Protein AF-0000000078985370 (afdb_homodimer)

Secondary structure (DSSP, 8-state):
-----------------------S-HHHHHHHH-S----S----PPPPHHHHHTTS--TTEEEEEEEEEEEE-GGGT--EEEEEEEEEEEE-S-EEEEEEE-SSPEEEEEEEEEEETTEEEEEPPEEEEETTTTEEEEEEEEEE-TT-EEEEEEEEEEE-BSSSSEEEEEEEEETTTTEEEEEEEEE-TTTTGGGTS-B---TT--BEEEEEEEE-TTSEEEESS-EEEEEE-TTS-EEEEEPPPPSB-GGG--EEEE---EEEETTEEEE--GGGGGG-HHHHHHHHHHHHHHHHHHSS-GGGT-S-EEEEEESS-SSSEE--TTEEEEEGGGT---TTTS-HHHHHHHHHHHHHHHHTTTBTTTBEESSGGGTHHHHHHHHHHHHHHHHHH-GGG-GGGGHIIIIIHHHHHHTTSTT---SS----SSHHHHHTT-STIIIIIHHHHHHHHHHHH-HHHHHHHHHHHHHHTTTSEE-HHHHHHHHHHHHTTTTTSPTT--HHHHHHHHHSSSS-EEEEEEE-SSSEEEEEEEE--SSEEETT------EEE-EEETT----TTS----EEE-SSEEEEE----TTS-EEESGGG-SSSEEEE-HHHHHHHHHHHHHHGGGS-HHHHHHHHHHHHHHHHTTSS-HHHHHHHGGGGGG---HHHHHHHHHHHHHHHHHHTTSTTHHHHHHHHHHHHHHHHHT--SS----TTTS-HHHHHHHHHHHHHHHHTT-HHHHHHHHHHHHHHHTTS-PPPHHHHHHHHHHHHHH-SSSHHHHHHHHHHHH---HHHHHHHHHHHHT---HHHHHHHHHTTT-SSS-----HHHHHHHHHHGGGSHHHHHHHHHHHHHHHHHIIIII-HHHHHHHHHHHHHT--SHHHHHHHHHHHHHHTTTS-HHHHHHHHHHHHHHHHGGGSHHHHHHHHHHHH------/-----------------------S-HHHHHHHH-S----S----PPPPHHHHHTTS--TTEEEEEEEEEEEE-GGGT--EEEEEEEEEEEE-S-EEEEEEE-SSPEEEEEEEEEEETTEEEEEPPEEEEETTTTEEEEEEEEEE-TT-EEEEEEEEEEE-BSSSSEEEEEEEEETTTTEEEEEEEEE-TTTTGGGTS-B---TT--BEEEEEEEE-TTSEEEESS-EEEEEE-TTS-EEEEEPPPPSB-GGG--EEEE---EEEETTEEEE--GGGGGG-HHHHHHHHHHHHHHHHHHS--GGGT-S-EEEEEESS-SSSEE--TTEEEEEGGGT---TTTS-HHHHHHHHHHHHHHHHTTTBTTTBEESSGGGTHHHHHHHHHHHHHHHHHH-GGG-GGGGHIIIIIHHHHHHTTSTT---SS----SSHHHHHTT-STIIIIIHHHHHHHHHHHH-HHHHHHHHHHHHHHTTTSEE-HHHHHHHHHHHHTTTTTSPTT--HHHHHHHHHSSSS-EEEEEEE-SSSEEEEEEEE--SSEEETT------EEE-EEETT----TTS----EEE-SSEEEEE----TTS-EEESGGG-SSSEEEE-HHHHHHHHHHHHHHGGGS-HHHHHHHHHHHHHHHHTTSS-HHHHHHHGGGGGG---HHHHHHHHHHHHHHHHHHTTSTTHHHHHHHHHHHHHHHHHT--SS----TTTS-HHHHHHHHHHHHHHHHTT-HHHHHHHHHHHHHHHTTS-PPPHHHHHHHHHHHHHH-SSSHHHHHHHHHHHH---HHHHHHHHHHHHT---HHHHHHHHHTTT-SSS-----HHHHHHHHHHGGGSHHHHHHHHHHHHHHHHHIIIII-HHHHHHHHHHHHHT--SHHHHHHHHHHHHHHTTTS-HHHHHHHHHHHHHHHHGGGSHHHHHHHHHHHH------

Solvent-accessible surface area (backbone atoms only — not comparable to full-atom values): 97812 Å² total; per-residue (Å²): 134,84,81,82,75,79,78,77,80,78,76,74,77,76,69,81,70,59,66,45,50,76,64,74,60,63,73,75,57,33,68,77,53,63,46,71,75,68,73,72,89,58,65,68,63,77,55,55,70,70,67,31,51,70,48,51,78,68,84,43,61,37,54,55,34,36,42,38,38,42,39,46,47,36,83,76,62,45,42,54,34,38,36,34,38,38,34,33,35,43,34,67,46,75,37,45,64,47,81,32,28,37,41,87,59,45,78,76,44,57,36,34,40,40,45,58,97,89,42,81,46,81,39,73,61,55,70,47,79,37,75,90,62,26,31,35,39,33,42,48,94,55,74,44,52,53,88,36,62,30,36,42,33,38,30,36,37,40,59,44,29,79,77,49,43,13,39,12,53,41,63,50,72,37,78,91,78,68,43,80,43,39,27,34,40,54,39,15,70,80,65,23,38,20,46,62,45,76,34,62,59,41,54,53,50,36,25,24,42,32,46,34,43,36,34,52,68,84,44,44,78,48,42,40,40,63,69,79,47,75,41,78,42,95,86,64,32,28,36,39,35,32,46,66,46,63,56,29,33,49,34,36,59,41,44,34,43,31,70,56,46,70,50,75,61,90,55,33,36,33,33,21,50,73,93,45,49,86,17,33,59,59,44,49,52,47,49,54,44,33,50,51,37,48,24,62,64,52,70,58,52,63,69,80,73,42,86,42,41,32,37,34,39,32,87,67,55,76,78,49,54,43,52,25,57,26,37,25,42,25,20,39,54,45,40,55,43,40,89,84,56,50,27,65,64,45,52,50,46,25,46,28,49,49,22,22,35,56,39,19,52,52,34,47,43,38,27,23,30,44,44,78,33,35,39,26,68,20,41,5,52,16,48,40,28,15,29,51,38,34,19,67,48,38,58,86,51,48,39,55,69,46,44,52,70,69,30,40,54,54,34,54,61,60,32,15,41,93,51,36,57,31,43,56,45,54,60,43,57,47,73,68,35,48,58,65,57,75,41,56,47,22,24,31,44,30,12,34,47,50,48,26,49,31,61,75,70,28,64,68,58,37,42,50,24,52,36,43,38,46,64,75,33,60,59,35,50,37,53,72,66,49,51,44,49,22,45,32,66,68,53,66,68,38,73,86,46,61,90,93,51,52,60,64,59,48,52,42,35,58,35,60,35,56,49,39,42,30,42,37,44,34,70,66,74,74,50,32,32,40,39,31,48,39,65,42,35,57,52,30,45,58,72,76,63,84,67,70,47,66,42,65,38,29,76,45,46,65,90,53,89,79,52,98,80,54,82,69,73,72,43,79,44,75,60,42,21,52,78,42,82,38,88,70,57,79,88,47,32,73,41,67,35,63,55,53,44,44,72,56,42,67,48,61,36,71,68,43,49,49,41,46,40,50,42,35,60,73,47,46,80,82,45,56,63,54,33,50,17,39,53,48,43,32,34,46,53,33,18,71,33,68,75,34,62,55,65,58,32,58,56,48,56,60,34,46,30,75,53,88,56,35,55,37,49,52,34,45,47,56,54,52,41,52,50,50,63,67,32,43,87,45,90,57,33,63,46,48,48,47,49,51,49,36,36,45,32,65,53,48,76,76,51,59,71,76,59,72,73,61,90,87,72,60,47,57,52,52,55,52,33,49,50,52,54,40,46,50,40,40,64,68,58,36,60,70,47,38,50,50,19,26,51,45,45,49,31,33,74,71,68,74,42,77,66,52,36,74,37,32,66,56,24,46,20,45,8,43,51,64,40,77,76,61,60,56,57,52,48,50,51,49,50,39,73,68,48,85,47,60,54,54,34,52,50,39,41,41,22,58,22,42,40,67,48,64,66,60,44,45,51,55,51,54,45,50,73,50,62,94,64,63,58,90,64,51,75,67,50,29,54,45,44,62,54,24,16,60,34,27,53,58,21,40,53,37,48,51,55,46,45,66,76,42,42,67,55,39,34,71,75,68,27,58,69,52,46,52,51,51,52,44,53,49,25,76,70,27,47,42,73,67,50,44,51,54,50,50,52,42,48,65,74,37,50,91,77,46,56,68,68,57,54,50,50,34,51,50,47,27,52,51,43,56,45,36,65,36,25,60,68,32,44,52,51,49,53,49,46,75,65,53,76,71,56,85,120,142,80,87,80,77,78,79,79,78,78,77,73,76,78,68,82,70,60,64,45,53,73,65,74,59,62,73,75,57,33,68,77,53,63,47,70,78,70,73,75,89,58,65,71,63,76,58,55,70,69,66,31,50,70,49,51,80,67,85,42,61,36,53,54,34,35,42,38,37,40,39,46,48,36,83,75,62,44,44,55,33,37,36,35,36,39,35,32,34,44,34,67,45,76,36,47,64,47,79,32,27,35,42,87,58,46,75,76,43,58,36,35,41,40,44,57,97,91,42,79,45,82,40,74,58,55,68,47,79,39,74,89,64,25,31,34,39,34,42,48,93,57,74,44,52,54,89,36,63,31,34,43,34,39,30,37,38,39,62,44,29,77,76,48,44,15,38,12,53,40,62,48,73,38,78,91,77,68,44,79,43,41,25,33,40,53,40,15,71,79,65,24,37,19,45,62,45,76,34,62,58,41,54,52,51,36,25,23,41,32,46,32,43,36,34,53,67,84,44,45,77,49,41,40,40,62,69,80,46,74,42,80,42,94,86,64,31,28,37,40,36,34,44,67,46,62,54,30,33,51,37,36,58,42,44,34,42,31,70,54,47,70,51,75,60,91,54,32,36,35,34,22,49,72,91,45,48,87,18,34,60,59,43,48,53,48,49,54,44,33,50,51,39,48,24,62,62,51,69,57,52,64,69,79,72,41,84,42,42,32,37,34,39,32,87,66,52,76,78,50,55,44,51,25,56,27,37,26,41,24,19,39,54,46,40,54,41,40,90,84,56,52,29,65,64,47,52,50,45,25,45,29,49,49,23,22,36,57,40,19,52,52,34,48,42,38,26,22,27,43,43,76,32,33,40,26,66,21,40,4,53,14,49,38,29,15,29,50,38,34,19,66,50,38,58,85,51,47,40,58,69,45,43,52,72,69,30,41,54,54,33,54,62,59,33,16,41,91,51,39,58,30,41,55,46,53,60,44,56,47,71,68,36,48,56,65,57,74,40,56,48,21,26,32,43,31,12,33,47,51,49,25,49,31,60,73,68,28,64,69,59,36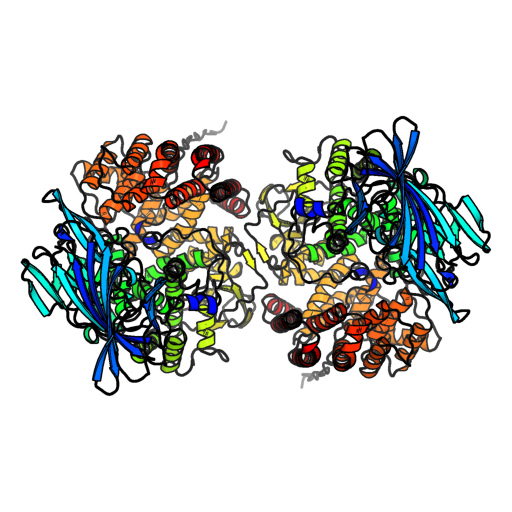,41,50,21,51,37,43,39,45,63,74,32,60,58,35,48,37,52,73,65,49,53,44,50,21,45,32,65,68,53,66,69,39,72,85,45,60,91,94,50,50,59,64,59,49,54,42,36,58,35,62,34,56,47,37,42,30,41,37,44,33,70,67,73,75,51,33,32,41,40,30,49,38,65,43,34,58,52,31,45,59,73,76,64,83,68,70,47,65,42,65,38,29,75,46,48,65,90,53,88,78,54,98,80,53,81,67,72,70,41,79,44,75,60,42,20,50,76,42,82,38,89,70,55,78,89,46,32,71,41,68,35,63,55,52,46,43,73,55,43,66,48,63,36,71,68,44,49,51,42,47,40,50,42,34,61,73,47,45,82,82,45,56,64,53,31,50,18,38,53,48,42,32,35,46,54,34,18,71,33,69,76,34,62,57,63,58,30,56,57,48,55,58,34,47,30,73,54,88,56,36,54,36,49,54,34,46,47,55,54,53,39,52,50,49,63,67,31,42,86,46,92,56,33,64,48,48,49,47,49,51,50,38,36,45,32,64,52,48,76,78,52,59,72,77,59,72,72,61,91,88,71,59,48,57,53,52,53,52,33,50,51,54,54,39,47,50,40,39,64,67,58,35,62,68,48,37,50,50,18,27,50,44,44,48,30,33,74,72,66,74,42,77,67,52,35,74,36,33,65,55,24,46,21,45,9,43,52,62,42,77,76,58,60,57,57,50,49,52,51,49,50,39,73,68,48,86,47,62,51,54,35,54,50,40,43,40,24,59,22,43,40,68,48,64,67,60,46,46,52,56,50,54,43,50,73,52,61,94,65,62,59,92,62,52,75,67,50,28,53,45,46,62,56,26,15,59,35,26,53,59,23,42,53,37,48,50,53,47,44,68,76,42,43,66,56,40,34,72,74,68,27,57,67,52,47,52,51,50,53,43,53,50,25,76,70,26,47,42,72,69,50,44,51,55,49,49,53,42,47,63,73,37,50,90,78,46,56,69,68,58,53,51,50,33,50,52,47,27,52,50,42,56,46,35,65,37,26,60,68,32,44,52,52,49,52,50,46,74,66,54,75,71,59,86,118

Sequence (1874 aa):
MLLAAVLPLLILSLISSSSATPDHHPLRGRWRELRKPSLVDQPAKRVSPPEEQRYRLPTYIVPTHYNLYIESQVHTGNRSFSGQVDINIDIRQPTRTIYVHNRGLTITWNELVKTIDGDSYNETLLYTVDTEREFIIFATRDTLLPGNEHVLRIAFQGELRTDADGFYLSSYLNTTTGTRKYLAATQFQAISARSAFPCFDEPAMKASFSVVIKHHPSYKATSNMPSYVSAGDEDGYVVDYFETTPRMSVYLLAFMVSDFPYIEEGQQRVYARPTSINQTQYALEAGLRILAALDEYTGIPYSDYMPKIDQVALPDFDAGAMENWGLCNYREEYLLYQPGVSTYLTETFITTIIAHEYAHQWFGNVVTNEWWSYLWLNEGFATLYEYMAADLAYPERRYRDLFNVDIVQPVLRSDSSENTRPMTFSRGATFDAIISIFDNVAYSKAGSVLRMFRQVIGIDTWRQIVREHIERSEFGSVNPAALITAMETVTGNASFLPDGIDMEAFVSSWADQAGYPVLEVRRTYAGELILSQDRFYNNKIVNDDTSVWMIPYTLLEQNAPWSVDSLADWQWLTVRAVRIPSAIPDDHWLLANVNQTGYYRVNYDARNWQMLIGALLDDHTTIPMASRSQLVDDAFQLARANRLDMEVALELLSYVRDEREYPPWESVNTALSYLAQRLRGTPDYGLYQLWVDTLIGDVFVGLDVTGVPPSGDASLLDKFLQQLISSWACRMEIESCLADTREALERELTGVEPVHPDVSSVVYCYGLRSAPGSDAFQYLYGKLQASANRAERSLLIDALGCANDPDELDALLLTAIGGELQVNYTPEERYYVLTSVLVSRDGVDALVRFLTDNHPYVETNLGPGILYSLVQSIATRTNTPDEEQMLNELLERLEPALPATVAANVRTTVSRNLAWSSSREGVLVSYFLQRYRPIPVMLLAAVLPLLILSLISSSSATPDHHPLRGRWRELRKPSLVDQPAKRVSPPEEQRYRLPTYIVPTHYNLYIESQVHTGNRSFSGQVDINIDIRQPTRTIYVHNRGLTITWNELVKTIDGDSYNETLLYTVDTEREFIIFATRDTLLPGNEHVLRIAFQGELRTDADGFYLSSYLNTTTGTRKYLAATQFQAISARSAFPCFDEPAMKASFSVVIKHHPSYKATSNMPSYVSAGDEDGYVVDYFETTPRMSVYLLAFMVSDFPYIEEGQQRVYARPTSINQTQYALEAGLRILAALDEYTGIPYSDYMPKIDQVALPDFDAGAMENWGLCNYREEYLLYQPGVSTYLTETFITTIIAHEYAHQWFGNVVTNEWWSYLWLNEGFATLYEYMAADLAYPERRYRDLFNVDIVQPVLRSDSSENTRPMTFSRGATFDAIISIFDNVAYSKAGSVLRMFRQVIGIDTWRQIVREHIERSEFGSVNPAALITAMETVTGNASFLPDGIDMEAFVSSWADQAGYPVLEVRRTYAGELILSQDRFYNNKIVNDDTSVWMIPYTLLEQNAPWSVDSLADWQWLTVRAVRIPSAIPDDHWLLANVNQTGYYRVNYDARNWQMLIGALLDDHTTIPMASRSQLVDDAFQLARANRLDMEVALELLSYVRDEREYPPWESVNTALSYLAQRLRGTPDYGLYQLWVDTLIGDVFVGLDVTGVPPSGDASLLDKFLQQLISSWACRMEIESCLADTREALERELTGVEPVHPDVSSVVYCYGLRSAPGSDAFQYLYGKLQASANRAERSLLIDALGCANDPDELDALLLTAIGGELQVNYTPEERYYVLTSVLVSRDGVDALVRFLTDNHPYVETNLGPGILYSLVQSIATRTNTPDEEQMLNELLERLEPALPATVAANVRTTVSRNLAWSSSREGVLVSYFLQRYRPIPV

Organism: Anopheles darlingi (NCBI:txid43151)

Structure (mmCIF, N/CA/C/O backbone):
data_AF-0000000078985370-model_v1
#
loop_
_entity.id
_entity.type
_entity.pdbx_description
1 polymer Aminopeptidase
#
loop_
_atom_site.group_PDB
_atom_site.id
_atom_site.type_symbol
_atom_site.label_atom_id
_atom_site.label_alt_id
_atom_site.label_comp_id
_atom_site.label_asym_id
_atom_site.label_entity_id
_atom_site.label_seq_id
_atom_site.pdbx_PDB_ins_code
_atom_site.Cartn_x
_atom_site.Cartn_y
_atom_site.Cartn_z
_atom_site.occupancy
_atom_site.B_iso_or_equiv
_atom_site.auth_seq_id
_atom_site.auth_comp_id
_atom_site.auth_asym_id
_atom_site.auth_atom_id
_atom_site.pdbx_PDB_model_num
ATOM 1 N N . MET A 1 1 ? 58.188 9.281 -40.094 1 20.8 1 MET A N 1
ATOM 2 C CA . MET A 1 1 ? 57.875 8.125 -40.938 1 20.8 1 MET A CA 1
ATOM 3 C C . MET A 1 1 ? 56.906 7.176 -40.219 1 20.8 1 MET A C 1
ATOM 5 O O . MET A 1 1 ? 56.5 6.156 -40.781 1 20.8 1 MET A O 1
ATOM 9 N N . LEU A 1 2 ? 57.031 7.031 -38.844 1 21.41 2 LEU A N 1
ATOM 10 C CA . LEU A 1 2 ? 56.469 5.852 -38.188 1 21.41 2 LEU A CA 1
ATOM 11 C C . LEU A 1 2 ? 54.969 5.707 -38.469 1 21.41 2 LEU A C 1
ATOM 13 O O . LEU A 1 2 ? 54.312 6.68 -38.812 1 21.41 2 LEU A O 1
ATOM 17 N N . LEU A 1 3 ? 54.25 4.539 -37.969 1 19.62 3 LEU A N 1
ATOM 18 C CA . LEU A 1 3 ? 53.312 3.475 -38.219 1 19.62 3 LEU A CA 1
ATOM 19 C C . LEU A 1 3 ? 51.906 3.904 -37.844 1 19.62 3 LEU A C 1
ATOM 21 O O . LEU A 1 3 ? 51.375 3.465 -36.812 1 19.62 3 LEU A O 1
ATOM 25 N N . ALA A 1 4 ? 51.5 5.141 -37.688 1 22.16 4 ALA A N 1
ATOM 26 C CA . ALA A 1 4 ? 50.219 5.523 -37.062 1 22.16 4 ALA A CA 1
ATOM 27 C C . ALA A 1 4 ? 49.062 4.996 -37.875 1 22.16 4 ALA A C 1
ATOM 29 O O . ALA A 1 4 ? 48.562 5.664 -38.781 1 22.16 4 ALA A O 1
ATOM 30 N N . ALA A 1 5 ? 49.125 3.594 -38.219 1 23 5 ALA A N 1
ATOM 31 C CA . ALA A 1 5 ? 48.188 2.912 -39.094 1 23 5 ALA A CA 1
ATOM 32 C C . ALA A 1 5 ? 46.75 3.045 -38.562 1 23 5 ALA A C 1
ATOM 34 O O . ALA A 1 5 ? 46.531 2.873 -37.375 1 23 5 ALA A O 1
ATOM 35 N N . VAL A 1 6 ? 45.781 3.674 -39.25 1 22.34 6 VAL A N 1
ATOM 36 C CA . VAL A 1 6 ? 44.406 4.164 -39.281 1 22.34 6 VAL A CA 1
ATOM 37 C C . VAL A 1 6 ? 43.438 2.988 -39.219 1 22.34 6 VAL A C 1
ATOM 39 O O . VAL A 1 6 ? 43.375 2.17 -40.125 1 22.34 6 VAL A O 1
ATOM 42 N N . LEU A 1 7 ? 43.281 2.213 -38.031 1 22.56 7 LEU A N 1
ATOM 43 C CA . LEU A 1 7 ? 42.469 1.02 -37.875 1 22.56 7 LEU A CA 1
ATOM 44 C C . LEU A 1 7 ? 41.031 1.292 -38.312 1 22.56 7 LEU A C 1
ATOM 46 O O . LEU A 1 7 ? 40.406 2.217 -37.812 1 22.56 7 LEU A O 1
ATOM 50 N N . PRO A 1 8 ? 40.594 0.958 -39.562 1 22.59 8 PRO A N 1
ATOM 51 C CA . PRO A 1 8 ? 39.25 1.161 -40.125 1 22.59 8 PRO A CA 1
ATOM 52 C C . PRO A 1 8 ? 38.156 0.593 -39.25 1 22.59 8 PRO A C 1
ATOM 54 O O . PRO A 1 8 ? 38.281 -0.527 -38.75 1 22.59 8 PRO A O 1
ATOM 57 N N . LEU A 1 9 ? 37.344 1.374 -38.531 1 23.59 9 LEU A N 1
ATOM 58 C CA . LEU A 1 9 ? 36.156 1.189 -37.719 1 23.59 9 LEU A CA 1
ATOM 59 C C . LEU A 1 9 ? 35.094 0.414 -38.469 1 23.59 9 LEU A C 1
ATOM 61 O O . LEU A 1 9 ? 34.531 0.912 -39.469 1 23.59 9 LEU A O 1
ATOM 65 N N . LEU A 1 10 ? 35.281 -0.943 -38.812 1 22.97 10 LEU A N 1
ATOM 66 C CA . LEU A 1 10 ? 34.25 -1.781 -39.375 1 22.97 10 LEU A CA 1
ATOM 67 C C . LEU A 1 10 ? 32.906 -1.538 -38.719 1 22.97 10 LEU A C 1
ATOM 69 O O . LEU A 1 10 ? 32.781 -1.705 -37.5 1 22.97 10 LEU A O 1
ATOM 73 N N . ILE A 1 11 ? 32.062 -0.667 -39.219 1 24.14 11 ILE A N 1
ATOM 74 C CA . ILE A 1 11 ? 30.641 -0.388 -38.938 1 24.14 11 ILE A CA 1
ATOM 75 C C . ILE A 1 11 ? 29.844 -1.686 -39 1 24.14 11 ILE A C 1
ATOM 77 O O . ILE A 1 11 ? 29.609 -2.248 -40.062 1 24.14 11 ILE A O 1
ATOM 81 N N . LEU A 1 12 ? 30.062 -2.672 -38.094 1 24.33 12 LEU A N 1
ATOM 82 C CA . LEU A 1 12 ? 29.156 -3.807 -37.969 1 24.33 12 LEU A CA 1
ATOM 83 C C . LEU A 1 12 ? 27.703 -3.346 -38 1 24.33 12 LEU A C 1
ATOM 85 O O . LEU A 1 12 ? 27.312 -2.488 -37.188 1 24.33 12 LEU A O 1
ATOM 89 N N . SER A 1 13 ? 27.094 -3.314 -39.219 1 24.55 13 SER A N 1
ATOM 90 C CA . SER A 1 13 ? 25.656 -3.172 -39.375 1 24.55 13 SER A CA 1
ATOM 91 C C . SER A 1 13 ? 24.891 -3.914 -38.281 1 24.55 13 SER A C 1
ATOM 93 O O . SER A 1 13 ? 25.078 -5.117 -38.094 1 24.55 13 SER A O 1
ATOM 95 N N . LEU A 1 14 ? 24.484 -3.264 -37.281 1 28.14 14 LEU A N 1
ATOM 96 C CA . LEU A 1 14 ? 23.625 -3.621 -36.156 1 28.14 14 LEU A CA 1
ATOM 97 C C . LEU A 1 14 ? 22.328 -4.238 -36.656 1 28.14 14 LEU A C 1
ATOM 99 O O . LEU A 1 14 ? 21.438 -3.529 -37.125 1 28.14 14 LEU A O 1
ATOM 103 N N . ILE A 1 15 ? 22.422 -5.383 -37.438 1 25.39 15 ILE A N 1
ATOM 104 C CA . ILE A 1 15 ? 21.172 -6.117 -37.625 1 25.39 15 ILE A CA 1
ATOM 105 C C . ILE A 1 15 ? 20.438 -6.234 -36.281 1 25.39 15 ILE A C 1
ATOM 107 O O . ILE A 1 15 ? 21.031 -6.578 -35.281 1 25.39 15 ILE A O 1
ATOM 111 N N . SER A 1 16 ? 19.375 -5.547 -36.25 1 28.95 16 SER A N 1
ATOM 112 C CA . SER A 1 16 ? 18.406 -5.578 -35.156 1 28.95 16 SER A CA 1
ATOM 113 C C . SER A 1 16 ? 18.062 -7.012 -34.75 1 28.95 16 SER A C 1
ATOM 115 O O . SER A 1 16 ? 17.422 -7.734 -35.5 1 28.95 16 SER A O 1
ATOM 117 N N . SER A 1 17 ? 19.047 -7.688 -34.25 1 29.17 17 SER A N 1
ATOM 118 C CA . SER A 1 17 ? 18.812 -9.031 -33.719 1 29.17 17 SER A CA 1
ATOM 119 C C . SER A 1 17 ? 17.625 -9.055 -32.781 1 29.17 17 SER A C 1
ATOM 121 O O . SER A 1 17 ? 17.5 -8.203 -31.891 1 29.17 17 SER A O 1
ATOM 123 N N . SER A 1 18 ? 16.578 -9.562 -33.25 1 30.23 18 SER A N 1
ATOM 124 C CA . SER A 1 18 ? 15.328 -9.891 -32.562 1 30.23 18 SER A CA 1
ATOM 125 C C . SER A 1 18 ? 15.57 -10.789 -31.344 1 30.23 18 SER A C 1
ATOM 127 O O . SER A 1 18 ? 16.141 -11.883 -31.484 1 30.23 18 SER A O 1
ATOM 129 N N . SER A 1 19 ? 15.953 -10.297 -30.328 1 30.39 19 SER A N 1
ATOM 130 C CA . SER A 1 19 ? 16.266 -11.055 -29.125 1 30.39 19 SER A CA 1
ATOM 131 C C . SER A 1 19 ? 15.047 -11.805 -28.594 1 30.39 19 SER A C 1
ATOM 133 O O . SER A 1 19 ? 14.008 -11.195 -28.328 1 30.39 19 SER A O 1
ATOM 135 N N . ALA A 1 20 ? 14.906 -13.086 -28.812 1 32.09 20 ALA A N 1
ATOM 136 C CA . ALA A 1 20 ? 13.93 -14.055 -28.328 1 32.09 20 ALA A CA 1
ATOM 137 C C . ALA A 1 20 ? 14.086 -14.289 -26.828 1 32.09 20 ALA A C 1
ATOM 139 O O . ALA A 1 20 ? 15.195 -14.531 -26.344 1 32.09 20 ALA A O 1
ATOM 140 N N . THR A 1 21 ? 13.383 -13.719 -26.109 1 30.66 21 THR A N 1
ATOM 141 C CA . THR A 1 21 ? 13.422 -14.062 -24.688 1 30.66 21 THR A CA 1
ATOM 142 C C . THR A 1 21 ? 13.188 -15.555 -24.484 1 30.66 21 THR A C 1
ATOM 144 O O . THR A 1 21 ? 12.211 -16.109 -24.984 1 30.66 21 THR A O 1
ATOM 147 N N . PRO A 1 22 ? 14.188 -16.281 -24.281 1 29.05 22 PRO A N 1
ATOM 148 C CA . PRO A 1 22 ? 13.898 -17.688 -24.016 1 29.05 22 PRO A CA 1
ATOM 149 C C . PRO A 1 22 ? 12.891 -17.875 -22.875 1 29.05 22 PRO A C 1
ATOM 151 O O . PRO A 1 22 ? 13.164 -17.5 -21.734 1 29.05 22 PRO A O 1
ATOM 154 N N . ASP A 1 23 ? 11.742 -17.688 -23.062 1 31.36 23 ASP A N 1
ATOM 155 C CA . ASP A 1 23 ? 10.844 -18.094 -21.984 1 31.36 23 ASP A CA 1
ATOM 156 C C . ASP A 1 23 ? 11.156 -19.516 -21.516 1 31.36 23 ASP A C 1
ATOM 158 O O . ASP A 1 23 ? 11.766 -20.297 -22.25 1 31.36 23 ASP A O 1
ATOM 162 N N . HIS A 1 24 ? 11.07 -19.859 -20.328 1 33.25 24 HIS A N 1
ATOM 163 C CA . HIS A 1 24 ? 11.227 -21.172 -19.719 1 33.25 24 HIS A CA 1
ATOM 164 C C . HIS A 1 24 ? 10.664 -22.266 -20.625 1 33.25 24 HIS A C 1
ATOM 166 O O . HIS A 1 24 ? 9.781 -22 -21.453 1 33.25 24 HIS A O 1
ATOM 172 N N . HIS A 1 25 ? 11.477 -23.234 -20.906 1 32.16 25 HIS A N 1
ATOM 173 C CA . HIS A 1 25 ? 11.023 -24.422 -21.609 1 32.16 25 HIS A CA 1
ATOM 174 C C . HIS A 1 25 ? 9.531 -24.656 -21.391 1 32.16 25 HIS A C 1
ATOM 176 O O . HIS A 1 25 ? 9.07 -24.734 -20.25 1 32.16 25 HIS A O 1
ATOM 182 N N . PRO A 1 26 ? 8.836 -24.562 -22.391 1 34.09 26 PRO A N 1
ATOM 183 C CA . PRO A 1 26 ? 7.379 -24.688 -22.297 1 34.09 26 PRO A CA 1
ATOM 184 C C . PRO A 1 26 ? 6.938 -25.781 -21.328 1 34.09 26 PRO A C 1
ATOM 186 O O . PRO A 1 26 ? 5.832 -25.719 -20.781 1 34.09 26 PRO A O 1
ATOM 189 N N . LEU A 1 27 ? 7.648 -26.828 -21.344 1 33.44 27 LEU A N 1
ATOM 190 C CA . LEU A 1 27 ? 7.133 -27.953 -20.562 1 33.44 27 LEU A CA 1
ATOM 191 C C . LEU A 1 27 ? 7.301 -27.688 -19.062 1 33.44 27 LEU A C 1
ATOM 193 O O . LEU A 1 27 ? 6.711 -28.391 -18.234 1 33.44 27 LEU A O 1
ATOM 197 N N . ARG A 1 28 ? 8.344 -27.109 -18.75 1 36.41 28 ARG A N 1
ATOM 198 C CA . ARG A 1 28 ? 8.461 -27 -17.297 1 36.41 28 ARG A CA 1
ATOM 199 C C . ARG A 1 28 ? 7.281 -26.234 -16.703 1 36.41 28 ARG A C 1
ATOM 201 O O . ARG A 1 28 ? 6.781 -26.594 -15.633 1 36.41 28 ARG A O 1
ATOM 208 N N . GLY A 1 29 ? 7.074 -24.953 -17.125 1 37.56 29 GLY A N 1
ATOM 209 C CA . GLY A 1 29 ? 6.098 -24.062 -16.516 1 37.56 29 GLY A CA 1
ATOM 210 C C . GLY A 1 29 ? 4.684 -24.297 -17.016 1 37.56 29 GLY A C 1
ATOM 211 O O . GLY A 1 29 ? 3.744 -23.641 -16.578 1 37.56 29 GLY A O 1
ATOM 212 N N . ARG A 1 30 ? 4.523 -25.047 -18.062 1 36.5 30 ARG A N 1
ATOM 213 C CA . ARG A 1 30 ? 3.219 -25.047 -18.719 1 36.5 30 ARG A CA 1
ATOM 214 C C . ARG A 1 30 ? 2.178 -25.766 -17.859 1 36.5 30 ARG A C 1
ATOM 216 O O . ARG A 1 30 ? 1 -25.406 -17.875 1 36.5 30 ARG A O 1
ATOM 223 N N . TRP A 1 31 ? 2.693 -26.906 -17.438 1 37.97 31 TRP A N 1
ATOM 224 C CA . TRP A 1 31 ? 1.595 -27.641 -16.812 1 37.97 31 TRP A CA 1
ATOM 225 C C . TRP A 1 31 ? 1.026 -26.844 -15.633 1 37.97 31 TRP A C 1
ATOM 227 O O . TRP A 1 31 ? -0.163 -26.953 -15.328 1 37.97 31 TRP A O 1
ATOM 237 N N . ARG A 1 32 ? 1.909 -26.172 -14.969 1 39.59 32 ARG A N 1
ATOM 238 C CA . ARG A 1 32 ? 1.385 -25.438 -13.828 1 39.59 32 ARG A CA 1
ATOM 239 C C . ARG A 1 32 ? 0.639 -24.188 -14.273 1 39.59 32 ARG A C 1
ATOM 241 O O . ARG A 1 32 ? -0.188 -23.641 -13.531 1 39.59 32 ARG A O 1
ATOM 248 N N . GLU A 1 33 ? 1.094 -23.672 -15.438 1 37.38 33 GLU A N 1
ATOM 249 C CA . GLU A 1 33 ? 0.525 -22.438 -15.961 1 37.38 33 GLU A CA 1
ATOM 250 C C . GLU A 1 33 ? -0.776 -22.703 -16.719 1 37.38 33 GLU A C 1
ATOM 252 O O . GLU A 1 33 ? -1.485 -21.766 -17.078 1 37.38 33 GLU A O 1
ATOM 257 N N . LEU A 1 34 ? -0.908 -23.859 -17.375 1 36.28 34 LEU A N 1
ATOM 258 C CA . LEU A 1 34 ? -2.078 -24.094 -18.203 1 36.28 34 LEU A CA 1
ATOM 259 C C . LEU A 1 34 ? -3.363 -23.938 -17.406 1 36.28 34 LEU A C 1
ATOM 261 O O . LEU A 1 34 ? -4.453 -24.234 -17.891 1 36.28 34 LEU A O 1
ATOM 265 N N . ARG A 1 35 ? -3.336 -24.016 -16.266 1 36.59 35 ARG A N 1
ATOM 266 C CA . ARG A 1 35 ? -4.656 -23.766 -15.703 1 36.59 35 ARG A CA 1
ATOM 267 C C . ARG A 1 35 ? -5.168 -22.375 -16.109 1 36.59 35 ARG A C 1
ATOM 269 O O . ARG A 1 35 ? -4.383 -21.5 -16.469 1 36.59 35 ARG A O 1
ATOM 276 N N . LYS A 1 36 ? -6.375 -22.359 -16.172 1 42.12 36 LYS A N 1
ATOM 277 C CA . LYS A 1 36 ? -7.113 -21.172 -16.562 1 42.12 36 LYS A CA 1
ATOM 278 C C . LYS A 1 36 ? -6.469 -19.906 -15.992 1 42.12 36 LYS A C 1
ATOM 280 O O . LYS A 1 36 ? -6.25 -19.812 -14.789 1 42.12 36 LYS A O 1
ATOM 285 N N . PRO A 1 37 ? -5.629 -19.203 -17.016 1 35.88 37 PRO A N 1
ATOM 286 C CA . PRO A 1 37 ? -5.23 -17.922 -16.438 1 35.88 37 PRO A CA 1
ATOM 287 C C . PRO A 1 37 ? -6.234 -17.391 -15.414 1 35.88 37 PRO A C 1
ATOM 289 O O . PRO A 1 37 ? -7.422 -17.25 -15.719 1 35.88 37 PRO A O 1
ATOM 292 N N . SER A 1 38 ? -6.055 -17.781 -14.297 1 36.34 38 SER A N 1
ATOM 293 C CA . SER A 1 38 ? -6.941 -17.141 -13.336 1 36.34 38 SER A CA 1
ATOM 294 C C . SER A 1 38 ? -7.172 -15.672 -13.695 1 36.34 38 SER A C 1
ATOM 296 O O . SER A 1 38 ? -6.25 -14.984 -14.141 1 36.34 38 SER A O 1
ATOM 298 N N . LEU A 1 39 ? -8.43 -15.266 -13.859 1 36.31 39 LEU A N 1
ATOM 299 C CA . LEU A 1 39 ? -8.82 -13.859 -13.938 1 36.31 39 LEU A CA 1
ATOM 300 C C . LEU A 1 39 ? -7.832 -12.977 -13.188 1 36.31 39 LEU A C 1
ATOM 302 O O . LEU A 1 39 ? -7.113 -13.453 -12.305 1 36.31 39 LEU A O 1
ATOM 306 N N . VAL A 1 40 ? -7.949 -11.68 -13.359 1 37.28 40 VAL A N 1
ATOM 307 C CA . VAL A 1 40 ? -7.359 -10.492 -12.758 1 37.28 40 VAL A CA 1
ATOM 308 C C . VAL A 1 40 ? -7.105 -10.734 -11.273 1 37.28 40 VAL A C 1
ATOM 310 O O . VAL A 1 40 ? -7.891 -11.414 -10.602 1 37.28 40 VAL A O 1
ATOM 313 N N . ASP A 1 41 ? -5.965 -10.344 -10.797 1 46.91 41 ASP A N 1
ATOM 314 C CA . ASP A 1 41 ? -5.496 -10.211 -9.414 1 46.91 41 ASP A CA 1
ATOM 315 C C . ASP A 1 41 ? -6.652 -9.906 -8.469 1 46.91 41 ASP A C 1
ATOM 317 O O . ASP A 1 41 ? -7.047 -8.75 -8.312 1 46.91 41 ASP A O 1
ATOM 321 N N . GLN A 1 42 ? -7.426 -10.922 -8.336 1 51.97 42 GLN A N 1
ATOM 322 C CA . GLN A 1 42 ? -8.43 -10.641 -7.32 1 51.97 42 GLN A CA 1
ATOM 323 C C . GLN A 1 42 ? -7.797 -10.484 -5.941 1 51.97 42 GLN A C 1
ATOM 325 O O . GLN A 1 42 ? -6.977 -11.305 -5.535 1 51.97 42 GLN A O 1
ATOM 330 N N . PRO A 1 43 ? -7.938 -9.469 -5.277 1 59.06 43 PRO A N 1
ATOM 331 C CA . PRO A 1 43 ? -7.434 -9.312 -3.912 1 59.06 43 PRO A CA 1
ATOM 332 C C . PRO A 1 43 ? -7.82 -10.484 -3.006 1 59.06 43 PRO A C 1
ATOM 334 O O . PRO A 1 43 ? -8.891 -11.07 -3.174 1 59.06 43 PRO A O 1
ATOM 337 N N . ALA A 1 44 ? -6.938 -11 -2.27 1 61.09 44 ALA A N 1
ATOM 338 C CA . ALA A 1 44 ? -7.184 -12.047 -1.282 1 61.09 44 ALA A CA 1
ATOM 339 C C . ALA A 1 44 ? -8.359 -11.688 -0.377 1 61.09 44 ALA A C 1
ATOM 341 O O . ALA A 1 44 ? -8.164 -11.102 0.693 1 61.09 44 ALA A O 1
ATOM 342 N N . LYS A 1 45 ? -9.664 -11.75 -0.752 1 66.56 45 LYS A N 1
ATOM 343 C CA . LYS A 1 45 ? -10.805 -11.523 0.133 1 66.56 45 LYS A CA 1
ATOM 344 C C . LYS A 1 45 ? -11.297 -12.828 0.742 1 66.56 45 LYS A C 1
ATOM 346 O O . LYS A 1 45 ? -11.656 -13.758 0.018 1 66.56 45 LYS A O 1
ATOM 351 N N . ARG A 1 46 ? -11.258 -12.914 2.135 1 68.88 46 ARG A N 1
ATOM 352 C CA . ARG A 1 46 ? -11.789 -14.055 2.881 1 68.88 46 ARG A CA 1
ATOM 353 C C . ARG A 1 46 ? -13.312 -14.016 2.92 1 68.88 46 ARG A C 1
ATOM 355 O O . ARG A 1 46 ? -13.906 -12.953 3.098 1 68.88 46 ARG A O 1
ATOM 362 N N . VAL A 1 47 ? -13.734 -15.258 2.582 1 69.69 47 VAL A N 1
ATOM 363 C CA . VAL A 1 47 ? -15.18 -15.383 2.736 1 69.69 47 VAL A CA 1
ATOM 364 C C . VAL A 1 47 ? -15.516 -15.727 4.188 1 69.69 47 VAL A C 1
ATOM 366 O O . VAL A 1 47 ? -14.766 -16.438 4.855 1 69.69 47 VAL A O 1
ATOM 369 N N . SER A 1 48 ? -16.609 -15.297 4.699 1 73.19 48 SER A N 1
ATOM 370 C CA . SER A 1 48 ? -17.047 -15.602 6.059 1 73.19 48 SER A CA 1
ATOM 371 C C . SER A 1 48 ? -17.5 -17.062 6.18 1 73.19 48 SER A C 1
ATOM 373 O O . SER A 1 48 ? -17.984 -17.641 5.215 1 73.19 48 SER A O 1
ATOM 375 N N . PRO A 1 49 ? -17.219 -17.672 7.246 1 73.25 49 PRO A N 1
ATOM 376 C CA . PRO A 1 49 ? -17.594 -19.078 7.473 1 73.25 49 PRO A CA 1
ATOM 377 C C . PRO A 1 49 ? -19.078 -19.344 7.18 1 73.25 49 PRO A C 1
ATOM 379 O O . PRO A 1 49 ? -19.406 -20.328 6.523 1 73.25 49 PRO A O 1
ATOM 382 N N . PRO A 1 50 ? -19.875 -18.453 7.469 1 69.88 50 PRO A N 1
ATOM 383 C CA . PRO A 1 50 ? -21.281 -18.719 7.168 1 69.88 50 PRO A CA 1
ATOM 384 C C . PRO A 1 50 ? -21.578 -18.734 5.668 1 69.88 50 PRO A C 1
ATOM 386 O O . PRO A 1 50 ? -22.375 -19.547 5.207 1 69.88 50 PRO A O 1
ATOM 389 N N . GLU A 1 51 ? -20.906 -17.953 4.965 1 76.88 51 GLU A N 1
ATOM 390 C CA . GLU A 1 51 ? -21.094 -17.922 3.516 1 76.88 51 GLU A CA 1
ATOM 391 C C . GLU A 1 51 ? -20.594 -19.188 2.859 1 76.88 51 GLU A C 1
ATOM 393 O O . GLU A 1 51 ? -21.203 -19.703 1.915 1 76.88 51 GLU A O 1
ATOM 398 N N . GLU A 1 52 ? -19.562 -19.75 3.326 1 82.94 52 GLU A N 1
ATOM 399 C CA . GLU A 1 52 ? -19.016 -20.984 2.805 1 82.94 52 GLU A CA 1
ATOM 400 C C . GLU A 1 52 ? -19.922 -22.172 3.146 1 82.94 52 GLU A C 1
ATOM 402 O O . GLU A 1 52 ? -20.125 -23.062 2.312 1 82.94 52 GLU A O 1
ATOM 407 N N . GLN A 1 53 ? -20.5 -22.156 4.242 1 83.19 53 GLN A N 1
ATOM 408 C CA . GLN A 1 53 ? -21.312 -23.266 4.734 1 83.19 53 GLN A CA 1
ATOM 409 C C . GLN A 1 53 ? -22.609 -23.391 3.947 1 83.19 53 GLN A C 1
ATOM 411 O O . GLN A 1 53 ? -23.188 -24.484 3.855 1 83.19 53 GLN A O 1
ATOM 416 N N . ARG A 1 54 ? -22.938 -22.359 3.363 1 88.12 54 ARG A N 1
ATOM 417 C CA . ARG A 1 54 ? -24.141 -22.359 2.549 1 88.12 54 ARG A CA 1
ATOM 418 C C . ARG A 1 54 ? -24.031 -23.359 1.4 1 88.12 54 ARG A C 1
ATOM 420 O O . ARG A 1 54 ? -25.031 -23.922 0.951 1 88.12 54 ARG A O 1
ATOM 427 N N . TYR A 1 55 ? -22.844 -23.672 0.916 1 92.94 55 TYR A N 1
ATOM 428 C CA . TYR A 1 55 ? -22.625 -24.516 -0.254 1 92.94 55 TYR A CA 1
ATOM 429 C C . TYR A 1 55 ? -22.109 -25.891 0.152 1 92.94 55 TYR A C 1
ATOM 431 O O . TYR A 1 55 ? -21.719 -26.688 -0.703 1 92.94 55 TYR A O 1
ATOM 439 N N . ARG A 1 56 ? -22.094 -26.203 1.413 1 94.62 56 ARG A N 1
ATOM 440 C CA . ARG A 1 56 ? -21.609 -27.484 1.917 1 94.62 56 ARG A CA 1
ATOM 441 C C . ARG A 1 56 ? -22.75 -28.328 2.457 1 94.62 56 ARG A C 1
ATOM 443 O O . ARG A 1 56 ? -23.781 -27.797 2.875 1 94.62 56 ARG A O 1
ATOM 450 N N . LEU A 1 57 ? -22.547 -29.625 2.408 1 95.62 57 LEU A N 1
ATOM 451 C CA . LEU A 1 57 ? -23.547 -30.547 2.938 1 95.62 57 LEU A CA 1
ATOM 452 C C . LEU A 1 57 ? -23.484 -30.609 4.461 1 95.62 57 LEU A C 1
ATOM 454 O O . LEU A 1 57 ? -22.438 -30.344 5.051 1 95.62 57 LEU A O 1
ATOM 458 N N . PRO A 1 58 ? -24.641 -30.938 5.07 1 93.44 58 PRO A N 1
ATOM 459 C CA . PRO A 1 58 ? -24.594 -31.125 6.523 1 93.44 58 PRO A CA 1
ATOM 460 C C . PRO A 1 58 ? -23.734 -32.312 6.934 1 93.44 58 PRO A C 1
ATOM 462 O O . PRO A 1 58 ? -23.719 -33.344 6.242 1 93.44 58 PRO A O 1
ATOM 465 N N . THR A 1 59 ? -23.141 -32.281 8.094 1 92.12 59 THR A N 1
ATOM 466 C CA . THR A 1 59 ? -22.188 -33.281 8.531 1 92.12 59 THR A CA 1
ATOM 467 C C . THR A 1 59 ? -22.906 -34.438 9.227 1 92.12 59 THR A C 1
ATOM 469 O O . THR A 1 59 ? -22.312 -35.5 9.461 1 92.12 59 THR A O 1
ATOM 472 N N . TYR A 1 60 ? -24.234 -34.281 9.438 1 93.56 60 TYR A N 1
ATOM 473 C CA . TYR A 1 60 ? -24.953 -35.281 10.188 1 93.56 60 TYR A CA 1
ATOM 474 C C . TYR A 1 60 ? -25.516 -36.375 9.266 1 93.56 60 TYR A C 1
ATOM 476 O O . TYR A 1 60 ? -26.141 -37.312 9.719 1 93.56 60 TYR A O 1
ATOM 484 N N . ILE A 1 61 ? -25.422 -36.25 7.992 1 95.12 61 ILE A N 1
ATOM 485 C CA . ILE A 1 61 ? -25.734 -37.281 7.008 1 95.12 61 ILE A CA 1
ATOM 486 C C . ILE A 1 61 ? -24.438 -37.812 6.414 1 95.12 61 ILE A C 1
ATOM 488 O O . ILE A 1 61 ? -23.766 -37.156 5.641 1 95.12 61 ILE A O 1
ATOM 492 N N . VAL A 1 62 ? -24.094 -39.062 6.684 1 95.62 62 VAL A N 1
ATOM 493 C CA . VAL A 1 62 ? -22.781 -39.594 6.34 1 95.62 62 VAL A CA 1
ATOM 494 C C . VAL A 1 62 ? -22.922 -40.781 5.387 1 95.62 62 VAL A C 1
ATOM 496 O O . VAL A 1 62 ? -23.547 -41.781 5.734 1 95.62 62 VAL A O 1
ATOM 499 N N . PRO A 1 63 ? -22.359 -40.688 4.195 1 97.5 63 PRO A N 1
ATOM 500 C CA . PRO A 1 63 ? -22.328 -41.844 3.324 1 97.5 63 PRO A CA 1
ATOM 501 C C . PRO A 1 63 ? -21.344 -42.906 3.803 1 97.5 63 PRO A C 1
ATOM 503 O O . PRO A 1 63 ? -20.25 -42.594 4.273 1 97.5 63 PRO A O 1
ATOM 506 N N . THR A 1 64 ? -21.719 -44.188 3.643 1 97.12 64 THR A N 1
ATOM 507 C CA . THR A 1 64 ? -20.828 -45.25 4.102 1 97.12 64 THR A CA 1
ATOM 508 C C . THR A 1 64 ? -20.438 -46.188 2.943 1 97.12 64 THR A C 1
ATOM 510 O O . THR A 1 64 ? -19.359 -46.781 2.969 1 97.12 64 THR A O 1
ATOM 513 N N . HIS A 1 65 ? -21.312 -46.281 1.993 1 98.06 65 HIS A N 1
ATOM 514 C CA . HIS A 1 65 ? -21.047 -47.156 0.854 1 98.06 65 HIS A CA 1
ATOM 515 C C . HIS A 1 65 ? -21.859 -46.75 -0.362 1 98.06 65 HIS A C 1
ATOM 517 O O . HIS A 1 65 ? -23.016 -46.312 -0.223 1 98.06 65 HIS A O 1
ATOM 523 N N . TYR A 1 66 ? -21.266 -46.875 -1.522 1 98.69 66 TYR A N 1
ATOM 524 C CA . TYR A 1 66 ? -21.938 -46.656 -2.795 1 98.69 66 TYR A CA 1
ATOM 525 C C . TYR A 1 66 ? -21.938 -47.938 -3.637 1 98.69 66 TYR A C 1
ATOM 527 O O . TYR A 1 66 ? -20.891 -48.562 -3.809 1 98.69 66 TYR A O 1
ATOM 535 N N . ASN A 1 67 ? -23.094 -48.312 -4.137 1 98.44 67 ASN A N 1
ATOM 536 C CA . ASN A 1 67 ? -23.188 -49.188 -5.285 1 98.44 67 ASN A CA 1
ATOM 537 C C . ASN A 1 67 ? -23.547 -48.438 -6.559 1 98.44 67 ASN A C 1
ATOM 539 O O . ASN A 1 67 ? -24.672 -47.969 -6.715 1 98.44 67 ASN A O 1
ATOM 543 N N . LEU A 1 68 ? -22.578 -48.375 -7.41 1 98.75 68 LEU A N 1
ATOM 544 C CA . LEU A 1 68 ? -22.75 -47.531 -8.594 1 98.75 68 LEU A CA 1
ATOM 545 C C . LEU A 1 68 ? -22.812 -48.375 -9.859 1 98.75 68 LEU A C 1
ATOM 547 O O . LEU A 1 68 ? -21.891 -49.156 -10.125 1 98.75 68 LEU A O 1
ATOM 551 N N . TYR A 1 69 ? -23.859 -48.25 -10.594 1 98.06 69 TYR A N 1
ATOM 552 C CA . TYR A 1 69 ? -24.047 -48.875 -11.906 1 98.06 69 TYR A CA 1
ATOM 553 C C . TYR A 1 69 ? -24.062 -47.812 -13 1 98.06 69 TYR A C 1
ATOM 555 O O . TYR A 1 69 ? -24.797 -46.812 -12.914 1 98.06 69 TYR A O 1
ATOM 563 N N . ILE A 1 70 ? -23.188 -48 -14.031 1 97.88 70 ILE A N 1
ATOM 564 C CA . ILE A 1 70 ? -23.141 -47.062 -15.148 1 97.88 70 ILE A CA 1
ATOM 565 C C . ILE A 1 70 ? -23.219 -47.812 -16.469 1 97.88 70 ILE A C 1
ATOM 567 O O . ILE A 1 70 ? -22.625 -48.875 -16.625 1 97.88 70 ILE A O 1
ATOM 571 N N . GLU A 1 71 ? -23.953 -47.312 -17.422 1 95.56 71 GLU A N 1
ATOM 572 C CA . GLU A 1 71 ? -24.031 -47.812 -18.781 1 95.56 71 GLU A CA 1
ATOM 573 C C . GLU A 1 71 ? -23.812 -46.719 -19.812 1 95.56 71 GLU A C 1
ATOM 575 O O . GLU A 1 71 ? -24.375 -45.625 -19.672 1 95.56 71 GLU A O 1
ATOM 580 N N . SER A 1 72 ? -22.938 -46.969 -20.719 1 90.88 72 SER A N 1
ATOM 581 C CA . SER A 1 72 ? -22.688 -45.969 -21.766 1 90.88 72 SER A CA 1
ATOM 582 C C . SER A 1 72 ? -22.453 -46.656 -23.109 1 90.88 72 SER A C 1
ATOM 584 O O . SER A 1 72 ? -22.109 -47.844 -23.172 1 90.88 72 SER A O 1
ATOM 586 N N . GLN A 1 73 ? -22.703 -45.906 -24.25 1 92.81 73 GLN A N 1
ATOM 587 C CA . GLN A 1 73 ? -22.438 -46.344 -25.625 1 92.81 73 GLN A CA 1
ATOM 588 C C . GLN A 1 73 ? -21.297 -45.562 -26.234 1 92.81 73 GLN A C 1
ATOM 590 O O . GLN A 1 73 ? -21.406 -45.031 -27.344 1 92.81 73 GLN A O 1
ATOM 595 N N . VAL A 1 74 ? -20.281 -45.469 -25.469 1 94.69 74 VAL A N 1
ATOM 596 C CA . VAL A 1 74 ? -19.172 -44.594 -25.812 1 94.69 74 VAL A CA 1
ATOM 597 C C . VAL A 1 74 ? -18.516 -45.062 -27.109 1 94.69 74 VAL A C 1
ATOM 599 O O . VAL A 1 74 ? -17.969 -44.25 -27.859 1 94.69 74 VAL A O 1
ATOM 602 N N . HIS A 1 75 ? -18.656 -46.375 -27.5 1 92.75 75 HIS A N 1
ATOM 603 C CA . HIS A 1 75 ? -18 -46.938 -28.688 1 92.75 75 HIS A CA 1
ATOM 604 C C . HIS A 1 75 ? -18.531 -46.281 -29.969 1 92.75 75 HIS A C 1
ATOM 606 O O . HIS A 1 75 ? -17.875 -46.312 -31 1 92.75 75 HIS A O 1
ATOM 612 N N . THR A 1 76 ? -19.703 -45.594 -29.859 1 93.81 76 THR A N 1
ATOM 613 C CA . THR A 1 76 ? -20.297 -44.938 -31.031 1 93.81 76 THR A CA 1
ATOM 614 C C . THR A 1 76 ? -20.094 -43.406 -30.969 1 93.81 76 THR A C 1
ATOM 616 O O . THR A 1 76 ? -20.531 -42.688 -31.859 1 93.81 76 THR A O 1
ATOM 619 N N . GLY A 1 77 ? -19.562 -43 -29.984 1 93.06 77 GLY A N 1
ATOM 620 C CA . GLY A 1 77 ? -19.438 -41.562 -29.797 1 93.06 77 GLY A CA 1
ATOM 621 C C . GLY A 1 77 ? -20.672 -40.938 -29.172 1 93.06 77 GLY A C 1
ATOM 622 O O . GLY A 1 77 ? -20.75 -39.719 -28.984 1 93.06 77 GLY A O 1
ATOM 623 N N . ASN A 1 78 ? -21.594 -41.781 -28.797 1 94.44 78 ASN A N 1
ATOM 624 C CA . ASN A 1 78 ? -22.797 -41.312 -28.109 1 94.44 78 ASN A CA 1
ATOM 625 C C . ASN A 1 78 ? -22.469 -40.75 -26.734 1 94.44 78 ASN A C 1
ATOM 627 O O . ASN A 1 78 ? -21.797 -41.406 -25.938 1 94.44 78 ASN A O 1
ATOM 631 N N . ARG A 1 79 ? -22.969 -39.625 -26.438 1 95.44 79 ARG A N 1
ATOM 632 C CA . ARG A 1 79 ? -22.625 -38.938 -25.188 1 95.44 79 ARG A CA 1
ATOM 633 C C . ARG A 1 79 ? -23.594 -39.312 -24.078 1 95.44 79 ARG A C 1
ATOM 635 O O . ARG A 1 79 ? -23.344 -39.031 -22.906 1 95.44 79 ARG A O 1
ATOM 642 N N . SER A 1 80 ? -24.656 -39.875 -24.438 1 95.62 80 SER A N 1
ATOM 643 C CA . SER A 1 80 ? -25.656 -40.219 -23.438 1 95.62 80 SER A CA 1
ATOM 644 C C . SER A 1 80 ? -25.219 -41.375 -22.562 1 95.62 80 SER A C 1
ATOM 646 O O . SER A 1 80 ? -24.609 -42.344 -23.062 1 95.62 80 SER A O 1
ATOM 648 N N . PHE A 1 81 ? -25.453 -41.312 -21.328 1 97.19 81 PHE A N 1
ATOM 649 C CA . PHE A 1 81 ? -25.234 -42.438 -20.422 1 97.19 81 PHE A CA 1
ATOM 650 C C . PHE A 1 81 ? -26.312 -42.469 -19.328 1 97.19 81 PHE A C 1
ATOM 652 O O . PHE A 1 81 ? -27.047 -41.5 -19.156 1 97.19 81 PHE A O 1
ATOM 659 N N . SER A 1 82 ? -26.484 -43.562 -18.719 1 97.19 82 SER A N 1
ATOM 660 C CA . SER A 1 82 ? -27.438 -43.719 -17.609 1 97.19 82 SER A CA 1
ATOM 661 C C . SER A 1 82 ? -26.844 -44.594 -16.516 1 97.19 82 SER A C 1
ATOM 663 O O . SER A 1 82 ? -25.828 -45.25 -16.719 1 97.19 82 SER A O 1
ATOM 665 N N . GLY A 1 83 ? -27.422 -44.531 -15.375 1 98 83 GLY A N 1
ATOM 666 C CA . GLY A 1 83 ? -26.938 -45.344 -14.266 1 98 83 GLY A CA 1
ATOM 667 C C . GLY A 1 83 ? -27.844 -45.312 -13.062 1 98 83 GLY A C 1
ATOM 668 O O . GLY A 1 83 ? -28.938 -44.75 -13.117 1 98 83 GLY A O 1
ATOM 669 N N . GLN A 1 84 ? -27.422 -46 -12.086 1 98.06 84 GLN A N 1
ATOM 670 C CA . GLN A 1 84 ? -28.078 -46.031 -10.781 1 98.06 84 GLN A CA 1
ATOM 671 C C . GLN A 1 84 ? -27.047 -46.094 -9.656 1 98.06 84 GLN A C 1
ATOM 673 O O . GLN A 1 84 ? -26.016 -46.75 -9.766 1 98.06 84 GLN A O 1
ATOM 678 N N . VAL A 1 85 ? -27.375 -45.344 -8.633 1 98.75 85 VAL A N 1
ATOM 679 C CA . VAL A 1 85 ? -26.5 -45.375 -7.465 1 98.75 85 VAL A CA 1
ATOM 680 C C . VAL A 1 85 ? -27.312 -45.656 -6.211 1 98.75 85 VAL A C 1
ATOM 682 O O . VAL A 1 85 ? -28.391 -45.094 -6.012 1 98.75 85 VAL A O 1
ATOM 685 N N . ASP A 1 86 ? -26.922 -46.625 -5.457 1 98.31 86 ASP A N 1
ATOM 686 C CA . ASP A 1 86 ? -27.438 -46.906 -4.121 1 98.31 86 ASP A CA 1
ATOM 687 C C . ASP A 1 86 ? -26.469 -46.438 -3.043 1 98.31 86 ASP A C 1
ATOM 689 O O . ASP A 1 86 ? -25.344 -46.938 -2.939 1 98.31 86 ASP A O 1
ATOM 693 N N . ILE A 1 87 ? -26.922 -45.5 -2.256 1 98.38 87 ILE A N 1
ATOM 694 C CA . ILE A 1 87 ? -26.047 -44.906 -1.243 1 98.38 87 ILE A CA 1
ATOM 695 C C . ILE A 1 87 ? -26.5 -45.344 0.146 1 98.38 87 ILE A C 1
ATOM 697 O O . ILE A 1 87 ? -27.609 -45.031 0.572 1 98.38 87 ILE A O 1
ATOM 701 N N . ASN A 1 88 ? -25.625 -46.094 0.805 1 97.31 88 ASN A N 1
ATOM 702 C CA . ASN A 1 88 ? -25.844 -46.312 2.227 1 97.31 88 ASN A CA 1
ATOM 703 C C . ASN A 1 88 ? -25.547 -45.094 3.057 1 97.31 88 ASN A C 1
ATOM 705 O O . ASN A 1 88 ? -24.469 -44.5 2.953 1 97.31 88 ASN A O 1
ATOM 709 N N . ILE A 1 89 ? -26.547 -44.688 3.891 1 95.81 89 ILE A N 1
ATOM 710 C CA . ILE A 1 89 ? -26.406 -43.438 4.637 1 95.81 89 ILE A CA 1
ATOM 711 C C . ILE A 1 89 ? -26.562 -43.719 6.129 1 95.81 89 ILE A C 1
ATOM 713 O O . ILE A 1 89 ? -27.438 -44.5 6.543 1 95.81 89 ILE A O 1
ATOM 717 N N . ASP A 1 90 ? -25.641 -43.125 6.867 1 94.5 90 ASP A N 1
ATOM 718 C CA . ASP A 1 90 ? -25.703 -43.125 8.328 1 94.5 90 ASP A CA 1
ATOM 719 C C . ASP A 1 90 ? -26.172 -41.75 8.836 1 94.5 90 ASP A C 1
ATOM 721 O O . ASP A 1 90 ? -25.484 -40.75 8.656 1 94.5 90 ASP A O 1
ATOM 725 N N . ILE A 1 91 ? -27.359 -41.719 9.484 1 94.12 91 ILE A N 1
ATOM 726 C CA . ILE A 1 91 ? -27.922 -40.469 10.023 1 94.12 91 ILE A CA 1
ATOM 727 C C . ILE A 1 91 ? -27.469 -40.281 11.461 1 94.12 91 ILE A C 1
ATOM 729 O O . ILE A 1 91 ? -27.688 -41.156 12.312 1 94.12 91 ILE A O 1
ATOM 733 N N . ARG A 1 92 ? -26.922 -39.062 11.727 1 94.69 92 ARG A N 1
ATOM 734 C CA . ARG A 1 92 ? -26.328 -38.844 13.047 1 94.69 92 ARG A CA 1
ATOM 735 C C . ARG A 1 92 ? -27.141 -37.844 13.859 1 94.69 92 ARG A C 1
ATOM 737 O O . ARG A 1 92 ? -26.953 -37.719 15.07 1 94.69 92 ARG A O 1
ATOM 744 N N . GLN A 1 93 ? -28.047 -37.094 13.203 1 94.75 93 GLN A N 1
ATOM 745 C CA . GLN A 1 93 ? -29.047 -36.25 13.82 1 94.75 93 GLN A CA 1
ATOM 746 C C . GLN A 1 93 ? -30.406 -36.406 13.156 1 94.75 93 GLN A C 1
ATOM 748 O O . GLN A 1 93 ? -30.5 -36.688 11.961 1 94.75 93 GLN A O 1
ATOM 753 N N . PRO A 1 94 ? -31.438 -36.219 14.055 1 93.81 94 PRO A N 1
ATOM 754 C CA . PRO A 1 94 ? -32.75 -36.312 13.438 1 93.81 94 PRO A CA 1
ATOM 755 C C . PRO A 1 94 ? -32.938 -35.344 12.281 1 93.81 94 PRO A C 1
ATOM 757 O O . PRO A 1 94 ? -32.562 -34.156 12.391 1 93.81 94 PRO A O 1
ATOM 760 N N . THR A 1 95 ? -33.469 -35.906 11.234 1 94.5 95 THR A N 1
ATOM 761 C CA . THR A 1 95 ? -33.688 -35.031 10.078 1 94.5 95 THR A CA 1
ATOM 762 C C . THR A 1 95 ? -34.844 -35.531 9.234 1 94.5 95 THR A C 1
ATOM 764 O O . THR A 1 95 ? -35.188 -36.719 9.305 1 94.5 95 THR A O 1
ATOM 767 N N . ARG A 1 96 ? -35.438 -34.594 8.469 1 93.94 96 ARG A N 1
ATOM 768 C CA . ARG A 1 96 ? -36.5 -34.906 7.523 1 93.94 96 ARG A CA 1
ATOM 769 C C . ARG A 1 96 ? -36.062 -34.656 6.09 1 93.94 96 ARG A C 1
ATOM 771 O O . ARG A 1 96 ? -36.875 -34.75 5.16 1 93.94 96 ARG A O 1
ATOM 778 N N . THR A 1 97 ? -34.812 -34.312 5.965 1 95.56 97 THR A N 1
ATOM 779 C CA . THR A 1 97 ? -34.281 -34 4.645 1 95.56 97 THR A CA 1
ATOM 780 C C . THR A 1 97 ? -32.938 -34.688 4.398 1 95.56 97 THR A C 1
ATOM 782 O O . THR A 1 97 ? -32.156 -34.875 5.328 1 95.56 97 THR A O 1
ATOM 785 N N . ILE A 1 98 ? -32.75 -35.094 3.145 1 95.94 98 ILE A N 1
ATOM 786 C CA . ILE A 1 98 ? -31.453 -35.656 2.713 1 95.94 98 ILE A CA 1
ATOM 787 C C . ILE A 1 98 ? -30.906 -34.812 1.565 1 95.94 98 ILE A C 1
ATOM 789 O O . ILE A 1 98 ? -31.578 -34.625 0.552 1 95.94 98 ILE A O 1
ATOM 793 N N . TYR A 1 99 ? -29.672 -34.375 1.765 1 96.31 99 TYR A N 1
ATOM 794 C CA . TYR A 1 99 ? -28.984 -33.562 0.752 1 96.31 99 TYR A CA 1
ATOM 795 C C . TYR A 1 99 ? -27.984 -34.406 -0.017 1 96.31 99 TYR A C 1
ATOM 797 O O . TYR A 1 99 ? -27.25 -35.219 0.573 1 96.31 99 TYR A O 1
ATOM 805 N N . VAL A 1 100 ? -27.984 -34.281 -1.338 1 97.19 100 VAL A N 1
ATOM 806 C CA . VAL A 1 100 ? -26.984 -34.906 -2.188 1 97.19 100 VAL A CA 1
ATOM 807 C C . VAL A 1 100 ? -26.531 -33.938 -3.273 1 97.19 100 VAL A C 1
ATOM 809 O O . VAL A 1 100 ? -27.328 -33.094 -3.736 1 97.19 100 VAL A O 1
ATOM 812 N N . HIS A 1 101 ? -25.266 -34 -3.627 1 98.06 101 HIS A N 1
ATOM 813 C CA . HIS A 1 101 ? -24.781 -33.156 -4.715 1 98.06 101 HIS A CA 1
ATOM 814 C C . HIS A 1 101 ? -25.203 -33.688 -6.07 1 98.06 101 HIS A C 1
ATOM 816 O O . HIS A 1 101 ? -25.25 -34.906 -6.273 1 98.06 101 HIS A O 1
ATOM 822 N N . ASN A 1 102 ? -25.547 -32.812 -6.941 1 97.12 102 ASN A N 1
ATOM 823 C CA . ASN A 1 102 ? -25.938 -33.125 -8.305 1 97.12 102 ASN A CA 1
ATOM 824 C C . ASN A 1 102 ? -25.688 -31.969 -9.258 1 97.12 102 ASN A C 1
ATOM 826 O O . ASN A 1 102 ? -26.094 -30.844 -8.984 1 97.12 102 ASN A O 1
ATOM 830 N N . ARG A 1 103 ? -24.953 -32.281 -10.289 1 96.56 103 ARG A N 1
ATOM 831 C CA . ARG A 1 103 ? -24.688 -31.234 -11.289 1 96.56 103 ARG A CA 1
ATOM 832 C C . ARG A 1 103 ? -25.031 -31.734 -12.695 1 96.56 103 ARG A C 1
ATOM 834 O O . ARG A 1 103 ? -24.266 -32.5 -13.289 1 96.56 103 ARG A O 1
ATOM 841 N N . GLY A 1 104 ? -26.141 -31.328 -13.203 1 94.12 104 GLY A N 1
ATOM 842 C CA . GLY A 1 104 ? -26.484 -31.531 -14.602 1 94.12 104 GLY A CA 1
ATOM 843 C C . GLY A 1 104 ? -27.094 -32.875 -14.883 1 94.12 104 GLY A C 1
ATOM 844 O O . GLY A 1 104 ? -27.266 -33.281 -16.047 1 94.12 104 GLY A O 1
ATOM 845 N N . LEU A 1 105 ? -27.438 -33.75 -13.922 1 97.19 105 LEU A N 1
ATOM 846 C CA . LEU A 1 105 ? -28.047 -35.062 -14.109 1 97.19 105 LEU A CA 1
ATOM 847 C C . LEU A 1 105 ? -29.547 -35 -13.922 1 97.19 105 LEU A C 1
ATOM 849 O O . LEU A 1 105 ? -30.047 -34.25 -13.078 1 97.19 105 LEU A O 1
ATOM 853 N N . THR A 1 106 ? -30.203 -35.75 -14.727 1 96.88 106 THR A N 1
ATOM 854 C CA . THR A 1 106 ? -31.641 -35.906 -14.586 1 96.88 106 THR A CA 1
ATOM 855 C C . THR A 1 106 ? -32 -37.125 -13.766 1 96.88 106 THR A C 1
ATOM 857 O O . THR A 1 106 ? -31.594 -38.25 -14.117 1 96.88 106 THR A O 1
ATOM 860 N N . ILE A 1 107 ? -32.75 -36.969 -12.727 1 97.44 107 ILE A N 1
ATOM 861 C CA . ILE A 1 107 ? -33.188 -38.094 -11.898 1 97.44 107 ILE A CA 1
ATOM 862 C C . ILE A 1 107 ? -34.438 -38.75 -12.523 1 97.44 107 ILE A C 1
ATOM 864 O O . ILE A 1 107 ? -35.469 -38.094 -12.711 1 97.44 107 ILE A O 1
ATOM 868 N N . THR A 1 108 ? -34.344 -40.031 -12.789 1 97.12 108 THR A N 1
ATOM 869 C CA . THR A 1 108 ? -35.438 -40.719 -13.461 1 97.12 108 THR A CA 1
ATOM 870 C C . THR A 1 108 ? -36.25 -41.531 -12.461 1 97.12 108 THR A C 1
ATOM 872 O O . THR A 1 108 ? -37.406 -41.844 -12.719 1 97.12 108 THR A O 1
ATOM 875 N N . TRP A 1 109 ? -35.625 -41.844 -11.398 1 96.38 109 TRP A N 1
ATOM 876 C CA . TRP A 1 109 ? -36.281 -42.656 -10.352 1 96.38 109 TRP A CA 1
ATOM 877 C C . TRP A 1 109 ? -35.531 -42.531 -9.039 1 96.38 109 TRP A C 1
ATOM 879 O O . TRP A 1 109 ? -34.312 -42.344 -9.039 1 96.38 109 TRP A O 1
ATOM 889 N N . ASN A 1 110 ? -36.281 -42.594 -7.914 1 97.44 110 ASN A N 1
ATOM 890 C CA . ASN A 1 110 ? -35.625 -42.656 -6.609 1 97.44 110 ASN A CA 1
ATOM 891 C C . ASN A 1 110 ? -36.438 -43.438 -5.602 1 97.44 110 ASN A C 1
ATOM 893 O O . ASN A 1 110 ? -37.656 -43.594 -5.758 1 97.44 110 ASN A O 1
ATOM 897 N N . GLU A 1 111 ? -35.719 -43.969 -4.586 1 95.94 111 GLU A N 1
ATOM 898 C CA . GLU A 1 111 ? -36.344 -44.719 -3.498 1 95.94 111 GLU A CA 1
ATOM 899 C C . GLU A 1 111 ? -35.469 -44.688 -2.25 1 95.94 111 GLU A C 1
ATOM 901 O O . GLU A 1 111 ? -34.219 -44.812 -2.342 1 95.94 111 GLU A O 1
ATOM 906 N N . LEU A 1 112 ? -36.125 -44.5 -1.14 1 95.94 112 LEU A N 1
ATOM 907 C CA . LEU A 1 112 ? -35.438 -44.656 0.142 1 95.94 112 LEU A CA 1
ATOM 908 C C . LEU A 1 112 ? -35.875 -45.938 0.848 1 95.94 112 LEU A C 1
ATOM 910 O O . LEU A 1 112 ? -37.062 -46.156 1.081 1 95.94 112 LEU A O 1
ATOM 914 N N . VAL A 1 113 ? -34.906 -46.719 1.02 1 94.12 113 VAL A N 1
ATOM 915 C CA . VAL A 1 113 ? -35.156 -47.906 1.839 1 94.12 113 VAL A CA 1
ATOM 916 C C . VAL A 1 113 ? -34.844 -47.594 3.303 1 94.12 113 VAL A C 1
ATOM 918 O O . VAL A 1 113 ? -33.688 -47.5 3.697 1 94.12 113 VAL A O 1
ATOM 921 N N . LYS A 1 114 ? -35.875 -47.469 4.133 1 86.44 114 LYS A N 1
ATOM 922 C CA . LYS A 1 114 ? -35.781 -47.125 5.551 1 86.44 114 LYS A CA 1
ATOM 923 C C . LYS A 1 114 ? -35.781 -48.375 6.418 1 86.44 114 LYS A C 1
ATOM 925 O O . LYS A 1 114 ? -36.469 -49.344 6.133 1 86.44 114 LYS A O 1
ATOM 930 N N . THR A 1 115 ? -34.938 -48.469 7.172 1 77.12 115 THR A N 1
ATOM 931 C CA . THR A 1 115 ? -35 -49.531 8.18 1 77.12 115 THR A CA 1
ATOM 932 C C . THR A 1 115 ? -35.531 -49 9.5 1 77.12 115 THR A C 1
ATOM 934 O O . THR A 1 115 ? -34.906 -48.094 10.094 1 77.12 115 THR A O 1
ATOM 937 N N . ILE A 1 116 ? -36.75 -49.312 9.891 1 70.94 116 ILE A N 1
ATOM 938 C CA . ILE A 1 116 ? -37.375 -48.906 11.156 1 70.94 116 ILE A CA 1
ATOM 939 C C . ILE A 1 116 ? -37.656 -50.156 11.984 1 70.94 116 ILE A C 1
ATOM 941 O O . ILE A 1 116 ? -38.438 -51.031 11.555 1 70.94 116 ILE A O 1
ATOM 945 N N . ASP A 1 117 ? -37.094 -50.312 13.18 1 66.5 117 ASP A N 1
ATOM 946 C CA . ASP A 1 117 ? -37.281 -51.438 14.125 1 66.5 117 ASP A CA 1
ATOM 947 C C . ASP A 1 117 ? -37.094 -52.781 13.438 1 66.5 117 ASP A C 1
ATOM 949 O O . ASP A 1 117 ? -37.906 -53.688 13.617 1 66.5 117 ASP A O 1
ATOM 953 N N . GLY A 1 118 ? -36.062 -52.938 12.477 1 66.69 118 GLY A N 1
ATOM 954 C CA . GLY A 1 118 ? -35.719 -54.219 11.844 1 66.69 118 GLY A CA 1
ATOM 955 C C . GLY A 1 118 ? -36.5 -54.469 10.562 1 66.69 118 GLY A C 1
ATOM 956 O O . GLY A 1 118 ? -36.125 -55.344 9.773 1 66.69 118 GLY A O 1
ATOM 957 N N . ASP A 1 119 ? -37.594 -53.688 10.375 1 76.81 119 ASP A N 1
ATOM 958 C CA . ASP A 1 119 ? -38.406 -53.844 9.164 1 76.81 119 ASP A CA 1
ATOM 959 C C . ASP A 1 119 ? -38 -52.812 8.102 1 76.81 119 ASP A C 1
ATOM 961 O O . ASP A 1 119 ? -37.688 -51.688 8.43 1 76.81 119 ASP A O 1
ATOM 965 N N . SER A 1 120 ? -37.938 -53.312 6.82 1 81.38 120 SER A N 1
ATOM 966 C CA . SER A 1 120 ? -37.562 -52.438 5.715 1 81.38 120 SER A CA 1
ATOM 967 C C . SER A 1 120 ? -38.781 -51.938 4.977 1 81.38 120 SER A C 1
ATOM 969 O O . SER A 1 120 ? -39.688 -52.688 4.672 1 81.38 120 SER A O 1
ATOM 971 N N . TYR A 1 121 ? -38.906 -50.531 4.914 1 86.31 121 TYR A N 1
ATOM 972 C CA . TYR A 1 121 ? -39.969 -49.844 4.168 1 86.31 121 TYR A CA 1
ATOM 973 C C . TYR A 1 121 ? -39.406 -49.062 3.004 1 86.31 121 TYR A C 1
ATOM 975 O O . TYR A 1 121 ? -38.344 -48.438 3.135 1 86.31 121 TYR A O 1
ATOM 983 N N . ASN A 1 122 ? -40.125 -49.156 1.909 1 91.5 122 ASN A N 1
ATOM 984 C CA . ASN A 1 122 ? -39.719 -48.375 0.744 1 91.5 122 ASN A CA 1
ATOM 985 C C . ASN A 1 122 ? -40.562 -47.094 0.6 1 91.5 122 ASN A C 1
ATOM 987 O O . ASN A 1 122 ? -41.781 -47.125 0.848 1 91.5 122 ASN A O 1
ATOM 991 N N . GLU A 1 123 ? -39.844 -46 0.299 1 92.81 123 GLU A N 1
ATOM 992 C CA . GLU A 1 123 ? -40.5 -44.719 0.103 1 92.81 123 GLU A CA 1
ATOM 993 C C . GLU A 1 123 ? -39.969 -43.969 -1.109 1 92.81 123 GLU A C 1
ATOM 995 O O . GLU A 1 123 ? -38.75 -43.812 -1.233 1 92.81 123 GLU A O 1
ATOM 1000 N N . THR A 1 124 ? -40.875 -43.656 -2.023 1 95.19 124 THR A N 1
ATOM 1001 C CA . THR A 1 124 ? -40.469 -42.719 -3.064 1 95.19 124 THR A CA 1
ATOM 1002 C C . THR A 1 124 ? -40.469 -41.281 -2.52 1 95.19 124 THR A C 1
ATOM 1004 O O . THR A 1 124 ? -41.438 -40.812 -1.957 1 95.19 124 THR A O 1
ATOM 1007 N N . LEU A 1 125 ? -39.406 -40.562 -2.773 1 96.12 125 LEU A N 1
ATOM 1008 C CA . LEU A 1 125 ? -39.25 -39.281 -2.123 1 96.12 125 LEU A CA 1
ATOM 1009 C C . LEU A 1 125 ? -39.562 -38.125 -3.086 1 96.12 125 LEU A C 1
ATOM 1011 O O . LEU A 1 125 ? -39.25 -38.219 -4.277 1 96.12 125 LEU A O 1
ATOM 1015 N N . LEU A 1 126 ? -40.188 -37.031 -2.457 1 95.69 126 LEU A N 1
ATOM 1016 C CA . LEU A 1 126 ? -40.188 -35.75 -3.148 1 95.69 126 LEU A CA 1
ATOM 1017 C C . LEU A 1 126 ? -38.844 -35.062 -3.045 1 95.69 126 LEU A C 1
ATOM 1019 O O . LEU A 1 126 ? -38.125 -35.219 -2.047 1 95.69 126 LEU A O 1
ATOM 1023 N N . TYR A 1 127 ? -38.469 -34.406 -4.18 1 96.5 127 TYR A N 1
ATOM 1024 C CA . TYR A 1 127 ? -37.156 -33.75 -4.117 1 96.5 127 TYR A CA 1
ATOM 1025 C C . TYR A 1 127 ? -37.219 -32.406 -4.832 1 96.5 127 TYR A C 1
ATOM 1027 O O . TYR A 1 127 ? -38.094 -32.156 -5.656 1 96.5 127 TYR A O 1
ATOM 1035 N N . THR A 1 128 ? -36.375 -31.484 -4.41 1 95.69 128 THR A N 1
ATOM 1036 C CA . THR A 1 128 ? -36.125 -30.203 -5.051 1 95.69 128 THR A CA 1
ATOM 1037 C C . THR A 1 128 ? -34.688 -30.141 -5.57 1 95.69 128 THR A C 1
ATOM 1039 O O . THR A 1 128 ? -33.75 -30.594 -4.902 1 95.69 128 THR A O 1
ATOM 1042 N N . VAL A 1 129 ? -34.594 -29.562 -6.809 1 94.44 129 VAL A N 1
ATOM 1043 C CA . VAL A 1 129 ? -33.25 -29.391 -7.402 1 94.44 129 VAL A CA 1
ATOM 1044 C C . VAL A 1 129 ? -32.781 -27.953 -7.176 1 94.44 129 VAL A C 1
ATOM 1046 O O . VAL A 1 129 ? -33.438 -27 -7.602 1 94.44 129 VAL A O 1
ATOM 1049 N N . ASP A 1 130 ? -31.766 -27.812 -6.426 1 94.81 130 ASP A N 1
ATOM 1050 C CA . ASP A 1 130 ? -31.125 -26.516 -6.223 1 94.81 130 ASP A CA 1
ATOM 1051 C C . ASP A 1 130 ? -29.922 -26.359 -7.164 1 94.81 130 ASP A C 1
ATOM 1053 O O . ASP A 1 130 ? -28.797 -26.719 -6.82 1 94.81 130 ASP A O 1
ATOM 1057 N N . THR A 1 131 ? -30.062 -25.703 -8.211 1 93.75 131 THR A N 1
ATOM 1058 C CA . THR A 1 131 ? -29.062 -25.609 -9.266 1 93.75 131 THR A CA 1
ATOM 1059 C C . THR A 1 131 ? -27.891 -24.719 -8.828 1 93.75 131 THR A C 1
ATOM 1061 O O . THR A 1 131 ? -26.75 -24.969 -9.195 1 93.75 131 THR A O 1
ATOM 1064 N N . GLU A 1 132 ? -28.203 -23.672 -8.078 1 90.56 132 GLU A N 1
ATOM 1065 C CA . GLU A 1 132 ? -27.156 -22.75 -7.625 1 90.56 132 GLU A CA 1
ATOM 1066 C C . GLU A 1 132 ? -26.156 -23.469 -6.711 1 90.56 132 GLU A C 1
ATOM 1068 O O . GLU A 1 132 ? -24.953 -23.328 -6.895 1 90.56 132 GLU A O 1
ATOM 1073 N N . ARG A 1 133 ? -26.734 -24.172 -5.77 1 93 133 ARG A N 1
ATOM 1074 C CA . ARG A 1 133 ? -25.891 -24.828 -4.781 1 93 133 ARG A CA 1
ATOM 1075 C C . ARG A 1 133 ? -25.516 -26.234 -5.238 1 93 133 ARG A C 1
ATOM 1077 O O . ARG A 1 133 ? -24.703 -26.906 -4.594 1 93 133 ARG A O 1
ATOM 1084 N N . GLU A 1 134 ? -26.016 -26.781 -6.371 1 96.88 134 GLU A N 1
ATOM 1085 C CA . GLU A 1 134 ? -25.797 -28.094 -6.957 1 96.88 134 GLU A CA 1
ATOM 1086 C C . GLU A 1 134 ? -26.203 -29.219 -5.992 1 96.88 134 GLU A C 1
ATOM 1088 O O . GLU A 1 134 ? -25.469 -30.172 -5.789 1 96.88 134 GLU A O 1
ATOM 1093 N N . PHE A 1 135 ? -27.438 -29.062 -5.402 1 96.31 135 PHE A N 1
ATOM 1094 C CA . PHE A 1 135 ? -28.016 -30.031 -4.477 1 96.31 135 PHE A CA 1
ATOM 1095 C C . PHE A 1 135 ? -29.297 -30.625 -5.047 1 96.31 135 PHE A C 1
ATOM 1097 O O . PHE A 1 135 ? -30 -29.984 -5.832 1 96.31 135 PHE A O 1
ATOM 1104 N N . ILE A 1 136 ? -29.469 -31.828 -4.707 1 97.31 136 ILE A N 1
ATOM 1105 C CA . ILE A 1 136 ? -30.812 -32.406 -4.664 1 97.31 136 ILE A CA 1
ATOM 1106 C C . ILE A 1 136 ? -31.25 -32.594 -3.213 1 97.31 136 ILE A C 1
ATOM 1108 O O . ILE A 1 136 ? -30.516 -33.156 -2.406 1 97.31 136 ILE A O 1
ATOM 1112 N N . ILE A 1 137 ? -32.375 -32.062 -2.951 1 96.56 137 ILE A N 1
ATOM 1113 C CA . ILE A 1 137 ? -32.875 -32.125 -1.586 1 96.56 137 ILE A CA 1
ATOM 1114 C C . ILE A 1 137 ? -34.094 -33.031 -1.533 1 96.56 137 ILE A C 1
ATOM 1116 O O . ILE A 1 137 ? -35.156 -32.688 -2.07 1 96.56 137 ILE A O 1
ATOM 1120 N N . PHE A 1 138 ? -33.938 -34.156 -0.87 1 96.94 138 PHE A N 1
ATOM 1121 C CA . PHE A 1 138 ? -35.031 -35.125 -0.727 1 96.94 138 PHE A CA 1
ATOM 1122 C C . PHE A 1 138 ? -35.781 -34.906 0.589 1 96.94 138 PHE A C 1
ATOM 1124 O O . PHE A 1 138 ? -35.156 -34.656 1.625 1 96.94 138 PHE A O 1
ATOM 1131 N N . ALA A 1 139 ? -37.062 -34.938 0.515 1 95.69 139 ALA A N 1
ATOM 1132 C CA . ALA A 1 139 ? -37.906 -34.844 1.715 1 95.69 139 ALA A CA 1
ATOM 1133 C C . ALA A 1 139 ? -38.469 -36.188 2.111 1 95.69 139 ALA A C 1
ATOM 1135 O O . ALA A 1 139 ? -38.938 -36.938 1.262 1 95.69 139 ALA A O 1
ATOM 1136 N N . THR A 1 140 ? -38.219 -36.469 3.357 1 92.88 140 THR A N 1
ATOM 1137 C CA . THR A 1 140 ? -38.781 -37.719 3.848 1 92.88 140 THR A CA 1
ATOM 1138 C C . THR A 1 140 ? -40.094 -37.5 4.582 1 92.88 140 THR A C 1
ATOM 1140 O O . THR A 1 140 ? -40.312 -36.438 5.16 1 92.88 140 THR A O 1
ATOM 1143 N N . ARG A 1 141 ? -40.938 -38.438 4.629 1 87.38 141 ARG A N 1
ATOM 1144 C CA . ARG A 1 141 ? -42.219 -38.312 5.293 1 87.38 141 ARG A CA 1
ATOM 1145 C C . ARG A 1 141 ? -42.062 -38.375 6.809 1 87.38 141 ARG A C 1
ATOM 1147 O O . ARG A 1 141 ? -42.719 -37.594 7.523 1 87.38 141 ARG A O 1
ATOM 1154 N N . ASP A 1 142 ? -41.25 -39.25 7.176 1 87.06 142 ASP A N 1
ATOM 1155 C CA . ASP A 1 142 ? -40.969 -39.406 8.602 1 87.06 142 ASP A CA 1
ATOM 1156 C C . ASP A 1 142 ? -39.562 -38.906 8.938 1 87.06 142 ASP A C 1
ATOM 1158 O O . ASP A 1 142 ? -38.688 -38.844 8.07 1 87.06 142 ASP A O 1
ATOM 1162 N N . THR A 1 143 ? -39.469 -38.594 10.203 1 90.38 143 THR A N 1
ATOM 1163 C CA . THR A 1 143 ? -38.156 -38.188 10.688 1 90.38 143 THR A CA 1
ATOM 1164 C C . THR A 1 143 ? -37.219 -39.375 10.742 1 90.38 143 THR A C 1
ATOM 1166 O O . THR A 1 143 ? -37.531 -40.406 11.32 1 90.38 143 THR A O 1
ATOM 1169 N N . LEU A 1 144 ? -36.125 -39.188 10.039 1 91.81 144 LEU A N 1
ATOM 1170 C CA . LEU A 1 144 ? -35.062 -40.219 10.141 1 91.81 144 LEU A CA 1
ATOM 1171 C C . LEU A 1 144 ? -34.281 -40.031 11.43 1 91.81 144 LEU A C 1
ATOM 1173 O O . LEU A 1 144 ? -33.844 -38.938 11.75 1 91.81 144 LEU A O 1
ATOM 1177 N N . LEU A 1 145 ? -34.125 -41.094 12.18 1 89.38 145 LEU A N 1
ATOM 1178 C CA . LEU A 1 145 ? -33.469 -41.031 13.477 1 89.38 145 LEU A CA 1
ATOM 1179 C C . LEU A 1 145 ? -32.062 -41.688 13.406 1 89.38 145 LEU A C 1
ATOM 1181 O O . LEU A 1 145 ? -31.844 -42.562 12.578 1 89.38 145 LEU A O 1
ATOM 1185 N N . PRO A 1 146 ? -31.156 -41.219 14.281 1 91.06 146 PRO A N 1
ATOM 1186 C CA . PRO A 1 146 ? -29.844 -41.844 14.359 1 91.06 146 PRO A CA 1
ATOM 1187 C C . PRO A 1 146 ? -29.938 -43.344 14.734 1 91.06 146 PRO A C 1
ATOM 1189 O O . PRO A 1 146 ? -30.828 -43.719 15.492 1 91.06 146 PRO A O 1
ATOM 1192 N N . GLY A 1 147 ? -28.922 -44.156 14.266 1 82.38 147 GLY A N 1
ATOM 1193 C CA . GLY A 1 147 ? -28.812 -45.531 14.672 1 82.38 147 GLY A CA 1
ATOM 1194 C C . GLY A 1 147 ? -29.312 -46.5 13.625 1 82.38 147 GLY A C 1
ATOM 1195 O O . GLY A 1 147 ? -29.094 -47.719 13.727 1 82.38 147 GLY A O 1
ATOM 1196 N N . ASN A 1 148 ? -30.031 -46.031 12.703 1 79.19 148 ASN A N 1
ATOM 1197 C CA . ASN A 1 148 ? -30.5 -46.906 11.625 1 79.19 148 ASN A CA 1
ATOM 1198 C C . ASN A 1 148 ? -29.781 -46.594 10.312 1 79.19 148 ASN A C 1
ATOM 1200 O O . ASN A 1 148 ? -29.422 -45.469 10.031 1 79.19 148 ASN A O 1
ATOM 1204 N N . GLU A 1 149 ? -29.484 -47.688 9.641 1 82.81 149 GLU A N 1
ATOM 1205 C CA . GLU A 1 149 ? -28.922 -47.5 8.312 1 82.81 149 GLU A CA 1
ATOM 1206 C C . GLU A 1 149 ? -30.016 -47.469 7.25 1 82.81 149 GLU A C 1
ATOM 1208 O O . GLU A 1 149 ? -31 -48.219 7.32 1 82.81 149 GLU A O 1
ATOM 1213 N N . HIS A 1 150 ? -29.875 -46.469 6.395 1 92.31 150 HIS A N 1
ATOM 1214 C CA . HIS A 1 150 ? -30.797 -46.281 5.285 1 92.31 150 HIS A CA 1
ATOM 1215 C C . HIS A 1 150 ? -30.078 -46.375 3.943 1 92.31 150 HIS A C 1
ATOM 1217 O O . HIS A 1 150 ? -28.859 -46.219 3.875 1 92.31 150 HIS A O 1
ATOM 1223 N N . VAL A 1 151 ? -30.859 -46.75 2.928 1 96.44 151 VAL A N 1
ATOM 1224 C CA . VAL A 1 151 ? -30.297 -46.781 1.581 1 96.44 151 VAL A CA 1
ATOM 1225 C C . VAL A 1 151 ? -31.109 -45.875 0.655 1 96.44 151 VAL A C 1
ATOM 1227 O O . VAL A 1 151 ? -32.312 -46.062 0.494 1 96.44 151 VAL A O 1
ATOM 1230 N N . LEU A 1 152 ? -30.453 -44.906 0.139 1 97.5 152 LEU A N 1
ATOM 1231 C CA . LEU A 1 152 ? -31.047 -44.031 -0.877 1 97.5 152 LEU A CA 1
ATOM 1232 C C . LEU A 1 152 ? -30.688 -44.531 -2.279 1 97.5 152 LEU A C 1
ATOM 1234 O O . LEU A 1 152 ? -29.516 -44.531 -2.648 1 97.5 152 LEU A O 1
ATOM 1238 N N . ARG A 1 153 ? -31.672 -44.906 -3.08 1 97.88 153 ARG A N 1
ATOM 1239 C CA . ARG A 1 153 ? -31.469 -45.375 -4.453 1 97.88 153 ARG A CA 1
ATOM 1240 C C . ARG A 1 153 ? -31.891 -44.312 -5.449 1 97.88 153 ARG A C 1
ATOM 1242 O O . ARG A 1 153 ? -33 -43.75 -5.344 1 97.88 153 ARG A O 1
ATOM 1249 N N . ILE A 1 154 ? -31.031 -44 -6.359 1 98.44 154 ILE A N 1
ATOM 1250 C CA . ILE A 1 154 ? -31.312 -42.969 -7.348 1 98.44 154 ILE A CA 1
ATOM 1251 C C . ILE A 1 154 ? -30.953 -43.469 -8.742 1 98.44 154 ILE A C 1
ATOM 1253 O O . ILE A 1 154 ? -29.812 -43.875 -8.984 1 98.44 154 ILE A O 1
ATOM 1257 N N . ALA A 1 155 ? -31.859 -43.469 -9.672 1 98.19 155 ALA A N 1
ATOM 1258 C CA . ALA A 1 155 ? -31.562 -43.688 -11.086 1 98.19 155 ALA A CA 1
ATOM 1259 C C . ALA A 1 155 ? -31.438 -42.344 -11.82 1 98.19 155 ALA A C 1
ATOM 1261 O O . ALA A 1 155 ? -32.188 -41.406 -11.531 1 98.19 155 ALA A O 1
ATOM 1262 N N . PHE A 1 156 ? -30.5 -42.25 -12.688 1 98.25 156 PHE A N 1
ATOM 1263 C CA . PHE A 1 156 ? -30.219 -40.969 -13.305 1 98.25 156 PHE A CA 1
ATOM 1264 C C . PHE A 1 156 ? -29.797 -41.156 -14.758 1 98.25 156 PHE A C 1
ATOM 1266 O O . PHE A 1 156 ? -29.5 -42.25 -15.195 1 98.25 156 PHE A O 1
ATOM 1273 N N . GLN A 1 157 ? -29.844 -40.094 -15.555 1 97.56 157 GLN A N 1
ATOM 1274 C CA . GLN A 1 157 ? -29.344 -39.938 -16.922 1 97.56 157 GLN A CA 1
ATOM 1275 C C . GLN A 1 157 ? -28.516 -38.688 -17.078 1 97.56 157 GLN A C 1
ATOM 1277 O O . GLN A 1 157 ? -28.828 -37.656 -16.469 1 97.56 157 GLN A O 1
ATOM 1282 N N . GLY A 1 158 ? -27.438 -38.875 -17.797 1 96.31 158 GLY A N 1
ATOM 1283 C CA . GLY A 1 158 ? -26.594 -37.719 -18.047 1 96.31 158 GLY A CA 1
ATOM 1284 C C . GLY A 1 158 ? -25.953 -37.719 -19.438 1 96.31 158 GLY A C 1
ATOM 1285 O O . GLY A 1 158 ? -26.266 -38.594 -20.25 1 96.31 158 GLY A O 1
ATOM 1286 N N . GLU A 1 159 ? -25.203 -36.719 -19.734 1 96.31 159 GLU A N 1
ATOM 1287 C CA . GLU A 1 159 ? -24.422 -36.594 -20.953 1 96.31 159 GLU A CA 1
ATOM 1288 C C . GLU A 1 159 ? -22.922 -36.469 -20.656 1 96.31 159 GLU A C 1
ATOM 1290 O O . GLU A 1 159 ? -22.531 -35.688 -19.766 1 96.31 159 GLU A O 1
ATOM 1295 N N . LEU A 1 160 ? -22.172 -37.281 -21.359 1 96.19 160 LEU A N 1
ATOM 1296 C CA . LEU A 1 160 ? -20.719 -37.156 -21.234 1 96.19 160 LEU A CA 1
ATOM 1297 C C . LEU A 1 160 ? -20.281 -35.719 -21.609 1 96.19 160 LEU A C 1
ATOM 1299 O O . LEU A 1 160 ? -20.719 -35.188 -22.609 1 96.19 160 LEU A O 1
ATOM 1303 N N . ARG A 1 161 ? -19.422 -35.25 -20.75 1 91.56 161 ARG A N 1
ATOM 1304 C CA . ARG A 1 161 ? -18.922 -33.875 -20.984 1 91.56 161 ARG A CA 1
ATOM 1305 C C . ARG A 1 161 ? -17.859 -33.875 -22.078 1 91.56 161 ARG A C 1
ATOM 1307 O O . ARG A 1 161 ? -17.359 -34.938 -22.469 1 91.56 161 ARG A O 1
ATOM 1314 N N . THR A 1 162 ? -17.531 -32.688 -22.531 1 86.81 162 THR A N 1
ATOM 1315 C CA . THR A 1 162 ? -16.547 -32.594 -23.609 1 86.81 162 THR A CA 1
ATOM 1316 C C . THR A 1 162 ? -15.344 -31.766 -23.172 1 86.81 162 THR A C 1
ATOM 1318 O O . THR A 1 162 ? -14.414 -31.562 -23.953 1 86.81 162 THR A O 1
ATOM 1321 N N . ASP A 1 163 ? -15.273 -31.281 -21.922 1 80.56 163 ASP A N 1
ATOM 1322 C CA . ASP A 1 163 ? -14.203 -30.406 -21.453 1 80.56 163 ASP A CA 1
ATOM 1323 C C . ASP A 1 163 ? -13.32 -31.125 -20.422 1 80.56 163 ASP A C 1
ATOM 1325 O O . ASP A 1 163 ? -12.734 -30.484 -19.547 1 80.56 163 ASP A O 1
ATOM 1329 N N . ALA A 1 164 ? -13.234 -32.438 -20.453 1 86.62 164 ALA A N 1
ATOM 1330 C CA . ALA A 1 164 ? -12.406 -33.281 -19.609 1 86.62 164 ALA A CA 1
ATOM 1331 C C . ALA A 1 164 ? -12.711 -33.031 -18.125 1 86.62 164 ALA A C 1
ATOM 1333 O O . ALA A 1 164 ? -11.797 -32.875 -17.312 1 86.62 164 ALA A O 1
ATOM 1334 N N . ASP A 1 165 ? -13.898 -32.812 -17.797 1 90.62 165 ASP A N 1
ATOM 1335 C CA . ASP A 1 165 ? -14.422 -32.656 -16.453 1 90.62 165 ASP A CA 1
ATOM 1336 C C . ASP A 1 165 ? -15.516 -33.656 -16.156 1 90.62 165 ASP A C 1
ATOM 1338 O O . ASP A 1 165 ? -16.328 -34 -17.016 1 90.62 165 ASP A O 1
ATOM 1342 N N . GLY A 1 166 ? -15.445 -34.219 -14.938 1 95.88 166 GLY A N 1
ATOM 1343 C CA . GLY A 1 166 ? -16.438 -35.25 -14.609 1 95.88 166 GLY A CA 1
ATOM 1344 C C . GLY A 1 166 ? -16.266 -36.5 -15.414 1 95.88 166 GLY A C 1
ATOM 1345 O O . GLY A 1 166 ? -15.172 -37.062 -15.492 1 95.88 166 GLY A O 1
ATOM 1346 N N . PHE A 1 167 ? -17.375 -37.031 -15.859 1 97.19 167 PHE A N 1
ATOM 1347 C CA . PHE A 1 167 ? -17.391 -38.125 -16.812 1 97.19 167 PHE A CA 1
ATOM 1348 C C . PHE A 1 167 ? -17.469 -37.594 -18.25 1 97.19 167 PHE A C 1
ATOM 1350 O O . PHE A 1 167 ? -18.484 -37.031 -18.641 1 97.19 167 PHE A O 1
ATOM 1357 N N . TYR A 1 168 ? -16.375 -37.812 -19.047 1 95.81 168 TYR A N 1
ATOM 1358 C CA . TYR A 1 168 ? -16.297 -37.062 -20.297 1 95.81 168 TYR A CA 1
ATOM 1359 C C . TYR A 1 168 ? -15.906 -37.969 -21.453 1 95.81 168 TYR A C 1
ATOM 1361 O O . TYR A 1 168 ? -15.375 -39.062 -21.25 1 95.81 168 TYR A O 1
ATOM 1369 N N . LEU A 1 169 ? -16.203 -37.469 -22.641 1 95.62 169 LEU A N 1
ATOM 1370 C CA . LEU A 1 169 ? -15.891 -38.156 -23.891 1 95.62 169 LEU A CA 1
ATOM 1371 C C . LEU A 1 169 ? -14.562 -37.656 -24.453 1 95.62 169 LEU A C 1
ATOM 1373 O O . LEU A 1 169 ? -14.305 -36.438 -24.484 1 95.62 169 LEU A O 1
ATOM 1377 N N . SER A 1 170 ? -13.711 -38.594 -24.734 1 93.25 170 SER A N 1
ATOM 1378 C CA . SER A 1 170 ? -12.469 -38.344 -25.453 1 93.25 170 SER A CA 1
ATOM 1379 C C . SER A 1 170 ? -12.375 -39.156 -26.734 1 93.25 170 SER A C 1
ATOM 1381 O O . SER A 1 170 ? -13.203 -40.062 -26.969 1 93.25 170 SER A O 1
ATOM 1383 N N . SER A 1 171 ? -11.477 -38.781 -27.594 1 90.88 171 SER A N 1
ATOM 1384 C CA . SER A 1 171 ? -11.297 -39.5 -28.844 1 90.88 171 SER A CA 1
ATOM 1385 C C . SER A 1 171 ? -9.859 -39.438 -29.344 1 90.88 171 SER A C 1
ATOM 1387 O O . SER A 1 171 ? -9.086 -38.594 -28.875 1 90.88 171 SER A O 1
ATOM 1389 N N . TYR A 1 172 ? -9.477 -40.375 -30.156 1 88.12 172 TYR A N 1
ATOM 1390 C CA . TYR A 1 172 ? -8.188 -40.344 -30.844 1 88.12 172 TYR A CA 1
ATOM 1391 C C . TYR A 1 172 ? -8.312 -40.938 -32.25 1 88.12 172 TYR A C 1
ATOM 1393 O O . TYR A 1 172 ? -9.258 -41.656 -32.562 1 88.12 172 TYR A O 1
ATOM 1401 N N . LEU A 1 173 ? -7.445 -40.469 -33.125 1 83.88 173 LEU A N 1
ATOM 1402 C CA . LEU A 1 173 ? -7.406 -41 -34.469 1 83.88 173 LEU A CA 1
ATOM 1403 C C . LEU A 1 173 ? -6.508 -42.25 -34.531 1 83.88 173 LEU A C 1
ATOM 1405 O O . LEU A 1 173 ? -5.324 -42.188 -34.188 1 83.88 173 LEU A O 1
ATOM 1409 N N . ASN A 1 174 ? -7.121 -43.312 -34.875 1 84.12 174 ASN A N 1
ATOM 1410 C CA . ASN A 1 174 ? -6.309 -44.5 -35.156 1 84.12 174 ASN A CA 1
ATOM 1411 C C . ASN A 1 174 ? -5.57 -44.375 -36.469 1 84.12 174 ASN A C 1
ATOM 1413 O O . ASN A 1 174 ? -6.172 -44.469 -37.562 1 84.12 174 ASN A O 1
ATOM 1417 N N . THR A 1 175 ? -4.324 -44.188 -36.438 1 75.75 175 THR A N 1
ATOM 1418 C CA . THR A 1 175 ? -3.547 -43.844 -37.625 1 75.75 175 THR A CA 1
ATOM 1419 C C . THR A 1 175 ? -3.412 -45.031 -38.531 1 75.75 175 THR A C 1
ATOM 1421 O O . THR A 1 175 ? -3.141 -44.875 -39.719 1 75.75 175 THR A O 1
ATOM 1424 N N . THR A 1 176 ? -3.545 -46.219 -38.031 1 78 176 THR A N 1
ATOM 1425 C CA . THR A 1 176 ? -3.453 -47.406 -38.844 1 78 176 THR A CA 1
ATOM 1426 C C . THR A 1 176 ? -4.703 -47.594 -39.719 1 78 176 THR A C 1
ATOM 1428 O O . THR A 1 176 ? -4.605 -47.906 -40.906 1 78 176 THR A O 1
ATOM 1431 N N . THR A 1 177 ? -5.883 -47.281 -39.125 1 81.06 177 THR A N 1
ATOM 1432 C CA . THR A 1 177 ? -7.141 -47.531 -39.844 1 81.06 177 THR A CA 1
ATOM 1433 C C . THR A 1 177 ? -7.73 -46.219 -40.344 1 81.06 177 THR A C 1
ATOM 1435 O O . THR A 1 177 ? -8.617 -46.219 -41.188 1 81.06 177 THR A O 1
ATOM 1438 N N . GLY A 1 178 ? -7.246 -45.125 -39.812 1 79.38 178 GLY A N 1
ATOM 1439 C CA . GLY A 1 178 ? -7.777 -43.812 -40.188 1 79.38 178 GLY A CA 1
ATOM 1440 C C . GLY A 1 178 ? -9.125 -43.5 -39.562 1 79.38 178 GLY A C 1
ATOM 1441 O O . GLY A 1 178 ? -9.797 -42.562 -39.938 1 79.38 178 GLY A O 1
ATOM 1442 N N . THR A 1 179 ? -9.523 -44.312 -38.656 1 86.44 179 THR A N 1
ATOM 1443 C CA . THR A 1 179 ? -10.828 -44.188 -38.031 1 86.44 179 THR A CA 1
ATOM 1444 C C . THR A 1 179 ? -10.711 -43.5 -36.688 1 86.44 179 THR A C 1
ATOM 1446 O O . THR A 1 179 ? -9.734 -43.719 -35.938 1 86.44 179 THR A O 1
ATOM 1449 N N . ARG A 1 180 ? -11.703 -42.688 -36.406 1 89.56 180 ARG A N 1
ATOM 1450 C CA . ARG A 1 180 ? -11.773 -42.062 -35.094 1 89.56 180 ARG A CA 1
ATOM 1451 C C . ARG A 1 180 ? -12.344 -43.031 -34.062 1 89.56 180 ARG A C 1
ATOM 1453 O O . ARG A 1 180 ? -13.383 -43.656 -34.281 1 89.56 180 ARG A O 1
ATOM 1460 N N . LYS A 1 181 ? -11.656 -43.188 -33 1 93.19 181 LYS A N 1
ATOM 1461 C CA . LYS A 1 181 ? -12.094 -44.031 -31.891 1 93.19 181 LYS A CA 1
ATOM 1462 C C . LYS A 1 181 ? -12.422 -43.156 -30.672 1 93.19 181 LYS A C 1
ATOM 1464 O O . LYS A 1 181 ? -11.789 -42.125 -30.453 1 93.19 181 LYS A O 1
ATOM 1469 N N . TYR A 1 182 ? -13.461 -43.594 -29.953 1 95.12 182 TYR A N 1
ATOM 1470 C CA . TYR A 1 182 ? -13.898 -42.844 -28.781 1 95.12 182 TYR A CA 1
ATOM 1471 C C . TYR A 1 182 ? -13.57 -43.562 -27.5 1 95.12 182 TYR A C 1
ATOM 1473 O O . TYR A 1 182 ? -13.352 -44.781 -27.5 1 95.12 182 TYR A O 1
ATOM 1481 N N . LEU A 1 183 ? -13.422 -42.875 -26.469 1 96.5 183 LEU A N 1
ATOM 1482 C CA . LEU A 1 183 ? -13.305 -43.406 -25.109 1 96.5 183 LEU A CA 1
ATOM 1483 C C . LEU A 1 183 ? -13.969 -42.469 -24.094 1 96.5 183 LEU A C 1
ATOM 1485 O O . LEU A 1 183 ? -14.203 -41.312 -24.391 1 96.5 183 LEU A O 1
ATOM 1489 N N . ALA A 1 184 ? -14.312 -42.969 -22.969 1 97.31 184 ALA A N 1
ATOM 1490 C CA . ALA A 1 184 ? -14.836 -42.188 -21.859 1 97.31 184 ALA A CA 1
ATOM 1491 C C . ALA A 1 184 ? -13.961 -42.344 -20.609 1 97.31 184 ALA A C 1
ATOM 1493 O O . ALA A 1 184 ? -13.508 -43.469 -20.312 1 97.31 184 ALA A O 1
ATOM 1494 N N . ALA A 1 185 ? -13.609 -41.281 -19.984 1 97.12 185 ALA A N 1
ATOM 1495 C CA . ALA A 1 185 ? -12.805 -41.281 -18.766 1 97.12 185 ALA A CA 1
ATOM 1496 C C . ALA A 1 185 ? -13.352 -40.281 -17.75 1 97.12 185 ALA A C 1
ATOM 1498 O O . ALA A 1 185 ? -14.25 -39.5 -18.062 1 97.12 185 ALA A O 1
ATOM 1499 N N . THR A 1 186 ? -12.797 -40.344 -16.531 1 97.5 186 THR A N 1
ATOM 1500 C CA . THR A 1 186 ? -13.305 -39.469 -15.484 1 97.5 186 THR A CA 1
ATOM 1501 C C . THR A 1 186 ? -12.211 -38.531 -14.977 1 97.5 186 THR A C 1
ATOM 1503 O O . THR A 1 186 ? -11.031 -38.875 -15 1 97.5 186 THR A O 1
ATOM 1506 N N . GLN A 1 187 ? -12.5 -37.344 -14.656 1 97.06 187 GLN A N 1
ATOM 1507 C CA . GLN A 1 187 ? -11.75 -36.406 -13.844 1 97.06 187 GLN A CA 1
ATOM 1508 C C . GLN A 1 187 ? -12.656 -35.75 -12.805 1 97.06 187 GLN A C 1
ATOM 1510 O O . GLN A 1 187 ? -13.375 -34.781 -13.109 1 97.06 187 GLN A O 1
ATOM 1515 N N . PHE A 1 188 ? -12.484 -36.156 -11.5 1 97.62 188 PHE A N 1
ATOM 1516 C CA . PHE A 1 188 ? -13.484 -35.781 -10.508 1 97.62 188 PHE A CA 1
ATOM 1517 C C . PHE A 1 188 ? -12.945 -34.688 -9.57 1 97.62 188 PHE A C 1
ATOM 1519 O O . PHE A 1 188 ? -13.711 -33.875 -9.055 1 97.62 188 PHE A O 1
ATOM 1526 N N . GLN A 1 189 ? -11.695 -34.719 -9.266 1 95.31 189 GLN A N 1
ATOM 1527 C CA . GLN A 1 189 ? -11.156 -33.688 -8.367 1 95.31 189 GLN A CA 1
ATOM 1528 C C . GLN A 1 189 ? -11.25 -32.312 -9 1 95.31 189 GLN A C 1
ATOM 1530 O O . GLN A 1 189 ? -10.82 -32.094 -10.133 1 95.31 189 GLN A O 1
ATOM 1535 N N . ALA A 1 190 ? -11.859 -31.328 -8.367 1 94.31 190 ALA A N 1
ATOM 1536 C CA . ALA A 1 190 ? -12.094 -31.312 -6.926 1 94.31 190 ALA A CA 1
ATOM 1537 C C . ALA A 1 190 ? -13.523 -31.766 -6.602 1 94.31 190 ALA A C 1
ATOM 1539 O O . ALA A 1 190 ? -13.758 -32.438 -5.598 1 94.31 190 ALA A O 1
ATOM 1540 N N . ILE A 1 191 ? -14.5 -31.297 -7.406 1 96.75 191 ILE A N 1
ATOM 1541 C CA . ILE A 1 191 ? -15.891 -31.562 -7.047 1 96.75 191 ILE A CA 1
ATOM 1542 C C . ILE A 1 191 ? -16.703 -31.859 -8.305 1 96.75 191 ILE A C 1
ATOM 1544 O O . ILE A 1 191 ? -17.797 -31.328 -8.484 1 96.75 191 ILE A O 1
ATOM 1548 N N . SER A 1 192 ? -16.203 -32.75 -9.094 1 97.19 192 SER A N 1
ATOM 1549 C CA . SER A 1 192 ? -16.891 -33 -10.352 1 97.19 192 SER A CA 1
ATOM 1550 C C . SER A 1 192 ? -17.484 -34.406 -10.406 1 97.19 192 SER A C 1
ATOM 1552 O O . SER A 1 192 ? -18.078 -34.781 -11.414 1 97.19 192 SER A O 1
ATOM 1554 N N . ALA A 1 193 ? -17.344 -35.125 -9.375 1 98.25 193 ALA A N 1
ATOM 1555 C CA . ALA A 1 193 ? -18.016 -36.406 -9.328 1 98.25 193 ALA A CA 1
ATOM 1556 C C . ALA A 1 193 ? -19.531 -36.219 -9.43 1 98.25 193 ALA A C 1
ATOM 1558 O O . ALA A 1 193 ? -20.234 -37.062 -10.016 1 98.25 193 ALA A O 1
ATOM 1559 N N . ARG A 1 194 ? -20 -35.156 -8.914 1 98.06 194 ARG A N 1
ATOM 1560 C CA . ARG A 1 194 ? -21.406 -34.812 -8.875 1 98.06 194 ARG A CA 1
ATOM 1561 C C . ARG A 1 194 ? -21.984 -34.625 -10.281 1 98.06 194 ARG A C 1
ATOM 1563 O O . ARG A 1 194 ? -23.203 -34.594 -10.461 1 98.06 194 ARG A O 1
ATOM 1570 N N . SER A 1 195 ? -21.156 -34.562 -11.25 1 97.12 195 SER A N 1
ATOM 1571 C CA . SER A 1 195 ? -21.625 -34.469 -12.625 1 97.12 195 SER A CA 1
ATOM 1572 C C . SER A 1 195 ? -21.719 -35.844 -13.273 1 97.12 195 SER A C 1
ATOM 1574 O O . SER A 1 195 ? -22.266 -36 -14.367 1 97.12 195 SER A O 1
ATOM 1576 N N . ALA A 1 196 ? -21.156 -36.812 -12.648 1 97.94 196 ALA A N 1
ATOM 1577 C CA . ALA A 1 196 ? -21.188 -38.188 -13.172 1 97.94 196 ALA A CA 1
ATOM 1578 C C . ALA A 1 196 ? -22.297 -39 -12.516 1 97.94 196 ALA A C 1
ATOM 1580 O O . ALA A 1 196 ? -22.938 -39.844 -13.164 1 97.94 196 ALA A O 1
ATOM 1581 N N . PHE A 1 197 ? -22.547 -38.844 -11.234 1 98.19 197 PHE A N 1
ATOM 1582 C CA . PHE A 1 197 ? -23.625 -39.438 -10.469 1 98.19 197 PHE A CA 1
ATOM 1583 C C . PHE A 1 197 ? -23.922 -38.625 -9.211 1 98.19 197 PHE A C 1
ATOM 1585 O O . PHE A 1 197 ? -23.047 -37.938 -8.695 1 98.19 197 PHE A O 1
ATOM 1592 N N . PRO A 1 198 ? -25.234 -38.656 -8.695 1 98.12 198 PRO A N 1
ATOM 1593 C CA . PRO A 1 198 ? -25.5 -38 -7.422 1 98.12 198 PRO A CA 1
ATOM 1594 C C . PRO A 1 198 ? -24.703 -38.562 -6.266 1 98.12 198 PRO A C 1
ATOM 1596 O O . PRO A 1 198 ? -24.656 -39.812 -6.102 1 98.12 198 PRO A O 1
ATOM 1599 N N . CYS A 1 199 ? -24.078 -37.75 -5.508 1 98.38 199 CYS A N 1
ATOM 1600 C CA . CYS A 1 199 ? -23.203 -38.25 -4.457 1 98.38 199 CYS A CA 1
ATOM 1601 C C . CYS A 1 199 ? -22.859 -37.156 -3.455 1 98.38 199 CYS A C 1
ATOM 1603 O O . CYS A 1 199 ? -23.25 -36 -3.629 1 98.38 199 CYS A O 1
ATOM 1605 N N . PHE A 1 200 ? -22.172 -37.531 -2.369 1 98.19 200 PHE A N 1
ATOM 1606 C CA . PHE A 1 200 ? -21.625 -36.594 -1.388 1 98.19 200 PHE A CA 1
ATOM 1607 C C . PHE A 1 200 ? -20.203 -36.188 -1.767 1 98.19 200 PHE A C 1
ATOM 1609 O O . PHE A 1 200 ? -19.234 -36.75 -1.255 1 98.19 200 PHE A O 1
ATOM 1616 N N . ASP A 1 201 ? -20.125 -35.156 -2.566 1 97.69 201 ASP A N 1
ATOM 1617 C CA . ASP A 1 201 ? -18.891 -34.812 -3.26 1 97.69 201 ASP A CA 1
ATOM 1618 C C . ASP A 1 201 ? -18.062 -33.812 -2.428 1 97.69 201 ASP A C 1
ATOM 1620 O O . ASP A 1 201 ? -17.75 -32.719 -2.881 1 97.69 201 ASP A O 1
ATOM 1624 N N . GLU A 1 202 ? -17.656 -34.219 -1.251 1 96.25 202 GLU A N 1
ATOM 1625 C CA . GLU A 1 202 ? -16.766 -33.469 -0.348 1 96.25 202 GLU A CA 1
ATOM 1626 C C . GLU A 1 202 ? -15.617 -34.375 0.137 1 96.25 202 GLU A C 1
ATOM 1628 O O . GLU A 1 202 ? -15.805 -35.562 0.356 1 96.25 202 GLU A O 1
ATOM 1633 N N . PRO A 1 203 ? -14.461 -33.812 0.322 1 96.25 203 PRO A N 1
ATOM 1634 C CA . PRO A 1 203 ? -13.273 -34.625 0.575 1 96.25 203 PRO A CA 1
ATOM 1635 C C . PRO A 1 203 ? -13.352 -35.375 1.906 1 96.25 203 PRO A C 1
ATOM 1637 O O . PRO A 1 203 ? -12.758 -36.469 2.051 1 96.25 203 PRO A O 1
ATOM 1640 N N . ALA A 1 204 ? -14.07 -34.844 2.854 1 95.94 204 ALA A N 1
ATOM 1641 C CA . ALA A 1 204 ? -14.125 -35.469 4.176 1 95.94 204 ALA A CA 1
ATOM 1642 C C . ALA A 1 204 ? -15.211 -36.531 4.238 1 95.94 204 ALA A C 1
ATOM 1644 O O . ALA A 1 204 ? -15.242 -37.344 5.172 1 95.94 204 ALA A O 1
ATOM 1645 N N . MET A 1 205 ? -16.109 -36.562 3.314 1 96.75 205 MET A N 1
ATOM 1646 C CA . MET A 1 205 ? -17.203 -37.531 3.305 1 96.75 205 MET A CA 1
ATOM 1647 C C . MET A 1 205 ? -16.797 -38.812 2.553 1 96.75 205 MET A C 1
ATOM 1649 O O . MET A 1 205 ? -17.328 -39.094 1.482 1 96.75 205 MET A O 1
ATOM 1653 N N . LYS A 1 206 ? -15.969 -39.531 3.182 1 97.5 206 LYS A N 1
ATOM 1654 C CA . LYS A 1 206 ? -15.375 -40.75 2.578 1 97.5 206 LYS A CA 1
ATOM 1655 C C . LYS A 1 206 ? -16.312 -41.938 2.686 1 97.5 206 LYS A C 1
ATOM 1657 O O . LYS A 1 206 ? -17.109 -42.031 3.623 1 97.5 206 LYS A O 1
ATOM 1662 N N . ALA A 1 207 ? -16.234 -42.844 1.712 1 98.12 207 ALA A N 1
ATOM 1663 C CA . ALA A 1 207 ? -17.031 -44.062 1.646 1 98.12 207 ALA A CA 1
ATOM 1664 C C . ALA A 1 207 ? -16.344 -45.125 0.813 1 98.12 207 ALA A C 1
ATOM 1666 O O . ALA A 1 207 ? -15.297 -44.875 0.21 1 98.12 207 ALA A O 1
ATOM 1667 N N . SER A 1 208 ? -16.891 -46.312 0.876 1 98.38 208 SER A N 1
ATOM 1668 C CA . SER A 1 208 ? -16.438 -47.375 -0.038 1 98.38 208 SER A CA 1
ATOM 1669 C C . SER A 1 208 ? -17.297 -47.406 -1.296 1 98.38 208 SER A C 1
ATOM 1671 O O . SER A 1 208 ? -18.406 -46.875 -1.309 1 98.38 208 SER A O 1
ATOM 1673 N N . PHE A 1 209 ? -16.781 -48 -2.357 1 98.62 209 PHE A N 1
ATOM 1674 C CA . PHE A 1 209 ? -17.469 -48 -3.639 1 98.62 209 PHE A CA 1
ATOM 1675 C C . PHE A 1 209 ? -17.422 -49.375 -4.281 1 98.62 209 PHE A C 1
ATOM 1677 O O . PHE A 1 209 ? -16.359 -49.969 -4.402 1 98.62 209 PHE A O 1
ATOM 1684 N N . SER A 1 210 ? -18.547 -49.875 -4.664 1 98.38 210 SER A N 1
ATOM 1685 C CA . SER A 1 210 ? -18.688 -50.969 -5.613 1 98.38 210 SER A CA 1
ATOM 1686 C C . SER A 1 210 ? -19.188 -50.469 -6.969 1 98.38 210 SER A C 1
ATOM 1688 O O . SER A 1 210 ? -20.25 -49.875 -7.059 1 98.38 210 SER A O 1
ATOM 1690 N N . VAL A 1 211 ? -18.422 -50.812 -7.996 1 98.5 211 VAL A N 1
ATOM 1691 C CA . VAL A 1 211 ? -18.719 -50.219 -9.305 1 98.5 211 VAL A CA 1
ATOM 1692 C C . VAL A 1 211 ? -19.047 -51.344 -10.297 1 98.5 211 VAL A C 1
ATOM 1694 O O . VAL A 1 211 ? -18.406 -52.375 -10.312 1 98.5 211 VAL A O 1
ATOM 1697 N N . VAL A 1 212 ? -20.109 -51.125 -11.07 1 97.88 212 VAL A N 1
ATOM 1698 C CA . VAL A 1 212 ? -20.531 -52 -12.164 1 97.88 212 VAL A CA 1
ATOM 1699 C C . VAL A 1 212 ? -20.672 -51.188 -13.445 1 97.88 212 VAL A C 1
ATOM 1701 O O . VAL A 1 212 ? -21.391 -50.156 -13.461 1 97.88 212 VAL A O 1
ATOM 1704 N N . ILE A 1 213 ? -20.031 -51.625 -14.508 1 98.06 213 ILE A N 1
ATOM 1705 C CA . ILE A 1 213 ? -20.078 -50.844 -15.742 1 98.06 213 ILE A CA 1
ATOM 1706 C C . ILE A 1 213 ? -20.469 -51.75 -16.906 1 98.06 213 ILE A C 1
ATOM 1708 O O . ILE A 1 213 ? -19.828 -52.781 -17.141 1 98.06 213 ILE A O 1
ATOM 1712 N N . LYS A 1 214 ? -21.5 -51.375 -17.625 1 97.19 214 LYS A N 1
ATOM 1713 C CA . LYS A 1 214 ? -21.922 -52.031 -18.859 1 97.19 214 LYS A CA 1
ATOM 1714 C C . LYS A 1 214 ? -21.375 -51.312 -20.094 1 97.19 214 LYS A C 1
ATOM 1716 O O . LYS A 1 214 ? -21.5 -50.094 -20.203 1 97.19 214 LYS A O 1
ATOM 1721 N N . HIS A 1 215 ? -20.797 -52.062 -20.953 1 95.75 215 HIS A N 1
ATOM 1722 C CA . HIS A 1 215 ? -20.188 -51.5 -22.141 1 95.75 215 HIS A CA 1
ATOM 1723 C C . HIS A 1 215 ? -20.25 -52.438 -23.312 1 95.75 215 HIS A C 1
ATOM 1725 O O . HIS A 1 215 ? -20.594 -53.625 -23.156 1 95.75 215 HIS A O 1
ATOM 1731 N N . HIS A 1 216 ? -19.922 -51.969 -24.5 1 95.75 216 HIS A N 1
ATOM 1732 C CA . HIS A 1 216 ? -19.875 -52.781 -25.688 1 95.75 216 HIS A CA 1
ATOM 1733 C C . HIS A 1 216 ? -18.719 -53.812 -25.609 1 95.75 216 HIS A C 1
ATOM 1735 O O . HIS A 1 216 ? -17.656 -53.5 -25.094 1 95.75 216 HIS A O 1
ATOM 1741 N N . PRO A 1 217 ? -18.828 -54.969 -26.172 1 94 217 PRO A N 1
ATOM 1742 C CA . PRO A 1 217 ? -17.828 -56.031 -26.016 1 94 217 PRO A CA 1
ATOM 1743 C C . PRO A 1 217 ? -16.484 -55.688 -26.656 1 94 217 PRO A C 1
ATOM 1745 O O . PRO A 1 217 ? -15.453 -56.25 -26.281 1 94 217 PRO A O 1
ATOM 1748 N N . SER A 1 218 ? -16.5 -54.812 -27.547 1 93.62 218 SER A N 1
ATOM 1749 C CA . SER A 1 218 ? -15.242 -54.406 -28.172 1 93.62 218 SER A CA 1
ATOM 1750 C C . SER A 1 218 ? -14.43 -53.5 -27.25 1 93.62 218 SER A C 1
ATOM 1752 O O . SER A 1 218 ? -13.273 -53.188 -27.547 1 93.62 218 SER A O 1
ATOM 1754 N N . TYR A 1 219 ? -15 -53.062 -26.219 1 96 219 TYR A N 1
ATOM 1755 C CA . TYR A 1 219 ? -14.352 -52.188 -25.25 1 96 219 TYR A CA 1
ATOM 1756 C C . TYR A 1 219 ? -14.156 -52.906 -23.906 1 96 219 TYR A C 1
ATOM 1758 O O . TYR A 1 219 ? -14.648 -54.031 -23.719 1 96 219 TYR A O 1
ATOM 1766 N N . LYS A 1 220 ? -13.383 -52.25 -23.078 1 95.69 220 LYS A N 1
ATOM 1767 C CA . LYS A 1 220 ? -13.18 -52.719 -21.719 1 95.69 220 LYS A CA 1
ATOM 1768 C C . LYS A 1 220 ? -13.344 -51.562 -20.719 1 95.69 220 LYS A C 1
ATOM 1770 O O . LYS A 1 220 ? -13.094 -50.406 -21.062 1 95.69 220 LYS A O 1
ATOM 1775 N N . ALA A 1 221 ? -13.828 -51.969 -19.578 1 97.19 221 ALA A N 1
ATOM 1776 C CA . ALA A 1 221 ? -13.906 -51 -18.484 1 97.19 221 ALA A CA 1
ATOM 1777 C C . ALA A 1 221 ? -12.781 -51.219 -17.484 1 97.19 221 ALA A C 1
ATOM 1779 O O . ALA A 1 221 ? -12.406 -52.375 -17.203 1 97.19 221 ALA A O 1
ATOM 1780 N N . THR A 1 222 ? -12.18 -50.156 -17.016 1 97.38 222 THR A N 1
ATOM 1781 C CA . THR A 1 222 ? -11.203 -50.156 -15.938 1 97.38 222 THR A CA 1
ATOM 1782 C C . THR A 1 222 ? -11.602 -49.188 -14.836 1 97.38 222 THR A C 1
ATOM 1784 O O . THR A 1 222 ? -12.18 -48.125 -15.117 1 97.38 222 THR A O 1
ATOM 1787 N N . SER A 1 223 ? -11.352 -49.562 -13.586 1 98.19 223 SER A N 1
ATOM 1788 C CA . SER A 1 223 ? -11.688 -48.719 -12.438 1 98.19 223 SER A CA 1
ATOM 1789 C C . SER A 1 223 ? -10.633 -48.844 -11.344 1 98.19 223 SER A C 1
ATOM 1791 O O . SER A 1 223 ? -9.523 -49.312 -11.594 1 98.19 223 SER A O 1
ATOM 1793 N N . ASN A 1 224 ? -10.961 -48.344 -10.164 1 98.5 224 ASN A N 1
ATOM 1794 C CA . ASN A 1 224 ? -10.039 -48.312 -9.031 1 98.5 224 ASN A CA 1
ATOM 1795 C C . ASN A 1 224 ? -9.578 -49.719 -8.641 1 98.5 224 ASN A C 1
ATOM 1797 O O . ASN A 1 224 ? -8.406 -49.906 -8.32 1 98.5 224 ASN A O 1
ATOM 1801 N N . MET A 1 225 ? -10.469 -50.656 -8.688 1 98.44 225 MET A N 1
ATOM 1802 C CA . MET A 1 225 ? -10.211 -52 -8.188 1 98.44 225 MET A CA 1
ATOM 1803 C C . MET A 1 225 ? -10.227 -53 -9.328 1 98.44 225 MET A C 1
ATOM 1805 O O . MET A 1 225 ? -10.742 -52.719 -10.414 1 98.44 225 MET A O 1
ATOM 1809 N N . PRO A 1 226 ? -9.625 -54.188 -9.117 1 96.94 226 PRO A N 1
ATOM 1810 C CA . PRO A 1 226 ? -9.68 -55.219 -10.156 1 96.94 226 PRO A CA 1
ATOM 1811 C C . PRO A 1 226 ? -11.109 -55.688 -10.438 1 96.94 226 PRO A C 1
ATOM 1813 O O . PRO A 1 226 ? -11.93 -55.781 -9.523 1 96.94 226 PRO A O 1
ATOM 1816 N N . SER A 1 227 ? -11.312 -55.938 -11.711 1 95.38 227 SER A N 1
ATOM 1817 C CA . SER A 1 227 ? -12.555 -56.594 -12.078 1 95.38 227 SER A CA 1
ATOM 1818 C C . SER A 1 227 ? -12.555 -58.062 -11.641 1 95.38 227 SER A C 1
ATOM 1820 O O . SER A 1 227 ? -11.578 -58.781 -11.875 1 95.38 227 SER A O 1
ATOM 1822 N N . TYR A 1 228 ? -13.625 -58.562 -11 1 92.56 228 TYR A N 1
ATOM 1823 C CA . TYR A 1 228 ? -13.648 -59.969 -10.57 1 92.56 228 TYR A CA 1
ATOM 1824 C C . TYR A 1 228 ? -14.586 -60.781 -11.438 1 92.56 228 TYR A C 1
ATOM 1826 O O . TYR A 1 228 ? -14.508 -62.031 -11.453 1 92.56 228 TYR A O 1
ATOM 1834 N N . VAL A 1 229 ? -15.477 -60.094 -12.18 1 91.62 229 VAL A N 1
ATOM 1835 C CA . VAL A 1 229 ? -16.375 -60.812 -13.078 1 91.62 229 VAL A CA 1
ATOM 1836 C C . VAL A 1 229 ? -16.688 -59.938 -14.289 1 91.62 229 VAL A C 1
ATOM 1838 O O . VAL A 1 229 ? -16.859 -58.75 -14.164 1 91.62 229 VAL A O 1
ATOM 1841 N N . SER A 1 230 ? -16.625 -60.531 -15.375 1 90.38 230 SER A N 1
ATOM 1842 C CA . SER A 1 230 ? -17.172 -59.969 -16.609 1 90.38 230 SER A CA 1
ATOM 1843 C C . SER A 1 230 ? -18.234 -60.906 -17.219 1 90.38 230 SER A C 1
ATOM 1845 O O . SER A 1 230 ? -17.953 -62.062 -17.547 1 90.38 230 SER A O 1
ATOM 1847 N N . ALA A 1 231 ? -19.438 -60.344 -17.359 1 89.94 231 ALA A N 1
ATOM 1848 C CA . ALA A 1 231 ? -20.547 -61.219 -17.812 1 89.94 231 ALA A CA 1
ATOM 1849 C C . ALA A 1 231 ? -21.25 -60.594 -19.016 1 89.94 231 ALA A C 1
ATOM 1851 O O . ALA A 1 231 ? -21.438 -59.375 -19.078 1 89.94 231 ALA A O 1
ATOM 1852 N N . GLY A 1 232 ? -21.578 -61.5 -19.844 1 87.06 232 GLY A N 1
ATOM 1853 C CA . GLY A 1 232 ? -22.406 -61.062 -20.953 1 87.06 232 GLY A CA 1
ATOM 1854 C C . GLY A 1 232 ? -23.828 -60.75 -20.547 1 87.06 232 GLY A C 1
ATOM 1855 O O . GLY A 1 232 ? -24.375 -61.375 -19.641 1 87.06 232 GLY A O 1
ATOM 1856 N N . ASP A 1 233 ? -24.359 -59.75 -21.203 1 82.31 233 ASP A N 1
ATOM 1857 C CA . ASP A 1 233 ? -25.75 -59.375 -20.953 1 82.31 233 ASP A CA 1
ATOM 1858 C C . ASP A 1 233 ? -26.641 -59.812 -22.109 1 82.31 233 ASP A C 1
ATOM 1860 O O . ASP A 1 233 ? -26.141 -60.219 -23.156 1 82.31 233 ASP A O 1
ATOM 1864 N N . GLU A 1 234 ? -27.875 -59.781 -21.938 1 77.38 234 GLU A N 1
ATOM 1865 C CA . GLU A 1 234 ? -28.859 -60.281 -22.891 1 77.38 234 GLU A CA 1
ATOM 1866 C C . GLU A 1 234 ? -28.797 -59.5 -24.203 1 77.38 234 GLU A C 1
ATOM 1868 O O . GLU A 1 234 ? -29.062 -60.062 -25.281 1 77.38 234 GLU A O 1
ATOM 1873 N N . ASP A 1 235 ? -28.453 -58.344 -24.078 1 86.81 235 ASP A N 1
ATOM 1874 C CA . ASP A 1 235 ? -28.453 -57.5 -25.266 1 86.81 235 ASP A CA 1
ATOM 1875 C C . ASP A 1 235 ? -27.125 -57.562 -25.984 1 86.81 235 ASP A C 1
ATOM 1877 O O . ASP A 1 235 ? -26.891 -56.812 -26.938 1 86.81 235 ASP A O 1
ATOM 1881 N N . GLY A 1 236 ? -26.234 -58.406 -25.531 1 89.56 236 GLY A N 1
ATOM 1882 C CA . GLY A 1 236 ? -24.969 -58.562 -26.203 1 89.56 236 GLY A CA 1
ATOM 1883 C C . GLY A 1 236 ? -23.859 -57.719 -25.609 1 89.56 236 GLY A C 1
ATOM 1884 O O . GLY A 1 236 ? -22.688 -57.875 -25.984 1 89.56 236 GLY A O 1
ATOM 1885 N N . TYR A 1 237 ? -24.219 -56.906 -24.703 1 93.5 237 TYR A N 1
ATOM 1886 C CA . TYR A 1 237 ? -23.234 -56.062 -24.016 1 93.5 237 TYR A CA 1
ATOM 1887 C C . TYR A 1 237 ? -22.578 -56.844 -22.875 1 93.5 237 TYR A C 1
ATOM 1889 O O . TYR A 1 237 ? -23 -57.938 -22.547 1 93.5 237 TYR A O 1
ATOM 1897 N N . VAL A 1 238 ? -21.5 -56.25 -22.422 1 95.19 238 VAL A N 1
ATOM 1898 C CA . VAL A 1 238 ? -20.75 -56.844 -21.344 1 95.19 238 VAL A CA 1
ATOM 1899 C C . VAL A 1 238 ? -20.859 -56 -20.078 1 95.19 238 VAL A C 1
ATOM 1901 O O . VAL A 1 238 ? -20.844 -54.75 -20.156 1 95.19 238 VAL A O 1
ATOM 1904 N N . VAL A 1 239 ? -21.016 -56.656 -18.953 1 96.31 239 VAL A N 1
ATOM 1905 C CA . VAL A 1 239 ? -21.062 -55.969 -17.672 1 96.31 239 VAL A CA 1
ATOM 1906 C C . VAL A 1 239 ? -19.859 -56.344 -16.828 1 96.31 239 VAL A C 1
ATOM 1908 O O . VAL A 1 239 ? -19.656 -57.531 -16.516 1 96.31 239 VAL A O 1
ATOM 1911 N N . ASP A 1 240 ? -19.016 -55.406 -16.5 1 96.88 240 ASP A N 1
ATOM 1912 C CA . ASP A 1 240 ? -17.875 -55.625 -15.625 1 96.88 240 ASP A CA 1
ATOM 1913 C C . ASP A 1 240 ? -18.203 -55.25 -14.18 1 96.88 240 ASP A C 1
ATOM 1915 O O . ASP A 1 240 ? -18.766 -54.188 -13.906 1 96.88 240 ASP A O 1
ATOM 1919 N N . TYR A 1 241 ? -17.906 -56.188 -13.242 1 97.06 241 TYR A N 1
ATOM 1920 C CA . TYR A 1 241 ? -18.062 -55.969 -11.805 1 97.06 241 TYR A CA 1
ATOM 1921 C C . TYR A 1 241 ? -16.719 -55.812 -11.117 1 97.06 241 TYR A C 1
ATOM 1923 O O . TYR A 1 241 ? -15.82 -56.656 -11.258 1 97.06 241 TYR A O 1
ATOM 1931 N N . PHE A 1 242 ? -16.531 -54.75 -10.391 1 98.38 242 PHE A N 1
ATOM 1932 C CA . PHE A 1 242 ? -15.266 -54.469 -9.75 1 98.38 242 PHE A CA 1
ATOM 1933 C C . PHE A 1 242 ? -15.352 -54.719 -8.242 1 98.38 242 PHE A C 1
ATOM 1935 O O . PHE A 1 242 ? -16.422 -54.594 -7.648 1 98.38 242 PHE A O 1
ATOM 1942 N N . GLU A 1 243 ? -14.219 -55.062 -7.629 1 98.12 243 GLU A N 1
ATOM 1943 C CA . GLU A 1 243 ? -14.148 -55.219 -6.18 1 98.12 243 GLU A CA 1
ATOM 1944 C C . GLU A 1 243 ? -14.438 -53.906 -5.469 1 98.12 243 GLU A C 1
ATOM 1946 O O . GLU A 1 243 ? -14.352 -52.812 -6.07 1 98.12 243 GLU A O 1
ATOM 1951 N N . THR A 1 244 ? -14.859 -54 -4.23 1 98.25 244 THR A N 1
ATOM 1952 C CA . THR A 1 244 ? -15.18 -52.812 -3.436 1 98.25 244 THR A CA 1
ATOM 1953 C C . THR A 1 244 ? -13.914 -52.094 -3.016 1 98.25 244 THR A C 1
ATOM 1955 O O . THR A 1 244 ? -12.93 -52.719 -2.613 1 98.25 244 THR A O 1
ATOM 1958 N N . THR A 1 245 ? -13.867 -50.844 -3.176 1 98.19 245 THR A N 1
ATOM 1959 C CA . THR A 1 245 ? -12.719 -50.031 -2.777 1 98.19 245 THR A CA 1
ATOM 1960 C C . THR A 1 245 ? -12.625 -49.938 -1.257 1 98.19 245 THR A C 1
ATOM 1962 O O . THR A 1 245 ? -13.602 -50.188 -0.553 1 98.19 245 THR A O 1
ATOM 1965 N N . PRO A 1 246 ? -11.398 -49.562 -0.704 1 97.25 246 PRO A N 1
ATOM 1966 C CA . PRO A 1 246 ? -11.398 -49.062 0.671 1 97.25 246 PRO A CA 1
ATOM 1967 C C . PRO A 1 246 ? -12.156 -47.75 0.82 1 97.25 246 PRO A C 1
ATOM 1969 O O . PRO A 1 246 ? -12.609 -47.156 -0.175 1 97.25 246 PRO A O 1
ATOM 1972 N N . ARG A 1 247 ? -12.297 -47.344 2.098 1 97.38 247 ARG A N 1
ATOM 1973 C CA . ARG A 1 247 ? -12.914 -46.062 2.348 1 97.38 247 ARG A CA 1
ATOM 1974 C C . ARG A 1 247 ? -12.094 -44.938 1.73 1 97.38 247 ARG A C 1
ATOM 1976 O O . ARG A 1 247 ? -10.898 -44.812 2.014 1 97.38 247 ARG A O 1
ATOM 1983 N N . MET A 1 248 ? -12.664 -44.156 0.85 1 97.62 248 MET A N 1
ATOM 1984 C CA . MET A 1 248 ? -11.953 -43.062 0.173 1 97.62 248 MET A CA 1
ATOM 1985 C C . MET A 1 248 ? -12.906 -41.938 -0.205 1 97.62 248 MET A C 1
ATOM 1987 O O . MET A 1 248 ? -14.125 -42.094 -0.101 1 97.62 248 MET A O 1
ATOM 1991 N N . SER A 1 249 ? -12.359 -40.781 -0.519 1 97.69 249 SER A N 1
ATOM 1992 C CA . SER A 1 249 ? -13.164 -39.656 -0.986 1 97.69 249 SER A CA 1
ATOM 1993 C C . SER A 1 249 ? -13.766 -39.938 -2.359 1 97.69 249 SER A C 1
ATOM 1995 O O . SER A 1 249 ? -13.133 -40.594 -3.195 1 97.69 249 SER A O 1
ATOM 1997 N N . VAL A 1 250 ? -14.914 -39.406 -2.625 1 97.75 250 VAL A N 1
ATOM 1998 C CA . VAL A 1 250 ? -15.641 -39.688 -3.852 1 97.75 250 VAL A CA 1
ATOM 1999 C C . VAL A 1 250 ? -14.867 -39.156 -5.059 1 97.75 250 VAL A C 1
ATOM 2001 O O . VAL A 1 250 ? -14.914 -39.75 -6.141 1 97.75 250 VAL A O 1
ATOM 2004 N N . TYR A 1 251 ? -14.102 -38.094 -4.859 1 97.5 251 TYR A N 1
ATOM 2005 C CA . TYR A 1 251 ? -13.398 -37.5 -6 1 97.5 251 TYR A CA 1
ATOM 2006 C C . TYR A 1 251 ? -12.266 -38.406 -6.465 1 97.5 251 TYR A C 1
ATOM 2008 O O . TYR A 1 251 ? -11.727 -38.219 -7.559 1 97.5 251 TYR A O 1
ATOM 2016 N N . LEU A 1 252 ? -11.883 -39.406 -5.738 1 98.25 252 LEU A N 1
ATOM 2017 C CA . LEU A 1 252 ? -10.82 -40.312 -6.082 1 98.25 252 LEU A CA 1
ATOM 2018 C C . LEU A 1 252 ? -11.359 -41.5 -6.906 1 98.25 252 LEU A C 1
ATOM 2020 O O . LEU A 1 252 ? -10.594 -42.281 -7.457 1 98.25 252 LEU A O 1
ATOM 2024 N N . LEU A 1 253 ? -12.641 -41.594 -6.961 1 98.38 253 LEU A N 1
ATOM 2025 C CA . LEU A 1 253 ? -13.227 -42.625 -7.84 1 98.38 253 LEU A CA 1
ATOM 2026 C C . LEU A 1 253 ? -12.867 -42.344 -9.297 1 98.38 253 LEU A C 1
ATOM 2028 O O . LEU A 1 253 ? -12.875 -41.188 -9.734 1 98.38 253 LEU A O 1
ATOM 2032 N N . ALA A 1 254 ? -12.531 -43.469 -10.008 1 98.12 254 ALA A N 1
ATOM 2033 C CA . ALA A 1 254 ? -12.164 -43.312 -11.414 1 98.12 254 ALA A CA 1
ATOM 2034 C C . ALA A 1 254 ? -12.57 -44.531 -12.227 1 98.12 254 ALA A C 1
ATOM 2036 O O . ALA A 1 254 ? -12.539 -45.656 -11.711 1 98.12 254 ALA A O 1
ATOM 2037 N N . PHE A 1 255 ? -12.961 -44.344 -13.422 1 97.75 255 PHE A N 1
ATOM 2038 C CA . PHE A 1 255 ? -13.188 -45.406 -14.367 1 97.75 255 PHE A CA 1
ATOM 2039 C C . PHE A 1 255 ? -13.039 -44.938 -15.797 1 97.75 255 PHE A C 1
ATOM 2041 O O . PHE A 1 255 ? -13.141 -43.719 -16.062 1 97.75 255 PHE A O 1
ATOM 2048 N N . MET A 1 256 ? -12.719 -45.812 -16.625 1 97.69 256 MET A N 1
ATOM 2049 C CA . MET A 1 256 ? -12.5 -45.594 -18.047 1 97.69 256 MET A CA 1
ATOM 2050 C C . MET A 1 256 ? -13.078 -46.719 -18.891 1 97.69 256 MET A C 1
ATOM 2052 O O . MET A 1 256 ? -13.008 -47.875 -18.5 1 97.69 256 MET A O 1
ATOM 2056 N N . VAL A 1 257 ? -13.789 -46.406 -19.922 1 97.88 257 VAL A N 1
ATOM 2057 C CA . VAL A 1 257 ? -14.234 -47.344 -20.938 1 97.88 257 VAL A CA 1
ATOM 2058 C C . VAL A 1 257 ? -13.508 -47.062 -22.25 1 97.88 257 VAL A C 1
ATOM 2060 O O . VAL A 1 257 ? -13.703 -46 -22.875 1 97.88 257 VAL A O 1
ATOM 2063 N N . SER A 1 258 ? -12.68 -48 -22.609 1 97.44 258 SER A N 1
ATOM 2064 C CA . SER A 1 258 ? -11.828 -47.75 -23.781 1 97.44 258 SER A CA 1
ATOM 2065 C C . SER A 1 258 ? -11.406 -49.062 -24.422 1 97.44 258 SER A C 1
ATOM 2067 O O . SER A 1 258 ? -11.703 -50.156 -23.906 1 97.44 258 SER A O 1
ATOM 2069 N N . ASP A 1 259 ? -10.719 -48.938 -25.578 1 95.88 259 ASP A N 1
ATOM 2070 C CA . ASP A 1 259 ? -10.109 -50.094 -26.234 1 95.88 259 ASP A CA 1
ATOM 2071 C C . ASP A 1 259 ? -8.594 -50.094 -26 1 95.88 259 ASP A C 1
ATOM 2073 O O . ASP A 1 259 ? -7.859 -50.719 -26.781 1 95.88 259 ASP A O 1
ATOM 2077 N N . PHE A 1 260 ? -8.117 -49.438 -24.969 1 97.62 260 PHE A N 1
ATOM 2078 C CA . PHE A 1 260 ? -6.691 -49.312 -24.719 1 97.62 260 PHE A CA 1
ATOM 2079 C C . PHE A 1 260 ? -6.09 -50.656 -24.312 1 97.62 260 PHE A C 1
ATOM 2081 O O . PHE A 1 260 ? -6.621 -51.344 -23.438 1 97.62 260 PHE A O 1
ATOM 2088 N N . PRO A 1 261 ? -4.996 -51.031 -24.938 1 97.31 261 PRO A N 1
ATOM 2089 C CA . PRO A 1 261 ? -4.195 -52.125 -24.359 1 97.31 261 PRO A CA 1
ATOM 2090 C C . PRO A 1 261 ? -3.322 -51.656 -23.203 1 97.31 261 PRO A C 1
ATOM 2092 O O . PRO A 1 261 ? -3.283 -50.469 -22.891 1 97.31 261 PRO A O 1
ATOM 2095 N N . TYR A 1 262 ? -2.717 -52.625 -22.5 1 97.94 262 TYR A N 1
ATOM 2096 C CA . TYR A 1 262 ? -1.829 -52.281 -21.391 1 97.94 262 TYR A CA 1
ATOM 2097 C C . TYR A 1 262 ? -0.641 -53.219 -21.328 1 97.94 262 TYR A C 1
ATOM 2099 O O . TYR A 1 262 ? -0.672 -54.312 -21.922 1 97.94 262 TYR A O 1
ATOM 2107 N N . ILE A 1 263 ? 0.451 -52.75 -20.719 1 98.19 263 ILE A N 1
ATOM 2108 C CA . ILE A 1 263 ? 1.533 -53.594 -20.266 1 98.19 263 ILE A CA 1
ATOM 2109 C C . ILE A 1 263 ? 1.489 -53.719 -18.75 1 98.19 263 ILE A C 1
ATOM 2111 O O . ILE A 1 263 ? 0.895 -52.875 -18.062 1 98.19 263 ILE A O 1
ATOM 2115 N N . GLU A 1 264 ? 2.057 -54.844 -18.281 1 97.38 264 GLU A N 1
ATOM 2116 C CA . GLU A 1 264 ? 1.897 -55.094 -16.844 1 97.38 264 GLU A CA 1
ATOM 2117 C C . GLU A 1 264 ? 3.162 -55.719 -16.25 1 97.38 264 GLU A C 1
ATOM 2119 O O . GLU A 1 264 ? 3.875 -56.469 -16.938 1 97.38 264 GLU A O 1
ATOM 2124 N N . GLU A 1 265 ? 3.518 -55.312 -15.156 1 97.06 265 GLU A N 1
ATOM 2125 C CA . GLU A 1 265 ? 4.52 -55.938 -14.297 1 97.06 265 GLU A CA 1
ATOM 2126 C C . GLU A 1 265 ? 4.125 -55.812 -12.828 1 97.06 265 GLU A C 1
ATOM 2128 O O . GLU A 1 265 ? 3.938 -54.719 -12.305 1 97.06 265 GLU A O 1
ATOM 2133 N N . GLY A 1 266 ? 3.984 -56.969 -12.18 1 92.69 266 GLY A N 1
ATOM 2134 C CA . GLY A 1 266 ? 3.504 -56.969 -10.812 1 92.69 266 GLY A CA 1
ATOM 2135 C C . GLY A 1 266 ? 2.088 -56.438 -10.672 1 92.69 266 GLY A C 1
ATOM 2136 O O . GLY A 1 266 ? 1.178 -56.906 -11.359 1 92.69 266 GLY A O 1
ATOM 2137 N N . GLN A 1 267 ? 1.949 -55.531 -9.789 1 94.12 267 GLN A N 1
ATOM 2138 C CA . GLN A 1 267 ? 0.632 -54.969 -9.508 1 94.12 267 GLN A CA 1
ATOM 2139 C C . GLN A 1 267 ? 0.398 -53.688 -10.289 1 94.12 267 GLN A C 1
ATOM 2141 O O . GLN A 1 267 ? -0.553 -52.938 -10.016 1 94.12 267 GLN A O 1
ATOM 2146 N N . GLN A 1 268 ? 1.256 -53.406 -11.242 1 97.62 268 GLN A N 1
ATOM 2147 C CA . GLN A 1 268 ? 1.142 -52.125 -11.961 1 97.62 268 GLN A CA 1
ATOM 2148 C C . GLN A 1 268 ? 0.898 -52.375 -13.453 1 97.62 268 GLN A C 1
ATOM 2150 O O . GLN A 1 268 ? 1.47 -53.281 -14.039 1 97.62 268 GLN A O 1
ATOM 2155 N N . ARG A 1 269 ? 0.077 -51.594 -14.039 1 98.38 269 ARG A N 1
ATOM 2156 C CA . ARG A 1 269 ? -0.202 -51.562 -15.469 1 98.38 269 ARG A CA 1
ATOM 2157 C C . ARG A 1 269 ? -0.111 -50.156 -16.031 1 98.38 269 ARG A C 1
ATOM 2159 O O . ARG A 1 269 ? -0.303 -49.188 -15.297 1 98.38 269 ARG A O 1
ATOM 2166 N N . VAL A 1 270 ? 0.279 -50.062 -17.25 1 98.75 270 VAL A N 1
ATOM 2167 C CA . VAL A 1 270 ? 0.229 -48.781 -17.969 1 98.75 270 VAL A CA 1
ATOM 2168 C C . VAL A 1 270 ? -0.612 -48.938 -19.234 1 98.75 270 VAL A C 1
ATOM 2170 O O . VAL A 1 270 ? -0.311 -49.781 -20.094 1 98.75 270 VAL A O 1
ATOM 2173 N N . TYR A 1 271 ? -1.695 -48.156 -19.328 1 98.44 271 TYR A N 1
ATOM 2174 C CA . TYR A 1 271 ? -2.619 -48.156 -20.469 1 98.44 271 TYR A CA 1
ATOM 2175 C C . TYR A 1 271 ? -2.301 -47 -21.438 1 98.44 271 TYR A C 1
ATOM 2177 O O . TYR A 1 271 ? -1.946 -45.906 -21.016 1 98.44 271 TYR A O 1
ATOM 2185 N N . ALA A 1 272 ? -2.4 -47.281 -22.703 1 97.12 272 ALA A N 1
ATOM 2186 C CA . ALA A 1 272 ? -2.262 -46.25 -23.734 1 97.12 272 ALA A CA 1
ATOM 2187 C C . ALA A 1 272 ? -3.027 -46.656 -25 1 97.12 272 ALA A C 1
ATOM 2189 O O . ALA A 1 272 ? -3.541 -47.75 -25.094 1 97.12 272 ALA A O 1
ATOM 2190 N N . ARG A 1 273 ? -3.16 -45.719 -25.906 1 94.5 273 ARG A N 1
ATOM 2191 C CA . ARG A 1 273 ? -3.717 -46.062 -27.203 1 94.5 273 ARG A CA 1
ATOM 2192 C C . ARG A 1 273 ? -2.941 -47.188 -27.859 1 94.5 273 ARG A C 1
ATOM 2194 O O . ARG A 1 273 ? -1.736 -47.312 -27.656 1 94.5 273 ARG A O 1
ATOM 2201 N N . PRO A 1 274 ? -3.645 -47.906 -28.703 1 92.81 274 PRO A N 1
ATOM 2202 C CA . PRO A 1 274 ? -2.975 -49.031 -29.344 1 92.81 274 PRO A CA 1
ATOM 2203 C C . PRO A 1 274 ? -1.707 -48.625 -30.094 1 92.81 274 PRO A C 1
ATOM 2205 O O . PRO A 1 274 ? -0.704 -49.344 -30.047 1 92.81 274 PRO A O 1
ATOM 2208 N N . THR A 1 275 ? -1.671 -47.469 -30.625 1 88.56 275 THR A N 1
ATOM 2209 C CA . THR A 1 275 ? -0.542 -47.031 -31.438 1 88.56 275 THR A CA 1
ATOM 2210 C C . THR A 1 275 ? 0.583 -46.5 -30.547 1 88.56 275 THR A C 1
ATOM 2212 O O . THR A 1 275 ? 1.693 -46.25 -31.031 1 88.56 275 THR A O 1
ATOM 2215 N N . SER A 1 276 ? 0.352 -46.375 -29.25 1 92.94 276 SER A N 1
ATOM 2216 C CA . SER A 1 276 ? 1.341 -45.781 -28.375 1 92.94 276 SER A CA 1
ATOM 2217 C C . SER A 1 276 ? 1.777 -46.719 -27.266 1 92.94 276 SER A C 1
ATOM 2219 O O . SER A 1 276 ? 2.512 -46.344 -26.359 1 92.94 276 SER A O 1
ATOM 2221 N N . ILE A 1 277 ? 1.372 -47.969 -27.312 1 94.38 277 ILE A N 1
ATOM 2222 C CA . ILE A 1 277 ? 1.612 -48.906 -26.234 1 94.38 277 ILE A CA 1
ATOM 2223 C C . ILE A 1 277 ? 3.113 -49.156 -26.078 1 94.38 277 ILE A C 1
ATOM 2225 O O . ILE A 1 277 ? 3.594 -49.406 -24.969 1 94.38 277 ILE A O 1
ATOM 2229 N N . ASN A 1 278 ? 3.857 -49.062 -27.141 1 94.06 278 ASN A N 1
ATOM 2230 C CA . ASN A 1 278 ? 5.297 -49.281 -27.109 1 94.06 278 ASN A CA 1
ATOM 2231 C C . ASN A 1 278 ? 6.031 -48.125 -26.422 1 94.06 278 ASN A C 1
ATOM 2233 O O . ASN A 1 278 ? 7.234 -48.219 -26.172 1 94.06 278 ASN A O 1
ATOM 2237 N N . GLN A 1 279 ? 5.344 -47.094 -26.078 1 96.5 279 GLN A N 1
ATOM 2238 C CA . GLN A 1 279 ? 5.941 -45.938 -25.438 1 96.5 279 GLN A CA 1
ATOM 2239 C C . GLN A 1 279 ? 5.688 -45.969 -23.922 1 96.5 279 GLN A C 1
ATOM 2241 O O . GLN A 1 279 ? 5.961 -45 -23.234 1 96.5 279 GLN A O 1
ATOM 2246 N N . THR A 1 280 ? 5.203 -47.094 -23.375 1 97.75 280 THR A N 1
ATOM 2247 C CA . THR A 1 280 ? 4.719 -47.125 -22 1 97.75 280 THR A CA 1
ATOM 2248 C C . THR A 1 280 ? 5.738 -47.812 -21.094 1 97.75 280 THR A C 1
ATOM 2250 O O . THR A 1 280 ? 5.602 -47.781 -19.859 1 97.75 280 THR A O 1
ATOM 2253 N N . GLN A 1 281 ? 6.793 -48.344 -21.578 1 97.44 281 GLN A N 1
ATOM 2254 C CA . GLN A 1 281 ? 7.727 -49.156 -20.812 1 97.44 281 GLN A CA 1
ATOM 2255 C C . GLN A 1 281 ? 8.414 -48.344 -19.734 1 97.44 281 GLN A C 1
ATOM 2257 O O . GLN A 1 281 ? 8.539 -48.781 -18.594 1 97.44 281 GLN A O 1
ATOM 2262 N N . TYR A 1 282 ? 8.93 -47.188 -20.062 1 97.31 282 TYR A N 1
ATOM 2263 C CA . TYR A 1 282 ? 9.633 -46.375 -19.078 1 97.31 282 TYR A CA 1
ATOM 2264 C C . TYR A 1 282 ? 8.719 -46 -17.906 1 97.31 282 TYR A C 1
ATOM 2266 O O . TYR A 1 282 ? 9.148 -46 -16.75 1 97.31 282 TYR A O 1
ATOM 2274 N N . ALA A 1 283 ? 7.504 -45.594 -18.234 1 98.25 283 ALA A N 1
ATOM 2275 C CA . ALA A 1 283 ? 6.547 -45.25 -17.188 1 98.25 283 ALA A CA 1
ATOM 2276 C C . ALA A 1 283 ? 6.359 -46.406 -16.203 1 98.25 283 ALA A C 1
ATOM 2278 O O . ALA A 1 283 ? 6.281 -46.188 -14.992 1 98.25 283 ALA A O 1
ATOM 2279 N N . LEU A 1 284 ? 6.211 -47.625 -16.734 1 98.56 284 LEU A N 1
ATOM 2280 C CA . LEU A 1 284 ? 6.043 -48.812 -15.891 1 98.56 284 LEU A CA 1
ATOM 2281 C C . LEU A 1 284 ? 7.266 -49 -15 1 98.56 284 LEU A C 1
ATOM 2283 O O . LEU A 1 284 ? 7.125 -49.219 -13.789 1 98.56 284 LEU A O 1
ATOM 2287 N N . GLU A 1 285 ? 8.414 -48.906 -15.562 1 98.06 285 GLU A N 1
ATOM 2288 C CA . GLU A 1 285 ? 9.656 -49.094 -14.812 1 98.06 285 GLU A CA 1
ATOM 2289 C C . GLU A 1 285 ? 9.812 -48.031 -13.742 1 98.06 285 GLU A C 1
ATOM 2291 O O . GLU A 1 285 ? 10.18 -48.312 -12.602 1 98.06 285 GLU A O 1
ATOM 2296 N N . ALA A 1 286 ? 9.633 -46.812 -14.148 1 98.12 286 ALA A N 1
ATOM 2297 C CA . ALA A 1 286 ? 9.719 -45.688 -13.195 1 98.12 286 ALA A CA 1
ATOM 2298 C C . ALA A 1 286 ? 8.719 -45.875 -12.055 1 98.12 286 ALA A C 1
ATOM 2300 O O . ALA A 1 286 ? 9.047 -45.625 -10.891 1 98.12 286 ALA A O 1
ATOM 2301 N N . GLY A 1 287 ? 7.492 -46.281 -12.398 1 98.5 287 GLY A N 1
ATOM 2302 C CA . GLY A 1 287 ? 6.484 -46.5 -11.375 1 98.5 287 GLY A CA 1
ATOM 2303 C C . GLY A 1 287 ? 6.906 -47.562 -10.352 1 98.5 287 GLY A C 1
ATOM 2304 O O . GLY A 1 287 ? 6.699 -47.375 -9.156 1 98.5 287 GLY A O 1
ATOM 2305 N N . LEU A 1 288 ? 7.461 -48.625 -10.836 1 98.31 288 LEU A N 1
ATOM 2306 C CA . LEU A 1 288 ? 7.906 -49.688 -9.953 1 98.31 288 LEU A CA 1
ATOM 2307 C C . LEU A 1 288 ? 9 -49.219 -9.008 1 98.31 288 LEU A C 1
ATOM 2309 O O . LEU A 1 288 ? 8.953 -49.469 -7.805 1 98.31 288 LEU A O 1
ATOM 2313 N N . ARG A 1 289 ? 9.945 -48.5 -9.523 1 98.06 289 ARG A N 1
ATOM 2314 C CA . ARG A 1 289 ? 11.078 -48 -8.742 1 98.06 289 ARG A CA 1
ATOM 2315 C C . ARG A 1 289 ? 10.633 -46.969 -7.715 1 98.06 289 ARG A C 1
ATOM 2317 O O . ARG A 1 289 ? 11.078 -47 -6.566 1 98.06 289 ARG A O 1
ATOM 2324 N N . ILE A 1 290 ? 9.836 -46.094 -8.109 1 98.5 290 ILE A N 1
ATOM 2325 C CA . ILE A 1 290 ? 9.391 -45 -7.254 1 98.5 290 ILE A CA 1
ATOM 2326 C C . ILE A 1 290 ? 8.5 -45.562 -6.137 1 98.5 290 ILE A C 1
ATOM 2328 O O . ILE A 1 290 ? 8.617 -45.156 -4.98 1 98.5 290 ILE A O 1
ATOM 2332 N N . LEU A 1 291 ? 7.578 -46.469 -6.48 1 98.38 291 LEU A N 1
ATOM 2333 C CA . LEU A 1 291 ? 6.723 -47.062 -5.457 1 98.38 291 LEU A CA 1
ATOM 2334 C C . LEU A 1 291 ? 7.555 -47.781 -4.414 1 98.38 291 LEU A C 1
ATOM 2336 O O . LEU A 1 291 ? 7.266 -47.719 -3.219 1 98.38 291 LEU A O 1
ATOM 2340 N N . ALA A 1 292 ? 8.547 -48.469 -4.863 1 98.06 292 ALA A N 1
ATOM 2341 C CA . ALA A 1 292 ? 9.43 -49.188 -3.939 1 98.06 292 ALA A CA 1
ATOM 2342 C C . ALA A 1 292 ? 10.133 -48.219 -2.998 1 98.06 292 ALA A C 1
ATOM 2344 O O . ALA A 1 292 ? 10.258 -48.469 -1.801 1 98.06 292 ALA A O 1
ATOM 2345 N N . ALA A 1 293 ? 10.617 -47.156 -3.553 1 97.81 293 ALA A N 1
ATOM 2346 C CA . ALA A 1 293 ? 11.289 -46.125 -2.75 1 97.81 293 ALA A CA 1
ATOM 2347 C C . ALA A 1 293 ? 10.344 -45.531 -1.711 1 97.81 293 ALA A C 1
ATOM 2349 O O . ALA A 1 293 ? 10.734 -45.312 -0.562 1 97.81 293 ALA A O 1
ATOM 2350 N N . LEU A 1 294 ? 9.133 -45.25 -2.076 1 97.69 294 LEU A N 1
ATOM 2351 C CA . LEU A 1 294 ? 8.148 -44.656 -1.177 1 97.69 294 LEU A CA 1
ATOM 2352 C C . LEU A 1 294 ? 7.719 -45.656 -0.105 1 97.69 294 LEU A C 1
ATOM 2354 O O . LEU A 1 294 ? 7.527 -45.281 1.055 1 97.69 294 LEU A O 1
ATOM 2358 N N . ASP A 1 295 ? 7.566 -46.906 -0.492 1 97.12 295 ASP A N 1
ATOM 2359 C CA . ASP A 1 295 ? 7.258 -47.969 0.469 1 97.12 295 ASP A CA 1
ATOM 2360 C C . ASP A 1 295 ? 8.32 -48.031 1.567 1 97.12 295 ASP A C 1
ATOM 2362 O O . ASP A 1 295 ? 7.984 -48.094 2.754 1 97.12 295 ASP A O 1
ATOM 2366 N N . GLU A 1 296 ? 9.453 -48.031 1.099 1 96.31 296 GLU A N 1
ATOM 2367 C CA . GLU A 1 296 ? 10.57 -48.094 2.043 1 96.31 296 GLU A CA 1
ATOM 2368 C C . GLU A 1 296 ? 10.633 -46.844 2.912 1 96.31 296 GLU A C 1
ATOM 2370 O O . GLU A 1 296 ? 10.82 -46.938 4.129 1 96.31 296 GLU A O 1
ATOM 2375 N N . TYR A 1 297 ? 10.508 -45.75 2.322 1 95.31 297 TYR A N 1
ATOM 2376 C CA . TYR A 1 297 ? 10.625 -44.469 3.021 1 95.31 297 TYR A CA 1
ATOM 2377 C C . TYR A 1 297 ? 9.539 -44.344 4.09 1 95.31 297 TYR A C 1
ATOM 2379 O O . TYR A 1 297 ? 9.828 -43.969 5.227 1 95.31 297 TYR A O 1
ATOM 2387 N N . THR A 1 298 ? 8.289 -44.625 3.764 1 94.44 298 THR A N 1
ATOM 2388 C CA . THR A 1 298 ? 7.168 -44.406 4.68 1 94.44 298 THR A CA 1
ATOM 2389 C C . THR A 1 298 ? 7.105 -45.531 5.711 1 94.44 298 THR A C 1
ATOM 2391 O O . THR A 1 298 ? 6.586 -45.344 6.812 1 94.44 298 THR A O 1
ATOM 2394 N N . GLY A 1 299 ? 7.512 -46.688 5.293 1 94.88 299 GLY A N 1
ATOM 2395 C CA . GLY A 1 299 ? 7.336 -47.875 6.121 1 94.88 299 GLY A CA 1
ATOM 2396 C C . GLY A 1 299 ? 5.914 -48.406 6.109 1 94.88 299 GLY A C 1
ATOM 2397 O O . GLY A 1 299 ? 5.547 -49.219 6.949 1 94.88 299 GLY A O 1
ATOM 2398 N N . ILE A 1 300 ? 5.137 -47.844 5.254 1 96.88 300 ILE A N 1
ATOM 2399 C CA . ILE A 1 300 ? 3.748 -48.25 5.059 1 96.88 300 ILE A CA 1
ATOM 2400 C C . ILE A 1 300 ? 3.533 -48.688 3.607 1 96.88 300 ILE A C 1
ATOM 2402 O O . ILE A 1 300 ? 3.203 -47.844 2.752 1 96.88 300 ILE A O 1
ATOM 2406 N N . PRO A 1 301 ? 3.605 -49.906 3.359 1 96.31 301 PRO A N 1
ATOM 2407 C CA . PRO A 1 301 ? 3.531 -50.344 1.965 1 96.31 301 PRO A CA 1
ATOM 2408 C C . PRO A 1 301 ? 2.188 -50.031 1.315 1 96.31 301 PRO A C 1
ATOM 2410 O O . PRO A 1 301 ? 1.141 -50.188 1.954 1 96.31 301 PRO A O 1
ATOM 2413 N N . TYR A 1 302 ? 2.227 -49.625 0.102 1 97.31 302 TYR A N 1
ATOM 2414 C CA . TYR A 1 302 ? 1.033 -49.344 -0.688 1 97.31 302 TYR A CA 1
ATOM 2415 C C . TYR A 1 302 ? 0.102 -50.531 -0.715 1 97.31 302 TYR A C 1
ATOM 2417 O O . TYR A 1 302 ? -1.12 -50.406 -0.648 1 97.31 302 TYR A O 1
ATOM 2425 N N . SER A 1 303 ? 0.58 -51.75 -0.727 1 96.25 303 SER A N 1
ATOM 2426 C CA . SER A 1 303 ? -0.155 -53 -0.882 1 96.25 303 SER A CA 1
ATOM 2427 C C . SER A 1 303 ? -1.031 -53.281 0.334 1 96.25 303 SER A C 1
ATOM 2429 O O . SER A 1 303 ? -1.93 -54.125 0.277 1 96.25 303 SER A O 1
ATOM 2431 N N . ASP A 1 304 ? -0.754 -52.594 1.378 1 95.69 304 ASP A N 1
ATOM 2432 C CA . ASP A 1 304 ? -1.606 -52.719 2.555 1 95.69 304 ASP A CA 1
ATOM 2433 C C . ASP A 1 304 ? -2.992 -52.125 2.303 1 95.69 304 ASP A C 1
ATOM 2435 O O . ASP A 1 304 ? -3.951 -52.469 3.002 1 95.69 304 ASP A O 1
ATOM 2439 N N . TYR A 1 305 ? -3.072 -51.312 1.347 1 96.5 305 TYR A N 1
ATOM 2440 C CA . TYR A 1 305 ? -4.316 -50.562 1.138 1 96.5 305 TYR A CA 1
ATOM 2441 C C . TYR A 1 305 ? -4.969 -50.969 -0.181 1 96.5 305 TYR A C 1
ATOM 2443 O O . TYR A 1 305 ? -6.195 -51.094 -0.262 1 96.5 305 TYR A O 1
ATOM 2451 N N . MET A 1 306 ? -4.211 -51.125 -1.226 1 97.56 306 MET A N 1
ATOM 2452 C CA . MET A 1 306 ? -4.734 -51.344 -2.57 1 97.56 306 MET A CA 1
ATOM 2453 C C . MET A 1 306 ? -4.031 -52.531 -3.248 1 97.56 306 MET A C 1
ATOM 2455 O O . MET A 1 306 ? -2.816 -52.688 -3.102 1 97.56 306 MET A O 1
ATOM 2459 N N . PRO A 1 307 ? -4.754 -53.25 -4.09 1 97.19 307 PRO A N 1
ATOM 2460 C CA . PRO A 1 307 ? -4.172 -54.406 -4.746 1 97.19 307 PRO A CA 1
ATOM 2461 C C . PRO A 1 307 ? -3.471 -54.062 -6.059 1 97.19 307 PRO A C 1
ATOM 2463 O O . PRO A 1 307 ? -2.732 -54.906 -6.602 1 97.19 307 PRO A O 1
ATOM 2466 N N . LYS A 1 308 ? -3.666 -52.875 -6.562 1 97.5 308 LYS A N 1
ATOM 2467 C CA . LYS A 1 308 ? -3.092 -52.5 -7.848 1 97.5 308 LYS A CA 1
ATOM 2468 C C . LYS A 1 308 ? -2.912 -51 -7.949 1 97.5 308 LYS A C 1
ATOM 2470 O O . LYS A 1 308 ? -3.49 -50.25 -7.16 1 97.5 308 LYS A O 1
ATOM 2475 N N . ILE A 1 309 ? -2.123 -50.656 -8.891 1 97.81 309 ILE A N 1
ATOM 2476 C CA . ILE A 1 309 ? -2.025 -49.25 -9.305 1 97.81 309 ILE A CA 1
ATOM 2477 C C . ILE A 1 309 ? -1.819 -49.188 -10.82 1 97.81 309 ILE A C 1
ATOM 2479 O O . ILE A 1 309 ? -0.778 -49.594 -11.328 1 97.81 309 ILE A O 1
ATOM 2483 N N . ASP A 1 310 ? -2.758 -48.688 -11.531 1 98.25 310 ASP A N 1
ATOM 2484 C CA . ASP A 1 310 ? -2.736 -48.531 -12.977 1 98.25 310 ASP A CA 1
ATOM 2485 C C . ASP A 1 310 ? -2.428 -47.094 -13.367 1 98.25 310 ASP A C 1
ATOM 2487 O O . ASP A 1 310 ? -2.803 -46.156 -12.656 1 98.25 310 ASP A O 1
ATOM 2491 N N . GLN A 1 311 ? -1.682 -46.906 -14.438 1 98.56 311 GLN A N 1
ATOM 2492 C CA . GLN A 1 311 ? -1.409 -45.625 -15.047 1 98.56 311 GLN A CA 1
ATOM 2493 C C . GLN A 1 311 ? -1.994 -45.562 -16.453 1 98.56 311 GLN A C 1
ATOM 2495 O O . GLN A 1 311 ? -1.854 -46.5 -17.25 1 98.56 311 GLN A O 1
ATOM 2500 N N . VAL A 1 312 ? -2.672 -44.438 -16.75 1 98.44 312 VAL A N 1
ATOM 2501 C CA . VAL A 1 312 ? -3.334 -44.344 -18.047 1 98.44 312 VAL A CA 1
ATOM 2502 C C . VAL A 1 312 ? -2.873 -43.062 -18.75 1 98.44 312 VAL A C 1
ATOM 2504 O O . VAL A 1 312 ? -2.939 -41.969 -18.188 1 98.44 312 VAL A O 1
ATOM 2507 N N . ALA A 1 313 ? -2.395 -43.188 -19.969 1 97.44 313 ALA A N 1
ATOM 2508 C CA . ALA A 1 313 ? -2.104 -42.062 -20.828 1 97.44 313 ALA A CA 1
ATOM 2509 C C . ALA A 1 313 ? -3.344 -41.625 -21.609 1 97.44 313 ALA A C 1
ATOM 2511 O O . ALA A 1 313 ? -3.762 -42.281 -22.547 1 97.44 313 ALA A O 1
ATOM 2512 N N . LEU A 1 314 ? -3.893 -40.5 -21.281 1 95.62 314 LEU A N 1
ATOM 2513 C CA . LEU A 1 314 ? -5.129 -40.031 -21.906 1 95.62 314 LEU A CA 1
ATOM 2514 C C . LEU A 1 314 ? -4.84 -38.969 -22.953 1 95.62 314 LEU A C 1
ATOM 2516 O O . LEU A 1 314 ? -4.062 -38.062 -22.719 1 95.62 314 LEU A O 1
ATOM 2520 N N . PRO A 1 315 ? -5.484 -39.031 -24.078 1 89.69 315 PRO A N 1
ATOM 2521 C CA . PRO A 1 315 ? -5.289 -38.031 -25.125 1 89.69 315 PRO A CA 1
ATOM 2522 C C . PRO A 1 315 ? -5.773 -36.656 -24.703 1 89.69 315 PRO A C 1
ATOM 2524 O O . PRO A 1 315 ? -5.148 -35.625 -25.062 1 89.69 315 PRO A O 1
ATOM 2527 N N . ASP A 1 316 ? -6.938 -36.656 -24.078 1 87.56 316 ASP A N 1
ATOM 2528 C CA . ASP A 1 316 ? -7.496 -35.406 -23.562 1 87.56 316 ASP A CA 1
ATOM 2529 C C . ASP A 1 316 ? -7.617 -35.438 -22.047 1 87.56 316 ASP A C 1
ATOM 2531 O O . ASP A 1 316 ? -8.438 -36.188 -21.5 1 87.56 316 ASP A O 1
ATOM 2535 N N . PHE A 1 317 ? -6.793 -34.625 -21.438 1 88 317 PHE A N 1
ATOM 2536 C CA . PHE A 1 317 ? -6.832 -34.531 -19.984 1 88 317 PHE A CA 1
ATOM 2537 C C . PHE A 1 317 ? -6.387 -33.156 -19.516 1 88 317 PHE A C 1
ATOM 2539 O O . PHE A 1 317 ? -5.312 -32.688 -19.906 1 88 317 PHE A O 1
ATOM 2546 N N . ASP A 1 318 ? -7.148 -32.469 -18.734 1 79.44 318 ASP A N 1
ATOM 2547 C CA . ASP A 1 318 ? -6.945 -31.047 -18.422 1 79.44 318 ASP A CA 1
ATOM 2548 C C . ASP A 1 318 ? -5.973 -30.859 -17.266 1 79.44 318 ASP A C 1
ATOM 2550 O O . ASP A 1 318 ? -5.219 -29.891 -17.219 1 79.44 318 ASP A O 1
ATOM 2554 N N . ALA A 1 319 ? -5.859 -31.609 -16.078 1 80.12 319 ALA A N 1
ATOM 2555 C CA . ALA A 1 319 ? -5.117 -31.406 -14.828 1 80.12 319 ALA A CA 1
ATOM 2556 C C . ALA A 1 319 ? -3.652 -31.812 -14.992 1 80.12 319 ALA A C 1
ATOM 2558 O O . ALA A 1 319 ? -2.844 -31.625 -14.086 1 80.12 319 ALA A O 1
ATOM 2559 N N . GLY A 1 320 ? -3.08 -32.312 -15.945 1 86.88 320 GLY A N 1
ATOM 2560 C CA . GLY A 1 320 ? -1.768 -32.906 -16.109 1 86.88 320 GLY A CA 1
ATOM 2561 C C . GLY A 1 320 ? -1.725 -34.375 -15.719 1 86.88 320 GLY A C 1
ATOM 2562 O O . GLY A 1 320 ? -1.353 -35.219 -16.531 1 86.88 320 GLY A O 1
ATOM 2563 N N . ALA A 1 321 ? -2.039 -34.562 -14.453 1 95.94 321 ALA A N 1
ATOM 2564 C CA . ALA A 1 321 ? -2.219 -35.938 -13.938 1 95.94 321 ALA A C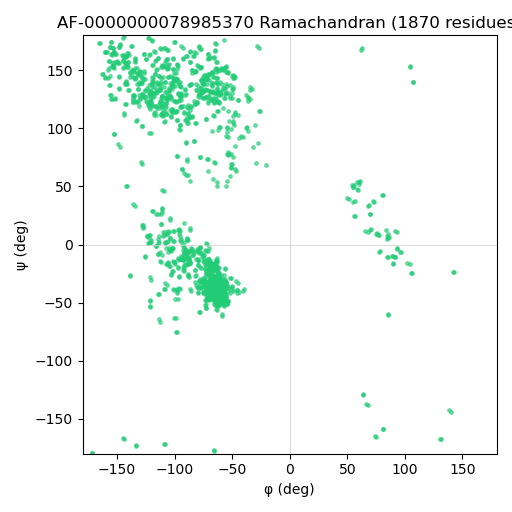A 1
ATOM 2565 C C . ALA A 1 321 ? -3.17 -35.938 -12.742 1 95.94 321 ALA A C 1
ATOM 2567 O O . ALA A 1 321 ? -3.564 -34.875 -12.242 1 95.94 321 ALA A O 1
ATOM 2568 N N . MET A 1 322 ? -3.615 -37.094 -12.438 1 96.88 322 MET A N 1
ATOM 2569 C CA . MET A 1 322 ? -4.52 -37.281 -11.305 1 96.88 322 MET A CA 1
ATOM 2570 C C . MET A 1 322 ? -4.211 -38.562 -10.555 1 96.88 322 MET A C 1
ATOM 2572 O O . MET A 1 322 ? -4.016 -39.625 -11.172 1 96.88 322 MET A O 1
ATOM 2576 N N . GLU A 1 323 ? -4.223 -38.562 -9.25 1 97.19 323 GLU A N 1
ATOM 2577 C CA . GLU A 1 323 ? -3.75 -39.625 -8.352 1 97.19 323 GLU A CA 1
ATOM 2578 C C . GLU A 1 323 ? -4.844 -40.656 -8.086 1 97.19 323 GLU A C 1
ATOM 2580 O O . GLU A 1 323 ? -4.727 -41.438 -7.16 1 97.19 323 GLU A O 1
ATOM 2585 N N . ASN A 1 324 ? -5.891 -40.656 -8.797 1 97.94 324 ASN A N 1
ATOM 2586 C CA . ASN A 1 324 ? -6.992 -41.562 -8.484 1 97.94 324 ASN A CA 1
ATOM 2587 C C . ASN A 1 324 ? -6.488 -42.875 -7.906 1 97.94 324 ASN A C 1
ATOM 2589 O O . ASN A 1 324 ? -5.562 -43.5 -8.453 1 97.94 324 ASN A O 1
ATOM 2593 N N . TRP A 1 325 ? -7.164 -43.281 -6.805 1 97.81 325 TRP A N 1
ATOM 2594 C CA . TRP A 1 325 ? -6.664 -44.406 -6.059 1 97.81 325 TRP A CA 1
ATOM 2595 C C . TRP A 1 325 ? -6.773 -45.688 -6.883 1 97.81 325 TRP A C 1
ATOM 2597 O O . TRP A 1 325 ? -7.875 -46.156 -7.211 1 97.81 325 TRP A O 1
ATOM 2607 N N . GLY A 1 326 ? -5.707 -46.25 -7.297 1 98.19 326 GLY A N 1
ATOM 2608 C CA . GLY A 1 326 ? -5.664 -47.5 -8.055 1 98.19 326 GLY A CA 1
ATOM 2609 C C . GLY A 1 326 ? -5.699 -47.281 -9.562 1 98.19 326 GLY A C 1
ATOM 2610 O O . GLY A 1 326 ? -5.496 -48.219 -10.336 1 98.19 326 GLY A O 1
ATOM 2611 N N . LEU A 1 327 ? -5.965 -46.125 -10.047 1 98.44 327 LEU A N 1
ATOM 2612 C CA . LEU A 1 327 ? -6.035 -45.812 -11.461 1 98.44 327 LEU A CA 1
ATOM 2613 C C . LEU A 1 327 ? -5.605 -44.344 -11.695 1 98.44 327 LEU A C 1
ATOM 2615 O O . LEU A 1 327 ? -6.445 -43.469 -11.867 1 98.44 327 LEU A O 1
ATOM 2619 N N . CYS A 1 328 ? -4.324 -44.125 -11.836 1 98.38 328 CYS A N 1
ATOM 2620 C CA . CYS A 1 328 ? -3.795 -42.781 -12.031 1 98.38 328 CYS A CA 1
ATOM 2621 C C . CYS A 1 328 ? -3.928 -42.344 -13.484 1 98.38 328 CYS A C 1
ATOM 2623 O O . CYS A 1 328 ? -3.598 -43.125 -14.398 1 98.38 328 CYS A O 1
ATOM 2625 N N . ASN A 1 329 ? -4.414 -41.156 -13.742 1 97.69 329 ASN A N 1
ATOM 2626 C CA . ASN A 1 329 ? -4.543 -40.594 -15.078 1 97.69 329 ASN A CA 1
ATOM 2627 C C . ASN A 1 329 ? -3.422 -39.594 -15.375 1 97.69 329 ASN A C 1
ATOM 2629 O O . ASN A 1 329 ? -2.99 -38.875 -14.484 1 97.69 329 ASN A O 1
ATOM 2633 N N . TYR A 1 330 ? -2.922 -39.625 -16.609 1 96.94 330 TYR A N 1
ATOM 2634 C CA . TYR A 1 330 ? -1.889 -38.688 -17.062 1 96.94 330 TYR A CA 1
ATOM 2635 C C . TYR A 1 330 ? -2.223 -38.156 -18.453 1 96.94 330 TYR A C 1
ATOM 2637 O O . TYR A 1 330 ? -2.811 -38.875 -19.281 1 96.94 330 TYR A O 1
ATOM 2645 N N . ARG A 1 331 ? -1.771 -36.938 -18.703 1 93.44 331 ARG A N 1
ATOM 2646 C CA . ARG A 1 331 ? -1.624 -36.562 -20.109 1 93.44 331 ARG A CA 1
ATOM 2647 C C . ARG A 1 331 ? -0.594 -37.438 -20.812 1 93.44 331 ARG A C 1
ATOM 2649 O O . ARG A 1 331 ? 0.375 -37.875 -20.188 1 93.44 331 ARG A O 1
ATOM 2656 N N . GLU A 1 332 ? -0.783 -37.594 -22.031 1 92.69 332 GLU A N 1
ATOM 2657 C CA . GLU A 1 332 ? 0.127 -38.438 -22.781 1 92.69 332 GLU A CA 1
ATOM 2658 C C . GLU A 1 332 ? 1.563 -37.938 -22.703 1 92.69 332 GLU A C 1
ATOM 2660 O O . GLU A 1 332 ? 2.498 -38.719 -22.547 1 92.69 332 GLU A O 1
ATOM 2665 N N . GLU A 1 333 ? 1.755 -36.656 -22.719 1 89.5 333 GLU A N 1
ATOM 2666 C CA . GLU A 1 333 ? 3.094 -36.094 -22.719 1 89.5 333 GLU A CA 1
ATOM 2667 C C . GLU A 1 333 ? 3.799 -36.312 -21.391 1 89.5 333 GLU A C 1
ATOM 2669 O O . GLU A 1 333 ? 5.023 -36.188 -21.297 1 89.5 333 GLU A O 1
ATOM 2674 N N . TYR A 1 334 ? 3.061 -36.688 -20.359 1 94.06 334 TYR A N 1
ATOM 2675 C CA . TYR A 1 334 ? 3.639 -36.875 -19.031 1 94.06 334 TYR A CA 1
ATOM 2676 C C . TYR A 1 334 ? 3.725 -38.344 -18.641 1 94.06 334 TYR A C 1
ATOM 2678 O O . TYR A 1 334 ? 4.004 -38.656 -17.5 1 94.06 334 TYR A O 1
ATOM 2686 N N . LEU A 1 335 ? 3.5 -39.188 -19.594 1 97 335 LEU A N 1
ATOM 2687 C CA . LEU A 1 335 ? 3.57 -40.625 -19.25 1 97 335 LEU A CA 1
ATOM 2688 C C . LEU A 1 335 ? 4.262 -41.406 -20.344 1 97 335 LEU A C 1
ATOM 2690 O O . LEU A 1 335 ? 4.867 -42.438 -20.094 1 97 335 LEU A O 1
ATOM 2694 N N . LEU A 1 336 ? 4.219 -40.938 -21.594 1 96.69 336 LEU A N 1
ATOM 2695 C CA . LEU A 1 336 ? 4.73 -41.688 -22.734 1 96.69 336 LEU A CA 1
ATOM 2696 C C . LEU A 1 336 ? 6.168 -41.281 -23.047 1 96.69 336 LEU A C 1
ATOM 2698 O O . LEU A 1 336 ? 6.48 -40.094 -23.125 1 96.69 336 LEU A O 1
ATOM 2702 N N . TYR A 1 337 ? 7.016 -42.312 -23.141 1 95.88 337 TYR A N 1
ATOM 2703 C CA . TYR A 1 337 ? 8.422 -42.125 -23.469 1 95.88 337 TYR A CA 1
ATOM 2704 C C . TYR A 1 337 ? 8.805 -42.969 -24.688 1 95.88 337 TYR A C 1
ATOM 2706 O O . TYR A 1 337 ? 8.633 -44.188 -24.688 1 95.88 337 TYR A O 1
ATOM 2714 N N . GLN A 1 338 ? 9.312 -42.375 -25.688 1 94 338 GLN A N 1
ATOM 2715 C CA . GLN A 1 338 ? 9.75 -43.062 -26.891 1 94 338 GLN A CA 1
ATOM 2716 C C . GLN A 1 338 ? 11.25 -42.875 -27.109 1 94 338 GLN A C 1
ATOM 2718 O O . GLN A 1 338 ? 11.727 -41.781 -27.406 1 94 338 GLN A O 1
ATOM 2723 N N . PRO A 1 339 ? 11.953 -44 -26.984 1 90.31 339 PRO A N 1
ATOM 2724 C CA . PRO A 1 339 ? 13.398 -43.906 -27.219 1 90.31 339 PRO A CA 1
ATOM 2725 C C . PRO A 1 339 ? 13.727 -43.312 -28.578 1 90.31 339 PRO A C 1
ATOM 2727 O O . PRO A 1 339 ? 13.078 -43.656 -29.578 1 90.31 339 PRO A O 1
ATOM 2730 N N . GLY A 1 340 ? 14.703 -42.438 -28.641 1 88.69 340 GLY A N 1
ATOM 2731 C CA . GLY A 1 340 ? 15.117 -41.781 -29.875 1 88.69 340 GLY A CA 1
ATOM 2732 C C . GLY A 1 340 ? 14.305 -40.562 -30.203 1 88.69 340 GLY A C 1
ATOM 2733 O O . GLY A 1 340 ? 14.68 -39.781 -31.078 1 88.69 340 GLY A O 1
ATOM 2734 N N . VAL A 1 341 ? 13.234 -40.406 -29.469 1 91.06 341 VAL A N 1
ATOM 2735 C CA . VAL A 1 341 ? 12.352 -39.281 -29.734 1 91.06 341 VAL A CA 1
ATOM 2736 C C . VAL A 1 341 ? 12.234 -38.406 -28.469 1 91.06 341 VAL A C 1
ATOM 2738 O O . VAL A 1 341 ? 12.359 -37.188 -28.547 1 91.06 341 VAL A O 1
ATOM 2741 N N . SER A 1 342 ? 11.992 -39.062 -27.328 1 92.62 342 SER A N 1
ATOM 2742 C CA . SER A 1 342 ? 11.805 -38.344 -26.062 1 92.62 342 SER A CA 1
ATOM 2743 C C . SER A 1 342 ? 13.125 -37.781 -25.547 1 92.62 342 SER A C 1
ATOM 2745 O O . SER A 1 342 ? 14.18 -38.406 -25.719 1 92.62 342 SER A O 1
ATOM 2747 N N . THR A 1 343 ? 13.078 -36.594 -24.969 1 92.44 343 THR A N 1
ATOM 2748 C CA . THR A 1 343 ? 14.258 -35.875 -24.469 1 92.44 343 THR A CA 1
ATOM 2749 C C . THR A 1 343 ? 14.477 -36.188 -22.984 1 92.44 343 THR A C 1
ATOM 2751 O O . THR A 1 343 ? 13.648 -36.844 -22.344 1 92.44 343 THR A O 1
ATOM 2754 N N . TYR A 1 344 ? 15.688 -35.75 -22.484 1 91.5 344 TYR A N 1
ATOM 2755 C CA . TYR A 1 344 ? 15.953 -35.844 -21.047 1 91.5 344 TYR A CA 1
ATOM 2756 C C . TYR A 1 344 ? 14.93 -35.062 -20.234 1 91.5 344 TYR A C 1
ATOM 2758 O O . TYR A 1 344 ? 14.602 -35.438 -19.109 1 91.5 344 TYR A O 1
ATOM 2766 N N . LEU A 1 345 ? 14.422 -34.031 -20.828 1 92.38 345 LEU A N 1
ATOM 2767 C CA . LEU A 1 345 ? 13.398 -33.25 -20.156 1 92.38 345 LEU A CA 1
ATOM 2768 C C . LEU A 1 345 ? 12.102 -34.031 -20.016 1 92.38 345 LEU A C 1
ATOM 2770 O O . LEU A 1 345 ? 11.469 -34 -18.953 1 92.38 345 LEU A O 1
ATOM 2774 N N . THR A 1 346 ? 11.727 -34.656 -21.062 1 92.69 346 THR A N 1
ATOM 2775 C CA . THR A 1 346 ? 10.539 -35.5 -21.031 1 92.69 346 THR A CA 1
ATOM 2776 C C . THR A 1 346 ? 10.688 -36.594 -19.969 1 92.69 346 THR A C 1
ATOM 2778 O O . THR A 1 346 ? 9.758 -36.844 -19.203 1 92.69 346 THR A O 1
ATOM 2781 N N . GLU A 1 347 ? 11.836 -37.188 -20.016 1 94.31 347 GLU A N 1
ATOM 2782 C CA . GLU A 1 347 ? 12.109 -38.219 -19.031 1 94.31 347 GLU A CA 1
ATOM 2783 C C . GLU A 1 347 ? 11.992 -37.688 -17.609 1 94.31 347 GLU A C 1
ATOM 2785 O O . GLU A 1 347 ? 11.43 -38.344 -16.734 1 94.31 347 GLU A O 1
ATOM 2790 N N . THR A 1 348 ? 12.555 -36.562 -17.391 1 95 348 THR A N 1
ATOM 2791 C CA . THR A 1 348 ? 12.508 -35.906 -16.078 1 95 348 THR A CA 1
ATOM 2792 C C . THR A 1 348 ? 11.062 -35.656 -15.664 1 95 348 THR A C 1
ATOM 2794 O O . THR A 1 348 ? 10.672 -35.906 -14.523 1 95 348 THR A O 1
ATOM 2797 N N . PHE A 1 349 ? 10.219 -35.188 -16.562 1 94.56 349 PHE A N 1
ATOM 2798 C CA . PHE A 1 349 ? 8.828 -34.875 -16.266 1 94.56 349 PHE A CA 1
ATOM 2799 C C . PHE A 1 349 ? 8.047 -36.156 -15.945 1 94.56 349 PHE A C 1
ATOM 2801 O O . PHE A 1 349 ? 7.277 -36.188 -14.977 1 94.56 349 PHE A O 1
ATOM 2808 N N . ILE A 1 350 ? 8.266 -37.094 -16.734 1 96.5 350 ILE A N 1
ATOM 2809 C CA . ILE A 1 350 ? 7.57 -38.344 -16.5 1 96.5 350 ILE A CA 1
ATOM 2810 C C . ILE A 1 350 ? 7.922 -38.875 -15.109 1 96.5 350 ILE A C 1
ATOM 2812 O O . ILE A 1 350 ? 7.035 -39.219 -14.328 1 96.5 350 ILE A O 1
ATOM 2816 N N . THR A 1 351 ? 9.203 -38.844 -14.773 1 97.88 351 THR A N 1
ATOM 2817 C CA . THR A 1 351 ? 9.672 -39.375 -13.5 1 97.88 351 THR A CA 1
ATOM 2818 C C . THR A 1 351 ? 9.102 -38.594 -12.328 1 97.88 351 THR A C 1
ATOM 2820 O O . THR A 1 351 ? 8.562 -39.156 -11.383 1 97.88 351 THR A O 1
ATOM 2823 N N . THR A 1 352 ? 9.211 -37.281 -12.375 1 97.81 352 THR A N 1
ATOM 2824 C CA . THR A 1 352 ? 8.812 -36.469 -11.242 1 97.81 352 THR A CA 1
ATOM 2825 C C . THR A 1 352 ? 7.289 -36.438 -11.109 1 97.81 352 THR A C 1
ATOM 2827 O O . THR A 1 352 ? 6.762 -36.375 -10 1 97.81 352 THR A O 1
ATOM 2830 N N . ILE A 1 353 ? 6.543 -36.5 -12.219 1 97.75 353 ILE A N 1
ATOM 2831 C CA . ILE A 1 353 ? 5.086 -36.469 -12.148 1 97.75 353 ILE A CA 1
ATOM 2832 C C . ILE A 1 353 ? 4.574 -37.812 -11.594 1 97.75 353 ILE A C 1
ATOM 2834 O O . ILE A 1 353 ? 3.635 -37.812 -10.797 1 97.75 353 ILE A O 1
ATOM 2838 N N . ILE A 1 354 ? 5.207 -38.875 -12.016 1 98.44 354 ILE A N 1
ATOM 2839 C CA . ILE A 1 354 ? 4.832 -40.156 -11.43 1 98.44 354 ILE A CA 1
ATOM 2840 C C . ILE A 1 354 ? 5.113 -40.156 -9.922 1 98.44 354 ILE A C 1
ATOM 2842 O O . ILE A 1 354 ? 4.285 -40.594 -9.125 1 98.44 354 ILE A O 1
ATOM 2846 N N . ALA A 1 355 ? 6.266 -39.625 -9.539 1 98.62 355 ALA A N 1
ATOM 2847 C CA . ALA A 1 355 ? 6.59 -39.5 -8.117 1 98.62 355 ALA A CA 1
ATOM 2848 C C . ALA A 1 355 ? 5.539 -38.688 -7.375 1 98.62 355 ALA A C 1
ATOM 2850 O O . ALA A 1 355 ? 5.133 -39.031 -6.266 1 98.62 355 ALA A O 1
ATOM 2851 N N . HIS A 1 356 ? 5.102 -37.562 -7.965 1 98.19 356 HIS A N 1
ATOM 2852 C CA . HIS A 1 356 ? 4.07 -36.688 -7.402 1 98.19 356 HIS A CA 1
ATOM 2853 C C . HIS A 1 356 ? 2.775 -37.469 -7.164 1 98.19 356 HIS A C 1
ATOM 2855 O O . HIS A 1 356 ? 2.238 -37.469 -6.051 1 98.19 356 HIS A O 1
ATOM 2861 N N . GLU A 1 357 ? 2.324 -38.156 -8.203 1 98.12 357 GLU A N 1
ATOM 2862 C CA . GLU A 1 357 ? 1.062 -38.875 -8.117 1 98.12 357 GLU A CA 1
ATOM 2863 C C . GLU A 1 357 ?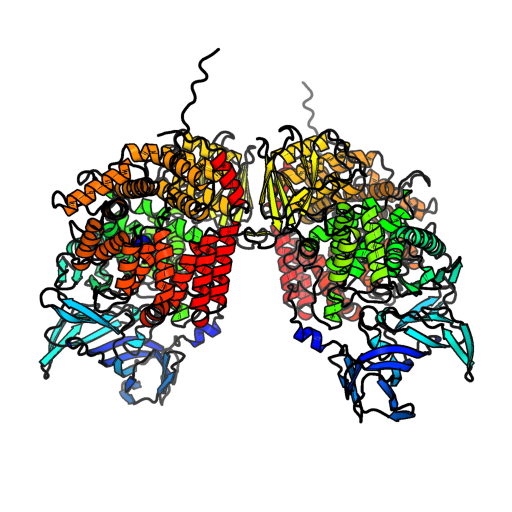 1.161 -40.031 -7.129 1 98.12 357 GLU A C 1
ATOM 2865 O O . GLU A 1 357 ? 0.194 -40.344 -6.426 1 98.12 357 GLU A O 1
ATOM 2870 N N . TYR A 1 358 ? 2.301 -40.688 -7.141 1 98.5 358 TYR A N 1
ATOM 2871 C CA . TYR A 1 358 ? 2.461 -41.812 -6.227 1 98.5 358 TYR A CA 1
ATOM 2872 C C . TYR A 1 358 ? 2.562 -41.312 -4.785 1 98.5 358 TYR A C 1
ATOM 2874 O O . TYR A 1 358 ? 2.137 -42.031 -3.861 1 98.5 358 TYR A O 1
ATOM 2882 N N . ALA A 1 359 ? 3.139 -40.188 -4.531 1 98.25 359 ALA A N 1
ATOM 2883 C CA . ALA A 1 359 ? 3.152 -39.625 -3.182 1 98.25 359 ALA A CA 1
ATOM 2884 C C . ALA A 1 359 ? 1.732 -39.406 -2.66 1 98.25 359 ALA A C 1
ATOM 2886 O O . ALA A 1 359 ? 1.463 -39.625 -1.477 1 98.25 359 ALA A O 1
ATOM 2887 N N . HIS A 1 360 ? 0.837 -39.031 -3.527 1 98.06 360 HIS A N 1
ATOM 2888 C CA . HIS A 1 360 ? -0.557 -38.781 -3.166 1 98.06 360 HIS A CA 1
ATOM 2889 C C . HIS A 1 360 ? -1.188 -40.062 -2.578 1 98.06 360 HIS A C 1
ATOM 2891 O O . HIS A 1 360 ? -2.18 -39.969 -1.85 1 98.06 360 HIS A O 1
ATOM 2897 N N . GLN A 1 361 ? -0.696 -41.219 -2.926 1 97.88 361 GLN A N 1
ATOM 2898 C CA . GLN A 1 361 ? -1.307 -42.438 -2.438 1 97.88 361 GLN A CA 1
ATOM 2899 C C . GLN A 1 361 ? -1.386 -42.438 -0.914 1 97.88 361 GLN A C 1
ATOM 2901 O O . GLN A 1 361 ? -2.314 -43.031 -0.338 1 97.88 361 GLN A O 1
ATOM 2906 N N . TRP A 1 362 ? -0.475 -41.844 -0.254 1 97.38 362 TRP A N 1
ATOM 2907 C CA . TRP A 1 362 ? -0.513 -41.688 1.196 1 97.38 362 TRP A CA 1
ATOM 2908 C C . TRP A 1 362 ? -1.071 -40.312 1.582 1 97.38 362 TRP A C 1
ATOM 2910 O O . TRP A 1 362 ? -1.917 -40.219 2.475 1 97.38 362 TRP A O 1
ATOM 2920 N N . PHE A 1 363 ? -0.526 -39.281 0.892 1 95.25 363 PHE A N 1
ATOM 2921 C CA . PHE A 1 363 ? -0.896 -37.906 1.181 1 95.25 363 PHE A CA 1
ATOM 2922 C C . PHE A 1 363 ? -1.961 -37.406 0.206 1 95.25 363 PHE A C 1
ATOM 2924 O O . PHE A 1 363 ? -1.688 -36.562 -0.642 1 95.25 363 PHE A O 1
ATOM 2931 N N . GLY A 1 364 ? -3.154 -37.75 0.321 1 95 364 GLY A N 1
ATOM 2932 C CA . GLY A 1 364 ? -4.227 -37.406 -0.598 1 95 364 GLY A CA 1
ATOM 2933 C C . GLY A 1 364 ? -5.219 -38.531 -0.817 1 95 364 GLY A C 1
ATOM 2934 O O . GLY A 1 364 ? -6.348 -38.281 -1.256 1 95 364 GLY A O 1
ATOM 2935 N N . ASN A 1 365 ? -4.703 -39.781 -0.563 1 97.62 365 ASN A N 1
ATOM 2936 C CA . ASN A 1 365 ? -5.605 -40.906 -0.733 1 97.62 365 ASN A CA 1
ATOM 2937 C C . ASN A 1 365 ? -5.898 -41.594 0.598 1 97.62 365 ASN A C 1
ATOM 2939 O O . ASN A 1 365 ? -7.008 -41.5 1.121 1 97.62 365 ASN A O 1
ATOM 2943 N N . VAL A 1 366 ? -4.84 -42.188 1.24 1 97.31 366 VAL A N 1
ATOM 2944 C CA . VAL A 1 366 ? -5.047 -42.781 2.562 1 97.31 366 VAL A CA 1
ATOM 2945 C C . VAL A 1 366 ? -5.59 -41.719 3.516 1 97.31 366 VAL A C 1
ATOM 2947 O O . VAL A 1 366 ? -6.57 -41.969 4.227 1 97.31 366 VAL A O 1
ATOM 2950 N N . VAL A 1 367 ? -4.871 -40.625 3.5 1 96.06 367 VAL A N 1
ATOM 2951 C CA . VAL A 1 367 ? -5.332 -39.469 4.234 1 96.06 367 VAL A CA 1
ATOM 2952 C C . VAL A 1 367 ? -5.633 -38.344 3.26 1 96.06 367 VAL A C 1
ATOM 2954 O O . VAL A 1 367 ? -4.832 -38.031 2.367 1 96.06 367 VAL A O 1
ATOM 2957 N N . THR A 1 368 ? -6.785 -37.688 3.346 1 96.19 368 THR A N 1
ATOM 2958 C CA . THR A 1 368 ? -7.137 -36.562 2.504 1 96.19 368 THR A CA 1
ATOM 2959 C C . THR A 1 368 ? -7.34 -35.312 3.348 1 96.19 368 THR A C 1
ATOM 2961 O O . THR A 1 368 ? -7.379 -35.375 4.578 1 96.19 368 THR A O 1
ATOM 2964 N N . ASN A 1 369 ? -7.391 -34.125 2.682 1 96.88 369 ASN A N 1
ATOM 2965 C CA . ASN A 1 369 ? -7.695 -32.906 3.408 1 96.88 369 ASN A CA 1
ATOM 2966 C C . ASN A 1 369 ? -9.164 -32.875 3.836 1 96.88 369 ASN A C 1
ATOM 2968 O O . ASN A 1 369 ? -10.039 -33.312 3.1 1 96.88 369 ASN A O 1
ATOM 2972 N N . GLU A 1 370 ? -9.414 -32.281 4.949 1 96.38 370 GLU A N 1
ATOM 2973 C CA . GLU A 1 370 ? -10.758 -32.188 5.496 1 96.38 370 GLU A CA 1
ATOM 2974 C C . GLU A 1 370 ? -11.641 -31.281 4.633 1 96.38 370 GLU A C 1
ATOM 2976 O O . GLU A 1 370 ? -12.836 -31.547 4.469 1 96.38 370 GLU A O 1
ATOM 2981 N N . TRP A 1 371 ? -11.062 -30.281 4.176 1 95.5 371 TRP A N 1
ATOM 2982 C CA . TRP A 1 371 ? -11.672 -29.359 3.229 1 95.5 371 TRP A CA 1
ATOM 2983 C C . TRP A 1 371 ? -10.625 -28.781 2.281 1 95.5 371 TRP A C 1
ATOM 2985 O O . TRP A 1 371 ? -9.43 -29.016 2.461 1 95.5 371 TRP A O 1
ATOM 2995 N N . TRP A 1 372 ? -11.062 -28.094 1.309 1 96.06 372 TRP A N 1
ATOM 2996 C CA . TRP A 1 372 ? -10.148 -27.625 0.273 1 96.06 372 TRP A CA 1
ATOM 2997 C C . TRP A 1 372 ? -9.297 -26.469 0.786 1 96.06 372 TRP A C 1
ATOM 2999 O O . TRP A 1 372 ? -8.258 -26.141 0.203 1 96.06 372 TRP A O 1
ATOM 3009 N N . SER A 1 373 ? -9.68 -25.812 1.957 1 95.25 373 SER A N 1
ATOM 3010 C CA . SER A 1 373 ? -8.867 -24.781 2.582 1 95.25 373 SER A CA 1
ATOM 3011 C C . SER A 1 373 ? -7.531 -25.344 3.062 1 95.25 373 SER A C 1
ATOM 3013 O O . SER A 1 373 ? -6.59 -24.594 3.324 1 95.25 373 SER A O 1
ATOM 3015 N N . TYR A 1 374 ? -7.461 -26.688 3.191 1 97.44 374 TYR A N 1
ATOM 3016 C CA . TYR A 1 374 ? -6.27 -27.344 3.701 1 97.44 374 TYR A CA 1
ATOM 3017 C C . TYR A 1 374 ? -5.578 -28.141 2.6 1 97.44 374 TYR A C 1
ATOM 3019 O O . TYR A 1 374 ? -4.91 -29.141 2.875 1 97.44 374 TYR A O 1
ATOM 3027 N N . LEU A 1 375 ? -5.688 -27.672 1.363 1 97.38 375 LEU A N 1
ATOM 3028 C CA . LEU A 1 375 ? -5.195 -28.375 0.184 1 97.38 375 LEU A CA 1
ATOM 3029 C C . LEU A 1 375 ? -3.688 -28.578 0.264 1 97.38 375 LEU A C 1
ATOM 3031 O O . LEU A 1 375 ? -3.164 -29.562 -0.278 1 97.38 375 LEU A O 1
ATOM 3035 N N . TRP A 1 376 ? -2.994 -27.719 1.021 1 97.5 376 TRP A N 1
ATOM 3036 C CA . TRP A 1 376 ? -1.538 -27.781 1.104 1 97.5 376 TRP A CA 1
ATOM 3037 C C . TRP A 1 376 ? -1.096 -29.062 1.82 1 97.5 376 TRP A C 1
ATOM 3039 O O . TRP A 1 376 ? 0.046 -29.5 1.666 1 97.5 376 TRP A O 1
ATOM 3049 N N . LEU A 1 377 ? -1.925 -29.75 2.562 1 98 377 LEU A N 1
ATOM 3050 C CA . LEU A 1 377 ? -1.617 -31 3.236 1 98 377 LEU A CA 1
ATOM 3051 C C . LEU A 1 377 ? -1.68 -32.188 2.258 1 98 377 LEU A C 1
ATOM 3053 O O . LEU A 1 377 ? -1.254 -33.281 2.584 1 98 377 LEU A O 1
ATOM 3057 N N . ASN A 1 378 ? -2.244 -31.906 1.114 1 97.31 378 ASN A N 1
ATOM 3058 C CA . ASN A 1 378 ? -2.299 -32.812 -0.027 1 97.31 378 ASN A CA 1
ATOM 3059 C C . ASN A 1 378 ? -1.242 -32.469 -1.072 1 97.31 378 ASN A C 1
ATOM 3061 O O . ASN A 1 378 ? -0.184 -33.094 -1.126 1 97.31 378 ASN A O 1
ATOM 3065 N N . GLU A 1 379 ? -1.338 -31.344 -1.629 1 97.56 379 GLU A N 1
ATOM 3066 C CA . GLU A 1 379 ? -0.517 -30.922 -2.758 1 97.56 379 GLU A CA 1
ATOM 3067 C C . GLU A 1 379 ? 0.884 -30.516 -2.303 1 97.56 379 GLU A C 1
ATOM 3069 O O . GLU A 1 379 ? 1.856 -30.688 -3.039 1 97.56 379 GLU A O 1
ATOM 3074 N N . GLY A 1 380 ? 0.993 -30.031 -1.094 1 97.94 380 GLY A N 1
ATOM 3075 C CA . GLY A 1 380 ? 2.301 -29.672 -0.568 1 97.94 380 GLY A CA 1
ATOM 3076 C C . GLY A 1 380 ? 3.215 -30.875 -0.379 1 97.94 380 GLY A C 1
ATOM 3077 O O . GLY A 1 380 ? 4.375 -30.844 -0.789 1 97.94 380 GLY A O 1
ATOM 3078 N N . PHE A 1 381 ? 2.711 -31.906 0.226 1 98.19 381 PHE A N 1
ATOM 3079 C CA . PHE A 1 381 ? 3.48 -33.125 0.414 1 98.19 381 PHE A CA 1
ATOM 3080 C C . PHE A 1 381 ? 3.842 -33.75 -0.929 1 98.19 381 PHE A C 1
ATOM 3082 O O . PHE A 1 381 ? 4.973 -34.188 -1.129 1 98.19 381 PHE A O 1
ATOM 3089 N N . ALA A 1 382 ? 2.852 -33.781 -1.803 1 97.94 382 ALA A N 1
ATOM 3090 C CA . ALA A 1 382 ? 3.111 -34.344 -3.121 1 97.94 382 ALA A CA 1
ATOM 3091 C C . ALA A 1 382 ? 4.203 -33.562 -3.852 1 97.94 382 ALA A C 1
ATOM 3093 O O . ALA A 1 382 ? 5.055 -34.156 -4.52 1 97.94 382 ALA A O 1
ATOM 3094 N N . THR A 1 383 ? 4.18 -32.25 -3.732 1 98 383 THR A N 1
ATOM 3095 C CA . THR A 1 383 ? 5.18 -31.406 -4.383 1 98 383 THR A CA 1
ATOM 3096 C C . THR A 1 383 ? 6.562 -31.656 -3.787 1 98 383 THR A C 1
ATOM 3098 O O . THR A 1 383 ? 7.551 -31.734 -4.516 1 98 383 THR A O 1
ATOM 3101 N N . LEU A 1 384 ? 6.641 -31.781 -2.508 1 98.06 384 LEU A N 1
ATOM 3102 C CA . LEU A 1 384 ? 7.906 -32.094 -1.85 1 98.06 384 LEU A CA 1
ATOM 3103 C C . LEU A 1 384 ? 8.461 -33.406 -2.346 1 98.06 384 LEU A C 1
ATOM 3105 O O . LEU A 1 384 ? 9.625 -33.5 -2.756 1 98.06 384 LEU A O 1
ATOM 3109 N N . TYR A 1 385 ? 7.688 -34.438 -2.447 1 98 385 TYR A N 1
ATOM 3110 C CA . TYR A 1 385 ? 8.172 -35.781 -2.73 1 98 385 TYR A CA 1
ATOM 3111 C C . TYR A 1 385 ? 8.25 -36.031 -4.234 1 98 385 TYR A C 1
ATOM 3113 O O . TYR A 1 385 ? 8.836 -37.031 -4.676 1 98 385 TYR A O 1
ATOM 3121 N N . GLU A 1 386 ? 7.672 -35.125 -4.949 1 97.31 386 GLU A N 1
ATOM 3122 C CA . GLU A 1 386 ? 7.93 -35.094 -6.387 1 97.31 386 GLU A CA 1
ATOM 3123 C C . GLU A 1 386 ? 9.422 -35.156 -6.68 1 97.31 386 GLU A C 1
ATOM 3125 O O . GLU A 1 386 ? 9.859 -35.906 -7.555 1 97.31 386 GLU A O 1
ATOM 3130 N N . TYR A 1 387 ? 10.156 -34.469 -5.895 1 97.62 387 TYR A N 1
ATOM 3131 C CA . TYR A 1 387 ? 11.602 -34.406 -6.098 1 97.62 387 TYR A CA 1
ATOM 3132 C C . TYR A 1 387 ? 12.32 -35.344 -5.129 1 97.62 387 TYR A C 1
ATOM 3134 O O . TYR A 1 387 ? 13.273 -36.031 -5.508 1 97.62 387 TYR A O 1
ATOM 3142 N N . MET A 1 388 ? 11.875 -35.438 -3.896 1 97.25 388 MET A N 1
ATOM 3143 C CA . MET A 1 388 ? 12.578 -36.25 -2.9 1 97.25 388 MET A CA 1
ATOM 3144 C C . MET A 1 388 ? 12.422 -37.75 -3.195 1 97.25 388 MET A C 1
ATOM 3146 O O . MET A 1 388 ? 13.383 -38.5 -3.074 1 97.25 388 MET A O 1
ATOM 3150 N N . ALA A 1 389 ? 11.211 -38.156 -3.6 1 97.94 389 ALA A N 1
ATOM 3151 C CA . ALA A 1 389 ? 11 -39.562 -3.926 1 97.94 389 ALA A CA 1
ATOM 3152 C C . ALA A 1 389 ? 11.719 -39.938 -5.219 1 97.94 389 ALA A C 1
ATOM 3154 O O . ALA A 1 389 ? 12.258 -41.062 -5.336 1 97.94 389 ALA A O 1
ATOM 3155 N N . ALA A 1 390 ? 11.648 -39.031 -6.164 1 98.19 390 ALA A N 1
ATOM 3156 C CA . ALA A 1 390 ? 12.406 -39.281 -7.395 1 98.19 390 ALA A CA 1
ATOM 3157 C C . ALA A 1 390 ? 13.898 -39.438 -7.102 1 98.19 390 ALA A C 1
ATOM 3159 O O . ALA A 1 390 ? 14.562 -40.281 -7.691 1 98.19 390 ALA A O 1
ATOM 3160 N N . ASP A 1 391 ? 14.414 -38.625 -6.195 1 97.31 391 ASP A N 1
ATOM 3161 C CA . ASP A 1 391 ? 15.828 -38.656 -5.832 1 97.31 391 ASP A CA 1
ATOM 3162 C C . ASP A 1 391 ? 16.172 -39.969 -5.098 1 97.31 391 ASP A C 1
ATOM 3164 O O . ASP A 1 391 ? 17.266 -40.5 -5.27 1 97.31 391 ASP A O 1
ATOM 3168 N N . LEU A 1 392 ? 15.289 -40.406 -4.293 1 97.12 392 LEU A N 1
ATOM 3169 C CA . LEU A 1 392 ? 15.484 -41.688 -3.605 1 97.12 392 LEU A CA 1
ATOM 3170 C C . LEU A 1 392 ? 15.516 -42.844 -4.598 1 97.12 392 LEU A C 1
ATOM 3172 O O . LEU A 1 392 ? 16.297 -43.781 -4.445 1 97.12 392 LEU A O 1
ATOM 3176 N N . ALA A 1 393 ? 14.672 -42.719 -5.621 1 98.25 393 ALA A N 1
ATOM 3177 C CA . ALA A 1 393 ? 14.547 -43.781 -6.613 1 98.25 393 ALA A CA 1
ATOM 3178 C C . ALA A 1 393 ? 15.711 -43.75 -7.602 1 98.25 393 ALA A C 1
ATOM 3180 O O . ALA A 1 393 ? 16.141 -44.812 -8.102 1 98.25 393 ALA A O 1
ATOM 3181 N N . TYR A 1 394 ? 16.125 -42.562 -7.934 1 96.81 394 TYR A N 1
ATOM 3182 C CA . TYR A 1 394 ? 17.203 -42.375 -8.891 1 96.81 394 TYR A CA 1
ATOM 3183 C C . TYR A 1 394 ? 18.266 -41.438 -8.328 1 96.81 394 TYR A C 1
ATOM 3185 O O . TYR A 1 394 ? 18.469 -40.344 -8.852 1 96.81 394 TYR A O 1
ATOM 3193 N N . PRO A 1 395 ? 18.984 -41.906 -7.375 1 94.88 395 PRO A N 1
ATOM 3194 C CA . PRO A 1 395 ? 19.938 -41 -6.691 1 94.88 395 PRO A CA 1
ATOM 3195 C C . PRO A 1 395 ? 21 -40.438 -7.625 1 94.88 395 PRO A C 1
ATOM 3197 O O . PRO A 1 395 ? 21.5 -39.344 -7.41 1 94.88 395 PRO A O 1
ATOM 3200 N N . GLU A 1 396 ? 21.344 -41.188 -8.695 1 93.56 396 GLU A N 1
ATOM 3201 C CA . GLU A 1 396 ? 22.391 -40.75 -9.625 1 93.56 396 GLU A CA 1
ATOM 3202 C C . GLU A 1 396 ? 21.938 -39.531 -10.438 1 93.56 396 GLU A C 1
ATOM 3204 O O . GLU A 1 396 ? 22.781 -38.844 -11.023 1 93.56 396 GLU A O 1
ATOM 3209 N N . ARG A 1 397 ? 20.656 -39.281 -10.445 1 95.56 397 ARG A N 1
ATOM 3210 C CA . ARG A 1 397 ? 20.125 -38.188 -11.273 1 95.56 397 ARG A CA 1
ATOM 3211 C C . ARG A 1 397 ? 20 -36.906 -10.477 1 95.56 397 ARG A C 1
ATOM 3213 O O . ARG A 1 397 ? 19.781 -35.812 -11.039 1 95.56 397 ARG A O 1
ATOM 3220 N N . ARG A 1 398 ? 20.141 -36.844 -9.203 1 95.88 398 ARG A N 1
ATOM 3221 C CA . ARG A 1 398 ? 20.203 -35.688 -8.305 1 95.88 398 ARG A CA 1
ATOM 3222 C C . ARG A 1 398 ? 18.984 -34.781 -8.484 1 95.88 398 ARG A C 1
ATOM 3224 O O . ARG A 1 398 ? 19.141 -33.562 -8.664 1 95.88 398 ARG A O 1
ATOM 3231 N N . TYR A 1 399 ? 17.781 -35.375 -8.43 1 96.38 399 TYR A N 1
ATOM 3232 C CA . TYR A 1 399 ? 16.562 -34.594 -8.578 1 96.38 399 TYR A CA 1
ATOM 3233 C C . TYR A 1 399 ? 16.422 -33.562 -7.445 1 96.38 399 TYR A C 1
ATOM 3235 O O . TYR A 1 399 ? 15.836 -32.5 -7.633 1 96.38 399 TYR A O 1
ATOM 3243 N N . ARG A 1 400 ? 17 -33.812 -6.305 1 95.06 400 ARG A N 1
ATOM 3244 C CA . ARG A 1 400 ? 16.938 -32.938 -5.148 1 95.06 400 ARG A CA 1
ATOM 3245 C C . ARG A 1 400 ? 17.562 -31.578 -5.457 1 95.06 400 ARG A C 1
ATOM 3247 O O . ARG A 1 400 ? 17.125 -30.547 -4.938 1 95.06 400 ARG A O 1
ATOM 3254 N N . ASP A 1 401 ? 18.578 -31.547 -6.301 1 96.12 401 ASP A N 1
ATOM 3255 C CA . ASP A 1 401 ? 19.328 -30.328 -6.605 1 96.12 401 ASP A CA 1
ATOM 3256 C C . ASP A 1 401 ? 18.531 -29.406 -7.527 1 96.12 401 ASP A C 1
ATOM 3258 O O . ASP A 1 401 ? 18.875 -28.234 -7.699 1 96.12 401 ASP A O 1
ATOM 3262 N N . LEU A 1 402 ? 17.391 -29.906 -8.062 1 97.25 402 LEU A N 1
ATOM 3263 C CA . LEU A 1 402 ? 16.547 -29.109 -8.945 1 97.25 402 LEU A CA 1
ATOM 3264 C C . LEU A 1 402 ? 15.438 -28.406 -8.156 1 97.25 402 LEU A C 1
ATOM 3266 O O . LEU A 1 402 ? 14.789 -27.5 -8.664 1 97.25 402 LEU A O 1
ATOM 3270 N N . PHE A 1 403 ? 15.219 -28.797 -6.883 1 97.56 403 PHE A N 1
ATOM 3271 C CA . PHE A 1 403 ? 14.062 -28.359 -6.113 1 97.56 403 PHE A CA 1
ATOM 3272 C C . PHE A 1 403 ? 14.047 -26.844 -5.949 1 97.56 403 PHE A C 1
ATOM 3274 O O . PHE A 1 403 ? 13.008 -26.219 -6.121 1 97.56 403 PHE A O 1
ATOM 3281 N N . ASN A 1 404 ? 15.219 -26.266 -5.621 1 98 404 ASN A N 1
ATOM 3282 C CA . ASN A 1 404 ? 15.266 -24.828 -5.355 1 98 404 ASN A CA 1
ATOM 3283 C C . ASN A 1 404 ? 14.938 -24.016 -6.605 1 98 404 ASN A C 1
ATOM 3285 O O . ASN A 1 404 ? 14.117 -23.094 -6.555 1 98 404 ASN A O 1
ATOM 3289 N N . VAL A 1 405 ? 15.469 -24.359 -7.75 1 97.69 405 VAL A N 1
ATOM 3290 C CA . VAL A 1 405 ? 15.336 -23.547 -8.953 1 97.69 405 VAL A CA 1
ATOM 3291 C C . VAL A 1 405 ? 13.992 -23.828 -9.617 1 97.69 405 VAL A C 1
ATOM 3293 O O . VAL A 1 405 ? 13.461 -22.984 -10.344 1 97.69 405 VAL A O 1
ATOM 3296 N N . ASP A 1 406 ? 13.414 -25.016 -9.312 1 96.88 406 ASP A N 1
ATOM 3297 C CA . ASP A 1 406 ? 12.164 -25.391 -9.969 1 96.88 406 ASP A CA 1
ATOM 3298 C C . ASP A 1 406 ? 10.961 -25.047 -9.094 1 96.88 406 ASP A C 1
ATOM 3300 O O . ASP A 1 406 ? 9.859 -24.828 -9.602 1 96.88 406 ASP A O 1
ATOM 3304 N N . ILE A 1 407 ? 11.164 -25.031 -7.809 1 97.62 407 ILE A N 1
ATOM 3305 C CA . ILE A 1 407 ? 10.016 -24.922 -6.91 1 97.62 407 ILE A CA 1
ATOM 3306 C C . ILE A 1 407 ? 10.164 -23.688 -6.027 1 97.62 407 ILE A C 1
ATOM 3308 O O . ILE A 1 407 ? 9.359 -22.75 -6.125 1 97.62 407 ILE A O 1
ATOM 3312 N N . VAL A 1 408 ? 11.273 -23.516 -5.34 1 98.44 408 VAL A N 1
ATOM 3313 C CA . VAL A 1 408 ? 11.414 -22.5 -4.297 1 98.44 408 VAL A CA 1
ATOM 3314 C C . VAL A 1 408 ? 11.508 -21.125 -4.93 1 98.44 408 VAL A C 1
ATOM 3316 O O . VAL A 1 408 ? 10.727 -20.219 -4.602 1 98.44 408 VAL A O 1
ATOM 3319 N N . GLN A 1 409 ? 12.438 -20.922 -5.836 1 98.44 409 GLN A N 1
ATOM 3320 C CA . GLN A 1 409 ? 12.727 -19.594 -6.367 1 98.44 409 GLN A CA 1
ATOM 3321 C C . GLN A 1 409 ? 11.555 -19.062 -7.18 1 98.44 409 GLN A C 1
ATOM 3323 O O . GLN A 1 409 ? 11.164 -17.906 -7.027 1 98.44 409 GLN A O 1
ATOM 3328 N N . PRO A 1 410 ? 10.898 -19.906 -7.98 1 97.38 410 PRO A N 1
ATOM 3329 C CA . PRO A 1 410 ? 9.742 -19.391 -8.711 1 97.38 410 PRO A CA 1
ATOM 3330 C C . PRO A 1 410 ? 8.609 -18.953 -7.781 1 97.38 410 PRO A C 1
ATOM 3332 O O . PRO A 1 410 ? 7.992 -17.906 -7.996 1 97.38 410 PRO A O 1
ATOM 3335 N N . VAL A 1 411 ? 8.352 -19.719 -6.793 1 97.56 411 VAL A N 1
ATOM 3336 C CA . VAL A 1 411 ? 7.223 -19.375 -5.938 1 97.56 411 VAL A CA 1
ATOM 3337 C C . VAL A 1 411 ? 7.598 -18.188 -5.043 1 97.56 411 VAL A C 1
ATOM 3339 O O . VAL A 1 411 ? 6.738 -17.391 -4.68 1 97.56 411 VAL A O 1
ATOM 3342 N N . LEU A 1 412 ? 8.867 -18.031 -4.672 1 98.38 412 LEU A N 1
ATOM 3343 C CA . LEU A 1 412 ? 9.289 -16.828 -3.963 1 98.38 412 LEU A CA 1
ATOM 3344 C C . LEU A 1 412 ? 8.953 -15.57 -4.77 1 98.38 412 LEU A C 1
ATOM 3346 O O . LEU A 1 412 ? 8.57 -14.547 -4.203 1 98.38 412 LEU A O 1
ATOM 3350 N N . ARG A 1 413 ? 9.086 -15.656 -6.047 1 97.25 413 ARG A N 1
ATOM 3351 C CA . ARG A 1 413 ? 8.781 -14.516 -6.902 1 97.25 413 ARG A CA 1
ATOM 3352 C C . ARG A 1 413 ? 7.281 -14.234 -6.93 1 97.25 413 ARG A C 1
ATOM 3354 O O . ARG A 1 413 ? 6.855 -13.094 -6.734 1 97.25 413 ARG A O 1
ATOM 3361 N N . SER A 1 414 ? 6.457 -15.242 -7.086 1 95.5 414 SER A N 1
ATOM 3362 C CA . SER A 1 414 ? 5.02 -15.016 -7.191 1 95.5 414 SER A CA 1
ATOM 3363 C C . SER A 1 414 ? 4.41 -14.703 -5.828 1 95.5 414 SER A C 1
ATOM 3365 O O . SER A 1 414 ? 3.467 -13.914 -5.73 1 95.5 414 SER A O 1
ATOM 3367 N N . ASP A 1 415 ? 4.969 -15.273 -4.766 1 97.38 415 ASP A N 1
ATOM 3368 C CA . ASP A 1 415 ? 4.441 -15.117 -3.414 1 97.38 415 ASP A CA 1
ATOM 3369 C C . ASP A 1 415 ? 4.836 -13.766 -2.826 1 97.38 415 ASP A C 1
ATOM 3371 O O . ASP A 1 415 ? 4.438 -13.422 -1.71 1 97.38 415 ASP A O 1
ATOM 3375 N N . SER A 1 416 ? 5.617 -12.992 -3.535 1 97.62 416 SER A N 1
ATOM 3376 C CA . SER A 1 416 ? 6.008 -11.656 -3.098 1 97.62 416 SER A CA 1
ATOM 3377 C C . SER A 1 416 ? 4.965 -10.617 -3.49 1 97.62 416 SER A C 1
ATOM 3379 O O . SER A 1 416 ? 5.066 -9.453 -3.102 1 97.62 416 SER A O 1
ATOM 3381 N N . SER A 1 417 ? 3.957 -11.062 -4.188 1 94.62 417 SER A N 1
ATOM 3382 C CA . SER A 1 417 ? 2.883 -10.164 -4.594 1 94.62 417 SER A CA 1
ATOM 3383 C C . SER A 1 417 ? 2.041 -9.734 -3.398 1 94.62 417 SER A C 1
ATOM 3385 O O . SER A 1 417 ? 1.819 -10.516 -2.473 1 94.62 417 SER A O 1
ATOM 3387 N N . GLU A 1 418 ? 1.559 -8.539 -3.434 1 90.88 418 GLU A N 1
ATOM 3388 C CA . GLU A 1 418 ? 0.695 -8.039 -2.367 1 90.88 418 GLU A CA 1
ATOM 3389 C C . GLU A 1 418 ? -0.654 -8.75 -2.369 1 90.88 418 GLU A C 1
ATOM 3391 O O . GLU A 1 418 ? -1.352 -8.781 -1.354 1 90.88 418 GLU A O 1
ATOM 3396 N N . ASN A 1 419 ? -1.01 -9.414 -3.453 1 90.06 419 ASN A N 1
ATOM 3397 C CA . ASN A 1 419 ? -2.316 -10.047 -3.604 1 90.06 419 ASN A CA 1
ATOM 3398 C C . ASN A 1 419 ? -2.244 -11.547 -3.359 1 90.06 419 ASN A C 1
ATOM 3400 O O . ASN A 1 419 ? -3.211 -12.273 -3.615 1 90.06 419 ASN A O 1
ATOM 3404 N N . THR A 1 420 ? -1.08 -12.047 -2.99 1 95.38 420 THR A N 1
ATOM 3405 C CA . THR A 1 420 ? -0.961 -13.477 -2.699 1 95.38 420 THR A CA 1
ATOM 3406 C C . THR A 1 420 ? -1.789 -13.844 -1.473 1 95.38 420 THR A C 1
ATOM 3408 O O . THR A 1 420 ? -2.518 -13.016 -0.933 1 95.38 420 THR A O 1
ATOM 3411 N N . ARG A 1 421 ? -1.761 -15.133 -1.032 1 94.88 421 ARG A N 1
ATOM 3412 C CA . ARG A 1 421 ? -2.617 -15.633 0.039 1 94.88 421 ARG A CA 1
ATOM 3413 C C . ARG A 1 421 ? -1.858 -16.594 0.942 1 94.88 421 ARG A C 1
ATOM 3415 O O . ARG A 1 421 ? -0.787 -17.094 0.577 1 94.88 421 ARG A O 1
ATOM 3422 N N . PRO A 1 422 ? -2.391 -16.922 2.164 1 96.94 422 PRO A N 1
ATOM 3423 C CA . PRO A 1 422 ? -1.811 -17.969 3.021 1 96.94 422 PRO A CA 1
ATOM 3424 C C . PRO A 1 422 ? -2.023 -19.375 2.473 1 96.94 422 PRO A C 1
ATOM 3426 O O . PRO A 1 422 ? -2.797 -19.562 1.529 1 96.94 422 PRO A O 1
ATOM 3429 N N . MET A 1 423 ? -1.292 -20.281 2.971 1 97.88 423 MET A N 1
ATOM 3430 C CA . MET A 1 423 ? -1.5 -21.672 2.594 1 97.88 423 MET A CA 1
ATOM 3431 C C . MET A 1 423 ? -2.869 -22.172 3.053 1 97.88 423 MET A C 1
ATOM 3433 O O . MET A 1 423 ? -3.602 -22.797 2.281 1 97.88 423 MET A O 1
ATOM 3437 N N . THR A 1 424 ? -3.227 -21.891 4.363 1 97.19 424 THR A N 1
ATOM 3438 C CA . THR A 1 424 ? -4.57 -22.156 4.871 1 97.19 424 THR A CA 1
ATOM 3439 C C . THR A 1 424 ? -5.516 -21.016 4.5 1 97.19 424 THR A C 1
ATOM 3441 O O . THR A 1 424 ? -5.445 -19.938 5.086 1 97.19 424 THR A O 1
ATOM 3444 N N . PHE A 1 425 ? -6.328 -21.297 3.541 1 93.38 425 PHE A N 1
ATOM 3445 C CA . PHE A 1 425 ? -7.113 -20.203 2.986 1 93.38 425 PHE A CA 1
ATOM 3446 C C . PHE A 1 425 ? -8.328 -20.734 2.234 1 93.38 425 PHE A C 1
ATOM 3448 O O . PHE A 1 425 ? -8.273 -21.812 1.637 1 93.38 425 PHE A O 1
ATOM 3455 N N . SER A 1 426 ? -9.461 -20.047 2.299 1 92.12 426 SER A N 1
ATOM 3456 C CA . SER A 1 426 ? -10.656 -20.375 1.542 1 92.12 426 SER A CA 1
ATOM 3457 C C . SER A 1 426 ? -11.188 -19.172 0.777 1 92.12 426 SER A C 1
ATOM 3459 O O . SER A 1 426 ? -11.18 -18.047 1.29 1 92.12 426 SER A O 1
ATOM 3461 N N . ARG A 1 427 ? -11.602 -19.438 -0.421 1 88.75 427 ARG A N 1
ATOM 3462 C CA . ARG A 1 427 ? -12.289 -18.406 -1.205 1 88.75 427 ARG A CA 1
ATOM 3463 C C . ARG A 1 427 ? -13.773 -18.719 -1.33 1 88.75 427 ARG A C 1
ATOM 3465 O O . ARG A 1 427 ? -14.508 -18.016 -2.027 1 88.75 427 ARG A O 1
ATOM 3472 N N . GLY A 1 428 ? -14.188 -19.828 -0.707 1 89.25 428 GLY A N 1
ATOM 3473 C CA . GLY A 1 428 ? -15.57 -20.266 -0.796 1 89.25 428 GLY A CA 1
ATOM 3474 C C . GLY A 1 428 ? -15.711 -21.734 -1.142 1 89.25 428 GLY A C 1
ATOM 3475 O O . GLY A 1 428 ? -14.734 -22.484 -1.072 1 89.25 428 GLY A O 1
ATOM 3476 N N . ALA A 1 429 ? -16.953 -22.125 -1.502 1 90.94 429 ALA A N 1
ATOM 3477 C CA . ALA A 1 429 ? -17.219 -23.547 -1.709 1 90.94 429 ALA A CA 1
ATOM 3478 C C . ALA A 1 429 ? -17.859 -23.797 -3.072 1 90.94 429 ALA A C 1
ATOM 3480 O O . ALA A 1 429 ? -18.422 -24.859 -3.309 1 90.94 429 ALA A O 1
ATOM 3481 N N . THR A 1 430 ? -17.812 -22.812 -3.939 1 91.44 430 THR A N 1
ATOM 3482 C CA . THR A 1 430 ? -18.219 -23.016 -5.32 1 91.44 430 THR A CA 1
ATOM 3483 C C . THR A 1 430 ? -17.094 -23.609 -6.148 1 91.44 430 THR A C 1
ATOM 3485 O O . THR A 1 430 ? -15.938 -23.609 -5.719 1 91.44 430 THR A O 1
ATOM 3488 N N . PHE A 1 431 ? -17.469 -24.188 -7.32 1 90.69 431 PHE A N 1
ATOM 3489 C CA . PHE A 1 431 ? -16.484 -24.828 -8.172 1 90.69 431 PHE A CA 1
ATOM 3490 C C . PHE A 1 431 ? -15.336 -23.891 -8.492 1 90.69 431 PHE A C 1
ATOM 3492 O O . PHE A 1 431 ? -14.172 -24.203 -8.258 1 90.69 431 PHE A O 1
ATOM 3499 N N . ASP A 1 432 ? -15.68 -22.703 -8.898 1 88.5 432 ASP A N 1
ATOM 3500 C CA . ASP A 1 432 ? -14.664 -21.734 -9.305 1 88.5 432 ASP A CA 1
ATOM 3501 C C . ASP A 1 432 ? -13.805 -21.312 -8.117 1 88.5 432 ASP A C 1
ATOM 3503 O O . ASP A 1 432 ? -12.594 -21.141 -8.25 1 88.5 432 ASP A O 1
ATOM 3507 N N . ALA A 1 433 ? -14.438 -21.109 -6.977 1 90.5 433 ALA A N 1
ATOM 3508 C CA . ALA A 1 433 ? -13.719 -20.703 -5.77 1 90.5 433 ALA A CA 1
ATOM 3509 C C . ALA A 1 433 ? -12.734 -21.781 -5.336 1 90.5 433 ALA A C 1
ATOM 3511 O O . ALA A 1 433 ? -11.586 -21.484 -4.988 1 90.5 433 ALA A O 1
ATOM 3512 N N . ILE A 1 434 ? -13.148 -23 -5.445 1 93.31 434 ILE A N 1
ATOM 3513 C CA . ILE A 1 434 ? -12.32 -24.125 -5.012 1 93.31 434 ILE A CA 1
ATOM 3514 C C . ILE A 1 434 ? -11.148 -24.297 -5.98 1 93.31 434 ILE A C 1
ATOM 3516 O O . ILE A 1 434 ? -10 -24.438 -5.562 1 93.31 434 ILE A O 1
ATOM 3520 N N . ILE A 1 435 ? -11.398 -24.266 -7.227 1 91.94 435 ILE A N 1
ATOM 3521 C CA . ILE A 1 435 ? -10.375 -24.5 -8.227 1 91.94 435 ILE A CA 1
ATOM 3522 C C . ILE A 1 435 ? -9.344 -23.375 -8.188 1 91.94 435 ILE A C 1
ATOM 3524 O O . ILE A 1 435 ? -8.156 -23.594 -8.445 1 91.94 435 ILE A O 1
ATOM 3528 N N . SER A 1 436 ? -9.766 -22.188 -7.754 1 89.25 436 SER A N 1
ATOM 3529 C CA . SER A 1 436 ? -8.875 -21.031 -7.715 1 89.25 436 SER A CA 1
ATOM 3530 C C . SER A 1 436 ? -7.777 -21.219 -6.668 1 89.25 436 SER A C 1
ATOM 3532 O O . SER A 1 436 ? -6.75 -20.531 -6.711 1 89.25 436 SER A O 1
ATOM 3534 N N . ILE A 1 437 ? -7.918 -22.141 -5.746 1 92.38 437 ILE A N 1
ATOM 3535 C CA . ILE A 1 437 ? -6.93 -22.312 -4.688 1 92.38 437 ILE A CA 1
ATOM 3536 C C . ILE A 1 437 ? -5.883 -23.344 -5.121 1 92.38 437 ILE A C 1
ATOM 3538 O O . ILE A 1 437 ? -4.863 -23.516 -4.453 1 92.38 437 ILE A O 1
ATOM 3542 N N . PHE A 1 438 ? -6.121 -24.016 -6.258 1 93.5 438 PHE A N 1
ATOM 3543 C CA . PHE A 1 438 ? -5.121 -24.891 -6.855 1 93.5 438 PHE A CA 1
ATOM 3544 C C . PHE A 1 438 ? -4.059 -24.094 -7.59 1 93.5 438 PHE A C 1
ATOM 3546 O O . PHE A 1 438 ? -4.055 -24.031 -8.82 1 93.5 438 PHE A O 1
ATOM 3553 N N . ASP A 1 439 ? -3.162 -23.469 -6.77 1 92.81 439 ASP A N 1
ATOM 3554 C CA . ASP A 1 439 ? -2.193 -22.516 -7.301 1 92.81 439 ASP A CA 1
ATOM 3555 C C . ASP A 1 439 ? -0.795 -22.797 -6.75 1 92.81 439 ASP A C 1
ATOM 3557 O O . ASP A 1 439 ? -0.553 -23.844 -6.145 1 92.81 439 ASP A O 1
ATOM 3561 N N . ASN A 1 440 ? 0.103 -22 -6.988 1 94.88 440 ASN A N 1
ATOM 3562 C CA . ASN A 1 440 ? 1.495 -22.172 -6.594 1 94.88 440 ASN A CA 1
ATOM 3563 C C . ASN A 1 440 ? 1.651 -22.188 -5.074 1 94.88 440 ASN A C 1
ATOM 3565 O O . ASN A 1 440 ? 2.574 -22.797 -4.543 1 94.88 440 ASN A O 1
ATOM 3569 N N . VAL A 1 441 ? 0.783 -21.516 -4.391 1 96.06 441 VAL A N 1
ATOM 3570 C CA . VAL A 1 441 ? 0.872 -21.469 -2.934 1 96.06 441 VAL A CA 1
ATOM 3571 C C . VAL A 1 441 ? 0.544 -22.844 -2.361 1 96.06 441 VAL A C 1
ATOM 3573 O O . VAL A 1 441 ? 1.268 -23.359 -1.503 1 96.06 441 VAL A O 1
ATOM 3576 N N . ALA A 1 442 ? -0.518 -23.469 -2.898 1 96.38 442 ALA A N 1
ATOM 3577 C CA . ALA A 1 442 ? -0.916 -24.781 -2.408 1 96.38 442 ALA A CA 1
ATOM 3578 C C . ALA A 1 442 ? 0.119 -25.844 -2.779 1 96.38 442 ALA A C 1
ATOM 3580 O O . ALA A 1 442 ? 0.283 -26.828 -2.066 1 96.38 442 ALA A O 1
ATOM 3581 N N . TYR A 1 443 ? 0.799 -25.594 -3.887 1 97.12 443 TYR A N 1
ATOM 3582 C CA . TYR A 1 443 ? 1.773 -26.562 -4.383 1 97.12 443 TYR A CA 1
ATOM 3583 C C . TYR A 1 443 ? 3.186 -26.172 -3.955 1 97.12 443 TYR A C 1
ATOM 3585 O O . TYR A 1 443 ? 3.693 -26.672 -2.949 1 97.12 443 TYR A O 1
ATOM 3593 N N . SER A 1 444 ? 3.734 -25.172 -4.598 1 98 444 SER A N 1
ATOM 3594 C CA . SER A 1 444 ? 5.156 -24.859 -4.5 1 98 444 SER A CA 1
ATOM 3595 C C . SER A 1 444 ? 5.496 -24.25 -3.146 1 98 444 SER A C 1
ATOM 3597 O O . SER A 1 444 ? 6.496 -24.609 -2.523 1 98 444 SER A O 1
ATOM 3599 N N . LYS A 1 445 ? 4.734 -23.266 -2.701 1 98.38 445 LYS A N 1
ATOM 3600 C CA . LYS A 1 445 ? 5.008 -22.703 -1.381 1 98.38 445 LYS A CA 1
ATOM 3601 C C . LYS A 1 445 ? 4.898 -23.781 -0.298 1 98.38 445 LYS A C 1
ATOM 3603 O O . LYS A 1 445 ? 5.77 -23.891 0.568 1 98.38 445 LYS A O 1
ATOM 3608 N N . ALA A 1 446 ? 3.793 -24.516 -0.355 1 98.5 446 ALA A N 1
ATOM 3609 C CA . ALA A 1 446 ? 3.574 -25.562 0.637 1 98.5 446 ALA A CA 1
ATOM 3610 C C . ALA A 1 446 ? 4.711 -26.578 0.615 1 98.5 446 ALA A C 1
ATOM 3612 O O . ALA A 1 446 ? 5.227 -26.969 1.667 1 98.5 446 ALA A O 1
ATOM 3613 N N . GLY A 1 447 ? 5.059 -27.062 -0.607 1 98.5 447 GLY A N 1
ATOM 3614 C CA . GLY A 1 447 ? 6.18 -27.969 -0.718 1 98.5 447 GLY A CA 1
ATOM 3615 C C . GLY A 1 447 ? 7.469 -27.406 -0.146 1 98.5 447 GLY A C 1
ATOM 3616 O O . GLY A 1 447 ? 8.234 -28.125 0.502 1 98.5 447 GLY A O 1
ATOM 3617 N N . SER A 1 448 ? 7.719 -26.141 -0.33 1 98.62 448 SER A N 1
ATOM 3618 C CA . SER A 1 448 ? 8.93 -25.469 0.141 1 98.62 448 SER A CA 1
ATOM 3619 C C . SER A 1 448 ? 8.938 -25.344 1.661 1 98.62 448 SER A C 1
ATOM 3621 O O . SER A 1 448 ? 9.969 -25.562 2.301 1 98.62 448 SER A O 1
ATOM 3623 N N . VAL A 1 449 ? 7.824 -24.984 2.217 1 98.62 449 VAL A N 1
ATOM 3624 C CA . VAL A 1 449 ? 7.703 -24.844 3.662 1 98.62 449 VAL A CA 1
ATOM 3625 C C . VAL A 1 449 ? 7.852 -26.203 4.34 1 98.62 449 VAL A C 1
ATOM 3627 O O . VAL A 1 449 ? 8.531 -26.328 5.359 1 98.62 449 VAL A O 1
ATOM 3630 N N . LEU A 1 450 ? 7.246 -27.234 3.779 1 98.38 450 LEU A N 1
ATOM 3631 C CA . LEU A 1 450 ? 7.367 -28.594 4.324 1 98.38 450 LEU A CA 1
ATOM 3632 C C . LEU A 1 450 ? 8.805 -29.078 4.25 1 98.38 450 LEU A C 1
ATOM 3634 O O . LEU A 1 450 ? 9.273 -29.781 5.145 1 98.38 450 LEU A O 1
ATOM 3638 N N . ARG A 1 451 ? 9.469 -28.75 3.166 1 97.81 451 ARG A N 1
ATOM 3639 C CA . ARG A 1 451 ? 10.883 -29.094 3.078 1 97.81 451 ARG A CA 1
ATOM 3640 C C . ARG A 1 451 ? 11.68 -28.422 4.195 1 97.81 451 ARG A C 1
ATOM 3642 O O . ARG A 1 451 ? 12.57 -29.031 4.785 1 97.81 451 ARG A O 1
ATOM 3649 N N . MET A 1 452 ? 11.398 -27.109 4.438 1 96.81 452 MET A N 1
ATOM 3650 C CA . MET A 1 452 ? 12.055 -26.391 5.535 1 96.81 452 MET A CA 1
ATOM 3651 C C . MET A 1 452 ? 11.781 -27.094 6.867 1 96.81 452 MET A C 1
ATOM 3653 O O . MET A 1 452 ? 12.703 -27.328 7.648 1 96.81 452 MET A O 1
ATOM 3657 N N . PHE A 1 453 ? 10.531 -27.516 7.117 1 96.44 453 PHE A N 1
ATOM 3658 C CA . PHE A 1 453 ? 10.195 -28.234 8.336 1 96.44 453 PHE A CA 1
ATOM 3659 C C . PHE A 1 453 ? 11.016 -29.516 8.438 1 96.44 453 PHE A C 1
ATOM 3661 O O . PHE A 1 453 ? 11.602 -29.812 9.484 1 96.44 453 PHE A O 1
ATOM 3668 N N . ARG A 1 454 ? 11.055 -30.234 7.359 1 95.38 454 ARG A N 1
ATOM 3669 C CA . ARG A 1 454 ? 11.773 -31.5 7.277 1 95.38 454 ARG A CA 1
ATOM 3670 C C . ARG A 1 454 ? 13.242 -31.328 7.648 1 95.38 454 ARG A C 1
ATOM 3672 O O . ARG A 1 454 ? 13.805 -32.125 8.391 1 95.38 454 ARG A O 1
ATOM 3679 N N . GLN A 1 455 ? 13.797 -30.281 7.152 1 93.56 455 GLN A N 1
ATOM 3680 C CA . GLN A 1 455 ? 15.219 -30.047 7.391 1 93.56 455 GLN A CA 1
ATOM 3681 C C . GLN A 1 455 ? 15.461 -29.562 8.82 1 93.56 455 GLN A C 1
ATOM 3683 O O . GLN A 1 455 ? 16.422 -30 9.469 1 93.56 455 GLN A O 1
ATOM 3688 N N . VAL A 1 456 ? 14.648 -28.719 9.312 1 92.81 456 VAL A N 1
ATOM 3689 C CA . VAL A 1 456 ? 14.797 -28.141 10.648 1 92.81 456 VAL A CA 1
ATOM 3690 C C . VAL A 1 456 ? 14.617 -29.234 11.703 1 92.81 456 VAL A C 1
ATOM 3692 O O . VAL A 1 456 ? 15.352 -29.281 12.695 1 92.81 456 VAL A O 1
ATOM 3695 N N . ILE A 1 457 ? 13.68 -30.094 11.492 1 92.62 457 ILE A N 1
ATOM 3696 C CA . ILE A 1 457 ? 13.359 -31.156 12.445 1 92.62 457 ILE A CA 1
ATOM 3697 C C . ILE A 1 457 ? 14.375 -32.281 12.328 1 92.62 457 ILE A C 1
ATOM 3699 O O . ILE A 1 457 ? 14.703 -32.938 13.32 1 92.62 457 ILE A O 1
ATOM 3703 N N . GLY A 1 458 ? 14.883 -32.469 11.156 1 91.06 458 GLY A N 1
ATOM 3704 C CA . GLY A 1 458 ? 15.75 -33.625 10.844 1 91.06 458 GLY A CA 1
ATOM 3705 C C . GLY A 1 458 ? 15.07 -34.656 9.992 1 91.06 458 GLY A C 1
ATOM 3706 O O . GLY A 1 458 ? 13.906 -35 10.227 1 91.06 458 GLY A O 1
ATOM 3707 N N . ILE A 1 459 ? 15.688 -35.219 9.086 1 90.94 459 ILE A N 1
ATOM 3708 C CA . ILE A 1 459 ? 15.141 -36.094 8.047 1 90.94 459 ILE A CA 1
ATOM 3709 C C . ILE A 1 459 ? 14.578 -37.375 8.672 1 90.94 459 ILE A C 1
ATOM 3711 O O . ILE A 1 459 ? 13.492 -37.812 8.312 1 90.94 459 ILE A O 1
ATOM 3715 N N . ASP A 1 460 ? 15.25 -37.938 9.594 1 91.88 460 ASP A N 1
ATOM 3716 C CA . ASP A 1 460 ? 14.812 -39.188 10.195 1 91.88 460 ASP A CA 1
ATOM 3717 C C . ASP A 1 460 ? 13.578 -38.969 11.078 1 91.88 460 ASP A C 1
ATOM 3719 O O . ASP A 1 460 ? 12.633 -39.781 11.047 1 91.88 460 ASP A O 1
ATOM 3723 N N . THR A 1 461 ? 13.68 -37.938 11.898 1 93.81 461 THR A N 1
ATOM 3724 C CA . THR A 1 461 ? 12.531 -37.625 12.734 1 93.81 461 THR A CA 1
ATOM 3725 C C . THR A 1 461 ? 11.32 -37.25 11.875 1 93.81 461 THR A C 1
ATOM 3727 O O . THR A 1 461 ? 10.188 -37.625 12.203 1 93.81 461 THR A O 1
ATOM 3730 N N . TRP A 1 462 ? 11.555 -36.562 10.812 1 95 462 TRP A N 1
ATOM 3731 C CA . TRP A 1 462 ? 10.484 -36.219 9.898 1 95 462 TRP A CA 1
ATOM 3732 C C . TRP A 1 462 ? 9.828 -37.469 9.312 1 95 462 TRP A C 1
ATOM 3734 O O . TRP A 1 462 ? 8.609 -37.5 9.164 1 95 462 TRP A O 1
ATOM 3744 N N . ARG A 1 463 ? 10.641 -38.406 8.969 1 95.44 463 ARG A N 1
ATOM 3745 C CA . ARG A 1 463 ? 10.109 -39.656 8.453 1 95.44 463 ARG A CA 1
ATOM 3746 C C . ARG A 1 463 ? 9.156 -40.312 9.453 1 95.44 463 ARG A C 1
ATOM 3748 O O . ARG A 1 463 ? 8.109 -40.812 9.07 1 95.44 463 ARG A O 1
ATOM 3755 N N . GLN A 1 464 ? 9.461 -40.25 10.711 1 96.44 464 GLN A N 1
ATOM 3756 C CA . GLN A 1 464 ? 8.594 -40.75 11.758 1 96.44 464 GLN A CA 1
ATOM 3757 C C . GLN A 1 464 ? 7.309 -39.938 11.859 1 96.44 464 GLN A C 1
ATOM 3759 O O . GLN A 1 464 ? 6.23 -40.5 12.109 1 96.44 464 GLN A O 1
ATOM 3764 N N . ILE A 1 465 ? 7.445 -38.656 11.727 1 96.38 465 ILE A N 1
ATOM 3765 C CA . ILE A 1 465 ? 6.285 -37.781 11.773 1 96.38 465 ILE A CA 1
ATOM 3766 C C . ILE A 1 465 ? 5.324 -38.125 10.641 1 96.38 465 ILE A C 1
ATOM 3768 O O . ILE A 1 465 ? 4.109 -38.188 10.844 1 96.38 465 ILE A O 1
ATOM 3772 N N . VAL A 1 466 ? 5.898 -38.375 9.477 1 96.06 466 VAL A N 1
ATOM 3773 C CA . VAL A 1 466 ? 5.102 -38.75 8.312 1 96.06 466 VAL A CA 1
ATOM 3774 C C . VAL A 1 466 ? 4.344 -40.062 8.609 1 96.06 466 VAL A C 1
ATOM 3776 O O . VAL A 1 466 ? 3.143 -40.156 8.352 1 96.06 466 VAL A O 1
ATOM 3779 N N . ARG A 1 467 ? 5.004 -40.969 9.117 1 96.06 467 ARG A N 1
ATOM 3780 C CA . ARG A 1 467 ? 4.383 -42.25 9.469 1 96.06 467 ARG A CA 1
ATOM 3781 C C . ARG A 1 467 ? 3.271 -42.062 10.492 1 96.06 467 ARG A C 1
ATOM 3783 O O . ARG A 1 467 ? 2.174 -42.594 10.336 1 96.06 467 ARG A O 1
ATOM 3790 N N . GLU A 1 468 ? 3.568 -41.281 11.516 1 96.69 468 GLU A N 1
ATOM 3791 C CA . GLU A 1 468 ? 2.592 -41 12.562 1 96.69 468 GLU A CA 1
ATOM 3792 C C . GLU A 1 468 ? 1.371 -40.281 11.992 1 96.69 468 GLU A C 1
ATOM 3794 O O . GLU A 1 468 ? 0.235 -40.594 12.359 1 96.69 468 GLU A O 1
ATOM 3799 N N . HIS A 1 469 ? 1.639 -39.344 11.18 1 96.75 469 HIS A N 1
ATOM 3800 C CA . HIS A 1 469 ? 0.583 -38.562 10.555 1 96.75 469 HIS A CA 1
ATOM 3801 C C . HIS A 1 469 ? -0.367 -39.438 9.758 1 96.75 469 HIS A C 1
ATOM 3803 O O . HIS A 1 469 ? -1.588 -39.281 9.844 1 96.75 469 HIS A O 1
ATOM 3809 N N . ILE A 1 470 ? 0.173 -40.406 8.992 1 96.88 470 ILE A N 1
ATOM 3810 C CA . ILE A 1 470 ? -0.612 -41.312 8.148 1 96.88 470 ILE A CA 1
ATOM 3811 C C . ILE A 1 470 ? -1.356 -42.312 9.023 1 96.88 470 ILE A C 1
ATOM 3813 O O . ILE A 1 470 ? -2.568 -42.5 8.883 1 96.88 470 ILE A O 1
ATOM 3817 N N . GLU A 1 471 ? -0.735 -42.906 9.961 1 96.62 471 GLU A N 1
ATOM 3818 C CA . GLU A 1 471 ? -1.314 -43.969 10.773 1 96.62 471 GLU A CA 1
ATOM 3819 C C . GLU A 1 471 ? -2.406 -43.438 11.695 1 96.62 471 GLU A C 1
ATOM 3821 O O . GLU A 1 471 ? -3.449 -44.062 11.867 1 96.62 471 GLU A O 1
ATOM 3826 N N . ARG A 1 472 ? -2.211 -42.312 12.188 1 96 472 ARG A N 1
ATOM 3827 C CA . ARG A 1 472 ? -3.162 -41.719 13.125 1 96 472 ARG A CA 1
ATOM 3828 C C . ARG A 1 472 ? -4.469 -41.375 12.422 1 96 472 ARG A C 1
ATOM 3830 O O . ARG A 1 472 ? -5.539 -41.406 13.031 1 96 472 ARG A O 1
ATOM 3837 N N . SER A 1 473 ? -4.375 -41.062 11.211 1 96.19 473 SER A N 1
ATOM 3838 C CA . SER A 1 473 ? -5.551 -40.562 10.492 1 96.19 473 SER A CA 1
ATOM 3839 C C . SER A 1 473 ? -5.906 -41.5 9.328 1 96.19 473 SER A C 1
ATOM 3841 O O . SER A 1 473 ? -6.438 -41.062 8.312 1 96.19 473 SER A O 1
ATOM 3843 N N . GLU A 1 474 ? -5.594 -42.719 9.461 1 96.06 474 GLU A N 1
ATOM 3844 C CA . GLU A 1 474 ? -5.777 -43.719 8.391 1 96.06 474 GLU A CA 1
ATOM 3845 C C . GLU A 1 474 ? -7.234 -43.75 7.934 1 96.06 474 GLU A C 1
ATOM 3847 O O . GLU A 1 474 ? -8.148 -43.875 8.758 1 96.06 474 GLU A O 1
ATOM 3852 N N . PHE A 1 475 ? -7.488 -43.594 6.605 1 96.56 475 PHE A N 1
ATOM 3853 C CA . PHE A 1 475 ? -8.781 -43.594 5.922 1 96.56 475 PHE A CA 1
ATOM 3854 C C . PHE A 1 475 ? -9.617 -42.406 6.352 1 96.56 475 PHE A C 1
ATOM 3856 O O . PHE A 1 475 ? -10.812 -42.312 6.051 1 96.56 475 PHE A O 1
ATOM 3863 N N . GLY A 1 476 ? -8.984 -41.469 7.051 1 96.44 476 GLY A N 1
ATOM 3864 C CA . GLY A 1 476 ? -9.672 -40.25 7.484 1 96.44 476 GLY A CA 1
ATOM 3865 C C . GLY A 1 476 ? -9.227 -39 6.73 1 96.44 476 GLY A C 1
ATOM 3866 O O . GLY A 1 476 ? -8.656 -39.125 5.641 1 96.44 476 GLY A O 1
ATOM 3867 N N . SER A 1 477 ? -9.688 -37.875 7.211 1 96.56 477 SER A N 1
ATOM 3868 C CA . SER A 1 477 ? -9.297 -36.562 6.672 1 96.56 477 SER A CA 1
ATOM 3869 C C . SER A 1 477 ? -8.547 -35.75 7.707 1 96.56 477 SER A C 1
ATOM 3871 O O . SER A 1 477 ? -8.656 -35.969 8.914 1 96.56 477 SER A O 1
ATOM 3873 N N . VAL A 1 478 ? -7.754 -34.75 7.219 1 97.06 478 VAL A N 1
ATOM 3874 C CA . VAL A 1 478 ? -6.859 -34.062 8.141 1 97.06 478 VAL A CA 1
ATOM 3875 C C . VAL A 1 478 ? -6.949 -32.562 7.906 1 97.06 478 VAL A C 1
ATOM 3877 O O . VAL A 1 478 ? -7.359 -32.125 6.836 1 97.06 478 VAL A O 1
ATOM 3880 N N . ASN A 1 479 ? -6.707 -31.797 8.93 1 96.69 479 ASN A N 1
ATOM 3881 C CA . ASN A 1 479 ? -6.441 -30.359 8.945 1 96.69 479 ASN A CA 1
ATOM 3882 C C . ASN A 1 479 ? -5.098 -30.047 9.594 1 96.69 479 ASN A C 1
ATOM 3884 O O . ASN A 1 479 ? -4.367 -30.953 9.992 1 96.69 479 ASN A O 1
ATOM 3888 N N . PRO A 1 480 ? -4.648 -28.812 9.672 1 97.12 480 PRO A N 1
ATOM 3889 C CA . PRO A 1 480 ? -3.322 -28.484 10.203 1 97.12 480 PRO A CA 1
ATOM 3890 C C . PRO A 1 480 ? -3.109 -29.031 11.617 1 97.12 480 PRO A C 1
ATOM 3892 O O . PRO A 1 480 ? -1.992 -29.406 11.969 1 97.12 480 PRO A O 1
ATOM 3895 N N . ALA A 1 481 ? -4.102 -29.109 12.414 1 97.06 481 ALA A N 1
ATOM 3896 C CA . ALA A 1 481 ? -3.996 -29.625 13.773 1 97.06 481 ALA A CA 1
ATOM 3897 C C . ALA A 1 481 ? -3.506 -31.062 13.789 1 97.06 481 ALA A C 1
ATOM 3899 O O . ALA A 1 481 ? -2.781 -31.469 14.703 1 97.06 481 ALA A O 1
ATOM 3900 N N . ALA A 1 482 ? -3.906 -31.859 12.812 1 97.19 482 ALA A N 1
ATOM 3901 C CA . ALA A 1 482 ? -3.482 -33.25 12.719 1 97.19 482 ALA A CA 1
ATOM 3902 C C . ALA A 1 482 ? -1.974 -33.344 12.516 1 97.19 482 ALA A C 1
ATOM 3904 O O . ALA A 1 482 ? -1.31 -34.188 13.148 1 97.19 482 ALA A O 1
ATOM 3905 N N . LEU A 1 483 ? -1.468 -32.562 11.625 1 97.38 483 LEU A N 1
ATOM 3906 C CA . LEU A 1 483 ? -0.027 -32.562 11.398 1 97.38 483 LEU A CA 1
ATOM 3907 C C . LEU A 1 483 ? 0.72 -32.094 12.641 1 97.38 483 LEU A C 1
ATOM 3909 O O . LEU A 1 483 ? 1.743 -32.656 13.016 1 97.38 483 LEU A O 1
ATOM 3913 N N . ILE A 1 484 ? 0.208 -31 13.281 1 96.69 484 ILE A N 1
ATOM 3914 C CA . ILE A 1 484 ? 0.813 -30.438 14.477 1 96.69 484 ILE A CA 1
ATOM 3915 C C . ILE A 1 484 ? 0.875 -31.5 15.57 1 96.69 484 ILE A C 1
ATOM 3917 O O . ILE A 1 484 ? 1.905 -31.672 16.234 1 96.69 484 ILE A O 1
ATOM 3921 N N . THR A 1 485 ? -0.177 -32.25 15.727 1 96.31 485 THR A N 1
ATOM 3922 C CA . THR A 1 485 ? -0.23 -33.312 16.734 1 96.31 485 THR A CA 1
ATOM 3923 C C . THR A 1 485 ? 0.801 -34.406 16.438 1 96.31 485 THR A C 1
ATOM 3925 O O . THR A 1 485 ? 1.478 -34.906 17.344 1 96.31 485 THR A O 1
ATOM 3928 N N . ALA A 1 486 ? 0.903 -34.812 15.18 1 96.75 486 ALA A N 1
ATOM 3929 C CA . ALA A 1 486 ? 1.906 -35.812 14.797 1 96.75 486 ALA A CA 1
ATOM 3930 C C . ALA A 1 486 ? 3.314 -35.312 15.109 1 96.75 486 ALA A C 1
ATOM 3932 O O . ALA A 1 486 ? 4.148 -36.062 15.617 1 96.75 486 ALA A O 1
ATOM 3933 N N . MET A 1 487 ? 3.574 -34.031 14.789 1 96.31 487 MET A N 1
ATOM 3934 C CA . MET A 1 487 ? 4.875 -33.438 15.055 1 96.31 487 MET A CA 1
ATOM 3935 C C . MET A 1 487 ? 5.164 -33.406 16.547 1 96.31 487 MET A C 1
ATOM 3937 O O . MET A 1 487 ? 6.27 -33.719 16.984 1 96.31 487 MET A O 1
ATOM 3941 N N . GLU A 1 488 ? 4.164 -33.031 17.312 1 95 488 GLU A N 1
ATOM 3942 C CA . GLU A 1 488 ? 4.32 -32.969 18.766 1 95 488 GLU A CA 1
ATOM 3943 C C . GLU A 1 488 ? 4.562 -34.375 19.344 1 95 488 GLU A C 1
ATOM 3945 O O . GLU A 1 488 ? 5.422 -34.531 20.219 1 95 488 GLU A O 1
ATOM 3950 N N . THR A 1 489 ? 3.824 -35.312 18.875 1 94.75 489 THR A N 1
ATOM 3951 C CA . THR A 1 489 ? 3.91 -36.656 19.375 1 94.75 489 THR A CA 1
ATOM 3952 C C . THR A 1 489 ? 5.309 -37.25 19.156 1 94.75 489 THR A C 1
ATOM 3954 O O . THR A 1 489 ? 5.887 -37.844 20.062 1 94.75 489 THR A O 1
ATOM 3957 N N . VAL A 1 490 ? 5.848 -37 18 1 95.69 490 VAL A N 1
ATOM 3958 C CA . VAL A 1 490 ? 7.113 -37.625 17.625 1 95.69 490 VAL A CA 1
ATOM 3959 C C . VAL A 1 490 ? 8.273 -36.875 18.266 1 95.69 490 VAL A C 1
ATOM 3961 O O . VAL A 1 490 ? 9.266 -37.469 18.688 1 95.69 490 VAL A O 1
ATOM 3964 N N . THR A 1 491 ? 8.211 -35.562 18.375 1 92.81 491 THR A N 1
ATOM 3965 C CA . THR A 1 491 ? 9.336 -34.781 18.828 1 92.81 491 THR A CA 1
ATOM 3966 C C . THR A 1 491 ? 9.258 -34.531 20.344 1 92.81 491 THR A C 1
ATOM 3968 O O . THR A 1 491 ? 10.203 -34.031 20.953 1 92.81 491 THR A O 1
ATOM 3971 N N . GLY A 1 492 ? 8.422 -35 21.078 1 81.75 492 GLY A N 1
ATOM 3972 C CA . GLY A 1 492 ? 8.273 -34.781 22.516 1 81.75 492 GLY A CA 1
ATOM 3973 C C . GLY A 1 492 ? 8.047 -33.312 22.875 1 81.75 492 GLY A C 1
ATOM 3974 O O . GLY A 1 492 ? 8.727 -32.781 23.75 1 81.75 492 GLY A O 1
ATOM 3975 N N . ASN A 1 493 ? 7.148 -32.625 22.375 1 66.56 493 ASN A N 1
ATOM 3976 C CA . ASN A 1 493 ? 6.629 -31.281 22.625 1 66.56 493 ASN A CA 1
ATOM 3977 C C . ASN A 1 493 ? 7.59 -30.203 22.125 1 66.56 493 ASN A C 1
ATOM 3979 O O . ASN A 1 493 ? 7.828 -29.203 22.812 1 66.56 493 ASN A O 1
ATOM 3983 N N . ALA A 1 494 ? 8.25 -30.359 21.078 1 64.19 494 ALA A N 1
ATOM 3984 C CA . ALA A 1 494 ? 8.883 -29.281 20.328 1 64.19 494 ALA A CA 1
ATOM 3985 C C . ALA A 1 494 ? 10.211 -28.875 20.953 1 64.19 494 ALA A C 1
ATOM 3987 O O . ALA A 1 494 ? 10.508 -27.688 21.109 1 64.19 494 ALA A O 1
ATOM 3988 N N . SER A 1 495 ? 11.008 -29.891 21.375 1 72.56 495 SER A N 1
ATOM 3989 C CA . SER A 1 495 ? 12.25 -29.609 22.094 1 72.56 495 SER A CA 1
ATOM 3990 C C . SER A 1 495 ? 13.234 -28.844 21.219 1 72.56 495 SER A C 1
ATOM 3992 O O . SER A 1 495 ? 14.141 -28.188 21.734 1 72.56 495 SER A O 1
ATOM 3994 N N . PHE A 1 496 ? 12.984 -28.797 19.906 1 81.94 496 PHE A N 1
ATOM 3995 C CA . PHE A 1 496 ? 13.898 -28.109 19 1 81.94 496 PHE A CA 1
ATOM 3996 C C . PHE A 1 496 ? 13.516 -26.641 18.859 1 81.94 496 PHE A C 1
ATOM 3998 O O . PHE A 1 496 ? 14.305 -25.844 18.359 1 81.94 496 PHE A O 1
ATOM 4005 N N . LEU A 1 497 ? 12.367 -26.328 19.328 1 89.62 497 LEU A N 1
ATOM 4006 C CA . LEU A 1 497 ? 11.875 -24.953 19.188 1 89.62 497 LEU A CA 1
ATOM 4007 C C . LEU A 1 497 ? 12.406 -24.078 20.328 1 89.62 497 LEU A C 1
ATOM 4009 O O . LEU A 1 497 ? 12.734 -24.578 21.391 1 89.62 497 LEU A O 1
ATOM 4013 N N . PRO A 1 498 ? 12.586 -22.781 20.047 1 88.94 498 PRO A N 1
ATOM 4014 C CA . PRO A 1 498 ? 13.023 -21.891 21.125 1 88.94 498 PRO A CA 1
ATOM 4015 C C . PRO A 1 498 ? 11.984 -21.766 22.25 1 88.94 498 PRO A C 1
ATOM 4017 O O . PRO A 1 498 ? 10.82 -22.125 22.062 1 88.94 498 PRO A O 1
ATOM 4020 N N . ASP A 1 499 ? 12.445 -21.203 23.391 1 84.19 499 ASP A N 1
ATOM 4021 C CA . ASP A 1 499 ? 11.594 -21.062 24.562 1 84.19 499 ASP A CA 1
ATOM 4022 C C . ASP A 1 499 ? 10.398 -20.156 24.25 1 84.19 499 ASP A C 1
ATOM 4024 O O . ASP A 1 499 ? 10.539 -19.125 23.594 1 84.19 499 ASP A O 1
ATOM 4028 N N . GLY A 1 500 ? 9.281 -20.688 24.625 1 84.56 500 GLY A N 1
ATOM 4029 C CA . GLY A 1 500 ? 8.078 -19.875 24.531 1 84.56 500 GLY A CA 1
ATOM 4030 C C . GLY A 1 500 ? 7.328 -20.062 23.219 1 84.56 500 GLY A C 1
ATOM 4031 O O . GLY A 1 500 ? 6.23 -19.531 23.047 1 84.56 500 GLY A O 1
ATOM 4032 N N . ILE A 1 501 ? 7.887 -20.828 22.359 1 89.88 501 ILE A N 1
ATOM 4033 C CA . ILE A 1 501 ? 7.219 -21.078 21.078 1 89.88 501 ILE A CA 1
ATOM 4034 C C . ILE A 1 501 ? 6.754 -22.531 21.016 1 89.88 501 ILE A C 1
ATOM 4036 O O . ILE A 1 501 ? 7.551 -23.453 21.203 1 89.88 501 ILE A O 1
ATOM 4040 N N . ASP A 1 502 ? 5.504 -22.703 20.781 1 92.94 502 ASP A N 1
ATOM 4041 C CA . ASP A 1 502 ? 4.992 -24.062 20.641 1 92.94 502 ASP A CA 1
ATOM 4042 C C . ASP A 1 502 ? 4.816 -24.438 19.172 1 92.94 502 ASP A C 1
ATOM 4044 O O . ASP A 1 502 ? 5.09 -23.625 18.281 1 92.94 502 ASP A O 1
ATOM 4048 N N . MET A 1 503 ? 4.461 -25.703 18.938 1 94.81 503 MET A N 1
ATOM 4049 C CA . MET A 1 503 ? 4.391 -26.234 17.578 1 94.81 503 MET A CA 1
ATOM 4050 C C . MET A 1 503 ? 3.299 -25.531 16.766 1 94.81 503 MET A C 1
ATOM 4052 O O . MET A 1 503 ? 3.457 -25.312 15.57 1 94.81 503 MET A O 1
ATOM 4056 N N . GLU A 1 504 ? 2.219 -25.234 17.391 1 95.19 504 GLU A N 1
ATOM 4057 C CA . GLU A 1 504 ? 1.112 -24.547 16.719 1 95.19 504 GLU A CA 1
ATOM 4058 C C . GLU A 1 504 ? 1.53 -23.172 16.219 1 95.19 504 GLU A C 1
ATOM 4060 O O . GLU A 1 504 ? 1.213 -22.781 15.102 1 95.19 504 GLU A O 1
ATOM 4065 N N . ALA A 1 505 ? 2.238 -22.453 17.125 1 94.31 505 ALA A N 1
ATOM 4066 C CA . ALA A 1 505 ? 2.709 -21.125 16.75 1 94.31 505 ALA A CA 1
ATOM 4067 C C . ALA A 1 505 ? 3.699 -21.188 15.586 1 94.31 505 ALA A C 1
ATOM 4069 O O . ALA A 1 505 ? 3.672 -20.359 14.688 1 94.31 505 ALA A O 1
ATOM 4070 N N . PHE A 1 506 ? 4.535 -22.172 15.664 1 95.19 506 PHE A N 1
ATOM 4071 C CA . PHE A 1 506 ? 5.539 -22.344 14.625 1 95.19 506 PHE A CA 1
ATOM 4072 C C . PHE A 1 506 ? 4.879 -22.641 13.281 1 95.19 506 PHE A C 1
ATOM 4074 O O . PHE A 1 506 ? 5.109 -21.938 12.297 1 95.19 506 PHE A O 1
ATOM 4081 N N . VAL A 1 507 ? 3.996 -23.625 13.195 1 97.12 507 VAL A N 1
ATOM 4082 C CA . VAL A 1 507 ? 3.355 -24.031 11.945 1 97.12 507 VAL A CA 1
ATOM 4083 C C . VAL A 1 507 ? 2.449 -22.922 11.438 1 97.12 507 VAL A C 1
ATOM 4085 O O . VAL A 1 507 ? 2.447 -22.609 10.25 1 97.12 507 VAL A O 1
ATOM 4088 N N . SER A 1 508 ? 1.746 -22.281 12.328 1 96.94 508 SER A N 1
ATOM 4089 C CA . SER A 1 508 ? 0.793 -21.234 11.961 1 96.94 508 SER A CA 1
ATOM 4090 C C . SER A 1 508 ? 1.505 -20.016 11.406 1 96.94 508 SER A C 1
ATOM 4092 O O . SER A 1 508 ? 0.968 -19.312 10.547 1 96.94 508 SER A O 1
ATOM 4094 N N . SER A 1 509 ? 2.736 -19.719 11.883 1 97.12 509 SER A N 1
ATOM 4095 C CA . SER A 1 509 ? 3.496 -18.562 11.391 1 97.12 509 SER A CA 1
ATOM 4096 C C . SER A 1 509 ? 3.807 -18.703 9.906 1 97.12 509 SER A C 1
ATOM 4098 O O . SER A 1 509 ? 4.023 -17.703 9.219 1 97.12 509 SER A O 1
ATOM 4100 N N . TRP A 1 510 ? 3.752 -19.875 9.375 1 98.19 510 TRP A N 1
ATOM 4101 C CA . TRP A 1 510 ? 4.074 -20.125 7.973 1 98.19 510 TRP A CA 1
ATOM 4102 C C . TRP A 1 510 ? 2.814 -20.453 7.176 1 98.19 510 TRP A C 1
ATOM 4104 O O . TRP A 1 510 ? 2.664 -20.016 6.035 1 98.19 510 TRP A O 1
ATOM 4114 N N . ALA A 1 511 ? 1.906 -21.188 7.746 1 98.06 511 ALA A N 1
ATOM 4115 C CA . ALA A 1 511 ? 0.742 -21.703 7.023 1 98.06 511 ALA A CA 1
ATOM 4116 C C . ALA A 1 511 ? -0.35 -20.641 6.93 1 98.06 511 ALA A C 1
ATOM 4118 O O . ALA A 1 511 ? -1.135 -20.625 5.98 1 98.06 511 ALA A O 1
ATOM 4119 N N . ASP A 1 512 ? -0.371 -19.719 7.891 1 97.25 512 ASP A N 1
ATOM 4120 C CA . ASP A 1 512 ? -1.529 -18.828 8.016 1 97.25 512 ASP A CA 1
ATOM 4121 C C . ASP A 1 512 ? -1.183 -17.406 7.602 1 97.25 512 ASP A C 1
ATOM 4123 O O . ASP A 1 512 ? -1.985 -16.484 7.789 1 97.25 512 ASP A O 1
ATOM 4127 N N . GLN A 1 513 ? 0.011 -17.219 7.051 1 96.12 513 GLN A N 1
ATOM 4128 C CA . GLN A 1 513 ? 0.399 -15.875 6.613 1 96.12 513 GLN A CA 1
ATOM 4129 C C . GLN A 1 513 ? 0.677 -15.852 5.109 1 96.12 513 GLN A C 1
ATOM 4131 O O . GLN A 1 513 ? 1.261 -16.781 4.566 1 96.12 513 GLN A O 1
ATOM 4136 N N . ALA A 1 514 ? 0.202 -14.742 4.438 1 96.44 514 ALA A N 1
ATOM 4137 C CA . ALA A 1 514 ? 0.532 -14.516 3.031 1 96.44 514 ALA A CA 1
ATOM 4138 C C . ALA A 1 514 ? 1.971 -14.031 2.879 1 96.44 514 ALA A C 1
ATOM 4140 O O . ALA A 1 514 ? 2.477 -13.289 3.723 1 96.44 514 ALA A O 1
ATOM 4141 N N . GLY A 1 515 ? 2.592 -14.461 1.834 1 97.56 515 GLY A N 1
ATOM 4142 C CA . GLY A 1 515 ? 3.943 -14 1.556 1 97.56 515 GLY A CA 1
ATOM 4143 C C . GLY A 1 515 ? 5 -14.734 2.357 1 97.56 515 GLY A C 1
ATOM 4144 O O . GLY A 1 515 ? 4.809 -15.891 2.738 1 97.56 515 GLY A O 1
ATOM 4145 N N . TYR A 1 516 ? 6.156 -14.117 2.494 1 98.44 516 TYR A N 1
ATOM 4146 C CA . TYR A 1 516 ? 7.312 -14.656 3.199 1 98.44 516 TYR A CA 1
ATOM 4147 C C . TYR A 1 516 ? 8.242 -13.531 3.662 1 98.44 516 TYR A C 1
ATOM 4149 O O . TYR A 1 516 ? 8.133 -12.398 3.189 1 98.44 516 TYR A O 1
ATOM 4157 N N . PRO A 1 517 ? 9.078 -13.781 4.668 1 98.19 517 PRO A N 1
ATOM 4158 C CA . PRO A 1 517 ? 9.938 -12.727 5.215 1 98.19 517 PRO A CA 1
ATOM 4159 C C . PRO A 1 517 ? 11.258 -12.586 4.453 1 98.19 517 PRO A C 1
ATOM 4161 O O . PRO A 1 517 ? 11.641 -13.484 3.701 1 98.19 517 PRO A O 1
ATOM 4164 N N . VAL A 1 518 ? 11.859 -11.469 4.527 1 98.12 518 VAL A N 1
ATOM 4165 C CA . VAL A 1 518 ? 13.281 -11.266 4.27 1 98.12 518 VAL A CA 1
ATOM 4166 C C . VAL A 1 518 ? 14.039 -11.195 5.594 1 98.12 518 VAL A C 1
ATOM 4168 O O . VAL A 1 518 ? 13.617 -10.5 6.52 1 98.12 518 VAL A O 1
ATOM 4171 N N . LEU A 1 519 ? 14.984 -12.008 5.777 1 98.38 519 LEU A N 1
ATOM 4172 C CA . LEU A 1 519 ? 15.906 -11.961 6.906 1 98.38 519 LEU A CA 1
ATOM 4173 C C . LEU A 1 519 ? 17.062 -11 6.629 1 98.38 519 LEU A C 1
ATOM 4175 O O . LEU A 1 519 ? 17.906 -11.273 5.781 1 98.38 519 LEU A O 1
ATOM 4179 N N . GLU A 1 520 ? 17.094 -9.891 7.32 1 97.56 520 GLU A N 1
ATOM 4180 C CA . GLU A 1 520 ? 18.188 -8.93 7.219 1 97.56 520 GLU A CA 1
ATOM 4181 C C . GLU A 1 520 ? 19.297 -9.258 8.211 1 97.56 520 GLU A C 1
ATOM 4183 O O . GLU A 1 520 ? 19.078 -9.273 9.422 1 97.56 520 GLU A O 1
ATOM 4188 N N . VAL A 1 521 ? 20.422 -9.531 7.68 1 98 521 VAL A N 1
ATOM 4189 C CA . VAL A 1 521 ? 21.594 -9.828 8.492 1 98 521 VAL A CA 1
ATOM 4190 C C . VAL A 1 521 ? 22.594 -8.672 8.398 1 98 521 VAL A C 1
ATOM 4192 O O . VAL A 1 521 ? 23.328 -8.555 7.414 1 98 521 VAL A O 1
ATOM 4195 N N . ARG A 1 522 ? 22.688 -7.922 9.383 1 96.38 522 ARG A N 1
ATOM 4196 C CA . ARG A 1 522 ? 23.625 -6.797 9.438 1 96.38 522 ARG A CA 1
ATOM 4197 C C . ARG A 1 522 ? 24.734 -7.051 10.461 1 96.38 522 ARG A C 1
ATOM 4199 O O . ARG A 1 522 ? 24.453 -7.273 11.641 1 96.38 522 ARG A O 1
ATOM 4206 N N . ARG A 1 523 ? 25.891 -7.051 10.008 1 96.44 523 ARG A N 1
ATOM 4207 C CA . ARG A 1 523 ? 27.047 -7.156 10.898 1 96.44 523 ARG A CA 1
ATOM 4208 C C . ARG A 1 523 ? 27.453 -5.785 11.422 1 96.44 523 ARG A C 1
ATOM 4210 O O . ARG A 1 523 ? 27.453 -4.805 10.68 1 96.44 523 ARG A O 1
ATOM 4217 N N . THR A 1 524 ? 27.781 -5.707 12.711 1 93.44 524 THR A N 1
ATOM 4218 C CA . THR A 1 524 ? 28.266 -4.457 13.289 1 93.44 524 THR A CA 1
ATOM 4219 C C . THR A 1 524 ? 29.766 -4.324 13.117 1 93.44 524 THR A C 1
ATOM 4221 O O . THR A 1 524 ? 30.328 -3.24 13.312 1 93.44 524 THR A O 1
ATOM 4224 N N . TYR A 1 525 ? 30.406 -5.457 12.805 1 94.06 525 TYR A N 1
ATOM 4225 C CA . TYR A 1 525 ? 31.859 -5.57 12.727 1 94.06 525 TYR A CA 1
ATOM 4226 C C . TYR A 1 525 ? 32.5 -5.133 14.031 1 94.06 525 TYR A C 1
ATOM 4228 O O . TYR A 1 525 ? 33.562 -4.508 14.031 1 94.06 525 TYR A O 1
ATOM 4236 N N . ALA A 1 526 ? 31.75 -5.23 15.07 1 91.5 526 ALA A N 1
ATOM 4237 C CA . ALA A 1 526 ? 32.156 -5.004 16.453 1 91.5 526 ALA A CA 1
ATOM 4238 C C . ALA A 1 526 ? 31.625 -6.102 17.375 1 91.5 526 ALA A C 1
ATOM 4240 O O . ALA A 1 526 ? 31.141 -5.82 18.469 1 91.5 526 ALA A O 1
ATOM 4241 N N . GLY A 1 527 ? 31.547 -7.27 16.797 1 93.31 527 GLY A N 1
ATOM 4242 C CA . GLY A 1 527 ? 31.297 -8.453 17.609 1 93.31 527 GLY A CA 1
ATOM 4243 C C . GLY A 1 527 ? 29.828 -8.805 17.719 1 93.31 527 GLY A C 1
ATOM 4244 O O . GLY A 1 527 ? 29.453 -9.648 18.531 1 93.31 527 GLY A O 1
ATOM 4245 N N . GLU A 1 528 ? 28.984 -8.164 16.906 1 94.88 528 GLU A N 1
ATOM 4246 C CA . GLU A 1 528 ? 27.562 -8.477 17 1 94.88 528 GLU A CA 1
ATOM 4247 C C . GLU A 1 528 ? 26.906 -8.531 15.625 1 94.88 528 GLU A C 1
ATOM 4249 O O . GLU A 1 528 ? 27.453 -8.016 14.648 1 94.88 528 GLU A O 1
ATOM 4254 N N . LEU A 1 529 ? 25.75 -9.266 15.539 1 96.69 529 LEU A N 1
ATOM 4255 C CA . LEU A 1 529 ? 24.828 -9.25 14.406 1 96.69 529 LEU A CA 1
ATOM 4256 C C . LEU A 1 529 ? 23.5 -8.617 14.797 1 96.69 529 LEU A C 1
ATOM 4258 O O . LEU A 1 529 ? 23.016 -8.828 15.906 1 96.69 529 LEU A O 1
ATOM 4262 N N . ILE A 1 530 ? 23.047 -7.828 14.023 1 96.31 530 ILE A N 1
ATOM 4263 C CA . ILE A 1 530 ? 21.672 -7.355 14.133 1 96.31 530 ILE A CA 1
ATOM 4264 C C . ILE A 1 530 ? 20.797 -8.078 13.102 1 96.31 530 ILE A C 1
ATOM 4266 O O . ILE A 1 530 ? 21 -7.93 11.891 1 96.31 530 ILE A O 1
ATOM 4270 N N . LEU A 1 531 ? 19.859 -8.883 13.547 1 97.88 531 LEU A N 1
ATOM 4271 C CA . LEU A 1 531 ? 18.922 -9.617 12.695 1 97.88 531 LEU A CA 1
ATOM 4272 C C . LEU A 1 531 ? 17.547 -8.977 12.734 1 97.88 531 LEU A C 1
ATOM 4274 O O . LEU A 1 531 ? 17.078 -8.547 13.789 1 97.88 531 LEU A O 1
ATOM 4278 N N . SER A 1 532 ? 16.969 -8.789 11.664 1 96.56 532 SER A N 1
ATOM 4279 C CA . SER A 1 532 ? 15.602 -8.297 11.602 1 96.56 532 SER A CA 1
ATOM 4280 C C . SER A 1 532 ? 14.828 -8.961 10.469 1 96.56 532 SER A C 1
ATOM 4282 O O . SER A 1 532 ? 15.414 -9.602 9.594 1 96.56 532 SER A O 1
ATOM 4284 N N . GLN A 1 533 ? 13.469 -8.898 10.508 1 96.81 533 GLN A N 1
ATOM 4285 C CA . GLN A 1 533 ? 12.609 -9.477 9.477 1 96.81 533 GLN A CA 1
ATOM 4286 C C . GLN A 1 533 ? 11.445 -8.555 9.156 1 96.81 533 GLN A C 1
ATOM 4288 O O . GLN A 1 533 ? 11.008 -7.77 10.008 1 96.81 533 GLN A O 1
ATOM 4293 N N . ASP A 1 534 ? 11.008 -8.547 8.031 1 95.19 534 ASP A N 1
ATOM 4294 C CA . ASP A 1 534 ? 9.727 -8.008 7.59 1 95.19 534 ASP A CA 1
ATOM 4295 C C . ASP A 1 534 ? 9.227 -8.734 6.344 1 95.19 534 ASP A C 1
ATOM 4297 O O . ASP A 1 534 ? 9.961 -9.516 5.738 1 95.19 534 ASP A O 1
ATOM 4301 N N . ARG A 1 535 ? 8.008 -8.594 5.961 1 96.94 535 ARG A N 1
ATOM 4302 C CA . ARG A 1 535 ? 7.461 -9.258 4.777 1 96.94 535 ARG A CA 1
ATOM 4303 C C . ARG A 1 535 ? 8.109 -8.719 3.506 1 96.94 535 ARG A C 1
ATOM 4305 O O . ARG A 1 535 ? 8.273 -7.512 3.346 1 96.94 535 ARG A O 1
ATOM 4312 N N . PHE A 1 536 ? 8.562 -9.555 2.641 1 97.69 536 PHE A N 1
ATOM 4313 C CA . PHE A 1 536 ? 9.117 -9.18 1.344 1 97.69 536 PHE A CA 1
ATOM 4314 C C . PHE A 1 536 ? 8 -8.938 0.332 1 97.69 536 PHE A C 1
ATOM 4316 O O . PHE A 1 536 ? 7.164 -9.812 0.102 1 97.69 536 PHE A O 1
ATOM 4323 N N . TYR A 1 537 ? 7.984 -7.793 -0.217 1 96.12 537 TYR A N 1
ATOM 4324 C CA . TYR A 1 537 ? 7.148 -7.438 -1.358 1 96.12 537 TYR A CA 1
ATOM 4325 C C . TYR A 1 537 ? 8 -7.156 -2.592 1 96.12 537 TYR A C 1
ATOM 4327 O O . TYR A 1 537 ? 9.102 -6.609 -2.482 1 96.12 537 TYR A O 1
ATOM 4335 N N . ASN A 1 538 ? 7.5 -7.504 -3.721 1 95.25 538 ASN A N 1
ATOM 4336 C CA . ASN A 1 538 ? 8.258 -7.254 -4.941 1 95.25 538 ASN A CA 1
ATOM 4337 C C . ASN A 1 538 ? 8.188 -5.789 -5.363 1 95.25 538 ASN A C 1
ATOM 4339 O O . ASN A 1 538 ? 9.047 -5.305 -6.094 1 95.25 538 ASN A O 1
ATOM 4343 N N . ASN A 1 539 ? 7.184 -5.039 -4.879 1 92.69 539 ASN A N 1
ATOM 4344 C CA . ASN A 1 539 ? 6.973 -3.707 -5.438 1 92.69 539 ASN A CA 1
ATOM 4345 C C . ASN A 1 539 ? 7.039 -2.631 -4.359 1 92.69 539 ASN A C 1
ATOM 4347 O O . ASN A 1 539 ? 6.844 -1.447 -4.645 1 92.69 539 ASN A O 1
ATOM 4351 N N . LYS A 1 540 ? 7.301 -3.039 -3.105 1 94.31 540 LYS A N 1
ATOM 4352 C CA . LYS A 1 540 ? 7.332 -2.053 -2.029 1 94.31 540 LYS A CA 1
ATOM 4353 C C . LYS A 1 540 ? 8.086 -2.586 -0.815 1 94.31 540 LYS A C 1
ATOM 4355 O O . LYS A 1 540 ? 8.414 -3.773 -0.754 1 94.31 540 LYS A O 1
ATOM 4360 N N . ILE A 1 541 ? 8.43 -1.751 0.091 1 94.38 541 ILE A N 1
ATOM 4361 C CA . ILE A 1 541 ? 8.938 -2.047 1.427 1 94.38 541 ILE A CA 1
ATOM 4362 C C . ILE A 1 541 ? 8.023 -1.423 2.475 1 94.38 541 ILE A C 1
ATOM 4364 O O . ILE A 1 541 ? 7.758 -0.218 2.443 1 94.38 541 ILE A O 1
ATOM 4368 N N . VAL A 1 542 ? 7.484 -2.219 3.396 1 92.94 542 VAL A N 1
ATOM 4369 C CA . VAL A 1 542 ? 6.559 -1.73 4.414 1 92.94 542 VAL A CA 1
ATOM 4370 C C . VAL A 1 542 ? 7.227 -1.779 5.785 1 92.94 542 VAL A C 1
ATOM 4372 O O . VAL A 1 542 ? 7.691 -2.836 6.219 1 92.94 542 VAL A O 1
ATOM 4375 N N . ASN A 1 543 ? 7.207 -0.696 6.469 1 86.81 543 ASN A N 1
ATOM 4376 C CA . ASN A 1 543 ? 7.914 -0.572 7.738 1 86.81 543 ASN A CA 1
ATOM 4377 C C . ASN A 1 543 ? 7.055 -1.036 8.906 1 86.81 543 ASN A C 1
ATOM 4379 O O . ASN A 1 543 ? 7.578 -1.451 9.945 1 86.81 543 ASN A O 1
ATOM 4383 N N . ASP A 1 544 ? 5.746 -0.968 8.844 1 80.56 544 ASP A N 1
ATOM 4384 C CA . ASP A 1 544 ? 4.875 -1.266 9.977 1 80.56 544 ASP A CA 1
ATOM 4385 C C . ASP A 1 544 ? 4.023 -2.504 9.703 1 80.56 544 ASP A C 1
ATOM 4387 O O . ASP A 1 544 ? 2.904 -2.619 10.203 1 80.56 544 ASP A O 1
ATOM 4391 N N . ASP A 1 545 ? 4.594 -3.33 8.844 1 83.94 545 ASP A N 1
ATOM 4392 C CA . ASP A 1 545 ? 3.889 -4.59 8.625 1 83.94 545 ASP A CA 1
ATOM 4393 C C . ASP A 1 545 ? 3.82 -5.414 9.906 1 83.94 545 ASP A C 1
ATOM 4395 O O . ASP A 1 545 ? 4.809 -5.516 10.641 1 83.94 545 ASP A O 1
ATOM 4399 N N . THR A 1 546 ? 2.715 -5.961 10.266 1 83.25 546 THR A N 1
ATOM 4400 C CA . THR A 1 546 ? 2.5 -6.648 11.531 1 83.25 546 THR A CA 1
ATOM 4401 C C . THR A 1 546 ? 2.912 -8.117 11.43 1 83.25 546 THR A C 1
ATOM 4403 O O . THR A 1 546 ? 2.977 -8.82 12.445 1 83.25 546 THR A O 1
ATOM 4406 N N . SER A 1 547 ? 3.266 -8.578 10.266 1 91.31 547 SER A N 1
ATOM 4407 C CA . SER A 1 547 ? 3.617 -9.977 10.07 1 91.31 547 SER A CA 1
ATOM 4408 C C . SER A 1 547 ? 4.941 -10.32 10.75 1 91.31 547 SER A C 1
ATOM 4410 O O . SER A 1 547 ? 5.914 -9.578 10.625 1 91.31 547 SER A O 1
ATOM 4412 N N . VAL A 1 548 ? 4.973 -11.391 11.484 1 94.44 548 VAL A N 1
ATOM 4413 C CA . VAL A 1 548 ? 6.176 -11.938 12.109 1 94.44 548 VAL A CA 1
ATOM 4414 C C . VAL A 1 548 ? 6.215 -13.453 11.922 1 94.44 548 VAL A C 1
ATOM 4416 O O . VAL A 1 548 ? 5.234 -14.141 12.211 1 94.44 548 VAL A O 1
ATOM 4419 N N . TRP A 1 549 ? 7.262 -13.945 11.375 1 97.5 549 TRP A N 1
ATOM 4420 C CA . TRP A 1 549 ? 7.469 -15.383 11.203 1 97.5 549 TRP A CA 1
ATOM 4421 C C . TRP A 1 549 ? 8.422 -15.922 12.258 1 97.5 549 TRP A C 1
ATOM 4423 O O . TRP A 1 549 ? 9.25 -15.188 12.797 1 97.5 549 TRP A O 1
ATOM 4433 N N . MET A 1 550 ? 8.258 -17.234 12.625 1 97.38 550 MET A N 1
ATOM 4434 C CA . MET A 1 550 ? 9.281 -17.969 13.367 1 97.38 550 MET A CA 1
ATOM 4435 C C . MET A 1 550 ? 10.352 -18.516 12.43 1 97.38 550 MET A C 1
ATOM 4437 O O . MET A 1 550 ? 10.281 -19.672 12.008 1 97.38 550 MET A O 1
ATOM 4441 N N . ILE A 1 551 ? 11.383 -17.734 12.164 1 97.94 551 ILE A N 1
ATOM 4442 C CA . ILE A 1 551 ? 12.352 -18.047 11.117 1 97.94 551 ILE A CA 1
ATOM 4443 C C . ILE A 1 551 ? 13.469 -18.906 11.68 1 97.94 551 ILE A C 1
ATOM 4445 O O . ILE A 1 551 ? 14.258 -18.453 12.516 1 97.94 551 ILE A O 1
ATOM 4449 N N . PRO A 1 552 ? 13.586 -20.156 11.266 1 96.94 552 PRO A N 1
ATOM 4450 C CA . PRO A 1 552 ? 14.836 -20.891 11.5 1 96.94 552 PRO A CA 1
ATOM 4451 C C . PRO A 1 552 ? 15.945 -20.484 10.531 1 96.94 552 PRO A C 1
ATOM 4453 O O . PRO A 1 552 ? 15.703 -20.328 9.328 1 96.94 552 PRO A O 1
ATOM 4456 N N . TYR A 1 553 ? 17.141 -20.219 11.039 1 96.19 553 TYR A N 1
ATOM 4457 C CA . TYR A 1 553 ? 18.203 -19.844 10.109 1 96.19 553 TYR A CA 1
ATOM 4458 C C . TYR A 1 553 ? 19.516 -20.547 10.477 1 96.19 553 TYR A C 1
ATOM 4460 O O . TYR A 1 553 ? 19.703 -20.953 11.617 1 96.19 553 TYR A O 1
ATOM 4468 N N . THR A 1 554 ? 20.328 -20.828 9.508 1 94.69 554 THR A N 1
ATOM 4469 C CA . THR A 1 554 ? 21.688 -21.344 9.633 1 94.69 554 THR A CA 1
ATOM 4470 C C . THR A 1 554 ? 22.703 -20.297 9.203 1 94.69 554 THR A C 1
ATOM 4472 O O . THR A 1 554 ? 22.391 -19.406 8.422 1 94.69 554 THR A O 1
ATOM 4475 N N . LEU A 1 555 ? 23.875 -20.391 9.719 1 94.56 555 LEU A N 1
ATOM 4476 C CA . LEU A 1 555 ? 24.984 -19.516 9.375 1 94.56 555 LEU A CA 1
ATOM 4477 C C . LEU A 1 555 ? 26.203 -20.312 8.945 1 94.56 555 LEU A C 1
ATOM 4479 O O . LEU A 1 555 ? 26.5 -21.359 9.531 1 94.56 555 LEU A O 1
ATOM 4483 N N . LEU A 1 556 ? 26.797 -19.938 7.883 1 94.69 556 LEU A N 1
ATOM 4484 C CA . LEU A 1 556 ? 28.062 -20.469 7.41 1 94.69 556 LEU A CA 1
ATOM 4485 C C . LEU A 1 556 ? 29.094 -19.344 7.281 1 94.69 556 LEU A C 1
ATOM 4487 O O . LEU A 1 556 ? 28.859 -18.344 6.605 1 94.69 556 LEU A O 1
ATOM 4491 N N . GLU A 1 557 ? 30.188 -19.5 7.957 1 93.44 557 GLU A N 1
ATOM 4492 C CA . GLU A 1 557 ? 31.266 -18.516 7.887 1 93.44 557 GLU A CA 1
ATOM 4493 C C . GLU A 1 557 ? 32.375 -18.984 6.969 1 93.44 557 GLU A C 1
ATOM 4495 O O . GLU A 1 557 ? 32.531 -20.188 6.711 1 93.44 557 GLU A O 1
ATOM 4500 N N . GLN A 1 558 ? 33.125 -18.062 6.551 1 93.38 558 GLN A N 1
ATOM 4501 C CA . GLN A 1 558 ? 34.25 -18.359 5.699 1 93.38 558 GLN A CA 1
ATOM 4502 C C . GLN A 1 558 ? 35.188 -19.406 6.352 1 93.38 558 GLN A C 1
ATOM 4504 O O . GLN A 1 558 ? 35.469 -19.312 7.547 1 93.38 558 GLN A O 1
ATOM 4509 N N . ASN A 1 559 ? 35.531 -20.438 5.598 1 86.75 559 ASN A N 1
ATOM 4510 C CA . ASN A 1 559 ? 36.469 -21.469 5.965 1 86.75 559 ASN A CA 1
ATOM 4511 C C . ASN A 1 559 ? 35.844 -22.484 6.926 1 86.75 559 ASN A C 1
ATOM 4513 O O . ASN A 1 559 ? 36.5 -23.453 7.336 1 86.75 559 ASN A O 1
ATOM 4517 N N . ALA A 1 560 ? 34.656 -22.203 7.355 1 86.31 560 ALA A N 1
ATOM 4518 C CA . ALA A 1 560 ? 33.969 -23.234 8.148 1 86.31 560 ALA A CA 1
ATOM 4519 C C . ALA A 1 560 ? 33.625 -24.438 7.293 1 86.31 560 ALA A C 1
ATOM 4521 O O . ALA A 1 560 ? 33.281 -24.312 6.117 1 86.31 560 ALA A O 1
ATOM 4522 N N . PRO A 1 561 ? 33.844 -25.562 7.953 1 78.75 561 PRO A N 1
ATOM 4523 C CA . PRO A 1 561 ? 33.469 -26.75 7.18 1 78.75 561 PRO A CA 1
ATOM 4524 C C . PRO A 1 561 ? 31.969 -26.844 6.957 1 78.75 561 PRO A C 1
ATOM 4526 O O . PRO A 1 561 ? 31.188 -26.422 7.809 1 78.75 561 PRO A O 1
ATOM 4529 N N . TRP A 1 562 ? 31.578 -27.172 5.754 1 69.94 562 TRP A N 1
ATOM 4530 C CA . TRP A 1 562 ? 30.156 -27.422 5.484 1 69.94 562 TRP A CA 1
ATOM 4531 C C . TRP A 1 562 ? 29.969 -28.734 4.734 1 69.94 562 TRP A C 1
ATOM 4533 O O . TRP A 1 562 ? 30.875 -29.188 4.02 1 69.94 562 TRP A O 1
ATOM 4543 N N . SER A 1 563 ? 29.25 -29.609 5.359 1 60.06 563 SER A N 1
ATOM 4544 C CA . SER A 1 563 ? 28.828 -30.797 4.625 1 60.06 563 SER A CA 1
ATOM 4545 C C . SER A 1 563 ? 27.344 -30.719 4.25 1 60.06 563 SER A C 1
ATOM 4547 O O . SER A 1 563 ? 26.562 -30.094 4.949 1 60.06 563 SER A O 1
ATOM 4549 N N . VAL A 1 564 ? 27.047 -31.062 3.014 1 52.19 564 VAL A N 1
ATOM 4550 C CA . VAL A 1 564 ? 25.672 -31.078 2.539 1 52.19 564 VAL A CA 1
ATOM 4551 C C . VAL A 1 564 ? 24.781 -31.797 3.557 1 52.19 564 VAL A C 1
ATOM 4553 O O . VAL A 1 564 ? 23.625 -31.406 3.758 1 52.19 564 VAL A O 1
ATOM 4556 N N . ASP A 1 565 ? 25.406 -32.781 4.242 1 51.56 565 ASP A N 1
ATOM 4557 C CA . ASP A 1 565 ? 24.594 -33.656 5.082 1 51.56 565 ASP A CA 1
ATOM 4558 C C . ASP A 1 565 ? 24.625 -33.188 6.539 1 51.56 565 ASP A C 1
ATOM 4560 O O . ASP A 1 565 ? 23.922 -33.75 7.383 1 51.56 565 ASP A O 1
ATOM 4564 N N . SER A 1 566 ? 25.562 -32.281 6.871 1 53.94 566 SER A N 1
ATOM 4565 C CA . SER A 1 566 ? 25.703 -31.984 8.297 1 53.94 566 SER A CA 1
ATOM 4566 C C . SER A 1 566 ? 24.547 -31.125 8.805 1 53.94 566 SER A C 1
ATOM 4568 O O . SER A 1 566 ? 24.078 -30.25 8.094 1 53.94 566 SER A O 1
ATOM 4570 N N . LEU A 1 567 ? 24.016 -31.812 9.906 1 55.03 567 LEU A N 1
ATOM 4571 C CA . LEU A 1 567 ? 22.922 -31.156 10.609 1 55.03 567 LEU A CA 1
ATOM 4572 C C . LEU A 1 567 ? 23.266 -29.688 10.898 1 55.03 567 LEU A C 1
ATOM 4574 O O . LEU A 1 567 ? 24.312 -29.406 11.484 1 55.03 567 LEU A O 1
ATOM 4578 N N . ALA A 1 568 ? 22.578 -28.828 10.273 1 63.31 568 ALA A N 1
ATOM 4579 C CA . ALA A 1 568 ? 22.719 -27.391 10.398 1 63.31 568 ALA A CA 1
ATOM 4580 C C . ALA A 1 568 ? 22.406 -26.922 11.828 1 63.31 568 ALA A C 1
ATOM 4582 O O . ALA A 1 568 ? 21.562 -27.516 12.5 1 63.31 568 ALA A O 1
ATOM 4583 N N . ASP A 1 569 ? 23.375 -26.375 12.578 1 83.25 569 ASP A N 1
ATOM 4584 C CA . ASP A 1 569 ? 23.047 -25.656 13.812 1 83.25 569 ASP A CA 1
ATOM 4585 C C . ASP A 1 569 ? 22.047 -24.547 13.555 1 83.25 569 ASP A C 1
ATOM 4587 O O . ASP A 1 569 ? 22.406 -23.453 13.094 1 83.25 569 ASP A O 1
ATOM 4591 N N . TRP A 1 570 ? 20.703 -25 13.766 1 90.88 570 TRP A N 1
ATOM 4592 C CA . TRP A 1 570 ? 19.609 -24.062 13.477 1 90.88 570 TRP A CA 1
ATOM 4593 C C . TRP A 1 570 ? 19.453 -23.047 14.609 1 90.88 570 TRP A C 1
ATOM 4595 O O . TRP A 1 570 ? 19.516 -23.406 15.789 1 90.88 570 TRP A O 1
ATOM 4605 N N . GLN A 1 571 ? 19.422 -21.828 14.25 1 93.88 571 GLN A N 1
ATOM 4606 C CA . GLN A 1 571 ? 19.078 -20.719 15.141 1 93.88 571 GLN A CA 1
ATOM 4607 C C . GLN A 1 571 ? 17.703 -20.141 14.797 1 93.88 571 GLN A C 1
ATOM 4609 O O . GLN A 1 571 ? 17.078 -20.547 13.805 1 93.88 571 GLN A O 1
ATOM 4614 N N . TRP A 1 572 ? 17.188 -19.25 15.727 1 95.81 572 TRP A N 1
ATOM 4615 C CA . TRP A 1 572 ? 15.805 -18.812 15.547 1 95.81 572 TRP A CA 1
ATOM 4616 C C . TRP A 1 572 ? 15.688 -17.312 15.672 1 95.81 572 TRP A C 1
ATOM 4618 O O . TRP A 1 572 ? 16.328 -16.703 16.531 1 95.81 572 TRP A O 1
ATOM 4628 N N . LEU A 1 573 ? 15 -16.641 14.797 1 96.5 573 LEU A N 1
ATOM 4629 C CA . LEU A 1 573 ? 14.484 -15.273 14.953 1 96.5 573 LEU A CA 1
ATOM 4630 C C . LEU A 1 573 ? 12.969 -15.281 15.086 1 96.5 573 LEU A C 1
ATOM 4632 O O . LEU A 1 573 ? 12.258 -15.555 14.117 1 96.5 573 LEU A O 1
ATOM 4636 N N . THR A 1 574 ? 12.438 -14.953 16.266 1 94.44 574 THR A N 1
ATOM 4637 C CA . THR A 1 574 ? 11.008 -15.07 16.516 1 94.44 574 THR A CA 1
ATOM 4638 C C . THR A 1 574 ? 10.391 -13.695 16.781 1 94.44 574 THR A C 1
ATOM 4640 O O . THR A 1 574 ? 9.211 -13.594 17.094 1 94.44 574 THR A O 1
ATOM 4643 N N . VAL A 1 575 ? 11.281 -12.625 16.766 1 92.5 575 VAL A N 1
ATOM 4644 C CA . VAL A 1 575 ? 10.852 -11.242 16.938 1 92.5 575 VAL A CA 1
ATOM 4645 C C . VAL A 1 575 ? 11.219 -10.43 15.695 1 92.5 575 VAL A C 1
ATOM 4647 O O . VAL A 1 575 ? 11.797 -10.961 14.742 1 92.5 575 VAL A O 1
ATOM 4650 N N . ARG A 1 576 ? 10.828 -9.195 15.672 1 94.25 576 ARG A N 1
ATOM 4651 C CA . ARG A 1 576 ? 11.078 -8.375 14.492 1 94.25 576 ARG A CA 1
ATOM 4652 C C . ARG A 1 576 ? 12.57 -8.109 14.305 1 94.25 576 ARG A C 1
ATOM 4654 O O . ARG A 1 576 ? 13.055 -8.008 13.18 1 94.25 576 ARG A O 1
ATOM 4661 N N . ALA A 1 577 ? 13.195 -7.859 15.359 1 95.56 577 ALA A N 1
ATOM 4662 C CA . ALA A 1 577 ? 14.641 -7.625 15.289 1 95.56 577 ALA A CA 1
ATOM 4663 C C . ALA A 1 577 ? 15.32 -7.988 16.609 1 95.56 577 ALA A C 1
ATOM 4665 O O . ALA A 1 577 ? 14.688 -7.953 17.672 1 95.56 577 ALA A O 1
ATOM 4666 N N . VAL A 1 578 ? 16.609 -8.375 16.547 1 95.56 578 VAL A N 1
ATOM 4667 C CA . VAL A 1 578 ? 17.375 -8.734 17.734 1 95.56 578 VAL A CA 1
ATOM 4668 C C . VAL A 1 578 ? 18.859 -8.5 17.484 1 95.56 578 VAL A C 1
ATOM 4670 O O . VAL A 1 578 ? 19.297 -8.492 16.328 1 95.56 578 VAL A O 1
ATOM 4673 N N . ARG A 1 579 ? 19.641 -8.25 18.5 1 94.44 579 ARG A N 1
ATOM 4674 C CA . ARG A 1 579 ? 21.094 -8.227 18.469 1 94.44 579 ARG A CA 1
ATOM 4675 C C . ARG A 1 579 ? 21.672 -9.484 19.109 1 94.44 579 ARG A C 1
ATOM 4677 O O . ARG A 1 579 ? 21.266 -9.867 20.219 1 94.44 579 ARG A O 1
ATOM 4684 N N . ILE A 1 580 ? 22.531 -10.141 18.359 1 95.19 580 ILE A N 1
ATOM 4685 C CA . ILE A 1 580 ? 23.141 -11.344 18.922 1 95.19 580 ILE A CA 1
ATOM 4686 C C . ILE A 1 580 ? 24.672 -11.242 18.812 1 95.19 580 ILE A C 1
ATOM 4688 O O . ILE A 1 580 ? 25.188 -10.633 17.875 1 95.19 580 ILE A O 1
ATOM 4692 N N . PRO A 1 581 ? 25.391 -11.844 19.75 1 94.88 581 PRO A N 1
ATOM 4693 C CA . PRO A 1 581 ? 26.859 -11.859 19.641 1 94.88 581 PRO A CA 1
ATOM 4694 C C . PRO A 1 581 ? 27.344 -12.688 18.469 1 94.88 581 PRO A C 1
ATOM 4696 O O . PRO A 1 581 ? 26.688 -13.648 18.062 1 94.88 581 PRO A O 1
ATOM 4699 N N . SER A 1 582 ? 28.406 -12.219 17.875 1 94.12 582 SER A N 1
ATOM 4700 C CA . SER A 1 582 ? 29.016 -12.938 16.766 1 94.12 582 SER A CA 1
ATOM 4701 C C . SER A 1 582 ? 30.531 -12.992 16.906 1 94.12 582 SER A C 1
ATOM 4703 O O . SER A 1 582 ? 31.172 -11.969 17.141 1 94.12 582 SER A O 1
ATOM 4705 N N . ALA A 1 583 ? 31.078 -14.188 16.812 1 91.81 583 ALA A N 1
ATOM 4706 C CA . ALA A 1 583 ? 32.531 -14.367 16.906 1 91.81 583 ALA A CA 1
ATOM 4707 C C . ALA A 1 583 ? 33.156 -14.406 15.523 1 91.81 583 ALA A C 1
ATOM 4709 O O . ALA A 1 583 ? 34.375 -14.633 15.398 1 91.81 583 ALA A O 1
ATOM 4710 N N . ILE A 1 584 ? 32.438 -14.148 14.492 1 93.38 584 ILE A N 1
ATOM 4711 C CA . ILE A 1 584 ? 32.938 -14.195 13.125 1 93.38 584 ILE A CA 1
ATOM 4712 C C . ILE A 1 584 ? 33.906 -13.039 12.883 1 93.38 584 ILE A C 1
ATOM 4714 O O . ILE A 1 584 ? 33.562 -11.875 13.109 1 93.38 584 ILE A O 1
ATOM 4718 N N . PRO A 1 585 ? 35.062 -13.312 12.406 1 95.5 585 PRO A N 1
ATOM 4719 C CA . PRO A 1 585 ? 36 -12.234 12.133 1 95.5 585 PRO A CA 1
ATOM 4720 C C . PRO A 1 585 ? 35.469 -11.211 11.141 1 95.5 585 PRO A C 1
ATOM 4722 O O . PRO A 1 585 ? 34.75 -11.57 10.203 1 95.5 585 PRO A O 1
ATOM 4725 N N . ASP A 1 586 ? 35.938 -9.977 11.273 1 94.94 586 ASP A N 1
ATOM 4726 C CA . ASP A 1 586 ? 35.406 -8.859 10.492 1 94.94 586 ASP A CA 1
ATOM 4727 C C . ASP A 1 586 ? 35.781 -8.992 9.016 1 94.94 586 ASP A C 1
ATOM 4729 O O . ASP A 1 586 ? 35.125 -8.422 8.148 1 94.94 586 ASP A O 1
ATOM 4733 N N . ASP A 1 587 ? 36.75 -9.758 8.719 1 95.56 587 ASP A N 1
ATOM 4734 C CA . ASP A 1 587 ? 37.219 -9.875 7.344 1 95.56 587 ASP A CA 1
ATOM 4735 C C . ASP A 1 587 ? 36.75 -11.188 6.711 1 95.56 587 ASP A C 1
ATOM 4737 O O . ASP A 1 587 ? 37.188 -11.539 5.609 1 95.56 587 ASP A O 1
ATOM 4741 N N . HIS A 1 588 ? 35.938 -11.914 7.414 1 96.5 588 HIS A N 1
ATOM 4742 C CA . HIS A 1 588 ? 35.344 -13.133 6.883 1 96.5 588 HIS A CA 1
ATOM 4743 C C . HIS A 1 588 ? 33.906 -12.875 6.414 1 96.5 588 HIS A C 1
ATOM 4745 O O . HIS A 1 588 ? 33.188 -12.086 7.027 1 96.5 588 HIS A O 1
ATOM 4751 N N . TRP A 1 589 ? 33.562 -13.523 5.285 1 97.44 589 TRP A N 1
ATOM 4752 C CA . TRP A 1 589 ? 32.188 -13.414 4.852 1 97.44 589 TRP A CA 1
ATOM 4753 C C . TRP A 1 589 ? 31.281 -14.328 5.684 1 97.44 589 TRP A C 1
ATOM 4755 O O . TRP A 1 589 ? 31.75 -15.289 6.297 1 97.44 589 TRP A O 1
ATOM 4765 N N . LEU A 1 590 ? 30.016 -13.977 5.812 1 97 590 LEU A N 1
ATOM 4766 C CA . LEU A 1 590 ? 28.953 -14.719 6.484 1 97 590 LEU A CA 1
ATOM 4767 C C . LEU A 1 590 ? 27.812 -15.023 5.523 1 97 590 LEU A C 1
ATOM 4769 O O . LEU A 1 590 ? 27.406 -14.156 4.75 1 97 590 LEU A O 1
ATOM 4773 N N . LEU A 1 591 ? 27.391 -16.344 5.48 1 97.25 591 LEU A N 1
ATOM 4774 C CA . LEU A 1 591 ? 26.25 -16.766 4.66 1 97.25 591 LEU A CA 1
ATOM 4775 C C . LEU A 1 591 ? 25.141 -17.344 5.527 1 97.25 591 LEU A C 1
ATOM 4777 O O . LEU A 1 591 ? 25.391 -18.172 6.406 1 97.25 591 LEU A O 1
ATOM 4781 N N . ALA A 1 592 ? 23.906 -16.797 5.34 1 97.06 592 ALA A N 1
ATOM 4782 C CA . ALA A 1 592 ? 22.75 -17.297 6.074 1 97.06 592 ALA A CA 1
ATOM 4783 C C . ALA A 1 592 ? 21.844 -18.109 5.16 1 97.06 592 ALA A C 1
ATOM 4785 O O . ALA A 1 592 ? 21.875 -17.969 3.938 1 97.06 592 ALA A O 1
ATOM 4786 N N . ASN A 1 593 ? 20.984 -18.984 5.781 1 96.81 593 ASN A N 1
ATOM 4787 C CA . ASN A 1 593 ? 20.062 -19.859 5.066 1 96.81 593 ASN A CA 1
ATOM 4788 C C . ASN A 1 593 ? 20.828 -20.812 4.129 1 96.81 593 ASN A C 1
ATOM 4790 O O . ASN A 1 593 ? 20.531 -20.875 2.934 1 96.81 593 ASN A O 1
ATOM 4794 N N . VAL A 1 594 ? 21.781 -21.484 4.688 1 95.75 594 VAL A N 1
ATOM 4795 C CA . VAL A 1 594 ? 22.688 -22.359 3.949 1 95.75 594 VAL A CA 1
ATOM 4796 C C . VAL A 1 594 ? 21.891 -23.344 3.092 1 95.75 594 VAL A C 1
ATOM 4798 O O . VAL A 1 594 ? 20.938 -23.953 3.57 1 95.75 594 VAL A O 1
ATOM 4801 N N . ASN A 1 595 ? 22.219 -23.375 1.759 1 94.94 595 ASN A N 1
ATOM 4802 C CA . ASN A 1 595 ? 21.625 -24.234 0.751 1 94.94 595 ASN A CA 1
ATOM 4803 C C . ASN A 1 595 ? 20.188 -23.828 0.446 1 94.94 595 ASN A C 1
ATOM 4805 O O . ASN A 1 595 ? 19.406 -24.609 -0.098 1 94.94 595 ASN A O 1
ATOM 4809 N N . GLN A 1 596 ? 19.75 -22.641 0.878 1 96.56 596 GLN A N 1
ATOM 4810 C CA . GLN A 1 596 ? 18.391 -22.125 0.686 1 96.56 596 GLN A CA 1
ATOM 4811 C C . GLN A 1 596 ? 17.344 -23.094 1.213 1 96.56 596 GLN A C 1
ATOM 4813 O O . GLN A 1 596 ? 16.406 -23.438 0.503 1 96.56 596 GLN A O 1
ATOM 4818 N N . THR A 1 597 ? 17.609 -23.5 2.408 1 94.75 597 THR A N 1
ATOM 4819 C CA . THR A 1 597 ? 16.719 -24.469 3.033 1 94.75 597 THR A CA 1
ATOM 4820 C C . THR A 1 597 ? 15.461 -23.797 3.562 1 94.75 597 THR A C 1
ATOM 4822 O O . THR A 1 597 ? 14.391 -24.406 3.576 1 94.75 597 THR A O 1
ATOM 4825 N N . GLY A 1 598 ? 15.617 -22.609 4.043 1 97.19 598 GLY A N 1
ATOM 4826 C CA . GLY A 1 598 ? 14.461 -21.859 4.516 1 97.19 598 GLY A CA 1
ATOM 4827 C C . GLY A 1 598 ? 13.68 -21.203 3.395 1 97.19 598 GLY A C 1
ATOM 4828 O O . GLY A 1 598 ? 14.234 -20.922 2.324 1 97.19 598 GLY A O 1
ATOM 4829 N N . TYR A 1 599 ? 12.367 -20.938 3.57 1 98.44 599 TYR A N 1
ATOM 4830 C CA . TYR A 1 599 ? 11.492 -20.281 2.607 1 98.44 599 TYR A CA 1
ATOM 4831 C C . TYR A 1 599 ? 11.43 -18.781 2.859 1 98.44 599 TYR A C 1
ATOM 4833 O O . TYR A 1 599 ? 10.391 -18.25 3.256 1 98.44 599 TYR A O 1
ATOM 4841 N N . TYR A 1 600 ? 12.508 -18.141 2.682 1 98.69 600 TYR A N 1
ATOM 4842 C CA . TYR A 1 600 ? 12.648 -16.688 2.838 1 98.69 600 TYR A CA 1
ATOM 4843 C C . TYR A 1 600 ? 13.875 -16.172 2.086 1 98.69 600 TYR A C 1
ATOM 4845 O O . TYR A 1 600 ? 14.672 -16.969 1.583 1 98.69 600 TYR A O 1
ATOM 4853 N N . ARG A 1 601 ? 14.031 -14.914 1.856 1 98.56 601 ARG A N 1
ATOM 4854 C CA . ARG A 1 601 ? 15.203 -14.289 1.253 1 98.56 601 ARG A CA 1
ATOM 4855 C C . ARG A 1 601 ? 16.125 -13.719 2.322 1 98.56 601 ARG A C 1
ATOM 4857 O O . ARG A 1 601 ? 15.688 -13.43 3.439 1 98.56 601 ARG A O 1
ATOM 4864 N N . VAL A 1 602 ? 17.375 -13.586 2.027 1 98.69 602 VAL A N 1
ATOM 4865 C CA . VAL A 1 602 ? 18.359 -13.047 2.965 1 98.69 602 VAL A CA 1
ATOM 4866 C C . VAL A 1 602 ? 19.047 -11.828 2.354 1 98.69 602 VAL A C 1
ATOM 4868 O O . VAL A 1 602 ? 19.422 -11.844 1.179 1 98.69 602 VAL A O 1
ATOM 4871 N N . ASN A 1 603 ? 19.094 -10.805 3.045 1 98.44 603 ASN A N 1
ATOM 4872 C CA . ASN A 1 603 ? 19.891 -9.633 2.699 1 98.44 603 ASN A CA 1
ATOM 4873 C C . ASN A 1 603 ? 21 -9.391 3.711 1 98.44 603 ASN A C 1
ATOM 4875 O O . ASN A 1 603 ? 20.938 -9.875 4.84 1 98.44 603 ASN A O 1
ATOM 4879 N N . TYR A 1 604 ? 22.125 -8.789 3.309 1 98.31 604 TYR A N 1
ATOM 4880 C CA . TYR A 1 604 ? 23.297 -8.508 4.141 1 98.31 604 TYR A CA 1
ATOM 4881 C C . TYR A 1 604 ? 23.672 -7.035 4.047 1 98.31 604 TYR A C 1
ATOM 4883 O O . TYR A 1 604 ? 23.156 -6.305 3.201 1 98.31 604 TYR A O 1
ATOM 4891 N N . ASP A 1 605 ? 24.484 -6.602 4.988 1 95.69 605 ASP A N 1
ATOM 4892 C CA . ASP A 1 605 ? 25.094 -5.285 4.84 1 95.69 605 ASP A CA 1
ATOM 4893 C C . ASP A 1 605 ? 26.062 -5.254 3.66 1 95.69 605 ASP A C 1
ATOM 4895 O O . ASP A 1 605 ? 26.516 -6.301 3.201 1 95.69 605 ASP A O 1
ATOM 4899 N N . ALA A 1 606 ? 26.391 -4.062 3.156 1 94.06 606 ALA A N 1
ATOM 4900 C CA . ALA A 1 606 ? 27.156 -3.861 1.924 1 94.06 606 ALA A CA 1
ATOM 4901 C C . ALA A 1 606 ? 28.516 -4.547 1.999 1 94.06 606 ALA A C 1
ATOM 4903 O O . ALA A 1 606 ? 28.969 -5.145 1.021 1 94.06 606 ALA A O 1
ATOM 4904 N N . ARG A 1 607 ? 29.172 -4.441 3.127 1 95.62 607 ARG A N 1
ATOM 4905 C CA . ARG A 1 607 ? 30.516 -5.008 3.273 1 95.62 607 ARG A CA 1
ATOM 4906 C C . ARG A 1 607 ? 30.469 -6.527 3.17 1 95.62 607 ARG A C 1
ATOM 4908 O O . ARG A 1 607 ? 31.344 -7.129 2.523 1 95.62 607 ARG A O 1
ATOM 4915 N N . ASN A 1 608 ? 29.484 -7.129 3.812 1 98.12 608 ASN A N 1
ATOM 4916 C CA . ASN A 1 608 ? 29.359 -8.578 3.721 1 98.12 608 ASN A CA 1
ATOM 4917 C C . ASN A 1 608 ? 29.031 -9.031 2.299 1 98.12 608 ASN A C 1
ATOM 4919 O O . ASN A 1 608 ? 29.547 -10.047 1.833 1 98.12 608 ASN A O 1
ATOM 4923 N N . TRP A 1 609 ? 28.156 -8.336 1.562 1 98.31 609 TRP A N 1
ATOM 4924 C CA . TRP A 1 609 ? 27.906 -8.633 0.16 1 98.31 609 TRP A CA 1
ATOM 4925 C C . TRP A 1 609 ? 29.188 -8.609 -0.653 1 98.31 609 TRP A C 1
ATOM 4927 O O . TRP A 1 609 ? 29.438 -9.5 -1.467 1 98.31 609 TRP A O 1
ATOM 4937 N N . GLN A 1 610 ? 30.016 -7.605 -0.407 1 97.56 610 GLN A N 1
ATOM 4938 C CA . GLN A 1 610 ? 31.266 -7.477 -1.149 1 97.56 610 GLN A CA 1
ATOM 4939 C C . GLN A 1 610 ? 32.188 -8.641 -0.856 1 97.56 610 GLN A C 1
ATOM 4941 O O . GLN A 1 610 ? 32.875 -9.141 -1.756 1 97.56 610 GLN A O 1
ATOM 4946 N N . MET A 1 611 ? 32.25 -9.031 0.394 1 98.19 611 MET A N 1
ATOM 4947 C CA . MET A 1 611 ? 33.094 -10.164 0.751 1 98.19 611 MET A CA 1
ATOM 4948 C C . MET A 1 611 ? 32.594 -11.445 0.102 1 98.19 611 MET A C 1
ATOM 4950 O O . MET A 1 611 ? 33.375 -12.266 -0.359 1 98.19 611 MET A O 1
ATOM 4954 N N . LEU A 1 612 ? 31.266 -11.617 0.078 1 98.5 612 LEU A N 1
ATOM 4955 C CA . LEU A 1 612 ? 30.703 -12.789 -0.582 1 98.5 612 LEU A CA 1
ATOM 4956 C C . LEU A 1 612 ? 31 -12.766 -2.076 1 98.5 612 LEU A C 1
ATOM 4958 O O . LEU A 1 612 ? 31.359 -13.797 -2.652 1 98.5 612 LEU A O 1
ATOM 4962 N N . ILE A 1 613 ? 30.891 -11.633 -2.732 1 98.12 613 ILE A N 1
ATOM 4963 C CA . ILE A 1 613 ? 31.203 -11.492 -4.148 1 98.12 613 ILE A CA 1
ATOM 4964 C C . ILE A 1 613 ? 32.688 -11.797 -4.387 1 98.12 613 ILE A C 1
ATOM 4966 O O . ILE A 1 613 ? 33.031 -12.508 -5.332 1 98.12 613 ILE A O 1
ATOM 4970 N N . GLY A 1 614 ? 33.5 -11.258 -3.504 1 97.88 614 GLY A N 1
ATOM 4971 C CA . GLY A 1 614 ? 34.906 -11.562 -3.596 1 97.88 614 GLY A CA 1
ATOM 4972 C C . GLY A 1 614 ? 35.219 -13.047 -3.533 1 97.88 614 GLY A C 1
ATOM 4973 O O . GLY A 1 614 ? 36.031 -13.555 -4.305 1 97.88 614 GLY A O 1
ATOM 4974 N N . ALA A 1 615 ? 34.531 -13.727 -2.637 1 97.81 615 ALA A N 1
ATOM 4975 C CA . ALA A 1 615 ? 34.688 -15.172 -2.49 1 97.81 615 ALA A CA 1
ATOM 4976 C C . ALA A 1 615 ? 34.281 -15.906 -3.754 1 97.81 615 ALA A C 1
ATOM 4978 O O . ALA A 1 615 ? 34.938 -16.859 -4.176 1 97.81 615 ALA A O 1
ATOM 4979 N N . LEU A 1 616 ? 33.188 -15.523 -4.363 1 98.25 616 LEU A N 1
ATOM 4980 C CA . LEU A 1 616 ? 32.688 -16.125 -5.586 1 98.25 616 LEU A CA 1
ATOM 4981 C C . LEU A 1 616 ? 33.656 -15.914 -6.75 1 98.25 616 LEU A C 1
ATOM 4983 O O . LEU A 1 616 ? 33.844 -16.812 -7.559 1 98.25 616 LEU A O 1
ATOM 4987 N N . LEU A 1 617 ? 34.25 -14.758 -6.852 1 96.81 617 LEU A N 1
ATOM 4988 C CA . LEU A 1 617 ? 35.156 -14.422 -7.938 1 96.81 617 LEU A CA 1
ATOM 4989 C C . LEU A 1 617 ? 36.469 -15.141 -7.773 1 96.81 617 LEU A C 1
ATOM 4991 O O . LEU A 1 617 ? 37.094 -15.555 -8.758 1 96.81 617 LEU A O 1
ATOM 4995 N N . ASP A 1 618 ? 36.875 -15.336 -6.539 1 96.56 618 ASP A N 1
ATOM 4996 C CA . ASP A 1 618 ? 38.156 -15.992 -6.266 1 96.56 618 ASP A CA 1
ATOM 4997 C C . ASP A 1 618 ? 38.031 -17.5 -6.449 1 96.56 618 ASP A C 1
ATOM 4999 O O . ASP A 1 618 ? 38.812 -18.094 -7.199 1 96.56 618 ASP A O 1
ATOM 5003 N N . ASP A 1 619 ? 37.125 -18.109 -5.711 1 96.88 619 ASP A N 1
ATOM 5004 C CA . ASP A 1 619 ? 36.812 -19.531 -5.797 1 96.88 619 ASP A CA 1
ATOM 5005 C C . ASP A 1 619 ? 35.375 -19.812 -5.367 1 96.88 619 ASP A C 1
ATOM 5007 O O . ASP A 1 619 ? 35.125 -20.078 -4.191 1 96.88 619 ASP A O 1
ATOM 5011 N N . HIS A 1 620 ? 34.531 -19.859 -6.371 1 97 620 HIS A N 1
ATOM 5012 C CA . HIS A 1 620 ? 33.094 -19.969 -6.07 1 97 620 HIS A CA 1
ATOM 5013 C C . HIS A 1 620 ? 32.781 -21.281 -5.367 1 97 620 HIS A C 1
ATOM 5015 O O . HIS A 1 620 ? 31.734 -21.391 -4.711 1 97 620 HIS A O 1
ATOM 5021 N N . THR A 1 621 ? 33.594 -22.266 -5.406 1 95.12 621 THR A N 1
ATOM 5022 C CA . THR A 1 621 ? 33.312 -23.578 -4.852 1 95.12 621 THR A CA 1
ATOM 5023 C C . THR A 1 621 ? 33.469 -23.578 -3.334 1 95.12 621 THR A C 1
ATOM 5025 O O . THR A 1 621 ? 33.062 -24.531 -2.66 1 95.12 621 THR A O 1
ATOM 5028 N N . THR A 1 622 ? 34 -22.406 -2.771 1 94.88 622 THR A N 1
ATOM 5029 C CA . THR A 1 622 ? 34.062 -22.266 -1.322 1 94.88 622 THR A CA 1
ATOM 5030 C C . THR A 1 622 ? 32.656 -22.062 -0.742 1 94.88 622 THR A C 1
ATOM 5032 O O . THR A 1 622 ? 32.438 -22.219 0.464 1 94.88 622 THR A O 1
ATOM 5035 N N . ILE A 1 623 ? 31.703 -21.703 -1.553 1 96.31 623 ILE A N 1
ATOM 5036 C CA . ILE A 1 623 ? 30.297 -21.562 -1.188 1 96.31 623 ILE A CA 1
ATOM 5037 C C . ILE A 1 623 ? 29.484 -22.703 -1.8 1 96.31 623 ILE A C 1
ATOM 5039 O O . ILE A 1 623 ? 29.625 -23 -2.988 1 96.31 623 ILE A O 1
ATOM 5043 N N . PRO A 1 624 ? 28.641 -23.359 -0.998 1 95.06 624 PRO A N 1
ATOM 5044 C CA . PRO A 1 624 ? 27.875 -24.5 -1.527 1 95.06 624 PRO A CA 1
ATOM 5045 C C . PRO A 1 624 ? 27.062 -24.125 -2.768 1 95.06 624 PRO A C 1
ATOM 5047 O O . PRO A 1 624 ? 26.594 -23 -2.895 1 95.06 624 PRO A O 1
ATOM 5050 N N . MET A 1 625 ? 26.875 -25.078 -3.674 1 95.94 625 MET A N 1
ATOM 5051 C CA . MET A 1 625 ? 26.234 -24.875 -4.973 1 95.94 625 MET A CA 1
ATOM 5052 C C . MET A 1 625 ? 24.859 -24.25 -4.809 1 95.94 625 MET A C 1
ATOM 5054 O O . MET A 1 625 ? 24.547 -23.25 -5.465 1 95.94 625 MET A O 1
ATOM 5058 N N . ALA A 1 626 ? 23.984 -24.844 -3.916 1 96.31 626 ALA A N 1
ATOM 5059 C CA . ALA A 1 626 ? 22.625 -24.328 -3.727 1 96.31 626 ALA A CA 1
ATOM 5060 C C . ALA A 1 626 ? 22.641 -22.906 -3.178 1 96.31 626 ALA A C 1
ATOM 5062 O O . ALA A 1 626 ? 21.781 -22.094 -3.51 1 96.31 626 ALA A O 1
ATOM 5063 N N . SER A 1 627 ? 23.656 -22.609 -2.367 1 97.44 627 SER A N 1
ATOM 5064 C CA . SER A 1 627 ? 23.812 -21.266 -1.796 1 97.44 627 SER A CA 1
ATOM 5065 C C . SER A 1 627 ? 24.25 -20.266 -2.854 1 97.44 627 SER A C 1
ATOM 5067 O O . SER A 1 627 ? 23.859 -19.094 -2.801 1 97.44 627 SER A O 1
ATOM 5069 N N . ARG A 1 628 ? 25.141 -20.703 -3.793 1 98.44 628 ARG A N 1
ATOM 5070 C CA . ARG A 1 628 ? 25.5 -19.828 -4.902 1 98.44 628 ARG A CA 1
ATOM 5071 C C . ARG A 1 628 ? 24.266 -19.438 -5.719 1 98.44 628 ARG A C 1
ATOM 5073 O O . ARG A 1 628 ? 24.094 -18.281 -6.086 1 98.44 628 ARG A O 1
ATOM 5080 N N . SER A 1 629 ? 23.359 -20.438 -5.973 1 98.5 629 SER A N 1
ATOM 5081 C CA . SER A 1 629 ? 22.094 -20.203 -6.648 1 98.5 629 SER A CA 1
ATOM 5082 C C . SER A 1 629 ? 21.219 -19.234 -5.852 1 98.5 629 SER A C 1
ATOM 5084 O O . SER A 1 629 ? 20.594 -18.344 -6.422 1 98.5 629 SER A O 1
ATOM 5086 N N . GLN A 1 630 ? 21.219 -19.406 -4.566 1 98.31 630 GLN A N 1
ATOM 5087 C CA . GLN A 1 630 ? 20.469 -18.531 -3.67 1 98.31 630 GLN A CA 1
ATOM 5088 C C . GLN A 1 630 ? 20.969 -17.094 -3.75 1 98.31 630 GLN A C 1
ATOM 5090 O O . GLN A 1 630 ? 20.172 -16.156 -3.836 1 98.31 630 GLN A O 1
ATOM 5095 N N . LEU A 1 631 ? 22.281 -16.922 -3.664 1 98.75 631 LEU A N 1
ATOM 5096 C CA . LEU A 1 631 ? 22.875 -15.586 -3.678 1 98.75 631 LEU A CA 1
ATOM 5097 C C . LEU A 1 631 ? 22.484 -14.828 -4.945 1 98.75 631 LEU A C 1
ATOM 5099 O O . LEU A 1 631 ? 22.172 -13.641 -4.895 1 98.75 631 LEU A O 1
ATOM 5103 N N . VAL A 1 632 ? 22.453 -15.547 -6.07 1 98.62 632 VAL A N 1
ATOM 5104 C CA . VAL A 1 632 ? 22.094 -14.938 -7.344 1 98.62 632 VAL A CA 1
ATOM 5105 C C . VAL A 1 632 ? 20.641 -14.5 -7.312 1 98.62 632 VAL A C 1
ATOM 5107 O O . VAL A 1 632 ? 20.312 -13.352 -7.621 1 98.62 632 VAL A O 1
ATOM 5110 N N . ASP A 1 633 ? 19.75 -15.414 -6.926 1 98.62 633 ASP A N 1
ATOM 5111 C CA . ASP A 1 633 ? 18.312 -15.164 -6.922 1 98.62 633 ASP A CA 1
ATOM 5112 C C . ASP A 1 633 ? 17.953 -14.055 -5.93 1 98.62 633 ASP A C 1
ATOM 5114 O O . ASP A 1 633 ? 17.203 -13.141 -6.262 1 98.62 633 ASP A O 1
ATOM 5118 N N . ASP A 1 634 ? 18.531 -14.141 -4.711 1 98.69 634 ASP A N 1
ATOM 5119 C CA . ASP A 1 634 ? 18.266 -13.148 -3.676 1 98.69 634 ASP A CA 1
ATOM 5120 C C . ASP A 1 634 ? 18.75 -11.766 -4.102 1 98.69 634 ASP A C 1
ATOM 5122 O O . ASP A 1 634 ? 18.016 -10.781 -4.008 1 98.69 634 ASP A O 1
ATOM 5126 N N . ALA A 1 635 ? 20 -11.719 -4.559 1 98.62 635 ALA A N 1
ATOM 5127 C CA . ALA A 1 635 ? 20.594 -10.422 -4.902 1 98.62 635 ALA A CA 1
ATOM 5128 C C . ALA A 1 635 ? 19.75 -9.711 -5.961 1 98.62 635 ALA A C 1
ATOM 5130 O O . ALA A 1 635 ? 19.469 -8.516 -5.832 1 98.62 635 ALA A O 1
ATOM 5131 N N . PHE A 1 636 ? 19.406 -10.391 -7.008 1 98.06 636 PHE A N 1
ATOM 5132 C CA . PHE A 1 636 ? 18.688 -9.766 -8.117 1 98.06 636 PHE A CA 1
ATOM 5133 C C . PHE A 1 636 ? 17.297 -9.32 -7.684 1 98.06 636 PHE A C 1
ATOM 5135 O O . PHE A 1 636 ? 16.859 -8.211 -8.008 1 98.06 636 PHE A O 1
ATOM 5142 N N . GLN A 1 637 ? 16.562 -10.211 -6.926 1 98.19 637 GLN A N 1
ATOM 5143 C CA . GLN A 1 637 ? 15.203 -9.867 -6.508 1 98.19 637 GLN A CA 1
ATOM 5144 C C . GLN A 1 637 ? 15.219 -8.758 -5.465 1 98.19 637 GLN A C 1
ATOM 5146 O O . GLN A 1 637 ? 14.328 -7.902 -5.449 1 98.19 637 GLN A O 1
ATOM 5151 N N . LEU A 1 638 ? 16.203 -8.773 -4.535 1 98.12 638 LEU A N 1
ATOM 5152 C CA . LEU A 1 638 ? 16.375 -7.695 -3.562 1 98.12 638 LEU A CA 1
ATOM 5153 C C . LEU A 1 638 ? 16.641 -6.371 -4.262 1 98.12 638 LEU A C 1
ATOM 5155 O O . LEU A 1 638 ? 16.109 -5.332 -3.865 1 98.12 638 LEU A O 1
ATOM 5159 N N . ALA A 1 639 ? 17.484 -6.414 -5.266 1 97.19 639 ALA A N 1
ATOM 5160 C CA . ALA A 1 639 ? 17.828 -5.203 -6.012 1 97.19 639 ALA A CA 1
ATOM 5161 C C . ALA A 1 639 ? 16.594 -4.641 -6.719 1 97.19 639 ALA A C 1
ATOM 5163 O O . ALA A 1 639 ? 16.359 -3.428 -6.703 1 97.19 639 ALA A O 1
ATOM 5164 N N . ARG A 1 640 ? 15.812 -5.508 -7.348 1 95 640 ARG A N 1
ATOM 5165 C CA . ARG A 1 640 ? 14.609 -5.07 -8.047 1 95 640 ARG A CA 1
ATOM 5166 C C . ARG A 1 640 ? 13.602 -4.465 -7.078 1 95 640 ARG A C 1
ATOM 5168 O O . ARG A 1 640 ? 12.836 -3.574 -7.449 1 95 640 ARG A O 1
ATOM 5175 N N . ALA A 1 641 ? 13.656 -4.953 -5.812 1 94.69 641 ALA A N 1
ATOM 5176 C CA . ALA A 1 641 ? 12.742 -4.457 -4.789 1 94.69 641 ALA A CA 1
ATOM 5177 C C . ALA A 1 641 ? 13.32 -3.244 -4.074 1 94.69 641 ALA A C 1
ATOM 5179 O O . ALA A 1 641 ? 12.75 -2.76 -3.092 1 94.69 641 ALA A O 1
ATOM 5180 N N . ASN A 1 642 ? 14.469 -2.777 -4.492 1 92.06 642 ASN A N 1
ATOM 5181 C CA . ASN A 1 642 ? 15.148 -1.6 -3.965 1 92.06 642 ASN A CA 1
ATOM 5182 C C . ASN A 1 642 ? 15.672 -1.839 -2.551 1 92.06 642 ASN A C 1
ATOM 5184 O O . ASN A 1 642 ? 15.766 -0.904 -1.754 1 92.06 642 ASN A O 1
ATOM 5188 N N . ARG A 1 643 ? 15.969 -3.068 -2.158 1 94.5 643 ARG A N 1
ATOM 5189 C CA . ARG A 1 643 ? 16.531 -3.432 -0.862 1 94.5 643 ARG A CA 1
ATOM 5190 C C . ARG A 1 643 ? 18.047 -3.588 -0.948 1 94.5 643 ARG A C 1
ATOM 5192 O O . ARG A 1 643 ? 18.734 -3.588 0.074 1 94.5 643 ARG A O 1
ATOM 5199 N N . LEU A 1 644 ? 18.453 -3.773 -2.156 1 95.62 644 LEU A N 1
ATOM 5200 C CA . LEU A 1 644 ? 19.875 -3.93 -2.467 1 95.62 644 LEU A CA 1
ATOM 5201 C C . LEU A 1 644 ? 20.266 -3.086 -3.678 1 95.62 644 LEU A C 1
ATOM 5203 O O . LEU A 1 644 ? 19.453 -2.904 -4.598 1 95.62 644 LEU A O 1
ATOM 5207 N N . ASP A 1 645 ? 21.469 -2.523 -3.605 1 93.81 645 ASP A N 1
ATOM 5208 C CA . ASP A 1 645 ? 21.953 -1.76 -4.75 1 93.81 645 ASP A CA 1
ATOM 5209 C C . ASP A 1 645 ? 22.031 -2.631 -6 1 93.81 645 ASP A C 1
ATOM 5211 O O . ASP A 1 645 ? 22.578 -3.734 -5.965 1 93.81 645 ASP A O 1
ATOM 5215 N N . MET A 1 646 ? 21.453 -2.158 -7.113 1 94.81 646 MET A N 1
ATOM 5216 C CA . MET A 1 646 ? 21.422 -2.895 -8.375 1 94.81 646 MET A CA 1
ATOM 5217 C C . MET A 1 646 ? 22.844 -3.238 -8.836 1 94.81 646 MET A C 1
ATOM 5219 O O . MET A 1 646 ? 23.078 -4.305 -9.406 1 94.81 646 MET A O 1
ATOM 5223 N N . GLU A 1 647 ? 23.797 -2.398 -8.578 1 93.31 647 GLU A N 1
ATOM 5224 C CA . GLU A 1 647 ? 25.172 -2.645 -8.992 1 93.31 647 GLU A CA 1
ATOM 5225 C C . GLU A 1 647 ? 25.75 -3.867 -8.289 1 93.31 647 GLU A C 1
ATOM 5227 O O . GLU A 1 647 ? 26.531 -4.621 -8.875 1 93.31 647 GLU A O 1
ATOM 5232 N N . VAL A 1 648 ? 25.375 -4.027 -7.004 1 96 648 VAL A N 1
ATOM 5233 C CA . VAL A 1 648 ? 25.844 -5.176 -6.238 1 96 648 VAL A CA 1
ATOM 5234 C C . VAL A 1 648 ? 25.328 -6.465 -6.879 1 96 648 VAL A C 1
ATOM 5236 O O . VAL A 1 648 ? 26.078 -7.426 -7.047 1 96 648 VAL A O 1
ATOM 5239 N N . ALA A 1 649 ? 24.047 -6.512 -7.266 1 97.5 649 ALA A N 1
ATOM 5240 C CA . ALA A 1 649 ? 23.438 -7.691 -7.883 1 97.5 649 ALA A CA 1
ATOM 5241 C C . ALA A 1 649 ? 24.094 -8.008 -9.227 1 97.5 649 ALA A C 1
ATOM 5243 O O . ALA A 1 649 ? 24.391 -9.164 -9.523 1 97.5 649 ALA A O 1
ATOM 5244 N N . LEU A 1 650 ? 24.375 -6.953 -10.031 1 96.94 650 LEU A N 1
ATOM 5245 C CA . LEU A 1 650 ? 24.953 -7.156 -11.359 1 96.94 650 LEU A CA 1
ATOM 5246 C C . LEU A 1 650 ? 26.422 -7.578 -11.25 1 96.94 650 LEU A C 1
ATOM 5248 O O . LEU A 1 650 ? 26.891 -8.414 -12.031 1 96.94 650 LEU A O 1
ATOM 5252 N N . GLU A 1 651 ? 27.141 -7.02 -10.273 1 95.69 651 GLU A N 1
ATOM 5253 C CA . GLU A 1 651 ? 28.531 -7.418 -10.031 1 95.69 651 GLU A CA 1
ATOM 5254 C C . GLU A 1 651 ? 28.609 -8.883 -9.617 1 95.69 651 GLU A C 1
ATOM 5256 O O . GLU A 1 651 ? 29.531 -9.594 -10.023 1 95.69 651 GLU A O 1
ATOM 5261 N N . LEU A 1 652 ? 27.672 -9.273 -8.805 1 97.75 652 LEU A N 1
ATOM 5262 C CA . LEU A 1 652 ? 27.641 -10.648 -8.336 1 97.75 652 LEU A CA 1
ATOM 5263 C C . LEU A 1 652 ? 27.531 -11.625 -9.508 1 97.75 652 LEU A C 1
ATOM 5265 O O . LEU A 1 652 ? 28.125 -12.703 -9.477 1 97.75 652 LEU A O 1
ATOM 5269 N N . LEU A 1 653 ? 26.859 -11.281 -10.602 1 97.12 653 LEU A N 1
ATOM 5270 C CA . LEU A 1 653 ? 26.625 -12.172 -11.734 1 97.12 653 LEU A CA 1
ATOM 5271 C C . LEU A 1 653 ? 27.938 -12.422 -12.492 1 97.12 653 LEU A C 1
ATOM 5273 O O . LEU A 1 653 ? 28.047 -13.391 -13.242 1 97.12 653 LEU A O 1
ATOM 5277 N N . SER A 1 654 ? 28.953 -11.641 -12.258 1 93.69 654 SER A N 1
ATOM 5278 C CA . SER A 1 654 ? 30.203 -11.742 -13.008 1 93.69 654 SER A CA 1
ATOM 5279 C C . SER A 1 654 ? 30.938 -13.039 -12.688 1 93.69 654 SER A C 1
ATOM 5281 O O . SER A 1 654 ? 31.688 -13.547 -13.508 1 93.69 654 SER A O 1
ATOM 5283 N N . TYR A 1 655 ? 30.625 -13.609 -11.555 1 96.94 655 TYR A N 1
ATOM 5284 C CA . TYR A 1 655 ? 31.391 -14.781 -11.133 1 96.94 655 TYR A CA 1
ATOM 5285 C C . TYR A 1 655 ? 31.031 -16 -11.977 1 96.94 655 TYR A C 1
ATOM 5287 O O . TYR A 1 655 ? 31.781 -16.969 -12.031 1 96.94 655 TYR A O 1
ATOM 5295 N N . VAL A 1 656 ? 29.875 -15.977 -12.688 1 96.81 656 VAL A N 1
ATOM 5296 C CA . VAL A 1 656 ? 29.328 -17.203 -13.273 1 96.81 656 VAL A CA 1
ATOM 5297 C C . VAL A 1 656 ? 30.172 -17.625 -14.469 1 96.81 656 VAL A C 1
ATOM 5299 O O . VAL A 1 656 ? 30.062 -18.766 -14.938 1 96.81 656 VAL A O 1
ATOM 5302 N N . ARG A 1 657 ? 30.969 -16.734 -14.898 1 93.5 657 ARG A N 1
ATOM 5303 C CA . ARG A 1 657 ? 31.891 -17.109 -15.969 1 93.5 657 ARG A CA 1
ATOM 5304 C C . ARG A 1 657 ? 32.656 -18.375 -15.609 1 93.5 657 ARG A C 1
ATOM 5306 O O . ARG A 1 657 ? 32.969 -19.188 -16.484 1 93.5 657 ARG A O 1
ATOM 5313 N N . ASP A 1 658 ? 32.844 -18.562 -14.297 1 94.69 658 ASP A N 1
ATOM 5314 C CA . ASP A 1 658 ? 33.594 -19.703 -13.82 1 94.69 658 ASP A CA 1
ATOM 5315 C C . ASP A 1 658 ? 32.688 -20.797 -13.305 1 94.69 658 ASP A C 1
ATOM 5317 O O . ASP A 1 658 ? 33.156 -21.891 -12.945 1 94.69 658 ASP A O 1
ATOM 5321 N N . GLU A 1 659 ? 31.375 -20.594 -13.281 1 97.31 659 GLU A N 1
ATOM 5322 C CA . GLU A 1 659 ? 30.406 -21.547 -12.734 1 97.31 659 GLU A CA 1
ATOM 5323 C C . GLU A 1 659 ? 30.172 -22.703 -13.703 1 97.31 659 GLU A C 1
ATOM 5325 O O . GLU A 1 659 ? 30.016 -22.5 -14.906 1 97.31 659 GLU A O 1
ATOM 5330 N N . ARG A 1 660 ? 30.172 -23.984 -13.164 1 95.75 660 ARG A N 1
ATOM 5331 C CA . ARG A 1 660 ? 30.016 -25.156 -14.016 1 95.75 660 ARG A CA 1
ATOM 5332 C C . ARG A 1 660 ? 28.828 -26.016 -13.57 1 95.75 660 ARG A C 1
ATOM 5334 O O . ARG A 1 660 ? 28.625 -27.125 -14.078 1 95.75 660 ARG A O 1
ATOM 5341 N N . GLU A 1 661 ? 28.047 -25.5 -12.602 1 96.75 661 GLU A N 1
ATOM 5342 C CA . GLU A 1 661 ? 26.859 -26.203 -12.117 1 96.75 661 GLU A CA 1
ATOM 5343 C C . GLU A 1 661 ? 25.578 -25.562 -12.633 1 96.75 661 GLU A C 1
ATOM 5345 O O . GLU A 1 661 ? 25.5 -24.328 -12.758 1 96.75 661 GLU A O 1
ATOM 5350 N N . TYR A 1 662 ? 24.578 -26.328 -12.922 1 96.5 662 TYR A N 1
ATOM 5351 C CA . TYR A 1 662 ? 23.344 -25.891 -13.586 1 96.5 662 TYR A CA 1
ATOM 5352 C C . TYR A 1 662 ? 22.531 -24.984 -12.688 1 96.5 662 TYR A C 1
ATOM 5354 O O . TYR A 1 662 ? 22.078 -23.922 -13.109 1 96.5 662 TYR A O 1
ATOM 5362 N N . PRO A 1 663 ? 22.312 -25.344 -11.336 1 98 663 PRO A N 1
ATOM 5363 C CA . PRO A 1 663 ? 21.344 -24.578 -10.547 1 98 663 PRO A CA 1
ATOM 5364 C C . PRO A 1 663 ? 21.703 -23.109 -10.438 1 98 663 PRO A C 1
ATOM 5366 O O . PRO A 1 663 ? 20.844 -22.234 -10.641 1 98 663 PRO A O 1
ATOM 5369 N N . PRO A 1 664 ? 23 -22.734 -10.195 1 98.44 664 PRO A N 1
ATOM 5370 C CA . PRO A 1 664 ? 23.312 -21.297 -10.195 1 98.44 664 PRO A CA 1
ATOM 5371 C C . PRO A 1 664 ? 23.031 -20.625 -11.547 1 98.44 664 PRO A C 1
ATOM 5373 O O . PRO A 1 664 ? 22.547 -19.5 -11.586 1 98.44 664 PRO A O 1
ATOM 5376 N N . TRP A 1 665 ? 23.344 -21.359 -12.602 1 98.12 665 TRP A N 1
ATOM 5377 C CA . TRP A 1 665 ? 23.109 -20.812 -13.938 1 98.12 665 TRP A CA 1
ATOM 5378 C C . TRP A 1 665 ? 21.625 -20.594 -14.195 1 98.12 665 TRP A C 1
ATOM 5380 O O . TRP A 1 665 ? 21.234 -19.656 -14.891 1 98.12 665 TRP A O 1
ATOM 5390 N N . GLU A 1 666 ? 20.797 -21.5 -13.703 1 98 666 GLU A N 1
ATOM 5391 C CA . GLU A 1 666 ? 19.359 -21.312 -13.875 1 98 666 GLU A CA 1
ATOM 5392 C C . GLU A 1 666 ? 18.859 -20.062 -13.172 1 98 666 GLU A C 1
ATOM 5394 O O . GLU A 1 666 ? 17.969 -19.359 -13.672 1 98 666 GLU A O 1
ATOM 5399 N N . SER A 1 667 ? 19.391 -19.781 -11.969 1 98.31 667 SER A N 1
ATOM 5400 C CA . SER A 1 667 ? 19.078 -18.531 -11.289 1 98.31 667 SER A CA 1
ATOM 5401 C C . SER A 1 667 ? 19.516 -17.312 -12.102 1 98.31 667 SER A C 1
ATOM 5403 O O . SER A 1 667 ? 18.812 -16.312 -12.172 1 98.31 667 SER A O 1
ATOM 5405 N N . VAL A 1 668 ? 20.688 -17.391 -12.711 1 98.31 668 VAL A N 1
ATOM 5406 C CA . VAL A 1 668 ? 21.219 -16.328 -13.555 1 98.31 668 VAL A CA 1
ATOM 5407 C C . VAL A 1 668 ? 20.328 -16.156 -14.789 1 98.31 668 VAL A C 1
ATOM 5409 O O . VAL A 1 668 ? 20.078 -15.031 -15.234 1 98.31 668 VAL A O 1
ATOM 5412 N N . ASN A 1 669 ? 19.875 -17.312 -15.336 1 97.62 669 ASN A N 1
ATOM 5413 C CA . ASN A 1 669 ? 19 -17.297 -16.5 1 97.62 669 ASN A CA 1
ATOM 5414 C C . ASN A 1 669 ? 17.766 -16.422 -16.266 1 97.62 669 ASN A C 1
ATOM 5416 O O . ASN A 1 669 ? 17.344 -15.688 -17.156 1 97.62 669 ASN A O 1
ATOM 5420 N N . THR A 1 670 ? 17.203 -16.484 -15.078 1 96.31 670 THR A N 1
ATOM 5421 C CA . THR A 1 670 ? 16.031 -15.688 -14.727 1 96.31 670 THR A CA 1
ATOM 5422 C C . THR A 1 670 ? 16.359 -14.195 -14.773 1 96.31 670 THR A C 1
ATOM 5424 O O . THR A 1 670 ? 15.586 -13.406 -15.328 1 96.31 670 THR A O 1
ATOM 5427 N N . ALA A 1 671 ? 17.484 -13.836 -14.227 1 97.19 671 ALA A N 1
ATOM 5428 C CA . ALA A 1 671 ? 17.906 -12.438 -14.211 1 97.19 671 ALA A CA 1
ATOM 5429 C C . ALA A 1 671 ? 18.203 -11.938 -15.617 1 97.19 671 ALA A C 1
ATOM 5431 O O . ALA A 1 671 ? 17.75 -10.867 -16.016 1 97.19 671 ALA A O 1
ATOM 5432 N N . LEU A 1 672 ? 18.953 -12.742 -16.406 1 97.44 672 LEU A N 1
ATOM 5433 C CA . LEU A 1 672 ? 19.344 -12.352 -17.75 1 97.44 672 LEU A CA 1
ATOM 5434 C C . LEU A 1 672 ? 18.125 -12.234 -18.656 1 97.44 672 LEU A C 1
ATOM 5436 O O . LEU A 1 672 ? 18.062 -11.328 -19.5 1 97.44 672 LEU A O 1
ATOM 5440 N N . SER A 1 673 ? 17.203 -13.133 -18.484 1 94.94 673 SER A N 1
ATOM 5441 C CA . SER A 1 673 ? 15.992 -13.109 -19.312 1 94.94 673 SER A CA 1
ATOM 5442 C C . SER A 1 673 ? 15.148 -11.875 -19.016 1 94.94 673 SER A C 1
ATOM 5444 O O . SER A 1 673 ? 14.594 -11.266 -19.938 1 94.94 673 SER A O 1
ATOM 5446 N N . TYR A 1 674 ? 15.07 -11.477 -17.812 1 94.75 674 TYR A N 1
ATOM 5447 C CA . TYR A 1 674 ? 14.352 -10.266 -17.438 1 94.75 674 TYR A CA 1
ATOM 5448 C C . TYR A 1 674 ? 14.977 -9.039 -18.078 1 94.75 674 TYR A C 1
ATOM 5450 O O . TYR A 1 674 ? 14.273 -8.211 -18.672 1 94.75 674 TYR A O 1
ATOM 5458 N N . LEU A 1 675 ? 16.266 -8.93 -17.938 1 96.62 675 LEU A N 1
ATOM 5459 C CA . LEU A 1 675 ? 16.984 -7.773 -18.469 1 96.62 675 LEU A CA 1
ATOM 5460 C C . LEU A 1 675 ? 16.891 -7.73 -19.984 1 96.62 675 LEU A C 1
ATOM 5462 O O . LEU A 1 675 ? 16.812 -6.648 -20.578 1 96.62 675 LEU A O 1
ATOM 5466 N N . ALA A 1 676 ? 16.922 -8.93 -20.609 1 94.81 676 ALA A N 1
ATOM 5467 C CA . ALA A 1 676 ? 16.797 -9 -22.062 1 94.81 676 ALA A CA 1
ATOM 5468 C C . ALA A 1 676 ? 15.484 -8.359 -22.531 1 94.81 676 ALA A C 1
ATOM 5470 O O . ALA A 1 676 ? 15.469 -7.562 -23.469 1 94.81 676 ALA A O 1
ATOM 5471 N N . GLN A 1 677 ? 14.484 -8.695 -21.828 1 91.69 677 GLN A N 1
ATOM 5472 C CA . GLN A 1 677 ? 13.164 -8.188 -22.188 1 91.69 677 GLN A CA 1
ATOM 5473 C C . GLN A 1 677 ? 13.078 -6.68 -21.969 1 91.69 677 GLN A C 1
ATOM 5475 O O . GLN A 1 677 ? 12.516 -5.961 -22.797 1 91.69 677 GLN A O 1
ATOM 5480 N N . ARG A 1 678 ? 13.68 -6.184 -20.938 1 93.69 678 ARG A N 1
ATOM 5481 C CA . ARG A 1 678 ? 13.594 -4.766 -20.609 1 93.69 678 ARG A CA 1
ATOM 5482 C C . ARG A 1 678 ? 14.469 -3.93 -21.547 1 93.69 678 ARG A C 1
ATOM 5484 O O . ARG A 1 678 ? 14.109 -2.807 -21.906 1 93.69 678 ARG A O 1
ATOM 5491 N N . LEU A 1 679 ? 15.578 -4.477 -21.906 1 95.19 679 LEU A N 1
ATOM 5492 C CA . LEU A 1 679 ? 16.594 -3.703 -22.625 1 95.19 679 LEU A CA 1
ATOM 5493 C C . LEU A 1 679 ? 16.344 -3.77 -24.125 1 95.19 679 LEU A C 1
ATOM 5495 O O . LEU A 1 679 ? 16.922 -2.984 -24.891 1 95.19 679 LEU A O 1
ATOM 5499 N N . ARG A 1 680 ? 15.562 -4.691 -24.578 1 92.69 680 ARG A N 1
ATOM 5500 C CA . ARG A 1 680 ? 15.32 -4.805 -26.016 1 92.69 680 ARG A CA 1
ATOM 5501 C C . ARG A 1 680 ? 14.789 -3.498 -26.594 1 92.69 680 ARG A C 1
ATOM 5503 O O . ARG A 1 680 ? 13.836 -2.922 -26.062 1 92.69 680 ARG A O 1
ATOM 5510 N N . GLY A 1 681 ? 15.414 -3.062 -27.656 1 88.38 681 GLY A N 1
ATOM 5511 C CA . GLY A 1 681 ? 14.992 -1.829 -28.312 1 88.38 681 GLY A CA 1
ATOM 5512 C C . GLY A 1 681 ? 15.688 -0.6 -27.75 1 88.38 681 GLY A C 1
ATOM 5513 O O . GLY A 1 681 ? 15.516 0.505 -28.266 1 88.38 681 GLY A O 1
ATOM 5514 N N . THR A 1 682 ? 16.406 -0.72 -26.656 1 90.56 682 THR A N 1
ATOM 5515 C CA . THR A 1 682 ? 17.156 0.405 -26.094 1 90.56 682 THR A CA 1
ATOM 5516 C C . THR A 1 682 ? 18.562 0.47 -26.672 1 90.56 682 THR A C 1
ATOM 5518 O O . THR A 1 682 ? 19.062 -0.519 -27.203 1 90.56 682 THR A O 1
ATOM 5521 N N . PRO A 1 683 ? 19.203 1.597 -26.531 1 88.75 683 PRO A N 1
ATOM 5522 C CA . PRO A 1 683 ? 20.547 1.74 -27.078 1 88.75 683 PRO A CA 1
ATOM 5523 C C . PRO A 1 683 ? 21.578 0.859 -26.359 1 88.75 683 PRO A C 1
ATOM 5525 O O . PRO A 1 683 ? 22.609 0.531 -26.922 1 88.75 683 PRO A O 1
ATOM 5528 N N . ASP A 1 684 ? 21.234 0.343 -25.156 1 93.25 684 ASP A N 1
ATOM 5529 C CA . ASP A 1 684 ? 22.188 -0.412 -24.344 1 93.25 684 ASP A CA 1
ATOM 5530 C C . ASP A 1 684 ? 22.031 -1.913 -24.578 1 93.25 684 ASP A C 1
ATOM 5532 O O . ASP A 1 684 ? 22.75 -2.715 -23.984 1 93.25 684 ASP A O 1
ATOM 5536 N N . TYR A 1 685 ? 21.172 -2.307 -25.469 1 93.81 685 TYR A N 1
ATOM 5537 C CA . TYR A 1 685 ? 20.953 -3.727 -25.719 1 93.81 685 TYR A CA 1
ATOM 5538 C C . TYR A 1 685 ? 22.219 -4.395 -26.25 1 93.81 685 TYR A C 1
ATOM 5540 O O . TYR A 1 685 ? 22.516 -5.539 -25.891 1 93.81 685 TYR A O 1
ATOM 5548 N N . GLY A 1 686 ? 22.938 -3.707 -27.109 1 93.12 686 GLY A N 1
ATOM 5549 C CA . GLY A 1 686 ? 24.203 -4.242 -27.609 1 93.12 686 GLY A CA 1
ATOM 5550 C C . GLY A 1 686 ? 25.219 -4.488 -26.5 1 93.12 686 GLY A C 1
ATOM 5551 O O . GLY A 1 686 ? 25.922 -5.496 -26.516 1 93.12 686 GLY A O 1
ATOM 5552 N N . LEU A 1 687 ? 25.297 -3.527 -25.578 1 94.56 687 LEU A N 1
ATOM 5553 C CA . LEU A 1 687 ? 26.188 -3.689 -24.422 1 94.56 687 LEU A CA 1
ATOM 5554 C C . LEU A 1 687 ? 25.766 -4.879 -23.578 1 94.56 687 LEU A C 1
ATOM 5556 O O . LEU A 1 687 ? 26.609 -5.609 -23.062 1 94.56 687 LEU A O 1
ATOM 5560 N N . TYR A 1 688 ? 24.516 -5.086 -23.484 1 95.56 688 TYR A N 1
ATOM 5561 C CA . TYR A 1 688 ? 23.953 -6.223 -22.766 1 95.56 688 TYR A CA 1
ATOM 5562 C C . TYR A 1 688 ? 24.359 -7.539 -23.406 1 95.56 688 TYR A C 1
ATOM 5564 O O . TYR A 1 688 ? 24.75 -8.477 -22.719 1 95.56 688 TYR A O 1
ATOM 5572 N N . GLN A 1 689 ? 24.25 -7.613 -24.719 1 93.81 689 GLN A N 1
ATOM 5573 C CA . GLN A 1 689 ? 24.641 -8.82 -25.438 1 93.81 689 GLN A CA 1
ATOM 5574 C C . GLN A 1 689 ? 26.109 -9.148 -25.219 1 93.81 689 GLN A C 1
ATOM 5576 O O . GLN A 1 689 ? 26.469 -10.305 -25.016 1 93.81 689 GLN A O 1
ATOM 5581 N N . LEU A 1 690 ? 26.938 -8.133 -25.25 1 93 690 LEU A N 1
ATOM 5582 C CA . LEU A 1 690 ? 28.359 -8.328 -25.031 1 93 690 LEU A CA 1
ATOM 5583 C C . LEU A 1 690 ? 28.625 -8.812 -23.609 1 93 690 LEU A C 1
ATOM 5585 O O . LEU A 1 690 ? 29.516 -9.633 -23.375 1 93 690 LEU A O 1
ATOM 5589 N N . TRP A 1 691 ? 27.875 -8.25 -22.672 1 95.06 691 TRP A N 1
ATOM 5590 C CA . TRP A 1 691 ? 27.984 -8.656 -21.281 1 95.06 691 TRP A CA 1
ATOM 5591 C C . TRP A 1 691 ? 27.625 -10.125 -21.109 1 95.06 691 TRP A C 1
ATOM 5593 O O . TRP A 1 691 ? 28.359 -10.891 -20.469 1 95.06 691 TRP A O 1
ATOM 5603 N N . VAL A 1 692 ? 26.547 -10.609 -21.734 1 95.88 692 VAL A N 1
ATOM 5604 C CA . VAL A 1 692 ? 26.094 -12 -21.641 1 95.88 692 VAL A CA 1
ATOM 5605 C C . VAL A 1 692 ? 27.109 -12.914 -22.312 1 95.88 692 VAL A C 1
ATOM 5607 O O . VAL A 1 692 ? 27.422 -13.992 -21.797 1 95.88 692 VAL A O 1
ATOM 5610 N N . ASP A 1 693 ? 27.672 -12.469 -23.453 1 93.69 693 ASP A N 1
ATOM 5611 C CA . ASP A 1 693 ? 28.703 -13.219 -24.156 1 93.69 693 ASP A CA 1
ATOM 5612 C C . ASP A 1 693 ? 29.906 -13.477 -23.25 1 93.69 693 ASP A C 1
ATOM 5614 O O . ASP A 1 693 ? 30.469 -14.57 -23.25 1 93.69 693 ASP A O 1
ATOM 5618 N N . THR A 1 694 ? 30.188 -12.461 -22.531 1 93.75 694 THR A N 1
ATOM 5619 C CA . THR A 1 694 ? 31.312 -12.578 -21.609 1 93.75 694 THR A CA 1
ATOM 5620 C C . THR A 1 694 ? 31.016 -13.578 -20.5 1 93.75 694 THR A C 1
ATOM 5622 O O . THR A 1 694 ? 31.875 -14.375 -20.125 1 93.75 694 THR A O 1
ATOM 5625 N N . LEU A 1 695 ? 29.781 -13.57 -19.953 1 95.75 695 LEU A N 1
ATOM 5626 C CA . LEU A 1 695 ? 29.406 -14.43 -18.844 1 95.75 695 LEU A CA 1
ATOM 5627 C C . LEU A 1 695 ? 29.391 -15.898 -19.266 1 95.75 695 LEU A C 1
ATOM 5629 O O . LEU A 1 695 ? 29.812 -16.766 -18.5 1 95.75 695 LEU A O 1
ATOM 5633 N N . ILE A 1 696 ? 28.984 -16.234 -20.531 1 95.25 696 ILE A N 1
ATOM 5634 C CA . ILE A 1 696 ? 28.781 -17.625 -20.922 1 95.25 696 ILE A CA 1
ATOM 5635 C C . ILE A 1 696 ? 30.047 -18.141 -21.609 1 95.25 696 ILE A C 1
ATOM 5637 O O . ILE A 1 696 ? 30.188 -19.359 -21.812 1 95.25 696 ILE A O 1
ATOM 5641 N N . GLY A 1 697 ? 30.969 -17.281 -21.969 1 91.69 697 GLY A N 1
ATOM 5642 C CA . GLY A 1 697 ? 32.062 -17.578 -22.875 1 91.69 697 GLY A CA 1
ATOM 5643 C C . GLY A 1 697 ? 32.875 -18.781 -22.453 1 91.69 697 GLY A C 1
ATOM 5644 O O . GLY A 1 697 ? 33.094 -19.703 -23.234 1 91.69 697 GLY A O 1
ATOM 5645 N N . ASP A 1 698 ? 33.281 -18.828 -21.172 1 91.38 698 ASP A N 1
ATOM 5646 C CA . ASP A 1 698 ? 34.188 -19.875 -20.703 1 91.38 698 ASP A CA 1
ATOM 56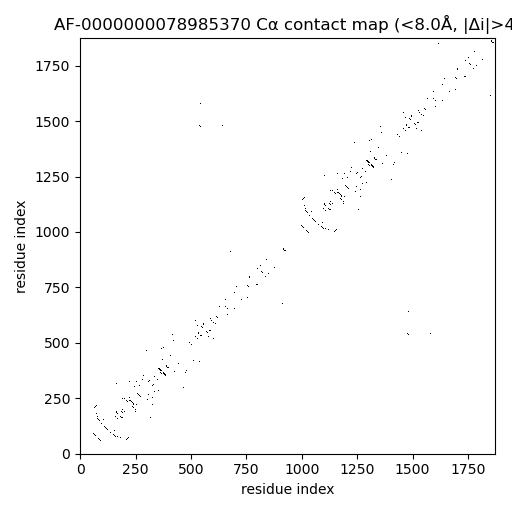47 C C . ASP A 1 698 ? 33.469 -21.234 -20.641 1 91.38 698 ASP A C 1
ATOM 5649 O O . ASP A 1 698 ? 34.062 -22.281 -20.859 1 91.38 698 ASP A O 1
ATOM 5653 N N . VAL A 1 699 ? 32.219 -21.219 -20.328 1 93.12 699 VAL A N 1
ATOM 5654 C CA . VAL A 1 699 ? 31.438 -22.469 -20.297 1 93.12 699 VAL A CA 1
ATOM 5655 C C . VAL A 1 699 ? 31.156 -22.938 -21.719 1 93.12 699 VAL A C 1
ATOM 5657 O O . VAL A 1 699 ? 31.219 -24.141 -22 1 93.12 699 VAL A O 1
ATOM 5660 N N . PHE A 1 700 ? 30.922 -22.062 -22.641 1 92.56 700 PHE A N 1
ATOM 5661 C CA . PHE A 1 700 ? 30.516 -22.359 -24 1 92.56 700 PHE A CA 1
ATOM 5662 C C . PHE A 1 700 ? 31.672 -22.969 -24.797 1 92.56 700 PHE A C 1
ATOM 5664 O O . PHE A 1 700 ? 31.469 -23.875 -25.594 1 92.56 700 PHE A O 1
ATOM 5671 N N . VAL A 1 701 ? 32.875 -22.531 -24.625 1 88.44 701 VAL A N 1
ATOM 5672 C CA . VAL A 1 701 ? 34.031 -22.969 -25.391 1 88.44 701 VAL A CA 1
ATOM 5673 C C . VAL A 1 701 ? 34.25 -24.469 -25.188 1 88.44 701 VAL A C 1
ATOM 5675 O O . VAL A 1 701 ? 34.625 -25.188 -26.109 1 88.44 701 VAL A O 1
ATOM 5678 N N . GLY A 1 702 ? 33.844 -25 -24.047 1 80.31 702 GLY A N 1
ATOM 5679 C CA . GLY A 1 702 ? 34 -26.422 -23.797 1 80.31 702 GLY A CA 1
ATOM 5680 C C . GLY A 1 702 ? 32.75 -27.234 -24.109 1 80.31 702 GLY A C 1
ATOM 5681 O O . GLY A 1 702 ? 32.75 -28.453 -23.938 1 80.31 702 GLY A O 1
ATOM 5682 N N . LEU A 1 703 ? 31.781 -26.641 -24.781 1 87.56 703 LEU A N 1
ATOM 5683 C CA . LEU A 1 703 ? 30.484 -27.312 -24.922 1 87.56 703 LEU A CA 1
ATOM 5684 C C . LEU A 1 703 ? 30.234 -27.703 -26.359 1 87.56 703 LEU A C 1
ATOM 5686 O O . LEU A 1 703 ? 30.531 -26.922 -27.281 1 87.56 703 LEU A O 1
ATOM 5690 N N . ASP A 1 704 ? 29.828 -28.859 -26.578 1 88.69 704 ASP A N 1
ATOM 5691 C CA . ASP A 1 704 ? 29.297 -29.281 -27.875 1 88.69 704 ASP A CA 1
ATOM 5692 C C . ASP A 1 704 ? 27.797 -29.031 -27.953 1 88.69 704 ASP A C 1
ATOM 5694 O O . ASP A 1 704 ? 27 -29.766 -27.391 1 88.69 704 ASP A O 1
ATOM 5698 N N . VAL A 1 705 ? 27.438 -28.078 -28.75 1 90.62 705 VAL A N 1
ATOM 5699 C CA . VAL A 1 705 ? 26.062 -27.578 -28.828 1 90.62 705 VAL A CA 1
ATOM 5700 C C . VAL A 1 705 ? 25.156 -28.656 -29.438 1 90.62 705 VAL A C 1
ATOM 5702 O O . VAL A 1 705 ? 23.969 -28.719 -29.125 1 90.62 705 VAL A O 1
ATOM 5705 N N . THR A 1 706 ? 25.672 -29.484 -30.281 1 90.75 706 THR A N 1
ATOM 5706 C CA . THR A 1 706 ? 24.859 -30.406 -31.047 1 90.75 706 THR A CA 1
ATOM 5707 C C . THR A 1 706 ? 25.156 -31.844 -30.641 1 90.75 706 THR A C 1
ATOM 5709 O O . THR A 1 706 ? 24.5 -32.781 -31.125 1 90.75 706 THR A O 1
ATOM 5712 N N . GLY A 1 707 ? 26.172 -31.969 -29.828 1 86.94 707 GLY A N 1
ATOM 5713 C CA . GLY A 1 707 ? 26.562 -33.312 -29.438 1 86.94 707 GLY A CA 1
ATOM 5714 C C . GLY A 1 707 ? 26.062 -33.688 -28.062 1 86.94 707 GLY A C 1
ATOM 5715 O O . GLY A 1 707 ? 25.766 -32.812 -27.234 1 86.94 707 GLY A O 1
ATOM 5716 N N . VAL A 1 708 ? 25.766 -35 -27.906 1 80.38 708 VAL A N 1
ATOM 5717 C CA . VAL A 1 708 ? 25.422 -35.562 -26.594 1 80.38 708 VAL A CA 1
ATOM 5718 C C . VAL A 1 708 ? 26.547 -36.5 -26.141 1 80.38 708 VAL A C 1
ATOM 5720 O O . VAL A 1 708 ? 27.031 -37.344 -26.906 1 80.38 708 VAL A O 1
ATOM 5723 N N . PRO A 1 709 ? 27.094 -36.062 -25 1 68.44 709 PRO A N 1
ATOM 5724 C CA . PRO A 1 709 ? 28.125 -37 -24.547 1 68.44 709 PRO A CA 1
ATOM 5725 C C . PRO A 1 709 ? 27.641 -38.438 -24.531 1 68.44 709 PRO A C 1
ATOM 5727 O O . PRO A 1 709 ? 26.438 -38.688 -24.391 1 68.44 709 PRO A O 1
ATOM 5730 N N . PRO A 1 710 ? 28.547 -39.312 -24.875 1 59.09 710 PRO A N 1
ATOM 5731 C CA . PRO A 1 710 ? 28.156 -40.719 -24.859 1 59.09 710 PRO A CA 1
ATOM 5732 C C . PRO A 1 710 ? 27.422 -41.125 -23.578 1 59.09 710 PRO A C 1
ATOM 5734 O O . PRO A 1 710 ? 27.641 -40.5 -22.531 1 59.09 710 PRO A O 1
ATOM 5737 N N . SER A 1 711 ? 26.422 -42.031 -23.734 1 54.53 711 SER A N 1
ATOM 5738 C CA . SER A 1 711 ? 25.516 -42.562 -22.703 1 54.53 711 SER A CA 1
ATOM 5739 C C . SER A 1 711 ? 26.266 -42.938 -21.438 1 54.53 711 SER A C 1
ATOM 5741 O O . SER A 1 711 ? 27.312 -43.562 -21.484 1 54.53 711 SER A O 1
ATOM 5743 N N . GLY A 1 712 ? 25.953 -42.438 -20.203 1 53.69 712 GLY A N 1
ATOM 5744 C CA . GLY A 1 712 ? 26.562 -42.781 -18.922 1 53.69 712 GLY A CA 1
ATOM 5745 C C . GLY A 1 712 ? 27.469 -41.688 -18.406 1 53.69 712 GLY A C 1
ATOM 5746 O O . GLY A 1 712 ? 27.734 -41.594 -17.203 1 53.69 712 GLY A O 1
ATOM 5747 N N . ASP A 1 713 ? 27.969 -40.875 -19.328 1 55.12 713 ASP A N 1
ATOM 5748 C CA . ASP A 1 713 ? 29.016 -39.969 -18.891 1 55.12 713 ASP A CA 1
ATOM 5749 C C . ASP A 1 713 ? 28.438 -38.625 -18.453 1 55.12 713 ASP A C 1
ATOM 5751 O O . ASP A 1 713 ? 29 -37.938 -17.609 1 55.12 713 ASP A O 1
ATOM 5755 N N . ALA A 1 714 ? 27.172 -38.312 -18.969 1 69.69 714 ALA A N 1
ATOM 5756 C CA . ALA A 1 714 ? 26.703 -36.969 -18.578 1 69.69 714 ALA A CA 1
ATOM 5757 C C . ALA A 1 714 ? 25.578 -37.094 -17.547 1 69.69 714 ALA A C 1
ATOM 5759 O O . ALA A 1 714 ? 24.625 -37.844 -17.75 1 69.69 714 ALA A O 1
ATOM 5760 N N . SER A 1 715 ? 25.906 -36.469 -16.469 1 87.69 715 SER A N 1
ATOM 5761 C CA . SER A 1 715 ? 24.875 -36.375 -15.438 1 87.69 715 SER A CA 1
ATOM 5762 C C . SER A 1 715 ? 23.672 -35.562 -15.922 1 87.69 715 SER A C 1
ATOM 5764 O O . SER A 1 715 ? 23.766 -34.844 -16.938 1 87.69 715 SER A O 1
ATOM 5766 N N . LEU A 1 716 ? 22.5 -35.844 -15.484 1 93.12 716 LEU A N 1
ATOM 5767 C CA . LEU A 1 716 ? 21.281 -35.094 -15.82 1 93.12 716 LEU A CA 1
ATOM 5768 C C . LEU A 1 716 ? 21.516 -33.594 -15.742 1 93.12 716 LEU A C 1
ATOM 5770 O O . LEU A 1 716 ? 21.109 -32.875 -16.656 1 93.12 716 LEU A O 1
ATOM 5774 N N . LEU A 1 717 ? 22.234 -33.094 -14.758 1 94.19 717 LEU A N 1
ATOM 5775 C CA . LEU A 1 717 ? 22.453 -31.672 -14.555 1 94.19 717 LEU A CA 1
ATOM 5776 C C . LEU A 1 717 ? 23.375 -31.109 -15.625 1 94.19 717 LEU A C 1
ATOM 5778 O O . LEU A 1 717 ? 23.25 -29.953 -16.031 1 94.19 717 LEU A O 1
ATOM 5782 N N . ASP A 1 718 ? 24.297 -31.922 -16.094 1 93 718 ASP A N 1
ATOM 5783 C CA . ASP A 1 718 ? 25.156 -31.516 -17.203 1 93 718 ASP A CA 1
ATOM 5784 C C . ASP A 1 718 ? 24.344 -31.266 -18.469 1 93 718 ASP A C 1
ATOM 5786 O O . ASP A 1 718 ? 24.625 -30.344 -19.234 1 93 718 ASP A O 1
ATOM 5790 N N . LYS A 1 719 ? 23.375 -32.156 -18.734 1 92.69 719 LYS A N 1
ATOM 5791 C CA . LYS A 1 719 ? 22.5 -31.984 -19.891 1 92.69 719 LYS A CA 1
ATOM 5792 C C . LYS A 1 719 ? 21.719 -30.672 -19.781 1 92.69 719 LYS A C 1
ATOM 5794 O O . LYS A 1 719 ? 21.594 -29.953 -20.766 1 92.69 719 LYS A O 1
ATOM 5799 N N . PHE A 1 720 ? 21.219 -30.406 -18.562 1 94.31 720 PHE A N 1
ATOM 5800 C CA . PHE A 1 720 ? 20.5 -29.156 -18.344 1 94.31 720 PHE A CA 1
ATOM 5801 C C . PHE A 1 720 ? 21.406 -27.953 -18.609 1 94.31 720 PHE A C 1
ATOM 5803 O O . PHE A 1 720 ? 20.984 -26.984 -19.266 1 94.31 720 PHE A O 1
ATOM 5810 N N . LEU A 1 721 ? 22.609 -27.969 -18.078 1 94.5 721 LEU A N 1
ATOM 5811 C CA . LEU A 1 721 ? 23.547 -26.859 -18.25 1 94.5 721 LEU A CA 1
ATOM 5812 C C . LEU A 1 721 ? 23.891 -26.656 -19.719 1 94.5 721 LEU A C 1
ATOM 5814 O O . LEU A 1 721 ? 23.938 -25.516 -20.203 1 94.5 721 LEU A O 1
ATOM 5818 N N . GLN A 1 722 ? 24.156 -27.75 -20.438 1 93.62 722 GLN A N 1
ATOM 5819 C CA . GLN A 1 722 ? 24.484 -27.688 -21.844 1 93.62 722 GLN A CA 1
ATOM 5820 C C . GLN A 1 722 ? 23.375 -27 -22.641 1 93.62 722 GLN A C 1
ATOM 5822 O O . GLN A 1 722 ? 23.641 -26.125 -23.469 1 93.62 722 GLN A O 1
ATOM 5827 N N . GLN A 1 723 ? 22.188 -27.422 -22.422 1 92.81 723 GLN A N 1
ATOM 5828 C CA . GLN A 1 723 ? 21.062 -26.844 -23.156 1 92.81 723 GLN A CA 1
ATOM 5829 C C . GLN A 1 723 ? 20.906 -25.359 -22.844 1 92.81 723 GLN A C 1
ATOM 5831 O O . GLN A 1 723 ? 20.625 -24.547 -23.734 1 92.81 723 GLN A O 1
ATOM 5836 N N . LEU A 1 724 ? 21.047 -25.016 -21.547 1 94.88 724 LEU A N 1
ATOM 5837 C CA . LEU A 1 724 ? 20.875 -23.641 -21.109 1 94.88 724 LEU A CA 1
ATOM 5838 C C . LEU A 1 724 ? 21.922 -22.734 -21.766 1 94.88 724 LEU A C 1
ATOM 5840 O O . LEU A 1 724 ? 21.578 -21.703 -22.344 1 94.88 724 LEU A O 1
ATOM 5844 N N . ILE A 1 725 ? 23.188 -23.078 -21.672 1 96 725 ILE A N 1
ATOM 5845 C CA . ILE A 1 725 ? 24.281 -22.281 -22.203 1 96 725 ILE A CA 1
ATOM 5846 C C . ILE A 1 725 ? 24.203 -22.219 -23.719 1 96 725 ILE A C 1
ATOM 5848 O O . ILE A 1 725 ? 24.438 -21.172 -24.328 1 96 725 ILE A O 1
ATOM 5852 N N . SER A 1 726 ? 23.891 -23.375 -24.375 1 95.06 726 SER A N 1
ATOM 5853 C CA . SER A 1 726 ? 23.734 -23.406 -25.828 1 95.06 726 SER A CA 1
ATOM 5854 C C . SER A 1 726 ? 22.625 -22.469 -26.297 1 95.06 726 SER A C 1
ATOM 5856 O O . SER A 1 726 ? 22.766 -21.766 -27.297 1 95.06 726 SER A O 1
ATOM 5858 N N . SER A 1 727 ? 21.531 -22.516 -25.562 1 93.94 727 SER A N 1
ATOM 5859 C CA . SER A 1 727 ? 20.422 -21.641 -25.906 1 93.94 727 SER A CA 1
ATOM 5860 C C . SER A 1 727 ? 20.844 -20.172 -25.844 1 93.94 727 SER A C 1
ATOM 5862 O O . SER A 1 727 ? 20.469 -19.375 -26.703 1 93.94 727 SER A O 1
ATOM 5864 N N . TRP A 1 728 ? 21.609 -19.766 -24.828 1 95.12 728 TRP A N 1
ATOM 5865 C CA . TRP A 1 728 ? 22.078 -18.391 -24.703 1 95.12 728 TRP A CA 1
ATOM 5866 C C . TRP A 1 728 ? 23.078 -18.047 -25.797 1 95.12 728 TRP A C 1
ATOM 5868 O O . TRP A 1 728 ? 23.016 -16.953 -26.375 1 95.12 728 TRP A O 1
ATOM 5878 N N . ALA A 1 729 ? 23.938 -18.953 -26.094 1 94.94 729 ALA A N 1
ATOM 5879 C CA . ALA A 1 729 ? 24.938 -18.719 -27.125 1 94.94 729 ALA A CA 1
ATOM 5880 C C . ALA A 1 729 ? 24.281 -18.453 -28.469 1 94.94 729 ALA A C 1
ATOM 5882 O O . ALA A 1 729 ? 24.672 -17.516 -29.188 1 94.94 729 ALA A O 1
ATOM 5883 N N . CYS A 1 730 ? 23.328 -19.281 -28.812 1 94.19 730 CYS A N 1
ATOM 5884 C CA . CYS A 1 730 ? 22.641 -19.125 -30.094 1 94.19 730 CYS A CA 1
ATOM 5885 C C . CYS A 1 730 ? 21.781 -17.875 -30.094 1 94.19 730 CYS A C 1
ATOM 5887 O O . CYS A 1 730 ? 21.703 -17.172 -31.094 1 94.19 730 CYS A O 1
ATOM 5889 N N . ARG A 1 731 ? 21.219 -17.594 -28.984 1 91.31 731 ARG A N 1
ATOM 5890 C CA . ARG A 1 731 ? 20.391 -16.406 -28.844 1 91.31 731 ARG A CA 1
ATOM 5891 C C . ARG A 1 731 ? 21.219 -15.141 -29.031 1 91.31 731 ARG A C 1
ATOM 5893 O O . ARG A 1 731 ? 20.75 -14.148 -29.594 1 91.31 731 ARG A O 1
ATOM 5900 N N . MET A 1 732 ? 22.422 -15.18 -28.516 1 91.56 732 MET A N 1
ATOM 5901 C CA . MET A 1 732 ? 23.328 -14.047 -28.656 1 91.56 732 MET A CA 1
ATOM 5902 C C . MET A 1 732 ? 23.953 -14.016 -30.047 1 91.56 732 MET A C 1
ATOM 5904 O O . MET A 1 732 ? 24.812 -13.18 -30.328 1 91.56 732 MET A O 1
ATOM 5908 N N . GLU A 1 733 ? 23.625 -15.031 -30.875 1 89.69 733 GLU A N 1
ATOM 5909 C CA . GLU A 1 733 ? 24.031 -15.117 -32.281 1 89.69 733 GLU A CA 1
ATOM 5910 C C . GLU A 1 733 ? 25.531 -15.336 -32.406 1 89.69 733 GLU A C 1
ATOM 5912 O O . GLU A 1 733 ? 26.188 -14.758 -33.281 1 89.69 733 GLU A O 1
ATOM 5917 N N . ILE A 1 734 ? 25.953 -16 -31.484 1 91.56 734 ILE A N 1
ATOM 5918 C CA . ILE A 1 734 ? 27.344 -16.438 -31.625 1 91.56 734 ILE A CA 1
ATOM 5919 C C . ILE A 1 734 ? 27.484 -17.297 -32.875 1 91.56 734 ILE A C 1
ATOM 5921 O O . ILE A 1 734 ? 26.797 -18.312 -33 1 91.56 734 ILE A O 1
ATOM 5925 N N . GLU A 1 735 ? 28.375 -17.031 -33.719 1 92 735 GLU A N 1
ATOM 5926 C CA . GLU A 1 735 ? 28.469 -17.609 -35.031 1 92 735 GLU A CA 1
ATOM 5927 C C . GLU A 1 735 ? 28.672 -19.125 -34.969 1 92 735 GLU A C 1
ATOM 5929 O O . GLU A 1 735 ? 28.094 -19.859 -35.781 1 92 735 GLU A O 1
ATOM 5934 N N . SER A 1 736 ? 29.516 -19.547 -34.094 1 93.25 736 SER A N 1
ATOM 5935 C CA . SER A 1 736 ? 29.797 -20.984 -34.031 1 93.25 736 SER A CA 1
ATOM 5936 C C . SER A 1 736 ? 28.547 -21.766 -33.656 1 93.25 736 SER A C 1
ATOM 5938 O O . SER A 1 736 ? 28.312 -22.859 -34.156 1 93.25 736 SER A O 1
ATOM 5940 N N . CYS A 1 737 ? 27.734 -21.234 -32.75 1 94.38 737 CYS A N 1
ATOM 5941 C CA . CYS A 1 737 ? 26.5 -21.891 -32.344 1 94.38 737 CYS A CA 1
ATOM 5942 C C . CYS A 1 737 ? 25.531 -21.953 -33.531 1 94.38 737 CYS A C 1
ATOM 5944 O O . CYS A 1 737 ? 24.922 -23 -33.781 1 94.38 737 CYS A O 1
ATOM 5946 N N . LEU A 1 738 ? 25.422 -20.875 -34.25 1 94.56 738 LEU A N 1
ATOM 5947 C CA . LEU A 1 738 ? 24.5 -20.812 -35.375 1 94.56 738 LEU A CA 1
ATOM 5948 C C . LEU A 1 738 ? 24.953 -21.75 -36.5 1 94.56 738 LEU A C 1
ATOM 5950 O O . LEU A 1 738 ? 24.125 -22.438 -37.125 1 94.56 738 LEU A O 1
ATOM 5954 N N . ALA A 1 739 ? 26.234 -21.781 -36.688 1 94.75 739 ALA A N 1
ATOM 5955 C CA . ALA A 1 739 ? 26.766 -22.656 -37.719 1 94.75 739 ALA A CA 1
ATOM 5956 C C . ALA A 1 739 ? 26.547 -24.125 -37.375 1 94.75 739 ALA A C 1
ATOM 5958 O O . ALA A 1 739 ? 26.125 -24.922 -38.188 1 94.75 739 ALA A O 1
ATOM 5959 N N . ASP A 1 740 ? 26.844 -24.438 -36.156 1 95.69 740 ASP A N 1
ATOM 5960 C CA . ASP A 1 740 ? 26.719 -25.828 -35.688 1 95.69 740 ASP A CA 1
ATOM 5961 C C . ASP A 1 740 ? 25.266 -26.297 -35.75 1 95.69 740 ASP A C 1
ATOM 5963 O O . ASP A 1 740 ? 25 -27.422 -36.188 1 95.69 740 ASP A O 1
ATOM 5967 N N . THR A 1 741 ? 24.344 -25.484 -35.344 1 96.81 741 THR A N 1
ATOM 5968 C CA . THR A 1 741 ? 22.938 -25.875 -35.344 1 96.81 741 THR A CA 1
ATOM 5969 C C . THR A 1 741 ? 22.406 -25.984 -36.781 1 96.81 741 THR A C 1
ATOM 5971 O O . THR A 1 741 ? 21.641 -26.891 -37.094 1 96.81 741 THR A O 1
ATOM 5974 N N . ARG A 1 742 ? 22.844 -25.109 -37.625 1 95.75 742 ARG A N 1
ATOM 5975 C CA . ARG A 1 742 ? 22.453 -25.172 -39.031 1 95.75 742 ARG A CA 1
ATOM 5976 C C . ARG A 1 742 ? 22.953 -26.453 -39.688 1 95.75 742 ARG A C 1
ATOM 5978 O O . ARG A 1 742 ? 22.219 -27.125 -40.406 1 95.75 742 ARG A O 1
ATOM 5985 N N . GLU A 1 743 ? 24.188 -26.734 -39.406 1 96.06 743 GLU A N 1
ATOM 5986 C CA . GLU A 1 743 ? 24.797 -27.922 -40 1 96.06 743 GLU A CA 1
ATOM 5987 C C . GLU A 1 743 ? 24.125 -29.188 -39.5 1 96.06 743 GLU A C 1
ATOM 5989 O O . GLU A 1 743 ? 23.891 -30.125 -40.281 1 96.06 743 GLU A O 1
ATOM 5994 N N . ALA A 1 744 ? 23.906 -29.203 -38.25 1 96.81 744 ALA A N 1
ATOM 5995 C CA . ALA A 1 744 ? 23.25 -30.375 -37.688 1 96.81 744 ALA A CA 1
ATOM 5996 C C . ALA A 1 744 ? 21.859 -30.578 -38.281 1 96.81 744 ALA A C 1
ATOM 5998 O O . ALA A 1 744 ? 21.469 -31.719 -38.594 1 96.81 744 ALA A O 1
ATOM 5999 N N . LEU A 1 745 ? 21.062 -29.547 -38.438 1 97.06 745 LEU A N 1
ATOM 6000 C CA . LEU A 1 745 ? 19.75 -29.656 -39.031 1 97.06 745 LEU A CA 1
ATOM 6001 C C . LEU A 1 745 ? 19.844 -30.078 -40.5 1 97.06 745 LEU A C 1
ATOM 6003 O O . LEU A 1 745 ? 19.047 -30.875 -40.969 1 97.06 745 LEU A O 1
ATOM 6007 N N . GLU A 1 746 ? 20.828 -29.562 -41.156 1 96 746 GLU A N 1
ATOM 6008 C CA . GLU A 1 746 ? 21.047 -29.922 -42.562 1 96 746 GLU A CA 1
ATOM 6009 C C . GLU A 1 746 ? 21.375 -31.406 -42.688 1 96 746 GLU A C 1
ATOM 6011 O O . GLU A 1 746 ? 20.953 -32.062 -43.656 1 96 746 GLU A O 1
ATOM 6016 N N . ARG A 1 747 ? 22.188 -31.875 -41.781 1 96.31 747 ARG A N 1
ATOM 6017 C CA . ARG A 1 747 ? 22.516 -33.312 -41.812 1 96.31 747 ARG A CA 1
ATOM 6018 C C . ARG A 1 747 ? 21.281 -34.156 -41.625 1 96.31 747 ARG A C 1
ATOM 6020 O O . ARG A 1 747 ? 21.141 -35.219 -42.25 1 96.31 747 ARG A O 1
ATOM 6027 N N . GLU A 1 748 ? 20.438 -33.719 -40.781 1 96 748 GLU A N 1
ATOM 6028 C CA . GLU A 1 748 ? 19.203 -34.469 -40.594 1 96 748 GLU A CA 1
ATOM 6029 C C . GLU A 1 748 ? 18.312 -34.375 -41.844 1 96 748 GLU A C 1
ATOM 6031 O O . GLU A 1 748 ? 17.734 -35.375 -42.281 1 96 748 GLU A O 1
ATOM 6036 N N . LEU A 1 749 ? 18.219 -33.25 -42.375 1 95.06 749 LEU A N 1
ATOM 6037 C CA . LEU A 1 749 ? 17.391 -32.969 -43.562 1 95.06 749 LEU A CA 1
ATOM 6038 C C . LEU A 1 749 ? 17.828 -33.812 -44.75 1 95.06 749 LEU A C 1
ATOM 6040 O O . LEU A 1 749 ? 16.984 -34.25 -45.531 1 95.06 749 LEU A O 1
ATOM 6044 N N . THR A 1 750 ? 19.109 -34 -44.812 1 94.38 750 THR A N 1
ATOM 6045 C CA . THR A 1 750 ? 19.656 -34.75 -45.969 1 94.38 750 THR A CA 1
ATOM 6046 C C . THR A 1 750 ? 19.766 -36.219 -45.656 1 94.38 750 THR A C 1
ATOM 6048 O O . THR A 1 750 ? 20.25 -37 -46.5 1 94.38 750 THR A O 1
ATOM 6051 N N . GLY A 1 751 ? 19.406 -36.625 -44.469 1 93.25 751 GLY A N 1
ATOM 6052 C CA . GLY A 1 751 ? 19.375 -38.031 -44.094 1 93.25 751 GLY A CA 1
ATOM 6053 C C . GLY A 1 751 ? 20.719 -38.562 -43.656 1 93.25 751 GLY A C 1
ATOM 6054 O O . GLY A 1 751 ? 20.922 -39.781 -43.562 1 93.25 751 GLY A O 1
ATOM 6055 N N . VAL A 1 752 ? 21.625 -37.719 -43.438 1 94.12 752 VAL A N 1
ATOM 6056 C CA . VAL A 1 752 ? 22.969 -38.125 -43.031 1 94.12 752 VAL A CA 1
ATOM 6057 C C . VAL A 1 752 ? 22.969 -38.594 -41.594 1 94.12 752 VAL A C 1
ATOM 6059 O O . VAL A 1 752 ? 23.547 -39.625 -41.25 1 94.12 752 VAL A O 1
ATOM 6062 N N . GLU A 1 753 ? 22.422 -37.781 -40.688 1 93.75 753 GLU A N 1
ATOM 6063 C CA . GLU A 1 753 ? 22.422 -38.094 -39.281 1 93.75 753 GLU A CA 1
ATOM 6064 C C . GLU A 1 753 ? 21.266 -37.375 -38.562 1 93.75 753 GLU A C 1
ATOM 6066 O O . GLU A 1 753 ? 21.094 -36.156 -38.688 1 93.75 753 GLU A O 1
ATOM 6071 N N . PRO A 1 754 ? 20.5 -38.125 -37.812 1 93.94 754 PRO A N 1
ATOM 6072 C CA . PRO A 1 754 ? 19.422 -37.469 -37.062 1 93.94 754 PRO A CA 1
ATOM 6073 C C . PRO A 1 754 ? 19.938 -36.656 -35.875 1 93.94 754 PRO A C 1
ATOM 6075 O O . PRO A 1 754 ? 20.938 -37 -35.281 1 93.94 754 PRO A O 1
ATOM 6078 N N . VAL A 1 755 ? 19.281 -35.531 -35.594 1 95.12 755 VAL A N 1
ATOM 6079 C CA . VAL A 1 755 ? 19.562 -34.75 -34.406 1 95.12 755 VAL A CA 1
ATOM 6080 C C . VAL A 1 755 ? 19.156 -35.531 -33.156 1 95.12 755 VAL A C 1
ATOM 6082 O O . VAL A 1 755 ? 18.031 -36.031 -33.094 1 95.12 755 VAL A O 1
ATOM 6085 N N . HIS A 1 756 ? 20.094 -35.688 -32.219 1 93.31 756 HIS A N 1
ATOM 6086 C CA . HIS A 1 756 ? 19.734 -36.344 -30.984 1 93.31 756 HIS A CA 1
ATOM 6087 C C . HIS A 1 756 ? 18.641 -35.594 -30.25 1 93.31 756 HIS A C 1
ATOM 6089 O O . HIS A 1 756 ? 18.688 -34.344 -30.172 1 93.31 756 HIS A O 1
ATOM 6095 N N . PRO A 1 757 ? 17.656 -36.25 -29.641 1 92.56 757 PRO A N 1
ATOM 6096 C CA . PRO A 1 757 ? 16.516 -35.594 -29 1 92.56 757 PRO A CA 1
ATOM 6097 C C . PRO A 1 757 ? 16.938 -34.594 -27.906 1 92.56 757 PRO A C 1
ATOM 6099 O O . PRO A 1 757 ? 16.312 -33.562 -27.734 1 92.56 757 PRO A O 1
ATOM 6102 N N . ASP A 1 758 ? 18.016 -34.844 -27.234 1 91.25 758 ASP A N 1
ATOM 6103 C CA . ASP A 1 758 ? 18.422 -34.031 -26.078 1 91.25 758 ASP A CA 1
ATOM 6104 C C . ASP A 1 758 ? 18.859 -32.625 -26.516 1 91.25 758 ASP A C 1
ATOM 6106 O O . ASP A 1 758 ? 18.938 -31.719 -25.688 1 91.25 758 ASP A O 1
ATOM 6110 N N . VAL A 1 759 ? 19.172 -32.438 -27.766 1 94.31 759 VAL A N 1
ATOM 6111 C CA . VAL A 1 759 ? 19.641 -31.125 -28.234 1 94.31 759 VAL A CA 1
ATOM 6112 C C . VAL A 1 759 ? 18.688 -30.609 -29.328 1 94.31 759 VAL A C 1
ATOM 6114 O O . VAL A 1 759 ? 18.953 -29.562 -29.922 1 94.31 759 VAL A O 1
ATOM 6117 N N . SER A 1 760 ? 17.641 -31.344 -29.578 1 94.75 760 SER A N 1
ATOM 6118 C CA . SER A 1 760 ? 16.781 -31.062 -30.703 1 94.75 760 SER A CA 1
ATOM 6119 C C . SER A 1 760 ? 16.125 -29.688 -30.578 1 94.75 760 SER A C 1
ATOM 6121 O O . SER A 1 760 ? 15.961 -28.969 -31.578 1 94.75 760 SER A O 1
ATOM 6123 N N . SER A 1 761 ? 15.734 -29.312 -29.375 1 93.5 761 SER A N 1
ATOM 6124 C CA . SER A 1 761 ? 15.062 -28.031 -29.188 1 93.5 761 SER A CA 1
ATOM 6125 C C . SER A 1 761 ? 15.93 -26.875 -29.688 1 93.5 761 SER A C 1
ATOM 6127 O O . SER A 1 761 ? 15.445 -26 -30.422 1 93.5 761 SER A O 1
ATOM 6129 N N . VAL A 1 762 ? 17.219 -26.844 -29.344 1 94.5 762 VAL A N 1
ATOM 6130 C CA . VAL A 1 762 ? 18.141 -25.766 -29.719 1 94.5 762 VAL A CA 1
ATOM 6131 C C . VAL A 1 762 ? 18.453 -25.875 -31.203 1 94.5 762 VAL A C 1
ATOM 6133 O O . VAL A 1 762 ? 18.453 -24.875 -31.922 1 94.5 762 VAL A O 1
ATOM 6136 N N . VAL A 1 763 ? 18.703 -27.094 -31.656 1 96.5 763 VAL A N 1
ATOM 6137 C CA . VAL A 1 763 ? 19.109 -27.312 -33.062 1 96.5 763 VAL A CA 1
ATOM 6138 C C . VAL A 1 763 ? 17.953 -26.922 -33.969 1 96.5 763 VAL A C 1
ATOM 6140 O O . VAL A 1 763 ? 18.172 -26.234 -34.969 1 96.5 763 VAL A O 1
ATOM 6143 N N . TYR A 1 764 ? 16.766 -27.406 -33.688 1 96.69 764 TYR A N 1
ATOM 6144 C CA . TYR A 1 764 ? 15.633 -27.125 -34.562 1 96.69 764 TYR A CA 1
ATOM 6145 C C . TYR A 1 764 ? 15.297 -25.641 -34.562 1 96.69 764 TYR A C 1
ATOM 6147 O O . TYR A 1 764 ? 14.984 -25.078 -35.625 1 96.69 764 TYR A O 1
ATOM 6155 N N . CYS A 1 765 ? 15.289 -25 -33.438 1 95.44 765 CYS A N 1
ATOM 6156 C CA . CYS A 1 765 ? 14.961 -23.578 -33.344 1 95.44 765 CYS A CA 1
ATOM 6157 C C . CYS A 1 765 ? 15.984 -22.734 -34.094 1 95.44 765 CYS A C 1
ATOM 6159 O O . CYS A 1 765 ? 15.656 -22.047 -35.062 1 95.44 765 CYS A O 1
ATOM 6161 N N . TYR A 1 766 ? 17.281 -22.844 -33.781 1 95.06 766 TYR A N 1
ATOM 6162 C CA . TYR A 1 766 ? 18.281 -21.922 -34.281 1 95.06 766 TYR A CA 1
ATOM 6163 C C . TYR A 1 766 ? 18.828 -22.406 -35.625 1 95.06 766 TYR A C 1
ATOM 6165 O O . TYR A 1 766 ? 19.297 -21.609 -36.438 1 95.06 766 TYR A O 1
ATOM 6173 N N . GLY A 1 767 ? 18.766 -23.703 -35.812 1 95.75 767 GLY A N 1
ATOM 6174 C CA . GLY A 1 767 ? 19.031 -24.188 -37.156 1 95.75 767 GLY A CA 1
ATOM 6175 C C . GLY A 1 767 ? 18.062 -23.672 -38.188 1 95.75 767 GLY A C 1
ATOM 6176 O O . GLY A 1 767 ? 18.453 -23.312 -39.312 1 95.75 767 GLY A O 1
ATOM 6177 N N . LEU A 1 768 ? 16.797 -23.734 -37.781 1 95.88 768 LEU A N 1
ATOM 6178 C CA . LEU A 1 768 ? 15.766 -23.203 -38.656 1 95.88 768 LEU A CA 1
ATOM 6179 C C . LEU A 1 768 ? 15.984 -21.719 -38.938 1 95.88 768 LEU A C 1
ATOM 6181 O O . LEU A 1 768 ? 15.891 -21.297 -40.094 1 95.88 768 LEU A O 1
ATOM 6185 N N . ARG A 1 769 ? 16.312 -20.922 -37.969 1 92.5 769 ARG A N 1
ATOM 6186 C CA . ARG A 1 769 ? 16.5 -19.484 -38.094 1 92.5 769 ARG A CA 1
ATOM 6187 C C . ARG A 1 769 ? 17.641 -19.156 -39.062 1 92.5 769 ARG A C 1
ATOM 6189 O O . ARG A 1 769 ? 17.625 -18.109 -39.719 1 92.5 769 ARG A O 1
ATOM 6196 N N . SER A 1 770 ? 18.578 -20.016 -39.094 1 91.06 770 SER A N 1
ATOM 6197 C CA . SER A 1 770 ? 19.781 -19.719 -39.844 1 91.06 770 SER A CA 1
ATOM 6198 C C . SER A 1 770 ? 19.797 -20.453 -41.188 1 91.06 770 SER A C 1
ATOM 6200 O O . SER A 1 770 ? 20.719 -20.312 -41.969 1 91.06 770 SER A O 1
ATOM 6202 N N . ALA A 1 771 ? 18.781 -21.25 -41.375 1 91.25 771 ALA A N 1
ATOM 6203 C CA . ALA A 1 771 ? 18.719 -22.047 -42.594 1 91.25 771 ALA A CA 1
ATOM 6204 C C . ALA A 1 771 ? 18.328 -21.172 -43.781 1 91.25 771 ALA A C 1
ATOM 6206 O O . ALA A 1 771 ? 17.469 -20.281 -43.656 1 91.25 771 ALA A O 1
ATOM 6207 N N . PRO A 1 772 ? 19.016 -21.406 -44.938 1 87.88 772 PRO A N 1
ATOM 6208 C CA . PRO A 1 772 ? 18.594 -20.688 -46.156 1 87.88 772 PRO A CA 1
ATOM 6209 C C . PRO A 1 772 ? 17.312 -21.281 -46.75 1 87.88 772 PRO A C 1
ATOM 6211 O O . PRO A 1 772 ? 17.125 -22.5 -46.75 1 87.88 772 PRO A O 1
ATOM 6214 N N . GLY A 1 773 ? 16.453 -20.562 -47.188 1 84.62 773 GLY A N 1
ATOM 6215 C CA . GLY A 1 773 ? 15.25 -21 -47.875 1 84.62 773 GLY A CA 1
ATOM 6216 C C . GLY A 1 773 ? 14.211 -21.609 -46.969 1 84.62 773 GLY A C 1
ATOM 6217 O O . GLY A 1 773 ? 14.305 -21.469 -45.75 1 84.62 773 GLY A O 1
ATOM 6218 N N . SER A 1 774 ? 13.227 -22.297 -47.469 1 92.44 774 SER A N 1
ATOM 6219 C CA . SER A 1 774 ? 12.078 -22.781 -46.719 1 92.44 774 SER A CA 1
ATOM 6220 C C . SER A 1 774 ? 12.156 -24.281 -46.469 1 92.44 774 SER A C 1
ATOM 6222 O O . SER A 1 774 ? 11.281 -24.844 -45.812 1 92.44 774 SER A O 1
ATOM 6224 N N . ASP A 1 775 ? 13.297 -24.938 -46.906 1 94.31 775 ASP A N 1
ATOM 6225 C CA . ASP A 1 775 ? 13.391 -26.391 -46.844 1 94.31 775 ASP A CA 1
ATOM 6226 C C . ASP A 1 775 ? 13.375 -26.875 -45.375 1 94.31 775 ASP A C 1
ATOM 6228 O O . ASP A 1 775 ? 12.711 -27.859 -45.062 1 94.31 775 ASP A O 1
ATOM 6232 N N . ALA A 1 776 ? 14.141 -26.188 -44.625 1 95.88 776 ALA A N 1
ATOM 6233 C CA . ALA A 1 776 ? 14.195 -26.578 -43.219 1 95.88 776 ALA A CA 1
ATOM 6234 C C . ALA A 1 776 ? 12.828 -26.453 -42.562 1 95.88 776 ALA A C 1
ATOM 6236 O O . ALA A 1 776 ? 12.414 -27.328 -41.781 1 95.88 776 ALA A O 1
ATOM 6237 N N . PHE A 1 777 ? 12.094 -25.359 -42.844 1 96.31 777 PHE A N 1
ATOM 6238 C CA . PHE A 1 777 ? 10.766 -25.125 -42.312 1 96.31 777 PHE A CA 1
ATOM 6239 C C . PHE A 1 777 ? 9.797 -26.219 -42.75 1 96.31 777 PHE A C 1
ATOM 6241 O O . PHE A 1 777 ? 9.062 -26.766 -41.938 1 96.31 777 PHE A O 1
ATOM 6248 N N . GLN A 1 778 ? 9.852 -26.547 -44 1 95.06 778 GLN A N 1
ATOM 6249 C CA . GLN A 1 778 ? 8.977 -27.578 -44.562 1 95.06 778 GLN A CA 1
ATOM 6250 C C . GLN A 1 778 ? 9.281 -28.953 -43.969 1 95.06 778 GLN A C 1
ATOM 6252 O O . GLN A 1 778 ? 8.375 -29.734 -43.688 1 95.06 778 GLN A O 1
ATOM 6257 N N . TYR A 1 779 ? 10.516 -29.188 -43.812 1 96.12 779 TYR A N 1
ATOM 6258 C CA . TYR A 1 779 ? 10.93 -30.469 -43.219 1 96.12 779 TYR A CA 1
ATOM 6259 C C . TYR A 1 779 ? 10.391 -30.609 -41.812 1 96.12 779 TYR A C 1
ATOM 6261 O O . TYR A 1 779 ? 9.797 -31.641 -41.469 1 96.12 779 TYR A O 1
ATOM 6269 N N . LEU A 1 780 ? 10.625 -29.609 -40.938 1 96.44 780 LEU A N 1
ATOM 6270 C CA . LEU A 1 780 ? 10.164 -29.656 -39.562 1 96.44 780 LEU A CA 1
ATOM 6271 C C . LEU A 1 780 ? 8.641 -29.719 -39.5 1 96.44 780 LEU A C 1
ATOM 6273 O O . LEU A 1 780 ? 8.078 -30.375 -38.625 1 96.44 780 LEU A O 1
ATOM 6277 N N . TYR A 1 781 ? 7.992 -28.969 -40.406 1 94.5 781 TYR A N 1
ATOM 6278 C CA . TYR A 1 781 ? 6.539 -29.016 -40.469 1 94.5 781 TYR A CA 1
ATOM 6279 C C . TYR A 1 781 ? 6.066 -30.422 -40.875 1 94.5 781 TYR A C 1
ATOM 6281 O O . TYR A 1 781 ? 5.078 -30.922 -40.344 1 94.5 781 TYR A O 1
ATOM 6289 N N . GLY A 1 782 ? 6.711 -31.047 -41.781 1 93.06 782 GLY A N 1
ATOM 6290 C CA . GLY A 1 782 ? 6.418 -32.406 -42.156 1 93.06 782 GLY A CA 1
ATOM 6291 C C . GLY A 1 782 ? 6.613 -33.406 -41 1 93.06 782 GLY A C 1
ATOM 6292 O O . GLY A 1 782 ? 5.816 -34.312 -40.812 1 93.06 782 GLY A O 1
ATOM 6293 N N . LYS A 1 783 ? 7.695 -33.219 -40.312 1 93.44 783 LYS A N 1
ATOM 6294 C CA . LYS A 1 783 ? 7.949 -34.031 -39.125 1 93.44 783 LYS A CA 1
ATOM 6295 C C . LYS A 1 783 ? 6.824 -33.875 -38.094 1 93.44 783 LYS A C 1
ATOM 6297 O O . LYS A 1 783 ? 6.422 -34.875 -37.469 1 93.44 783 LYS A O 1
ATOM 6302 N N . LEU A 1 784 ? 6.312 -32.625 -37.938 1 93.44 784 LEU A N 1
ATOM 6303 C CA . LEU A 1 784 ? 5.199 -32.375 -37.031 1 93.44 784 LEU A CA 1
ATOM 6304 C C . LEU A 1 784 ? 3.949 -33.125 -37.469 1 93.44 784 LEU A C 1
ATOM 6306 O O . LEU A 1 784 ? 3.281 -33.75 -36.656 1 93.44 784 LEU A O 1
ATOM 6310 N N . GLN A 1 785 ? 3.678 -33.094 -38.719 1 88.44 785 GLN A N 1
ATOM 6311 C CA . GLN A 1 785 ? 2.492 -33.75 -39.281 1 88.44 785 GLN A CA 1
ATOM 6312 C C . GLN A 1 785 ? 2.586 -35.281 -39.125 1 88.44 785 GLN A C 1
ATOM 6314 O O . GLN A 1 785 ? 1.574 -35.938 -38.875 1 88.44 785 GLN A O 1
ATOM 6319 N N . ALA A 1 786 ? 3.789 -35.75 -39.094 1 86.81 786 ALA A N 1
ATOM 6320 C CA . ALA A 1 786 ? 4.004 -37.188 -39.094 1 86.81 786 ALA A CA 1
ATOM 6321 C C . ALA A 1 786 ? 4.086 -37.719 -37.656 1 86.81 786 ALA A C 1
ATOM 6323 O O . ALA A 1 786 ? 3.947 -38.906 -37.406 1 86.81 786 ALA A O 1
ATOM 6324 N N . SER A 1 787 ? 4.305 -36.844 -36.781 1 87.62 787 SER A N 1
ATOM 6325 C CA . SER A 1 787 ? 4.562 -37.312 -35.406 1 87.62 787 SER A CA 1
ATOM 6326 C C . SER A 1 787 ? 3.262 -37.625 -34.688 1 87.62 787 SER A C 1
ATOM 6328 O O . SER A 1 787 ? 2.299 -36.844 -34.75 1 87.62 787 SER A O 1
ATOM 6330 N N . ALA A 1 788 ? 3.262 -38.75 -33.938 1 81.62 788 ALA A N 1
ATOM 6331 C CA . ALA A 1 788 ? 2.135 -39.125 -33.062 1 81.62 788 ALA A CA 1
ATOM 6332 C C . ALA A 1 788 ? 2.467 -38.906 -31.594 1 81.62 788 ALA A C 1
ATOM 6334 O O . ALA A 1 788 ? 1.622 -39.156 -30.734 1 81.62 788 ALA A O 1
ATOM 6335 N N . ASN A 1 789 ? 3.66 -38.562 -31.328 1 86.5 789 ASN A N 1
ATOM 6336 C CA . ASN A 1 789 ? 4.109 -38.281 -29.969 1 86.5 789 ASN A CA 1
ATOM 6337 C C . ASN A 1 789 ? 3.84 -36.844 -29.562 1 86.5 789 ASN A C 1
ATOM 6339 O O . ASN A 1 789 ? 4.402 -35.906 -30.156 1 86.5 789 ASN A O 1
ATOM 6343 N N . ARG A 1 790 ? 3.037 -36.688 -28.516 1 85.88 790 ARG A N 1
ATOM 6344 C CA . ARG A 1 790 ? 2.57 -35.375 -28.125 1 85.88 790 ARG A CA 1
ATOM 6345 C C . ARG A 1 790 ? 3.732 -34.5 -27.672 1 85.88 790 ARG A C 1
ATOM 6347 O O . ARG A 1 790 ? 3.725 -33.281 -27.891 1 85.88 790 ARG A O 1
ATOM 6354 N N . ALA A 1 791 ? 4.703 -35.062 -26.969 1 87.25 791 ALA A N 1
ATOM 6355 C CA . ALA A 1 791 ? 5.863 -34.281 -26.531 1 87.25 791 ALA A CA 1
ATOM 6356 C C . ALA A 1 791 ? 6.68 -33.781 -27.734 1 87.25 791 ALA A C 1
ATOM 6358 O O . ALA A 1 791 ? 7.164 -32.656 -27.734 1 87.25 791 ALA A O 1
ATOM 6359 N N . GLU A 1 792 ? 6.867 -34.656 -28.656 1 90.62 792 GLU A N 1
ATOM 6360 C CA . GLU A 1 792 ? 7.59 -34.281 -29.875 1 90.62 792 GLU A CA 1
ATOM 6361 C C . GLU A 1 792 ? 6.844 -33.188 -30.641 1 90.62 792 GLU A C 1
ATOM 6363 O O . GLU A 1 792 ? 7.457 -32.25 -31.156 1 90.62 792 GLU A O 1
ATOM 6368 N N . ARG A 1 793 ? 5.547 -33.375 -30.734 1 90.81 793 ARG A N 1
ATOM 6369 C CA . ARG A 1 793 ? 4.73 -32.375 -31.422 1 90.81 793 ARG A CA 1
ATOM 6370 C C . ARG A 1 793 ? 4.883 -31 -30.797 1 90.81 793 ARG A C 1
ATOM 6372 O O . ARG A 1 793 ? 5.043 -30 -31.484 1 90.81 793 ARG A O 1
ATOM 6379 N N . SER A 1 794 ? 4.805 -30.969 -29.516 1 91.25 794 SER A N 1
ATOM 6380 C CA . SER A 1 794 ? 4.973 -29.703 -28.812 1 91.25 794 SER A CA 1
ATOM 6381 C C . SER A 1 794 ? 6.336 -29.078 -29.109 1 91.25 794 SER A C 1
ATOM 6383 O O . SER A 1 794 ? 6.441 -27.859 -29.297 1 91.25 794 SER A O 1
ATOM 6385 N N . LEU A 1 795 ? 7.375 -29.859 -29.031 1 93.56 795 LEU A N 1
ATOM 6386 C CA . LEU A 1 795 ? 8.734 -29.406 -29.312 1 93.56 795 LEU A CA 1
ATOM 6387 C C . LEU A 1 795 ? 8.82 -28.844 -30.734 1 93.56 795 LEU A C 1
ATOM 6389 O O . LEU A 1 795 ? 9.43 -27.797 -30.953 1 93.56 795 LEU A O 1
ATOM 6393 N N . LEU A 1 796 ? 8.219 -29.516 -31.688 1 95.19 796 LEU A N 1
ATOM 6394 C CA . LEU A 1 796 ? 8.266 -29.109 -33.094 1 95.19 796 LEU A CA 1
ATOM 6395 C C . LEU A 1 796 ? 7.465 -27.844 -33.312 1 95.19 796 LEU A C 1
ATOM 6397 O O . LEU A 1 796 ? 7.859 -26.984 -34.125 1 95.19 796 LEU A O 1
ATOM 6401 N N . ILE A 1 797 ? 6.32 -27.703 -32.625 1 94.94 797 ILE A N 1
ATOM 6402 C CA . ILE A 1 797 ? 5.543 -26.469 -32.688 1 94.94 797 ILE A CA 1
ATOM 6403 C C . ILE A 1 797 ? 6.391 -25.297 -32.219 1 94.94 797 ILE A C 1
ATOM 6405 O O . ILE A 1 797 ? 6.445 -24.25 -32.875 1 94.94 797 ILE A O 1
ATOM 6409 N N . ASP A 1 798 ? 7.047 -25.469 -31.172 1 94.38 798 ASP A N 1
ATOM 6410 C CA . ASP A 1 798 ? 7.922 -24.438 -30.641 1 94.38 798 ASP A CA 1
ATOM 6411 C C . ASP A 1 798 ? 9.039 -24.094 -31.625 1 94.38 798 ASP A C 1
ATOM 6413 O O . ASP A 1 798 ? 9.383 -22.922 -31.797 1 94.38 798 ASP A O 1
ATOM 6417 N N . ALA A 1 799 ? 9.609 -25.141 -32.156 1 95.75 799 ALA A N 1
ATOM 6418 C CA . ALA A 1 799 ? 10.703 -24.953 -33.125 1 95.75 799 ALA A CA 1
ATOM 6419 C C . ALA A 1 799 ? 10.227 -24.156 -34.344 1 95.75 799 ALA A C 1
ATOM 6421 O O . ALA A 1 799 ? 10.938 -23.266 -34.812 1 95.75 799 ALA A O 1
ATOM 6422 N N . LEU A 1 800 ? 9.078 -24.484 -34.812 1 96.06 800 LEU A N 1
ATOM 6423 C CA . LEU A 1 800 ? 8.531 -23.797 -35.969 1 96.06 800 LEU A CA 1
ATOM 6424 C C . LEU A 1 800 ? 8.258 -22.328 -35.656 1 96.06 800 LEU A C 1
ATOM 6426 O O . LEU A 1 800 ? 8.445 -21.453 -36.531 1 96.06 800 LEU A O 1
ATOM 6430 N N . GLY A 1 801 ? 7.801 -22.078 -34.469 1 95.69 801 GLY A N 1
ATOM 6431 C CA . GLY A 1 801 ? 7.566 -20.703 -34.031 1 95.69 801 GLY A CA 1
ATOM 6432 C C . GLY A 1 801 ? 8.836 -19.875 -33.969 1 95.69 801 GLY A C 1
ATOM 6433 O O . GLY A 1 801 ? 8.781 -18.641 -33.938 1 95.69 801 GLY A O 1
ATOM 6434 N N . CYS A 1 802 ? 9.945 -20.5 -34 1 94.31 802 CYS A N 1
ATOM 6435 C CA . CYS A 1 802 ? 11.242 -19.844 -33.906 1 94.31 802 CYS A CA 1
ATOM 6436 C C . CYS A 1 802 ? 11.656 -19.25 -35.25 1 94.31 802 CYS A C 1
ATOM 6438 O O . CYS A 1 802 ? 12.648 -18.531 -35.344 1 94.31 802 CYS A O 1
ATOM 6440 N N . ALA A 1 803 ? 10.969 -19.438 -36.281 1 94.38 803 ALA A N 1
ATOM 6441 C CA . ALA A 1 803 ? 11.297 -18.938 -37.625 1 94.38 803 ALA A CA 1
ATOM 6442 C C . ALA A 1 803 ? 11.43 -17.422 -37.594 1 94.38 803 ALA A C 1
ATOM 6444 O O . ALA A 1 803 ? 10.836 -16.734 -36.75 1 94.38 803 ALA A O 1
ATOM 6445 N N . ASN A 1 804 ? 12.25 -16.812 -38.5 1 89.62 804 ASN A N 1
ATOM 6446 C CA . ASN A 1 804 ? 12.398 -15.375 -38.625 1 89.62 804 ASN A CA 1
ATOM 6447 C C . ASN A 1 804 ? 11.805 -14.836 -39.906 1 89.62 804 ASN A C 1
ATOM 6449 O O . ASN A 1 804 ? 11.688 -13.625 -40.094 1 89.62 804 ASN A O 1
ATOM 6453 N N . ASP A 1 805 ? 11.438 -15.742 -40.75 1 92.69 805 ASP A N 1
ATOM 6454 C CA . ASP A 1 805 ? 10.82 -15.336 -42 1 92.69 805 ASP A CA 1
ATOM 6455 C C . ASP A 1 805 ? 9.344 -15 -41.812 1 92.69 805 ASP A C 1
ATOM 6457 O O . ASP A 1 805 ? 8.562 -15.844 -41.375 1 92.69 805 ASP A O 1
ATOM 6461 N N . PRO A 1 806 ? 8.984 -13.812 -42.156 1 93.19 806 PRO A N 1
ATOM 6462 C CA . PRO A 1 806 ? 7.602 -13.383 -41.938 1 93.19 806 PRO A CA 1
ATOM 6463 C C . PRO A 1 806 ? 6.582 -14.266 -42.656 1 93.19 806 PRO A C 1
ATOM 6465 O O . PRO A 1 806 ? 5.5 -14.531 -42.125 1 93.19 806 PRO A O 1
ATOM 6468 N N . ASP A 1 807 ? 6.957 -14.734 -43.812 1 93.75 807 ASP A N 1
ATOM 6469 C CA . ASP A 1 807 ? 6.02 -15.562 -44.562 1 93.75 807 ASP A CA 1
ATOM 6470 C C . ASP A 1 807 ? 5.809 -16.922 -43.875 1 93.75 807 ASP A C 1
ATOM 6472 O O . ASP A 1 807 ? 4.691 -17.438 -43.844 1 93.75 807 ASP A O 1
ATOM 6476 N N . GLU A 1 808 ? 6.918 -17.469 -43.438 1 94.88 808 GLU A N 1
ATOM 6477 C CA . GLU A 1 808 ? 6.828 -18.734 -42.688 1 94.88 808 GLU A CA 1
ATOM 6478 C C . GLU A 1 808 ? 6 -18.578 -41.438 1 94.88 808 GLU A C 1
ATOM 6480 O O . GLU A 1 808 ? 5.18 -19.438 -41.094 1 94.88 808 GLU A O 1
ATOM 6485 N N . LEU A 1 809 ? 6.207 -17.469 -40.75 1 96.25 809 LEU A N 1
ATOM 6486 C CA . LEU A 1 809 ? 5.48 -17.219 -39.5 1 96.25 809 LEU A CA 1
ATOM 6487 C C . LEU A 1 809 ? 3.994 -17.016 -39.781 1 96.25 809 LEU A C 1
ATOM 6489 O O . LEU A 1 809 ? 3.148 -17.547 -39.062 1 96.25 809 LEU A O 1
ATOM 6493 N N . ASP A 1 810 ? 3.68 -16.25 -40.844 1 94.5 810 ASP A N 1
ATOM 6494 C CA . ASP A 1 810 ? 2.283 -16.031 -41.188 1 94.5 810 ASP A CA 1
ATOM 6495 C C . ASP A 1 810 ? 1.605 -17.344 -41.562 1 94.5 810 ASP A C 1
ATOM 6497 O O . ASP A 1 810 ? 0.463 -17.594 -41.188 1 94.5 810 ASP A O 1
ATOM 6501 N N . ALA A 1 811 ? 2.371 -18.141 -42.312 1 92.06 811 ALA A N 1
ATOM 6502 C CA . ALA A 1 811 ? 1.843 -19.453 -42.719 1 92.06 811 ALA A CA 1
ATOM 6503 C C . ALA A 1 811 ? 1.577 -20.344 -41.5 1 92.06 811 ALA A C 1
ATOM 6505 O O . ALA A 1 811 ? 0.547 -21.016 -41.438 1 92.06 811 ALA A O 1
ATOM 6506 N N . LEU A 1 812 ? 2.541 -20.375 -40.594 1 94.25 812 LEU A N 1
ATOM 6507 C CA . LEU A 1 812 ? 2.387 -21.188 -39.406 1 94.25 812 LEU A CA 1
ATOM 6508 C C . LEU A 1 812 ? 1.145 -20.781 -38.625 1 94.25 812 LEU A C 1
ATOM 6510 O O . LEU A 1 812 ? 0.358 -21.625 -38.219 1 94.25 812 LEU A O 1
ATOM 6514 N N . LEU A 1 813 ? 0.92 -19.469 -38.438 1 94.94 813 LEU A N 1
ATOM 6515 C CA . LEU A 1 813 ? -0.197 -18.953 -37.656 1 94.94 813 LEU A CA 1
ATOM 6516 C C . LEU A 1 813 ? -1.528 -19.281 -38.344 1 94.94 813 LEU A C 1
ATOM 6518 O O . LEU A 1 813 ? -2.516 -19.562 -37.656 1 94.94 813 LEU A O 1
ATOM 6522 N N . LEU A 1 814 ? -1.539 -19.266 -39.594 1 91.75 814 LEU A N 1
ATOM 6523 C CA . LEU A 1 814 ? -2.768 -19.562 -40.312 1 91.75 814 LEU A CA 1
ATOM 6524 C C . LEU A 1 814 ? -3.158 -21.031 -40.125 1 91.75 814 LEU A C 1
ATOM 6526 O O . LEU A 1 814 ? -4.344 -21.375 -40.219 1 91.75 814 LEU A O 1
ATOM 6530 N N . THR A 1 815 ? -2.174 -21.906 -39.844 1 91 815 THR A N 1
ATOM 6531 C CA . THR A 1 815 ? -2.488 -23.328 -39.656 1 91 815 THR A CA 1
ATOM 6532 C C . THR A 1 815 ? -3.311 -23.516 -38.375 1 91 815 THR A C 1
ATOM 6534 O O . THR A 1 815 ? -3.971 -24.547 -38.219 1 91 815 THR A O 1
ATOM 6537 N N . ALA A 1 816 ? -3.246 -22.625 -37.469 1 88.62 816 ALA A N 1
ATOM 6538 C CA . ALA A 1 816 ? -3.982 -22.719 -36.219 1 88.62 816 ALA A CA 1
ATOM 6539 C C . ALA A 1 816 ? -5.488 -22.656 -36.469 1 88.62 816 ALA A C 1
ATOM 6541 O O . ALA A 1 816 ? -6.27 -23.172 -35.656 1 88.62 816 ALA A O 1
ATOM 6542 N N . ILE A 1 817 ? -6.055 -21.891 -37.438 1 85 817 ILE A N 1
ATOM 6543 C CA . ILE A 1 817 ? -7.473 -21.703 -37.719 1 85 817 ILE A CA 1
ATOM 6544 C C . ILE A 1 817 ? -8.055 -22.984 -38.312 1 85 817 ILE A C 1
ATOM 6546 O O . ILE A 1 817 ? -9.25 -23.266 -38.156 1 85 817 ILE A O 1
ATOM 6550 N N . GLY A 1 818 ? -7.48 -23.766 -38.531 1 69.44 818 GLY A N 1
ATOM 6551 C CA . GLY A 1 818 ? -8.047 -24.938 -39.156 1 69.44 818 GLY A CA 1
ATOM 6552 C C . GLY A 1 818 ? -8.617 -24.656 -40.531 1 69.44 818 GLY A C 1
ATOM 6553 O O . GLY A 1 818 ? -8.492 -23.531 -41.062 1 69.44 818 GLY A O 1
ATOM 6554 N N . GLY A 1 819 ? -9.047 -25.578 -41.5 1 56.34 819 GLY A N 1
ATOM 6555 C CA . GLY A 1 819 ? -9.641 -25.516 -42.844 1 56.34 819 GLY A CA 1
ATOM 6556 C C . GLY A 1 819 ? -9.062 -26.531 -43.812 1 56.34 819 GLY A C 1
ATOM 6557 O O . GLY A 1 819 ? -8.742 -27.656 -43.406 1 56.34 819 GLY A O 1
ATOM 6558 N N . GLU A 1 820 ? -8.969 -26 -44.969 1 49.72 820 GLU A N 1
ATOM 6559 C CA . GLU A 1 820 ? -8.484 -26.906 -46.031 1 49.72 820 GLU A CA 1
ATOM 6560 C C . GLU A 1 820 ? -7.07 -27.375 -45.719 1 49.72 820 GLU A C 1
ATOM 6562 O O . GLU A 1 820 ? -6.629 -28.406 -46.25 1 49.72 820 GLU A O 1
ATOM 6567 N N . LEU A 1 821 ? -6.281 -26.594 -44.969 1 50.12 821 LEU A N 1
ATOM 6568 C CA . LEU A 1 821 ? -4.914 -26.969 -44.656 1 50.12 821 LEU A CA 1
ATOM 6569 C C . LEU A 1 821 ? -4.875 -27.828 -43.375 1 50.12 821 LEU A C 1
ATOM 6571 O O . LEU A 1 821 ? -4.93 -27.297 -42.25 1 50.12 821 LEU A O 1
ATOM 6575 N N . GLN A 1 822 ? -5.473 -28.906 -43.281 1 54.59 822 GLN A N 1
ATOM 6576 C CA . GLN A 1 822 ? -5.992 -29.656 -42.156 1 54.59 822 GLN A CA 1
ATOM 6577 C C . GLN A 1 822 ? -4.863 -30.172 -41.25 1 54.59 822 GLN A C 1
ATOM 6579 O O . GLN A 1 822 ? -4.223 -31.172 -41.562 1 54.59 822 GLN A O 1
ATOM 6584 N N . VAL A 1 823 ? -3.951 -29.344 -40.688 1 60.47 823 VAL A N 1
ATOM 6585 C CA . VAL A 1 823 ? -3.217 -29.969 -39.562 1 60.47 823 VAL A CA 1
ATOM 6586 C C . VAL A 1 823 ? -4.176 -30.312 -38.438 1 60.47 823 VAL A C 1
ATOM 6588 O O . VAL A 1 823 ? -5.039 -29.5 -38.094 1 60.47 823 VAL A O 1
ATOM 6591 N N . ASN A 1 824 ? -4.16 -31.516 -38.125 1 73.31 824 ASN A N 1
ATOM 6592 C CA . ASN A 1 824 ? -5.004 -32 -37.031 1 73.31 824 ASN A CA 1
ATOM 6593 C C . ASN A 1 824 ? -4.492 -31.547 -35.656 1 73.31 824 ASN A C 1
ATOM 6595 O O . ASN A 1 824 ? -3.863 -32.312 -34.938 1 73.31 824 ASN A O 1
ATOM 6599 N N . TYR A 1 825 ? -4.707 -30.172 -35.375 1 84.88 825 TYR A N 1
ATOM 6600 C CA . TYR A 1 825 ? -4.332 -29.656 -34.062 1 84.88 825 TYR A CA 1
ATOM 6601 C C . TYR A 1 825 ? -5.473 -29.828 -33.094 1 84.88 825 TYR A C 1
ATOM 6603 O O . TYR A 1 825 ? -6.641 -29.641 -33.438 1 84.88 825 TYR A O 1
ATOM 6611 N N . THR A 1 826 ? -5.074 -30.266 -31.891 1 78.31 826 THR A N 1
ATOM 6612 C CA . THR A 1 826 ? -6.004 -30.109 -30.781 1 78.31 826 THR A CA 1
ATOM 6613 C C . THR A 1 826 ? -6.176 -28.641 -30.406 1 78.31 826 THR A C 1
ATOM 6615 O O . THR A 1 826 ? -5.379 -27.797 -30.812 1 78.31 826 THR A O 1
ATOM 6618 N N . PRO A 1 827 ? -7.199 -28.266 -29.734 1 76.5 827 PRO A N 1
ATOM 6619 C CA . PRO A 1 827 ? -7.344 -26.875 -29.281 1 76.5 827 PRO A CA 1
ATOM 6620 C C . PRO A 1 827 ? -6.121 -26.375 -28.516 1 76.5 827 PRO A C 1
ATOM 6622 O O . PRO A 1 827 ? -5.727 -25.219 -28.672 1 76.5 827 PRO A O 1
ATOM 6625 N N . GLU A 1 828 ? -5.504 -27.219 -27.719 1 81.12 828 GLU A N 1
ATOM 6626 C CA . GLU A 1 828 ? -4.305 -26.859 -26.969 1 81.12 828 GLU A CA 1
ATOM 6627 C C . GLU A 1 828 ? -3.139 -26.562 -27.922 1 81.12 828 GLU A C 1
ATOM 6629 O O . GLU A 1 828 ? -2.381 -25.609 -27.703 1 81.12 828 GLU A O 1
ATOM 6634 N N . GLU A 1 829 ? -3.021 -27.391 -28.844 1 87.94 829 GLU A N 1
ATOM 6635 C CA . GLU A 1 829 ? -1.95 -27.203 -29.812 1 87.94 829 GLU A CA 1
ATOM 6636 C C . GLU A 1 829 ? -2.141 -25.906 -30.594 1 87.94 829 GLU A C 1
ATOM 6638 O O . GLU A 1 829 ? -1.165 -25.25 -30.969 1 87.94 829 GLU A O 1
ATOM 6643 N N . ARG A 1 830 ? -3.438 -25.562 -30.891 1 90.12 830 ARG A N 1
ATOM 6644 C CA . ARG A 1 830 ? -3.701 -24.312 -31.578 1 90.12 830 ARG A CA 1
ATOM 6645 C C . ARG A 1 830 ? -3.207 -23.125 -30.75 1 90.12 830 ARG A C 1
ATOM 6647 O O . ARG A 1 830 ? -2.619 -22.188 -31.297 1 90.12 830 ARG A O 1
ATOM 6654 N N . TYR A 1 831 ? -3.5 -23.141 -29.531 1 89.69 831 TYR A N 1
ATOM 6655 C CA . TYR A 1 831 ? -3.012 -22.094 -28.641 1 89.69 831 TYR A CA 1
ATOM 6656 C C . TYR A 1 831 ? -1.487 -22.078 -28.609 1 89.69 831 TYR A C 1
ATOM 6658 O O . TYR A 1 831 ? -0.878 -21 -28.625 1 89.69 831 TYR A O 1
ATOM 6666 N N . TYR A 1 832 ? -0.828 -23.281 -28.609 1 91.25 832 TYR A N 1
ATOM 6667 C CA . TYR A 1 832 ? 0.628 -23.359 -28.609 1 91.25 832 TYR A CA 1
ATOM 6668 C C . TYR A 1 832 ? 1.22 -22.734 -29.859 1 91.25 832 TYR A C 1
ATOM 6670 O O . TYR A 1 832 ? 2.258 -22.078 -29.812 1 91.25 832 TYR A O 1
ATOM 6678 N N . VAL A 1 833 ? 0.566 -22.969 -30.922 1 93.94 833 VAL A N 1
ATOM 6679 C CA . VAL A 1 833 ? 1.031 -22.406 -32.188 1 93.94 833 VAL A CA 1
ATOM 6680 C C . VAL A 1 833 ? 1.03 -20.875 -32.094 1 93.94 833 VAL A C 1
ATOM 6682 O O . VAL A 1 833 ? 2.012 -20.234 -32.469 1 93.94 833 VAL A O 1
ATOM 6685 N N . LEU A 1 834 ? -0.046 -20.344 -31.562 1 95.12 834 LEU A N 1
ATOM 6686 C CA . LEU A 1 834 ? -0.191 -18.891 -31.484 1 95.12 834 LEU A CA 1
ATOM 6687 C C . LEU A 1 834 ? 0.84 -18.297 -30.531 1 95.12 834 LEU A C 1
ATOM 6689 O O . LEU A 1 834 ? 1.296 -17.172 -30.734 1 95.12 834 LEU A O 1
ATOM 6693 N N . THR A 1 835 ? 1.224 -19 -29.516 1 95.56 835 THR A N 1
ATOM 6694 C CA . THR A 1 835 ? 2.146 -18.453 -28.531 1 95.56 835 THR A CA 1
ATOM 6695 C C . THR A 1 835 ? 3.59 -18.797 -28.891 1 95.56 835 THR A C 1
ATOM 6697 O O . THR A 1 835 ? 4.523 -18.156 -28.406 1 95.56 835 THR A O 1
ATOM 6700 N N . SER A 1 836 ? 3.793 -19.812 -29.734 1 95.31 836 SER A N 1
ATOM 6701 C CA . SER A 1 836 ? 5.133 -20.266 -30.078 1 95.31 836 SER A CA 1
ATOM 6702 C C . SER A 1 836 ? 5.918 -19.172 -30.797 1 95.31 836 SER A C 1
ATOM 6704 O O . SER A 1 836 ? 7.148 -19.125 -30.734 1 95.31 836 SER A O 1
ATOM 6706 N N . VAL A 1 837 ? 5.227 -18.25 -31.422 1 96.06 837 VAL A N 1
ATOM 6707 C CA . VAL A 1 837 ? 5.887 -17.25 -32.25 1 96.06 837 VAL A CA 1
ATOM 6708 C C . VAL A 1 837 ? 6.375 -16.094 -31.359 1 96.06 837 VAL A C 1
ATOM 6710 O O . VAL A 1 837 ? 7.129 -15.227 -31.828 1 96.06 837 VAL A O 1
ATOM 6713 N N . LEU A 1 838 ? 5.996 -16.047 -30.078 1 94.44 838 LEU A N 1
ATOM 6714 C CA . LEU A 1 838 ? 6.25 -14.922 -29.188 1 94.44 838 LEU A CA 1
ATOM 6715 C C . LEU A 1 838 ? 7.723 -14.859 -28.797 1 94.44 838 LEU A C 1
ATOM 6717 O O . LEU A 1 838 ? 8.156 -13.914 -28.141 1 94.44 838 LEU A O 1
ATOM 6721 N N . VAL A 1 839 ? 8.547 -15.758 -29.297 1 90.31 839 VAL A N 1
ATOM 6722 C CA . VAL A 1 839 ? 9.938 -15.867 -28.891 1 90.31 839 VAL A CA 1
ATOM 6723 C C . VAL A 1 839 ? 10.781 -14.812 -29.594 1 90.31 839 VAL A C 1
ATOM 6725 O O . VAL A 1 839 ? 11.875 -14.477 -29.141 1 90.31 839 VAL A O 1
ATOM 6728 N N . SER A 1 840 ? 10.258 -14.227 -30.688 1 90.88 840 SER A N 1
ATOM 6729 C CA . SER A 1 840 ? 10.984 -13.211 -31.438 1 90.88 840 SER A CA 1
ATOM 6730 C C . SER A 1 840 ? 10.094 -12.023 -31.766 1 90.88 840 SER A C 1
ATOM 6732 O O . SER A 1 840 ? 8.867 -12.133 -31.75 1 90.88 840 SER A O 1
ATOM 6734 N N . ARG A 1 841 ? 10.742 -10.891 -32 1 92.25 841 ARG A N 1
ATOM 6735 C CA . ARG A 1 841 ? 9.969 -9.711 -32.344 1 92.25 841 ARG A CA 1
ATOM 6736 C C . ARG A 1 841 ? 9.211 -9.93 -33.656 1 92.25 841 ARG A C 1
ATOM 6738 O O . ARG A 1 841 ? 8.055 -9.523 -33.781 1 92.25 841 ARG A O 1
ATOM 6745 N N . ASP A 1 842 ? 9.875 -10.617 -34.625 1 93.81 842 ASP A N 1
ATOM 6746 C CA . ASP A 1 842 ? 9.203 -10.938 -35.875 1 93.81 842 ASP A CA 1
ATOM 6747 C C . ASP A 1 842 ? 7.953 -11.773 -35.656 1 93.81 842 ASP A C 1
ATOM 6749 O O . ASP A 1 842 ? 6.938 -11.586 -36.312 1 93.81 842 ASP A O 1
ATOM 6753 N N . GLY A 1 843 ? 8.141 -12.695 -34.75 1 96 843 GLY A N 1
ATOM 6754 C CA . GLY A 1 843 ? 6.996 -13.508 -34.406 1 96 843 GLY A CA 1
ATOM 6755 C C . GLY A 1 843 ? 5.875 -12.719 -33.75 1 96 843 GLY A C 1
ATOM 6756 O O . GLY A 1 843 ? 4.699 -12.953 -34.031 1 96 843 GLY A O 1
ATOM 6757 N N . VAL A 1 844 ? 6.191 -11.734 -32.906 1 96.31 844 VAL A N 1
ATOM 6758 C CA . VAL A 1 844 ? 5.195 -10.891 -32.25 1 96.31 844 VAL A CA 1
ATOM 6759 C C . VAL A 1 844 ? 4.461 -10.062 -33.312 1 96.31 844 VAL A C 1
ATOM 6761 O O . VAL A 1 844 ? 3.232 -9.945 -33.281 1 96.31 844 VAL A O 1
ATOM 6764 N N . ASP A 1 845 ? 5.219 -9.5 -34.25 1 96.44 845 ASP A N 1
ATOM 6765 C CA . ASP A 1 845 ? 4.609 -8.719 -35.312 1 96.44 845 ASP A CA 1
ATOM 6766 C C . ASP A 1 845 ? 3.674 -9.586 -36.156 1 96.44 845 ASP A C 1
ATOM 6768 O O . ASP A 1 845 ? 2.605 -9.133 -36.594 1 96.44 845 ASP A O 1
ATOM 6772 N N . ALA A 1 846 ? 4.145 -10.828 -36.375 1 97.06 846 ALA A N 1
ATOM 6773 C CA . ALA A 1 846 ? 3.303 -11.758 -37.125 1 97.06 846 ALA A CA 1
ATOM 6774 C C . ALA A 1 846 ? 1.997 -12.031 -36.406 1 97.06 846 ALA A C 1
ATOM 6776 O O . ALA A 1 846 ? 0.934 -12.133 -37 1 97.06 846 ALA A O 1
ATOM 6777 N N . LEU A 1 847 ? 2.107 -12.234 -35.094 1 97.5 847 LEU A N 1
ATOM 6778 C CA . LEU A 1 847 ? 0.915 -12.484 -34.281 1 97.5 847 LEU A CA 1
ATOM 6779 C C . LEU A 1 847 ? -0.027 -11.281 -34.344 1 97.5 847 LEU A C 1
ATOM 6781 O O . LEU A 1 847 ? -1.249 -11.445 -34.344 1 97.5 847 LEU A O 1
ATOM 6785 N N . VAL A 1 848 ? 0.559 -10.016 -34.312 1 97.19 848 VAL A N 1
ATOM 6786 C CA . VAL A 1 848 ? -0.244 -8.797 -34.406 1 97.19 848 VAL A CA 1
ATOM 6787 C C . VAL A 1 848 ? -1.014 -8.797 -35.719 1 97.19 848 VAL A C 1
ATOM 6789 O O . VAL A 1 848 ? -2.219 -8.539 -35.75 1 97.19 848 VAL A O 1
ATOM 6792 N N . ARG A 1 849 ? -0.376 -9.094 -36.844 1 96.12 849 ARG A N 1
ATOM 6793 C CA . ARG A 1 849 ? -1.024 -9.156 -38.156 1 96.12 849 ARG A CA 1
ATOM 6794 C C . ARG A 1 849 ? -2.098 -10.242 -38.188 1 96.12 849 ARG A C 1
ATOM 6796 O O . ARG A 1 849 ? -3.201 -10.016 -38.656 1 96.12 849 ARG A O 1
ATOM 6803 N N . PHE A 1 850 ? -1.736 -11.383 -37.625 1 96.62 850 PHE A N 1
ATOM 6804 C CA . PHE A 1 850 ? -2.674 -12.492 -37.594 1 96.62 850 PHE A CA 1
ATOM 6805 C C . PHE A 1 850 ? -3.951 -12.109 -36.875 1 96.62 850 PHE A C 1
ATOM 6807 O O . PHE A 1 850 ? -5.055 -12.359 -37.344 1 96.62 850 PHE A O 1
ATOM 6814 N N . LEU A 1 851 ? -3.818 -11.516 -35.656 1 96.31 851 LEU A N 1
ATOM 6815 C CA . LEU A 1 851 ? -4.977 -11.156 -34.812 1 96.31 851 LEU A CA 1
ATOM 6816 C C . LEU A 1 851 ? -5.785 -10.047 -35.5 1 96.31 851 LEU A C 1
ATOM 6818 O O . LEU A 1 851 ? -7.004 -9.977 -35.312 1 96.31 851 LEU A O 1
ATOM 6822 N N . THR A 1 852 ? -5.074 -9.117 -36.188 1 95 852 THR A N 1
ATOM 6823 C CA . THR A 1 852 ? -5.77 -8.047 -36.875 1 95 852 THR A CA 1
ATOM 6824 C C . THR A 1 852 ? -6.789 -8.625 -37.875 1 95 852 THR A C 1
ATOM 6826 O O . THR A 1 852 ? -7.906 -8.109 -37.969 1 95 852 THR A O 1
ATOM 6829 N N . ASP A 1 853 ? -6.438 -9.766 -38.438 1 92.56 853 ASP A N 1
ATOM 6830 C CA . ASP A 1 853 ? -7.273 -10.312 -39.5 1 92.56 853 ASP A CA 1
ATOM 6831 C C . ASP A 1 853 ? -8.133 -11.461 -38.969 1 92.56 853 ASP A C 1
ATOM 6833 O O . ASP A 1 853 ? -9.211 -11.727 -39.531 1 92.56 853 ASP A O 1
ATOM 6837 N N . ASN A 1 854 ? -7.707 -12.156 -37.906 1 93.5 854 ASN A N 1
ATOM 6838 C CA . ASN A 1 854 ? -8.32 -13.438 -37.594 1 93.5 854 ASN A CA 1
ATOM 6839 C C . ASN A 1 854 ? -8.789 -13.492 -36.125 1 93.5 854 ASN A C 1
ATOM 6841 O O . ASN A 1 854 ? -9.055 -14.57 -35.594 1 93.5 854 ASN A O 1
ATOM 6845 N N . HIS A 1 855 ? -8.945 -12.359 -35.375 1 94.31 855 HIS A N 1
ATOM 6846 C CA . HIS A 1 855 ? -9.32 -12.367 -33.969 1 94.31 855 HIS A CA 1
ATOM 6847 C C . HIS A 1 855 ? -10.703 -12.984 -33.781 1 94.31 855 HIS A C 1
ATOM 6849 O O . HIS A 1 855 ? -10.969 -13.602 -32.75 1 94.31 855 HIS A O 1
ATOM 6855 N N . PRO A 1 856 ? -11.641 -12.938 -34.688 1 90.88 856 PRO A N 1
ATOM 6856 C CA . PRO A 1 856 ? -12.922 -13.602 -34.469 1 90.88 856 PRO A CA 1
ATOM 6857 C C . PRO A 1 856 ? -12.797 -15.109 -34.344 1 90.88 856 PRO A C 1
ATOM 6859 O O . PRO A 1 856 ? -13.523 -15.734 -33.562 1 90.88 856 PRO A O 1
ATOM 6862 N N . TYR A 1 857 ? -11.914 -15.664 -35.125 1 88.5 857 TYR A N 1
ATOM 6863 C CA . TYR A 1 857 ? -11.641 -17.094 -34.969 1 88.5 857 TYR A CA 1
ATOM 6864 C C . TYR A 1 857 ? -11.172 -17.422 -33.562 1 88.5 857 TYR A C 1
ATOM 6866 O O . TYR A 1 857 ? -11.633 -18.391 -32.969 1 88.5 857 TYR A O 1
ATOM 6874 N N . VAL A 1 858 ? -10.203 -16.672 -33.062 1 91.88 858 VAL A N 1
ATOM 6875 C CA . VAL A 1 858 ? -9.641 -16.922 -31.734 1 91.88 858 VAL A CA 1
ATOM 6876 C C . VAL A 1 858 ? -10.734 -16.797 -30.688 1 91.88 858 VAL A C 1
ATOM 6878 O O . VAL A 1 858 ? -10.852 -17.656 -29.797 1 91.88 858 VAL A O 1
ATOM 6881 N N . GLU A 1 859 ? -11.516 -15.836 -30.812 1 89.81 859 GLU A N 1
ATOM 6882 C CA . GLU A 1 859 ? -12.586 -15.594 -29.844 1 89.81 859 GLU A CA 1
ATOM 6883 C C . GLU A 1 859 ? -13.617 -16.719 -29.875 1 89.81 859 GLU A C 1
ATOM 6885 O O . GLU A 1 859 ? -14.047 -17.203 -28.828 1 89.81 859 GLU A O 1
ATOM 6890 N N . THR A 1 860 ? -13.953 -17.172 -31 1 86.44 860 THR A N 1
ATOM 6891 C CA . THR A 1 860 ? -15.031 -18.141 -31.172 1 86.44 860 THR A CA 1
ATOM 6892 C C . THR A 1 860 ? -14.547 -19.547 -30.844 1 86.44 860 THR A C 1
ATOM 6894 O O . THR A 1 860 ? -15.242 -20.312 -30.172 1 86.44 860 THR A O 1
ATOM 6897 N N . ASN A 1 861 ? -13.352 -19.844 -31.281 1 82.38 861 ASN A N 1
ATOM 6898 C CA . ASN A 1 861 ? -12.891 -21.234 -31.203 1 82.38 861 ASN A CA 1
ATOM 6899 C C . ASN A 1 861 ? -12.062 -21.469 -29.953 1 82.38 861 ASN A C 1
ATOM 6901 O O . ASN A 1 861 ? -12.047 -22.578 -29.422 1 82.38 861 ASN A O 1
ATOM 6905 N N . LEU A 1 862 ? -11.273 -20.484 -29.594 1 87.31 862 LEU A N 1
ATOM 6906 C CA . LEU A 1 862 ? -10.391 -20.688 -28.453 1 87.31 862 LEU A CA 1
ATOM 6907 C C . LEU A 1 862 ? -10.906 -19.938 -27.219 1 87.31 862 LEU A C 1
ATOM 6909 O O . LEU A 1 862 ? -10.492 -20.219 -26.094 1 87.31 862 LEU A O 1
ATOM 6913 N N . GLY A 1 863 ? -11.805 -18.938 -27.453 1 86.38 863 GLY A N 1
ATOM 6914 C CA . GLY A 1 863 ? -12.422 -18.234 -26.344 1 86.38 863 GLY A CA 1
ATOM 6915 C C . GLY A 1 863 ? -11.859 -16.844 -26.125 1 86.38 863 GLY A C 1
ATOM 6916 O O . GLY A 1 863 ? -10.703 -16.578 -26.469 1 86.38 863 GLY A O 1
ATOM 6917 N N . PRO A 1 864 ? -12.664 -15.961 -25.562 1 88.81 864 PRO A N 1
ATOM 6918 C CA . PRO A 1 864 ? -12.234 -14.578 -25.328 1 88.81 864 PRO A CA 1
ATOM 6919 C C . PRO A 1 864 ? -11.047 -14.484 -24.375 1 88.81 864 PRO A C 1
ATOM 6921 O O . PRO A 1 864 ? -10.203 -13.602 -24.531 1 88.81 864 PRO A O 1
ATOM 6924 N N . GLY A 1 865 ? -11.016 -15.336 -23.375 1 86.88 865 GLY A N 1
ATOM 6925 C CA . GLY A 1 865 ? -9.906 -15.328 -22.438 1 86.88 865 GLY A CA 1
ATOM 6926 C C . GLY A 1 865 ? -8.555 -15.5 -23.109 1 86.88 865 GLY A C 1
ATOM 6927 O O . GLY A 1 865 ? -7.574 -14.859 -22.719 1 86.88 865 GLY A O 1
ATOM 6928 N N . ILE A 1 866 ? -8.508 -16.406 -24.047 1 89.75 866 ILE A N 1
ATOM 6929 C CA . ILE A 1 866 ? -7.273 -16.656 -24.781 1 89.75 866 ILE A CA 1
ATOM 6930 C C . ILE A 1 866 ? -6.898 -15.43 -25.594 1 89.75 866 ILE A C 1
ATOM 6932 O O . ILE A 1 866 ? -5.723 -15.062 -25.672 1 89.75 866 ILE A O 1
ATOM 6936 N N . LEU A 1 867 ? -7.914 -14.805 -26.203 1 92.94 867 LEU A N 1
ATOM 6937 C CA . LEU A 1 867 ? -7.648 -13.578 -26.953 1 92.94 867 LEU A CA 1
ATOM 6938 C C . LEU A 1 867 ? -7.02 -12.516 -26.062 1 92.94 867 LEU A C 1
ATOM 6940 O O . LEU A 1 867 ? -6.031 -11.891 -26.438 1 92.94 867 LEU A O 1
ATOM 6944 N N . TYR A 1 868 ? -7.613 -12.352 -24.859 1 92.25 868 TYR A N 1
ATOM 6945 C CA . TYR A 1 868 ? -7.09 -11.383 -23.906 1 92.25 868 TYR A CA 1
ATOM 6946 C C . TYR A 1 868 ? -5.641 -11.695 -23.547 1 92.25 868 TYR A C 1
ATOM 6948 O O . TYR A 1 868 ? -4.797 -10.797 -23.5 1 92.25 868 TYR A O 1
ATOM 6956 N N . SER A 1 869 ? -5.379 -12.961 -23.344 1 92.75 869 SER A N 1
ATOM 6957 C CA . SER A 1 869 ? -4.043 -13.414 -22.969 1 92.75 869 SER A CA 1
ATOM 6958 C C . SER A 1 869 ? -3.031 -13.133 -24.078 1 92.75 869 SER A C 1
ATOM 6960 O O . SER A 1 869 ? -1.898 -12.734 -23.797 1 92.75 869 SER A O 1
ATOM 6962 N N . LEU A 1 870 ? -3.457 -13.336 -25.266 1 94.94 870 LEU A N 1
ATOM 6963 C CA . LEU A 1 870 ? -2.572 -13.109 -26.406 1 94.94 870 LEU A CA 1
ATOM 6964 C C . LEU A 1 870 ? -2.24 -11.625 -26.531 1 94.94 870 LEU A C 1
ATOM 6966 O O . LEU A 1 870 ? -1.083 -11.258 -26.766 1 94.94 870 LEU A O 1
ATOM 6970 N N . VAL A 1 871 ? -3.244 -10.797 -26.391 1 96.06 871 VAL A N 1
ATOM 6971 C CA . VAL A 1 871 ? -3.029 -9.359 -26.5 1 96.06 871 VAL A CA 1
ATOM 6972 C C . VAL A 1 871 ? -2.107 -8.883 -25.391 1 96.06 871 VAL A C 1
ATOM 6974 O O . VAL A 1 871 ? -1.216 -8.062 -25.609 1 96.06 871 VAL A O 1
ATOM 6977 N N . GLN A 1 872 ? -2.314 -9.391 -24.203 1 94.19 872 GLN A N 1
ATOM 6978 C CA . GLN A 1 872 ? -1.446 -9.055 -23.078 1 94.19 872 GLN A CA 1
ATOM 6979 C C . GLN A 1 872 ? -0.015 -9.516 -23.328 1 94.19 872 GLN A C 1
ATOM 6981 O O . GLN A 1 872 ? 0.94 -8.852 -22.922 1 94.19 872 GLN A O 1
ATOM 6986 N N . SER A 1 873 ? 0.119 -10.656 -23.922 1 94.94 873 SER A N 1
ATOM 6987 C CA . SER A 1 873 ? 1.442 -11.18 -24.266 1 94.94 873 SER A CA 1
ATOM 6988 C C . SER A 1 873 ? 2.158 -10.266 -25.25 1 94.94 873 SER A C 1
ATOM 6990 O O . SER A 1 873 ? 3.369 -10.062 -25.156 1 94.94 873 SER A O 1
ATOM 6992 N N . ILE A 1 874 ? 1.421 -9.734 -26.156 1 96.62 874 ILE A N 1
ATOM 6993 C CA . ILE A 1 874 ? 1.973 -8.773 -27.094 1 96.62 874 ILE A CA 1
ATOM 6994 C C . ILE A 1 874 ? 2.414 -7.508 -26.359 1 96.62 874 ILE A C 1
ATOM 6996 O O . ILE A 1 874 ? 3.502 -6.984 -26.609 1 96.62 874 ILE A O 1
ATOM 7000 N N . ALA A 1 875 ? 1.529 -7.051 -25.453 1 96.38 875 ALA A N 1
ATOM 7001 C CA . ALA A 1 875 ? 1.826 -5.848 -24.672 1 96.38 875 ALA A CA 1
ATOM 7002 C C . ALA A 1 875 ? 3.125 -6.008 -23.891 1 96.38 875 ALA A C 1
ATOM 7004 O O . ALA A 1 875 ? 3.951 -5.098 -23.844 1 96.38 875 ALA A O 1
ATOM 7005 N N . THR A 1 876 ? 3.363 -7.172 -23.281 1 94.06 876 THR A N 1
ATOM 7006 C CA . THR A 1 876 ? 4.535 -7.453 -22.453 1 94.06 876 THR A CA 1
ATOM 7007 C C . THR A 1 876 ? 5.809 -7.398 -23.297 1 94.06 876 THR A C 1
ATOM 7009 O O . THR A 1 876 ? 6.895 -7.156 -22.766 1 94.06 876 THR A O 1
ATOM 7012 N N . ARG A 1 877 ? 5.633 -7.531 -24.578 1 95.56 877 ARG A N 1
ATOM 7013 C CA . ARG A 1 877 ? 6.777 -7.582 -25.484 1 95.56 877 ARG A CA 1
ATOM 7014 C C . ARG A 1 877 ? 6.836 -6.34 -26.359 1 95.56 877 ARG A C 1
ATOM 7016 O O . ARG A 1 877 ? 7.43 -6.363 -27.453 1 95.56 877 ARG A O 1
ATOM 7023 N N . THR A 1 878 ? 6.152 -5.254 -26.016 1 96.38 878 THR A N 1
ATOM 7024 C CA . THR A 1 878 ? 6.18 -3.963 -26.688 1 96.38 878 THR A CA 1
ATOM 7025 C C . THR A 1 878 ? 7.094 -2.984 -25.953 1 96.38 878 THR A C 1
ATOM 7027 O O . THR A 1 878 ? 6.762 -2.523 -24.859 1 96.38 878 THR A O 1
ATOM 7030 N N . ASN A 1 879 ? 8.211 -2.586 -26.594 1 94.62 879 ASN A N 1
ATOM 7031 C CA . ASN A 1 879 ? 9.242 -1.849 -25.875 1 94.62 879 ASN A CA 1
ATOM 7032 C C . ASN A 1 879 ? 9.586 -0.536 -26.578 1 94.62 879 ASN A C 1
ATOM 7034 O O . ASN A 1 879 ? 10.336 0.282 -26.031 1 94.62 879 ASN A O 1
ATOM 7038 N N . THR A 1 880 ? 9.094 -0.311 -27.828 1 94.88 880 THR A N 1
ATOM 7039 C CA . THR A 1 880 ? 9.438 0.892 -28.578 1 94.88 880 THR A CA 1
ATOM 7040 C C . THR A 1 880 ? 8.18 1.632 -29.016 1 94.88 880 THR A C 1
ATOM 7042 O O . THR A 1 880 ? 7.098 1.04 -29.094 1 94.88 880 THR A O 1
ATOM 7045 N N . PRO A 1 881 ? 8.32 2.924 -29.328 1 94.62 881 PRO A N 1
ATOM 7046 C CA . PRO A 1 881 ? 7.164 3.693 -29.797 1 94.62 881 PRO A CA 1
ATOM 7047 C C . PRO A 1 881 ? 6.547 3.129 -31.062 1 94.62 881 PRO A C 1
ATOM 7049 O O . PRO A 1 881 ? 5.324 3.141 -31.219 1 94.62 881 PRO A O 1
ATOM 7052 N N . ASP A 1 882 ? 7.383 2.611 -31.938 1 95.62 882 ASP A N 1
ATOM 7053 C CA . ASP A 1 882 ? 6.871 2.018 -33.156 1 95.62 882 ASP A CA 1
ATOM 7054 C C . ASP A 1 882 ? 6.031 0.778 -32.875 1 95.62 882 ASP A C 1
ATOM 7056 O O . ASP A 1 882 ? 4.973 0.583 -33.469 1 95.62 882 ASP A O 1
ATOM 7060 N N . GLU A 1 883 ? 6.527 -0.058 -32 1 96.25 883 GLU A N 1
ATOM 7061 C CA . GLU A 1 883 ? 5.789 -1.247 -31.594 1 96.25 883 GLU A CA 1
ATOM 7062 C C . GLU A 1 883 ? 4.48 -0.873 -30.906 1 96.25 883 GLU A C 1
ATOM 7064 O O . GLU A 1 883 ? 3.465 -1.549 -31.094 1 96.25 883 GLU A O 1
ATOM 7069 N N . GLU A 1 884 ? 4.551 0.158 -30.062 1 96.62 884 GLU A N 1
ATOM 7070 C CA . GLU A 1 884 ? 3.348 0.648 -29.406 1 96.62 884 GLU A CA 1
ATOM 7071 C C . GLU A 1 884 ? 2.297 1.087 -30.422 1 96.62 884 GLU A C 1
ATOM 7073 O O . GLU A 1 884 ? 1.104 0.834 -30.234 1 96.62 884 GLU A O 1
ATOM 7078 N N . GLN A 1 885 ? 2.758 1.796 -31.453 1 96.38 885 GLN A N 1
ATOM 7079 C CA . GLN A 1 885 ? 1.837 2.244 -32.5 1 96.38 885 GLN A CA 1
ATOM 7080 C C . GLN A 1 885 ? 1.14 1.062 -33.156 1 96.38 885 GLN A C 1
ATOM 7082 O O . GLN A 1 885 ? -0.071 1.095 -33.375 1 96.38 885 GLN A O 1
ATOM 7087 N N . MET A 1 886 ? 1.906 0.014 -33.469 1 95.88 886 MET A N 1
ATOM 7088 C CA . MET A 1 886 ? 1.338 -1.194 -34.062 1 95.88 886 MET A CA 1
ATOM 7089 C C . MET A 1 886 ? 0.294 -1.813 -33.156 1 95.88 886 MET A C 1
ATOM 7091 O O . MET A 1 886 ? -0.772 -2.232 -33.594 1 95.88 886 MET A O 1
ATOM 7095 N N . LEU A 1 887 ? 0.634 -1.941 -31.875 1 96.75 887 LEU A N 1
ATOM 7096 C CA . LEU A 1 887 ? -0.29 -2.498 -30.906 1 96.75 887 LEU A CA 1
ATOM 7097 C C . LEU A 1 887 ? -1.543 -1.637 -30.781 1 96.75 887 LEU A C 1
ATOM 7099 O O . LEU A 1 887 ? -2.65 -2.16 -30.641 1 96.75 887 LEU A O 1
ATOM 7103 N N . ASN A 1 888 ? -1.356 -0.284 -30.812 1 95.81 888 ASN A N 1
ATOM 7104 C CA . ASN A 1 888 ? -2.5 0.617 -30.734 1 95.81 888 ASN A CA 1
ATOM 7105 C C . ASN A 1 888 ? -3.457 0.417 -31.906 1 95.81 888 ASN A C 1
ATOM 7107 O O . ASN A 1 888 ? -4.676 0.483 -31.734 1 95.81 888 ASN A O 1
ATOM 7111 N N . GLU A 1 889 ? -2.92 0.17 -33.062 1 95.88 889 GLU A N 1
ATOM 7112 C CA . GLU A 1 889 ? -3.746 -0.123 -34.219 1 95.88 889 GLU A CA 1
ATOM 7113 C C . GLU A 1 889 ? -4.523 -1.424 -34.031 1 95.88 889 GLU A C 1
ATOM 7115 O O . GLU A 1 889 ? -5.695 -1.511 -34.406 1 95.88 889 GLU A O 1
ATOM 7120 N N . LEU A 1 890 ? -3.842 -2.422 -33.5 1 96.69 890 LEU A N 1
ATOM 7121 C CA . LEU A 1 890 ? -4.52 -3.676 -33.188 1 96.69 890 LEU A CA 1
ATOM 7122 C C . LEU A 1 890 ? -5.652 -3.453 -32.188 1 96.69 890 LEU A C 1
ATOM 7124 O O . LEU A 1 890 ? -6.742 -4.008 -32.344 1 96.69 890 LEU A O 1
ATOM 7128 N N . LEU A 1 891 ? -5.367 -2.678 -31.141 1 96.06 891 LEU A N 1
ATOM 7129 C CA . LEU A 1 891 ? -6.367 -2.412 -30.109 1 96.06 891 LEU A CA 1
ATOM 7130 C C . LEU A 1 891 ? -7.582 -1.711 -30.703 1 96.06 891 LEU A C 1
ATOM 7132 O O . LEU A 1 891 ? -8.719 -1.972 -30.297 1 96.06 891 LEU A O 1
ATOM 7136 N N . GLU A 1 892 ? -7.34 -0.781 -31.625 1 94.12 892 GLU A N 1
ATOM 7137 C CA . GLU A 1 892 ? -8.445 -0.103 -32.281 1 94.12 892 GLU A CA 1
ATOM 7138 C C . GLU A 1 892 ? -9.32 -1.094 -33.062 1 94.12 892 GLU A C 1
ATOM 7140 O O . GLU A 1 892 ? -10.547 -0.985 -33.031 1 94.12 892 GLU A O 1
ATOM 7145 N N . ARG A 1 893 ? -8.688 -2.076 -33.656 1 92.94 893 ARG A N 1
ATOM 7146 C CA . ARG A 1 893 ? -9.406 -3.102 -34.406 1 92.94 893 ARG A CA 1
ATOM 7147 C C . ARG A 1 893 ? -10.18 -4.02 -33.469 1 92.94 893 ARG A C 1
ATOM 7149 O O . ARG A 1 893 ? -11.195 -4.602 -33.844 1 92.94 893 ARG A O 1
ATOM 7156 N N . LEU A 1 894 ? -9.664 -4.246 -32.25 1 94.31 894 LEU A N 1
ATOM 7157 C CA . LEU A 1 894 ? -10.227 -5.191 -31.312 1 94.31 894 LEU A CA 1
ATOM 7158 C C . LEU A 1 894 ? -11.219 -4.504 -30.375 1 94.31 894 LEU A C 1
ATOM 7160 O O . LEU A 1 894 ? -11.805 -5.145 -29.5 1 94.31 894 LEU A O 1
ATOM 7164 N N . GLU A 1 895 ? -11.398 -3.158 -30.422 1 87.69 895 GLU A N 1
ATOM 7165 C CA . GLU A 1 895 ? -12.188 -2.344 -29.5 1 87.69 895 GLU A CA 1
ATOM 7166 C C . GLU A 1 895 ? -13.547 -2.973 -29.234 1 87.69 895 GLU A C 1
ATOM 7168 O O . GLU A 1 895 ? -14 -3.014 -28.094 1 87.69 895 GLU A O 1
ATOM 7173 N N . PRO A 1 896 ? -14.227 -3.578 -30.25 1 84.62 896 PRO A N 1
ATOM 7174 C CA . PRO A 1 896 ? -15.523 -4.191 -29.969 1 84.62 896 PRO A CA 1
ATOM 7175 C C . PRO A 1 896 ? -15.406 -5.488 -29.172 1 84.62 896 PRO A C 1
ATOM 7177 O O . PRO A 1 896 ? -16.344 -5.871 -28.469 1 84.62 896 PRO A O 1
ATOM 7180 N N . ALA A 1 897 ? -14.32 -6.117 -29.266 1 87.56 897 ALA A N 1
ATOM 7181 C CA . ALA A 1 897 ? -14.164 -7.461 -28.703 1 87.56 897 ALA A CA 1
ATOM 7182 C C . ALA A 1 897 ? -13.422 -7.418 -27.375 1 87.56 897 ALA A C 1
ATOM 7184 O O . ALA A 1 897 ? -13.508 -8.359 -26.578 1 87.56 897 ALA A O 1
ATOM 7185 N N . LEU A 1 898 ? -12.789 -6.391 -27 1 90.75 898 LEU A N 1
ATOM 7186 C CA . LEU A 1 898 ? -11.953 -6.309 -25.812 1 90.75 898 LEU A CA 1
ATOM 7187 C C . LEU A 1 898 ? -12.586 -5.41 -24.75 1 90.75 898 LEU A C 1
ATOM 7189 O O . LEU A 1 898 ? -12.883 -4.246 -25.031 1 90.75 898 LEU A O 1
ATOM 7193 N N . PRO A 1 899 ? -12.812 -5.949 -23.625 1 90.19 899 PRO A N 1
ATOM 7194 C CA . PRO A 1 899 ? -13.281 -5.078 -22.531 1 90.19 899 PRO A CA 1
ATOM 7195 C C . PRO A 1 899 ? -12.367 -3.883 -22.297 1 90.19 899 PRO A C 1
ATOM 7197 O O . PRO A 1 899 ? -11.141 -4.004 -22.422 1 90.19 899 PRO A O 1
ATOM 7200 N N . ALA A 1 900 ? -12.945 -2.816 -21.891 1 88.5 900 ALA A N 1
ATOM 7201 C CA . ALA A 1 900 ? -12.219 -1.569 -21.672 1 88.5 900 ALA A CA 1
ATOM 7202 C C . ALA A 1 900 ? -11.133 -1.746 -20.609 1 88.5 900 ALA A C 1
ATOM 7204 O O . ALA A 1 900 ? -10.055 -1.151 -20.719 1 88.5 900 ALA A O 1
ATOM 7205 N N . THR A 1 901 ? -11.359 -2.545 -19.641 1 88.62 901 THR A N 1
ATOM 7206 C CA . THR A 1 901 ? -10.406 -2.785 -18.578 1 88.62 901 THR A CA 1
ATOM 7207 C C . THR A 1 901 ? -9.156 -3.488 -19.109 1 88.62 901 THR A C 1
ATOM 7209 O O . THR A 1 901 ? -8.039 -3.191 -18.672 1 88.62 901 THR A O 1
ATOM 7212 N N . VAL A 1 902 ? -9.422 -4.445 -20.047 1 89 902 VAL A N 1
ATOM 7213 C CA . VAL A 1 902 ? -8.305 -5.176 -20.641 1 89 902 VAL A CA 1
ATOM 7214 C C . VAL A 1 902 ? -7.453 -4.223 -21.484 1 89 902 VAL A C 1
ATOM 7216 O O . VAL A 1 902 ? -6.223 -4.238 -21.391 1 89 902 VAL A O 1
ATOM 7219 N N . ALA A 1 903 ? -8.078 -3.379 -22.234 1 92.31 903 ALA A N 1
ATOM 7220 C CA . ALA A 1 903 ? -7.371 -2.406 -23.062 1 92.31 903 ALA A CA 1
ATOM 7221 C C . ALA A 1 903 ? -6.555 -1.446 -22.203 1 92.31 903 ALA A C 1
ATOM 7223 O O . ALA A 1 903 ? -5.418 -1.112 -22.531 1 92.31 903 ALA A O 1
ATOM 7224 N N . ALA A 1 904 ? -7.156 -1.05 -21.125 1 90.38 904 ALA A N 1
ATOM 7225 C CA . ALA A 1 904 ? -6.461 -0.146 -20.203 1 90.38 904 ALA A CA 1
ATOM 7226 C C . ALA A 1 904 ? -5.227 -0.814 -19.609 1 90.38 904 ALA A C 1
ATOM 7228 O O . ALA A 1 904 ? -4.172 -0.185 -19.484 1 90.38 904 ALA A O 1
ATOM 7229 N N . ASN A 1 905 ? -5.32 -2.012 -19.234 1 89.81 905 ASN A N 1
ATOM 7230 C CA . ASN A 1 905 ? -4.199 -2.766 -18.688 1 89.81 905 ASN A CA 1
ATOM 7231 C C . ASN A 1 905 ? -3.076 -2.93 -19.703 1 89.81 905 ASN A C 1
ATOM 7233 O O . ASN A 1 905 ? -1.898 -2.848 -19.344 1 89.81 905 ASN A O 1
ATOM 7237 N N . VAL A 1 906 ? -3.504 -3.221 -20.891 1 93.94 906 VAL A N 1
ATOM 7238 C CA . VAL A 1 906 ? -2.559 -3.369 -21.984 1 93.94 906 VAL A CA 1
ATOM 7239 C C . VAL A 1 906 ? -1.776 -2.07 -22.172 1 93.94 906 VAL A C 1
ATOM 7241 O O . VAL A 1 906 ? -0.547 -2.088 -22.281 1 93.94 906 VAL A O 1
ATOM 7244 N N . ARG A 1 907 ? -2.414 -1.002 -22.172 1 93.31 907 ARG A N 1
ATOM 7245 C CA . ARG A 1 907 ? -1.766 0.293 -22.359 1 93.31 907 ARG A CA 1
ATOM 7246 C C . ARG A 1 907 ? -0.857 0.618 -21.172 1 93.31 907 ARG A C 1
ATOM 7248 O O . ARG A 1 907 ? 0.221 1.188 -21.359 1 93.31 907 ARG A O 1
ATOM 7255 N N . THR A 1 908 ? -1.295 0.267 -20 1 89.5 908 THR A N 1
ATOM 7256 C CA . THR A 1 908 ? -0.491 0.479 -18.812 1 89.5 908 THR A CA 1
ATOM 7257 C C . THR A 1 908 ? 0.801 -0.331 -18.875 1 89.5 908 THR A C 1
ATOM 7259 O O . THR A 1 908 ? 1.873 0.171 -18.531 1 89.5 908 THR A O 1
ATOM 7262 N N . THR A 1 909 ? 0.68 -1.546 -19.312 1 91.38 909 THR A N 1
ATOM 7263 C CA . THR A 1 909 ? 1.845 -2.412 -19.453 1 91.38 909 THR A CA 1
ATOM 7264 C C . THR A 1 909 ? 2.85 -1.806 -20.438 1 91.38 909 THR A C 1
ATOM 7266 O O . THR A 1 909 ? 4.047 -1.756 -20.141 1 91.38 909 THR A O 1
ATOM 7269 N N . VAL A 1 910 ? 2.396 -1.285 -21.5 1 94.94 910 VAL A N 1
ATOM 7270 C CA . VAL A 1 910 ? 3.262 -0.715 -22.531 1 94.94 910 VAL A CA 1
ATOM 7271 C C . VAL A 1 910 ? 3.914 0.563 -22.016 1 94.94 910 VAL A C 1
ATOM 7273 O O . VAL A 1 910 ? 5.105 0.789 -22.219 1 94.94 910 VAL A O 1
ATOM 7276 N N . SER A 1 911 ? 3.107 1.355 -21.359 1 90.62 911 SER A N 1
ATOM 7277 C CA . SER A 1 911 ? 3.631 2.596 -20.797 1 90.62 911 SER A CA 1
ATOM 7278 C C . SER A 1 911 ? 4.77 2.32 -19.812 1 90.62 911 SER A C 1
ATOM 7280 O O . SER A 1 911 ? 5.777 3.027 -19.812 1 90.62 911 SER A O 1
ATOM 7282 N N . ARG A 1 912 ? 4.656 1.337 -19.047 1 87.69 912 ARG A N 1
ATOM 7283 C CA . ARG A 1 912 ? 5.695 0.947 -18.109 1 87.69 912 ARG A CA 1
ATOM 7284 C C . ARG A 1 912 ? 6.949 0.47 -18.828 1 87.69 912 ARG A C 1
ATOM 7286 O O . ARG A 1 912 ? 8.07 0.787 -18.422 1 87.69 912 ARG A O 1
ATOM 7293 N N . ASN A 1 913 ? 6.711 -0.289 -19.844 1 92.62 913 ASN A N 1
ATOM 7294 C CA . ASN A 1 913 ? 7.844 -0.781 -20.625 1 92.62 913 ASN A CA 1
ATOM 7295 C C . ASN A 1 913 ? 8.633 0.365 -21.25 1 92.62 913 ASN A C 1
ATOM 7297 O O . ASN A 1 913 ? 9.867 0.383 -21.172 1 92.62 913 ASN A O 1
ATOM 7301 N N . LEU A 1 914 ? 7.926 1.268 -21.828 1 92.12 914 LEU A N 1
ATOM 7302 C CA . LEU A 1 914 ? 8.57 2.369 -22.547 1 92.12 914 LEU A CA 1
ATOM 7303 C C . LEU A 1 914 ? 9.258 3.318 -21.562 1 92.12 914 LEU A C 1
ATOM 7305 O O . LEU A 1 914 ? 10.258 3.945 -21.906 1 92.12 914 LEU A O 1
ATOM 7309 N N . ALA A 1 915 ? 8.789 3.375 -20.328 1 89.19 915 ALA A N 1
ATOM 7310 C CA . ALA A 1 915 ? 9.328 4.293 -19.328 1 89.19 915 ALA A CA 1
ATOM 7311 C C . ALA A 1 915 ? 10.469 3.648 -18.562 1 89.19 915 ALA A C 1
ATOM 7313 O O . ALA A 1 915 ? 11.148 4.316 -17.766 1 89.19 915 ALA A O 1
ATOM 7314 N N . TRP A 1 916 ? 10.734 2.379 -18.734 1 91.44 916 TRP A N 1
ATOM 7315 C CA . TRP A 1 916 ? 11.656 1.617 -17.906 1 91.44 916 TRP A CA 1
ATOM 7316 C C . TRP A 1 916 ? 13.055 2.225 -17.938 1 91.44 916 TRP A C 1
ATOM 7318 O O . TRP A 1 916 ? 13.734 2.305 -16.922 1 91.44 916 TRP A O 1
ATOM 7328 N N . SER A 1 917 ? 13.539 2.717 -19.078 1 92.12 917 SER A N 1
ATOM 7329 C CA . SER A 1 917 ? 14.898 3.242 -19.234 1 92.12 917 SER A CA 1
ATOM 7330 C C . SER A 1 917 ? 15.094 4.504 -18.391 1 92.12 917 SER A C 1
ATOM 7332 O O . SER A 1 917 ? 16.219 4.855 -18.047 1 92.12 917 SER A O 1
ATOM 7334 N N . SER A 1 918 ? 13.992 5.137 -18.047 1 90.88 918 SER A N 1
ATOM 7335 C CA . SER A 1 918 ? 14.047 6.359 -17.25 1 90.88 918 SER A CA 1
ATOM 7336 C C . SER A 1 918 ? 13.641 6.102 -15.805 1 90.88 918 SER A C 1
ATOM 7338 O O . SER A 1 918 ? 13.328 7.039 -15.062 1 90.88 918 SER A O 1
ATOM 7340 N N . SER A 1 919 ? 13.531 4.879 -15.484 1 91.62 919 SER A N 1
ATOM 7341 C CA . SER A 1 919 ? 13.344 4.5 -14.086 1 91.62 919 SER A CA 1
ATOM 7342 C C . SER A 1 919 ? 14.672 4.352 -13.367 1 91.62 919 SER A C 1
ATOM 7344 O O . SER A 1 919 ? 15.734 4.348 -14 1 91.62 919 SER A O 1
ATOM 7346 N N . ARG A 1 920 ? 14.648 4.297 -12.094 1 91.69 920 ARG A N 1
ATOM 7347 C CA . ARG A 1 920 ? 15.852 4.086 -11.305 1 91.69 920 ARG A CA 1
ATOM 7348 C C . ARG A 1 920 ? 16.562 2.795 -11.711 1 91.69 920 ARG A C 1
ATOM 7350 O O . ARG A 1 920 ? 17.781 2.779 -11.906 1 91.69 920 ARG A O 1
ATOM 7357 N N . GLU A 1 921 ? 15.812 1.695 -11.891 1 93.12 921 GLU A N 1
ATOM 7358 C CA . GLU A 1 921 ? 16.359 0.412 -12.312 1 93.12 921 GLU A CA 1
ATOM 7359 C C . GLU A 1 921 ? 17.047 0.521 -13.68 1 93.12 921 GLU A C 1
ATOM 7361 O O . GLU A 1 921 ? 18.172 0.081 -13.852 1 93.12 921 GLU A O 1
ATOM 7366 N N . GLY A 1 922 ? 16.312 1.149 -14.609 1 94.12 922 GLY A N 1
ATOM 7367 C CA . GLY A 1 922 ? 16.844 1.279 -15.953 1 94.12 922 GLY A CA 1
ATOM 7368 C C . GLY A 1 922 ? 18.125 2.084 -16.016 1 94.12 922 GLY A C 1
ATOM 7369 O O . GLY A 1 922 ? 19.078 1.687 -16.688 1 94.12 922 GLY A O 1
ATOM 7370 N N . VAL A 1 923 ? 18.188 3.141 -15.289 1 94.12 923 VAL A N 1
ATOM 7371 C CA . VAL A 1 923 ? 19.344 4.035 -15.305 1 94.12 923 VAL A CA 1
ATOM 7372 C C . VAL A 1 923 ? 20.531 3.346 -14.656 1 94.12 923 VAL A C 1
ATOM 7374 O O . VAL A 1 923 ? 21.672 3.479 -15.125 1 94.12 923 VAL A O 1
ATOM 7377 N N . LEU A 1 924 ? 20.297 2.6 -13.602 1 94.19 924 LEU A N 1
ATOM 7378 C CA . LEU A 1 924 ? 21.375 1.91 -12.906 1 94.19 924 LEU A CA 1
ATOM 7379 C C . LEU A 1 924 ? 21.938 0.769 -13.75 1 94.19 924 LEU A C 1
ATOM 7381 O O . LEU A 1 924 ? 23.141 0.536 -13.773 1 94.19 924 LEU A O 1
ATOM 7385 N N . VAL A 1 925 ? 21.031 0.05 -14.445 1 95.94 925 VAL A N 1
ATOM 7386 C CA . VAL A 1 925 ? 21.469 -1.024 -15.328 1 95.94 925 VAL A CA 1
ATOM 7387 C C . VAL A 1 925 ? 22.281 -0.446 -16.484 1 95.94 925 VAL A C 1
ATOM 7389 O O . VAL A 1 925 ? 23.344 -0.974 -16.828 1 95.94 925 VAL A O 1
ATOM 7392 N N . SER A 1 926 ? 21.797 0.657 -17.062 1 94.62 926 SER A N 1
ATOM 7393 C CA . SER A 1 926 ? 22.516 1.338 -18.141 1 94.62 926 SER A CA 1
ATOM 7394 C C . SER A 1 926 ? 23.891 1.805 -17.656 1 94.62 926 SER A C 1
ATOM 7396 O O . SER A 1 926 ? 24.891 1.632 -18.359 1 94.62 926 SER A O 1
ATOM 7398 N N . TYR A 1 927 ? 23.969 2.318 -16.5 1 94.19 927 TYR A N 1
ATOM 7399 C CA . TYR A 1 927 ? 25.219 2.777 -15.914 1 94.19 927 TYR A CA 1
ATOM 7400 C C . TYR A 1 927 ? 26.219 1.632 -15.789 1 94.19 927 TYR A C 1
ATOM 7402 O O . TYR A 1 927 ? 27.391 1.779 -16.141 1 94.19 927 TYR A O 1
ATOM 7410 N N . PHE A 1 928 ? 25.781 0.496 -15.289 1 94.94 928 PHE A N 1
ATOM 7411 C CA . PHE A 1 928 ? 26.641 -0.679 -15.117 1 94.94 928 PHE A CA 1
ATOM 7412 C C . PHE A 1 928 ? 27.156 -1.168 -16.469 1 94.94 928 PHE A C 1
ATOM 7414 O O . PHE A 1 928 ? 28.344 -1.407 -16.625 1 94.94 928 PHE A O 1
ATOM 7421 N N . LEU A 1 929 ? 26.25 -1.311 -17.453 1 95.12 929 LEU A N 1
ATOM 7422 C CA . LEU A 1 929 ? 26.609 -1.869 -18.766 1 95.12 929 LEU A CA 1
ATOM 7423 C C . LEU A 1 929 ? 27.594 -0.974 -19.484 1 95.12 929 LEU A C 1
ATOM 7425 O O . LEU A 1 929 ? 28.5 -1.468 -20.156 1 95.12 929 LEU A O 1
ATOM 7429 N N . GLN A 1 930 ? 27.5 0.296 -19.344 1 92.62 930 GLN A N 1
ATOM 7430 C CA . GLN A 1 930 ? 28.375 1.239 -20.016 1 92.62 930 GLN A CA 1
ATOM 7431 C C . GLN A 1 930 ? 29.766 1.244 -19.391 1 92.62 930 GLN A C 1
ATOM 7433 O O . GLN A 1 930 ? 30.75 1.573 -20.062 1 92.62 930 GLN A O 1
ATOM 7438 N N . ARG A 1 931 ? 29.812 0.792 -18.188 1 90.38 931 ARG A N 1
ATOM 7439 C CA . ARG A 1 931 ? 31.094 0.788 -17.484 1 90.38 931 ARG A CA 1
ATOM 7440 C C . ARG A 1 931 ? 31.734 -0.6 -17.516 1 90.38 931 ARG A C 1
ATOM 7442 O O . ARG A 1 931 ? 32.906 -0.753 -17.219 1 90.38 931 ARG A O 1
ATOM 7449 N N . TYR A 1 932 ? 30.875 -1.536 -17.844 1 88.44 932 TYR A N 1
ATOM 7450 C CA . TYR A 1 932 ? 31.391 -2.904 -17.859 1 88.44 932 TYR A CA 1
ATOM 7451 C C . TYR A 1 932 ? 32.375 -3.098 -19 1 88.44 932 TYR A C 1
ATOM 7453 O O . TYR A 1 932 ? 32.156 -2.639 -20.125 1 88.44 932 TYR A O 1
ATOM 7461 N N . ARG A 1 933 ? 33.562 -3.551 -18.703 1 79.44 933 ARG A N 1
ATOM 7462 C CA . ARG A 1 933 ? 34.562 -3.854 -19.688 1 79.44 933 ARG A CA 1
ATOM 7463 C C . ARG A 1 933 ? 34.562 -5.332 -20.062 1 79.44 933 ARG A C 1
ATOM 7465 O O . ARG A 1 933 ? 34.969 -6.184 -19.281 1 79.44 933 ARG A O 1
ATOM 7472 N N . PRO A 1 934 ? 33.969 -5.566 -21.266 1 73.38 934 PRO A N 1
ATOM 7473 C CA . PRO A 1 934 ? 33.875 -6.965 -21.672 1 73.38 934 PRO A CA 1
ATOM 7474 C C . PRO A 1 934 ? 35.219 -7.625 -21.859 1 73.38 934 PRO A C 1
ATOM 7476 O O . PRO A 1 934 ? 36.188 -6.973 -22.281 1 73.38 934 PRO A O 1
ATOM 7479 N N . ILE A 1 935 ? 35.438 -8.758 -21.312 1 67.38 935 ILE A N 1
ATOM 7480 C CA . ILE A 1 935 ? 36.625 -9.562 -21.562 1 67.38 935 ILE A CA 1
ATOM 7481 C C . ILE A 1 935 ? 36.375 -10.492 -22.75 1 67.38 935 ILE A C 1
ATOM 7483 O O . ILE A 1 935 ? 35.5 -11.344 -22.703 1 67.38 935 ILE A O 1
ATOM 7487 N N . PRO A 1 936 ? 37.031 -10.047 -23.891 1 59.28 936 PRO A N 1
ATOM 7488 C CA . PRO A 1 936 ? 36.812 -10.891 -25.062 1 59.28 936 PRO A CA 1
ATOM 7489 C C . PRO A 1 936 ? 37.062 -12.367 -24.781 1 59.28 936 PRO A C 1
ATOM 7491 O O . PRO A 1 936 ? 37.969 -12.703 -23.984 1 59.28 936 PRO A O 1
ATOM 7494 N N . VAL A 1 937 ? 36.156 -13.234 -25.219 1 55.28 937 VAL A N 1
ATOM 7495 C CA . VAL A 1 937 ? 36.375 -14.68 -25.203 1 55.28 937 VAL A CA 1
ATOM 7496 C C . VAL A 1 937 ? 37.25 -15.086 -26.375 1 55.28 937 VAL A C 1
ATOM 7498 O O . VAL A 1 937 ? 37.219 -14.461 -27.438 1 55.28 937 VAL A O 1
ATOM 7501 N N . MET B 1 1 ? 51.781 -6.793 46.031 1 23.23 1 MET B N 1
ATOM 7502 C CA . MET B 1 1 ? 51 -6.387 47.219 1 23.23 1 MET B CA 1
ATOM 7503 C C . MET B 1 1 ? 50.281 -5.062 46.969 1 23.23 1 MET B C 1
ATOM 7505 O O . MET B 1 1 ? 49.938 -4.363 47.906 1 23.23 1 MET B O 1
ATOM 7509 N N . LEU B 1 2 ? 50.344 -4.52 45.719 1 24.39 2 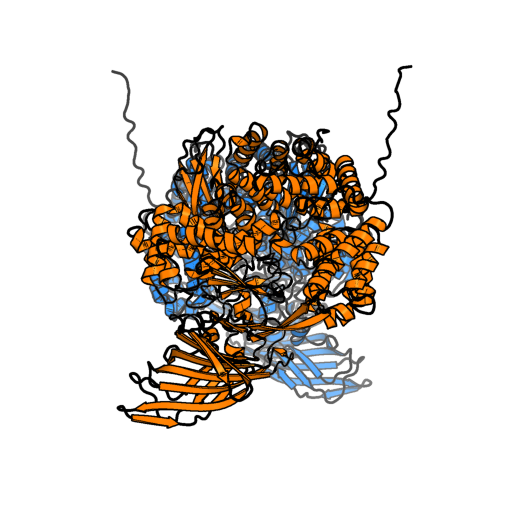LEU B N 1
ATOM 7510 C CA . LEU B 1 2 ? 50.031 -3.371 44.875 1 24.39 2 LEU B CA 1
ATOM 7511 C C . LEU B 1 2 ? 48.562 -2.961 45.031 1 24.39 2 LEU B C 1
ATOM 7513 O O . LEU B 1 2 ? 47.688 -3.818 45.125 1 24.39 2 LEU B O 1
ATOM 7517 N N . LEU B 1 3 ? 48.25 -1.627 45.375 1 21.22 3 LEU B N 1
ATOM 7518 C CA . LEU B 1 3 ? 47.281 -0.664 45.906 1 21.22 3 LEU B CA 1
ATOM 7519 C C . LEU B 1 3 ? 46.062 -0.574 45.031 1 21.22 3 LEU B C 1
ATOM 7521 O O . LEU B 1 3 ? 46.094 0.074 43.969 1 21.22 3 LEU B O 1
ATOM 7525 N N . ALA B 1 4 ? 45.344 -1.745 44.688 1 23.78 4 ALA B N 1
ATOM 7526 C CA . ALA B 1 4 ? 44.094 -1.982 43.938 1 23.78 4 ALA B CA 1
ATOM 7527 C C . ALA B 1 4 ? 42.938 -1.201 44.531 1 23.78 4 ALA B C 1
ATOM 7529 O O . ALA B 1 4 ? 42.25 -1.678 45.438 1 23.78 4 ALA B O 1
ATOM 7530 N N . ALA B 1 5 ? 43.188 0.202 44.75 1 23.33 5 ALA B N 1
ATOM 7531 C CA . ALA B 1 5 ? 42.219 1.099 45.406 1 23.33 5 ALA B CA 1
ATOM 7532 C C . ALA B 1 5 ? 40.844 1.029 44.719 1 23.33 5 ALA B C 1
ATOM 7534 O O . ALA B 1 5 ? 40.781 1.092 43.5 1 23.33 5 ALA B O 1
ATOM 7535 N N . VAL B 1 6 ? 39.75 0.546 45.375 1 21.89 6 VAL B N 1
ATOM 7536 C CA . VAL B 1 6 ? 38.344 0.124 45.281 1 21.89 6 VAL B CA 1
ATOM 7537 C C . VAL B 1 6 ? 37.469 1.327 44.938 1 21.89 6 VAL B C 1
ATOM 7539 O O . VAL B 1 6 ? 37.344 2.254 45.75 1 21.89 6 VAL B O 1
ATOM 7542 N N . LEU B 1 7 ? 37.5 1.924 43.656 1 22.75 7 LEU B N 1
ATOM 7543 C CA . LEU B 1 7 ? 36.688 3.098 43.281 1 22.75 7 LEU B CA 1
ATOM 7544 C C . LEU B 1 7 ? 35.219 2.891 43.625 1 22.75 7 LEU B C 1
ATOM 7546 O O . LEU B 1 7 ? 34.625 1.896 43.219 1 22.75 7 LEU B O 1
ATOM 7550 N N . PRO B 1 8 ? 34.656 3.443 44.781 1 22.94 8 PRO B N 1
ATOM 7551 C CA . PRO B 1 8 ? 33.281 3.312 45.281 1 22.94 8 PRO B CA 1
ATOM 7552 C C . PRO B 1 8 ? 32.25 3.605 44.188 1 22.94 8 PRO B C 1
ATOM 7554 O O . PRO B 1 8 ? 32.406 4.562 43.438 1 22.94 8 PRO B O 1
ATOM 7557 N N . LEU B 1 9 ? 31.5 2.639 43.688 1 24.14 9 LEU B N 1
ATOM 7558 C CA . LEU B 1 9 ? 30.344 2.561 42.812 1 24.14 9 LEU B CA 1
ATOM 7559 C C . LEU B 1 9 ? 29.234 3.486 43.281 1 24.14 9 LEU B C 1
ATOM 7561 O O . LEU B 1 9 ? 28.641 3.262 44.344 1 24.14 9 LEU B O 1
ATOM 7565 N N . LEU B 1 10 ? 29.375 4.887 43.188 1 23.61 10 LEU B N 1
ATOM 7566 C CA . LEU B 1 10 ? 28.25 5.793 43.469 1 23.61 10 LEU B CA 1
ATOM 7567 C C . LEU B 1 10 ? 26.969 5.258 42.844 1 23.61 10 LEU B C 1
ATOM 7569 O O . LEU B 1 10 ? 26.891 5.031 41.625 1 23.61 10 LEU B O 1
ATOM 7573 N N . ILE B 1 11 ? 26.156 4.496 43.594 1 24.27 11 ILE B N 1
ATOM 7574 C CA . ILE B 1 11 ? 24.797 4.043 43.344 1 24.27 11 ILE B CA 1
ATOM 7575 C C . ILE B 1 11 ? 23.922 5.23 42.938 1 24.27 11 ILE B C 1
ATOM 7577 O O . ILE B 1 11 ? 23.609 6.09 43.781 1 24.27 11 ILE B O 1
ATOM 7581 N N . LEU B 1 12 ? 24.094 5.836 41.781 1 24.36 12 LEU B N 1
ATOM 7582 C CA . LEU B 1 12 ? 23.125 6.781 41.25 1 24.36 12 LEU B CA 1
ATOM 7583 C C . LEU B 1 12 ? 21.703 6.23 41.344 1 24.36 12 LEU B C 1
ATOM 7585 O O . LEU B 1 12 ? 21.406 5.164 40.781 1 24.36 12 LEU B O 1
ATOM 7589 N N . SER B 1 13 ? 21.062 6.422 42.562 1 24.28 13 SER B N 1
ATOM 7590 C CA . SER B 1 13 ? 19.641 6.191 42.688 1 24.28 13 SER B CA 1
ATOM 7591 C C . SER B 1 13 ? 18.875 6.625 41.438 1 24.28 13 SER B C 1
ATOM 7593 O O . SER B 1 13 ? 19 7.773 41 1 24.28 13 SER B O 1
ATOM 7595 N N . LEU B 1 14 ? 18.516 5.746 40.625 1 28.09 14 LEU B N 1
ATOM 7596 C CA . LEU B 1 14 ? 17.672 5.797 39.438 1 28.09 14 LEU B CA 1
ATOM 7597 C C . LEU B 1 14 ? 16.312 6.414 39.781 1 28.09 14 LEU B C 1
ATOM 7599 O O . LEU B 1 14 ? 15.438 5.738 40.312 1 28.09 14 LEU B O 1
ATOM 7603 N N . ILE B 1 15 ? 16.312 7.633 40.375 1 24.88 15 ILE B N 1
ATOM 7604 C CA . ILE B 1 15 ? 15 8.273 40.375 1 24.88 15 ILE B CA 1
ATOM 7605 C C . ILE B 1 15 ? 14.398 8.219 38.969 1 24.88 15 ILE B C 1
ATOM 7607 O O . ILE B 1 15 ? 15.062 8.578 38 1 24.88 15 ILE B O 1
ATOM 7611 N N . SER B 1 16 ? 13.453 7.379 38.844 1 28.38 16 SER B N 1
ATOM 7612 C CA . SER B 1 16 ? 12.609 7.266 37.656 1 28.38 16 SER B CA 1
ATOM 7613 C C . SER B 1 16 ? 12.133 8.633 37.188 1 28.38 16 SER B C 1
ATOM 7615 O O . SER B 1 16 ? 11.312 9.266 37.844 1 28.38 16 SER B O 1
ATOM 7617 N N . SER B 1 17 ? 13.062 9.445 36.812 1 28.91 17 SER B N 1
ATOM 7618 C CA . SER B 1 17 ? 12.703 10.734 36.219 1 28.91 17 SER B CA 1
ATOM 7619 C C . SER B 1 17 ? 11.641 10.578 35.125 1 28.91 17 SER B C 1
ATOM 7621 O O . SER B 1 17 ? 11.766 9.727 34.25 1 28.91 17 SER B O 1
ATOM 7623 N N . SER B 1 18 ? 10.484 10.898 35.469 1 29.84 18 SER B N 1
ATOM 7624 C CA . SER B 1 18 ? 9.297 11.039 34.625 1 29.84 18 SER B CA 1
ATOM 7625 C C . SER B 1 18 ? 9.562 11.977 33.438 1 29.84 18 SER B C 1
ATOM 7627 O O . SER B 1 18 ? 9.906 13.148 33.656 1 29.84 18 SER B O 1
ATOM 7629 N N . SER B 1 19 ? 10.18 11.547 32.5 1 30.36 19 SER B N 1
ATOM 7630 C CA . SER B 1 19 ? 10.555 12.367 31.344 1 30.36 19 SER B CA 1
ATOM 7631 C C . SER B 1 19 ? 9.32 12.922 30.641 1 30.36 19 SER B C 1
ATOM 7633 O O . SER B 1 19 ? 8.422 12.164 30.266 1 30.36 19 SER B O 1
ATOM 7635 N N . ALA B 1 20 ? 8.969 14.148 30.859 1 30.61 20 ALA B N 1
ATOM 7636 C CA . ALA B 1 20 ? 7.961 14.984 30.203 1 30.61 20 ALA B CA 1
ATOM 7637 C C . ALA B 1 20 ? 8.289 15.203 28.734 1 30.61 20 ALA B C 1
ATOM 7639 O O . ALA B 1 20 ? 9.422 15.547 28.391 1 30.61 20 ALA B O 1
ATOM 7640 N N . THR B 1 21 ? 7.762 14.539 27.906 1 30.73 21 THR B N 1
ATOM 7641 C CA . THR B 1 21 ? 7.941 14.867 26.5 1 30.73 21 THR B CA 1
ATOM 7642 C C . THR B 1 21 ? 7.547 16.312 26.234 1 30.73 21 THR B C 1
ATOM 7644 O O . THR B 1 21 ? 6.449 16.75 26.578 1 30.73 21 THR B O 1
ATOM 7647 N N . PRO B 1 22 ? 8.477 17.172 26.125 1 29.02 22 PRO B N 1
ATOM 7648 C CA . PRO B 1 22 ? 8.055 18.531 25.781 1 29.02 22 PRO B CA 1
ATOM 7649 C C . PRO B 1 22 ? 7.203 18.578 24.516 1 29.02 22 PRO B C 1
ATOM 7651 O O . PRO B 1 22 ? 7.668 18.219 23.438 1 29.02 22 PRO B O 1
ATOM 7654 N N . ASP B 1 23 ? 6.082 18.266 24.547 1 31.25 23 ASP B N 1
ATOM 7655 C CA . ASP B 1 23 ? 5.301 18.562 23.344 1 31.25 23 ASP B CA 1
ATOM 7656 C C . ASP B 1 23 ? 5.492 20 22.891 1 31.25 23 ASP B C 1
ATOM 7658 O O . ASP B 1 23 ? 5.906 20.859 23.672 1 31.25 23 ASP B O 1
ATOM 7662 N N . HIS B 1 24 ? 5.496 20.328 21.688 1 33.31 24 HIS B N 1
ATOM 7663 C CA . HIS B 1 24 ? 5.555 21.641 21.078 1 33.31 24 HIS B CA 1
ATOM 7664 C C . HIS B 1 24 ? 4.766 22.672 21.891 1 33.31 24 HIS B C 1
ATOM 7666 O O . HIS B 1 24 ? 3.84 22.297 22.625 1 33.31 24 HIS B O 1
ATOM 7672 N N . HIS B 1 25 ? 5.402 23.734 22.219 1 31.84 25 HIS B N 1
ATOM 7673 C CA . HIS B 1 25 ? 4.73 24.859 22.859 1 31.84 25 HIS B CA 1
ATOM 7674 C C . HIS B 1 25 ? 3.254 24.906 22.484 1 31.84 25 HIS B C 1
ATOM 7676 O O . HIS B 1 25 ? 2.91 24.938 21.297 1 31.84 25 HIS B O 1
ATOM 7682 N N . PRO B 1 26 ? 2.479 24.719 23.406 1 33.62 26 PRO B N 1
ATOM 7683 C CA . PRO B 1 26 ? 1.034 24.656 23.156 1 33.62 26 PRO B CA 1
ATOM 7684 C C . PRO B 1 26 ? 0.565 25.688 22.141 1 33.62 26 PRO B C 1
ATOM 7686 O O . PRO B 1 26 ? -0.46 25.484 21.484 1 33.62 26 PRO B O 1
ATOM 7689 N N . LEU B 1 27 ? 1.111 26.812 22.25 1 33.06 27 LEU B N 1
ATOM 7690 C CA . LEU B 1 27 ? 0.527 27.875 21.422 1 33.06 27 LEU B CA 1
ATOM 7691 C C . LEU B 1 27 ? 0.887 27.688 19.953 1 33.06 27 LEU B C 1
ATOM 7693 O O . LEU B 1 27 ? 0.302 28.328 19.078 1 33.06 27 LEU B O 1
ATOM 7697 N N . ARG B 1 28 ? 2.023 27.266 19.75 1 36.09 28 ARG B N 1
ATOM 7698 C CA . ARG B 1 28 ? 2.32 27.203 18.312 1 36.09 28 ARG B CA 1
ATOM 7699 C C . ARG B 1 28 ? 1.33 26.312 17.594 1 36.09 28 ARG B C 1
ATOM 7701 O O . ARG B 1 28 ? 0.909 26.625 16.469 1 36.09 28 ARG B O 1
ATOM 7708 N N . GLY B 1 29 ? 1.275 25.016 17.953 1 37.19 29 GLY B N 1
ATOM 7709 C CA . GLY B 1 29 ? 0.515 24 17.25 1 37.19 29 GLY B CA 1
ATOM 7710 C C . GLY B 1 29 ? -0.965 24.016 17.578 1 37.19 29 GLY B C 1
ATOM 7711 O O . GLY B 1 29 ? -1.739 23.219 17.047 1 37.19 29 GLY B O 1
ATOM 7712 N N . ARG B 1 30 ? -1.362 24.734 18.594 1 36.25 30 ARG B N 1
ATOM 7713 C CA . ARG B 1 30 ? -2.723 24.531 19.078 1 36.25 30 ARG B CA 1
ATOM 7714 C C . ARG B 1 30 ? -3.746 25.094 18.094 1 36.25 30 ARG B C 1
ATOM 7716 O O . ARG B 1 30 ? -4.855 24.562 17.984 1 36.25 30 ARG B O 1
ATOM 7723 N N . TRP B 1 31 ? -3.35 26.297 17.719 1 37.34 31 TRP B N 1
ATOM 7724 C CA . TRP B 1 31 ? -4.449 26.859 16.938 1 37.34 31 TRP B CA 1
ATOM 7725 C C . TRP B 1 31 ? -4.742 25.984 15.711 1 37.34 31 TRP B C 1
ATOM 7727 O O . TRP B 1 31 ? -5.887 25.922 15.258 1 37.34 31 TRP B O 1
ATOM 7737 N N . ARG B 1 32 ? -3.672 25.484 15.156 1 38.75 32 ARG B N 1
ATOM 7738 C CA . ARG B 1 32 ? -3.93 24.672 13.969 1 38.75 32 ARG B CA 1
ATOM 7739 C C . ARG B 1 32 ? -4.52 23.328 14.344 1 38.75 32 ARG B C 1
ATOM 7741 O O . ARG B 1 32 ? -5.133 22.656 13.508 1 38.75 32 ARG B O 1
ATOM 7748 N N . GLU B 1 33 ? -4.16 22.906 15.562 1 36.97 33 GLU B N 1
ATOM 7749 C CA . GLU B 1 33 ? -4.586 21.594 16.047 1 36.97 33 GLU B CA 1
ATOM 7750 C C . GLU B 1 33 ? -6.004 21.641 16.594 1 36.97 33 GLU B C 1
ATOM 7752 O O . GLU B 1 33 ? -6.605 20.609 16.875 1 36.97 33 GLU B O 1
ATOM 7757 N N . LEU B 1 34 ? -6.348 22.766 17.203 1 34.94 34 LEU B N 1
ATOM 7758 C CA . LEU B 1 34 ? -7.656 22.797 17.844 1 34.94 34 LEU B CA 1
ATOM 7759 C C . LEU B 1 34 ? -8.766 22.469 16.844 1 34.94 34 LEU B C 1
ATOM 7761 O O . LEU B 1 34 ? -9.945 22.625 17.156 1 34.94 34 LEU B O 1
ATOM 7765 N N . ARG B 1 35 ? -8.477 22.625 15.695 1 37.16 35 ARG B N 1
ATOM 7766 C CA . ARG B 1 35 ? -9.625 22.188 14.914 1 37.16 35 ARG B CA 1
ATOM 7767 C C . ARG B 1 35 ? -10.062 20.781 15.32 1 37.16 35 ARG B C 1
ATOM 7769 O O . ARG B 1 35 ? -9.266 20 15.836 1 37.16 35 ARG B O 1
ATOM 7776 N N . LYS B 1 36 ? -11.258 20.625 15.414 1 39.88 36 LYS B N 1
ATOM 7777 C CA . LYS B 1 36 ? -11.922 19.359 15.734 1 39.88 36 LYS B CA 1
ATOM 7778 C C . LYS B 1 36 ? -11.102 18.172 15.234 1 39.88 36 LYS B C 1
ATOM 7780 O O . LYS B 1 36 ? -10.734 18.109 14.062 1 39.88 36 LYS B O 1
ATOM 7785 N N . PRO B 1 37 ? -10.398 17.5 16.203 1 36.5 37 PRO B N 1
ATOM 7786 C CA . PRO B 1 37 ? -9.758 16.266 15.742 1 36.5 37 PRO B CA 1
ATOM 7787 C C . PRO B 1 37 ? -10.539 15.57 14.633 1 36.5 37 PRO B C 1
ATOM 7789 O O . PRO B 1 37 ? -11.727 15.273 14.797 1 36.5 37 PRO B O 1
ATOM 7792 N N . SER B 1 38 ? -10.336 15.984 13.508 1 36.09 38 SER B N 1
ATOM 7793 C CA . SER B 1 38 ? -10.969 15.219 12.445 1 36.09 38 SER B CA 1
ATOM 7794 C C . SER B 1 38 ? -11.016 13.734 12.789 1 36.09 38 SER B C 1
ATOM 7796 O O . SER B 1 38 ? -10.055 13.188 13.344 1 36.09 38 SER B O 1
ATOM 7798 N N . LEU B 1 39 ? -12.219 13.141 12.758 1 36.44 39 LEU B N 1
ATOM 7799 C CA . LEU B 1 39 ? -12.414 11.695 12.758 1 36.44 39 LEU B CA 1
ATOM 7800 C C . LEU B 1 39 ? -11.227 10.977 12.125 1 36.44 39 LEU B C 1
ATOM 7802 O O . LEU B 1 39 ? -10.492 11.57 11.336 1 36.44 39 LEU B O 1
ATOM 7806 N N . VAL B 1 40 ? -11.234 9.602 12.25 1 36.5 40 VAL B N 1
ATOM 7807 C CA . VAL B 1 40 ? -10.414 8.5 11.75 1 36.5 40 VAL B CA 1
ATOM 7808 C C . VAL B 1 40 ? -9.992 8.789 10.312 1 36.5 40 VAL B C 1
ATOM 7810 O O . VAL B 1 40 ? -10.758 9.367 9.539 1 36.5 40 VAL B O 1
ATOM 7813 N N . ASP B 1 41 ? -8.75 8.695 10.062 1 46.25 41 ASP B N 1
ATOM 7814 C CA . ASP B 1 41 ? -8.07 8.625 8.773 1 46.25 41 ASP B CA 1
ATOM 7815 C C . ASP B 1 41 ? -9.023 8.18 7.668 1 46.25 41 ASP B C 1
ATOM 7817 O O . ASP B 1 41 ? -9.242 6.98 7.48 1 46.25 41 ASP B O 1
ATOM 7821 N N . GLN B 1 42 ? -9.914 9.062 7.422 1 51.38 42 GLN B N 1
ATOM 7822 C CA . GLN B 1 42 ? -10.719 8.656 6.273 1 51.38 42 GLN B CA 1
ATOM 7823 C C . GLN B 1 42 ? -9.875 8.625 5 1 51.38 42 GLN B C 1
ATOM 7825 O O . GLN B 1 42 ? -9.125 9.562 4.719 1 51.38 42 GLN B O 1
ATOM 7830 N N . PRO B 1 43 ? -9.781 7.594 4.359 1 58.72 43 PRO B N 1
ATOM 7831 C CA . PRO B 1 43 ? -9.062 7.543 3.084 1 58.72 43 PRO B CA 1
ATOM 7832 C C . PRO B 1 43 ? -9.484 8.648 2.123 1 58.72 43 PRO B C 1
ATOM 7834 O O . PRO B 1 43 ? -10.648 9.07 2.135 1 58.72 43 PRO B O 1
ATOM 7837 N N . ALA B 1 44 ? -8.609 9.266 1.517 1 62.75 44 ALA B N 1
ATOM 7838 C CA . ALA B 1 44 ? -8.867 10.289 0.507 1 62.75 44 ALA B CA 1
ATOM 7839 C C . ALA B 1 44 ? -9.844 9.789 -0.549 1 62.75 44 ALA B C 1
ATOM 7841 O O . ALA B 1 44 ? -9.438 9.234 -1.571 1 62.75 44 ALA B O 1
ATOM 7842 N N . LYS B 1 45 ? -11.172 9.727 -0.311 1 65.56 45 LYS B N 1
ATOM 7843 C CA . LYS B 1 45 ? -12.141 9.375 -1.344 1 65.56 45 LYS B CA 1
ATOM 7844 C C . LYS B 1 45 ? -12.711 10.617 -2.014 1 65.56 45 LYS B C 1
ATOM 7846 O O . LYS B 1 45 ? -13.266 11.492 -1.344 1 65.56 45 LYS B O 1
ATOM 7851 N N . ARG B 1 46 ? -12.469 10.719 -3.461 1 69.12 46 ARG B N 1
ATOM 7852 C CA . ARG B 1 46 ? -13.039 11.789 -4.27 1 69.12 46 ARG B CA 1
ATOM 7853 C C . ARG B 1 46 ? -14.523 11.547 -4.527 1 69.12 46 ARG B C 1
ATOM 7855 O O . ARG B 1 46 ? -14.938 10.414 -4.781 1 69.12 46 ARG B O 1
ATOM 7862 N N . VAL B 1 47 ? -15.188 12.672 -4.25 1 69.94 47 VAL B N 1
ATOM 7863 C CA . VAL B 1 47 ? -16.609 12.602 -4.605 1 69.94 47 VAL B CA 1
ATOM 7864 C C . VAL B 1 47 ? -16.781 12.898 -6.09 1 69.94 47 VAL B C 1
ATOM 7866 O O . VAL B 1 47 ? -16.047 13.711 -6.656 1 69.94 47 VAL B O 1
ATOM 7869 N N . SER B 1 48 ? -17.719 12.352 -6.746 1 72.81 48 SER B N 1
ATOM 7870 C CA . SER B 1 48 ? -18 12.617 -8.156 1 72.81 48 SER B CA 1
ATOM 7871 C C . SER B 1 48 ? -18.609 13.992 -8.352 1 72.81 48 SER B C 1
ATOM 7873 O O . SER B 1 48 ? -19.312 14.5 -7.461 1 72.81 48 SER B O 1
ATOM 7875 N N . PRO B 1 49 ? -18.281 14.648 -9.367 1 73.12 49 PRO B N 1
ATOM 7876 C CA . PRO B 1 49 ? -18.812 15.984 -9.656 1 73.12 49 PRO B CA 1
ATOM 7877 C C . PRO B 1 49 ? -20.344 16.047 -9.57 1 73.12 49 PRO B C 1
ATOM 7879 O O . PRO B 1 49 ? -20.891 16.969 -8.977 1 73.12 49 PRO B O 1
ATOM 7882 N N . PRO B 1 50 ? -20.969 15.062 -9.961 1 69.5 50 PRO B N 1
ATOM 7883 C CA . PRO B 1 50 ? -22.438 15.133 -9.859 1 69.5 50 PRO B CA 1
ATOM 7884 C C . PRO B 1 50 ? -22.922 15.109 -8.414 1 69.5 50 PRO B C 1
ATOM 7886 O O . PRO B 1 50 ? -23.891 15.797 -8.07 1 69.5 50 PRO B O 1
ATOM 7889 N N . GLU B 1 51 ? -22.266 14.414 -7.609 1 76.25 51 GLU B N 1
ATOM 7890 C CA . GLU B 1 51 ? -22.641 14.336 -6.203 1 76.25 51 GLU B CA 1
ATOM 7891 C C . GLU B 1 51 ? -22.406 15.672 -5.492 1 76.25 51 GLU B C 1
ATOM 7893 O O . GLU B 1 51 ? -23.203 16.078 -4.645 1 76.25 51 GLU B O 1
ATOM 7898 N N . GLU B 1 52 ? -21.422 16.359 -5.82 1 82.88 52 GLU B N 1
ATOM 7899 C CA . GLU B 1 52 ? -21.125 17.672 -5.238 1 82.88 52 GLU B CA 1
ATOM 7900 C C . GLU B 1 52 ? -22.109 18.719 -5.707 1 82.88 52 GLU B C 1
ATOM 7902 O O . GLU B 1 52 ? -22.547 19.562 -4.922 1 82.88 52 GLU B O 1
ATOM 7907 N N . GLN B 1 53 ? -22.531 18.625 -6.879 1 83 53 GLN B N 1
ATOM 7908 C CA . GLN B 1 53 ? -23.406 19.609 -7.492 1 83 53 GLN B CA 1
ATOM 7909 C C . GLN B 1 53 ? -24.797 19.562 -6.883 1 83 53 GLN B C 1
ATOM 7911 O O . GLN B 1 53 ? -25.516 20.562 -6.879 1 83 53 GLN B O 1
ATOM 7916 N N . ARG B 1 54 ? -25.062 18.484 -6.328 1 88.19 54 ARG B N 1
ATOM 7917 C CA . ARG B 1 54 ? -26.359 18.312 -5.684 1 88.19 54 ARG B CA 1
ATOM 7918 C C . ARG B 1 54 ? -26.531 19.312 -4.539 1 88.19 54 ARG B C 1
ATOM 7920 O O . ARG B 1 54 ? -27.656 19.719 -4.23 1 88.19 54 ARG B O 1
ATOM 7927 N N . TYR B 1 55 ? -25.484 19.781 -3.896 1 93 55 TYR B N 1
ATOM 7928 C CA . TYR B 1 55 ? -25.547 20.641 -2.717 1 93 55 TYR B CA 1
ATOM 7929 C C . TYR B 1 55 ? -25.156 22.078 -3.061 1 93 55 TYR B C 1
ATOM 7931 O O . TYR B 1 55 ? -25.016 22.906 -2.172 1 93 55 TYR B O 1
ATOM 7939 N N . ARG B 1 56 ? -25.016 22.375 -4.32 1 94.56 56 ARG B N 1
ATOM 7940 C CA . ARG B 1 56 ? -24.641 23.719 -4.766 1 94.56 56 ARG B CA 1
ATOM 7941 C C . ARG B 1 56 ? -25.812 24.406 -5.461 1 94.56 56 ARG B C 1
ATOM 7943 O O . ARG B 1 56 ? -26.703 23.75 -6.004 1 94.56 56 ARG B O 1
ATOM 7950 N N . LEU B 1 57 ? -25.797 25.734 -5.41 1 95.56 57 LEU B N 1
ATOM 7951 C CA . LEU B 1 57 ? -26.828 26.516 -6.074 1 95.56 57 LEU B CA 1
ATOM 7952 C C . LEU B 1 57 ? -26.562 26.594 -7.574 1 95.56 57 LEU B C 1
ATOM 7954 O O . LEU B 1 57 ? -25.422 26.484 -8.016 1 95.56 57 LEU B O 1
ATOM 7958 N N . PRO B 1 58 ? -27.656 26.75 -8.344 1 93.38 58 PRO B N 1
ATOM 7959 C CA . PRO B 1 58 ? -27.438 26.953 -9.773 1 93.38 58 PRO B CA 1
ATOM 7960 C C . PRO B 1 58 ? -26.703 28.25 -10.078 1 93.38 58 PRO B C 1
ATOM 7962 O O . PRO B 1 58 ? -26.922 29.266 -9.398 1 93.38 58 PRO B O 1
ATOM 7965 N N . THR B 1 59 ? -25.969 28.297 -11.156 1 92 59 THR B N 1
ATOM 7966 C CA . THR B 1 59 ? -25.109 29.438 -11.469 1 92 59 THR B CA 1
ATOM 7967 C C . THR B 1 59 ? -25.875 30.5 -12.258 1 92 59 THR B C 1
ATOM 7969 O O . THR B 1 59 ? -25.406 31.625 -12.414 1 92 59 THR B O 1
ATOM 7972 N N . TYR B 1 60 ? -27.109 30.156 -12.641 1 93.5 60 TYR B N 1
ATOM 7973 C CA . TYR B 1 60 ? -27.844 31.078 -13.492 1 93.5 60 TYR B CA 1
ATOM 7974 C C . TYR B 1 60 ? -28.688 32.062 -12.664 1 93.5 60 TYR B C 1
ATOM 7976 O O . TYR B 1 60 ? -29.359 32.938 -13.211 1 93.5 60 TYR B O 1
ATOM 7984 N N . ILE B 1 61 ? -28.734 31.953 -11.398 1 95.12 61 ILE B N 1
ATOM 7985 C CA . ILE B 1 61 ? -29.312 32.938 -10.477 1 95.12 61 ILE B CA 1
ATOM 7986 C C . ILE B 1 61 ? -28.203 33.656 -9.719 1 95.12 61 ILE B C 1
ATOM 7988 O O . ILE B 1 61 ? -27.562 33.062 -8.852 1 95.12 61 ILE B O 1
ATOM 7992 N N . VAL B 1 62 ? -28 34.938 -9.953 1 95.62 62 VAL B N 1
ATOM 7993 C CA . VAL B 1 62 ? -26.828 35.625 -9.438 1 95.62 62 VAL B CA 1
ATOM 7994 C C . VAL B 1 62 ? -27.266 36.75 -8.523 1 95.62 62 VAL B C 1
ATOM 7996 O O . VAL B 1 62 ? -27.969 37.688 -8.953 1 95.62 62 VAL B O 1
ATOM 7999 N N . PRO B 1 63 ? -26.859 36.719 -7.27 1 97.5 63 PRO B N 1
ATOM 8000 C CA . PRO B 1 63 ? -27.109 37.906 -6.414 1 97.5 63 PRO B CA 1
ATOM 8001 C C . PRO B 1 63 ? -26.219 39.094 -6.766 1 97.5 63 PRO B C 1
ATOM 8003 O O . PRO B 1 63 ? -25.047 38.906 -7.09 1 97.5 63 PRO B O 1
ATOM 8006 N N . THR B 1 64 ? -26.797 40.312 -6.66 1 97.12 64 THR B N 1
ATOM 8007 C CA . THR B 1 64 ? -26 41.469 -7.004 1 97.12 64 THR B CA 1
ATOM 8008 C C . THR B 1 64 ? -25.891 42.406 -5.809 1 97.12 64 THR B C 1
ATOM 8010 O O . THR B 1 64 ? -24.906 43.156 -5.695 1 97.12 64 THR B O 1
ATOM 8013 N N . HIS B 1 65 ? -26.891 42.406 -5 1 98.06 65 HIS B N 1
ATOM 8014 C CA . HIS B 1 65 ? -26.891 43.281 -3.844 1 98.06 65 HIS B CA 1
ATOM 8015 C C . HIS B 1 65 ? -27.812 42.75 -2.746 1 98.06 65 HIS B C 1
ATOM 8017 O O . HIS B 1 65 ? -28.859 42.188 -3.033 1 98.06 65 HIS B O 1
ATOM 8023 N N . TYR B 1 66 ? -27.391 42.969 -1.515 1 98.62 66 TYR B N 1
ATOM 8024 C CA . TYR B 1 66 ? -28.203 42.656 -0.344 1 98.62 66 TYR B CA 1
ATOM 8025 C C . TYR B 1 66 ? -28.484 43.906 0.481 1 98.62 66 TYR B C 1
ATOM 8027 O O . TYR B 1 66 ? -27.562 44.656 0.782 1 98.62 66 TYR B O 1
ATOM 8035 N N . ASN B 1 67 ? -29.734 44.125 0.815 1 98.44 67 ASN B N 1
ATOM 8036 C CA . ASN B 1 67 ? -30.109 44.969 1.931 1 98.44 67 ASN B CA 1
ATOM 8037 C C . ASN B 1 67 ? -30.531 44.156 3.152 1 98.44 67 ASN B C 1
ATOM 8039 O O . ASN B 1 67 ? -31.594 43.531 3.156 1 98.44 67 ASN B O 1
ATOM 8043 N N . LEU B 1 68 ? -29.688 44.219 4.133 1 98.75 68 LEU B N 1
ATOM 8044 C CA . LEU B 1 68 ? -29.891 43.344 5.289 1 98.75 68 LEU B CA 1
ATOM 8045 C C . LEU B 1 68 ? -30.234 44.156 6.527 1 98.75 68 LEU B C 1
ATOM 8047 O O . LEU B 1 68 ? -29.484 45.062 6.898 1 98.75 68 LEU B O 1
ATOM 8051 N N . TYR B 1 69 ? -31.359 43.906 7.113 1 98.06 69 TYR B N 1
ATOM 8052 C CA . TYR B 1 69 ? -31.781 44.469 8.383 1 98.06 69 TYR B CA 1
ATOM 8053 C C . TYR B 1 69 ? -31.812 43.406 9.477 1 98.06 69 TYR B C 1
ATOM 8055 O O . TYR B 1 69 ? -32.375 42.344 9.297 1 98.06 69 TYR B O 1
ATOM 8063 N N . ILE B 1 70 ? -31.125 43.719 10.625 1 97.94 70 ILE B N 1
ATOM 8064 C CA . ILE B 1 70 ? -31.094 42.781 11.742 1 97.94 70 ILE B CA 1
ATOM 8065 C C . ILE B 1 70 ? -31.453 43.531 13.031 1 97.94 70 ILE B C 1
ATOM 8067 O O . ILE B 1 70 ? -31.031 44.656 13.25 1 97.94 70 ILE B O 1
ATOM 8071 N N . GLU B 1 71 ? -32.219 42.906 13.883 1 95.56 71 GLU B N 1
ATOM 8072 C CA . GLU B 1 71 ? -32.562 43.406 15.227 1 95.56 71 GLU B CA 1
ATOM 8073 C C . GLU B 1 71 ? -32.344 42.312 16.281 1 95.56 71 GLU B C 1
ATOM 8075 O O . GLU B 1 71 ? -32.688 41.156 16.062 1 95.56 71 GLU B O 1
ATOM 8080 N N . SER B 1 72 ? -31.625 42.688 17.297 1 91.06 72 SER B N 1
ATOM 8081 C CA . SER B 1 72 ? -31.375 41.719 18.359 1 91.06 72 SER B CA 1
ATOM 8082 C C . SER B 1 72 ? -31.422 42.406 19.734 1 91.06 72 SER B C 1
ATOM 8084 O O . SER B 1 72 ? -31.266 43.625 19.828 1 91.06 72 SER B O 1
ATOM 8086 N N . GLN B 1 73 ? -31.734 41.656 20.828 1 92.88 73 GLN B N 1
ATOM 8087 C CA . GLN B 1 73 ? -31.734 42.094 22.219 1 92.88 73 GLN B CA 1
ATOM 8088 C C . GLN B 1 73 ? -30.578 41.469 23 1 92.88 73 GLN B C 1
ATOM 8090 O O . GLN B 1 73 ? -30.781 40.938 24.094 1 92.88 73 GLN B O 1
ATOM 8095 N N . VAL B 1 74 ? -29.469 41.531 22.359 1 94.75 74 VAL B N 1
ATOM 8096 C CA . VAL B 1 74 ? -28.312 40.781 22.859 1 94.75 74 VAL B CA 1
ATOM 8097 C C . VAL B 1 74 ? -27.906 41.344 24.234 1 94.75 74 VAL B C 1
ATOM 8099 O O . VAL B 1 74 ? -27.359 40.594 25.062 1 94.75 74 VAL B O 1
ATOM 8102 N N . HIS B 1 75 ? -28.266 42.594 24.594 1 92.81 75 HIS B N 1
ATOM 8103 C CA . HIS B 1 75 ? -27.875 43.25 25.844 1 92.81 75 HIS B CA 1
ATOM 8104 C C . HIS B 1 75 ? -28.469 42.531 27.047 1 92.81 75 HIS B C 1
ATOM 8106 O O . HIS B 1 75 ? -27.969 42.656 28.172 1 92.81 75 HIS B O 1
ATOM 8112 N N . THR B 1 76 ? -29.5 41.688 26.797 1 93.75 76 THR B N 1
ATOM 8113 C CA . THR B 1 76 ? -30.156 40.938 27.875 1 93.75 76 THR B CA 1
ATOM 8114 C C . THR B 1 76 ? -29.734 39.469 27.875 1 93.75 76 THR B C 1
ATOM 8116 O O . THR B 1 76 ? -30.203 38.688 28.703 1 93.75 76 THR B O 1
ATOM 8119 N N . GLY B 1 77 ? -29.016 39.125 26.969 1 93.12 77 GLY B N 1
ATOM 8120 C CA . GLY B 1 77 ? -28.688 37.719 26.812 1 93.12 77 GLY B CA 1
ATOM 8121 C C . GLY B 1 77 ? -29.734 36.938 26.031 1 93.12 77 GLY B C 1
ATOM 8122 O O . GLY B 1 77 ? -29.609 35.75 25.844 1 93.12 77 GLY B O 1
ATOM 8123 N N . ASN B 1 78 ? -30.703 37.656 25.547 1 94.5 78 ASN B N 1
ATOM 8124 C CA . ASN B 1 78 ? -31.734 37.062 24.719 1 94.5 78 ASN B CA 1
ATOM 8125 C C . ASN B 1 78 ? -31.156 36.531 23.391 1 94.5 78 ASN B C 1
ATOM 8127 O O . ASN B 1 78 ? -30.453 37.281 22.703 1 94.5 78 ASN B O 1
ATOM 8131 N N . ARG B 1 79 ? -31.438 35.344 23.031 1 95.44 79 ARG B N 1
ATOM 8132 C CA . ARG B 1 79 ? -30.844 34.75 21.859 1 95.44 79 ARG B CA 1
ATOM 8133 C C . ARG B 1 79 ? -31.703 34.969 20.625 1 95.44 79 ARG B C 1
ATOM 8135 O O . ARG B 1 79 ? -31.25 34.75 19.5 1 95.44 79 ARG B O 1
ATOM 8142 N N . SER B 1 80 ? -32.875 35.406 20.844 1 95.62 80 SER B N 1
ATOM 8143 C CA . SER B 1 80 ? -33.75 35.594 19.703 1 95.62 80 SER B CA 1
ATOM 8144 C C . SER B 1 80 ? -33.375 36.812 18.891 1 95.62 80 SER B C 1
ATOM 8146 O O . SER B 1 80 ? -32.969 37.844 19.453 1 95.62 80 SER B O 1
ATOM 8148 N N . PHE B 1 81 ? -33.438 36.719 17.625 1 97.19 81 PHE B N 1
ATOM 8149 C CA . PHE B 1 81 ? -33.25 37.875 16.75 1 97.19 81 PHE B CA 1
ATOM 8150 C C . PHE B 1 81 ? -34.156 37.781 15.523 1 97.19 81 PHE B C 1
ATOM 8152 O O . PHE B 1 81 ? -34.719 36.719 15.258 1 97.19 81 PHE B O 1
ATOM 8159 N N . SER B 1 82 ? -34.375 38.812 14.867 1 97.19 82 SER B N 1
ATOM 8160 C CA . SER B 1 82 ? -35.188 38.875 13.648 1 97.19 82 SER B CA 1
ATOM 8161 C C . SER B 1 82 ? -34.594 39.844 12.633 1 97.19 82 SER B C 1
ATOM 8163 O O . SER B 1 82 ? -33.719 40.625 12.977 1 97.19 82 SER B O 1
ATOM 8165 N N . GLY B 1 83 ? -35 39.719 11.43 1 98 83 GLY B N 1
ATOM 8166 C CA . GLY B 1 83 ? -34.469 40.594 10.391 1 98 83 GLY B CA 1
ATOM 8167 C C . GLY B 1 83 ? -35.219 40.438 9.07 1 98 83 GLY B C 1
ATOM 8168 O O . GLY B 1 83 ? -36.188 39.719 8.984 1 98 83 GLY B O 1
ATOM 8169 N N . GLN B 1 84 ? -34.75 41.188 8.148 1 98.06 84 GLN B N 1
ATOM 8170 C CA . GLN B 1 84 ? -35.219 41.125 6.77 1 98.06 84 GLN B CA 1
ATOM 8171 C C . GLN B 1 84 ? -34.062 41.312 5.785 1 98.06 84 GLN B C 1
ATOM 8173 O O . GLN B 1 84 ? -33.156 42.125 6.027 1 98.06 84 GLN B O 1
ATOM 8178 N N . VAL B 1 85 ? -34.156 40.531 4.734 1 98.75 85 VAL B N 1
ATOM 8179 C CA . VAL B 1 85 ? -33.125 40.719 3.695 1 98.75 85 VAL B CA 1
ATOM 8180 C C . VAL B 1 85 ? -33.812 40.906 2.34 1 98.75 85 VAL B C 1
ATOM 8182 O O . VAL B 1 85 ? -34.75 40.188 2.01 1 98.75 85 VAL B O 1
ATOM 8185 N N . ASP B 1 86 ? -33.438 41.938 1.636 1 98.31 86 ASP B N 1
ATOM 8186 C CA . ASP B 1 86 ? -33.812 42.156 0.241 1 98.31 86 ASP B CA 1
ATOM 8187 C C . ASP B 1 86 ? -32.656 41.812 -0.691 1 98.31 86 ASP B C 1
ATOM 8189 O O . ASP B 1 86 ? -31.594 42.469 -0.636 1 98.31 86 ASP B O 1
ATOM 8193 N N . ILE B 1 87 ? -32.844 40.812 -1.529 1 98.44 87 ILE B N 1
ATOM 8194 C CA . ILE B 1 87 ? -31.781 40.344 -2.41 1 98.44 87 ILE B CA 1
ATOM 8195 C C . ILE B 1 87 ? -32.094 40.75 -3.852 1 98.44 87 ILE B C 1
ATOM 8197 O O . ILE B 1 87 ? -33.094 40.312 -4.418 1 98.44 87 ILE B O 1
ATOM 8201 N N . ASN B 1 88 ? -31.25 41.625 -4.398 1 97.38 88 ASN B N 1
ATOM 8202 C CA . ASN B 1 88 ? -31.312 41.844 -5.84 1 97.38 88 ASN B CA 1
ATOM 8203 C C . ASN B 1 88 ? -30.75 40.656 -6.613 1 97.38 88 ASN B C 1
ATOM 8205 O O . ASN B 1 88 ? -29.625 40.219 -6.352 1 97.38 88 ASN B O 1
ATOM 8209 N N . ILE B 1 89 ? -31.562 40.125 -7.566 1 95.81 89 ILE B N 1
ATOM 8210 C CA . ILE B 1 89 ? -31.156 38.906 -8.273 1 95.81 89 ILE B CA 1
ATOM 8211 C C . ILE B 1 89 ? -31.141 39.188 -9.781 1 95.81 89 ILE B C 1
ATOM 8213 O O . ILE B 1 89 ? -32.062 39.812 -10.312 1 95.81 89 ILE B O 1
ATOM 8217 N N . ASP B 1 90 ? -30.047 38.75 -10.383 1 94.56 90 ASP B N 1
ATOM 8218 C CA . ASP B 1 90 ? -29.906 38.719 -11.836 1 94.56 90 ASP B CA 1
ATOM 8219 C C . ASP B 1 90 ? -30.109 37.312 -12.391 1 94.56 90 ASP B C 1
ATOM 8221 O O . ASP B 1 90 ? -29.328 36.406 -12.117 1 94.56 90 ASP B O 1
ATOM 8225 N N . ILE B 1 91 ? -31.203 37.125 -13.188 1 94.19 91 ILE B N 1
ATOM 8226 C CA . ILE B 1 91 ? -31.516 35.812 -13.781 1 94.19 91 ILE B CA 1
ATOM 8227 C C . ILE B 1 91 ? -30.828 35.719 -15.148 1 94.19 91 ILE B C 1
ATOM 8229 O O . ILE B 1 91 ? -31.047 36.562 -16.031 1 94.19 91 ILE B O 1
ATOM 8233 N N . ARG B 1 92 ? -30.094 34.562 -15.328 1 94.75 92 ARG B N 1
ATOM 8234 C CA . ARG B 1 92 ? -29.312 34.438 -16.547 1 94.75 92 ARG B CA 1
ATOM 8235 C C . ARG B 1 92 ? -29.859 33.344 -17.453 1 94.75 92 ARG B C 1
ATOM 8237 O O . ARG B 1 92 ? -29.5 33.25 -18.625 1 94.75 92 ARG B O 1
ATOM 8244 N N . GLN B 1 93 ? -30.734 32.5 -16.922 1 94.75 93 GLN B N 1
ATOM 8245 C CA . GLN B 1 93 ? -31.516 31.516 -17.656 1 94.75 93 GLN B CA 1
ATOM 8246 C C . GLN B 1 93 ? -32.969 31.484 -17.188 1 94.75 93 GLN B C 1
ATOM 8248 O O . GLN B 1 93 ? -33.25 31.719 -16.016 1 94.75 93 GLN B O 1
ATOM 8253 N N . PRO B 1 94 ? -33.812 31.141 -18.219 1 93.88 94 PRO B N 1
ATOM 8254 C CA . PRO B 1 94 ? -35.219 31.062 -17.781 1 93.88 94 PRO B CA 1
ATOM 8255 C C . PRO B 1 94 ? -35.438 30.047 -16.656 1 93.88 94 PRO B C 1
ATOM 8257 O O . PRO B 1 94 ? -34.875 28.953 -16.703 1 93.88 94 PRO B O 1
ATOM 8260 N N . THR B 1 95 ? -36.156 30.547 -15.695 1 94.56 95 THR B N 1
ATOM 8261 C CA . THR B 1 95 ? -36.406 29.641 -14.578 1 94.56 95 THR B CA 1
ATOM 8262 C C . THR B 1 95 ? -37.719 29.969 -13.898 1 94.56 95 THR B C 1
ATOM 8264 O O . THR B 1 95 ? -38.219 31.094 -14.016 1 94.56 95 THR B O 1
ATOM 8267 N N . ARG B 1 96 ? -38.312 28.953 -13.211 1 93.88 96 ARG B N 1
ATOM 8268 C CA . ARG B 1 96 ? -39.5 29.109 -12.414 1 93.88 96 ARG B CA 1
ATOM 8269 C C . ARG B 1 96 ? -39.25 28.891 -10.93 1 93.88 96 ARG B C 1
ATOM 8271 O O . ARG B 1 96 ? -40.156 28.875 -10.117 1 93.88 96 ARG B O 1
ATOM 8278 N N . THR B 1 97 ? -37.969 28.75 -10.625 1 95.62 97 THR B N 1
ATOM 8279 C CA . THR B 1 97 ? -37.594 28.469 -9.242 1 95.62 97 THR B CA 1
ATOM 8280 C C . THR B 1 97 ? -36.406 29.344 -8.828 1 95.62 97 THR B C 1
ATOM 8282 O O . THR B 1 97 ? -35.531 29.641 -9.641 1 95.62 97 THR B O 1
ATOM 8285 N N . ILE B 1 98 ? -36.438 29.781 -7.562 1 95.94 98 ILE B N 1
ATOM 8286 C CA . ILE B 1 98 ? -35.312 30.5 -6.969 1 95.94 98 ILE B CA 1
ATOM 8287 C C . ILE B 1 98 ? -34.812 29.734 -5.75 1 95.94 98 ILE B C 1
ATOM 8289 O O . ILE B 1 98 ? -35.562 29.422 -4.836 1 95.94 98 ILE B O 1
ATOM 8293 N N . TYR B 1 99 ? -33.5 29.453 -5.77 1 96.31 99 TYR B N 1
ATOM 8294 C CA . TYR B 1 99 ? -32.875 28.75 -4.668 1 96.31 99 TYR B CA 1
ATOM 8295 C C . TYR B 1 99 ? -32.094 29.703 -3.779 1 96.31 99 TYR B C 1
ATOM 8297 O O . TYR B 1 99 ? -31.422 30.609 -4.273 1 96.31 99 TYR B O 1
ATOM 8305 N N . VAL B 1 100 ? -32.25 29.547 -2.477 1 97.19 100 VAL B N 1
ATOM 8306 C CA . VAL B 1 100 ? -31.484 30.312 -1.506 1 97.19 100 VAL B CA 1
ATOM 8307 C C . VAL B 1 100 ? -31.047 29.391 -0.359 1 97.19 100 VAL B C 1
ATOM 8309 O O . VAL B 1 100 ? -31.781 28.469 0.005 1 97.19 100 VAL B O 1
ATOM 8312 N N . HIS B 1 101 ? -29.859 29.641 0.162 1 98.06 101 HIS B N 1
ATOM 8313 C CA . HIS B 1 101 ? -29.406 28.859 1.313 1 98.06 101 HIS B CA 1
ATOM 8314 C C . HIS B 1 101 ? -30.094 29.328 2.594 1 98.06 101 HIS B C 1
ATOM 8316 O O . HIS B 1 101 ? -30.328 30.531 2.775 1 98.06 101 HIS B O 1
ATOM 8322 N N . ASN B 1 102 ? -30.406 28.391 3.43 1 97.12 102 ASN B N 1
ATOM 8323 C CA . ASN B 1 102 ? -31.031 28.656 4.727 1 97.12 102 ASN B CA 1
ATOM 8324 C C . ASN B 1 102 ? -30.75 27.531 5.715 1 97.12 102 ASN B C 1
ATOM 8326 O O . ASN B 1 102 ? -30.953 26.359 5.395 1 97.12 102 ASN B O 1
ATOM 8330 N N . ARG B 1 103 ? -30.219 27.922 6.836 1 96.56 103 ARG B N 1
ATOM 8331 C CA . ARG B 1 103 ? -29.953 26.922 7.871 1 96.56 103 ARG B CA 1
ATOM 8332 C C . ARG B 1 103 ? -30.547 27.359 9.211 1 96.56 103 ARG B C 1
ATOM 8334 O O . ARG B 1 103 ? -30 28.234 9.891 1 96.56 103 ARG B O 1
ATOM 8341 N N . GLY B 1 104 ? -31.656 26.812 9.57 1 94.12 104 GLY B N 1
ATOM 8342 C CA . GLY B 1 104 ? -32.188 26.953 10.914 1 94.12 104 GLY B CA 1
ATOM 8343 C C . GLY B 1 104 ? -33.031 28.219 11.102 1 94.12 104 GLY B C 1
ATOM 8344 O O . GLY B 1 104 ? -33.406 28.562 12.219 1 94.12 104 GLY B O 1
ATOM 8345 N N . LEU B 1 105 ? -33.344 29.016 10.086 1 97.19 105 LEU B N 1
ATOM 8346 C CA . LEU B 1 105 ? -34.125 30.234 10.18 1 97.19 105 LEU B CA 1
ATOM 8347 C C . LEU B 1 105 ? -35.594 29.969 9.797 1 97.19 105 LEU B C 1
ATOM 8349 O O . LEU B 1 105 ? -35.875 29.172 8.891 1 97.19 105 LEU B O 1
ATOM 8353 N N . THR B 1 106 ? -36.438 30.625 10.5 1 96.88 106 THR B N 1
ATOM 8354 C CA . THR B 1 106 ? -37.875 30.562 10.164 1 96.88 106 THR B CA 1
ATOM 8355 C C . THR B 1 106 ? -38.281 31.75 9.289 1 96.88 106 THR B C 1
ATOM 8357 O O . THR B 1 106 ? -38.062 32.906 9.68 1 96.88 106 THR B O 1
ATOM 8360 N N . ILE B 1 107 ? -38.844 31.5 8.156 1 97.38 107 ILE B N 1
ATOM 8361 C CA . ILE B 1 107 ? -39.312 32.531 7.258 1 97.38 107 ILE B CA 1
ATOM 8362 C C . ILE B 1 107 ? -40.719 33.031 7.703 1 97.38 107 ILE B C 1
ATOM 8364 O O . ILE B 1 107 ? -41.656 32.219 7.758 1 97.38 107 ILE B O 1
ATOM 8368 N N . THR B 1 108 ? -40.812 34.281 7.977 1 97.12 108 THR B N 1
ATOM 8369 C CA . THR B 1 108 ? -42.062 34.812 8.484 1 97.12 108 THR B CA 1
ATOM 8370 C C . THR B 1 108 ? -42.844 35.531 7.375 1 97.12 108 THR B C 1
ATOM 8372 O O . THR B 1 108 ? -44.062 35.688 7.473 1 97.12 108 THR B O 1
ATOM 8375 N N . TRP B 1 109 ? -42.156 35.938 6.398 1 96.38 109 TRP B N 1
ATOM 8376 C CA . TRP B 1 109 ? -42.75 36.656 5.27 1 96.38 109 TRP B CA 1
ATOM 8377 C C . TRP B 1 109 ? -41.812 36.656 4.074 1 96.38 109 TRP B C 1
ATOM 8379 O O . TRP B 1 109 ? -40.594 36.625 4.238 1 96.38 109 TRP B O 1
ATOM 8389 N N . ASN B 1 110 ? -42.406 36.625 2.846 1 97.38 110 ASN B N 1
ATOM 8390 C CA . ASN B 1 110 ? -41.594 36.781 1.643 1 97.38 110 ASN B CA 1
ATOM 8391 C C . ASN B 1 110 ? -42.375 37.469 0.525 1 97.38 110 ASN B C 1
ATOM 8393 O O . ASN B 1 110 ? -43.594 37.469 0.513 1 97.38 110 ASN B O 1
ATOM 8397 N N . GLU B 1 111 ? -41.594 38.094 -0.384 1 95.88 111 GLU B N 1
ATOM 8398 C CA . GLU B 1 111 ? -42.156 38.75 -1.552 1 95.88 111 GLU B CA 1
ATOM 8399 C C . GLU B 1 111 ? -41.125 38.875 -2.67 1 95.88 111 GLU B C 1
ATOM 8401 O O . GLU B 1 111 ? -39.969 39.156 -2.414 1 95.88 111 GLU B O 1
ATOM 8406 N N . LEU B 1 112 ? -41.625 38.594 -3.873 1 95.94 112 LEU B N 1
ATOM 8407 C CA . LEU B 1 112 ? -40.781 38.844 -5.051 1 95.94 112 LEU B CA 1
ATOM 8408 C C . LEU B 1 112 ? -41.312 40.062 -5.824 1 95.94 112 LEU B C 1
ATOM 8410 O O . LEU B 1 112 ? -42.469 40.125 -6.211 1 95.94 112 LEU B O 1
ATOM 8414 N N . VAL B 1 113 ? -40.438 40.969 -5.875 1 94.19 113 VAL B N 1
ATOM 8415 C CA . VAL B 1 113 ? -40.719 42.125 -6.73 1 94.19 113 VAL B CA 1
ATOM 8416 C C . VAL B 1 113 ? -40.188 41.875 -8.141 1 94.19 113 VAL B C 1
ATOM 8418 O O . VAL B 1 113 ? -38.969 41.906 -8.367 1 94.19 113 VAL B O 1
ATOM 8421 N N . LYS B 1 114 ? -41.062 41.625 -9.094 1 86.81 114 LYS B N 1
ATOM 8422 C CA . LYS B 1 114 ? -40.719 41.312 -10.477 1 86.81 114 LYS B CA 1
ATOM 8423 C C . LYS B 1 114 ? -40.75 42.562 -11.352 1 86.81 114 LYS B C 1
ATOM 8425 O O . LYS B 1 114 ? -41.625 43.406 -11.172 1 86.81 114 LYS B O 1
ATOM 8430 N N . THR B 1 115 ? -39.844 42.781 -11.977 1 77.25 115 THR B N 1
ATOM 8431 C CA . THR B 1 115 ? -39.906 43.812 -12.992 1 77.25 115 THR B CA 1
ATOM 8432 C C . THR B 1 115 ? -40.156 43.219 -14.375 1 77.25 115 THR B C 1
ATOM 8434 O O . THR B 1 115 ? -39.344 42.438 -14.867 1 77.25 115 THR B O 1
ATOM 8437 N N . ILE B 1 116 ? -41.344 43.375 -14.938 1 71.12 116 ILE B N 1
ATOM 8438 C CA . ILE B 1 116 ? -41.719 42.906 -16.266 1 71.12 116 ILE B CA 1
ATOM 8439 C C . ILE B 1 116 ? -42.062 44.094 -17.141 1 71.12 116 ILE B C 1
ATOM 8441 O O . ILE B 1 116 ? -43 44.875 -16.828 1 71.12 116 ILE B O 1
ATOM 8445 N N . ASP B 1 117 ? -41.375 44.344 -18.25 1 66.25 117 ASP B N 1
ATOM 8446 C CA . ASP B 1 117 ? -41.594 45.406 -19.219 1 66.25 117 ASP B CA 1
ATOM 8447 C C . ASP B 1 117 ? -41.688 46.781 -18.531 1 66.25 117 ASP B C 1
ATOM 8449 O O . ASP B 1 117 ? -42.562 47.562 -18.844 1 66.25 117 ASP B O 1
ATOM 8453 N N . GLY B 1 118 ? -40.812 47.062 -17.438 1 66.94 118 GLY B N 1
ATOM 8454 C CA . GLY B 1 118 ? -40.719 48.375 -16.781 1 66.94 118 GLY B CA 1
ATOM 8455 C C . GLY B 1 118 ? -41.688 48.5 -15.625 1 66.94 118 GLY B C 1
ATOM 8456 O O . GLY B 1 118 ? -41.562 49.406 -14.797 1 66.94 118 GLY B O 1
ATOM 8457 N N . ASP B 1 119 ? -42.688 47.594 -15.594 1 76.88 119 ASP B N 1
ATOM 8458 C CA . ASP B 1 119 ? -43.688 47.625 -14.508 1 76.88 119 ASP B CA 1
ATOM 8459 C C . ASP B 1 119 ? -43.312 46.656 -13.391 1 76.88 119 ASP B C 1
ATOM 8461 O O . ASP B 1 119 ? -42.781 45.594 -13.656 1 76.88 119 ASP B O 1
ATOM 8465 N N . SER B 1 120 ? -43.469 47.156 -12.125 1 81.38 120 SER B N 1
ATOM 8466 C CA . SER B 1 120 ? -43.156 46.312 -10.969 1 81.38 120 SER B CA 1
ATOM 8467 C C . SER B 1 120 ? -44.375 45.656 -10.398 1 81.38 120 SER B C 1
ATOM 8469 O O . SER B 1 120 ? -45.438 46.281 -10.242 1 81.38 120 SER B O 1
ATOM 8471 N N . TYR B 1 121 ? -44.312 44.25 -10.32 1 86.31 121 TYR B N 1
ATOM 8472 C CA . TYR B 1 121 ? -45.375 43.438 -9.719 1 86.31 121 TYR B CA 1
ATOM 8473 C C . TYR B 1 121 ? -44.875 42.719 -8.477 1 86.31 121 TYR B C 1
ATOM 8475 O O . TYR B 1 121 ? -43.719 42.219 -8.461 1 86.31 121 TYR B O 1
ATOM 8483 N N . ASN B 1 122 ? -45.75 42.688 -7.492 1 91.56 122 ASN B N 1
ATOM 8484 C CA . ASN B 1 122 ? -45.406 41.969 -6.277 1 91.56 122 ASN B CA 1
ATOM 8485 C C . ASN B 1 122 ? -46.094 40.594 -6.234 1 91.56 122 ASN B C 1
ATOM 8487 O O . ASN B 1 122 ? -47.25 40.469 -6.656 1 91.56 122 ASN B O 1
ATOM 8491 N N . GLU B 1 123 ? -45.281 39.594 -5.824 1 92.94 123 GLU B N 1
ATOM 8492 C CA . GLU B 1 123 ? -45.781 38.25 -5.707 1 92.94 123 GLU B CA 1
ATOM 8493 C C . GLU B 1 123 ? -45.312 37.562 -4.422 1 92.94 123 GLU B C 1
ATOM 8495 O O . GLU B 1 123 ? -44.125 37.562 -4.129 1 92.94 123 GLU B O 1
ATOM 8500 N N . THR B 1 124 ? -46.281 37.125 -3.635 1 95.31 124 THR B N 1
ATOM 8501 C CA . THR B 1 124 ? -45.906 36.219 -2.541 1 95.31 124 THR B CA 1
ATOM 8502 C C . THR B 1 124 ? -45.625 34.812 -3.064 1 95.31 124 THR B C 1
ATOM 8504 O O . THR B 1 124 ? -46.469 34.219 -3.754 1 95.31 124 THR B O 1
ATOM 8507 N N . LEU B 1 125 ? -44.531 34.25 -2.668 1 96.19 125 LEU B N 1
ATOM 8508 C CA . LEU B 1 125 ? -44.094 33 -3.277 1 96.19 125 LEU B CA 1
ATOM 8509 C C . LEU B 1 125 ? -44.406 31.812 -2.355 1 96.19 125 LEU B C 1
ATOM 8511 O O . LEU B 1 125 ? -44.281 31.922 -1.134 1 96.19 125 LEU B O 1
ATOM 8515 N N . LEU B 1 126 ? -44.781 30.656 -3.041 1 95.69 126 LEU B N 1
ATOM 8516 C CA . LEU B 1 126 ? -44.719 29.375 -2.348 1 95.69 126 LEU B CA 1
ATOM 8517 C C . LEU B 1 126 ? -43.25 28.875 -2.262 1 95.69 126 LEU B C 1
ATOM 8519 O O . LEU B 1 126 ? -42.469 29.141 -3.16 1 95.69 126 LEU B O 1
ATOM 8523 N N . TYR B 1 127 ? -42.969 28.266 -1.079 1 96.5 127 TYR B N 1
ATOM 8524 C CA . TYR B 1 127 ? -41.594 27.797 -0.96 1 96.5 127 TYR B CA 1
ATOM 8525 C C . TYR B 1 127 ? -41.562 26.453 -0.236 1 96.5 127 TYR B C 1
ATOM 8527 O O . TYR B 1 127 ? -42.5 26.078 0.459 1 96.5 127 TYR B O 1
ATOM 8535 N N . THR B 1 128 ? -40.531 25.641 -0.523 1 95.75 128 THR B N 1
ATOM 8536 C CA . THR B 1 128 ? -40.188 24.406 0.165 1 95.75 128 THR B CA 1
ATOM 8537 C C . THR B 1 128 ? -38.844 24.531 0.871 1 95.75 128 THR B C 1
ATOM 8539 O O . THR B 1 128 ? -37.906 25.125 0.33 1 95.75 128 THR B O 1
ATOM 8542 N N . VAL B 1 129 ? -38.844 23.969 2.121 1 94.44 129 VAL B N 1
ATOM 8543 C CA . VAL B 1 129 ? -37.594 23.969 2.887 1 94.44 129 VAL B CA 1
ATOM 8544 C C . VAL B 1 129 ? -36.906 22.625 2.746 1 94.44 129 VAL B C 1
ATOM 8546 O O . VAL B 1 129 ? -37.469 21.578 3.096 1 94.44 129 VAL B O 1
ATOM 8549 N N . ASP B 1 130 ? -35.781 22.609 2.137 1 94.88 130 ASP B N 1
ATOM 8550 C CA . ASP B 1 130 ? -34.938 21.422 2.041 1 94.88 130 ASP B CA 1
ATOM 8551 C C . ASP B 1 130 ? -33.875 21.406 3.137 1 94.88 130 ASP B C 1
ATOM 8553 O O . ASP B 1 130 ? -32.781 21.953 2.951 1 94.88 130 ASP B O 1
ATOM 8557 N N . THR B 1 131 ? -34.062 20.734 4.164 1 93.81 131 THR B N 1
ATOM 8558 C CA . THR B 1 131 ? -33.219 20.766 5.348 1 93.81 131 THR B CA 1
ATOM 8559 C C . THR B 1 131 ? -31.891 20.047 5.078 1 93.81 131 THR B C 1
ATOM 8561 O O . THR B 1 131 ? -30.844 20.453 5.598 1 93.81 131 THR B O 1
ATOM 8564 N N . GLU B 1 132 ? -31.938 18.984 4.297 1 90.56 132 GLU B N 1
ATOM 8565 C CA . GLU B 1 132 ? -30.719 18.234 3.994 1 90.56 132 GLU B CA 1
ATOM 8566 C C . GLU B 1 132 ? -29.719 19.078 3.217 1 90.56 132 GLU B C 1
ATOM 8568 O O . GLU B 1 132 ? -28.531 19.109 3.561 1 90.56 132 GLU B O 1
ATOM 8573 N N . ARG B 1 133 ? -30.25 19.703 2.211 1 93.44 133 ARG B N 1
ATOM 8574 C CA . ARG B 1 133 ? -29.391 20.484 1.333 1 93.44 133 ARG B CA 1
ATOM 8575 C C . ARG B 1 133 ? -29.266 21.922 1.824 1 93.44 133 ARG B C 1
ATOM 8577 O O . ARG B 1 133 ? -28.469 22.703 1.291 1 93.44 133 ARG B O 1
ATOM 8584 N N . GLU B 1 134 ? -30 22.375 2.877 1 96.88 134 GLU B N 1
ATOM 8585 C CA . GLU B 1 134 ? -30.031 23.703 3.471 1 96.88 134 GLU B CA 1
ATOM 8586 C C . GLU B 1 134 ? -30.453 24.766 2.447 1 96.88 134 GLU B C 1
ATOM 8588 O O . GLU B 1 134 ? -29.828 25.812 2.332 1 96.88 134 GLU B O 1
ATOM 8593 N N . PHE B 1 135 ? -31.562 24.438 1.695 1 96.25 135 PHE B N 1
ATOM 8594 C CA . PHE B 1 135 ? -32.125 25.328 0.688 1 96.25 135 PHE B CA 1
ATOM 8595 C C . PHE B 1 135 ? -33.562 25.75 1.071 1 96.25 135 PHE B C 1
ATOM 8597 O O . PHE B 1 135 ? -34.25 25.016 1.76 1 96.25 135 PHE B O 1
ATOM 8604 N N . ILE B 1 136 ? -33.844 26.922 0.705 1 97.31 136 ILE B N 1
ATOM 8605 C CA . ILE B 1 136 ? -35.219 27.312 0.475 1 97.31 136 ILE B CA 1
ATOM 8606 C C . ILE B 1 136 ? -35.5 27.453 -1.024 1 97.31 136 ILE B C 1
ATOM 8608 O O . ILE B 1 136 ? -34.75 28.125 -1.732 1 97.31 136 ILE B O 1
ATOM 8612 N N . ILE B 1 137 ? -36.5 26.781 -1.441 1 96.56 137 ILE B N 1
ATOM 8613 C CA . ILE B 1 137 ? -36.812 26.766 -2.863 1 96.56 137 ILE B CA 1
ATOM 8614 C C . ILE B 1 137 ? -38.125 27.5 -3.094 1 96.56 137 ILE B C 1
ATOM 8616 O O . ILE B 1 137 ? -39.188 27.016 -2.697 1 96.56 137 ILE B O 1
ATOM 8620 N N . PHE B 1 138 ? -38.031 28.641 -3.734 1 96.94 138 PHE B N 1
ATOM 8621 C CA . PHE B 1 138 ? -39.219 29.438 -4.031 1 96.94 138 PHE B CA 1
ATOM 8622 C C . PHE B 1 138 ? -39.719 29.141 -5.434 1 96.94 138 PHE B C 1
ATOM 8624 O O . PHE B 1 138 ? -38.938 28.984 -6.371 1 96.94 138 PHE B O 1
ATOM 8631 N N . ALA B 1 139 ? -41 29 -5.539 1 95.75 139 ALA B N 1
ATOM 8632 C CA . ALA B 1 139 ? -41.656 28.797 -6.84 1 95.75 139 ALA B CA 1
ATOM 8633 C C . ALA B 1 139 ? -42.344 30.078 -7.316 1 95.75 139 ALA B C 1
ATOM 8635 O O . ALA B 1 139 ? -43 30.75 -6.547 1 95.75 139 ALA B O 1
ATOM 8636 N N . THR B 1 140 ? -41.969 30.391 -8.531 1 93.12 140 THR B N 1
ATOM 8637 C CA . THR B 1 140 ? -42.625 31.578 -9.102 1 93.12 140 THR B CA 1
ATOM 8638 C C . THR B 1 140 ? -43.781 31.188 -10.008 1 93.12 140 THR B C 1
ATOM 8640 O O . THR B 1 140 ? -43.75 30.109 -10.609 1 93.12 140 THR B O 1
ATOM 8643 N N . ARG B 1 141 ? -44.719 31.969 -10.125 1 89.69 141 ARG B N 1
ATOM 8644 C CA . ARG B 1 141 ? -45.875 31.688 -10.969 1 89.69 141 ARG B CA 1
ATOM 8645 C C . ARG B 1 141 ? -45.531 31.781 -12.445 1 89.69 141 ARG B C 1
ATOM 8647 O O . ARG B 1 141 ? -45.938 30.938 -13.25 1 89.69 141 ARG B O 1
ATOM 8654 N N . ASP B 1 142 ? -44.781 32.812 -12.734 1 86.5 142 ASP B N 1
ATOM 8655 C CA . ASP B 1 142 ? -44.344 33 -14.109 1 86.5 142 ASP B CA 1
ATOM 8656 C C . ASP B 1 142 ? -42.844 32.688 -14.25 1 86.5 142 ASP B C 1
ATOM 8658 O O . ASP B 1 142 ? -42.094 32.75 -13.273 1 86.5 142 ASP B O 1
ATOM 8662 N N . THR B 1 143 ? -42.531 32.406 -15.5 1 90.38 143 THR B N 1
ATOM 8663 C CA . THR B 1 143 ? -41.125 32.188 -15.797 1 90.38 143 THR B CA 1
ATOM 8664 C C . THR B 1 143 ? -40.344 33.469 -15.734 1 90.38 143 THR B C 1
ATOM 8666 O O . THR B 1 143 ? -40.75 34.469 -16.359 1 90.38 143 THR B O 1
ATOM 8669 N N . LEU B 1 144 ? -39.375 33.469 -14.891 1 91.81 144 LEU B N 1
ATOM 8670 C CA . LEU B 1 144 ? -38.469 34.594 -14.859 1 91.81 144 LEU B CA 1
ATOM 8671 C C . LEU B 1 144 ? -37.469 34.562 -16.031 1 91.81 144 LEU B C 1
ATOM 8673 O O . LEU B 1 144 ? -36.875 33.5 -16.281 1 91.81 144 LEU B O 1
ATOM 8677 N N . LEU B 1 145 ? -37.375 35.594 -16.766 1 89.31 145 LEU B N 1
ATOM 8678 C CA . LEU B 1 145 ? -36.531 35.656 -17.953 1 89.31 145 LEU B CA 1
ATOM 8679 C C . LEU B 1 145 ? -35.281 36.5 -17.703 1 89.31 145 LEU B C 1
ATOM 8681 O O . LEU B 1 145 ? -35.281 37.406 -16.859 1 89.31 145 LEU B O 1
ATOM 8685 N N . PRO B 1 146 ? -34.219 36.156 -18.453 1 91 146 PRO B N 1
ATOM 8686 C CA . PRO B 1 146 ? -33 36.969 -18.359 1 91 146 PRO B CA 1
ATOM 8687 C C . PRO B 1 146 ? -33.219 38.406 -18.766 1 91 146 PRO B C 1
ATOM 8689 O O . PRO B 1 146 ? -34.062 38.688 -19.625 1 91 146 PRO B O 1
ATOM 8692 N N . GLY B 1 147 ? -32.406 39.375 -18.156 1 82.31 147 GLY B N 1
ATOM 8693 C CA . GLY B 1 147 ? -32.438 40.75 -18.578 1 82.31 147 GLY B CA 1
ATOM 8694 C C . GLY B 1 147 ? -33.188 41.656 -17.609 1 82.31 147 GLY B C 1
ATOM 8695 O O . GLY B 1 147 ? -33.125 42.875 -17.703 1 82.31 147 GLY B O 1
ATOM 8696 N N . ASN B 1 148 ? -33.938 41.094 -16.781 1 79.19 148 ASN B N 1
ATOM 8697 C CA . ASN B 1 148 ? -34.688 41.875 -15.781 1 79.19 148 ASN B CA 1
ATOM 8698 C C . ASN B 1 148 ? -34.094 41.656 -14.375 1 79.19 148 ASN B C 1
ATOM 8700 O O . ASN B 1 148 ? -33.656 40.562 -14.047 1 79.19 148 ASN B O 1
ATOM 8704 N N . GLU B 1 149 ? -34.062 42.781 -13.688 1 82.62 149 GLU B N 1
ATOM 8705 C CA . GLU B 1 149 ? -33.656 42.656 -12.289 1 82.62 149 GLU B CA 1
ATOM 8706 C C . GLU B 1 149 ? -34.875 42.438 -11.391 1 82.62 149 GLU B C 1
ATOM 8708 O O . GLU B 1 149 ? -35.906 43.062 -11.594 1 82.62 149 GLU B O 1
ATOM 8713 N N . HIS B 1 150 ? -34.719 41.469 -10.516 1 92.31 150 HIS B N 1
ATOM 8714 C CA . HIS B 1 150 ? -35.75 41.156 -9.539 1 92.31 150 HIS B CA 1
ATOM 8715 C C . HIS B 1 150 ? -35.25 41.312 -8.117 1 92.31 150 HIS B C 1
ATOM 8717 O O . HIS B 1 150 ? -34.031 41.344 -7.883 1 92.31 150 HIS B O 1
ATOM 8723 N N . VAL B 1 151 ? -36.188 41.562 -7.219 1 96.38 151 VAL B N 1
ATOM 8724 C CA . VAL B 1 151 ? -35.844 41.688 -5.809 1 96.38 151 VAL B CA 1
ATOM 8725 C C . VAL B 1 151 ? -36.625 40.656 -4.988 1 96.38 151 VAL B C 1
ATOM 8727 O O . VAL B 1 151 ? -37.875 40.688 -5.008 1 96.38 151 VAL B O 1
ATOM 8730 N N . LEU B 1 152 ? -35.906 39.781 -4.379 1 97.5 152 LEU B N 1
ATOM 8731 C CA . LEU B 1 152 ? -36.531 38.844 -3.445 1 97.5 152 LEU B CA 1
ATOM 8732 C C . LEU B 1 152 ? -36.438 39.344 -2.014 1 97.5 152 LEU B C 1
ATOM 8734 O O . LEU B 1 152 ? -35.344 39.531 -1.493 1 97.5 152 LEU B O 1
ATOM 8738 N N . ARG B 1 153 ? -37.562 39.594 -1.359 1 97.88 153 ARG B N 1
ATOM 8739 C CA . ARG B 1 153 ? -37.594 40.062 0.022 1 97.88 153 ARG B CA 1
ATOM 8740 C C . ARG B 1 153 ? -38 38.938 0.965 1 97.88 153 ARG B C 1
ATOM 8742 O O . ARG B 1 153 ? -39 38.219 0.711 1 97.88 153 ARG B O 1
ATOM 8749 N N . ILE B 1 154 ? -37.25 38.75 2 1 98.44 154 ILE B N 1
ATOM 8750 C CA . ILE B 1 154 ? -37.5 37.656 2.953 1 98.44 154 ILE B CA 1
ATOM 8751 C C . ILE B 1 154 ? -37.406 38.219 4.379 1 98.44 154 ILE B C 1
ATOM 8753 O O . ILE B 1 154 ? -36.406 38.781 4.766 1 98.44 154 ILE B O 1
ATOM 8757 N N . ALA B 1 155 ? -38.438 38.094 5.176 1 98.19 155 ALA B N 1
ATOM 8758 C CA . ALA B 1 155 ? -38.375 38.312 6.617 1 98.19 155 ALA B CA 1
ATOM 8759 C C . ALA B 1 155 ? -38.156 37 7.371 1 98.19 155 ALA B C 1
ATOM 8761 O O . ALA B 1 155 ? -38.719 35.969 7 1 98.19 155 ALA B O 1
ATOM 8762 N N . PHE B 1 156 ? -37.344 37.031 8.367 1 98.25 156 PHE B N 1
ATOM 8763 C CA . PHE B 1 156 ? -36.969 35.781 9.031 1 98.25 156 PHE B CA 1
ATOM 8764 C C . PHE B 1 156 ? -36.781 36.031 10.523 1 98.25 156 PHE B C 1
ATOM 8766 O O . PHE B 1 156 ? -36.719 37.156 10.984 1 98.25 156 PHE B O 1
ATOM 8773 N N . GLN B 1 157 ? -36.781 34.938 11.312 1 97.56 157 GLN B N 1
ATOM 8774 C CA . GLN B 1 157 ? -36.469 34.875 12.734 1 97.56 157 GLN B CA 1
ATOM 8775 C C . GLN B 1 157 ? -35.5 33.719 13.023 1 97.56 157 GLN B C 1
ATOM 8777 O O . GLN B 1 157 ? -35.594 32.656 12.391 1 97.56 157 GLN B O 1
ATOM 8782 N N . GLY B 1 158 ? -34.562 34.062 13.883 1 96.38 158 GLY B N 1
ATOM 8783 C CA . GLY B 1 158 ? -33.594 33.031 14.258 1 96.38 158 GLY B CA 1
ATOM 8784 C C . GLY B 1 158 ? -33.156 33.125 15.711 1 96.38 158 GLY B C 1
ATOM 8785 O O . GLY B 1 158 ? -33.688 33.938 16.469 1 96.38 158 GLY B O 1
ATOM 8786 N N . GLU B 1 159 ? -32.344 32.219 16.125 1 96.31 159 GLU B N 1
ATOM 8787 C CA . GLU B 1 159 ? -31.719 32.188 17.438 1 96.31 159 GLU B CA 1
ATOM 8788 C C . GLU B 1 159 ? -30.188 32.281 17.344 1 96.31 159 GLU B C 1
ATOM 8790 O O . GLU B 1 159 ? -29.578 31.562 16.531 1 96.31 159 GLU B O 1
ATOM 8795 N N . LEU B 1 160 ? -29.656 33.188 18.141 1 96.12 160 LEU B N 1
ATOM 8796 C CA . LEU B 1 160 ? -28.188 33.25 18.219 1 96.12 160 LEU B CA 1
ATOM 8797 C C . LEU B 1 160 ? -27.625 31.891 18.656 1 96.12 160 LEU B C 1
ATOM 8799 O O . LEU B 1 160 ? -28.109 31.281 19.594 1 96.12 160 LEU B O 1
ATOM 8803 N N . ARG B 1 161 ? -26.609 31.516 17.938 1 91.5 161 ARG B N 1
ATOM 8804 C CA . ARG B 1 161 ? -25.953 30.25 18.25 1 91.5 161 ARG B CA 1
ATOM 8805 C C . ARG B 1 161 ? -25.062 30.391 19.469 1 91.5 161 ARG B C 1
ATOM 8807 O O . ARG B 1 161 ? -24.766 31.5 19.922 1 91.5 161 ARG B O 1
ATOM 8814 N N . THR B 1 162 ? -24.625 29.234 19.969 1 86.62 162 THR B N 1
ATOM 8815 C CA . THR B 1 162 ? -23.797 29.266 21.172 1 86.62 162 THR B CA 1
ATOM 8816 C C . THR B 1 162 ? -22.453 28.609 20.906 1 86.62 162 THR B C 1
ATOM 8818 O O . THR B 1 162 ? -21.609 28.531 21.812 1 86.62 162 THR B O 1
ATOM 8821 N N . ASP B 1 163 ? -22.156 28.141 19.688 1 80.62 163 ASP B N 1
ATOM 8822 C CA . ASP B 1 163 ? -20.922 27.422 19.359 1 80.62 163 ASP B CA 1
ATOM 8823 C C . ASP B 1 163 ? -20.031 28.266 18.453 1 80.62 163 ASP B C 1
ATOM 8825 O O . ASP B 1 163 ? -19.25 27.734 17.656 1 80.62 163 ASP B O 1
ATOM 8829 N N . ALA B 1 164 ? -20.094 29.578 18.5 1 86.44 164 ALA B N 1
ATOM 8830 C CA . ALA B 1 164 ? -19.281 30.547 17.75 1 86.44 164 ALA B CA 1
ATOM 8831 C C . ALA B 1 164 ? -19.359 30.281 16.25 1 86.44 164 ALA B C 1
ATOM 8833 O O . ALA B 1 164 ? -18.328 30.25 15.578 1 86.44 164 ALA B O 1
ATOM 8834 N N . ASP B 1 165 ? -20.453 29.891 15.766 1 90.62 165 ASP B N 1
ATOM 8835 C CA . ASP B 1 165 ? -20.766 29.672 14.359 1 90.62 165 ASP B CA 1
ATOM 8836 C C . ASP B 1 165 ? -21.922 30.547 13.898 1 90.62 165 ASP B C 1
ATOM 8838 O O . ASP B 1 165 ? -22.891 30.734 14.641 1 90.62 165 ASP B O 1
ATOM 8842 N N . GLY B 1 166 ? -21.766 31.109 12.695 1 95.88 166 GLY B N 1
ATOM 8843 C CA . GLY B 1 166 ? -22.812 31.984 12.227 1 95.88 166 GLY B CA 1
ATOM 8844 C C . GLY B 1 166 ? -22.938 33.25 13.039 1 95.88 166 GLY B C 1
ATOM 8845 O O . GLY B 1 166 ? -21.953 33.969 13.258 1 95.88 166 GLY B O 1
ATOM 8846 N N . PHE B 1 167 ? -24.172 33.625 13.328 1 97.12 167 PHE B N 1
ATOM 8847 C CA . PHE B 1 167 ? -24.469 34.688 14.266 1 97.12 167 PHE B CA 1
ATOM 8848 C C . PHE B 1 167 ? -24.672 34.125 15.68 1 97.12 167 PHE B C 1
ATOM 8850 O O . PHE B 1 167 ? -25.625 33.406 15.938 1 97.12 167 PHE B O 1
ATOM 8857 N N . TYR B 1 168 ? -23.734 34.5 16.609 1 95.81 168 TYR B N 1
ATOM 8858 C CA . TYR B 1 168 ? -23.719 33.75 17.875 1 95.81 168 TYR B CA 1
ATOM 8859 C C . TYR B 1 168 ? -23.609 34.688 19.062 1 95.81 168 TYR B C 1
ATOM 8861 O O . TYR B 1 168 ? -23.219 35.844 18.906 1 95.81 168 TYR B O 1
ATOM 8869 N N . LEU B 1 169 ? -24 34.156 20.203 1 95.62 169 LEU B N 1
ATOM 8870 C CA . LEU B 1 169 ? -23.953 34.875 21.484 1 95.62 169 LEU B CA 1
ATOM 8871 C C . LEU B 1 169 ? -22.656 34.562 22.234 1 95.62 169 LEU B C 1
ATOM 8873 O O . LEU B 1 169 ? -22.234 33.406 22.281 1 95.62 169 LEU B O 1
ATOM 8877 N N . SER B 1 170 ? -21.984 35.594 22.609 1 93.25 170 SER B N 1
ATOM 8878 C CA . SER B 1 170 ? -20.828 35.5 23.484 1 93.25 170 SER B CA 1
ATOM 8879 C C . SER B 1 170 ? -21.016 36.344 24.75 1 93.25 170 SER B C 1
ATOM 8881 O O . SER B 1 170 ? -21.984 37.094 24.859 1 93.25 170 SER B O 1
ATOM 8883 N N . SER B 1 171 ? -20.203 36.062 25.734 1 90.94 171 SER B N 1
ATOM 8884 C CA . SER B 1 171 ? -20.297 36.812 26.984 1 90.94 171 SER B CA 1
ATOM 8885 C C . SER B 1 171 ? -18.938 36.906 27.688 1 90.94 171 SER B C 1
ATOM 8887 O O . SER B 1 171 ? -18 36.188 27.328 1 90.94 171 SER B O 1
ATOM 8889 N N . TYR B 1 172 ? -18.797 37.875 28.531 1 88.12 172 TYR B N 1
ATOM 8890 C CA . TYR B 1 172 ? -17.625 38.031 29.375 1 88.12 172 TYR B CA 1
ATOM 8891 C C . TYR B 1 172 ? -18.016 38.594 30.75 1 88.12 172 TYR B C 1
ATOM 8893 O O . TYR B 1 172 ? -19.078 39.156 30.906 1 88.12 172 TYR B O 1
ATOM 8901 N N . LEU B 1 173 ? -17.219 38.25 31.719 1 83.81 173 LEU B N 1
ATOM 8902 C CA . LEU B 1 173 ? -17.422 38.781 33.062 1 83.81 173 LEU B CA 1
ATOM 8903 C C . LEU B 1 173 ? -16.719 40.125 33.25 1 83.81 173 LEU B C 1
ATOM 8905 O O . LEU B 1 173 ? -15.508 40.219 33.062 1 83.81 173 LEU B O 1
ATOM 8909 N N . ASN B 1 174 ? -17.531 41.094 33.469 1 84.06 174 ASN B N 1
ATOM 8910 C CA . ASN B 1 174 ? -16.922 42.375 33.844 1 84.06 174 ASN B CA 1
ATOM 8911 C C . ASN B 1 174 ? -16.375 42.344 35.281 1 84.06 174 ASN B C 1
ATOM 8913 O O . ASN B 1 174 ? -17.125 42.344 36.25 1 84.06 174 ASN B O 1
ATOM 8917 N N . THR B 1 175 ? -15.125 42.312 35.406 1 75.56 175 THR B N 1
ATOM 8918 C CA . THR B 1 175 ? -14.477 42.094 36.688 1 75.56 175 THR B CA 1
ATOM 8919 C C . THR B 1 175 ? -14.633 43.281 37.594 1 75.56 175 THR B C 1
ATOM 8921 O O . THR B 1 175 ? -14.508 43.188 38.812 1 75.56 175 THR B O 1
ATOM 8924 N N . THR B 1 176 ? -14.828 44.438 37.062 1 77.75 176 THR B N 1
ATOM 8925 C CA . THR B 1 176 ? -15.016 45.625 37.875 1 77.75 176 THR B CA 1
ATOM 8926 C C . THR B 1 176 ? -16.375 45.625 38.531 1 77.75 176 THR B C 1
ATOM 8928 O O . THR B 1 176 ? -16.484 45.969 39.719 1 77.75 176 THR B O 1
ATOM 8931 N N . THR B 1 177 ? -17.422 45.156 37.812 1 80.88 177 THR B N 1
ATOM 8932 C CA . THR B 1 177 ? -18.781 45.219 38.344 1 80.88 177 THR B CA 1
ATOM 8933 C C . THR B 1 177 ? -19.25 43.844 38.781 1 80.88 177 THR B C 1
ATOM 8935 O O . THR B 1 177 ? -20.234 43.719 39.5 1 80.88 177 THR B O 1
ATOM 8938 N N . GLY B 1 178 ? -18.547 42.844 38.344 1 79.25 178 GLY B N 1
ATOM 8939 C CA . GLY B 1 178 ? -18.953 41.469 38.656 1 79.25 178 GLY B CA 1
ATOM 8940 C C . GLY B 1 178 ? -20.141 41 37.844 1 79.25 178 GLY B C 1
ATOM 8941 O O . GLY B 1 178 ? -20.719 39.938 38.156 1 79.25 178 GLY B O 1
ATOM 8942 N N . THR B 1 179 ? -20.516 41.75 36.906 1 86.44 179 THR B N 1
ATOM 8943 C CA . THR B 1 179 ? -21.703 41.406 36.094 1 86.44 179 THR B CA 1
ATOM 8944 C C . THR B 1 179 ? -21.312 40.781 34.781 1 86.44 179 THR B C 1
ATOM 8946 O O . THR B 1 179 ? -20.281 41.125 34.188 1 86.44 179 THR B O 1
ATOM 8949 N N . ARG B 1 180 ? -22.141 39.812 34.375 1 89.56 180 ARG B N 1
ATOM 8950 C CA . ARG B 1 180 ? -21.953 39.219 33.094 1 89.56 180 ARG B CA 1
ATOM 8951 C C . ARG B 1 180 ? -22.5 40.094 31.969 1 89.56 180 ARG B C 1
ATOM 8953 O O . ARG B 1 180 ? -23.641 40.562 32.062 1 89.56 180 ARG B O 1
ATOM 8960 N N . LYS B 1 181 ? -21.719 40.375 31.031 1 93.25 181 LYS B N 1
ATOM 8961 C CA . LYS B 1 181 ? -22.094 41.156 29.859 1 93.25 181 LYS B CA 1
ATOM 8962 C C . LYS B 1 181 ? -22.141 40.25 28.609 1 93.25 181 LYS B C 1
ATOM 8964 O O . LYS B 1 181 ? -21.344 39.312 28.484 1 93.25 181 LYS B O 1
ATOM 8969 N N . TYR B 1 182 ? -23.109 40.562 27.75 1 95.19 182 TYR B N 1
ATOM 8970 C CA . TYR B 1 182 ? -23.281 39.75 26.547 1 95.19 182 TYR B CA 1
ATOM 8971 C C . TYR B 1 182 ? -22.891 40.531 25.297 1 95.19 182 TYR B C 1
ATOM 8973 O O . TYR B 1 182 ? -22.828 41.75 25.328 1 95.19 182 TYR B O 1
ATOM 8981 N N . LEU B 1 183 ? -22.516 39.875 24.312 1 96.5 183 LEU B N 1
ATOM 8982 C CA . LEU B 1 183 ? -22.281 40.438 22.984 1 96.5 183 LEU B CA 1
ATOM 8983 C C . LEU B 1 183 ? -22.672 39.438 21.891 1 96.5 183 LEU B C 1
ATOM 8985 O O . LEU B 1 183 ? -22.781 38.219 22.172 1 96.5 183 LEU B O 1
ATOM 8989 N N . ALA B 1 184 ? -22.938 39.875 20.734 1 97.38 184 ALA B N 1
ATOM 8990 C CA . ALA B 1 184 ? -23.188 39.031 19.562 1 97.38 184 ALA B CA 1
ATOM 8991 C C . ALA B 1 184 ? -22.188 39.312 18.453 1 97.38 184 ALA B C 1
ATOM 8993 O O . ALA B 1 184 ? -21.859 40.469 18.188 1 97.38 184 ALA B O 1
ATOM 8994 N N . ALA B 1 185 ? -21.609 38.312 17.891 1 97.12 185 ALA B N 1
ATOM 8995 C CA . ALA B 1 185 ? -20.656 38.438 16.797 1 97.12 185 ALA B CA 1
ATOM 8996 C C . ALA B 1 185 ? -20.906 37.375 15.719 1 97.12 185 ALA B C 1
ATOM 8998 O O . ALA B 1 185 ? -21.719 36.469 15.922 1 97.12 185 ALA B O 1
ATOM 8999 N N . THR B 1 186 ? -20.219 37.5 14.586 1 97.56 186 THR B N 1
ATOM 9000 C CA . THR B 1 186 ? -20.453 36.562 13.484 1 97.56 186 THR B CA 1
ATOM 9001 C C . THR B 1 186 ? -19.188 35.812 13.141 1 97.56 186 THR B C 1
ATOM 9003 O O . THR B 1 186 ? -18.078 36.344 13.312 1 97.56 186 THR B O 1
ATOM 9006 N N . GLN B 1 187 ? -19.266 34.625 12.789 1 97.12 187 GLN B N 1
ATOM 9007 C CA . GLN B 1 187 ? -18.297 33.781 12.102 1 97.12 187 GLN B CA 1
ATOM 9008 C C . GLN B 1 187 ? -18.953 33 10.953 1 97.12 187 GLN B C 1
ATOM 9010 O O . GLN B 1 187 ? -19.578 31.969 11.164 1 97.12 187 GLN B O 1
ATOM 9015 N N . PHE B 1 188 ? -18.656 33.438 9.68 1 97.62 188 PHE B N 1
ATOM 9016 C CA . PHE B 1 188 ? -19.469 32.938 8.57 1 97.62 188 PHE B CA 1
ATOM 9017 C C . PHE B 1 188 ? -18.656 31.953 7.723 1 97.62 188 PHE B C 1
ATOM 9019 O O . PHE B 1 188 ? -19.234 31.047 7.109 1 97.62 188 PHE B O 1
ATOM 9026 N N . GLN B 1 189 ? -17.406 32.125 7.586 1 95.38 189 GLN B N 1
ATOM 9027 C CA . GLN B 1 189 ? -16.625 31.219 6.777 1 95.38 189 GLN B CA 1
ATOM 9028 C C . GLN B 1 189 ? -16.609 29.812 7.398 1 95.38 189 GLN B C 1
ATOM 9030 O O . GLN B 1 189 ? -16.312 29.656 8.586 1 95.38 189 GLN B O 1
ATOM 9035 N N . ALA B 1 190 ? -16.969 28.781 6.699 1 94.31 190 ALA B N 1
ATOM 9036 C CA . ALA B 1 190 ? -17.016 28.75 5.238 1 94.31 190 ALA B CA 1
ATOM 9037 C C . ALA B 1 190 ? -18.422 28.984 4.719 1 94.31 190 ALA B C 1
ATOM 9039 O O . ALA B 1 190 ? -18.609 29.625 3.684 1 94.31 190 ALA B O 1
ATOM 9040 N N . ILE B 1 191 ? -19.438 28.391 5.391 1 96.75 191 ILE B N 1
ATOM 9041 C CA . ILE B 1 191 ? -20.781 28.469 4.844 1 96.75 191 ILE B CA 1
ATOM 9042 C C . ILE B 1 191 ? -21.797 28.641 5.98 1 96.75 191 ILE B C 1
ATOM 9044 O O . ILE B 1 191 ? -22.828 27.969 6.012 1 96.75 191 ILE B O 1
ATOM 9048 N N . SER B 1 192 ? -21.531 29.594 6.824 1 97.25 192 SER B N 1
ATOM 9049 C CA . SER B 1 192 ? -22.422 29.719 7.973 1 97.25 192 SER B CA 1
ATOM 9050 C C . SER B 1 192 ? -23.203 31.031 7.938 1 97.25 192 SER B C 1
ATOM 9052 O O . SER B 1 192 ? -23.969 31.328 8.852 1 97.25 192 SER B O 1
ATOM 9054 N N . ALA B 1 193 ? -23 31.797 6.926 1 98.25 193 ALA B N 1
ATOM 9055 C CA . ALA B 1 193 ? -23.844 32.969 6.773 1 98.25 193 ALA B CA 1
ATOM 9056 C C . ALA B 1 193 ? -25.312 32.594 6.672 1 98.25 193 ALA B C 1
ATOM 9058 O O . ALA B 1 193 ? -26.188 33.312 7.148 1 98.25 193 ALA B O 1
ATOM 9059 N N . ARG B 1 194 ? -25.562 31.469 6.109 1 98.06 194 ARG B N 1
ATOM 9060 C CA . ARG B 1 194 ? -26.891 30.938 5.879 1 98.06 194 ARG B CA 1
ATOM 9061 C C . ARG B 1 194 ? -27.609 30.672 7.199 1 98.06 194 ARG B C 1
ATOM 9063 O O . ARG B 1 194 ? -28.828 30.484 7.219 1 98.06 194 ARG B O 1
ATOM 9070 N N . SER B 1 195 ? -26.938 30.688 8.266 1 97.12 195 SER B N 1
ATOM 9071 C CA . SER B 1 195 ? -27.578 30.531 9.57 1 97.12 195 SER B CA 1
ATOM 9072 C C . SER B 1 195 ? -27.938 31.875 10.188 1 97.12 195 SER B C 1
ATOM 9074 O O . SER B 1 195 ? -28.641 31.938 11.195 1 97.12 195 SER B O 1
ATOM 9076 N N . ALA B 1 196 ? -27.438 32.938 9.641 1 97.94 196 ALA B N 1
ATOM 9077 C CA . ALA B 1 196 ? -27.719 34.281 10.141 1 97.94 196 ALA B CA 1
ATOM 9078 C C . ALA B 1 196 ? -28.828 34.938 9.328 1 97.94 196 ALA B C 1
ATOM 9080 O O . ALA B 1 196 ? -29.641 35.688 9.875 1 97.94 196 ALA B O 1
ATOM 9081 N N . PHE B 1 197 ? -28.875 34.75 8.031 1 98.19 197 PHE B N 1
ATOM 9082 C CA . PHE B 1 197 ? -29.906 35.219 7.117 1 98.19 197 PHE B CA 1
ATOM 9083 C C . PHE B 1 197 ? -29.906 34.375 5.84 1 98.19 197 PHE B C 1
ATOM 9085 O O . PHE B 1 197 ? -28.891 33.812 5.457 1 98.19 197 PHE B O 1
ATOM 9092 N N . PRO B 1 198 ? -31.125 34.219 5.16 1 98.12 198 PRO B N 1
ATOM 9093 C CA . PRO B 1 198 ? -31.141 33.531 3.867 1 98.12 198 PRO B CA 1
ATOM 9094 C C . PRO B 1 198 ? -30.266 34.25 2.826 1 98.12 198 PRO B C 1
ATOM 9096 O O . PRO B 1 198 ? -30.359 35.469 2.66 1 98.12 198 PRO B O 1
ATOM 9099 N N . CYS B 1 199 ? -29.438 33.5 2.16 1 98.38 199 CYS B N 1
ATOM 9100 C CA . CYS B 1 199 ? -28.516 34.125 1.227 1 98.38 199 CYS B CA 1
ATOM 9101 C C . CYS B 1 199 ? -27.891 33.094 0.294 1 98.38 199 CYS B C 1
ATOM 9103 O O . CYS B 1 199 ? -28.156 31.906 0.424 1 98.38 199 CYS B O 1
ATOM 9105 N N . PHE B 1 200 ? -27.125 33.562 -0.697 1 98.19 200 PHE B N 1
ATOM 9106 C CA . PHE B 1 200 ? -26.328 32.719 -1.587 1 98.19 200 PHE B CA 1
ATOM 9107 C C . PHE B 1 200 ? -24.938 32.5 -1.017 1 98.19 200 PHE B C 1
ATOM 9109 O O . PHE B 1 200 ? -23.984 33.188 -1.393 1 98.19 200 PHE B O 1
ATOM 9116 N N . ASP B 1 201 ? -24.812 31.5 -0.194 1 97.62 201 ASP B N 1
ATOM 9117 C CA . ASP B 1 201 ? -23.656 31.297 0.662 1 97.62 201 ASP B CA 1
ATOM 9118 C C . ASP B 1 201 ? -22.594 30.453 -0.039 1 97.62 201 ASP B C 1
ATOM 9120 O O . ASP B 1 201 ? -22.203 29.406 0.465 1 97.62 201 ASP B O 1
ATOM 9124 N N . GLU B 1 202 ? -22.094 30.906 -1.159 1 96.25 202 GLU B N 1
ATOM 9125 C CA . GLU B 1 202 ? -21 30.312 -1.925 1 96.25 202 GLU B CA 1
ATOM 9126 C C . GLU B 1 202 ? -19.938 31.344 -2.26 1 96.25 202 GLU B C 1
ATOM 9128 O O . GLU B 1 202 ? -20.25 32.5 -2.508 1 96.25 202 GLU B O 1
ATOM 9133 N N . PRO B 1 203 ? -18.688 30.953 -2.285 1 96.25 203 PRO B N 1
ATOM 9134 C CA . PRO B 1 203 ? -17.609 31.922 -2.387 1 96.25 203 PRO B CA 1
ATOM 9135 C C . PRO B 1 203 ? -17.609 32.656 -3.721 1 96.25 203 PRO B C 1
ATOM 9137 O O . PRO B 1 203 ? -17.156 33.812 -3.797 1 96.25 203 PRO B O 1
ATOM 9140 N N . ALA B 1 204 ? -18.125 32.031 -4.754 1 95.94 204 ALA B N 1
ATOM 9141 C CA . ALA B 1 204 ? -18.078 32.656 -6.074 1 95.94 204 ALA B CA 1
ATOM 9142 C C . ALA B 1 204 ? -19.281 33.562 -6.293 1 95.94 204 ALA B C 1
ATOM 9144 O O . ALA B 1 204 ? -19.297 34.375 -7.234 1 95.94 204 ALA B O 1
ATOM 9145 N N . MET B 1 205 ? -20.297 33.469 -5.492 1 96.75 205 MET B N 1
ATOM 9146 C CA . MET B 1 205 ? -21.5 34.312 -5.637 1 96.75 205 MET B CA 1
ATOM 9147 C C . MET B 1 205 ? -21.359 35.594 -4.852 1 96.75 205 MET B C 1
ATOM 9149 O O . MET B 1 205 ? -22.078 35.812 -3.861 1 96.75 205 MET B O 1
ATOM 9153 N N . LYS B 1 206 ? -20.562 36.438 -5.379 1 97.56 206 LYS B N 1
ATOM 9154 C CA . LYS B 1 206 ? -20.234 37.719 -4.715 1 97.56 206 LYS B CA 1
ATOM 9155 C C . LYS B 1 206 ? -21.297 38.781 -4.957 1 97.56 206 LYS B C 1
ATOM 9157 O O . LYS B 1 206 ? -21.969 38.75 -5.996 1 97.56 206 LYS B O 1
ATOM 9162 N N . ALA B 1 207 ? -21.469 39.688 -3.994 1 98.12 207 ALA B N 1
ATOM 9163 C CA . ALA B 1 207 ? -22.438 40.781 -4.051 1 98.12 207 ALA B CA 1
ATOM 9164 C C . ALA B 1 207 ? -22.016 41.938 -3.141 1 98.12 207 ALA B C 1
ATOM 9166 O O . ALA B 1 207 ? -21.031 41.812 -2.396 1 98.12 207 ALA B O 1
ATOM 9167 N N . SER B 1 208 ? -22.703 43.031 -3.289 1 98.38 208 SER B N 1
ATOM 9168 C CA . SER B 1 208 ? -22.516 44.125 -2.334 1 98.38 208 SER B CA 1
ATOM 9169 C C . SER B 1 208 ? -23.531 44.031 -1.202 1 98.38 208 SER B C 1
ATOM 9171 O O . SER B 1 208 ? -24.562 43.375 -1.335 1 98.38 208 SER B O 1
ATOM 9173 N N . PHE B 1 209 ? -23.25 44.688 -0.088 1 98.62 209 PHE B N 1
ATOM 9174 C CA . PHE B 1 209 ? -24.109 44.562 1.088 1 98.62 209 PHE B CA 1
ATOM 9175 C C . PHE B 1 209 ? -24.344 45.938 1.717 1 98.62 209 PHE B C 1
ATOM 9177 O O . PHE B 1 209 ? -23.391 46.688 1.962 1 98.62 209 PHE B O 1
ATOM 9184 N N . SER B 1 210 ? -25.562 46.281 1.941 1 98.38 210 SER B N 1
ATOM 9185 C CA . SER B 1 210 ? -25.969 47.344 2.852 1 98.38 210 SER B CA 1
ATOM 9186 C C . SER B 1 210 ? -26.578 46.781 4.129 1 98.38 210 SER B C 1
ATOM 9188 O O . SER B 1 210 ? -27.547 46.031 4.082 1 98.38 210 SER B O 1
ATOM 9190 N N . VAL B 1 211 ? -26 47.188 5.25 1 98.5 211 VAL B N 1
ATOM 9191 C CA . VAL B 1 211 ? -26.391 46.562 6.512 1 98.5 211 VAL B CA 1
ATOM 9192 C C . VAL B 1 211 ? -27 47.625 7.438 1 98.5 211 VAL B C 1
ATOM 9194 O O . VAL B 1 211 ? -26.516 48.75 7.523 1 98.5 211 VAL B O 1
ATOM 9197 N N . VAL B 1 212 ? -28.109 47.25 8.055 1 97.88 212 VAL B N 1
ATOM 9198 C CA . VAL B 1 212 ? -28.797 48.062 9.078 1 97.88 212 VAL B CA 1
ATOM 9199 C C . VAL B 1 212 ? -29 47.219 10.336 1 97.88 212 VAL B C 1
ATOM 9201 O O . VAL B 1 212 ? -29.547 46.094 10.266 1 97.88 212 VAL B O 1
ATOM 9204 N N . ILE B 1 213 ? -28.578 47.75 11.469 1 98.12 213 ILE B N 1
ATOM 9205 C CA . ILE B 1 213 ? -28.672 46.938 12.703 1 98.12 213 ILE B CA 1
ATOM 9206 C C . ILE B 1 213 ? -29.344 47.781 13.789 1 98.12 213 ILE B C 1
ATOM 9208 O O . ILE B 1 213 ? -28.906 48.906 14.094 1 98.12 213 ILE B O 1
ATOM 9212 N N . LYS B 1 214 ? -30.406 47.25 14.375 1 97.19 214 LYS B N 1
ATOM 9213 C CA . LYS B 1 214 ? -31.078 47.844 15.523 1 97.19 214 LYS B CA 1
ATOM 9214 C C . LYS B 1 214 ? -30.609 47.219 16.828 1 97.19 214 LYS B C 1
ATOM 9216 O O . LYS B 1 214 ? -30.578 46 16.938 1 97.19 214 LYS B O 1
ATOM 9221 N N . HIS B 1 215 ? -30.25 48 17.75 1 95.81 215 HIS B N 1
ATOM 9222 C CA . HIS B 1 215 ? -29.734 47.5 19.016 1 95.81 215 HIS B CA 1
ATOM 9223 C C . HIS B 1 215 ? -30.094 48.438 20.172 1 95.81 215 HIS B C 1
ATOM 9225 O O . HIS B 1 215 ? -30.562 49.562 19.953 1 95.81 215 HIS B O 1
ATOM 9231 N N . HIS B 1 216 ? -29.859 48 21.375 1 95.81 216 HIS B N 1
ATOM 9232 C CA . HIS B 1 216 ? -30.078 48.812 22.578 1 95.81 216 HIS B CA 1
ATOM 9233 C C . HIS B 1 216 ? -29.094 49.969 22.641 1 95.81 216 HIS B C 1
ATOM 9235 O O . HIS B 1 216 ? -27.922 49.812 22.281 1 95.81 216 HIS B O 1
ATOM 9241 N N . PRO B 1 217 ? -29.406 51.125 23.172 1 94 217 PRO B N 1
ATOM 9242 C CA . PRO B 1 217 ? -28.547 52.312 23.141 1 94 217 PRO B CA 1
ATOM 9243 C C . PRO B 1 217 ? -27.281 52.125 23.953 1 94 217 PRO B C 1
ATOM 9245 O O . PRO B 1 217 ? -26.297 52.844 23.719 1 94 217 PRO B O 1
ATOM 9248 N N . SER B 1 218 ? -27.281 51.281 24.844 1 93.62 218 SER B N 1
ATOM 9249 C CA . SER B 1 218 ? -26.094 51.031 25.641 1 93.62 218 SER B CA 1
ATOM 9250 C C . SER B 1 218 ? -25.047 50.25 24.844 1 93.62 218 SER B C 1
ATOM 9252 O O . SER B 1 218 ? -23.906 50.094 25.297 1 93.62 218 SER B O 1
ATOM 9254 N N . TYR B 1 219 ? -25.406 49.75 23.75 1 96 219 TYR B N 1
ATOM 9255 C CA . TYR B 1 219 ? -24.516 48.969 22.875 1 96 219 TYR B CA 1
ATOM 9256 C C . TYR B 1 219 ? -24.234 49.719 21.578 1 96 219 TYR B C 1
ATOM 9258 O O . TYR B 1 219 ? -24.859 50.75 21.312 1 96 219 TYR B O 1
ATOM 9266 N N . LYS B 1 220 ? -23.281 49.219 20.875 1 95.69 220 LYS B N 1
ATOM 9267 C CA . LYS B 1 220 ? -22.969 49.688 19.531 1 95.69 220 LYS B CA 1
ATOM 9268 C C . LYS B 1 220 ? -22.828 48.531 18.547 1 95.69 220 LYS B C 1
ATOM 9270 O O . LYS B 1 220 ? -22.484 47.438 18.922 1 95.69 220 LYS B O 1
ATOM 9275 N N . ALA B 1 221 ? -23.203 48.875 17.344 1 97.25 221 ALA B N 1
ATOM 9276 C CA . ALA B 1 221 ? -23 47.906 16.266 1 97.25 221 ALA B CA 1
ATOM 9277 C C . ALA B 1 221 ? -21.797 48.312 15.414 1 97.25 221 ALA B C 1
ATOM 9279 O O . ALA B 1 221 ? -21.547 49.469 15.172 1 97.25 221 ALA B O 1
ATOM 9280 N N . THR B 1 222 ? -21.016 47.312 15.039 1 97.38 222 THR B N 1
ATOM 9281 C CA . THR B 1 222 ? -19.906 47.469 14.102 1 97.38 222 THR B CA 1
ATOM 9282 C C . THR B 1 222 ? -20.016 46.469 12.969 1 97.38 222 THR B C 1
ATOM 9284 O O . THR B 1 222 ? -20.469 45.344 13.18 1 97.38 222 THR B O 1
ATOM 9287 N N . SER B 1 223 ? -19.641 46.875 11.758 1 98.19 223 SER B N 1
ATOM 9288 C CA . SER B 1 223 ? -19.703 46 10.586 1 98.19 223 SER B CA 1
ATOM 9289 C C . SER B 1 223 ? -18.531 46.281 9.641 1 98.19 223 SER B C 1
ATOM 9291 O O . SER B 1 223 ? -17.547 46.906 10.031 1 98.19 223 SER B O 1
ATOM 9293 N N . ASN B 1 224 ? -18.625 45.75 8.414 1 98.5 224 ASN B N 1
ATOM 9294 C CA . ASN B 1 224 ? -17.578 45.844 7.418 1 98.5 224 ASN B CA 1
ATOM 9295 C C . ASN B 1 224 ? -17.25 47.312 7.082 1 98.5 224 ASN B C 1
ATOM 9297 O O . ASN B 1 224 ? -16.094 47.656 6.91 1 98.5 224 ASN B O 1
ATOM 9301 N N . MET B 1 225 ? -18.266 48.094 7 1 98.44 225 MET B N 1
ATOM 9302 C CA . MET B 1 225 ? -18.125 49.469 6.531 1 98.44 225 MET B CA 1
ATOM 9303 C C . MET B 1 225 ? -18.438 50.469 7.648 1 98.44 225 MET B C 1
ATOM 9305 O O . MET B 1 225 ? -19.047 50.094 8.656 1 98.44 225 MET B O 1
ATOM 9309 N N . PRO B 1 226 ? -17.984 51.719 7.508 1 96.94 226 PRO B N 1
ATOM 9310 C CA . PRO B 1 226 ? -18.312 52.719 8.516 1 96.94 226 PRO B CA 1
ATOM 9311 C C . PRO B 1 226 ? -19.812 53 8.602 1 96.94 226 PRO B C 1
ATOM 9313 O O . PRO B 1 226 ? -20.516 52.969 7.582 1 96.94 226 PRO B O 1
ATOM 9316 N N . SER B 1 227 ? -20.219 53.219 9.828 1 95.31 227 SER B N 1
ATOM 9317 C CA . SER B 1 227 ? -21.578 53.688 10.016 1 95.31 227 SER B CA 1
ATOM 9318 C C . SER B 1 227 ? -21.719 55.156 9.562 1 95.31 227 SER B C 1
ATOM 9320 O O . SER B 1 227 ? -20.891 56 9.922 1 95.31 227 SER B O 1
ATOM 9322 N N . TYR B 1 228 ? -22.734 55.5 8.781 1 92.44 228 TYR B N 1
ATOM 9323 C CA . TYR B 1 228 ? -22.891 56.875 8.336 1 92.44 228 TYR B CA 1
ATOM 9324 C C . TYR B 1 228 ? -24.047 57.562 9.062 1 92.44 228 TYR B C 1
ATOM 9326 O O . TYR B 1 228 ? -24.125 58.812 9.07 1 92.44 228 TYR B O 1
ATOM 9334 N N . VAL B 1 229 ? -24.922 56.781 9.68 1 91.56 229 VAL B N 1
ATOM 9335 C CA . VAL B 1 229 ? -26.031 57.344 10.445 1 91.56 229 VAL B CA 1
ATOM 9336 C C . VAL B 1 229 ? -26.391 56.438 11.609 1 91.56 229 VAL B C 1
ATOM 9338 O O . VAL B 1 229 ? -26.391 55.219 11.477 1 91.56 229 VAL B O 1
ATOM 9341 N N . SER B 1 230 ? -26.547 57.031 12.695 1 90.38 230 SER B N 1
ATOM 9342 C CA . SER B 1 230 ? -27.172 56.375 13.859 1 90.38 230 SER B CA 1
ATOM 9343 C C . SER B 1 230 ? -28.422 57.156 14.297 1 90.38 230 SER B C 1
ATOM 9345 O O . SER B 1 230 ? -28.344 58.312 14.656 1 90.38 230 SER B O 1
ATOM 9347 N N . ALA B 1 231 ? -29.547 56.438 14.289 1 90 231 ALA B N 1
ATOM 9348 C CA . ALA B 1 231 ? -30.797 57.156 14.578 1 90 231 ALA B CA 1
ATOM 9349 C C . ALA B 1 231 ? -31.578 56.438 15.68 1 90 231 ALA B C 1
ATOM 9351 O O . ALA B 1 231 ? -31.609 55.219 15.742 1 90 231 ALA B O 1
ATOM 9352 N N . GLY B 1 232 ? -32.156 57.281 16.453 1 87 232 GLY B N 1
ATOM 9353 C CA . GLY B 1 232 ? -33.031 56.719 17.453 1 87 232 GLY B CA 1
ATOM 9354 C C . GLY B 1 232 ? -34.344 56.219 16.859 1 87 232 GLY B C 1
ATOM 9355 O O . GLY B 1 232 ? -34.844 56.781 15.883 1 87 232 GLY B O 1
ATOM 9356 N N . ASP B 1 233 ? -34.812 55.156 17.453 1 82.44 233 ASP B N 1
ATOM 9357 C CA . ASP B 1 233 ? -36.094 54.625 17.031 1 82.44 233 ASP B CA 1
ATOM 9358 C C . ASP B 1 233 ? -37.188 54.906 18.047 1 82.44 233 ASP B C 1
ATOM 9360 O O . ASP B 1 233 ? -36.875 55.375 19.156 1 82.44 233 ASP B O 1
ATOM 9364 N N . GLU B 1 234 ? -38.375 54.719 17.703 1 77.19 234 GLU B N 1
ATOM 9365 C CA . GLU B 1 234 ? -39.531 55.094 18.516 1 77.19 234 GLU B CA 1
ATOM 9366 C C . GLU B 1 234 ? -39.531 54.281 19.828 1 77.19 234 GLU B C 1
ATOM 9368 O O . GLU B 1 234 ? -40 54.781 20.859 1 77.19 234 GLU B O 1
ATOM 9373 N N . ASP B 1 235 ? -39.031 53.188 19.75 1 86.75 235 ASP B N 1
ATOM 9374 C CA . ASP B 1 235 ? -39.094 52.344 20.938 1 86.75 235 ASP B CA 1
ATOM 9375 C C . ASP B 1 235 ? -37.875 52.594 21.844 1 86.75 235 ASP B C 1
ATOM 9377 O O . ASP B 1 235 ? -37.688 51.844 22.812 1 86.75 235 ASP B O 1
ATOM 9381 N N . GLY B 1 236 ? -37.062 53.531 21.5 1 89.5 236 GLY B N 1
ATOM 9382 C CA . GLY B 1 236 ? -35.938 53.875 22.344 1 89.5 236 GLY B CA 1
ATOM 9383 C C . GLY B 1 236 ? -34.656 53.188 21.906 1 89.5 236 GLY B C 1
ATOM 9384 O O . GLY B 1 236 ? -33.562 53.469 22.422 1 89.5 236 GLY B O 1
ATOM 9385 N N . TYR B 1 237 ? -34.781 52.312 20.953 1 93.44 237 TYR B N 1
ATOM 9386 C CA . TYR B 1 237 ? -33.625 51.625 20.406 1 93.44 237 TYR B CA 1
ATOM 9387 C C . TYR B 1 237 ? -32.906 52.5 19.359 1 93.44 237 TYR B C 1
ATOM 9389 O O . TYR B 1 237 ? -33.438 53.531 18.969 1 93.44 237 TYR B O 1
ATOM 9397 N N . VAL B 1 238 ? -31.719 52.062 19.078 1 95.19 238 VAL B N 1
ATOM 9398 C CA . VAL B 1 238 ? -30.906 52.781 18.094 1 95.19 238 VAL B CA 1
ATOM 9399 C C . VAL B 1 238 ? -30.734 51.906 16.844 1 95.19 238 VAL B C 1
ATOM 9401 O O . VAL B 1 238 ? -30.562 50.688 16.938 1 95.19 238 VAL B O 1
ATOM 9404 N N . VAL B 1 239 ? -30.812 52.562 15.703 1 96.31 239 VAL B N 1
ATOM 9405 C CA . VAL B 1 239 ? -30.594 51.875 14.43 1 96.31 239 VAL B CA 1
ATOM 9406 C C . VAL B 1 239 ? -29.344 52.438 13.75 1 96.31 239 VAL B C 1
ATOM 9408 O O . VAL B 1 239 ? -29.266 53.625 13.469 1 96.31 239 VAL B O 1
ATOM 9411 N N . ASP B 1 240 ? -28.344 51.594 13.555 1 96.88 240 ASP B N 1
ATOM 9412 C CA . ASP B 1 240 ? -27.141 51.969 12.836 1 96.88 240 ASP B CA 1
ATOM 9413 C C . ASP B 1 240 ? -27.234 51.594 11.359 1 96.88 240 ASP B C 1
ATOM 9415 O O . ASP B 1 240 ? -27.594 50.469 11.031 1 96.88 240 ASP B O 1
ATOM 9419 N N . TYR B 1 241 ? -26.922 52.562 10.453 1 97.06 241 TYR B N 1
ATOM 9420 C CA . TYR B 1 241 ? -26.859 52.344 9.016 1 97.06 241 TYR B CA 1
ATOM 9421 C C . TYR B 1 241 ? -25.422 52.344 8.523 1 97.06 241 TYR B C 1
ATOM 9423 O O . TYR B 1 241 ? -24.672 53.281 8.773 1 97.06 241 TYR B O 1
ATOM 9431 N N . PHE B 1 242 ? -25.016 51.344 7.84 1 98.38 242 PHE B N 1
ATOM 9432 C CA . PHE B 1 242 ? -23.641 51.219 7.375 1 98.38 242 PHE B CA 1
ATOM 9433 C C . PHE B 1 242 ? -23.547 51.469 5.875 1 98.38 242 PHE B C 1
ATOM 9435 O O . PHE B 1 242 ? -24.5 51.219 5.141 1 98.38 242 PHE B O 1
ATOM 9442 N N . GLU B 1 243 ? -22.391 51.969 5.414 1 98.12 243 GLU B N 1
ATOM 9443 C CA . GLU B 1 243 ? -22.156 52.156 3.988 1 98.12 243 GLU B CA 1
ATOM 9444 C C . GLU B 1 243 ? -22.156 50.812 3.254 1 98.12 243 GLU B C 1
ATOM 9446 O O . GLU B 1 243 ? -22 49.75 3.875 1 98.12 243 GLU B O 1
ATOM 9451 N N . THR B 1 244 ? -22.422 50.875 1.974 1 98.25 244 THR B N 1
ATOM 9452 C CA . THR B 1 244 ? -22.469 49.656 1.151 1 98.25 244 THR B CA 1
ATOM 9453 C C . THR B 1 244 ? -21.078 49.125 0.917 1 98.25 244 THR B C 1
ATOM 9455 O O . THR B 1 244 ? -20.141 49.875 0.65 1 98.25 244 THR B O 1
ATOM 9458 N N . THR B 1 245 ? -20.891 47.875 1.085 1 98.25 245 THR B N 1
ATOM 9459 C CA . THR B 1 245 ? -19.594 47.219 0.854 1 98.25 245 THR B CA 1
ATOM 9460 C C . THR B 1 245 ? -19.281 47.156 -0.638 1 98.25 245 THR B C 1
ATOM 9462 O O . THR B 1 245 ? -20.188 47.281 -1.472 1 98.25 245 THR B O 1
ATOM 9465 N N . PRO B 1 246 ? -17.953 46.969 -1.014 1 97.25 246 PRO B N 1
ATOM 9466 C CA . PRO B 1 246 ? -17.703 46.469 -2.371 1 97.25 246 PRO B CA 1
ATOM 9467 C C . PRO B 1 246 ? -18.25 45.062 -2.609 1 97.25 246 PRO B C 1
ATOM 9469 O O . PRO B 1 246 ? -18.75 44.438 -1.679 1 97.25 246 PRO B O 1
ATOM 9472 N N . ARG B 1 247 ? -18.156 44.688 -3.887 1 97.31 247 ARG B N 1
ATOM 9473 C CA . ARG B 1 247 ? -18.562 43.312 -4.207 1 97.31 247 ARG B CA 1
ATOM 9474 C C . ARG B 1 247 ? -17.688 42.312 -3.475 1 97.31 247 ARG B C 1
ATOM 9476 O O . ARG B 1 247 ? -16.453 42.344 -3.598 1 97.31 247 ARG B O 1
ATOM 9483 N N . MET B 1 248 ? -18.266 41.438 -2.67 1 97.62 248 MET B N 1
ATOM 9484 C CA . MET B 1 248 ? -17.5 40.469 -1.894 1 97.62 248 MET B CA 1
ATOM 9485 C C . MET B 1 248 ? -18.344 39.219 -1.637 1 97.62 248 MET B C 1
ATOM 9487 O O . MET B 1 248 ? -19.547 39.188 -1.908 1 97.62 248 MET B O 1
ATOM 9491 N N . SER B 1 249 ? -17.688 38.156 -1.244 1 97.69 249 SER B N 1
ATOM 9492 C CA . SER B 1 249 ? -18.391 36.906 -0.876 1 97.69 249 SER B CA 1
ATOM 9493 C C . SER B 1 249 ? -19.203 37.094 0.401 1 97.69 249 SER B C 1
ATOM 9495 O O . SER B 1 249 ? -18.781 37.812 1.308 1 97.69 249 SER B O 1
ATOM 9497 N N . VAL B 1 250 ? -20.297 36.406 0.517 1 97.81 250 VAL B N 1
ATOM 9498 C CA . VAL B 1 250 ? -21.219 36.594 1.63 1 97.81 250 VAL B CA 1
ATOM 9499 C C . VAL B 1 250 ? -20.547 36.156 2.936 1 97.81 250 VAL B C 1
ATOM 9501 O O . VAL B 1 250 ? -20.812 36.75 3.994 1 97.81 250 VAL B O 1
ATOM 9504 N N . TYR B 1 251 ? -19.625 35.188 2.863 1 97.44 251 TYR B N 1
ATOM 9505 C CA . TYR B 1 251 ? -19.016 34.688 4.094 1 97.44 251 TYR B CA 1
ATOM 9506 C C . TYR B 1 251 ? -18.078 35.75 4.699 1 97.44 251 TYR B C 1
ATOM 9508 O O . TYR B 1 251 ? -17.672 35.625 5.855 1 97.44 251 TYR B O 1
ATOM 9516 N N . LEU B 1 252 ? -17.734 36.781 4.016 1 98.25 252 LEU B N 1
ATOM 9517 C CA . LEU B 1 252 ? -16.859 37.844 4.492 1 98.25 252 LEU B CA 1
ATOM 9518 C C . LEU B 1 252 ? -17.656 38.938 5.223 1 98.25 252 LEU B C 1
ATOM 9520 O O . LEU B 1 252 ? -17.078 39.812 5.871 1 98.25 252 LEU B O 1
ATOM 9524 N N . LEU B 1 253 ? -18.938 38.875 5.102 1 98.38 253 LEU B N 1
ATOM 9525 C CA . LEU B 1 253 ? -19.766 39.781 5.887 1 98.38 253 LEU B CA 1
ATOM 9526 C C . LEU B 1 253 ? -19.578 39.531 7.383 1 98.38 253 LEU B C 1
ATOM 9528 O O . LEU B 1 253 ? -19.484 38.406 7.82 1 98.38 253 LEU B O 1
ATOM 9532 N N . ALA B 1 254 ? -19.5 40.688 8.117 1 98.12 254 ALA B N 1
ATOM 9533 C CA . ALA B 1 254 ? -19.312 40.594 9.562 1 98.12 254 ALA B CA 1
ATOM 9534 C C . ALA B 1 254 ? -19.984 41.75 10.297 1 98.12 254 ALA B C 1
ATOM 9536 O O . ALA B 1 254 ? -20.031 42.875 9.789 1 98.12 254 ALA B O 1
ATOM 9537 N N . PHE B 1 255 ? -20.5 41.469 11.43 1 97.69 255 PHE B N 1
ATOM 9538 C CA . PHE B 1 255 ? -20.984 42.5 12.328 1 97.69 255 PHE B CA 1
ATOM 9539 C C . PHE B 1 255 ? -20.969 42.031 13.773 1 97.69 255 PHE B C 1
ATOM 9541 O O . PHE B 1 255 ? -20.953 40.812 14.031 1 97.69 255 PHE B O 1
ATOM 9548 N N . MET B 1 256 ? -20.906 42.938 14.625 1 97.75 256 MET B N 1
ATOM 9549 C CA . MET B 1 256 ? -20.844 42.75 16.062 1 97.75 256 MET B CA 1
ATOM 9550 C C . MET B 1 256 ? -21.672 43.781 16.797 1 97.75 256 MET B C 1
ATOM 9552 O O . MET B 1 256 ? -21.703 44.938 16.422 1 97.75 256 MET B O 1
ATOM 9556 N N . VAL B 1 257 ? -22.469 43.344 17.734 1 97.94 257 VAL B N 1
ATOM 9557 C CA . VAL B 1 257 ? -23.172 44.219 18.688 1 97.94 257 VAL B CA 1
ATOM 9558 C C . VAL B 1 257 ? -22.594 44.031 20.078 1 97.94 257 VAL B C 1
ATOM 9560 O O . VAL B 1 257 ? -22.734 42.969 20.672 1 97.94 257 VAL B O 1
ATOM 9563 N N . SER B 1 258 ? -21.969 45.062 20.547 1 97.5 258 SER B N 1
ATOM 9564 C CA . SER B 1 258 ? -21.25 44.938 21.812 1 97.5 258 SER B CA 1
ATOM 9565 C C . SER B 1 258 ? -21.109 46.281 22.5 1 97.5 258 SER B C 1
ATOM 9567 O O . SER B 1 258 ? -21.469 47.312 21.938 1 97.5 258 SER B O 1
ATOM 9569 N N . ASP B 1 259 ? -20.562 46.25 23.734 1 95.94 259 ASP B N 1
ATOM 9570 C CA . ASP B 1 259 ? -20.203 47.469 24.453 1 95.94 259 ASP B CA 1
ATOM 9571 C C . ASP B 1 259 ? -18.703 47.688 24.422 1 95.94 259 ASP B C 1
ATOM 9573 O O . ASP B 1 259 ? -18.156 48.375 25.297 1 95.94 259 ASP B O 1
ATOM 9577 N N . PHE B 1 260 ? -18 47.094 23.469 1 97.69 260 PHE B N 1
ATOM 9578 C CA . PHE B 1 260 ? -16.547 47.156 23.406 1 97.69 260 PHE B CA 1
ATOM 9579 C C . PHE B 1 260 ? -16.078 48.594 23.078 1 97.69 260 PHE B C 1
ATOM 9581 O O . PHE B 1 260 ? -16.594 49.188 22.141 1 97.69 260 PHE B O 1
ATOM 9588 N N . PRO B 1 261 ? -15.133 49.094 23.844 1 97.31 261 PRO B N 1
ATOM 9589 C CA . PRO B 1 261 ? -14.414 50.281 23.375 1 97.31 261 PRO B CA 1
ATOM 9590 C C . PRO B 1 261 ? -13.344 49.969 22.344 1 97.31 261 PRO B C 1
ATOM 9592 O O . PRO B 1 261 ? -13.094 48.781 22.062 1 97.31 261 PRO B O 1
ATOM 9595 N N . TYR B 1 262 ? -12.789 51 21.719 1 97.94 262 TYR B N 1
ATOM 9596 C CA . TYR B 1 262 ? -11.719 50.781 20.75 1 97.94 262 TYR B CA 1
ATOM 9597 C C . TYR B 1 262 ? -10.672 51.875 20.828 1 97.94 262 TYR B C 1
ATOM 9599 O O . TYR B 1 262 ? -10.93 52.938 21.406 1 97.94 262 TYR B O 1
ATOM 9607 N N . ILE B 1 263 ? -9.453 51.562 20.391 1 98.19 263 ILE B N 1
ATOM 9608 C CA . ILE B 1 263 ? -8.445 52.562 20.078 1 98.19 263 ILE B CA 1
ATOM 9609 C C . ILE B 1 263 ? -8.305 52.688 18.562 1 98.19 263 ILE B C 1
ATOM 9611 O O . ILE B 1 263 ? -8.688 51.781 17.812 1 98.19 263 ILE B O 1
ATOM 9615 N N . GLU B 1 264 ? -7.824 53.875 18.156 1 97.38 264 GLU B N 1
ATOM 9616 C CA . GLU B 1 264 ? -7.828 54.125 16.719 1 97.38 264 GLU B CA 1
ATOM 9617 C C . GLU B 1 264 ? -6.59 54.906 16.297 1 97.38 264 GLU B C 1
ATOM 9619 O O . GLU B 1 264 ? -6.082 55.75 17.062 1 97.38 264 GLU B O 1
ATOM 9624 N N . GLU B 1 265 ? -6.031 54.562 15.266 1 97 265 GLU B N 1
ATOM 9625 C CA . GLU B 1 265 ? -5.012 55.344 14.539 1 97 265 GLU B CA 1
ATOM 9626 C C . GLU B 1 265 ? -5.188 55.188 13.031 1 97 265 GLU B C 1
ATOM 9628 O O . GLU B 1 265 ? -5.152 54.094 12.5 1 97 265 GLU B O 1
ATOM 9633 N N . GLY B 1 266 ? -5.398 56.312 12.359 1 92.62 266 GLY B N 1
ATOM 9634 C CA . GLY B 1 266 ? -5.684 56.25 10.93 1 92.62 266 GLY B CA 1
ATOM 9635 C C . GLY B 1 266 ? -6.984 55.531 10.609 1 92.62 266 GLY B C 1
ATOM 9636 O O . GLY B 1 266 ? -8.031 55.875 11.172 1 92.62 266 GLY B O 1
ATOM 9637 N N . GLN B 1 267 ? -6.879 54.625 9.719 1 94.06 267 GLN B N 1
ATOM 9638 C CA . GLN B 1 267 ? -8.055 53.906 9.266 1 94.06 267 GLN B CA 1
ATOM 9639 C C . GLN B 1 267 ? -8.211 52.562 10.023 1 94.06 267 GLN B C 1
ATOM 9641 O O . GLN B 1 267 ? -9.008 51.719 9.633 1 94.06 267 GLN B O 1
ATOM 9646 N N . GLN B 1 268 ? -7.465 52.406 11.094 1 97.62 268 GLN B N 1
ATOM 9647 C CA . GLN B 1 268 ? -7.504 51.125 11.805 1 97.62 268 GLN B CA 1
ATOM 9648 C C . GLN B 1 268 ? -7.977 51.312 13.242 1 97.62 268 GLN B C 1
ATOM 9650 O O . GLN B 1 268 ? -7.621 52.312 13.898 1 97.62 268 GLN B O 1
ATOM 9655 N N . ARG B 1 269 ? -8.75 50.438 13.727 1 98.38 269 ARG B N 1
ATOM 9656 C CA . ARG B 1 269 ? -9.219 50.375 15.109 1 98.38 269 ARG B CA 1
ATOM 9657 C C . ARG B 1 269 ? -9.016 48.969 15.688 1 98.38 269 ARG B C 1
ATOM 9659 O O . ARG B 1 269 ? -8.969 48 14.953 1 98.38 269 ARG B O 1
ATOM 9666 N N . VAL B 1 270 ? -8.789 48.906 16.953 1 98.75 270 VAL B N 1
ATOM 9667 C CA . VAL B 1 270 ? -8.766 47.656 17.672 1 98.75 270 VAL B CA 1
ATOM 9668 C C . VAL B 1 270 ? -9.781 47.688 18.812 1 98.75 270 VAL B C 1
ATOM 9670 O O . VAL B 1 270 ? -9.727 48.562 19.688 1 98.75 270 VAL B O 1
ATOM 9673 N N . TYR B 1 271 ? -10.75 46.719 18.781 1 98.44 271 TYR B N 1
ATOM 9674 C CA . TYR B 1 271 ? -11.805 46.594 19.766 1 98.44 271 TYR B CA 1
ATOM 9675 C C . TYR B 1 271 ? -11.469 45.5 20.781 1 98.44 271 TYR B C 1
ATOM 9677 O O . TYR B 1 271 ? -10.914 44.469 20.422 1 98.44 271 TYR B O 1
ATOM 9685 N N . ALA B 1 272 ? -11.773 45.719 22.016 1 97.19 272 ALA B N 1
ATOM 9686 C CA . ALA B 1 272 ? -11.648 44.75 23.078 1 97.19 272 ALA B CA 1
ATOM 9687 C C . ALA B 1 272 ? -12.625 45 24.219 1 97.19 272 ALA B C 1
ATOM 9689 O O . ALA B 1 272 ? -13.289 46.062 24.234 1 97.19 272 ALA B O 1
ATOM 9690 N N . ARG B 1 273 ? -12.75 44.094 25.094 1 94.62 273 ARG B N 1
ATOM 9691 C CA . ARG B 1 273 ? -13.523 44.312 26.312 1 94.62 273 ARG B CA 1
ATOM 9692 C C . ARG B 1 273 ? -13 45.531 27.062 1 94.62 273 ARG B C 1
ATOM 9694 O O . ARG B 1 273 ? -11.805 45.844 27.016 1 94.62 273 ARG B O 1
ATOM 9701 N N . PRO B 1 274 ? -13.891 46.156 27.781 1 92.81 274 PRO B N 1
ATOM 9702 C CA . PRO B 1 274 ? -13.477 47.344 28.5 1 92.81 274 PRO B CA 1
ATOM 9703 C C . PRO B 1 274 ? -12.281 47.125 29.422 1 92.81 274 PRO B C 1
ATOM 9705 O O . PRO B 1 274 ? -11.391 47.969 29.516 1 92.81 274 PRO B O 1
ATOM 9708 N N . THR B 1 275 ? -12.164 45.969 29.969 1 88.5 275 THR B N 1
ATOM 9709 C CA . THR B 1 275 ? -11.102 45.688 30.938 1 88.5 275 THR B CA 1
ATOM 9710 C C . THR B 1 275 ? -9.805 45.312 30.219 1 88.5 275 THR B C 1
ATOM 9712 O O . THR B 1 275 ? -8.75 45.219 30.844 1 88.5 275 THR B O 1
ATOM 9715 N N . SER B 1 276 ? -9.852 45.188 28.891 1 92.94 276 SER B N 1
ATOM 9716 C CA . SER B 1 276 ? -8.68 44.719 28.172 1 92.94 276 SER B CA 1
ATOM 9717 C C . SER B 1 276 ? -8.227 45.719 27.125 1 92.94 276 SER B C 1
ATOM 9719 O O . SER B 1 276 ? -7.328 45.469 26.328 1 92.94 276 SER B O 1
ATOM 9721 N N . ILE B 1 277 ? -8.797 46.906 27.094 1 94.44 277 ILE B N 1
ATOM 9722 C CA . ILE B 1 277 ? -8.547 47.875 26.047 1 94.44 277 ILE B CA 1
ATOM 9723 C C . ILE B 1 277 ? -7.078 48.312 26.094 1 94.44 277 ILE B C 1
ATOM 9725 O O . ILE B 1 277 ? -6.492 48.625 25.062 1 94.44 277 ILE B O 1
ATOM 9729 N N . ASN B 1 278 ? -6.48 48.312 27.25 1 94.12 278 ASN B N 1
ATOM 9730 C CA . ASN B 1 278 ? -5.094 48.75 27.406 1 94.12 278 ASN B CA 1
ATOM 9731 C C . ASN B 1 278 ? -4.125 47.688 26.844 1 94.12 278 ASN B C 1
ATOM 9733 O O . ASN B 1 278 ? -2.922 47.938 26.75 1 94.12 278 ASN B O 1
ATOM 9737 N N . GLN B 1 279 ? -4.613 46.594 26.422 1 96.5 279 GLN B N 1
ATOM 9738 C CA . GLN B 1 279 ? -3.781 45.531 25.875 1 96.5 279 GLN B CA 1
ATOM 9739 C C . GLN B 1 279 ? -3.826 45.531 24.344 1 96.5 279 GLN B C 1
ATOM 9741 O O . GLN B 1 279 ? -3.33 44.594 23.703 1 96.5 279 GLN B O 1
ATOM 9746 N N . THR B 1 280 ? -4.371 46.562 23.719 1 97.75 280 THR B N 1
ATOM 9747 C CA . THR B 1 280 ? -4.664 46.562 22.297 1 97.75 280 THR B CA 1
ATOM 9748 C C . THR B 1 280 ? -3.631 47.375 21.516 1 97.75 280 THR B C 1
ATOM 9750 O O . THR B 1 280 ? -3.594 47.344 20.281 1 97.75 280 THR B O 1
ATOM 9753 N N . GLN B 1 281 ? -2.734 48.031 22.141 1 97.44 281 GLN B N 1
ATOM 9754 C CA . GLN B 1 281 ? -1.827 49 21.5 1 97.44 281 GLN B CA 1
ATOM 9755 C C . GLN B 1 281 ? -0.892 48.281 20.516 1 97.44 281 GLN B C 1
ATOM 9757 O O . GLN B 1 281 ? -0.679 48.75 19.406 1 97.44 281 GLN B O 1
ATOM 9762 N N . TYR B 1 282 ? -0.279 47.219 20.938 1 97.31 282 TYR B N 1
ATOM 9763 C CA . TYR B 1 282 ? 0.654 46.5 20.062 1 97.31 282 TYR B CA 1
ATOM 9764 C C . TYR B 1 282 ? -0.035 46.031 18.781 1 97.31 282 TYR B C 1
ATOM 9766 O O . TYR B 1 282 ? 0.542 46.094 17.703 1 97.31 282 TYR B O 1
ATOM 9774 N N . ALA B 1 283 ? -1.227 45.469 18.938 1 98.31 283 ALA B N 1
ATOM 9775 C CA . ALA B 1 283 ? -1.977 45 17.781 1 98.31 283 ALA B CA 1
ATOM 9776 C C . ALA B 1 283 ? -2.184 46.125 16.766 1 98.31 283 ALA B C 1
ATOM 9778 O O . ALA B 1 283 ? -2.068 45.906 15.562 1 98.31 283 ALA B O 1
ATOM 9779 N N . LEU B 1 284 ? -2.564 47.312 17.266 1 98.56 284 LEU B N 1
ATOM 9780 C CA . LEU B 1 284 ? -2.77 48.469 16.391 1 98.56 284 LEU B CA 1
ATOM 9781 C C . LEU B 1 284 ? -1.479 48.844 15.672 1 98.56 284 LEU B C 1
ATOM 9783 O O . LEU B 1 284 ? -1.48 49.062 14.453 1 98.56 284 LEU B O 1
ATOM 9787 N N . GLU B 1 285 ? -0.413 48.875 16.391 1 98 285 GLU B N 1
ATOM 9788 C CA . GLU B 1 285 ? 0.882 49.219 15.812 1 98 285 GLU B CA 1
ATOM 9789 C C . GLU B 1 285 ? 1.33 48.188 14.781 1 98 285 GLU B C 1
ATOM 9791 O O . GLU B 1 285 ? 1.806 48.562 13.703 1 98 285 GLU B O 1
ATOM 9796 N N . ALA B 1 286 ? 1.262 46.969 15.164 1 98.12 286 ALA B N 1
ATOM 9797 C CA . ALA B 1 286 ? 1.623 45.906 14.242 1 98.12 286 ALA B CA 1
ATOM 9798 C C . ALA B 1 286 ? 0.77 45.969 12.977 1 98.12 286 ALA B C 1
ATOM 9800 O O . ALA B 1 286 ? 1.277 45.75 11.867 1 98.12 286 ALA B O 1
ATOM 9801 N N . GLY B 1 287 ? -0.537 46.156 13.156 1 98.5 287 GLY B N 1
ATOM 9802 C CA . GLY B 1 287 ? -1.421 46.281 12.008 1 98.5 287 GLY B CA 1
ATOM 9803 C C . GLY B 1 287 ? -1.013 47.375 11.039 1 98.5 287 GLY B C 1
ATOM 9804 O O . GLY B 1 287 ? -1.037 47.188 9.82 1 98.5 287 GLY B O 1
ATOM 9805 N N . LEU B 1 288 ? -0.674 48.5 11.578 1 98.31 288 LEU B N 1
ATOM 9806 C CA . LEU B 1 288 ? -0.262 49.656 10.758 1 98.31 288 LEU B CA 1
ATOM 9807 C C . LEU B 1 288 ? 1.006 49.312 9.977 1 98.31 288 LEU B C 1
ATOM 9809 O O . LEU B 1 288 ? 1.084 49.594 8.773 1 98.31 288 LEU B O 1
ATOM 9813 N N . ARG B 1 289 ? 1.962 48.719 10.617 1 98.12 289 ARG B N 1
ATOM 9814 C CA . ARG B 1 289 ? 3.244 48.406 9.992 1 98.12 289 ARG B CA 1
ATOM 9815 C C . ARG B 1 289 ? 3.086 47.344 8.93 1 98.12 289 ARG B C 1
ATOM 9817 O O . ARG B 1 289 ? 3.672 47.438 7.848 1 98.12 289 ARG B O 1
ATOM 9824 N N . ILE B 1 290 ? 2.367 46.344 9.219 1 98.5 290 ILE B N 1
ATOM 9825 C CA . ILE B 1 290 ? 2.188 45.219 8.312 1 98.5 290 ILE B CA 1
ATOM 9826 C C . ILE B 1 290 ? 1.394 45.656 7.086 1 98.5 290 ILE B C 1
ATOM 9828 O O . ILE B 1 290 ? 1.717 45.281 5.961 1 98.5 290 ILE B O 1
ATOM 9832 N N . LEU B 1 291 ? 0.319 46.438 7.297 1 98.38 291 LEU B N 1
ATOM 9833 C CA . LEU B 1 291 ? -0.462 46.906 6.164 1 98.38 291 LEU B CA 1
ATOM 9834 C C . LEU B 1 291 ? 0.396 47.75 5.234 1 98.38 291 LEU B C 1
ATOM 9836 O O . LEU B 1 291 ? 0.285 47.656 4.012 1 98.38 291 LEU B O 1
ATOM 9840 N N . ALA B 1 292 ? 1.222 48.562 5.805 1 98 292 ALA B N 1
ATOM 9841 C CA . ALA B 1 292 ? 2.115 49.406 5.004 1 98 292 ALA B CA 1
ATOM 9842 C C . ALA B 1 292 ? 3.066 48.531 4.176 1 98 292 ALA B C 1
ATOM 9844 O O . ALA B 1 292 ? 3.318 48.844 3.006 1 98 292 ALA B O 1
ATOM 9845 N N . ALA B 1 293 ? 3.613 47.562 4.801 1 97.81 293 ALA B N 1
ATOM 9846 C CA . ALA B 1 293 ? 4.52 46.625 4.105 1 97.81 293 ALA B CA 1
ATOM 9847 C C . ALA B 1 293 ? 3.811 45.938 2.955 1 97.81 293 ALA B C 1
ATOM 9849 O O . ALA B 1 293 ? 4.379 45.781 1.872 1 97.81 293 ALA B O 1
ATOM 9850 N N . LEU B 1 294 ? 2.605 45.469 3.154 1 97.69 294 LEU B N 1
ATOM 9851 C CA . LEU B 1 294 ? 1.843 44.75 2.139 1 97.69 294 LEU B CA 1
ATOM 9852 C C . LEU B 1 294 ? 1.432 45.688 1.007 1 97.69 294 LEU B C 1
ATOM 9854 O O . LEU B 1 294 ? 1.447 45.312 -0.163 1 97.69 294 LEU B O 1
ATOM 9858 N N . ASP B 1 295 ? 1.056 46.938 1.36 1 97.06 295 ASP B N 1
ATOM 9859 C CA . ASP B 1 295 ? 0.739 47.938 0.354 1 97.06 295 ASP B CA 1
ATOM 9860 C C . ASP B 1 295 ? 1.917 48.156 -0.593 1 97.06 295 ASP B C 1
ATOM 9862 O O . ASP B 1 295 ? 1.744 48.188 -1.813 1 97.06 295 ASP B O 1
ATOM 9866 N N . GLU B 1 296 ? 2.975 48.281 0.024 1 96.25 296 GLU B N 1
ATOM 9867 C CA . GLU B 1 296 ? 4.184 48.531 -0.762 1 96.25 296 GLU B CA 1
ATOM 9868 C C . GLU B 1 296 ? 4.535 47.281 -1.601 1 96.25 296 GLU B C 1
ATOM 9870 O O . GLU B 1 296 ? 4.875 47.406 -2.777 1 96.25 296 GLU B O 1
ATOM 9875 N N . TYR B 1 297 ? 4.488 46.188 -1.017 1 95.31 297 TYR B N 1
ATOM 9876 C CA . TYR B 1 297 ? 4.863 44.938 -1.68 1 95.31 297 TYR B CA 1
ATOM 9877 C C . TYR B 1 297 ? 3.967 44.688 -2.881 1 95.31 297 TYR B C 1
ATOM 9879 O O . TYR B 1 297 ? 4.453 44.344 -3.967 1 95.31 297 TYR B O 1
ATOM 9887 N N . THR B 1 298 ? 2.654 44.781 -2.729 1 94.44 298 THR B N 1
ATOM 9888 C CA . THR B 1 298 ? 1.709 44.438 -3.783 1 94.44 298 THR B CA 1
ATOM 9889 C C . THR B 1 298 ? 1.633 45.531 -4.828 1 94.44 298 THR B C 1
ATOM 9891 O O . THR B 1 298 ? 1.3 45.281 -5.988 1 94.44 298 THR B O 1
ATOM 9894 N N . GLY B 1 299 ? 1.818 46.719 -4.367 1 94.81 299 GLY B N 1
ATOM 9895 C CA . GLY B 1 299 ? 1.597 47.875 -5.227 1 94.81 299 GLY B CA 1
ATOM 9896 C C . GLY B 1 299 ? 0.129 48.219 -5.41 1 94.81 299 GLY B C 1
ATOM 9897 O O . GLY B 1 299 ? -0.229 49 -6.285 1 94.81 299 GLY B O 1
ATOM 9898 N N . ILE B 1 300 ? -0.683 47.562 -4.668 1 96.88 300 ILE B N 1
ATOM 9899 C CA . ILE B 1 300 ? -2.127 47.75 -4.664 1 96.88 300 ILE B CA 1
ATOM 9900 C C . ILE B 1 300 ? -2.592 48.125 -3.26 1 96.88 300 ILE B C 1
ATOM 9902 O O . ILE B 1 300 ? -2.91 47.281 -2.445 1 96.88 300 ILE B O 1
ATOM 9906 N N . PRO B 1 301 ? -2.727 49.375 -3.025 1 96.31 301 PRO B N 1
ATOM 9907 C CA . PRO B 1 301 ? -3.047 49.812 -1.658 1 96.31 301 PRO B CA 1
ATOM 9908 C C . PRO B 1 301 ? -4.41 49.281 -1.191 1 96.31 301 PRO B C 1
ATOM 9910 O O . PRO B 1 301 ? -5.371 49.281 -1.965 1 96.31 301 PRO B O 1
ATOM 9913 N N . TYR B 1 302 ? -4.473 48.875 0.017 1 97.25 302 TYR B N 1
ATOM 9914 C CA . TYR B 1 302 ? -5.715 48.438 0.644 1 97.25 302 TYR B CA 1
ATOM 9915 C C . TYR B 1 302 ? -6.793 49.5 0.53 1 97.25 302 TYR B C 1
ATOM 9917 O O . TYR B 1 302 ? -7.965 49.188 0.305 1 97.25 302 TYR B O 1
ATOM 9925 N N . SER B 1 303 ? -6.496 50.75 0.602 1 96.19 303 SER B N 1
ATOM 9926 C CA . SER B 1 303 ? -7.406 51.906 0.643 1 96.19 303 SER B CA 1
ATOM 9927 C C . SER B 1 303 ? -8.141 52.062 -0.682 1 96.19 303 SER B C 1
ATOM 9929 O O . SER B 1 303 ? -9.148 52.781 -0.755 1 96.19 303 SER B O 1
ATOM 9931 N N . ASP B 1 304 ? -7.629 51.438 -1.679 1 95.69 304 ASP B N 1
ATOM 9932 C CA . ASP B 1 304 ? -8.328 51.469 -2.961 1 95.69 304 ASP B CA 1
ATOM 9933 C C . ASP B 1 304 ? -9.641 50.688 -2.889 1 95.69 304 ASP B C 1
ATOM 9935 O O . ASP B 1 304 ? -10.539 50.875 -3.713 1 95.69 304 ASP B O 1
ATOM 9939 N N . TYR B 1 305 ? -9.734 49.844 -1.941 1 96.44 305 TYR B N 1
ATOM 9940 C CA . TYR B 1 305 ? -10.883 48.938 -1.892 1 96.44 305 TYR B CA 1
ATOM 9941 C C . TYR B 1 305 ? -11.758 49.25 -0.677 1 96.44 305 TYR B C 1
ATOM 9943 O O . TYR B 1 305 ? -12.984 49.188 -0.763 1 96.44 305 TYR B O 1
ATOM 9951 N N . MET B 1 306 ? -11.172 49.5 0.461 1 97.56 306 MET B N 1
ATOM 9952 C CA . MET B 1 306 ? -11.898 49.625 1.72 1 97.56 306 MET B CA 1
ATOM 9953 C C . MET B 1 306 ? -11.453 50.875 2.473 1 97.56 306 MET B C 1
ATOM 9955 O O . MET B 1 306 ? -10.273 51.219 2.484 1 97.56 306 MET B O 1
ATOM 9959 N N . PRO B 1 307 ? -12.383 51.5 3.209 1 97.19 307 PRO B N 1
ATOM 9960 C CA . PRO B 1 307 ? -12.062 52.719 3.924 1 97.19 307 PRO B CA 1
ATOM 9961 C C . PRO B 1 307 ? -11.5 52.469 5.32 1 97.19 307 PRO B C 1
ATOM 9963 O O . PRO B 1 307 ? -10.961 53.375 5.949 1 97.19 307 PRO B O 1
ATOM 9966 N N . LYS B 1 308 ? -11.602 51.281 5.809 1 97.5 308 LYS B N 1
ATOM 9967 C CA . LYS B 1 308 ? -11.164 50.969 7.164 1 97.5 308 LYS B CA 1
ATOM 9968 C C . LYS B 1 308 ? -10.797 49.5 7.305 1 97.5 308 LYS B C 1
ATOM 9970 O O . LYS B 1 308 ? -11.156 48.688 6.453 1 97.5 308 LYS B O 1
ATOM 9975 N N . ILE B 1 309 ? -10.102 49.25 8.352 1 97.81 309 ILE B N 1
ATOM 9976 C CA . ILE B 1 309 ? -9.875 47.875 8.789 1 97.81 309 ILE B CA 1
ATOM 9977 C C . ILE B 1 309 ? -9.867 47.812 10.312 1 97.81 309 ILE B C 1
ATOM 9979 O O . ILE B 1 309 ? -8.984 48.375 10.961 1 97.81 309 ILE B O 1
ATOM 9983 N N . ASP B 1 310 ? -10.812 47.219 10.898 1 98.25 310 ASP B N 1
ATOM 9984 C CA . ASP B 1 310 ? -10.969 47.031 12.336 1 98.25 310 ASP B CA 1
ATOM 9985 C C . ASP B 1 310 ? -10.523 45.656 12.773 1 98.25 310 ASP B C 1
ATOM 9987 O O . ASP B 1 310 ? -10.68 44.688 12.031 1 98.25 310 ASP B O 1
ATOM 9991 N N . GLN B 1 311 ? -9.906 45.562 13.93 1 98.56 311 GLN B N 1
ATOM 9992 C CA . GLN B 1 311 ? -9.547 44.312 14.586 1 98.56 311 GLN B CA 1
ATOM 9993 C C . GLN B 1 311 ? -10.297 44.125 15.906 1 98.56 311 GLN B C 1
ATOM 9995 O O . GLN B 1 311 ? -10.391 45.062 16.703 1 98.56 311 GLN B O 1
ATOM 10000 N N . VAL B 1 312 ? -10.859 42.969 16.109 1 98.44 312 VAL B N 1
ATOM 10001 C CA . VAL B 1 312 ? -11.664 42.75 17.312 1 98.44 312 VAL B CA 1
ATOM 10002 C C . VAL B 1 312 ? -11.133 41.531 18.094 1 98.44 312 VAL B C 1
ATOM 10004 O O . VAL B 1 312 ? -10.969 40.469 17.516 1 98.44 312 VAL B O 1
ATOM 10007 N N . ALA B 1 313 ? -10.852 41.719 19.359 1 97.44 313 ALA B N 1
ATOM 10008 C CA . ALA B 1 313 ? -10.531 40.625 20.266 1 97.44 313 ALA B CA 1
ATOM 10009 C C . ALA B 1 313 ? -11.789 40.031 20.859 1 97.44 313 ALA B C 1
ATOM 10011 O O . ALA B 1 313 ? -12.438 40.625 21.719 1 97.44 313 ALA B O 1
ATOM 10012 N N . LEU B 1 314 ? -12.133 38.844 20.484 1 95.62 314 LEU B N 1
ATOM 10013 C CA . LEU B 1 314 ? -13.367 38.219 20.938 1 95.62 314 LEU B CA 1
ATOM 10014 C C . LEU B 1 314 ? -13.086 37.188 22.031 1 95.62 314 LEU B C 1
ATOM 10016 O O . LEU B 1 314 ? -12.156 36.375 21.906 1 95.62 314 LEU B O 1
ATOM 10020 N N . PRO B 1 315 ? -13.875 37.156 23.062 1 89.75 315 PRO B N 1
ATOM 10021 C CA . PRO B 1 315 ? -13.695 36.188 24.141 1 89.75 315 PRO B CA 1
ATOM 10022 C C . PRO B 1 315 ? -13.922 34.75 23.672 1 89.75 315 PRO B C 1
ATOM 10024 O O . PRO B 1 315 ? -13.227 33.812 24.109 1 89.75 315 PRO B O 1
ATOM 10027 N N . ASP B 1 316 ? -14.977 34.594 22.875 1 87.75 316 ASP B N 1
ATOM 10028 C CA . ASP B 1 316 ? -15.289 33.281 22.312 1 87.75 316 ASP B CA 1
ATOM 10029 C C . ASP B 1 316 ? -15.211 33.312 20.781 1 87.75 316 ASP B C 1
ATOM 10031 O O . ASP B 1 316 ? -16.031 33.969 20.125 1 87.75 316 ASP B O 1
ATOM 10035 N N . PHE B 1 317 ? -14.211 32.625 20.297 1 88.5 317 PHE B N 1
ATOM 10036 C CA . PHE B 1 317 ? -14.039 32.562 18.859 1 88.5 317 PHE B CA 1
ATOM 10037 C C . PHE B 1 317 ? -13.352 31.25 18.469 1 88.5 317 PHE B C 1
ATOM 10039 O O . PHE B 1 317 ? -12.273 30.938 18.984 1 88.5 317 PHE B O 1
ATOM 10046 N N . ASP B 1 318 ? -13.898 30.438 17.594 1 79.62 318 ASP B N 1
ATOM 10047 C CA . ASP B 1 318 ? -13.461 29.062 17.344 1 79.62 318 ASP B CA 1
ATOM 10048 C C . ASP B 1 318 ? -12.328 29.031 16.312 1 79.62 318 ASP B C 1
ATOM 10050 O O . ASP B 1 318 ? -11.461 28.172 16.375 1 79.62 318 ASP B O 1
ATOM 10054 N N . ALA B 1 319 ? -12.172 29.812 15.156 1 80.5 319 ALA B N 1
ATOM 10055 C CA . ALA B 1 319 ? -11.25 29.734 14.023 1 80.5 319 ALA B CA 1
ATOM 10056 C C . ALA B 1 319 ? -9.891 30.312 14.375 1 80.5 319 ALA B C 1
ATOM 10058 O O . ALA B 1 319 ? -8.945 30.234 13.586 1 80.5 319 ALA B O 1
ATOM 10059 N N . GLY B 1 320 ? -9.523 30.891 15.398 1 86.94 320 GLY B N 1
ATOM 10060 C CA . GLY B 1 320 ? -8.328 31.656 15.734 1 86.94 320 GLY B CA 1
ATOM 10061 C C . GLY B 1 320 ? -8.43 33.094 15.328 1 86.94 320 GLY B C 1
ATOM 10062 O O . GLY B 1 320 ? -8.281 34 16.172 1 86.94 320 GLY B O 1
ATOM 10063 N N . ALA B 1 321 ? -8.609 33.281 14.031 1 95.94 321 ALA B N 1
ATOM 10064 C CA . ALA B 1 321 ? -8.891 34.594 13.477 1 95.94 321 ALA B CA 1
ATOM 10065 C C . ALA B 1 321 ? -9.664 34.5 12.164 1 95.94 321 ALA B C 1
ATOM 10067 O O . ALA B 1 321 ? -9.844 33.406 11.633 1 95.94 321 ALA B O 1
ATOM 10068 N N . MET B 1 322 ? -10.211 35.594 11.781 1 96.94 322 MET B N 1
ATOM 10069 C CA . MET B 1 322 ? -10.969 35.656 10.539 1 96.94 322 MET B CA 1
ATOM 10070 C C . MET B 1 322 ? -10.742 36.969 9.82 1 96.94 322 MET B C 1
ATOM 10072 O O . MET B 1 322 ? -10.766 38.031 10.453 1 96.94 322 MET B O 1
ATOM 10076 N N . GLU B 1 323 ? -10.578 36.969 8.531 1 97.19 323 GLU B N 1
ATOM 10077 C CA . GLU B 1 323 ? -10.133 38.094 7.695 1 97.19 323 GLU B CA 1
ATOM 10078 C C . GLU B 1 323 ? -11.312 38.969 7.27 1 97.19 323 GLU B C 1
ATOM 10080 O O . GLU B 1 323 ? -11.195 39.781 6.355 1 97.19 323 GLU B O 1
ATOM 10085 N N . ASN B 1 324 ? -12.438 38.844 7.844 1 98 324 ASN B N 1
ATOM 10086 C CA . ASN B 1 324 ? -13.609 39.594 7.383 1 98 324 ASN B CA 1
ATOM 10087 C C . ASN B 1 324 ? -13.219 40.969 6.867 1 98 324 ASN B C 1
ATOM 10089 O O . ASN B 1 324 ? -12.461 41.688 7.523 1 98 324 ASN B O 1
ATOM 10093 N N . TRP B 1 325 ? -13.773 41.281 5.676 1 97.81 325 TRP B N 1
ATOM 10094 C CA . TRP B 1 325 ? -13.336 42.469 4.988 1 97.81 325 TRP B CA 1
ATOM 10095 C C . TRP B 1 325 ? -13.727 43.719 5.777 1 97.81 325 TRP B C 1
ATOM 10097 O O . TRP B 1 325 ? -14.914 44 5.941 1 97.81 325 TRP B O 1
ATOM 10107 N N . GLY B 1 326 ? -12.812 44.406 6.324 1 98.19 326 GLY B N 1
ATOM 10108 C CA . GLY B 1 326 ? -13.039 45.656 7.07 1 98.19 326 GLY B CA 1
ATOM 10109 C C . GLY B 1 326 ? -13.25 45.406 8.555 1 98.19 326 GLY B C 1
ATOM 10110 O O . GLY B 1 326 ? -13.289 46.344 9.344 1 98.19 326 GLY B O 1
ATOM 10111 N N . LEU B 1 327 ? -13.422 44.25 9.016 1 98.44 327 LEU B N 1
ATOM 10112 C CA . LEU B 1 327 ? -13.633 43.875 10.414 1 98.44 327 LEU B CA 1
ATOM 10113 C C . LEU B 1 327 ? -13.047 42.531 10.719 1 98.44 327 LEU B C 1
ATOM 10115 O O . LEU B 1 327 ? -13.773 41.531 10.789 1 98.44 327 LEU B O 1
ATOM 10119 N N . CYS B 1 328 ? -11.773 42.469 11.016 1 98.38 328 CYS B N 1
ATOM 10120 C CA . CYS B 1 328 ? -11.102 41.188 11.297 1 98.38 328 CYS B CA 1
ATOM 10121 C C . CYS B 1 328 ? -11.367 40.75 12.727 1 98.38 328 CYS B C 1
ATOM 10123 O O . CYS B 1 328 ? -11.266 41.531 13.664 1 98.38 328 CYS B O 1
ATOM 10125 N N . ASN B 1 329 ? -11.727 39.5 12.922 1 97.69 329 ASN B N 1
ATOM 10126 C CA . ASN B 1 329 ? -11.953 38.906 14.234 1 97.69 329 ASN B CA 1
ATOM 10127 C C . ASN B 1 329 ? -10.758 38.062 14.695 1 97.69 329 ASN B C 1
ATOM 10129 O O . ASN B 1 329 ? -10.117 37.406 13.875 1 97.69 329 ASN B O 1
ATOM 10133 N N . TYR B 1 330 ? -10.438 38.125 15.984 1 96.94 330 TYR B N 1
ATOM 10134 C CA . TYR B 1 330 ? -9.367 37.344 16.594 1 96.94 330 TYR B CA 1
ATOM 10135 C C . TYR B 1 330 ? -9.805 36.781 17.922 1 96.94 330 TYR B C 1
ATOM 10137 O O . TYR B 1 330 ? -10.586 37.375 18.656 1 96.94 330 TYR B O 1
ATOM 10145 N N . ARG B 1 331 ? -9.234 35.625 18.25 1 93.44 331 ARG B N 1
ATOM 10146 C CA . ARG B 1 331 ? -9.227 35.25 19.656 1 93.44 331 ARG B CA 1
ATOM 10147 C C . ARG B 1 331 ? -8.43 36.25 20.484 1 93.44 331 ARG B C 1
ATOM 10149 O O . ARG B 1 331 ? -7.453 36.812 20 1 93.44 331 ARG B O 1
ATOM 10156 N N . GLU B 1 332 ? -8.797 36.375 21.688 1 92.69 332 GLU B N 1
ATOM 10157 C CA . GLU B 1 332 ? -8.125 37.344 22.531 1 92.69 332 GLU B CA 1
ATOM 10158 C C . GLU B 1 332 ? -6.633 37.031 22.656 1 92.69 332 GLU B C 1
ATOM 10160 O O . GLU B 1 332 ? -5.801 37.938 22.609 1 92.69 332 GLU B O 1
ATOM 10165 N N . GLU B 1 333 ? -6.273 35.781 22.703 1 89.44 333 GLU B N 1
ATOM 10166 C CA . GLU B 1 333 ? -4.883 35.406 22.891 1 89.44 333 GLU B CA 1
A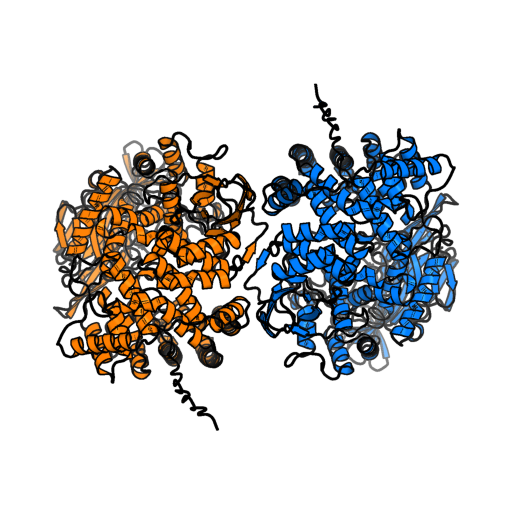TOM 10167 C C . GLU B 1 333 ? -4.039 35.719 21.672 1 89.44 333 GLU B C 1
ATOM 10169 O O . GLU B 1 333 ? -2.811 35.781 21.75 1 89.44 333 GLU B O 1
ATOM 10174 N N . TYR B 1 334 ? -4.68 36.031 20.547 1 93.94 334 TYR B N 1
ATOM 10175 C CA . TYR B 1 334 ? -3.953 36.281 19.297 1 93.94 334 TYR B CA 1
ATOM 10176 C C . TYR B 1 334 ? -4.016 37.75 18.922 1 93.94 334 TYR B C 1
ATOM 10178 O O . TYR B 1 334 ? -3.627 38.125 17.812 1 93.94 334 TYR B O 1
ATOM 10186 N N . LEU B 1 335 ? -4.484 38.562 19.812 1 97 335 LEU B N 1
ATOM 10187 C CA . LEU B 1 335 ? -4.562 39.969 19.469 1 97 335 LEU B CA 1
ATOM 10188 C C . LEU B 1 335 ? -4.133 40.844 20.641 1 97 335 LEU B C 1
ATOM 10190 O O . LEU B 1 335 ? -3.645 41.969 20.453 1 97 335 LEU B O 1
ATOM 10194 N N . LEU B 1 336 ? -4.277 40.344 21.891 1 96.69 336 LEU B N 1
ATOM 10195 C CA . LEU B 1 336 ? -4.031 41.188 23.062 1 96.69 336 LEU B CA 1
ATOM 10196 C C . LEU B 1 336 ? -2.611 40.969 23.578 1 96.69 336 LEU B C 1
ATOM 10198 O O . LEU B 1 336 ? -2.152 39.844 23.719 1 96.69 336 LEU B O 1
ATOM 10202 N N . TYR B 1 337 ? -1.931 42.094 23.766 1 95.88 337 TYR B N 1
ATOM 10203 C CA . TYR B 1 337 ? -0.566 42.125 24.281 1 95.88 337 TYR B CA 1
ATOM 10204 C C . TYR B 1 337 ? -0.473 43 25.531 1 95.88 337 TYR B C 1
ATOM 10206 O O . TYR B 1 337 ? -0.819 44.156 25.5 1 95.88 337 TYR B O 1
ATOM 10214 N N . GLN B 1 338 ? -0.028 42.438 26.594 1 94.06 338 GLN B N 1
ATOM 10215 C CA . GLN B 1 338 ? 0.15 43.188 27.844 1 94.06 338 GLN B CA 1
ATOM 10216 C C . GLN B 1 338 ? 1.619 43.219 28.25 1 94.06 338 GLN B C 1
ATOM 10218 O O . GLN B 1 338 ? 2.193 42.188 28.625 1 94.06 338 GLN B O 1
ATOM 10223 N N . PRO B 1 339 ? 2.17 44.406 28.219 1 90.12 339 PRO B N 1
ATOM 10224 C CA . PRO B 1 339 ? 3.564 44.531 28.656 1 90.12 339 PRO B CA 1
ATOM 10225 C C . PRO B 1 339 ? 3.789 43.969 30.047 1 90.12 339 PRO B C 1
ATOM 10227 O O . PRO B 1 339 ? 2.975 44.188 30.953 1 90.12 339 PRO B O 1
ATOM 10230 N N . GLY B 1 340 ? 4.871 43.219 30.25 1 88.5 340 GLY B N 1
ATOM 10231 C CA . GLY B 1 340 ? 5.195 42.625 31.531 1 88.5 340 GLY B CA 1
ATOM 10232 C C . GLY B 1 340 ? 4.516 41.281 31.766 1 88.5 340 GLY B C 1
ATOM 10233 O O . GLY B 1 340 ? 4.883 40.562 32.688 1 88.5 340 GLY B O 1
ATOM 10234 N N . VAL B 1 341 ? 3.592 41 30.891 1 90.94 341 VAL B N 1
ATOM 10235 C CA . VAL B 1 341 ? 2.846 39.781 31.031 1 90.94 341 VAL B CA 1
ATOM 10236 C C . VAL B 1 341 ? 3.016 38.906 29.781 1 90.94 341 VAL B C 1
ATOM 10238 O O . VAL B 1 341 ? 3.291 37.719 29.875 1 90.94 341 VAL B O 1
ATOM 10241 N N . SER B 1 342 ? 2.838 39.5 28.625 1 92.62 342 SER B N 1
ATOM 10242 C CA . SER B 1 342 ? 2.922 38.812 27.344 1 92.62 342 SER B CA 1
ATOM 10243 C C . SER B 1 342 ? 4.363 38.406 27.031 1 92.62 342 SER B C 1
ATOM 10245 O O . SER B 1 342 ? 5.293 39.156 27.328 1 92.62 342 SER B O 1
ATOM 10247 N N . THR B 1 343 ? 4.555 37.25 26.453 1 92.31 343 THR B N 1
ATOM 10248 C CA . THR B 1 343 ? 5.871 36.719 26.125 1 92.31 343 THR B CA 1
ATOM 10249 C C . THR B 1 343 ? 6.25 37.062 24.688 1 92.31 343 THR B C 1
ATOM 10251 O O . THR B 1 343 ? 5.434 37.594 23.938 1 92.31 343 THR B O 1
ATOM 10254 N N . TYR B 1 344 ? 7.562 36.781 24.344 1 91.44 344 TYR B N 1
ATOM 10255 C CA . TYR B 1 344 ? 8.008 36.938 22.969 1 91.44 344 TYR B CA 1
ATOM 10256 C C . TYR B 1 344 ? 7.219 36.031 22.031 1 91.44 344 TYR B C 1
ATOM 10258 O O . TYR B 1 344 ? 6.996 36.375 20.859 1 91.44 344 TYR B O 1
ATOM 10266 N N . LEU B 1 345 ? 6.785 34.906 22.562 1 92.31 345 LEU B N 1
ATOM 10267 C CA . LEU B 1 345 ? 5.98 34 21.766 1 92.31 345 LEU B CA 1
ATOM 10268 C C . LEU B 1 345 ? 4.617 34.594 21.438 1 92.31 345 LEU B C 1
ATOM 10270 O O . LEU B 1 345 ? 4.141 34.5 20.312 1 92.31 345 LEU B O 1
ATOM 10274 N N . THR B 1 346 ? 4.02 35.156 22.422 1 92.56 346 THR B N 1
ATOM 10275 C CA . THR B 1 346 ? 2.742 35.844 22.219 1 92.56 346 THR B CA 1
ATOM 10276 C C . THR B 1 346 ? 2.881 36.938 21.188 1 92.56 346 THR B C 1
ATOM 10278 O O . THR B 1 346 ? 2.039 37.094 20.297 1 92.56 346 THR B O 1
ATOM 10281 N N . GLU B 1 347 ? 3.928 37.688 21.375 1 94.25 347 GLU B N 1
ATOM 10282 C CA . GLU B 1 347 ? 4.191 38.781 20.422 1 94.25 347 GLU B CA 1
ATOM 10283 C C . GLU B 1 347 ? 4.34 38.25 19 1 94.25 347 GLU B C 1
ATOM 10285 O O . GLU B 1 347 ? 3.809 38.812 18.047 1 94.25 347 GLU B O 1
ATOM 10290 N N . THR B 1 348 ? 5.082 37.188 18.875 1 94.94 348 THR B N 1
ATOM 10291 C CA . THR B 1 348 ? 5.297 36.562 17.578 1 94.94 348 THR B CA 1
ATOM 10292 C C . THR B 1 348 ? 3.973 36.094 16.969 1 94.94 348 THR B C 1
ATOM 10294 O O . THR B 1 348 ? 3.707 36.312 15.789 1 94.94 348 THR B O 1
ATOM 10297 N N . PHE B 1 349 ? 3.082 35.531 17.75 1 94.44 349 PHE B N 1
ATOM 10298 C CA . PHE B 1 349 ? 1.799 35.031 17.281 1 94.44 349 PHE B CA 1
ATOM 10299 C C . PHE B 1 349 ? 0.898 36.188 16.844 1 94.44 349 PHE B C 1
ATOM 10301 O O . PHE B 1 349 ? 0.269 36.125 15.781 1 94.44 349 PHE B O 1
ATOM 10308 N N . ILE B 1 350 ? 0.875 37.125 17.656 1 96.44 350 ILE B N 1
ATOM 10309 C CA . ILE B 1 350 ? 0.053 38.281 17.297 1 96.44 350 ILE B CA 1
ATOM 10310 C C . ILE B 1 350 ? 0.513 38.875 15.969 1 96.44 350 ILE B C 1
ATOM 10312 O O . ILE B 1 350 ? -0.301 39.094 15.07 1 96.44 350 ILE B O 1
ATOM 10316 N N . THR B 1 351 ? 1.827 39.031 15.812 1 97.81 351 THR B N 1
ATOM 10317 C CA . THR B 1 351 ? 2.389 39.625 14.609 1 97.81 351 THR B CA 1
ATOM 10318 C C . THR B 1 351 ? 2.088 38.781 13.383 1 97.81 351 THR B C 1
ATOM 10320 O O . THR B 1 351 ? 1.609 39.281 12.367 1 97.81 351 THR B O 1
ATOM 10323 N N . THR B 1 352 ? 2.361 37.5 13.445 1 97.75 352 THR B N 1
ATOM 10324 C CA . THR B 1 352 ? 2.23 36.625 12.281 1 97.75 352 THR B CA 1
ATOM 10325 C C . THR B 1 352 ? 0.76 36.406 11.945 1 97.75 352 THR B C 1
ATOM 10327 O O . THR B 1 352 ? 0.398 36.281 10.773 1 97.75 352 THR B O 1
ATOM 10330 N N . ILE B 1 353 ? -0.122 36.344 12.945 1 97.75 353 ILE B N 1
ATOM 10331 C CA . ILE B 1 353 ? -1.538 36.125 12.672 1 97.75 353 ILE B CA 1
ATOM 10332 C C . ILE B 1 353 ? -2.148 37.375 12.047 1 97.75 353 ILE B C 1
ATOM 10334 O O . ILE B 1 353 ? -2.971 37.281 11.133 1 97.75 353 ILE B O 1
ATOM 10338 N N . ILE B 1 354 ? -1.739 38.531 12.539 1 98.44 354 ILE B N 1
ATOM 10339 C CA . ILE B 1 354 ? -2.199 39.781 11.898 1 98.44 354 ILE B CA 1
ATOM 10340 C C . ILE B 1 354 ? -1.718 39.812 10.445 1 98.44 354 ILE B C 1
ATOM 10342 O O . ILE B 1 354 ? -2.482 40.156 9.539 1 98.44 354 ILE B O 1
ATOM 10346 N N . ALA B 1 355 ? -0.459 39.438 10.211 1 98.62 355 ALA B N 1
ATOM 10347 C CA . ALA B 1 355 ? 0.064 39.375 8.852 1 98.62 355 ALA B CA 1
ATOM 10348 C C . ALA B 1 355 ? -0.753 38.438 7.98 1 98.62 355 ALA B C 1
ATOM 10350 O O . ALA B 1 355 ? -1.046 38.719 6.824 1 98.62 355 ALA B O 1
ATOM 10351 N N . HIS B 1 356 ? -1.107 37.25 8.523 1 98.25 356 HIS B N 1
ATOM 10352 C CA . HIS B 1 356 ? -1.929 36.25 7.84 1 98.25 356 HIS B CA 1
ATOM 10353 C C . HIS B 1 356 ? -3.27 36.844 7.418 1 98.25 356 HIS B C 1
ATOM 10355 O O . HIS B 1 356 ? -3.646 36.781 6.246 1 98.25 356 HIS B O 1
ATOM 10361 N N . GLU B 1 357 ? -3.957 37.438 8.383 1 98.12 357 GLU B N 1
ATOM 10362 C CA . GLU B 1 357 ? -5.281 38 8.125 1 98.12 357 GLU B CA 1
ATOM 10363 C C . GLU B 1 357 ? -5.211 39.156 7.145 1 98.12 357 GLU B C 1
ATOM 10365 O O . GLU B 1 357 ? -6.109 39.344 6.324 1 98.12 357 GLU B O 1
ATOM 10370 N N . TYR B 1 358 ? -4.172 39.969 7.305 1 98.5 358 TYR B N 1
ATOM 10371 C CA . TYR B 1 358 ? -4.043 41.094 6.41 1 98.5 358 TYR B CA 1
ATOM 10372 C C . TYR B 1 358 ? -3.684 40.656 4.996 1 98.5 358 TYR B C 1
ATOM 10374 O O . TYR B 1 358 ? -4.074 41.312 4.02 1 98.5 358 TYR B O 1
ATOM 10382 N N . ALA B 1 359 ? -2.926 39.625 4.828 1 98.25 359 ALA B N 1
ATOM 10383 C CA . ALA B 1 359 ? -2.658 39.062 3.5 1 98.25 359 ALA B CA 1
ATOM 10384 C C . ALA B 1 359 ? -3.953 38.688 2.797 1 98.25 359 ALA B C 1
ATOM 10386 O O . ALA B 1 359 ? -4.09 38.875 1.584 1 98.25 359 ALA B O 1
ATOM 10387 N N . HIS B 1 360 ? -4.895 38.156 3.545 1 98.06 360 HIS B N 1
ATOM 10388 C CA . HIS B 1 360 ? -6.184 37.75 3.006 1 98.06 360 HIS B CA 1
ATOM 10389 C C . HIS B 1 360 ? -6.895 38.906 2.326 1 98.06 360 HIS B C 1
ATOM 10391 O O . HIS B 1 360 ? -7.758 38.688 1.471 1 98.06 360 HIS B O 1
ATOM 10397 N N . GLN B 1 361 ? -6.617 40.125 2.725 1 97.88 361 GLN B N 1
ATOM 10398 C CA . GLN B 1 361 ? -7.32 41.25 2.148 1 97.88 361 GLN B CA 1
ATOM 10399 C C . GLN B 1 361 ? -7.191 41.281 0.628 1 97.88 361 GLN B C 1
ATOM 10401 O O . GLN B 1 361 ? -8.102 41.719 -0.072 1 97.88 361 GLN B O 1
ATOM 10406 N N . TRP B 1 362 ? -6.129 40.781 0.092 1 97.38 362 TRP B N 1
ATOM 10407 C CA . TRP B 1 362 ? -5.949 40.656 -1.349 1 97.38 362 TRP B CA 1
ATOM 10408 C C . TRP B 1 362 ? -6.262 39.219 -1.793 1 97.38 362 TRP B C 1
ATOM 10410 O O . TRP B 1 362 ? -6.949 39 -2.793 1 97.38 362 TRP B O 1
ATOM 10420 N N . PHE B 1 363 ? -5.676 38.25 -1.019 1 95.31 363 PHE B N 1
ATOM 10421 C CA . PHE B 1 363 ? -5.812 36.844 -1.341 1 95.31 363 PHE B CA 1
ATOM 10422 C C . PHE B 1 363 ? -6.922 36.219 -0.513 1 95.31 363 PHE B C 1
ATOM 10424 O O . PHE B 1 363 ? -6.652 35.406 0.375 1 95.31 363 PHE B O 1
ATOM 10431 N N . GLY B 1 364 ? -8.125 36.406 -0.789 1 95.06 364 GLY B N 1
ATOM 10432 C CA . GLY B 1 364 ? -9.25 35.906 -0.02 1 95.06 364 GLY B CA 1
ATOM 10433 C C . GLY B 1 364 ? -10.406 36.875 0.057 1 95.06 364 GLY B C 1
ATOM 10434 O O . GLY B 1 364 ? -11.539 36.469 0.351 1 95.06 364 GLY B O 1
ATOM 10435 N N . ASN B 1 365 ? -10.055 38.188 -0.142 1 97.56 365 ASN B N 1
ATOM 10436 C CA . ASN B 1 365 ? -11.109 39.188 -0.107 1 97.56 365 ASN B CA 1
ATOM 10437 C C . ASN B 1 365 ? -11.312 39.812 -1.473 1 97.56 365 ASN B C 1
ATOM 10439 O O . ASN B 1 365 ? -12.312 39.562 -2.15 1 97.56 365 ASN B O 1
ATOM 10443 N N . VAL B 1 366 ? -10.266 40.594 -1.979 1 97.25 366 VAL B N 1
ATOM 10444 C CA . VAL B 1 366 ? -10.367 41.125 -3.322 1 97.25 366 VAL B CA 1
ATOM 10445 C C . VAL B 1 366 ? -10.625 40.031 -4.328 1 97.25 366 VAL B C 1
ATOM 10447 O O . VAL B 1 366 ? -11.516 40.125 -5.176 1 97.25 366 VAL B O 1
ATOM 10450 N N . VAL B 1 367 ? -9.781 39.031 -4.203 1 96.12 367 VAL B N 1
ATOM 10451 C CA . VAL B 1 367 ? -9.977 37.812 -4.98 1 96.12 367 VAL B CA 1
ATOM 10452 C C . VAL B 1 367 ? -10.25 36.656 -4.043 1 96.12 367 VAL B C 1
ATOM 10454 O O . VAL B 1 367 ? -9.562 36.469 -3.039 1 96.12 367 VAL B O 1
ATOM 10457 N N . THR B 1 368 ? -11.281 35.875 -4.289 1 96.19 368 THR B N 1
ATOM 10458 C CA . THR B 1 368 ? -11.594 34.688 -3.492 1 96.19 368 THR B CA 1
ATOM 10459 C C . THR B 1 368 ? -11.508 33.406 -4.344 1 96.19 368 THR B C 1
ATOM 10461 O O . THR B 1 368 ? -11.406 33.5 -5.57 1 96.19 368 THR B O 1
ATOM 10464 N N . ASN B 1 369 ? -11.477 32.25 -3.678 1 96.94 369 ASN B N 1
ATOM 10465 C CA . ASN B 1 369 ? -11.516 31 -4.426 1 96.94 369 ASN B CA 1
ATOM 10466 C C . ASN B 1 369 ? -12.891 30.75 -5.043 1 96.94 369 ASN B C 1
ATOM 10468 O O . ASN B 1 369 ? -13.914 31.078 -4.441 1 96.94 369 ASN B O 1
ATOM 10472 N N . GLU B 1 370 ? -12.914 30.156 -6.176 1 96.31 370 GLU B N 1
ATOM 10473 C CA . GLU B 1 370 ? -14.148 29.875 -6.898 1 96.31 370 GLU B CA 1
ATOM 10474 C C . GLU B 1 370 ? -15.008 28.859 -6.148 1 96.31 370 GLU B C 1
ATOM 10476 O O . GLU B 1 370 ? -16.234 28.953 -6.152 1 96.31 370 GLU B O 1
ATOM 10481 N N . TRP B 1 371 ? -14.367 27.938 -5.605 1 95.5 371 TRP B N 1
ATOM 10482 C CA . TRP B 1 371 ? -14.969 26.938 -4.742 1 95.5 371 TRP B CA 1
ATOM 10483 C C . TRP B 1 371 ? -13.992 26.5 -3.656 1 95.5 371 TRP B C 1
ATOM 10485 O O . TRP B 1 371 ? -12.82 26.891 -3.672 1 95.5 371 TRP B O 1
ATOM 10495 N N . TRP B 1 372 ? -14.453 25.734 -2.742 1 96.12 372 TRP B N 1
ATOM 10496 C CA . TRP B 1 372 ? -13.633 25.391 -1.589 1 96.12 372 TRP B CA 1
ATOM 10497 C C . TRP B 1 372 ? -12.57 24.359 -1.972 1 96.12 372 TRP B C 1
ATOM 10499 O O . TRP B 1 372 ? -11.586 24.188 -1.255 1 96.12 372 TRP B O 1
ATOM 10509 N N . SER B 1 373 ? -12.703 23.688 -3.184 1 95.25 373 SER B N 1
ATOM 10510 C CA . SER B 1 373 ? -11.672 22.781 -3.684 1 95.25 373 SER B CA 1
ATOM 10511 C C . SER B 1 373 ? -10.375 23.516 -3.984 1 95.25 373 SER B C 1
ATOM 10513 O O . SER B 1 373 ? -9.32 22.906 -4.109 1 95.25 373 SER B O 1
ATOM 10515 N N . TYR B 1 374 ? -10.477 24.859 -4.109 1 97.5 374 TYR B N 1
ATOM 10516 C CA . TYR B 1 374 ? -9.328 25.703 -4.457 1 97.5 374 TYR B CA 1
ATOM 10517 C C . TYR B 1 374 ? -8.914 26.562 -3.279 1 97.5 374 TYR B C 1
ATOM 10519 O O . TYR B 1 374 ? -8.344 27.641 -3.469 1 97.5 374 TYR B O 1
ATOM 10527 N N . LEU B 1 375 ? -9.117 26.062 -2.068 1 97.44 375 LEU B N 1
ATOM 10528 C CA . LEU B 1 375 ? -8.898 26.812 -0.84 1 97.44 375 LEU B CA 1
ATOM 10529 C C . LEU B 1 375 ? -7.434 27.234 -0.715 1 97.44 375 LEU B C 1
ATOM 10531 O O . LEU B 1 375 ? -7.125 28.266 -0.115 1 97.44 375 LEU B O 1
ATOM 10535 N N . TRP B 1 376 ? -6.531 26.469 -1.369 1 97.5 376 TRP B N 1
ATOM 10536 C CA . TRP B 1 376 ? -5.102 26.734 -1.253 1 97.5 376 TRP B CA 1
ATOM 10537 C C . TRP B 1 376 ? -4.742 28.062 -1.914 1 97.5 376 TRP B C 1
ATOM 10539 O O . TRP B 1 376 ? -3.703 28.656 -1.605 1 97.5 376 TRP B O 1
ATOM 10549 N N . LEU B 1 377 ? -5.547 28.641 -2.766 1 98.06 377 LEU B N 1
ATOM 10550 C CA . LEU B 1 377 ? -5.32 29.938 -3.402 1 98.06 377 LEU B CA 1
ATOM 10551 C C . LEU B 1 377 ? -5.672 31.078 -2.455 1 98.06 377 LEU B C 1
ATOM 10553 O O . LEU B 1 377 ? -5.348 32.25 -2.727 1 98.06 377 LEU B O 1
ATOM 10557 N N . ASN B 1 378 ? -6.359 30.734 -1.4 1 97.38 378 ASN B N 1
ATOM 10558 C CA . ASN B 1 378 ? -6.688 31.609 -0.285 1 97.38 378 ASN B CA 1
ATOM 10559 C C . ASN B 1 378 ? -5.742 31.406 0.895 1 97.38 378 ASN B C 1
ATOM 10561 O O . ASN B 1 378 ? -4.789 32.156 1.076 1 97.38 378 ASN B O 1
ATOM 10565 N N . GLU B 1 379 ? -5.754 30.266 1.447 1 97.56 379 GLU B N 1
ATOM 10566 C CA . GLU B 1 379 ? -5.043 29.938 2.68 1 97.56 379 GLU B CA 1
ATOM 10567 C C . GLU B 1 379 ? -3.553 29.75 2.42 1 97.56 379 GLU B C 1
ATOM 10569 O O . GLU B 1 379 ? -2.721 30.047 3.277 1 97.56 379 GLU B O 1
ATOM 10574 N N . GLY B 1 380 ? -3.215 29.281 1.236 1 98 380 GLY B N 1
ATOM 10575 C CA . GLY B 1 380 ? -1.812 29.109 0.895 1 98 380 GLY B CA 1
ATOM 10576 C C . GLY B 1 380 ? -1.052 30.422 0.819 1 98 380 GLY B C 1
ATOM 10577 O O . GLY B 1 380 ? 0.039 30.547 1.38 1 98 380 GLY B O 1
ATOM 10578 N N . PHE B 1 381 ? -1.605 31.375 0.147 1 98.12 381 PHE B N 1
ATOM 10579 C CA . PHE B 1 381 ? -0.989 32.688 0.051 1 98.12 381 PHE B CA 1
ATOM 10580 C C . PHE B 1 381 ? -0.899 33.344 1.423 1 98.12 381 PHE B C 1
ATOM 10582 O O . PHE B 1 381 ? 0.125 33.938 1.768 1 98.12 381 PHE B O 1
ATOM 10589 N N . ALA B 1 382 ? -1.989 33.25 2.158 1 97.94 382 ALA B N 1
ATOM 10590 C CA . ALA B 1 382 ? -1.99 33.844 3.492 1 97.94 382 ALA B CA 1
ATOM 10591 C C . ALA B 1 382 ? -0.913 33.219 4.371 1 97.94 382 ALA B C 1
ATOM 10593 O O . ALA B 1 382 ? -0.248 33.906 5.145 1 97.94 382 ALA B O 1
ATOM 10594 N N . THR B 1 383 ? -0.738 31.891 4.262 1 98 383 THR B N 1
ATOM 10595 C CA . THR B 1 383 ? 0.268 31.188 5.051 1 98 383 THR B CA 1
ATOM 10596 C C . THR B 1 383 ? 1.674 31.625 4.645 1 98 383 THR B C 1
ATOM 10598 O O . THR B 1 383 ? 2.537 31.828 5.496 1 98 383 THR B O 1
ATOM 10601 N N . LEU B 1 384 ? 1.911 31.766 3.383 1 98.06 384 LEU B N 1
ATOM 10602 C CA . LEU B 1 384 ? 3.199 32.25 2.898 1 98.06 384 LEU B CA 1
ATOM 10603 C C . LEU B 1 384 ? 3.5 33.656 3.451 1 98.06 384 LEU B C 1
ATOM 10605 O O . LEU B 1 384 ? 4.574 33.875 4.012 1 98.06 384 LEU B O 1
ATOM 10609 N N . TYR B 1 385 ? 2.586 34.562 3.436 1 98 385 TYR B N 1
ATOM 10610 C CA . TYR B 1 385 ? 2.838 35.938 3.768 1 98 385 TYR B CA 1
ATOM 10611 C C . TYR B 1 385 ? 2.684 36.188 5.262 1 98 385 TYR B C 1
ATOM 10613 O O . TYR B 1 385 ? 3.076 37.25 5.773 1 98 385 TYR B O 1
ATOM 10621 N N . GLU B 1 386 ? 2.139 35.188 5.91 1 97.31 386 GLU B N 1
ATOM 10622 C CA . GLU B 1 386 ? 2.201 35.188 7.367 1 97.31 386 GLU B CA 1
ATOM 10623 C C . GLU B 1 386 ? 3.623 35.438 7.859 1 97.31 386 GLU B C 1
ATOM 10625 O O . GLU B 1 386 ? 3.83 36.25 8.781 1 97.31 386 GLU B O 1
ATOM 10630 N N . TYR B 1 387 ? 4.543 34.875 7.184 1 97.56 387 TYR B N 1
ATOM 10631 C CA . TYR B 1 387 ? 5.941 35.031 7.578 1 97.56 387 TYR B CA 1
ATOM 10632 C C . TYR B 1 387 ? 6.652 36.062 6.707 1 97.56 387 TYR B C 1
ATOM 10634 O O . TYR B 1 387 ? 7.449 36.844 7.203 1 97.56 387 TYR B O 1
ATOM 10642 N N . MET B 1 388 ? 6.363 36.094 5.426 1 97.19 388 MET B N 1
ATOM 10643 C CA . MET B 1 388 ? 7.082 37 4.527 1 97.19 388 MET B CA 1
ATOM 10644 C C . MET B 1 388 ? 6.691 38.469 4.781 1 97.19 388 MET B C 1
ATOM 10646 O O . MET B 1 388 ? 7.547 39.344 4.777 1 97.19 388 MET B O 1
ATOM 10650 N N . ALA B 1 389 ? 5.387 38.719 5.016 1 97.94 389 ALA B N 1
ATOM 10651 C CA . ALA B 1 389 ? 4.949 40.062 5.297 1 97.94 389 ALA B CA 1
ATOM 10652 C C . ALA B 1 389 ? 5.426 40.531 6.672 1 97.94 389 ALA B C 1
ATOM 10654 O O . ALA B 1 389 ? 5.789 41.688 6.852 1 97.94 389 ALA B O 1
ATOM 10655 N N . ALA B 1 390 ? 5.363 39.625 7.605 1 98.19 390 ALA B N 1
ATOM 10656 C CA . ALA B 1 390 ? 5.902 39.938 8.922 1 98.19 390 ALA B CA 1
ATOM 10657 C C . ALA B 1 390 ? 7.387 40.281 8.836 1 98.19 390 ALA B C 1
ATOM 10659 O O . ALA B 1 390 ? 7.852 41.219 9.508 1 98.19 390 ALA B O 1
ATOM 10660 N N . ASP B 1 391 ? 8.125 39.562 8.008 1 97.25 391 ASP B N 1
ATOM 10661 C CA . ASP B 1 391 ? 9.555 39.812 7.844 1 97.25 391 ASP B CA 1
ATOM 10662 C C . ASP B 1 391 ? 9.82 41.125 7.148 1 97.25 391 ASP B C 1
ATOM 10664 O O . ASP B 1 391 ? 10.797 41.812 7.461 1 97.25 391 ASP B O 1
ATOM 10668 N N . LEU B 1 392 ? 9.008 41.469 6.234 1 97.12 392 LEU B N 1
ATOM 10669 C CA . LEU B 1 392 ? 9.125 42.781 5.562 1 97.12 392 LEU B CA 1
ATOM 10670 C C . LEU B 1 392 ? 8.859 43.906 6.539 1 97.12 392 LEU B C 1
ATOM 10672 O O . LEU B 1 392 ? 9.531 44.938 6.484 1 97.12 392 LEU B O 1
ATOM 10676 N N . ALA B 1 393 ? 7.91 43.688 7.441 1 98.25 393 ALA B N 1
ATOM 10677 C CA . ALA B 1 393 ? 7.512 44.719 8.398 1 98.25 393 ALA B CA 1
ATOM 10678 C C . ALA B 1 393 ? 8.523 44.844 9.531 1 98.25 393 ALA B C 1
ATOM 10680 O O . ALA B 1 393 ? 8.742 45.906 10.07 1 98.25 393 ALA B O 1
ATOM 10681 N N . TYR B 1 394 ? 9.039 43.719 9.93 1 96.81 394 TYR B N 1
ATOM 10682 C CA . TYR B 1 394 ? 9.992 43.625 11.023 1 96.81 394 TYR B CA 1
ATOM 10683 C C . TYR B 1 394 ? 11.234 42.844 10.617 1 96.81 394 TYR B C 1
ATOM 10685 O O . TYR B 1 394 ? 11.516 41.781 11.164 1 96.81 394 TYR B O 1
ATOM 10693 N N . PRO B 1 395 ? 12.023 43.406 9.758 1 94.81 395 PRO B N 1
ATOM 10694 C CA . PRO B 1 395 ? 13.164 42.656 9.219 1 94.81 395 PRO B CA 1
ATOM 10695 C C . PRO B 1 395 ? 14.156 42.25 10.297 1 94.81 395 PRO B C 1
ATOM 10697 O O . PRO B 1 395 ? 14.82 41.219 10.156 1 94.81 395 PRO B O 1
ATOM 10700 N N . GLU B 1 396 ? 14.258 43.031 11.391 1 93.5 396 GLU B N 1
ATOM 10701 C CA . GLU B 1 396 ? 15.203 42.75 12.461 1 93.5 396 GLU B CA 1
ATOM 10702 C C . GLU B 1 396 ? 14.828 41.469 13.219 1 93.5 396 GLU B C 1
ATOM 10704 O O . GLU B 1 396 ? 15.656 40.906 13.922 1 93.5 396 GLU B O 1
ATOM 10709 N N . ARG B 1 397 ? 13.586 41.031 13.062 1 95.62 397 ARG B N 1
ATOM 10710 C CA . ARG B 1 397 ? 13.102 39.875 13.82 1 95.62 397 ARG B CA 1
ATOM 10711 C C . ARG B 1 397 ? 13.266 38.594 13.031 1 95.62 397 ARG B C 1
ATOM 10713 O O . ARG B 1 397 ? 13.125 37.5 13.578 1 95.62 397 ARG B O 1
ATOM 10720 N N . ARG B 1 398 ? 13.57 38.562 11.789 1 95.88 398 ARG B N 1
ATOM 10721 C CA . ARG B 1 398 ? 13.914 37.438 10.922 1 95.88 398 ARG B CA 1
ATOM 10722 C C . ARG B 1 398 ? 12.82 36.375 10.945 1 95.88 398 ARG B C 1
ATOM 10724 O O . ARG B 1 398 ? 13.102 35.188 11.148 1 95.88 398 ARG B O 1
ATOM 10731 N N . TYR B 1 399 ? 11.578 36.781 10.719 1 96.38 399 TYR B N 1
ATOM 10732 C CA . TYR B 1 399 ? 10.461 35.844 10.703 1 96.38 399 TYR B CA 1
ATOM 10733 C C . TYR B 1 399 ? 10.609 34.844 9.578 1 96.38 399 TYR B C 1
ATOM 10735 O O . TYR B 1 399 ? 10.148 33.688 9.695 1 96.38 399 TYR B O 1
ATOM 10743 N N . ARG B 1 400 ? 11.289 35.156 8.516 1 95 400 ARG B N 1
ATOM 10744 C CA . ARG B 1 400 ? 11.492 34.281 7.371 1 95 400 ARG B CA 1
ATOM 10745 C C . ARG B 1 400 ? 12.25 33.031 7.777 1 95 400 ARG B C 1
ATOM 10747 O O . ARG B 1 400 ? 12.031 31.953 7.211 1 95 400 ARG B O 1
ATOM 10754 N N . ASP B 1 401 ? 13.156 33.125 8.75 1 96.06 401 ASP B N 1
ATOM 10755 C CA . ASP B 1 401 ? 14.008 32.031 9.164 1 96.06 401 ASP B CA 1
ATOM 10756 C C . ASP B 1 401 ? 13.227 31 9.984 1 96.06 401 ASP B C 1
ATOM 10758 O O . ASP B 1 401 ? 13.703 29.875 10.211 1 96.06 401 ASP B O 1
ATOM 10762 N N . LEU B 1 402 ? 11.969 31.328 10.359 1 97.19 402 LEU B N 1
ATOM 10763 C CA . LEU B 1 402 ? 11.125 30.422 11.125 1 97.19 402 LEU B CA 1
ATOM 10764 C C . LEU B 1 402 ? 10.242 29.578 10.203 1 97.19 402 LEU B C 1
ATOM 10766 O O . LEU B 1 402 ? 9.664 28.578 10.625 1 97.19 402 LEU B O 1
ATOM 10770 N N . PHE B 1 403 ? 10.141 29.938 8.922 1 97.62 403 PHE B N 1
ATOM 10771 C CA . PHE B 1 403 ? 9.164 29.359 8 1 97.62 403 PHE B CA 1
ATOM 10772 C C . PHE B 1 403 ? 9.375 27.859 7.855 1 97.62 403 PHE B C 1
ATOM 10774 O O . PHE B 1 403 ? 8.422 27.094 7.879 1 97.62 403 PHE B O 1
ATOM 10781 N N . ASN B 1 404 ? 10.648 27.453 7.684 1 98 404 ASN B N 1
ATOM 10782 C CA . ASN B 1 404 ? 10.922 26.031 7.438 1 98 404 ASN B CA 1
ATOM 10783 C C . ASN B 1 404 ? 10.539 25.172 8.641 1 98 404 ASN B C 1
ATOM 10785 O O . ASN B 1 404 ? 9.875 24.141 8.484 1 98 404 ASN B O 1
ATOM 10789 N N . VAL B 1 405 ? 10.867 25.578 9.844 1 97.69 405 VAL B N 1
ATOM 10790 C CA . VAL B 1 405 ? 10.68 24.734 11.023 1 97.69 405 VAL B CA 1
ATOM 10791 C C . VAL B 1 405 ? 9.234 24.828 11.5 1 97.69 405 VAL B C 1
ATOM 10793 O O . VAL B 1 405 ? 8.727 23.906 12.156 1 97.69 405 VAL B O 1
ATOM 10796 N N . ASP B 1 406 ? 8.547 25.938 11.102 1 96.94 406 ASP B N 1
ATOM 10797 C CA . ASP B 1 406 ? 7.184 26.125 11.578 1 96.94 406 ASP B CA 1
ATOM 10798 C C . ASP B 1 406 ? 6.168 25.625 10.555 1 96.94 406 ASP B C 1
ATOM 10800 O O . ASP B 1 406 ? 5.047 25.25 10.906 1 96.94 406 ASP B O 1
ATOM 10804 N N . ILE B 1 407 ? 6.543 25.641 9.312 1 97.69 407 ILE B N 1
ATOM 10805 C CA . ILE B 1 407 ? 5.551 25.391 8.266 1 97.69 407 ILE B CA 1
ATOM 10806 C C . ILE B 1 407 ? 5.98 24.188 7.426 1 97.69 407 ILE B C 1
ATOM 10808 O O . ILE B 1 407 ? 5.305 23.156 7.41 1 97.69 407 ILE B O 1
ATOM 10812 N N . VAL B 1 408 ? 7.188 24.188 6.891 1 98.44 408 VAL B N 1
ATOM 10813 C CA . VAL B 1 408 ? 7.602 23.219 5.883 1 98.44 408 VAL B CA 1
ATOM 10814 C C . VAL B 1 408 ? 7.801 21.844 6.539 1 98.44 408 VAL B C 1
ATOM 10816 O O . VAL B 1 408 ? 7.203 20.859 6.109 1 98.44 408 VAL B O 1
ATOM 10819 N N . GLN B 1 409 ? 8.609 21.766 7.566 1 98.44 409 GLN B N 1
ATOM 10820 C CA . GLN B 1 409 ? 9 20.484 8.141 1 98.44 409 GLN B CA 1
ATOM 10821 C C . GLN B 1 409 ? 7.809 19.797 8.797 1 98.44 409 GLN B C 1
ATOM 10823 O O . GLN B 1 409 ? 7.605 18.594 8.609 1 98.44 409 GLN B O 1
ATOM 10828 N N . PRO B 1 410 ? 6.941 20.547 9.5 1 97.38 410 PRO B N 1
ATOM 10829 C CA . PRO B 1 410 ? 5.781 19.859 10.062 1 97.38 410 PRO B CA 1
ATOM 10830 C C . PRO B 1 410 ? 4.852 19.281 8.992 1 97.38 410 PRO B C 1
ATOM 10832 O O . PRO B 1 410 ? 4.359 18.156 9.141 1 97.38 410 PRO B O 1
ATOM 10835 N N . VAL B 1 411 ? 4.633 20.016 7.973 1 97.62 411 VAL B N 1
ATOM 10836 C CA . VAL B 1 411 ? 3.691 19.531 6.973 1 97.62 411 VAL B CA 1
ATOM 10837 C C . VAL B 1 411 ? 4.34 18.422 6.148 1 97.62 411 VAL B C 1
ATOM 10839 O O . VAL B 1 411 ? 3.66 17.5 5.68 1 97.62 411 VAL B O 1
ATOM 10842 N N . LEU B 1 412 ? 5.66 18.422 5.949 1 98.44 412 LEU B N 1
ATOM 10843 C CA . LEU B 1 412 ? 6.328 17.297 5.316 1 98.44 412 LEU B CA 1
ATOM 10844 C C . LEU B 1 412 ? 6.062 16 6.086 1 98.44 412 LEU B C 1
ATOM 10846 O O . LEU B 1 412 ? 5.91 14.938 5.484 1 98.44 412 LEU B O 1
ATOM 10850 N N . ARG B 1 413 ? 6.008 16.109 7.375 1 97.25 413 ARG B N 1
ATOM 10851 C CA . ARG B 1 413 ? 5.75 14.922 8.195 1 97.25 413 ARG B CA 1
ATOM 10852 C C . ARG B 1 413 ? 4.312 14.438 8.023 1 97.25 413 ARG B C 1
ATOM 10854 O O . ARG B 1 413 ? 4.078 13.258 7.77 1 97.25 413 ARG B O 1
ATOM 10861 N N . SER B 1 414 ? 3.342 15.32 8.055 1 95.62 414 SER B N 1
ATOM 10862 C CA . SER B 1 414 ? 1.948 14.898 7.965 1 95.62 414 SER B CA 1
ATOM 10863 C C . SER B 1 414 ? 1.577 14.508 6.539 1 95.62 414 SER B C 1
ATOM 10865 O O . SER B 1 414 ? 0.773 13.602 6.324 1 95.62 414 SER B O 1
ATOM 10867 N N . ASP B 1 415 ? 2.186 15.164 5.547 1 97.44 415 ASP B N 1
ATOM 10868 C CA . ASP B 1 415 ? 1.871 14.945 4.141 1 97.44 415 ASP B CA 1
ATOM 10869 C C . ASP B 1 415 ? 2.529 13.664 3.625 1 97.44 415 ASP B C 1
ATOM 10871 O O . ASP B 1 415 ? 2.334 13.281 2.471 1 97.44 415 ASP B O 1
ATOM 10875 N N . SER B 1 416 ? 3.303 13 4.438 1 97.62 416 SER B N 1
ATOM 10876 C CA . SER B 1 416 ? 3.928 11.734 4.07 1 97.62 416 SER B CA 1
ATOM 10877 C C . SER B 1 416 ? 2.992 10.555 4.324 1 97.62 416 SER B C 1
ATOM 10879 O O . SER B 1 416 ? 3.299 9.422 3.961 1 97.62 416 SER B O 1
ATOM 10881 N N . SER B 1 417 ? 1.858 10.859 4.883 1 94.75 417 SER B N 1
ATOM 10882 C CA . SER B 1 417 ? 0.872 9.812 5.152 1 94.75 417 SER B CA 1
ATOM 10883 C C . SER B 1 417 ? 0.26 9.289 3.857 1 94.75 417 SER B C 1
ATOM 10885 O O . SER B 1 417 ? 0.058 10.047 2.906 1 94.75 417 SER B O 1
ATOM 10887 N N . GLU B 1 418 ? -0.054 8.047 3.832 1 91.12 418 GLU B N 1
ATOM 10888 C CA . GLU B 1 418 ? -0.694 7.445 2.664 1 91.12 418 GLU B CA 1
ATOM 10889 C C . GLU B 1 418 ? -2.117 7.969 2.486 1 91.12 418 GLU B C 1
ATOM 10891 O O . GLU B 1 418 ? -2.672 7.91 1.387 1 91.12 418 GLU B O 1
ATOM 10896 N N . ASN B 1 419 ? -2.703 8.562 3.506 1 90.06 419 ASN B N 1
ATOM 10897 C CA . ASN B 1 419 ? -4.09 9.016 3.482 1 90.06 419 ASN B CA 1
ATOM 10898 C C . ASN B 1 419 ? -4.191 10.516 3.234 1 90.06 419 ASN B C 1
ATOM 10900 O O . ASN B 1 419 ? -5.27 11.102 3.357 1 90.06 419 ASN B O 1
ATOM 10904 N N . THR B 1 420 ? -3.078 11.164 3.016 1 95.38 420 THR B N 1
ATOM 10905 C CA . THR B 1 420 ? -3.115 12.594 2.73 1 95.38 420 THR B CA 1
ATOM 10906 C C . THR B 1 420 ? -3.812 12.859 1.4 1 95.38 420 THR B C 1
ATOM 10908 O O . THR B 1 420 ? -4.355 11.938 0.781 1 95.38 420 THR B O 1
ATOM 10911 N N . ARG B 1 421 ? -3.879 14.148 0.946 1 95.06 421 ARG B N 1
ATOM 10912 C CA . ARG B 1 421 ? -4.645 14.539 -0.235 1 95.06 421 ARG B CA 1
ATOM 10913 C C . ARG B 1 421 ? -3.908 15.602 -1.039 1 95.06 421 ARG B C 1
ATOM 10915 O O . ARG B 1 421 ? -2.971 16.219 -0.54 1 95.06 421 ARG B O 1
ATOM 10922 N N . PRO B 1 422 ? -4.316 15.859 -2.322 1 97 422 PRO B N 1
ATOM 10923 C CA . PRO B 1 422 ? -3.775 16.969 -3.105 1 97 422 PRO B CA 1
ATOM 10924 C C . PRO B 1 422 ? -4.25 18.328 -2.6 1 97 422 PRO B C 1
ATOM 10926 O O . PRO B 1 422 ? -5.164 18.406 -1.775 1 97 422 PRO B O 1
ATOM 10929 N N . MET B 1 423 ? -3.59 19.344 -3.002 1 97.94 423 MET B N 1
ATOM 10930 C CA . MET B 1 423 ? -4.035 20.688 -2.666 1 97.94 423 MET B CA 1
ATOM 10931 C C . MET B 1 423 ? -5.387 20.984 -3.307 1 97.94 423 MET B C 1
ATOM 10933 O O . MET B 1 423 ? -6.293 21.5 -2.643 1 97.94 423 MET B O 1
ATOM 10937 N N . THR B 1 424 ? -5.52 20.688 -4.652 1 97.25 424 THR B N 1
ATOM 10938 C CA . THR B 1 424 ? -6.805 20.766 -5.336 1 97.25 424 THR B CA 1
ATOM 10939 C C . THR B 1 424 ? -7.629 19.516 -5.09 1 97.25 424 THR B C 1
ATOM 10941 O O . THR B 1 424 ? -7.34 18.453 -5.648 1 97.25 424 THR B O 1
ATOM 10944 N N . PHE B 1 425 ? -8.602 19.688 -4.242 1 93.5 425 PHE B N 1
ATOM 10945 C CA . PHE B 1 425 ? -9.297 18.484 -3.789 1 93.5 425 PHE B CA 1
ATOM 10946 C C . PHE B 1 425 ? -10.664 18.844 -3.217 1 93.5 425 PHE B C 1
ATOM 10948 O O . PHE B 1 425 ? -10.844 19.906 -2.625 1 93.5 425 PHE B O 1
ATOM 10955 N N . SER B 1 426 ? -11.68 18 -3.428 1 92.06 426 SER B N 1
ATOM 10956 C CA . SER B 1 426 ? -13 18.172 -2.844 1 92.06 426 SER B CA 1
ATOM 10957 C C . SER B 1 426 ? -13.469 16.891 -2.15 1 92.06 426 SER B C 1
ATOM 10959 O O . SER B 1 426 ? -13.227 15.789 -2.646 1 92.06 426 SER B O 1
ATOM 10961 N N . ARG B 1 427 ? -14.07 17.078 -1.018 1 88.94 427 ARG B N 1
ATOM 10962 C CA . ARG B 1 427 ? -14.711 15.961 -0.328 1 88.94 427 ARG B CA 1
ATOM 10963 C C . ARG B 1 427 ? -16.234 16.078 -0.407 1 88.94 427 ARG B C 1
ATOM 10965 O O . ARG B 1 427 ? -16.938 15.266 0.187 1 88.94 427 ARG B O 1
ATOM 10972 N N . GLY B 1 428 ? -16.703 17.109 -1.094 1 89.38 428 GLY B N 1
ATOM 10973 C CA . GLY B 1 428 ? -18.125 17.359 -1.194 1 89.38 428 GLY B CA 1
ATOM 10974 C C . GLY B 1 428 ? -18.5 18.797 -0.88 1 89.38 428 GLY B C 1
ATOM 10975 O O . GLY B 1 428 ? -17.641 19.672 -0.812 1 89.38 428 GLY B O 1
ATOM 10976 N N . ALA B 1 429 ? -19.828 19.016 -0.693 1 91.44 429 ALA B N 1
ATOM 10977 C CA . ALA B 1 429 ? -20.297 20.391 -0.535 1 91.44 429 ALA B CA 1
ATOM 10978 C C . ALA B 1 429 ? -21.141 20.531 0.725 1 91.44 429 ALA B C 1
ATOM 10980 O O . ALA B 1 429 ? -21.875 21.516 0.874 1 91.44 429 ALA B O 1
ATOM 10981 N N . THR B 1 430 ? -21.078 19.562 1.603 1 91.56 430 THR B N 1
ATOM 10982 C CA . THR B 1 430 ? -21.703 19.703 2.914 1 91.56 430 THR B CA 1
ATOM 10983 C C . THR B 1 430 ? -20.781 20.438 3.879 1 91.56 430 THR B C 1
ATOM 10985 O O . THR B 1 430 ? -19.594 20.594 3.611 1 91.56 430 THR B O 1
ATOM 10988 N N . PHE B 1 431 ? -21.391 20.953 4.984 1 90.81 431 PHE B N 1
ATOM 10989 C CA . PHE B 1 431 ? -20.625 21.719 5.957 1 90.81 431 PHE B CA 1
ATOM 10990 C C . PHE B 1 431 ? -19.406 20.922 6.438 1 90.81 431 PHE B C 1
ATOM 10992 O O . PHE B 1 431 ? -18.281 21.406 6.363 1 90.81 431 PHE B O 1
ATOM 10999 N N . ASP B 1 432 ? -19.641 19.703 6.805 1 88.56 432 ASP B N 1
ATOM 11000 C CA . ASP B 1 432 ? -18.578 18.875 7.355 1 88.56 432 ASP B CA 1
ATOM 11001 C C . ASP B 1 432 ? -17.516 18.578 6.301 1 88.56 432 ASP B C 1
ATOM 11003 O O . ASP B 1 432 ? -16.312 18.578 6.598 1 88.56 432 ASP B O 1
ATOM 11007 N N . ALA B 1 433 ? -17.953 18.297 5.086 1 90.69 433 ALA B N 1
ATOM 11008 C CA . ALA B 1 433 ? -17.031 18.016 3.988 1 90.69 433 ALA B CA 1
ATOM 11009 C C . ALA B 1 433 ? -16.141 19.219 3.684 1 90.69 433 ALA B C 1
ATOM 11011 O O . ALA B 1 433 ? -14.93 19.078 3.492 1 90.69 433 ALA B O 1
ATOM 11012 N N . ILE B 1 434 ? -16.734 20.375 3.725 1 93.38 434 ILE B N 1
ATOM 11013 C CA . ILE B 1 434 ? -16 21.594 3.396 1 93.38 434 ILE B CA 1
ATOM 11014 C C . ILE B 1 434 ? -15.016 21.922 4.512 1 93.38 434 ILE B C 1
ATOM 11016 O O . ILE B 1 434 ? -13.852 22.219 4.246 1 93.38 434 ILE B O 1
ATOM 11020 N N . ILE B 1 435 ? -15.43 21.828 5.711 1 92.06 435 ILE B N 1
ATOM 11021 C CA . ILE B 1 435 ? -14.586 22.203 6.84 1 92.06 435 ILE B CA 1
ATOM 11022 C C . ILE B 1 435 ? -13.422 21.219 6.953 1 92.06 435 ILE B C 1
ATOM 11024 O O . ILE B 1 435 ? -12.32 21.609 7.359 1 92.06 435 ILE B O 1
ATOM 11028 N N . SER B 1 436 ? -13.609 20 6.469 1 89.38 436 SER B N 1
ATOM 11029 C CA . SER B 1 436 ? -12.57 18.969 6.559 1 89.38 436 SER B CA 1
ATOM 11030 C C . SER B 1 436 ? -11.383 19.312 5.668 1 89.38 436 SER B C 1
ATOM 11032 O O . SER B 1 436 ? -10.281 18.781 5.863 1 89.38 436 SER B O 1
ATOM 11034 N N . ILE B 1 437 ? -11.516 20.219 4.723 1 92.44 437 ILE B N 1
ATOM 11035 C CA . ILE B 1 437 ? -10.422 20.531 3.809 1 92.44 437 ILE B CA 1
ATOM 11036 C C . ILE B 1 437 ? -9.602 21.688 4.363 1 92.44 437 ILE B C 1
ATOM 11038 O O . ILE B 1 437 ? -8.539 22 3.83 1 92.44 437 ILE B O 1
ATOM 11042 N N . PHE B 1 438 ? -10.086 22.312 5.457 1 93.56 438 PHE B N 1
ATOM 11043 C CA . PHE B 1 438 ? -9.305 23.312 6.168 1 93.56 438 PHE B CA 1
ATOM 11044 C C . PHE B 1 438 ? -8.25 22.656 7.047 1 93.56 438 PHE B C 1
ATOM 11046 O O . PHE B 1 438 ? -8.406 22.578 8.266 1 93.56 438 PHE B O 1
ATOM 11053 N N . ASP B 1 439 ? -7.168 22.172 6.355 1 92.75 439 ASP B N 1
ATOM 11054 C CA . ASP B 1 439 ? -6.16 21.344 7.02 1 92.75 439 ASP B CA 1
ATOM 11055 C C . ASP B 1 439 ? -4.75 21.812 6.66 1 92.75 439 ASP B C 1
ATOM 11057 O O . ASP B 1 439 ? -4.574 22.891 6.086 1 92.75 439 ASP B O 1
ATOM 11061 N N . ASN B 1 440 ? -3.795 21.156 7.039 1 94.94 440 ASN B N 1
ATOM 11062 C CA . ASN B 1 440 ? -2.398 21.516 6.832 1 94.94 440 ASN B CA 1
ATOM 11063 C C . ASN B 1 440 ? -2.043 21.562 5.348 1 94.94 440 ASN B C 1
ATOM 11065 O O . ASN B 1 440 ? -1.151 22.312 4.941 1 94.94 440 ASN B O 1
ATOM 11069 N N . VAL B 1 441 ? -2.713 20.781 4.551 1 96.12 441 VAL B N 1
ATOM 11070 C CA . VAL B 1 441 ? -2.428 20.766 3.119 1 96.12 441 VAL B CA 1
ATOM 11071 C C . VAL B 1 441 ? -2.855 22.094 2.496 1 96.12 441 VAL B C 1
ATOM 11073 O O . VAL B 1 441 ? -2.1 22.703 1.737 1 96.12 441 VAL B O 1
ATOM 11076 N N . ALA B 1 442 ? -4.059 22.562 2.885 1 96.5 442 ALA B N 1
ATOM 11077 C CA . ALA B 1 442 ? -4.559 23.828 2.336 1 96.5 442 ALA B CA 1
ATOM 11078 C C . ALA B 1 442 ? -3.736 25 2.834 1 96.5 442 ALA B C 1
ATOM 11080 O O . ALA B 1 442 ? -3.609 26.016 2.139 1 96.5 442 ALA B O 1
ATOM 11081 N N . TYR B 1 443 ? -3.18 24.828 4.02 1 97.19 443 TYR B N 1
ATOM 11082 C CA . TYR B 1 443 ? -2.422 25.922 4.633 1 97.19 443 TYR B CA 1
ATOM 11083 C C . TYR B 1 443 ? -0.925 25.734 4.406 1 97.19 443 TYR B C 1
ATOM 11085 O O . TYR B 1 443 ? -0.359 26.297 3.471 1 97.19 443 TYR B O 1
ATOM 11093 N N . SER B 1 444 ? -0.332 24.812 5.133 1 98.06 444 SER B N 1
ATOM 11094 C CA . SER B 1 444 ? 1.12 24.703 5.23 1 98.06 444 SER B CA 1
ATOM 11095 C C . SER B 1 444 ? 1.719 24.141 3.939 1 98.06 444 SER B C 1
ATOM 11097 O O . SER B 1 444 ? 2.736 24.641 3.457 1 98.06 444 SER B O 1
ATOM 11099 N N . LYS B 1 445 ? 1.166 23.062 3.398 1 98.38 445 LYS B N 1
ATOM 11100 C CA . LYS B 1 445 ? 1.688 22.562 2.131 1 98.38 445 LYS B CA 1
ATOM 11101 C C . LYS B 1 445 ? 1.582 23.609 1.033 1 98.38 445 LYS B C 1
ATOM 11103 O O . LYS B 1 445 ? 2.539 23.844 0.29 1 98.38 445 LYS B O 1
ATOM 11108 N N . ALA B 1 446 ? 0.39 24.203 0.938 1 98.5 446 ALA B N 1
ATOM 11109 C CA . ALA B 1 446 ? 0.168 25.219 -0.085 1 98.5 446 ALA B CA 1
ATOM 11110 C C . ALA B 1 446 ? 1.141 26.375 0.08 1 98.5 446 ALA B C 1
ATOM 11112 O O . ALA B 1 446 ? 1.732 26.844 -0.897 1 98.5 446 ALA B O 1
ATOM 11113 N N . GLY B 1 447 ? 1.252 26.891 1.334 1 98.5 447 GLY B N 1
ATOM 11114 C CA . GLY B 1 447 ? 2.215 27.953 1.587 1 98.5 447 GLY B CA 1
ATOM 11115 C C . GLY B 1 447 ? 3.633 27.578 1.198 1 98.5 447 GLY B C 1
ATOM 11116 O O . GLY B 1 447 ? 4.375 28.391 0.659 1 98.5 447 GLY B O 1
ATOM 11117 N N . SER B 1 448 ? 4.027 26.344 1.426 1 98.62 448 SER B N 1
ATOM 11118 C CA . SER B 1 448 ? 5.367 25.844 1.127 1 98.62 448 SER B CA 1
ATOM 11119 C C . SER B 1 448 ? 5.598 25.734 -0.377 1 98.62 448 SER B C 1
ATOM 11121 O O . SER B 1 448 ? 6.664 26.109 -0.875 1 98.62 448 SER B O 1
ATOM 11123 N N . VAL B 1 449 ? 4.625 25.25 -1.075 1 98.62 449 VAL B N 1
ATOM 11124 C CA . VAL B 1 449 ? 4.719 25.094 -2.523 1 98.62 449 VAL B CA 1
ATOM 11125 C C . VAL B 1 449 ? 4.773 26.469 -3.186 1 98.62 449 VAL B C 1
ATOM 11127 O O . VAL B 1 449 ? 5.559 26.688 -4.113 1 98.62 449 VAL B O 1
ATOM 11130 N N . LEU B 1 450 ? 3.959 27.406 -2.721 1 98.38 450 LEU B N 1
ATOM 11131 C CA . LEU B 1 450 ? 3.969 28.766 -3.252 1 98.38 450 LEU B CA 1
ATOM 11132 C C . LEU B 1 450 ? 5.309 29.453 -2.988 1 98.38 450 LEU B C 1
ATOM 11134 O O . LEU B 1 450 ? 5.789 30.219 -3.818 1 98.38 450 LEU B O 1
ATOM 11138 N N . ARG B 1 451 ? 5.859 29.203 -1.828 1 97.81 451 ARG B N 1
ATOM 11139 C CA . ARG B 1 451 ? 7.191 29.734 -1.555 1 97.81 451 ARG B CA 1
ATOM 11140 C C . ARG B 1 451 ? 8.211 29.188 -2.549 1 97.81 451 ARG B C 1
ATOM 11142 O O . ARG B 1 451 ? 9.086 29.922 -3.016 1 97.81 451 ARG B O 1
ATOM 11149 N N . MET B 1 452 ? 8.148 27.844 -2.818 1 96.81 452 MET B N 1
ATOM 11150 C CA . MET B 1 452 ? 9.031 27.234 -3.812 1 96.81 452 MET B CA 1
ATOM 11151 C C . MET B 1 452 ? 8.844 27.906 -5.176 1 96.81 452 MET B C 1
ATOM 11153 O O . MET B 1 452 ? 9.828 28.25 -5.832 1 96.81 452 MET B O 1
ATOM 11157 N N . PHE B 1 453 ? 7.598 28.156 -5.594 1 96.38 453 PHE B N 1
ATOM 11158 C CA . PHE B 1 453 ? 7.336 28.844 -6.855 1 96.38 453 PHE B CA 1
ATOM 11159 C C . PHE B 1 453 ? 7.98 30.219 -6.863 1 96.38 453 PHE B C 1
ATOM 11161 O O . PHE B 1 453 ? 8.648 30.594 -7.828 1 96.38 453 PHE B O 1
ATOM 11168 N N . ARG B 1 454 ? 7.77 30.922 -5.789 1 95.31 454 ARG B N 1
ATOM 11169 C CA . ARG B 1 454 ? 8.297 32.281 -5.625 1 95.31 454 ARG B CA 1
ATOM 11170 C C . ARG B 1 454 ? 9.805 32.312 -5.793 1 95.31 454 ARG B C 1
ATOM 11172 O O . ARG B 1 454 ? 10.352 33.188 -6.457 1 95.31 454 ARG B O 1
ATOM 11179 N N . GLN B 1 455 ? 10.43 31.344 -5.219 1 93.44 455 GLN B N 1
ATOM 11180 C CA . GLN B 1 455 ? 11.891 31.297 -5.262 1 93.44 455 GLN B CA 1
ATOM 11181 C C . GLN B 1 455 ? 12.391 30.875 -6.637 1 93.44 455 GLN B C 1
ATOM 11183 O O . GLN B 1 455 ? 13.359 31.438 -7.152 1 93.44 455 GLN B O 1
ATOM 11188 N N . VAL B 1 456 ? 11.773 29.922 -7.227 1 92.81 456 VAL B N 1
ATOM 11189 C CA . VAL B 1 456 ? 12.18 29.391 -8.523 1 92.81 456 VAL B CA 1
ATOM 11190 C C . VAL B 1 456 ? 11.992 30.453 -9.602 1 92.81 456 VAL B C 1
ATOM 11192 O O . VAL B 1 456 ? 12.836 30.594 -10.492 1 92.81 456 VAL B O 1
ATOM 11195 N N . ILE B 1 457 ? 10.93 31.172 -9.539 1 92.5 457 ILE B N 1
ATOM 11196 C CA . ILE B 1 457 ? 10.602 32.188 -10.547 1 92.5 457 ILE B CA 1
ATOM 11197 C C . ILE B 1 457 ? 11.422 33.438 -10.297 1 92.5 457 ILE B C 1
ATOM 11199 O O . ILE B 1 457 ? 11.805 34.125 -11.242 1 92.5 457 ILE B O 1
ATOM 11203 N N . GLY B 1 458 ? 11.727 33.688 -9.07 1 90.94 458 GLY B N 1
ATOM 11204 C CA . GLY B 1 458 ? 12.383 34.938 -8.648 1 90.94 458 GLY B CA 1
ATOM 11205 C C . GLY B 1 458 ? 11.461 35.875 -7.902 1 90.94 458 GLY B C 1
ATOM 11206 O O . GLY B 1 458 ? 10.305 36.031 -8.289 1 90.94 458 GLY B O 1
ATOM 11207 N N . ILE B 1 459 ? 11.875 36.5 -6.93 1 90.75 459 ILE B N 1
ATOM 11208 C CA . ILE B 1 459 ? 11.086 37.281 -5.977 1 90.75 459 ILE B CA 1
ATOM 11209 C C . ILE B 1 459 ? 10.453 38.469 -6.68 1 90.75 459 ILE B C 1
ATOM 11211 O O . ILE B 1 459 ? 9.273 38.75 -6.473 1 90.75 459 ILE B O 1
ATOM 11215 N N . ASP B 1 460 ? 11.156 39.156 -7.508 1 91.81 460 ASP B N 1
ATOM 11216 C CA . ASP B 1 460 ? 10.641 40.344 -8.18 1 91.81 460 ASP B CA 1
ATOM 11217 C C . ASP B 1 460 ? 9.578 39.969 -9.211 1 91.81 460 ASP B C 1
ATOM 11219 O O . ASP B 1 460 ? 8.539 40.625 -9.312 1 91.81 460 ASP B O 1
ATOM 11223 N N . THR B 1 461 ? 9.922 38.969 -10.008 1 93.75 461 THR B N 1
ATOM 11224 C CA . THR B 1 461 ? 8.945 38.469 -10.984 1 93.75 461 THR B CA 1
ATOM 11225 C C . THR B 1 461 ? 7.691 37.969 -10.289 1 93.75 461 THR B C 1
ATOM 11227 O O . THR B 1 461 ? 6.578 38.156 -10.773 1 93.75 461 THR B O 1
ATOM 11230 N N . TRP B 1 462 ? 7.879 37.281 -9.211 1 95 462 TRP B N 1
ATOM 11231 C CA . TRP B 1 462 ? 6.746 36.781 -8.438 1 95 462 TRP B CA 1
ATOM 11232 C C . TRP B 1 462 ? 5.863 37.906 -7.957 1 95 462 TRP B C 1
ATOM 11234 O O . TRP B 1 462 ? 4.633 37.812 -7.969 1 95 462 TRP B O 1
ATOM 11244 N N . ARG B 1 463 ? 6.484 38.969 -7.516 1 95.38 463 ARG B N 1
ATOM 11245 C CA . ARG B 1 463 ? 5.73 40.156 -7.086 1 95.38 463 ARG B CA 1
ATOM 11246 C C . ARG B 1 463 ? 4.836 40.656 -8.211 1 95.38 463 ARG B C 1
ATOM 11248 O O . ARG B 1 463 ? 3.686 41.031 -7.973 1 95.38 463 ARG B O 1
ATOM 11255 N N . GLN B 1 464 ? 5.316 40.656 -9.414 1 96.44 464 GLN B N 1
ATOM 11256 C CA . GLN B 1 464 ? 4.531 41.062 -10.578 1 96.44 464 GLN B CA 1
ATOM 11257 C C . GLN B 1 464 ? 3.396 40.062 -10.844 1 96.44 464 GLN B C 1
ATOM 11259 O O . GLN B 1 464 ? 2.299 40.469 -11.234 1 96.44 464 GLN B O 1
ATOM 11264 N N . ILE B 1 465 ? 3.682 38.812 -10.68 1 96.38 465 ILE B N 1
ATOM 11265 C CA . ILE B 1 465 ? 2.67 37.781 -10.875 1 96.38 465 ILE B CA 1
ATOM 11266 C C . ILE B 1 465 ? 1.525 38 -9.883 1 96.38 465 ILE B C 1
ATOM 11268 O O . ILE B 1 465 ? 0.353 37.875 -10.25 1 96.38 465 ILE B O 1
ATOM 11272 N N . VAL B 1 466 ? 1.895 38.312 -8.648 1 96 466 VAL B N 1
ATOM 11273 C CA . VAL B 1 466 ? 0.905 38.562 -7.609 1 96 466 VAL B CA 1
ATOM 11274 C C . VAL B 1 466 ? 0.027 39.75 -8.016 1 96 466 VAL B C 1
ATOM 11276 O O . VAL B 1 466 ? -1.201 39.688 -7.922 1 96 466 VAL B O 1
ATOM 11279 N N . ARG B 1 467 ? 0.629 40.75 -8.445 1 96 467 ARG B N 1
ATOM 11280 C CA . ARG B 1 467 ? -0.106 41.938 -8.891 1 96 467 ARG B CA 1
ATOM 11281 C C . ARG B 1 467 ? -1.031 41.625 -10.055 1 96 467 ARG B C 1
ATOM 11283 O O . ARG B 1 467 ? -2.203 42 -10.055 1 96 467 ARG B O 1
ATOM 11290 N N . GLU B 1 468 ? -0.501 40.906 -11.023 1 96.69 468 GLU B N 1
ATOM 11291 C CA . GLU B 1 468 ? -1.28 40.5 -12.188 1 96.69 468 GLU B CA 1
ATOM 11292 C C . GLU B 1 468 ? -2.457 39.594 -11.781 1 96.69 468 GLU B C 1
ATOM 11294 O O . GLU B 1 468 ? -3.566 39.781 -12.297 1 96.69 468 GLU B O 1
ATOM 11299 N N . HIS B 1 469 ? -2.18 38.719 -10.922 1 96.69 469 HIS B N 1
ATOM 11300 C CA . HIS B 1 469 ? -3.197 37.781 -10.438 1 96.69 469 HIS B CA 1
ATOM 11301 C C . HIS B 1 469 ? -4.355 38.531 -9.789 1 96.69 469 HIS B C 1
ATOM 11303 O O . HIS B 1 469 ? -5.523 38.219 -10.031 1 96.69 469 HIS B O 1
ATOM 11309 N N . ILE B 1 470 ? -4.062 39.531 -8.961 1 96.81 470 ILE B N 1
ATOM 11310 C CA . ILE B 1 470 ? -5.07 40.312 -8.242 1 96.81 470 ILE B CA 1
ATOM 11311 C C . ILE B 1 470 ? -5.816 41.219 -9.219 1 96.81 470 ILE B C 1
ATOM 11313 O O . ILE B 1 470 ? -7.051 41.219 -9.234 1 96.81 470 ILE B O 1
ATOM 11317 N N . GLU B 1 471 ? -5.16 41.906 -10.062 1 96.56 471 GLU B N 1
ATOM 11318 C CA . GLU B 1 471 ? -5.762 42.875 -10.961 1 96.56 471 GLU B CA 1
ATOM 11319 C C . GLU B 1 471 ? -6.637 42.219 -12.016 1 96.56 471 GLU B C 1
ATOM 11321 O O . GLU B 1 471 ? -7.727 42.688 -12.328 1 96.56 471 GLU B O 1
ATOM 11326 N N . ARG B 1 472 ? -6.227 41.125 -12.469 1 96 472 ARG B N 1
ATOM 11327 C CA . ARG B 1 472 ? -6.953 40.438 -13.516 1 96 472 ARG B CA 1
ATOM 11328 C C . ARG B 1 472 ? -8.281 39.875 -12.992 1 96 472 ARG B C 1
ATOM 11330 O O . ARG B 1 472 ? -9.25 39.781 -13.742 1 96 472 ARG B O 1
ATOM 11337 N N . SER B 1 473 ? -8.297 39.594 -11.781 1 96.25 473 SER B N 1
ATOM 11338 C CA . SER B 1 473 ? -9.484 38.938 -11.219 1 96.25 473 SER B CA 1
ATOM 11339 C C . SER B 1 473 ? -10.117 39.781 -10.125 1 96.25 473 SER B C 1
ATOM 11341 O O . SER B 1 473 ? -10.711 39.281 -9.188 1 96.25 473 SER B O 1
ATOM 11343 N N . GLU B 1 474 ? -9.969 41.062 -10.227 1 96.06 474 GLU B N 1
ATOM 11344 C CA . GLU B 1 474 ? -10.422 42 -9.203 1 96.06 474 GLU B CA 1
ATOM 11345 C C . GLU B 1 474 ? -11.922 41.844 -8.945 1 96.06 474 GLU B C 1
ATOM 11347 O O . GLU B 1 474 ? -12.727 41.875 -9.883 1 96.06 474 GLU B O 1
ATOM 11352 N N . PHE B 1 475 ? -12.336 41.625 -7.676 1 96.56 475 PHE B N 1
ATOM 11353 C CA . PHE B 1 475 ? -13.688 41.469 -7.172 1 96.56 475 PHE B CA 1
ATOM 11354 C C . PHE B 1 475 ? -14.289 40.156 -7.695 1 96.56 475 PHE B C 1
ATOM 11356 O O . PHE B 1 475 ? -15.492 39.938 -7.559 1 96.56 475 PHE B O 1
ATOM 11363 N N . GLY B 1 476 ? -13.445 39.312 -8.289 1 96.44 476 GLY B N 1
ATOM 11364 C CA . GLY B 1 476 ? -13.898 38.031 -8.797 1 96.44 476 GLY B CA 1
ATOM 11365 C C . GLY B 1 476 ? -13.398 36.875 -7.977 1 96.44 476 GLY B C 1
ATOM 11366 O O . GLY B 1 476 ? -12.992 37.031 -6.824 1 96.44 476 GLY B O 1
ATOM 11367 N N . SER B 1 477 ? -13.633 35.656 -8.508 1 96.56 477 SER B N 1
ATOM 11368 C CA . SER B 1 477 ? -13.148 34.438 -7.906 1 96.56 477 SER B CA 1
ATOM 11369 C C . SER B 1 477 ? -12.156 33.719 -8.828 1 96.56 477 SER B C 1
ATOM 11371 O O . SER B 1 477 ? -12.141 33.969 -10.031 1 96.56 477 SER B O 1
ATOM 11373 N N . VAL B 1 478 ? -11.312 32.875 -8.219 1 97.12 478 VAL B N 1
ATOM 11374 C CA . VAL B 1 478 ? -10.219 32.312 -9.008 1 97.12 478 VAL B CA 1
ATOM 11375 C C . VAL B 1 478 ? -10.133 30.797 -8.773 1 97.12 478 VAL B C 1
ATOM 11377 O O . VAL B 1 478 ? -10.625 30.297 -7.766 1 97.12 478 VAL B O 1
ATOM 11380 N N . ASN B 1 479 ? -9.648 30.078 -9.75 1 96.75 479 ASN B N 1
ATOM 11381 C CA . ASN B 1 479 ? -9.195 28.703 -9.719 1 96.75 479 ASN B CA 1
ATOM 11382 C C . ASN B 1 479 ? -7.746 28.578 -10.18 1 96.75 479 ASN B C 1
ATOM 11384 O O . ASN B 1 479 ? -7.094 29.578 -10.469 1 96.75 479 ASN B O 1
ATOM 11388 N N . PRO B 1 480 ? -7.137 27.391 -10.18 1 97.12 480 PRO B N 1
ATOM 11389 C CA . PRO B 1 480 ? -5.719 27.266 -10.523 1 97.12 480 PRO B CA 1
ATOM 11390 C C . PRO B 1 480 ? -5.391 27.844 -11.898 1 97.12 480 PRO B C 1
ATOM 11392 O O . PRO B 1 480 ? -4.297 28.359 -12.109 1 97.12 480 PRO B O 1
ATOM 11395 N N . ALA B 1 481 ? -6.273 27.797 -12.812 1 97.06 481 ALA B N 1
ATOM 11396 C CA . ALA B 1 481 ? -6.055 28.328 -14.156 1 97.06 481 ALA B CA 1
ATOM 11397 C C . ALA B 1 481 ? -5.77 29.812 -14.125 1 97.06 481 ALA B C 1
ATOM 11399 O O . ALA B 1 481 ? -4.988 30.328 -14.93 1 97.06 481 ALA B O 1
ATOM 11400 N N . ALA B 1 482 ? -6.402 30.547 -13.211 1 97.19 482 ALA B N 1
ATOM 11401 C CA . ALA B 1 482 ? -6.184 31.984 -13.078 1 97.19 482 ALA B CA 1
ATOM 11402 C C . ALA B 1 482 ? -4.746 32.281 -12.672 1 97.19 482 ALA B C 1
ATOM 11404 O O . ALA B 1 482 ? -4.121 33.219 -13.219 1 97.19 482 ALA B O 1
ATOM 11405 N N . LEU B 1 483 ? -4.254 31.578 -11.719 1 97.31 483 LEU B N 1
ATOM 11406 C CA . LEU B 1 483 ? -2.871 31.766 -11.297 1 97.31 483 LEU B CA 1
ATOM 11407 C C . LEU B 1 483 ? -1.906 31.406 -12.43 1 97.31 483 LEU B C 1
ATOM 11409 O O . LEU B 1 483 ? -0.926 32.125 -12.656 1 97.31 483 LEU B O 1
ATOM 11413 N N . ILE B 1 484 ? -2.182 30.266 -13.117 1 96.62 484 ILE B N 1
ATOM 11414 C CA . ILE B 1 484 ? -1.349 29.797 -14.227 1 96.62 484 ILE B CA 1
ATOM 11415 C C . ILE B 1 484 ? -1.287 30.875 -15.312 1 96.62 484 ILE B C 1
ATOM 11417 O O . ILE B 1 484 ? -0.211 31.172 -15.828 1 96.62 484 ILE B O 1
ATOM 11421 N N . THR B 1 485 ? -2.402 31.469 -15.617 1 96.31 485 THR B N 1
ATOM 11422 C CA . THR B 1 485 ? -2.463 32.531 -16.625 1 96.31 485 THR B CA 1
ATOM 11423 C C . THR B 1 485 ? -1.638 33.75 -16.203 1 96.31 485 THR B C 1
ATOM 11425 O O . THR B 1 485 ? -0.919 34.312 -17.016 1 96.31 485 THR B O 1
ATOM 11428 N N . ALA B 1 486 ? -1.762 34.156 -14.945 1 96.75 486 ALA B N 1
ATOM 11429 C CA . ALA B 1 486 ? -0.962 35.25 -14.445 1 96.75 486 ALA B CA 1
ATOM 11430 C C . ALA B 1 486 ? 0.53 34.969 -14.547 1 96.75 486 ALA B C 1
ATOM 11432 O O . ALA B 1 486 ? 1.316 35.812 -14.953 1 96.75 486 ALA B O 1
ATOM 11433 N N . MET B 1 487 ? 0.914 33.719 -14.188 1 96.31 487 MET B N 1
ATOM 11434 C CA . MET B 1 487 ? 2.309 33.312 -14.273 1 96.31 487 MET B CA 1
ATOM 11435 C C . MET B 1 487 ? 2.799 33.344 -15.719 1 96.31 487 MET B C 1
ATOM 11437 O O . MET B 1 487 ? 3.9 33.812 -15.992 1 96.31 487 MET B O 1
ATOM 11441 N N . GLU B 1 488 ? 1.973 32.844 -16.594 1 95 488 GLU B N 1
ATOM 11442 C CA . GLU B 1 488 ? 2.328 32.812 -18.016 1 95 488 GLU B CA 1
ATOM 11443 C C . GLU B 1 488 ? 2.459 34.25 -18.562 1 95 488 GLU B C 1
ATOM 11445 O O . GLU B 1 488 ? 3.395 34.531 -19.312 1 95 488 GLU B O 1
ATOM 11450 N N . THR B 1 489 ? 1.544 35.062 -18.219 1 94.75 489 THR B N 1
ATOM 11451 C CA . THR B 1 489 ? 1.509 36.438 -18.703 1 94.75 489 THR B CA 1
ATOM 11452 C C . THR B 1 489 ? 2.775 37.188 -18.312 1 94.75 489 THR B C 1
ATOM 11454 O O . THR B 1 489 ? 3.383 37.875 -19.125 1 94.75 489 THR B O 1
ATOM 11457 N N . VAL B 1 490 ? 3.182 37.031 -17.094 1 95.62 490 VAL B N 1
ATOM 11458 C CA . VAL B 1 490 ? 4.289 37.812 -16.562 1 95.62 490 VAL B CA 1
ATOM 11459 C C . VAL B 1 490 ? 5.617 37.219 -17.031 1 95.62 490 VAL B C 1
ATOM 11461 O O . VAL B 1 490 ? 6.566 37.938 -17.312 1 95.62 490 VAL B O 1
ATOM 11464 N N . THR B 1 491 ? 5.738 35.906 -17.125 1 92.81 491 THR B N 1
ATOM 11465 C CA . THR B 1 491 ? 7.008 35.25 -17.438 1 92.81 491 THR B CA 1
ATOM 11466 C C . THR B 1 491 ? 7.164 35.031 -18.938 1 92.81 491 THR B C 1
ATOM 11468 O O . THR B 1 491 ? 8.242 34.688 -19.406 1 92.81 491 THR B O 1
ATOM 11471 N N . GLY B 1 492 ? 6.379 35.375 -19.75 1 81.75 492 GLY B N 1
ATOM 11472 C CA . GLY B 1 492 ? 6.457 35.156 -21.188 1 81.75 492 GLY B CA 1
ATOM 11473 C C . GLY B 1 492 ? 6.477 33.688 -21.547 1 81.75 492 GLY B C 1
ATOM 11474 O O . GLY B 1 492 ? 7.328 33.25 -22.328 1 81.75 492 GLY B O 1
ATOM 11475 N N . ASN B 1 493 ? 5.617 32.875 -21.172 1 67.19 493 ASN B N 1
ATOM 11476 C CA . ASN B 1 493 ? 5.32 31.469 -21.469 1 67.19 493 ASN B CA 1
ATOM 11477 C C . ASN B 1 493 ? 6.344 30.531 -20.844 1 67.19 493 ASN B C 1
ATOM 11479 O O . ASN B 1 493 ? 6.809 29.594 -21.484 1 67.19 493 ASN B O 1
ATOM 11483 N N . ALA B 1 494 ? 6.824 30.781 -19.719 1 64.75 494 ALA B N 1
ATOM 11484 C CA . ALA B 1 494 ? 7.496 29.797 -18.875 1 64.75 494 ALA B CA 1
ATOM 11485 C C . ALA B 1 494 ? 8.938 29.578 -19.328 1 64.75 494 ALA B C 1
ATOM 11487 O O . ALA B 1 494 ? 9.406 28.453 -19.422 1 64.75 494 ALA B O 1
ATOM 11488 N N . SER B 1 495 ? 9.633 30.672 -19.656 1 72.38 495 SER B N 1
ATOM 11489 C CA . SER B 1 495 ? 10.977 30.562 -20.219 1 72.38 495 SER B CA 1
ATOM 11490 C C . SER B 1 495 ? 11.938 29.938 -19.203 1 72.38 495 SER B C 1
ATOM 11492 O O . SER B 1 495 ? 12.992 29.422 -19.594 1 72.38 495 SER B O 1
ATOM 11494 N N . PHE B 1 496 ? 11.523 29.859 -17.938 1 81.69 496 PHE B N 1
ATOM 11495 C CA . PHE B 1 496 ? 12.406 29.297 -16.922 1 81.69 496 PHE B CA 1
ATOM 11496 C C . PHE B 1 496 ? 12.211 27.797 -16.812 1 81.69 496 PHE B C 1
ATOM 11498 O O . PHE B 1 496 ? 13.031 27.094 -16.203 1 81.69 496 PHE B O 1
ATOM 11505 N N . LEU B 1 497 ? 11.188 27.312 -17.438 1 89.62 497 LEU B N 1
ATOM 11506 C CA . LEU B 1 497 ? 10.875 25.891 -17.359 1 89.62 497 LEU B CA 1
ATOM 11507 C C . LEU B 1 497 ? 11.664 25.109 -18.391 1 89.62 497 LEU B C 1
ATOM 11509 O O . LEU B 1 497 ? 12.07 25.656 -19.422 1 89.62 497 LEU B O 1
ATOM 11513 N N . PRO B 1 498 ? 11.984 23.859 -18.094 1 88.88 498 PRO B N 1
ATOM 11514 C CA . PRO B 1 498 ? 12.68 23.047 -19.094 1 88.88 498 PRO B CA 1
ATOM 11515 C C . PRO B 1 498 ? 11.828 22.797 -20.328 1 88.88 498 PRO B C 1
ATOM 11517 O O . PRO B 1 498 ? 10.609 22.984 -20.297 1 88.88 498 PRO B O 1
ATOM 11520 N N . ASP B 1 499 ? 12.523 22.297 -21.375 1 84.31 499 ASP B N 1
ATOM 11521 C CA . ASP B 1 499 ? 11.859 22.047 -22.656 1 84.31 499 ASP B CA 1
ATOM 11522 C C . ASP B 1 499 ? 10.766 20.984 -22.5 1 84.31 499 ASP B C 1
ATOM 11524 O O . ASP B 1 499 ? 10.953 19.984 -21.812 1 84.31 499 ASP B O 1
ATOM 11528 N N . GLY B 1 500 ? 9.656 21.359 -23.016 1 84.56 500 GLY B N 1
ATOM 11529 C CA . GLY B 1 500 ? 8.57 20.391 -23.078 1 84.56 500 GLY B CA 1
ATOM 11530 C C . GLY B 1 500 ? 7.637 20.469 -21.875 1 84.56 500 GLY B C 1
ATOM 11531 O O . GLY B 1 500 ? 6.605 19.797 -21.844 1 84.56 500 GLY B O 1
ATOM 11532 N N . ILE B 1 501 ? 7.953 21.297 -20.969 1 89.94 501 ILE B N 1
ATOM 11533 C CA . ILE B 1 501 ? 7.094 21.438 -19.812 1 89.94 501 ILE B CA 1
ATOM 11534 C C . ILE B 1 501 ? 6.43 22.812 -19.812 1 89.94 501 ILE B C 1
ATOM 11536 O O . ILE B 1 501 ? 7.109 23.844 -19.891 1 89.94 501 ILE B O 1
ATOM 11540 N N . ASP B 1 502 ? 5.145 22.828 -19.766 1 93 502 ASP B N 1
ATOM 11541 C CA . ASP B 1 502 ? 4.438 24.109 -19.703 1 93 502 ASP B CA 1
ATOM 11542 C C . ASP B 1 502 ? 4.02 24.422 -18.266 1 93 502 ASP B C 1
ATOM 11544 O O . ASP B 1 502 ? 4.273 23.656 -17.344 1 93 502 ASP B O 1
ATOM 11548 N N . MET B 1 503 ? 3.471 25.641 -18.078 1 94.75 503 MET B N 1
ATOM 11549 C CA . MET B 1 503 ? 3.143 26.141 -16.75 1 94.75 503 MET B CA 1
ATOM 11550 C C . MET B 1 503 ? 2.059 25.297 -16.094 1 94.75 503 MET B C 1
ATOM 11552 O O . MET B 1 503 ? 2.084 25.062 -14.891 1 94.75 503 MET B O 1
ATOM 11556 N N . GLU B 1 504 ? 1.12 24.844 -16.859 1 95.19 504 GLU B N 1
ATOM 11557 C CA . GLU B 1 504 ? 0.036 24.016 -16.344 1 95.19 504 GLU B CA 1
ATOM 11558 C C . GLU B 1 504 ? 0.568 22.703 -15.781 1 95.19 504 GLU B C 1
ATOM 11560 O O . GLU B 1 504 ? 0.157 22.266 -14.703 1 95.19 504 GLU B O 1
ATOM 11565 N N . ALA B 1 505 ? 1.487 22.094 -16.562 1 94.25 505 ALA B N 1
ATOM 11566 C CA . ALA B 1 505 ? 2.08 20.844 -16.109 1 94.25 505 ALA B CA 1
ATOM 11567 C C . ALA B 1 505 ? 2.885 21.031 -14.836 1 94.25 505 ALA B C 1
ATOM 11569 O O . ALA B 1 505 ? 2.857 20.188 -13.938 1 94.25 505 ALA B O 1
ATOM 11570 N N . PHE B 1 506 ? 3.598 22.109 -14.805 1 94.94 506 PHE B N 1
ATOM 11571 C CA . PHE B 1 506 ? 4.418 22.422 -13.641 1 94.94 506 PHE B CA 1
ATOM 11572 C C . PHE B 1 506 ? 3.547 22.609 -12.398 1 94.94 506 PHE B C 1
ATOM 11574 O O . PHE B 1 506 ? 3.738 21.938 -11.391 1 94.94 506 PHE B O 1
ATOM 11581 N N . VAL B 1 507 ? 2.527 23.469 -12.445 1 97.06 507 VAL B N 1
ATOM 11582 C CA . VAL B 1 507 ? 1.676 23.766 -11.305 1 97.06 507 VAL B CA 1
ATOM 11583 C C . VAL B 1 507 ? 0.872 22.531 -10.906 1 97.06 507 VAL B C 1
ATOM 11585 O O . VAL B 1 507 ? 0.748 22.219 -9.727 1 97.06 507 VAL B O 1
ATOM 11588 N N . SER B 1 508 ? 0.385 21.828 -11.883 1 96.94 508 SER B N 1
ATOM 11589 C CA . SER B 1 508 ? -0.461 20.656 -11.633 1 96.94 508 SER B CA 1
ATOM 11590 C C . SER B 1 508 ? 0.33 19.531 -10.977 1 96.94 508 SER B C 1
ATOM 11592 O O . SER B 1 508 ? -0.217 18.766 -10.188 1 96.94 508 SER B O 1
ATOM 11594 N N . SER B 1 509 ? 1.64 19.406 -11.281 1 97.19 509 SER B N 1
ATOM 11595 C CA . SER B 1 509 ? 2.475 18.375 -10.68 1 97.19 509 SER B CA 1
ATOM 11596 C C . SER B 1 509 ? 2.561 18.531 -9.172 1 97.19 509 SER B C 1
ATOM 11598 O O . SER B 1 509 ? 2.816 17.562 -8.445 1 97.19 509 SER B O 1
ATOM 11600 N N . TRP B 1 510 ? 2.273 19.688 -8.664 1 98.25 510 TRP B N 1
ATOM 11601 C CA . TRP B 1 510 ? 2.369 19.953 -7.23 1 98.25 510 TRP B CA 1
ATOM 11602 C C . TRP B 1 510 ? 0.983 20.109 -6.609 1 98.25 510 TRP B C 1
ATOM 11604 O O . TRP B 1 510 ? 0.742 19.641 -5.492 1 98.25 510 TRP B O 1
ATOM 11614 N N . ALA B 1 511 ? 0.065 20.734 -7.305 1 98.06 511 ALA B N 1
ATOM 11615 C CA . ALA B 1 511 ? -1.243 21.062 -6.75 1 98.06 511 ALA B CA 1
ATOM 11616 C C . ALA B 1 511 ? -2.184 19.859 -6.797 1 98.06 511 ALA B C 1
ATOM 11618 O O . ALA B 1 511 ? -3.072 19.734 -5.953 1 98.06 511 ALA B O 1
ATOM 11619 N N . ASP B 1 512 ? -1.948 18.953 -7.738 1 97.38 512 ASP B N 1
ATOM 11620 C CA . ASP B 1 512 ? -2.949 17.938 -8.008 1 97.38 512 ASP B CA 1
ATOM 11621 C C . ASP B 1 512 ? -2.473 16.562 -7.539 1 97.38 512 ASP B C 1
ATOM 11623 O O . ASP B 1 512 ? -3.119 15.547 -7.812 1 97.38 512 ASP B O 1
ATOM 11627 N N . GLN B 1 513 ? -1.351 16.516 -6.844 1 96.25 513 GLN B N 1
ATOM 11628 C CA . GLN B 1 513 ? -0.848 15.25 -6.344 1 96.25 513 GLN B CA 1
ATOM 11629 C C . GLN B 1 513 ? -0.774 15.242 -4.82 1 96.25 513 GLN B C 1
ATOM 11631 O O . GLN B 1 513 ? -0.403 16.25 -4.207 1 96.25 513 GLN B O 1
ATOM 11636 N N . ALA B 1 514 ? -1.181 14.078 -4.195 1 96.5 514 ALA B N 1
ATOM 11637 C CA . ALA B 1 514 ? -1.016 13.875 -2.76 1 96.5 514 ALA B CA 1
ATOM 11638 C C . ALA B 1 514 ? 0.442 13.594 -2.408 1 96.5 514 ALA B C 1
ATOM 11640 O O . ALA B 1 514 ? 1.153 12.938 -3.168 1 96.5 514 ALA B O 1
ATOM 11641 N N . GLY B 1 515 ? 0.859 14.094 -1.296 1 97.62 515 GLY B N 1
ATOM 11642 C CA . GLY B 1 515 ? 2.211 13.82 -0.834 1 97.62 515 GLY B CA 1
ATOM 11643 C C . GLY B 1 515 ? 3.258 14.695 -1.494 1 97.62 515 GLY B C 1
ATOM 11644 O O . GLY B 1 515 ? 2.965 15.82 -1.896 1 97.62 515 GLY B O 1
ATOM 11645 N N . TYR B 1 516 ? 4.484 14.242 -1.477 1 98.5 516 TYR B N 1
ATOM 11646 C CA . TYR B 1 516 ? 5.641 14.938 -2.025 1 98.5 516 TYR B CA 1
ATOM 11647 C C . TYR B 1 516 ? 6.766 13.953 -2.348 1 98.5 516 TYR B C 1
ATOM 11649 O O . TYR B 1 516 ? 6.75 12.812 -1.884 1 98.5 516 TYR B O 1
ATOM 11657 N N . PRO B 1 517 ? 7.691 14.32 -3.232 1 98.25 517 PRO B N 1
ATOM 11658 C CA . PRO B 1 517 ? 8.75 13.398 -3.645 1 98.25 517 PRO B CA 1
ATOM 11659 C C . PRO B 1 517 ? 9.961 13.43 -2.715 1 98.25 517 PRO B C 1
ATOM 11661 O O . PRO B 1 517 ? 10.109 14.367 -1.924 1 98.25 517 PRO B O 1
ATOM 11664 N N . VAL B 1 518 ? 10.719 12.398 -2.697 1 98.19 518 VAL B N 1
ATOM 11665 C CA . VAL B 1 518 ? 12.109 12.398 -2.248 1 98.19 518 VAL B CA 1
ATOM 11666 C C . VAL B 1 518 ? 13.039 12.438 -3.457 1 98.19 518 VAL B C 1
ATOM 11668 O O . VAL B 1 518 ? 12.844 11.703 -4.43 1 98.19 518 VAL B O 1
ATOM 11671 N N . LEU B 1 519 ? 13.883 13.383 -3.512 1 98.38 519 LEU B N 1
ATOM 11672 C CA . LEU B 1 519 ? 14.945 13.469 -4.508 1 98.38 519 LEU B CA 1
ATOM 11673 C C . LEU B 1 519 ? 16.172 12.672 -4.07 1 98.38 519 LEU B C 1
ATOM 11675 O O . LEU B 1 519 ? 16.859 13.047 -3.119 1 98.38 519 LEU B O 1
ATOM 11679 N N . GLU B 1 520 ? 16.438 11.578 -4.734 1 97.56 520 GLU B N 1
ATOM 11680 C CA . GLU B 1 520 ? 17.625 10.766 -4.48 1 97.56 520 GLU B CA 1
ATOM 11681 C C . GLU B 1 520 ? 18.812 11.25 -5.312 1 97.56 520 GLU B C 1
ATOM 11683 O O . GLU B 1 520 ? 18.75 11.258 -6.543 1 97.56 520 GLU B O 1
ATOM 11688 N N . VAL B 1 521 ? 19.812 11.68 -4.641 1 98.06 521 VAL B N 1
ATOM 11689 C CA . VAL B 1 521 ? 21.031 12.133 -5.293 1 98.06 521 VAL B CA 1
ATOM 11690 C C . VAL B 1 521 ? 22.156 11.125 -5.059 1 98.06 521 VAL B C 1
ATOM 11692 O O . VAL B 1 521 ? 22.766 11.102 -3.982 1 98.06 521 VAL B O 1
ATOM 11695 N N . ARG B 1 522 ? 22.484 10.406 -6.012 1 96.38 522 ARG B N 1
ATOM 11696 C CA . ARG B 1 522 ? 23.562 9.422 -5.934 1 96.38 522 ARG B CA 1
ATOM 11697 C C . ARG B 1 522 ? 24.75 9.828 -6.797 1 96.38 522 ARG B C 1
ATOM 11699 O O . ARG B 1 522 ? 24.594 10.023 -8.008 1 96.38 522 ARG B O 1
ATOM 11706 N N . ARG B 1 523 ? 25.828 9.984 -6.188 1 96.5 523 ARG B N 1
ATOM 11707 C CA . ARG B 1 523 ? 27.062 10.25 -6.922 1 96.5 523 ARG B CA 1
ATOM 11708 C C . ARG B 1 523 ? 27.734 8.953 -7.371 1 96.5 523 ARG B C 1
ATOM 11710 O O . ARG B 1 523 ? 27.766 7.977 -6.621 1 96.5 523 ARG B O 1
ATOM 11717 N N . THR B 1 524 ? 28.234 8.93 -8.602 1 93.44 524 THR B N 1
ATOM 11718 C CA . THR B 1 524 ? 28.953 7.762 -9.102 1 93.44 524 THR B CA 1
ATOM 11719 C C . THR B 1 524 ? 30.422 7.836 -8.734 1 93.44 524 THR B C 1
ATOM 11721 O O . THR B 1 524 ? 31.156 6.84 -8.836 1 93.44 524 THR B O 1
ATOM 11724 N N . TYR B 1 525 ? 30.859 9.039 -8.352 1 94.06 525 TYR B N 1
ATOM 11725 C CA . TYR B 1 525 ? 32.25 9.344 -8.078 1 94.06 525 TYR B CA 1
ATOM 11726 C C . TYR B 1 525 ? 33.125 9.016 -9.289 1 94.06 525 TYR B C 1
ATOM 11728 O O . TYR B 1 525 ? 34.25 8.531 -9.133 1 94.06 525 TYR B O 1
ATOM 11736 N N . ALA B 1 526 ? 32.5 9.031 -10.398 1 91.44 526 ALA B N 1
ATOM 11737 C CA . ALA B 1 526 ? 33.125 8.867 -11.703 1 91.44 526 ALA B CA 1
ATOM 11738 C C . ALA B 1 526 ? 32.562 9.891 -12.695 1 91.44 526 ALA B C 1
ATOM 11740 O O . ALA B 1 526 ? 32.281 9.555 -13.852 1 91.44 526 ALA B O 1
ATOM 11741 N N . GLY B 1 527 ? 32.281 11.031 -12.164 1 93.31 527 GLY B N 1
ATOM 11742 C CA . GLY B 1 527 ? 31.969 12.172 -13.016 1 93.31 527 GLY B CA 1
ATOM 11743 C C . GLY B 1 527 ? 30.5 12.32 -13.32 1 93.31 527 GLY B C 1
ATOM 11744 O O . GLY B 1 527 ? 30.109 13.117 -14.18 1 93.31 527 GLY B O 1
ATOM 11745 N N . GLU B 1 528 ? 29.641 11.578 -12.617 1 94.88 528 GLU B N 1
ATOM 11746 C CA . GLU B 1 528 ? 28.203 11.688 -12.914 1 94.88 528 GLU B CA 1
ATOM 11747 C C . GLU B 1 528 ? 27.375 11.648 -11.633 1 94.88 528 GLU B C 1
ATOM 11749 O O . GLU B 1 528 ? 27.859 11.195 -10.586 1 94.88 528 GLU B O 1
ATOM 11754 N N . LEU B 1 529 ? 26.125 12.219 -11.711 1 96.69 529 LEU B N 1
ATOM 11755 C CA . LEU B 1 529 ? 25.078 12.07 -10.711 1 96.69 529 LEU B CA 1
ATOM 11756 C C . LEU B 1 529 ? 23.906 11.258 -11.266 1 96.69 529 LEU B C 1
ATOM 11758 O O . LEU B 1 529 ? 23.547 11.406 -12.438 1 96.69 529 LEU B O 1
ATOM 11762 N N . ILE B 1 530 ? 23.469 10.406 -10.562 1 96.25 530 ILE B N 1
ATOM 11763 C CA . ILE B 1 530 ? 22.188 9.758 -10.844 1 96.25 530 ILE B CA 1
ATOM 11764 C C . ILE B 1 530 ? 21.094 10.344 -9.945 1 96.25 530 ILE B C 1
ATOM 11766 O O . ILE B 1 530 ? 21.156 10.219 -8.719 1 96.25 530 ILE B O 1
AT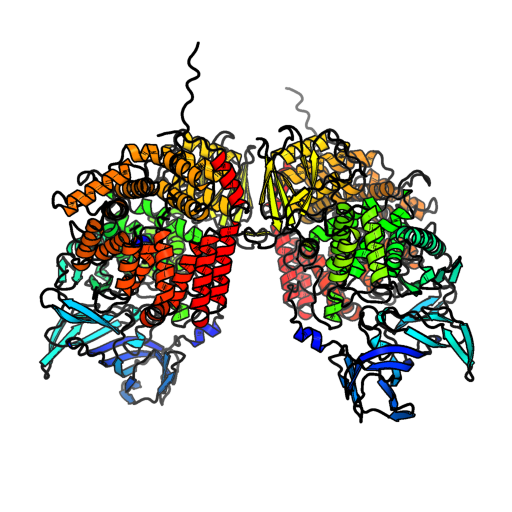OM 11770 N N . LEU B 1 531 ? 20.125 11.016 -10.523 1 97.88 531 LEU B N 1
ATOM 11771 C CA . LEU B 1 531 ? 19 11.609 -9.812 1 97.88 531 LEU B CA 1
ATOM 11772 C C . LEU B 1 531 ? 17.734 10.781 -10.031 1 97.88 531 LEU B C 1
ATOM 11774 O O . LEU B 1 531 ? 17.484 10.305 -11.133 1 97.88 531 LEU B O 1
ATOM 11778 N N . SER B 1 532 ? 17.062 10.516 -9.047 1 96.62 532 SER B N 1
ATOM 11779 C CA . SER B 1 532 ? 15.773 9.836 -9.164 1 96.62 532 SER B CA 1
ATOM 11780 C C . SER B 1 532 ? 14.766 10.383 -8.156 1 96.62 532 SER B C 1
ATOM 11782 O O . SER B 1 532 ? 15.141 11.086 -7.219 1 96.62 532 SER B O 1
ATOM 11784 N N . GLN B 1 533 ? 13.453 10.141 -8.375 1 96.88 533 GLN B N 1
ATOM 11785 C CA . GLN B 1 533 ? 12.391 10.586 -7.48 1 96.88 533 GLN B CA 1
ATOM 11786 C C . GLN B 1 533 ? 11.32 9.508 -7.312 1 96.88 533 GLN B C 1
ATOM 11788 O O . GLN B 1 533 ? 11.117 8.688 -8.203 1 96.88 533 GLN B O 1
ATOM 11793 N N . ASP B 1 534 ? 10.75 9.43 -6.254 1 95.25 534 ASP B N 1
ATOM 11794 C CA . ASP B 1 534 ? 9.516 8.711 -5.98 1 95.25 534 ASP B CA 1
ATOM 11795 C C . ASP B 1 534 ? 8.758 9.352 -4.816 1 95.25 534 ASP B C 1
ATOM 11797 O O . ASP B 1 534 ? 9.289 10.219 -4.125 1 95.25 534 ASP B O 1
ATOM 11801 N N . ARG B 1 535 ? 7.523 9.047 -4.602 1 96.94 535 ARG B N 1
ATOM 11802 C CA . ARG B 1 535 ? 6.738 9.617 -3.512 1 96.94 535 ARG B CA 1
ATOM 11803 C C . ARG B 1 535 ? 7.277 9.172 -2.156 1 96.94 535 ARG B C 1
ATOM 11805 O O . ARG B 1 535 ? 7.582 7.988 -1.963 1 96.94 535 ARG B O 1
ATOM 11812 N N . PHE B 1 536 ? 7.504 10.055 -1.248 1 97.75 536 PHE B N 1
ATOM 11813 C CA . PHE B 1 536 ? 7.918 9.75 0.115 1 97.75 536 PHE B CA 1
ATOM 11814 C C . PHE B 1 536 ? 6.723 9.344 0.97 1 97.75 536 PHE B C 1
ATOM 11816 O O . PHE B 1 536 ? 5.754 10.094 1.083 1 97.75 536 PHE B O 1
ATOM 11823 N N . TYR B 1 537 ? 6.789 8.195 1.521 1 96.19 537 TYR B N 1
ATOM 11824 C CA . TYR B 1 537 ? 5.863 7.719 2.539 1 96.19 537 TYR B CA 1
ATOM 11825 C C . TYR B 1 537 ? 6.566 7.543 3.879 1 96.19 537 TYR B C 1
ATOM 11827 O O . TYR B 1 537 ? 7.738 7.16 3.928 1 96.19 537 TYR B O 1
ATOM 11835 N N . ASN B 1 538 ? 5.863 7.809 4.934 1 95.31 538 ASN B N 1
ATOM 11836 C CA . ASN B 1 538 ? 6.473 7.656 6.25 1 95.31 538 ASN B CA 1
ATOM 11837 C C . ASN B 1 538 ? 6.535 6.191 6.672 1 95.31 538 ASN B C 1
ATOM 11839 O O . ASN B 1 538 ? 7.348 5.82 7.52 1 95.31 538 ASN B O 1
ATOM 11843 N N . ASN B 1 539 ? 5.734 5.309 6.066 1 92.62 539 ASN B N 1
ATOM 11844 C CA . ASN B 1 539 ? 5.629 3.953 6.598 1 92.62 539 ASN B CA 1
ATOM 11845 C C . ASN B 1 539 ? 5.988 2.906 5.547 1 92.62 539 ASN B C 1
ATOM 11847 O O . ASN B 1 539 ? 5.914 1.705 5.812 1 92.62 539 ASN B O 1
ATOM 11851 N N . LYS B 1 540 ? 6.355 3.359 4.336 1 94.38 540 LYS B N 1
ATOM 11852 C CA . LYS B 1 540 ? 6.664 2.396 3.283 1 94.38 540 LYS B CA 1
ATOM 11853 C C . LYS B 1 540 ? 7.5 3.039 2.18 1 94.38 540 LYS B C 1
ATOM 11855 O O . LYS B 1 540 ? 7.668 4.262 2.152 1 94.38 540 LYS B O 1
ATOM 11860 N N . ILE B 1 541 ? 8.078 2.266 1.331 1 94.44 541 ILE B N 1
ATOM 11861 C CA . ILE B 1 541 ? 8.711 2.641 0.072 1 94.44 541 ILE B CA 1
ATOM 11862 C C . ILE B 1 541 ? 8.039 1.907 -1.084 1 94.44 541 ILE B C 1
ATOM 11864 O O . ILE B 1 541 ? 7.938 0.678 -1.076 1 94.44 541 ILE B O 1
ATOM 11868 N N . VAL B 1 542 ? 7.527 2.631 -2.072 1 93 542 VAL B N 1
ATOM 11869 C CA . VAL B 1 542 ? 6.824 2.029 -3.199 1 93 542 VAL B CA 1
ATOM 11870 C C . VAL B 1 542 ? 7.656 2.18 -4.469 1 93 542 VAL B C 1
ATOM 11872 O O . VAL B 1 542 ? 8.023 3.293 -4.852 1 93 542 VAL B O 1
ATOM 11875 N N . ASN B 1 543 ? 7.875 1.111 -5.145 1 87 543 ASN B N 1
ATOM 11876 C CA . ASN B 1 543 ? 8.758 1.097 -6.305 1 87 543 ASN B CA 1
ATOM 11877 C C . ASN B 1 543 ? 8.008 1.438 -7.59 1 87 543 ASN B C 1
ATOM 11879 O O . ASN B 1 543 ? 8.602 1.912 -8.555 1 87 543 ASN B O 1
ATOM 11883 N N . ASP B 1 544 ? 6.727 1.209 -7.68 1 81 544 ASP B N 1
ATOM 11884 C CA . ASP B 1 544 ? 5.98 1.388 -8.922 1 81 544 ASP B CA 1
ATOM 11885 C C . ASP B 1 544 ? 4.938 2.494 -8.781 1 81 544 ASP B C 1
ATOM 11887 O O . ASP B 1 544 ? 3.893 2.455 -9.438 1 81 544 ASP B O 1
ATOM 11891 N N . ASP B 1 545 ? 5.258 3.379 -7.871 1 84 545 ASP B N 1
ATOM 11892 C CA . ASP B 1 545 ? 4.367 4.527 -7.762 1 84 545 ASP B CA 1
ATOM 11893 C C . ASP B 1 545 ? 4.367 5.348 -9.047 1 84 545 ASP B C 1
ATOM 11895 O O . ASP B 1 545 ? 5.426 5.59 -9.633 1 84 545 ASP B O 1
ATOM 11899 N N . THR B 1 546 ? 3.268 5.754 -9.562 1 83.31 546 THR B N 1
ATOM 11900 C CA . THR B 1 546 ? 3.145 6.414 -10.859 1 83.31 546 THR B CA 1
ATOM 11901 C C . THR B 1 546 ? 3.332 7.922 -10.711 1 83.31 546 THR B C 1
ATOM 11903 O O . THR B 1 546 ? 3.438 8.641 -11.711 1 83.31 546 THR B O 1
ATOM 11906 N N . SER B 1 547 ? 3.461 8.414 -9.516 1 91.31 547 SER B N 1
ATOM 11907 C CA . SER B 1 547 ? 3.584 9.852 -9.281 1 91.31 547 SER B CA 1
ATOM 11908 C C . SER B 1 547 ? 4.926 10.383 -9.781 1 91.31 547 SER B C 1
ATOM 11910 O O . SER B 1 547 ? 5.969 9.773 -9.516 1 91.31 547 SER B O 1
ATOM 11912 N N . VAL B 1 548 ? 4.914 11.453 -10.516 1 94.5 548 VAL B N 1
ATOM 11913 C CA . VAL B 1 548 ? 6.102 12.164 -10.969 1 94.5 548 VAL B CA 1
ATOM 11914 C C . VAL B 1 548 ? 5.906 13.672 -10.797 1 94.5 548 VAL B C 1
ATOM 11916 O O . VAL B 1 548 ? 4.887 14.227 -11.211 1 94.5 548 VAL B O 1
ATOM 11919 N N . TRP B 1 549 ? 6.789 14.305 -10.117 1 97.56 549 TRP B N 1
ATOM 11920 C CA . TRP B 1 549 ? 6.777 15.758 -9.93 1 97.56 549 TRP B CA 1
ATOM 11921 C C . TRP B 1 549 ? 7.781 16.438 -10.859 1 97.56 549 TRP B C 1
ATOM 11923 O O . TRP B 1 549 ? 8.766 15.812 -11.273 1 97.56 549 TRP B O 1
ATOM 11933 N N . MET B 1 550 ? 7.488 17.719 -11.258 1 97.38 550 MET B N 1
ATOM 11934 C CA . MET B 1 550 ? 8.492 18.578 -11.867 1 97.38 550 MET B CA 1
ATOM 11935 C C . MET B 1 550 ? 9.352 19.25 -10.797 1 97.38 550 MET B C 1
ATOM 11937 O O . MET B 1 550 ? 9.078 20.391 -10.406 1 97.38 550 MET B O 1
ATOM 11941 N N . ILE B 1 551 ? 10.43 18.625 -10.391 1 97.94 551 ILE B N 1
ATOM 11942 C CA . ILE B 1 551 ? 11.203 19.047 -9.219 1 97.94 551 ILE B CA 1
ATOM 11943 C C . ILE B 1 551 ? 12.258 20.062 -9.633 1 97.94 551 ILE B C 1
ATOM 11945 O O . ILE B 1 551 ? 13.203 19.719 -10.359 1 97.94 551 ILE B O 1
ATOM 11949 N N . PRO B 1 552 ? 12.148 21.312 -9.227 1 96.94 552 PRO B N 1
ATOM 11950 C CA . PRO B 1 552 ? 13.297 22.203 -9.289 1 96.94 552 PRO B CA 1
ATOM 11951 C C . PRO B 1 552 ? 14.312 21.953 -8.18 1 96.94 552 PRO B C 1
ATOM 11953 O O . PRO B 1 552 ? 13.93 21.75 -7.02 1 96.94 552 PRO B O 1
ATOM 11956 N N . TYR B 1 553 ? 15.602 21.844 -8.516 1 96.19 553 TYR B N 1
ATOM 11957 C CA . TYR B 1 553 ? 16.578 21.609 -7.449 1 96.19 553 TYR B CA 1
ATOM 11958 C C . TYR B 1 553 ? 17.797 22.484 -7.637 1 96.19 553 TYR B C 1
ATOM 11960 O O . TYR B 1 553 ? 18.094 22.922 -8.75 1 96.19 553 TYR B O 1
ATOM 11968 N N . THR B 1 554 ? 18.438 22.859 -6.574 1 94.62 554 THR B N 1
ATOM 11969 C CA . THR B 1 554 ? 19.703 23.562 -6.52 1 94.62 554 THR B CA 1
ATOM 11970 C C . THR B 1 554 ? 20.797 22.672 -5.941 1 94.62 554 THR B C 1
ATOM 11972 O O . THR B 1 554 ? 20.5 21.734 -5.203 1 94.62 554 THR B O 1
ATOM 11975 N N . LEU B 1 555 ? 22 22.922 -6.309 1 94.56 555 LEU B N 1
ATOM 11976 C CA . LEU B 1 555 ? 23.156 22.188 -5.805 1 94.56 555 LEU B CA 1
ATOM 11977 C C . LEU B 1 555 ? 24.203 23.141 -5.23 1 94.56 555 LEU B C 1
ATOM 11979 O O . LEU B 1 555 ? 24.422 24.234 -5.777 1 94.56 555 LEU B O 1
ATOM 11983 N N . LEU B 1 556 ? 24.672 22.844 -4.09 1 94.69 556 LEU B N 1
ATOM 11984 C CA . LEU B 1 556 ? 25.797 23.531 -3.459 1 94.69 556 LEU B CA 1
ATOM 11985 C C . LEU B 1 556 ? 26.938 22.562 -3.18 1 94.69 556 LEU B C 1
ATOM 11987 O O . LEU B 1 556 ? 26.75 21.531 -2.533 1 94.69 556 LEU B O 1
ATOM 11991 N N . GLU B 1 557 ? 28.078 22.875 -3.711 1 93.44 557 GLU B N 1
ATOM 11992 C CA . GLU B 1 557 ? 29.266 22.031 -3.486 1 93.44 557 GLU B CA 1
ATOM 11993 C C . GLU B 1 557 ? 30.172 22.656 -2.432 1 93.44 557 GLU B C 1
ATOM 11995 O O . GLU B 1 557 ? 30.109 23.859 -2.174 1 93.44 557 GLU B O 1
ATOM 12000 N N . GLN B 1 558 ? 30.969 21.828 -1.904 1 93.31 558 GLN B N 1
ATOM 12001 C CA . GLN B 1 558 ? 31.938 22.281 -0.909 1 93.31 558 GLN B CA 1
ATOM 12002 C C . GLN B 1 558 ? 32.781 23.438 -1.445 1 93.31 558 GLN B C 1
ATOM 12004 O O . GLN B 1 558 ? 33.219 23.406 -2.588 1 93.31 558 GLN B O 1
ATOM 12009 N N . ASN B 1 559 ? 32.875 24.5 -0.661 1 86.69 559 ASN B N 1
ATOM 12010 C CA . ASN B 1 559 ? 33.719 25.656 -0.909 1 86.69 559 ASN B CA 1
ATOM 12011 C C . ASN B 1 559 ? 33.094 26.578 -1.953 1 86.69 559 ASN B C 1
ATOM 12013 O O . ASN B 1 559 ? 33.656 27.625 -2.277 1 86.69 559 ASN B O 1
ATOM 12017 N N . ALA B 1 560 ? 32 26.156 -2.541 1 86.12 560 ALA B N 1
ATOM 12018 C CA . ALA B 1 560 ? 31.297 27.078 -3.426 1 86.12 560 ALA B CA 1
ATOM 12019 C C . ALA B 1 560 ? 30.688 28.234 -2.637 1 86.12 560 ALA B C 1
ATOM 12021 O O . ALA B 1 560 ? 30.203 28.031 -1.517 1 86.12 560 ALA B O 1
ATOM 12022 N N . PRO B 1 561 ? 30.844 29.375 -3.27 1 78.56 561 PRO B N 1
ATOM 12023 C CA . PRO B 1 561 ? 30.219 30.484 -2.568 1 78.56 561 PRO B CA 1
ATOM 12024 C C . PRO B 1 561 ? 28.703 30.391 -2.545 1 78.56 561 PRO B C 1
ATOM 12026 O O . PRO B 1 561 ? 28.094 29.859 -3.482 1 78.56 561 PRO B O 1
ATOM 12029 N N . TRP B 1 562 ? 28.094 30.672 -1.416 1 70.12 562 TRP B N 1
ATOM 12030 C CA . TRP B 1 562 ? 26.641 30.719 -1.334 1 70.12 562 TRP B CA 1
ATOM 12031 C C . TRP B 1 562 ? 26.188 31.984 -0.623 1 70.12 562 TRP B C 1
ATOM 12033 O O . TRP B 1 562 ? 26.922 32.562 0.186 1 70.12 562 TRP B O 1
ATOM 12043 N N . SER B 1 563 ? 25.391 32.719 -1.314 1 59.91 563 SER B N 1
ATOM 12044 C CA . SER B 1 563 ? 24.719 33.844 -0.641 1 59.91 563 SER B CA 1
ATOM 12045 C C . SER B 1 563 ? 23.234 33.562 -0.464 1 59.91 563 SER B C 1
ATOM 12047 O O . SER B 1 563 ? 22.625 32.812 -1.259 1 59.91 563 SER B O 1
ATOM 12049 N N . VAL B 1 564 ? 22.719 33.844 0.708 1 52.5 564 VAL B N 1
ATOM 12050 C CA . VAL B 1 564 ? 21.297 33.688 0.999 1 52.5 564 VAL B CA 1
ATOM 12051 C C . VAL B 1 564 ? 20.469 34.25 -0.14 1 52.5 564 VAL B C 1
ATOM 12053 O O . VAL B 1 564 ? 19.406 33.719 -0.48 1 52.5 564 VAL B O 1
ATOM 12056 N N . ASP B 1 565 ? 21.031 35.312 -0.747 1 51.88 565 ASP B N 1
ATOM 12057 C CA . ASP B 1 565 ? 20.234 36.062 -1.708 1 51.88 565 ASP B CA 1
ATOM 12058 C C . ASP B 1 565 ? 20.531 35.625 -3.139 1 51.88 565 ASP B C 1
ATOM 12060 O O . ASP B 1 565 ? 19.859 36.062 -4.082 1 51.88 565 ASP B O 1
ATOM 12064 N N . SER B 1 566 ? 21.609 34.844 -3.309 1 54.03 566 SER B N 1
ATOM 12065 C CA . SER B 1 566 ? 21.984 34.594 -4.695 1 54.03 566 SER B CA 1
ATOM 12066 C C . SER B 1 566 ? 21.047 33.594 -5.352 1 54.03 566 SER B C 1
ATOM 12068 O O . SER B 1 566 ? 20.594 32.656 -4.703 1 54.03 566 SER B O 1
ATOM 12070 N N . LEU B 1 567 ? 20.594 34.219 -6.504 1 54.94 567 LEU B N 1
ATOM 12071 C CA . LEU B 1 567 ? 19.719 33.406 -7.359 1 54.94 567 LEU B CA 1
ATOM 12072 C C . LEU B 1 567 ? 20.297 32.031 -7.59 1 54.94 567 LEU B C 1
ATOM 12074 O O . LEU B 1 567 ? 21.438 31.875 -8.008 1 54.94 567 LEU B O 1
ATOM 12078 N N . ALA B 1 568 ? 19.609 31.078 -7.07 1 63.53 568 ALA B N 1
ATOM 12079 C CA . ALA B 1 568 ? 19.969 29.656 -7.168 1 63.53 568 ALA B CA 1
ATOM 12080 C C . ALA B 1 568 ? 19.938 29.188 -8.617 1 63.53 568 ALA B C 1
ATOM 12082 O O . ALA B 1 568 ? 19.125 29.656 -9.414 1 63.53 568 ALA B O 1
ATOM 12083 N N . ASP B 1 569 ? 21.062 28.797 -9.234 1 83.12 569 ASP B N 1
ATOM 12084 C CA . ASP B 1 569 ? 21.016 28.047 -10.492 1 83.12 569 ASP B CA 1
ATOM 12085 C C . ASP B 1 569 ? 20.141 26.812 -10.367 1 83.12 569 ASP B C 1
ATOM 12087 O O . ASP B 1 569 ? 20.594 25.781 -9.859 1 83.12 569 ASP B O 1
ATOM 12091 N N . TRP B 1 570 ? 18.797 27.078 -10.766 1 90.88 570 TRP B N 1
ATOM 12092 C CA . TRP B 1 570 ? 17.828 26 -10.617 1 90.88 570 TRP B CA 1
ATOM 12093 C C . TRP B 1 570 ? 17.953 24.984 -11.75 1 90.88 570 TRP B C 1
ATOM 12095 O O . TRP B 1 570 ? 18.125 25.375 -12.914 1 90.88 570 TRP B O 1
ATOM 12105 N N . GLN B 1 571 ? 18.031 23.781 -11.406 1 93.88 571 GLN B N 1
ATOM 12106 C CA . GLN B 1 571 ? 17.969 22.656 -12.32 1 93.88 571 GLN B CA 1
ATOM 12107 C C . GLN B 1 571 ? 16.656 21.891 -12.156 1 93.88 571 GLN B C 1
ATOM 12109 O O . GLN B 1 571 ? 15.867 22.188 -11.266 1 93.88 571 GLN B O 1
ATOM 12114 N N . TRP B 1 572 ? 16.406 20.953 -13.156 1 95.81 572 TRP B N 1
ATOM 12115 C CA . TRP B 1 572 ? 15.086 20.328 -13.156 1 95.81 572 TRP B CA 1
ATOM 12116 C C . TRP B 1 572 ? 15.188 18.812 -13.281 1 95.81 572 TRP B C 1
ATOM 12118 O O . TRP B 1 572 ? 16.031 18.297 -14.031 1 95.81 572 TRP B O 1
ATOM 12128 N N . LEU B 1 573 ? 14.477 18.047 -12.492 1 96.56 573 LEU B N 1
ATOM 12129 C CA . LEU B 1 573 ? 14.172 16.625 -12.711 1 96.56 573 LEU B CA 1
ATOM 12130 C C . LEU B 1 573 ? 12.703 16.438 -13.047 1 96.56 573 LEU B C 1
ATOM 12132 O O . LEU B 1 573 ? 11.836 16.594 -12.18 1 96.56 573 LEU B O 1
ATOM 12136 N N . THR B 1 574 ? 12.391 16.047 -14.281 1 94.5 574 THR B N 1
ATOM 12137 C CA . THR B 1 574 ? 11 15.961 -14.727 1 94.5 574 THR B CA 1
ATOM 12138 C C . THR B 1 574 ? 10.625 14.523 -15.055 1 94.5 574 THR B C 1
ATOM 12140 O O . THR B 1 574 ? 9.516 14.258 -15.531 1 94.5 574 THR B O 1
ATOM 12143 N N . VAL B 1 575 ? 11.633 13.594 -14.906 1 92.5 575 VAL B N 1
ATOM 12144 C CA . VAL B 1 575 ? 11.43 12.164 -15.117 1 92.5 575 VAL B CA 1
ATOM 12145 C C . VAL B 1 575 ? 11.734 11.398 -13.836 1 92.5 575 VAL B C 1
ATOM 12147 O O . VAL B 1 575 ? 12.094 12 -12.82 1 92.5 575 VAL B O 1
ATOM 12150 N N . ARG B 1 576 ? 11.508 10.117 -13.852 1 94.31 576 ARG B N 1
ATOM 12151 C CA . ARG B 1 576 ? 11.703 9.328 -12.641 1 94.31 576 ARG B CA 1
ATOM 12152 C C . ARG B 1 576 ? 13.18 9.266 -12.258 1 94.31 576 ARG B C 1
ATOM 12154 O O . ARG B 1 576 ? 13.516 9.211 -11.07 1 94.31 576 ARG B O 1
ATOM 12161 N N . ALA B 1 577 ? 13.977 9.109 -13.211 1 95.56 577 ALA B N 1
ATOM 12162 C CA . ALA B 1 577 ? 15.406 9.07 -12.945 1 95.56 577 ALA B CA 1
ATOM 12163 C C . ALA B 1 577 ? 16.203 9.531 -14.156 1 95.56 577 ALA B C 1
ATOM 12165 O O . ALA B 1 577 ? 15.734 9.422 -15.297 1 95.56 577 ALA B O 1
ATOM 12166 N N . VAL B 1 578 ? 17.406 10.094 -13.938 1 95.62 578 VAL B N 1
ATOM 12167 C CA . VAL B 1 578 ? 18.281 10.562 -15.016 1 95.62 578 VAL B CA 1
ATOM 12168 C C . VAL B 1 578 ? 19.734 10.531 -14.562 1 95.62 578 VAL B C 1
ATOM 12170 O O . VAL B 1 578 ? 20.016 10.578 -13.359 1 95.62 578 VAL B O 1
ATOM 12173 N N . ARG B 1 579 ? 20.688 10.391 -15.445 1 94.56 579 ARG B N 1
ATOM 12174 C CA . ARG B 1 579 ? 22.109 10.57 -15.234 1 94.56 579 ARG B CA 1
ATOM 12175 C C . ARG B 1 579 ? 22.594 11.898 -15.805 1 94.56 579 ARG B C 1
ATOM 12177 O O . ARG B 1 579 ? 22.297 12.219 -16.953 1 94.56 579 ARG B O 1
ATOM 12184 N N . ILE B 1 580 ? 23.234 12.664 -14.945 1 95.19 580 ILE B N 1
ATOM 12185 C CA . ILE B 1 580 ? 23.734 13.945 -15.43 1 95.19 580 ILE B CA 1
ATOM 12186 C C . ILE B 1 580 ? 25.234 14.055 -15.117 1 95.19 580 ILE B C 1
ATOM 12188 O O . ILE B 1 580 ? 25.703 13.508 -14.117 1 95.19 580 ILE B O 1
ATOM 12192 N N . PRO B 1 581 ? 25.984 14.742 -15.969 1 94.88 581 PRO B N 1
ATOM 12193 C CA . PRO B 1 581 ? 27.406 14.953 -15.664 1 94.88 581 PRO B CA 1
ATOM 12194 C C . PRO B 1 581 ? 27.625 15.836 -14.43 1 94.88 581 PRO B C 1
ATOM 12196 O O . PRO B 1 581 ? 26.797 16.703 -14.133 1 94.88 581 PRO B O 1
ATOM 12199 N N . SER B 1 582 ? 28.641 15.508 -13.695 1 94.06 582 SER B N 1
ATOM 12200 C CA . SER B 1 582 ? 28.984 16.297 -12.523 1 94.06 582 SER B CA 1
ATOM 12201 C C . SER B 1 582 ? 30.5 16.562 -12.461 1 94.06 582 SER B C 1
ATOM 12203 O O . SER B 1 582 ? 31.297 15.633 -12.602 1 94.06 582 SER B O 1
ATOM 12205 N N . ALA B 1 583 ? 30.844 17.812 -12.305 1 91.69 583 ALA B N 1
ATOM 12206 C CA . ALA B 1 583 ? 32.25 18.172 -12.211 1 91.69 583 ALA B CA 1
ATOM 12207 C C . ALA B 1 583 ? 32.688 18.297 -10.75 1 91.69 583 ALA B C 1
ATOM 12209 O O . ALA B 1 583 ? 33.844 18.688 -10.469 1 91.69 583 ALA B O 1
ATOM 12210 N N . ILE B 1 584 ? 31.875 17.922 -9.828 1 93.31 584 ILE B N 1
ATOM 12211 C CA . ILE B 1 584 ? 32.188 18.031 -8.406 1 93.31 584 ILE B CA 1
ATOM 12212 C C . ILE B 1 584 ? 33.25 17.016 -8.023 1 93.31 584 ILE B C 1
ATOM 12214 O O . ILE B 1 584 ? 33.094 15.82 -8.289 1 93.31 584 ILE B O 1
ATOM 12218 N N . PRO B 1 585 ? 34.281 17.438 -7.398 1 95.44 585 PRO B N 1
ATOM 12219 C CA . PRO B 1 585 ? 35.344 16.5 -6.992 1 95.44 585 PRO B CA 1
ATOM 12220 C C . PRO B 1 585 ? 34.812 15.398 -6.07 1 95.44 585 PRO B C 1
ATOM 12222 O O . PRO B 1 585 ? 33.938 15.648 -5.242 1 95.44 585 PRO B O 1
ATOM 12225 N N . ASP B 1 586 ? 35.438 14.25 -6.129 1 94.94 586 ASP B N 1
ATOM 12226 C CA . ASP B 1 586 ? 34.969 13.062 -5.414 1 94.94 586 ASP B CA 1
ATOM 12227 C C . ASP B 1 586 ? 35.125 13.234 -3.906 1 94.94 586 ASP B C 1
ATOM 12229 O O . ASP B 1 586 ? 34.469 12.57 -3.125 1 94.94 586 ASP B O 1
ATOM 12233 N N . ASP B 1 587 ? 35.938 14.133 -3.482 1 95.5 587 ASP B N 1
ATOM 12234 C CA . ASP B 1 587 ? 36.219 14.305 -2.057 1 95.5 587 ASP B CA 1
ATOM 12235 C C . ASP B 1 587 ? 35.5 15.531 -1.507 1 95.5 587 ASP B C 1
ATOM 12237 O O . ASP B 1 587 ? 35.719 15.93 -0.362 1 95.5 587 ASP B O 1
ATOM 12241 N N . HIS B 1 588 ? 34.688 16.141 -2.312 1 96.5 588 HIS B N 1
ATOM 12242 C CA . HIS B 1 588 ? 33.844 17.266 -1.879 1 96.5 588 HIS B CA 1
ATOM 12243 C C . HIS B 1 588 ? 32.438 16.812 -1.606 1 96.5 588 HIS B C 1
ATOM 12245 O O . HIS B 1 588 ? 31.906 15.938 -2.305 1 96.5 588 HIS B O 1
ATOM 12251 N N . TRP B 1 589 ? 31.844 17.391 -0.538 1 97.38 589 TRP B N 1
ATOM 12252 C CA . TRP B 1 589 ? 30.438 17.094 -0.296 1 97.38 589 TRP B CA 1
ATOM 12253 C C . TRP B 1 589 ? 29.547 17.875 -1.249 1 97.38 589 TRP B C 1
ATOM 12255 O O . TRP B 1 589 ? 29.969 18.906 -1.798 1 97.38 589 TRP B O 1
ATOM 12265 N N . LEU B 1 590 ? 28.391 17.375 -1.544 1 97 590 LEU B N 1
ATOM 12266 C CA . LEU B 1 590 ? 27.328 17.969 -2.359 1 97 590 LEU B CA 1
ATOM 12267 C C . LEU B 1 590 ? 26.047 18.094 -1.564 1 97 590 LEU B C 1
ATOM 12269 O O . LEU B 1 590 ? 25.656 17.172 -0.845 1 97 590 LEU B O 1
ATOM 12273 N N . LEU B 1 591 ? 25.422 19.344 -1.59 1 97.19 591 LEU B N 1
ATOM 12274 C CA . LEU B 1 591 ? 24.156 19.609 -0.934 1 97.19 591 LEU B CA 1
ATOM 12275 C C . LEU B 1 591 ? 23.094 20.031 -1.949 1 97.19 591 LEU B C 1
ATOM 12277 O O . LEU B 1 591 ? 23.359 20.875 -2.801 1 97.19 591 LEU B O 1
ATOM 12281 N N . ALA B 1 592 ? 21.938 19.328 -1.919 1 97.06 592 ALA B N 1
ATOM 12282 C CA . ALA B 1 592 ? 20.828 19.672 -2.807 1 97.06 592 ALA B CA 1
ATOM 12283 C C . ALA B 1 592 ? 19.703 20.344 -2.035 1 97.06 592 ALA B C 1
ATOM 12285 O O . ALA B 1 592 ? 19.594 20.188 -0.816 1 97.06 592 ALA B O 1
ATOM 12286 N N . ASN B 1 593 ? 18.812 21.094 -2.775 1 96.81 593 ASN B N 1
ATOM 12287 C CA . ASN B 1 593 ? 17.703 21.844 -2.195 1 96.81 593 ASN B CA 1
ATOM 12288 C C . ASN B 1 593 ? 18.203 22.859 -1.179 1 96.81 593 ASN B C 1
ATOM 12290 O O . ASN B 1 593 ? 17.75 22.875 -0.033 1 96.81 593 ASN B O 1
ATOM 12294 N N . VAL B 1 594 ? 19.125 23.672 -1.611 1 95.62 594 VAL B N 1
ATOM 12295 C CA . VAL B 1 594 ? 19.797 24.656 -0.767 1 95.62 594 VAL B CA 1
ATOM 12296 C C . VAL B 1 594 ? 18.766 25.5 -0.036 1 95.62 594 VAL B C 1
ATOM 12298 O O . VAL B 1 594 ? 17.812 26 -0.646 1 95.62 594 VAL B O 1
ATOM 12301 N N . ASN B 1 595 ? 18.922 25.578 1.344 1 94.81 595 ASN B N 1
ATOM 12302 C CA . ASN B 1 595 ? 18.062 26.344 2.254 1 94.81 595 ASN B CA 1
ATOM 12303 C C . ASN B 1 595 ? 16.672 25.734 2.369 1 94.81 595 ASN B C 1
ATOM 12305 O O . ASN B 1 595 ? 15.734 26.406 2.807 1 94.81 595 ASN B O 1
ATOM 12309 N N . GLN B 1 596 ? 16.453 24.5 1.888 1 96.5 596 GLN B N 1
ATOM 12310 C CA . GLN B 1 596 ? 15.18 23.812 1.903 1 96.5 596 GLN B CA 1
ATOM 12311 C C . GLN B 1 596 ? 14.086 24.641 1.232 1 96.5 596 GLN B C 1
ATOM 12313 O O . GLN B 1 596 ? 13.016 24.844 1.806 1 96.5 596 GLN B O 1
ATOM 12318 N N . THR B 1 597 ? 14.438 25.094 0.078 1 94.69 597 THR B N 1
ATOM 12319 C CA . THR B 1 597 ? 13.523 25.938 -0.668 1 94.69 597 THR B CA 1
ATOM 12320 C C . THR B 1 597 ? 12.453 25.109 -1.363 1 94.69 597 THR B C 1
ATOM 12322 O O . THR B 1 597 ? 11.312 25.562 -1.524 1 94.69 597 THR B O 1
ATOM 12325 N N . GLY B 1 598 ? 12.836 23.953 -1.81 1 97.19 598 GLY B N 1
ATOM 12326 C CA . GLY B 1 598 ? 11.875 23.047 -2.426 1 97.19 598 GLY B CA 1
ATOM 12327 C C . GLY B 1 598 ? 11.039 22.281 -1.417 1 97.19 598 GLY B C 1
ATOM 12328 O O . GLY B 1 598 ? 11.477 22.062 -0.282 1 97.19 598 GLY B O 1
ATOM 12329 N N . TYR B 1 599 ? 9.805 21.844 -1.771 1 98.44 599 TYR B N 1
ATOM 12330 C CA . TYR B 1 599 ? 8.906 21.078 -0.927 1 98.44 599 TYR B CA 1
ATOM 12331 C C . TYR B 1 599 ? 9.086 19.578 -1.168 1 98.44 599 TYR B C 1
ATOM 12333 O O . TYR B 1 599 ? 8.188 18.922 -1.69 1 98.44 599 TYR B O 1
ATOM 12341 N N . TYR B 1 600 ? 10.195 19.094 -0.844 1 98.69 600 TYR B N 1
ATOM 12342 C CA . TYR B 1 600 ? 10.555 17.672 -0.965 1 98.69 600 TYR B CA 1
ATOM 12343 C C . TYR B 1 600 ? 11.719 17.328 -0.048 1 98.69 600 TYR B C 1
ATOM 12345 O O . TYR B 1 600 ? 12.328 18.219 0.56 1 98.69 600 TYR B O 1
ATOM 12353 N N . ARG B 1 601 ? 12.016 16.094 0.211 1 98.62 601 ARG B N 1
ATOM 12354 C CA . ARG B 1 601 ? 13.172 15.625 0.974 1 98.62 601 ARG B CA 1
ATOM 12355 C C . ARG B 1 601 ? 14.297 15.188 0.048 1 98.62 601 ARG B C 1
ATOM 12357 O O . ARG B 1 601 ? 14.062 14.859 -1.115 1 98.62 601 ARG B O 1
ATOM 12364 N N . VAL B 1 602 ? 15.508 15.234 0.508 1 98.75 602 VAL B N 1
ATOM 12365 C CA . VAL B 1 602 ? 16.672 14.844 -0.284 1 98.75 602 VAL B CA 1
ATOM 12366 C C . VAL B 1 602 ? 17.422 13.719 0.426 1 98.75 602 VAL B C 1
ATOM 12368 O O . VAL B 1 602 ? 17.625 13.773 1.641 1 98.75 602 VAL B O 1
ATOM 12371 N N . ASN B 1 603 ? 17.719 12.727 -0.244 1 98.44 603 ASN B N 1
ATOM 12372 C CA . ASN B 1 603 ? 18.609 11.664 0.217 1 98.44 603 ASN B CA 1
ATOM 12373 C C . ASN B 1 603 ? 19.875 11.578 -0.637 1 98.44 603 ASN B C 1
ATOM 12375 O O . ASN B 1 603 ? 19.891 12.062 -1.771 1 98.44 603 ASN B O 1
ATOM 12379 N N . TYR B 1 604 ? 21 11.141 -0.079 1 98.31 604 TYR B N 1
ATOM 12380 C CA . TYR B 1 604 ? 22.297 11.023 -0.746 1 98.31 604 TYR B CA 1
ATOM 12381 C C . TYR B 1 604 ? 22.859 9.617 -0.589 1 98.31 604 TYR B C 1
ATOM 12383 O O . TYR B 1 604 ? 22.344 8.812 0.183 1 98.31 604 TYR B O 1
ATOM 12391 N N . ASP B 1 605 ? 23.844 9.305 -1.409 1 95.75 605 ASP B N 1
ATOM 12392 C CA . ASP B 1 605 ? 24.609 8.086 -1.172 1 95.75 605 ASP B CA 1
ATOM 12393 C C . ASP B 1 605 ? 25.391 8.172 0.13 1 95.75 605 ASP B C 1
ATOM 12395 O O . ASP B 1 605 ? 25.656 9.266 0.637 1 95.75 605 ASP B O 1
ATOM 12399 N N . ALA B 1 606 ? 25.828 7.031 0.684 1 94.06 606 ALA B N 1
ATOM 12400 C CA . ALA B 1 606 ? 26.422 6.922 2.01 1 94.06 606 ALA B CA 1
ATOM 12401 C C . ALA B 1 606 ? 27.688 7.785 2.115 1 94.06 606 ALA B C 1
ATOM 12403 O O . ALA B 1 606 ? 27.922 8.43 3.141 1 94.06 606 ALA B O 1
ATOM 12404 N N . ARG B 1 607 ? 28.484 7.781 1.093 1 95.69 607 ARG B N 1
ATOM 12405 C CA . ARG B 1 607 ? 29.75 8.523 1.126 1 95.69 607 ARG B CA 1
ATOM 12406 C C . ARG B 1 607 ? 29.484 10.023 1.213 1 95.69 607 ARG B C 1
ATOM 12408 O O . ARG B 1 607 ? 30.172 10.734 1.963 1 95.69 607 ARG B O 1
ATOM 12415 N N . ASN B 1 608 ? 28.516 10.492 0.432 1 98.12 608 ASN B N 1
ATOM 12416 C CA . ASN B 1 608 ? 28.203 11.914 0.495 1 98.12 608 ASN B CA 1
ATOM 12417 C C . ASN B 1 608 ? 27.625 12.297 1.856 1 98.12 608 ASN B C 1
ATOM 12419 O O . ASN B 1 608 ? 27.922 13.375 2.377 1 98.12 608 ASN B O 1
ATOM 12423 N N . TRP B 1 609 ? 26.766 11.477 2.471 1 98.31 609 TRP B N 1
ATOM 12424 C CA . TRP B 1 609 ? 26.281 11.727 3.824 1 98.31 609 TRP B CA 1
ATOM 12425 C C . TRP B 1 609 ? 27.438 11.867 4.805 1 98.31 609 TRP B C 1
ATOM 12427 O O . TRP B 1 609 ? 27.453 12.781 5.637 1 98.31 609 TRP B O 1
ATOM 12437 N N . GLN B 1 610 ? 28.406 11 4.676 1 97.56 610 GLN B N 1
ATOM 12438 C CA . GLN B 1 610 ? 29.547 11.031 5.578 1 97.56 610 GLN B CA 1
ATOM 12439 C C . GLN B 1 610 ? 30.359 12.32 5.402 1 97.56 610 GLN B C 1
ATOM 12441 O O . GLN B 1 610 ? 30.844 12.898 6.379 1 97.56 610 GLN B O 1
ATOM 12446 N N . MET B 1 611 ? 30.5 12.719 4.164 1 98.19 611 MET B N 1
ATOM 12447 C CA . MET B 1 611 ? 31.234 13.961 3.914 1 98.19 611 MET B CA 1
ATOM 12448 C C . MET B 1 611 ? 30.484 15.164 4.477 1 98.19 611 MET B C 1
ATOM 12450 O O . MET B 1 611 ? 31.094 16.078 5.031 1 98.19 611 MET B O 1
ATOM 12454 N N . LEU B 1 612 ? 29.156 15.141 4.328 1 98.5 612 LEU B N 1
ATOM 12455 C CA . LEU B 1 612 ? 28.344 16.219 4.895 1 98.5 612 LEU B CA 1
ATOM 12456 C C . LEU B 1 612 ? 28.438 16.219 6.414 1 98.5 612 LEU B C 1
ATOM 12458 O O . LEU B 1 612 ? 28.562 17.297 7.023 1 98.5 612 LEU B O 1
ATOM 12462 N N . ILE B 1 613 ? 28.406 15.094 7.059 1 98.19 613 ILE B N 1
ATOM 12463 C CA . ILE B 1 613 ? 28.547 14.977 8.508 1 98.19 613 ILE B CA 1
ATOM 12464 C C . ILE B 1 613 ? 29.922 15.484 8.938 1 98.19 613 ILE B C 1
ATOM 12466 O O . ILE B 1 613 ? 30.047 16.219 9.914 1 98.19 613 ILE B O 1
ATOM 12470 N N . GLY B 1 614 ? 30.922 15.07 8.18 1 97.88 614 GLY B N 1
ATOM 12471 C CA . GLY B 1 614 ? 32.25 15.562 8.461 1 97.88 614 GLY B CA 1
ATOM 12472 C C . GLY B 1 614 ? 32.344 17.078 8.422 1 97.88 614 GLY B C 1
ATOM 12473 O O . GLY B 1 614 ? 33 17.688 9.289 1 97.88 614 GLY B O 1
ATOM 12474 N N . ALA B 1 615 ? 31.703 17.656 7.434 1 97.81 615 ALA B N 1
ATOM 12475 C CA . ALA B 1 615 ? 31.703 19.109 7.297 1 97.81 615 ALA B CA 1
ATOM 12476 C C . ALA B 1 615 ? 31 19.766 8.484 1 97.81 615 ALA B C 1
ATOM 12478 O O . ALA B 1 615 ? 31.469 20.797 8.984 1 97.81 615 ALA B O 1
ATOM 12479 N N . LEU B 1 616 ? 29.922 19.234 8.945 1 98.25 616 LEU B N 1
ATOM 12480 C CA . LEU B 1 616 ? 29.172 19.766 10.086 1 98.25 616 LEU B CA 1
ATOM 12481 C C . LEU B 1 616 ? 29.984 19.672 11.367 1 98.25 616 LEU B C 1
ATOM 12483 O O . LEU B 1 616 ? 29.969 20.594 12.188 1 98.25 616 LEU B O 1
ATOM 12487 N N . LEU B 1 617 ? 30.719 18.609 11.562 1 96.88 617 LEU B N 1
ATOM 12488 C CA . LEU B 1 617 ? 31.516 18.391 12.766 1 96.88 617 LEU B CA 1
ATOM 12489 C C . LEU B 1 617 ? 32.75 19.281 12.773 1 96.88 617 LEU B C 1
ATOM 12491 O O . LEU B 1 617 ? 33.156 19.766 13.828 1 96.88 617 LEU B O 1
ATOM 12495 N N . ASP B 1 618 ? 33.25 19.547 11.602 1 96.56 618 ASP B N 1
ATOM 12496 C CA . ASP B 1 618 ? 34.469 20.375 11.492 1 96.56 618 ASP B CA 1
ATOM 12497 C C . ASP B 1 618 ? 34.125 21.859 11.648 1 96.56 618 ASP B C 1
ATOM 12499 O O . ASP B 1 618 ? 34.719 22.547 12.484 1 96.56 618 ASP B O 1
ATOM 12503 N N . ASP B 1 619 ? 33.25 22.344 10.781 1 96.94 619 ASP B N 1
ATOM 12504 C CA . ASP B 1 619 ? 32.75 23.703 10.812 1 96.94 619 ASP B CA 1
ATOM 12505 C C . ASP B 1 619 ? 31.359 23.781 10.188 1 96.94 619 ASP B C 1
ATOM 12507 O O . ASP B 1 619 ? 31.219 24.016 8.992 1 96.94 619 ASP B O 1
ATOM 12511 N N . HIS B 1 620 ? 30.359 23.703 11.062 1 97.06 620 HIS B N 1
ATOM 12512 C CA . HIS B 1 620 ? 28.984 23.609 10.57 1 97.06 620 HIS B CA 1
ATOM 12513 C C . HIS B 1 620 ? 28.594 24.875 9.82 1 97.06 620 HIS B C 1
ATOM 12515 O O . HIS B 1 620 ? 27.641 24.859 9.023 1 97.06 620 HIS B O 1
ATOM 12521 N N . THR B 1 621 ? 29.25 25.969 9.969 1 95.19 621 THR B N 1
ATOM 12522 C CA . THR B 1 621 ? 28.859 27.234 9.367 1 95.19 621 THR B CA 1
ATOM 12523 C C . THR B 1 621 ? 29.219 27.266 7.883 1 95.19 621 THR B C 1
ATOM 12525 O O . THR B 1 621 ? 28.797 28.156 7.152 1 95.19 621 THR B O 1
ATOM 12528 N N . THR B 1 622 ? 29.984 26.188 7.406 1 94.81 622 THR B N 1
ATOM 12529 C CA . THR B 1 622 ? 30.25 26.062 5.98 1 94.81 622 THR B CA 1
ATOM 12530 C C . THR B 1 622 ? 28.984 25.688 5.219 1 94.81 622 THR B C 1
ATOM 12532 O O . THR B 1 622 ? 28.922 25.828 3.996 1 94.81 622 THR B O 1
ATOM 12535 N N . ILE B 1 623 ? 28 25.188 5.898 1 96.25 623 ILE B N 1
ATOM 12536 C CA . ILE B 1 623 ? 26.688 24.859 5.352 1 96.25 623 ILE B CA 1
ATOM 12537 C C . ILE B 1 623 ? 25.656 25.875 5.84 1 96.25 623 ILE B C 1
ATOM 12539 O O . ILE B 1 623 ? 25.594 26.188 7.031 1 96.25 623 ILE B O 1
ATOM 12543 N N . PRO B 1 624 ? 24.844 26.422 4.922 1 95 624 PRO B N 1
ATOM 12544 C CA . PRO B 1 624 ? 23.875 27.438 5.336 1 95 624 PRO B CA 1
ATOM 12545 C C . PRO B 1 624 ? 22.969 26.969 6.457 1 95 624 PRO B C 1
ATOM 12547 O O . PRO B 1 624 ? 22.641 25.781 6.531 1 95 624 PRO B O 1
ATOM 12550 N N . MET B 1 625 ? 22.531 27.859 7.324 1 95.88 625 MET B N 1
ATOM 12551 C CA . MET B 1 625 ? 21.75 27.562 8.523 1 95.88 625 MET B CA 1
ATOM 12552 C C . MET B 1 625 ? 20.5 26.75 8.18 1 95.88 625 MET B C 1
ATOM 12554 O O . MET B 1 625 ? 20.25 25.719 8.805 1 95.88 625 MET B O 1
ATOM 12558 N N . ALA B 1 626 ? 19.688 27.234 7.176 1 96.25 626 ALA B N 1
ATOM 12559 C CA . ALA B 1 626 ? 18.438 26.547 6.812 1 96.25 626 ALA B CA 1
ATOM 12560 C C . ALA B 1 626 ? 18.734 25.141 6.281 1 96.25 626 ALA B C 1
ATOM 12562 O O . ALA B 1 626 ? 17.938 24.219 6.504 1 96.25 626 ALA B O 1
ATOM 12563 N N . SER B 1 627 ? 19.875 24.984 5.617 1 97.44 627 SER B N 1
ATOM 12564 C CA . SER B 1 627 ? 20.281 23.688 5.082 1 97.44 627 SER B CA 1
ATOM 12565 C C . SER B 1 627 ? 20.703 22.734 6.199 1 97.44 627 SER B C 1
ATOM 12567 O O . SER B 1 627 ? 20.484 21.531 6.102 1 97.44 627 SER B O 1
ATOM 12569 N N . ARG B 1 628 ? 21.391 23.281 7.25 1 98.44 628 ARG B N 1
ATOM 12570 C CA . ARG B 1 628 ? 21.719 22.453 8.406 1 98.44 628 ARG B CA 1
ATOM 12571 C C . ARG B 1 628 ? 20.453 21.891 9.047 1 98.44 628 ARG B C 1
ATOM 12573 O O . ARG B 1 628 ? 20.391 20.719 9.398 1 98.44 628 ARG B O 1
ATOM 12580 N N . SER B 1 629 ? 19.391 22.766 9.172 1 98.5 629 SER B N 1
ATOM 12581 C CA . SER B 1 629 ? 18.078 22.344 9.672 1 98.5 629 SER B CA 1
ATOM 12582 C C . SER B 1 629 ? 17.469 21.281 8.773 1 98.5 629 SER B C 1
ATOM 12584 O O . SER B 1 629 ? 16.891 20.312 9.258 1 98.5 629 SER B O 1
ATOM 12586 N N . GLN B 1 630 ? 17.625 21.453 7.5 1 98.31 630 GLN B N 1
ATOM 12587 C CA . GLN B 1 630 ? 17.109 20.5 6.516 1 98.31 630 GLN B CA 1
ATOM 12588 C C . GLN B 1 630 ? 17.781 19.141 6.676 1 98.31 630 GLN B C 1
ATOM 12590 O O . GLN B 1 630 ? 17.109 18.109 6.66 1 98.31 630 GLN B O 1
ATOM 12595 N N . LEU B 1 631 ? 19.109 19.141 6.766 1 98.75 631 LEU B N 1
ATOM 12596 C CA . LEU B 1 631 ? 19.875 17.906 6.875 1 98.75 631 LEU B CA 1
ATOM 12597 C C . LEU B 1 631 ? 19.422 17.094 8.086 1 98.75 631 LEU B C 1
ATOM 12599 O O . LEU B 1 631 ? 19.281 15.875 8.008 1 98.75 631 LEU B O 1
ATOM 12603 N N . VAL B 1 632 ? 19.156 17.797 9.203 1 98.62 632 VAL B N 1
ATOM 12604 C CA . VAL B 1 632 ? 18.703 17.141 10.422 1 98.62 632 VAL B CA 1
ATOM 12605 C C . VAL B 1 632 ? 17.328 16.5 10.195 1 98.62 632 VAL B C 1
ATOM 12607 O O . VAL B 1 632 ? 17.141 15.32 10.469 1 98.62 632 VAL B O 1
ATOM 12610 N N . ASP B 1 633 ? 16.391 17.297 9.688 1 98.62 633 ASP B N 1
ATOM 12611 C CA . ASP B 1 633 ? 15.023 16.844 9.492 1 98.62 633 ASP B CA 1
ATOM 12612 C C . ASP B 1 633 ? 14.953 15.711 8.469 1 98.62 633 ASP B C 1
ATOM 12614 O O . ASP B 1 633 ? 14.305 14.688 8.711 1 98.62 633 ASP B O 1
ATOM 12618 N N . ASP B 1 634 ? 15.656 15.883 7.332 1 98.69 634 ASP B N 1
ATOM 12619 C CA . ASP B 1 634 ? 15.672 14.867 6.281 1 98.69 634 ASP B CA 1
ATOM 12620 C C . ASP B 1 634 ? 16.297 13.57 6.781 1 98.69 634 ASP B C 1
ATOM 12622 O O . ASP B 1 634 ? 15.719 12.492 6.598 1 98.69 634 ASP B O 1
ATOM 12626 N N . ALA B 1 635 ? 17.469 13.68 7.402 1 98.62 635 ALA B N 1
ATOM 12627 C CA . ALA B 1 635 ? 18.172 12.477 7.836 1 98.62 635 ALA B CA 1
ATOM 12628 C C . ALA B 1 635 ? 17.312 11.641 8.781 1 98.62 635 ALA B C 1
ATOM 12630 O O . ALA B 1 635 ? 17.203 10.43 8.625 1 98.62 635 ALA B O 1
ATOM 12631 N N . PHE B 1 636 ? 16.719 12.273 9.758 1 98.06 636 PHE B N 1
ATOM 12632 C CA . PHE B 1 636 ? 15.953 11.547 10.766 1 98.06 636 PHE B CA 1
ATOM 12633 C C . PHE B 1 636 ? 14.711 10.922 10.148 1 98.06 636 PHE B C 1
ATOM 12635 O O . PHE B 1 636 ? 14.391 9.758 10.422 1 98.06 636 PHE B O 1
ATOM 12642 N N . GLN B 1 637 ? 13.969 11.695 9.305 1 98.19 637 GLN B N 1
ATOM 12643 C CA . GLN B 1 637 ? 12.742 11.18 8.711 1 98.19 637 GLN B CA 1
ATOM 12644 C C . GLN B 1 637 ? 13.047 10.086 7.691 1 98.19 637 GLN B C 1
ATOM 12646 O O . GLN B 1 637 ? 12.289 9.117 7.566 1 98.19 637 GLN B O 1
ATOM 12651 N N . LEU B 1 638 ? 14.133 10.25 6.891 1 98.19 638 LEU B N 1
ATOM 12652 C CA . LEU B 1 638 ? 14.57 9.211 5.961 1 98.19 638 LEU B CA 1
ATOM 12653 C C . LEU B 1 638 ? 14.922 7.93 6.707 1 98.19 638 LEU B C 1
ATOM 12655 O O . LEU B 1 638 ? 14.594 6.832 6.254 1 98.19 638 LEU B O 1
ATOM 12659 N N . ALA B 1 639 ? 15.617 8.078 7.82 1 97.19 639 ALA B N 1
ATOM 12660 C CA . ALA B 1 639 ? 16 6.922 8.617 1 97.19 639 ALA B CA 1
ATOM 12661 C C . ALA B 1 639 ? 14.773 6.188 9.156 1 97.19 639 ALA B C 1
ATOM 12663 O O . ALA B 1 639 ? 14.711 4.957 9.117 1 97.19 639 ALA B O 1
ATOM 12664 N N . ARG B 1 640 ? 13.805 6.941 9.664 1 95.06 640 ARG B N 1
ATOM 12665 C CA . ARG B 1 640 ? 12.586 6.336 10.203 1 95.06 640 ARG B CA 1
ATOM 12666 C C . ARG B 1 640 ? 11.812 5.605 9.109 1 95.06 640 ARG B C 1
ATOM 12668 O O . ARG B 1 640 ? 11.133 4.617 9.383 1 95.06 640 ARG B O 1
ATOM 12675 N N . ALA B 1 641 ? 11.969 6.102 7.859 1 94.75 641 ALA B N 1
ATOM 12676 C CA . ALA B 1 641 ? 11.273 5.492 6.727 1 94.75 641 ALA B CA 1
ATOM 12677 C C . ALA B 1 641 ? 12.117 4.375 6.105 1 94.75 641 ALA B C 1
ATOM 12679 O O . ALA B 1 641 ? 11.75 3.826 5.062 1 94.75 641 ALA B O 1
ATOM 12680 N N . ASN B 1 642 ? 13.242 4.07 6.672 1 92 642 ASN B N 1
ATOM 12681 C CA . ASN B 1 642 ? 14.141 3.002 6.254 1 92 642 ASN B CA 1
ATOM 12682 C C . ASN B 1 642 ? 14.82 3.324 4.926 1 92 642 ASN B C 1
ATOM 12684 O O . ASN B 1 642 ? 15.156 2.42 4.16 1 92 642 ASN B O 1
ATOM 12688 N N . ARG B 1 643 ? 15 4.586 4.562 1 94.5 643 ARG B N 1
ATOM 12689 C CA . ARG B 1 643 ? 15.68 5.031 3.352 1 94.5 643 ARG B CA 1
ATOM 12690 C C . ARG B 1 643 ? 17.141 5.391 3.639 1 94.5 643 ARG B C 1
ATOM 12692 O O . ARG B 1 643 ? 17.953 5.492 2.717 1 94.5 643 ARG B O 1
ATOM 12699 N N . LEU B 1 644 ? 17.344 5.613 4.895 1 95.56 644 LEU B N 1
ATOM 12700 C CA . LEU B 1 644 ? 18.672 5.953 5.391 1 95.56 644 LEU B CA 1
ATOM 12701 C C . LEU B 1 644 ? 19 5.16 6.648 1 95.56 644 LEU B C 1
ATOM 12703 O O . LEU B 1 644 ? 18.109 4.863 7.453 1 95.56 644 LEU B O 1
ATOM 12707 N N . ASP B 1 645 ? 20.266 4.773 6.75 1 93.75 645 ASP B N 1
ATOM 12708 C CA . ASP B 1 645 ? 20.688 4.074 7.957 1 93.75 645 ASP B CA 1
ATOM 12709 C C . ASP B 1 645 ? 20.484 4.938 9.195 1 93.75 645 ASP B C 1
ATOM 12711 O O . ASP B 1 645 ? 20.875 6.105 9.227 1 93.75 645 ASP B O 1
ATOM 12715 N N . MET B 1 646 ? 19.844 4.371 10.234 1 94.81 646 MET B N 1
ATOM 12716 C CA . MET B 1 646 ? 19.547 5.086 11.469 1 94.81 646 MET B CA 1
ATOM 12717 C C . MET B 1 646 ? 20.812 5.609 12.117 1 94.81 646 MET B C 1
ATOM 12719 O O . MET B 1 646 ? 20.828 6.691 12.711 1 94.81 646 MET B O 1
ATOM 12723 N N . GLU B 1 647 ? 21.891 4.918 11.992 1 93.31 647 GLU B N 1
ATOM 12724 C CA . GLU B 1 647 ? 23.156 5.344 12.586 1 93.31 647 GLU B CA 1
ATOM 12725 C C . GLU B 1 647 ? 23.656 6.641 11.953 1 93.31 647 GLU B C 1
ATOM 12727 O O . GLU B 1 647 ? 24.25 7.484 12.633 1 93.31 647 GLU B O 1
ATOM 12732 N N . VAL B 1 648 ? 23.438 6.758 10.633 1 96 648 VAL B N 1
ATOM 12733 C CA . VAL B 1 648 ? 23.844 7.965 9.922 1 96 648 VAL B CA 1
ATOM 12734 C C . VAL B 1 648 ? 23.094 9.172 10.477 1 96 648 VAL B C 1
ATOM 12736 O O . VAL B 1 648 ? 23.672 10.227 10.727 1 96 648 VAL B O 1
ATOM 12739 N N . ALA B 1 649 ? 21.766 9.039 10.695 1 97.5 649 ALA B N 1
ATOM 12740 C CA . ALA B 1 649 ? 20.938 10.117 11.211 1 97.5 649 ALA B CA 1
ATOM 12741 C C . ALA B 1 649 ? 21.359 10.508 12.625 1 97.5 649 ALA B C 1
ATOM 12743 O O . ALA B 1 649 ? 21.438 11.695 12.953 1 97.5 649 ALA B O 1
ATOM 12744 N N . LEU B 1 650 ? 21.656 9.5 13.469 1 96.88 650 LEU B N 1
ATOM 12745 C CA . LEU B 1 650 ? 22.031 9.766 14.852 1 96.88 650 LEU B CA 1
ATOM 12746 C C . LEU B 1 650 ? 23.422 10.383 14.945 1 96.88 650 LEU B C 1
ATOM 12748 O O . LEU B 1 650 ? 23.656 11.266 15.766 1 96.88 650 LEU B O 1
ATOM 12752 N N . GLU B 1 651 ? 24.328 9.938 14.07 1 95.62 651 GLU B N 1
ATOM 12753 C CA . GLU B 1 651 ? 25.672 10.523 14.016 1 95.62 651 GLU B CA 1
ATOM 12754 C C . GLU B 1 651 ? 25.609 11.992 13.609 1 95.62 651 GLU B C 1
ATOM 12756 O O . GLU B 1 651 ? 26.375 12.812 14.125 1 95.62 651 GLU B O 1
ATOM 12761 N N . LEU B 1 652 ? 24.75 12.25 12.672 1 97.75 652 LEU B N 1
ATOM 12762 C CA . LEU B 1 652 ? 24.594 13.617 12.188 1 97.75 652 LEU B CA 1
ATOM 12763 C C . LEU B 1 652 ? 24.203 14.555 13.328 1 97.75 652 LEU B C 1
ATOM 12765 O O . LEU B 1 652 ? 24.641 15.703 13.367 1 97.75 652 LEU B O 1
ATOM 12769 N N . LEU B 1 653 ? 23.438 14.117 14.32 1 97.12 653 LEU B N 1
ATOM 12770 C CA . LEU B 1 653 ? 22.938 14.953 15.414 1 97.12 653 LEU B CA 1
ATOM 12771 C C . LEU B 1 653 ? 24.078 15.375 16.328 1 97.12 653 LEU B C 1
ATOM 12773 O O . LEU B 1 653 ? 23.953 16.344 17.078 1 97.12 653 LEU B O 1
ATOM 12777 N N . SER B 1 654 ? 25.234 14.75 16.25 1 93.69 654 SER B N 1
ATOM 12778 C CA . SER B 1 654 ? 26.344 15.016 17.156 1 93.69 654 SER B CA 1
ATOM 12779 C C . SER B 1 654 ? 26.938 16.406 16.906 1 93.69 654 SER B C 1
ATOM 12781 O O . SER B 1 654 ? 27.5 17 17.828 1 93.69 654 SER B O 1
ATOM 12783 N N . TYR B 1 655 ? 26.688 16.938 15.742 1 96.94 655 TYR B N 1
ATOM 12784 C CA . TYR B 1 655 ? 27.328 18.203 15.414 1 96.94 655 TYR B CA 1
ATOM 12785 C C . TYR B 1 655 ? 26.703 19.359 16.188 1 96.94 655 TYR B C 1
ATOM 12787 O O . TYR B 1 655 ? 27.312 20.422 16.328 1 96.94 655 TYR B O 1
ATOM 12795 N N . VAL B 1 656 ? 25.484 19.172 16.75 1 96.81 656 VAL B N 1
ATOM 12796 C CA . VAL B 1 656 ? 24.703 20.297 17.234 1 96.81 656 VAL B CA 1
ATOM 12797 C C . VAL B 1 656 ? 25.312 20.828 18.531 1 96.81 656 VAL B C 1
ATOM 12799 O O . VAL B 1 656 ? 25 21.938 18.969 1 96.81 656 VAL B O 1
ATOM 12802 N N . ARG B 1 657 ? 26.156 20.062 19.078 1 93.44 657 ARG B N 1
ATOM 12803 C CA . ARG B 1 657 ? 26.875 20.547 20.25 1 93.44 657 ARG B CA 1
ATOM 12804 C C . ARG B 1 657 ? 27.5 21.906 19.984 1 93.44 657 ARG B C 1
ATOM 12806 O O . ARG B 1 657 ? 27.578 22.734 20.891 1 93.44 657 ARG B O 1
ATOM 12813 N N . ASP B 1 658 ? 27.828 22.125 18.703 1 94.69 658 ASP B N 1
ATOM 12814 C CA . ASP B 1 658 ? 28.484 23.359 18.328 1 94.69 658 ASP B CA 1
ATOM 12815 C C . ASP B 1 658 ? 27.5 24.328 17.688 1 94.69 658 ASP B C 1
ATOM 12817 O O . ASP B 1 658 ? 27.859 25.469 17.375 1 94.69 658 ASP B O 1
ATOM 12821 N N . GLU B 1 659 ? 26.25 23.953 17.5 1 97.31 659 GLU B N 1
ATOM 12822 C CA . GLU B 1 659 ? 25.25 24.766 16.812 1 97.31 659 GLU B CA 1
ATOM 12823 C C . GLU B 1 659 ? 24.734 25.875 17.719 1 97.31 659 GLU B C 1
ATOM 12825 O O . GLU B 1 659 ? 24.438 25.641 18.906 1 97.31 659 GLU B O 1
ATOM 12830 N N . ARG B 1 660 ? 24.625 27.156 17.188 1 95.75 660 ARG B N 1
ATOM 12831 C CA . ARG B 1 660 ? 24.203 28.297 18 1 95.75 660 ARG B CA 1
ATOM 12832 C C . ARG B 1 660 ? 22.984 28.984 17.391 1 95.75 660 ARG B C 1
ATOM 12834 O O . ARG B 1 660 ? 22.562 30.047 17.844 1 95.75 660 ARG B O 1
ATOM 12841 N N . GLU B 1 661 ? 22.406 28.359 16.328 1 96.69 661 GLU B N 1
ATOM 12842 C CA . GLU B 1 661 ? 21.219 28.906 15.68 1 96.69 661 GLU B CA 1
ATOM 12843 C C . GLU B 1 661 ? 19.969 28.094 16.031 1 96.69 661 GLU B C 1
ATOM 12845 O O . GLU B 1 661 ? 20.047 26.875 16.156 1 96.69 661 GLU B O 1
ATOM 12850 N N . TYR B 1 662 ? 18.844 28.719 16.172 1 96.44 662 TYR B N 1
ATOM 12851 C CA . TYR B 1 662 ? 17.609 28.125 16.672 1 96.44 662 TYR B CA 1
ATOM 12852 C C . TYR B 1 662 ? 17.047 27.109 15.68 1 96.44 662 TYR B C 1
ATOM 12854 O O . TYR B 1 662 ? 16.703 25.984 16.047 1 96.44 662 TYR B O 1
ATOM 12862 N N . PRO B 1 663 ? 16.969 27.438 14.312 1 97.94 663 PRO B N 1
ATOM 12863 C CA . PRO B 1 663 ? 16.219 26.562 13.406 1 97.94 663 PRO B CA 1
ATOM 12864 C C . PRO B 1 663 ? 16.781 25.141 13.359 1 97.94 663 PRO B C 1
ATOM 12866 O O . PRO B 1 663 ? 16.031 24.172 13.461 1 97.94 663 PRO B O 1
ATOM 12869 N N . PRO B 1 664 ? 18.141 24.953 13.289 1 98.44 664 PRO B N 1
ATOM 12870 C CA . PRO B 1 664 ? 18.641 23.578 13.336 1 98.44 664 PRO B CA 1
ATOM 12871 C C . PRO B 1 664 ? 18.281 22.875 14.641 1 98.44 664 PRO B C 1
ATOM 12873 O O . PRO B 1 664 ? 17.953 21.688 14.633 1 98.44 664 PRO B O 1
ATOM 12876 N N . TRP B 1 665 ? 18.344 23.625 15.734 1 98.06 665 TRP B N 1
ATOM 12877 C CA . TRP B 1 665 ? 18.016 23.031 17.031 1 98.06 665 TRP B CA 1
ATOM 12878 C C . TRP B 1 665 ? 16.562 22.609 17.094 1 98.06 665 TRP B C 1
ATOM 12880 O O . TRP B 1 665 ? 16.219 21.625 17.734 1 98.06 665 TRP B O 1
ATOM 12890 N N . GLU B 1 666 ? 15.68 23.406 16.484 1 98 666 GLU B N 1
ATOM 12891 C CA . GLU B 1 666 ? 14.273 23.031 16.469 1 98 666 GLU B CA 1
ATOM 12892 C C . GLU B 1 666 ? 14.055 21.719 15.711 1 98 666 GLU B C 1
ATOM 12894 O O . GLU B 1 666 ? 13.211 20.906 16.094 1 98 666 GLU B O 1
ATOM 12899 N N . SER B 1 667 ? 14.773 21.516 14.594 1 98.31 667 SER B N 1
ATOM 12900 C CA . SER B 1 667 ? 14.719 20.25 13.883 1 98.31 667 SER B CA 1
ATOM 12901 C C . SER B 1 667 ? 15.211 19.109 14.766 1 98.31 667 SER B C 1
ATOM 12903 O O . SER B 1 667 ? 14.641 18.016 14.75 1 98.31 667 SER B O 1
ATOM 12905 N N . VAL B 1 668 ? 16.266 19.328 15.516 1 98.31 668 VAL B N 1
ATOM 12906 C CA . VAL B 1 668 ? 16.812 18.344 16.438 1 98.31 668 VAL B CA 1
ATOM 12907 C C . VAL B 1 668 ? 15.805 18.031 17.531 1 98.31 668 VAL B C 1
ATOM 12909 O O . VAL B 1 668 ? 15.656 16.891 17.953 1 98.31 668 VAL B O 1
ATOM 12912 N N . ASN B 1 669 ? 15.141 19.109 18.031 1 97.62 669 ASN B N 1
ATOM 12913 C CA . ASN B 1 669 ? 14.117 18.969 19.062 1 97.62 669 ASN B CA 1
ATOM 12914 C C . ASN B 1 669 ? 13.062 17.938 18.672 1 97.62 669 ASN B C 1
ATOM 12916 O O . ASN B 1 669 ? 12.633 17.141 19.516 1 97.62 669 ASN B O 1
ATOM 12920 N N . THR B 1 670 ? 12.656 17.953 17.422 1 96.38 670 THR B N 1
ATOM 12921 C CA . THR B 1 670 ? 11.664 17 16.922 1 96.38 670 THR B CA 1
ATOM 12922 C C . THR B 1 670 ? 12.18 15.57 17.031 1 96.38 670 THR B C 1
ATOM 12924 O O . THR B 1 670 ? 11.461 14.68 17.484 1 96.38 670 THR B O 1
ATOM 12927 N N . ALA B 1 671 ? 13.398 15.359 16.625 1 97.12 671 ALA B N 1
ATOM 12928 C CA . ALA B 1 671 ? 14.008 14.031 16.688 1 97.12 671 ALA B CA 1
ATOM 12929 C C . ALA B 1 671 ? 14.18 13.562 18.125 1 97.12 671 ALA B C 1
ATOM 12931 O O . ALA B 1 671 ? 13.82 12.43 18.469 1 97.12 671 ALA B O 1
ATOM 12932 N N . LEU B 1 672 ? 14.703 14.461 18.984 1 97.44 672 LEU B N 1
ATOM 12933 C CA . LEU B 1 672 ? 14.961 14.109 20.375 1 97.44 672 LEU B CA 1
ATOM 12934 C C . LEU B 1 672 ? 13.656 13.82 21.109 1 97.44 672 LEU B C 1
ATOM 12936 O O . LEU B 1 672 ? 13.602 12.914 21.953 1 97.44 672 LEU B O 1
ATOM 12940 N N . SER B 1 673 ? 12.656 14.57 20.828 1 95.12 673 SER B N 1
ATOM 12941 C CA . SER B 1 673 ? 11.367 14.375 21.484 1 95.12 673 SER B CA 1
ATOM 12942 C C . SER B 1 673 ? 10.75 13.039 21.094 1 95.12 673 SER B C 1
ATOM 12944 O O . SER B 1 673 ? 10.164 12.352 21.938 1 95.12 673 SER B O 1
ATOM 12946 N N . TYR B 1 674 ? 10.883 12.719 19.859 1 94.5 674 TYR B N 1
ATOM 12947 C CA . TYR B 1 674 ? 10.391 11.422 19.406 1 94.5 674 TYR B CA 1
ATOM 12948 C C . TYR B 1 674 ? 11.078 10.289 20.156 1 94.5 674 TYR B C 1
ATOM 12950 O O . TYR B 1 674 ? 10.422 9.367 20.641 1 94.5 674 TYR B O 1
ATOM 12958 N N . LEU B 1 675 ? 12.359 10.312 20.188 1 96.69 675 LEU B N 1
ATOM 12959 C CA . LEU B 1 675 ? 13.148 9.258 20.812 1 96.69 675 LEU B CA 1
ATOM 12960 C C . LEU B 1 675 ? 12.867 9.188 22.312 1 96.69 675 LEU B C 1
ATOM 12962 O O . LEU B 1 675 ? 12.844 8.102 22.906 1 96.69 675 LEU B O 1
ATOM 12966 N N . ALA B 1 676 ? 12.664 10.375 22.938 1 94.69 676 ALA B N 1
ATOM 12967 C CA . ALA B 1 676 ? 12.32 10.406 24.359 1 94.69 676 ALA B CA 1
ATOM 12968 C C . ALA B 1 676 ? 11.062 9.602 24.641 1 94.69 676 ALA B C 1
ATOM 12970 O O . ALA B 1 676 ? 11.031 8.797 25.578 1 94.69 676 ALA B O 1
ATOM 12971 N N . GLN B 1 677 ? 10.125 9.797 23.812 1 91.75 677 GLN B N 1
ATOM 12972 C CA . GLN B 1 677 ? 8.844 9.109 24 1 91.75 677 GLN B CA 1
ATOM 12973 C C . GLN B 1 677 ? 9 7.605 23.781 1 91.75 677 GLN B C 1
ATOM 12975 O O . GLN B 1 677 ? 8.422 6.809 24.531 1 91.75 677 GLN B O 1
ATOM 12980 N N . ARG B 1 678 ? 9.797 7.203 22.844 1 93.81 678 ARG B N 1
ATOM 12981 C CA . ARG B 1 678 ? 9.945 5.789 22.516 1 93.81 678 ARG B CA 1
ATOM 12982 C C . ARG B 1 678 ? 10.789 5.07 23.562 1 93.81 678 ARG B C 1
ATOM 12984 O O . ARG B 1 678 ? 10.531 3.906 23.875 1 93.81 678 ARG B O 1
ATOM 12991 N N . LEU B 1 679 ? 11.758 5.754 24.062 1 95.25 679 LEU B N 1
ATOM 12992 C CA . LEU B 1 679 ? 12.75 5.117 24.922 1 95.25 679 LEU B CA 1
ATOM 12993 C C . LEU B 1 679 ? 12.305 5.137 26.375 1 95.25 679 LEU B C 1
ATOM 12995 O O . LEU B 1 679 ? 12.867 4.426 27.219 1 95.25 679 LEU B O 1
ATOM 12999 N N . ARG B 1 680 ? 11.359 5.949 26.703 1 92.69 680 ARG B N 1
ATOM 13000 C CA . ARG B 1 680 ? 10.914 6.02 28.094 1 92.69 680 ARG B CA 1
ATOM 13001 C C . ARG B 1 680 ? 10.492 4.645 28.609 1 92.69 680 ARG B C 1
ATOM 13003 O O . ARG B 1 680 ? 9.703 3.949 27.953 1 92.69 680 ARG B O 1
ATOM 13010 N N . GLY B 1 681 ? 11.008 4.285 29.75 1 88.44 681 GLY B N 1
ATOM 13011 C CA . GLY B 1 681 ? 10.68 3.004 30.359 1 88.44 681 GLY B CA 1
ATOM 13012 C C . GLY B 1 681 ? 11.609 1.884 29.906 1 88.44 681 GLY B C 1
ATOM 13013 O O . GLY B 1 681 ? 11.516 0.764 30.422 1 88.44 681 GLY B O 1
ATOM 13014 N N . THR B 1 682 ? 12.445 2.104 28.922 1 90.5 682 THR B N 1
ATOM 13015 C CA . THR B 1 682 ? 13.398 1.095 28.469 1 90.5 682 THR B CA 1
ATOM 13016 C C . THR B 1 682 ? 14.711 1.217 29.234 1 90.5 682 THR B C 1
ATOM 13018 O O . THR B 1 682 ? 15 2.26 29.828 1 90.5 682 THR B O 1
ATOM 13021 N N . PRO B 1 683 ? 15.508 0.2 29.203 1 88.75 683 PRO B N 1
ATOM 13022 C CA . PRO B 1 683 ? 16.781 0.236 29.922 1 88.75 683 PRO B CA 1
ATOM 13023 C C . PRO B 1 683 ? 17.766 1.254 29.344 1 88.75 683 PRO B C 1
ATOM 13025 O O . PRO B 1 683 ? 18.672 1.715 30.047 1 88.75 683 PRO B O 1
ATOM 13028 N N . ASP B 1 684 ? 17.516 1.726 28.094 1 93.31 684 ASP B N 1
ATOM 13029 C CA . ASP B 1 684 ? 18.453 2.609 27.406 1 93.31 684 ASP B CA 1
ATOM 13030 C C . ASP B 1 684 ? 18.078 4.074 27.625 1 93.31 684 ASP B C 1
ATOM 13032 O O . ASP B 1 684 ? 18.75 4.973 27.109 1 93.31 684 ASP B O 1
ATOM 13036 N N . TYR B 1 685 ? 17.062 4.344 28.391 1 93.88 685 TYR B N 1
ATOM 13037 C CA . TYR B 1 685 ? 16.609 5.719 28.594 1 93.88 685 TYR B CA 1
ATOM 13038 C C . TYR B 1 685 ? 17.703 6.547 29.266 1 93.88 685 TYR B C 1
ATOM 13040 O O . TYR B 1 685 ? 17.875 7.723 28.953 1 93.88 685 TYR B O 1
ATOM 13048 N N . GLY B 1 686 ? 18.391 5.961 30.234 1 93.19 686 GLY B N 1
ATOM 13049 C CA . GLY B 1 686 ? 19.5 6.66 30.891 1 93.19 686 GLY B CA 1
ATOM 13050 C C . GLY B 1 686 ? 20.609 7.051 29.922 1 93.19 686 GLY B C 1
ATOM 13051 O O . GLY B 1 686 ? 21.172 8.141 30.031 1 93.19 686 GLY B O 1
ATOM 13052 N N . LEU B 1 687 ? 20.922 6.109 29.016 1 94.62 687 LEU B N 1
ATOM 13053 C CA . LEU B 1 687 ? 21.938 6.398 28 1 94.62 687 LEU B CA 1
ATOM 13054 C C . LEU B 1 687 ? 21.469 7.527 27.094 1 94.62 687 LEU B C 1
ATOM 13056 O O . LEU B 1 687 ? 22.281 8.367 26.672 1 94.62 687 LEU B O 1
ATOM 13060 N N . TYR B 1 688 ? 20.234 7.562 26.844 1 95.69 688 TYR B N 1
ATOM 13061 C CA . TYR B 1 688 ? 19.625 8.617 26.047 1 95.69 688 TYR B CA 1
ATOM 13062 C C . TYR B 1 688 ? 19.766 9.969 26.734 1 95.69 688 TYR B C 1
ATOM 13064 O O . TYR B 1 688 ? 20.125 10.961 26.094 1 95.69 688 TYR B O 1
ATOM 13072 N N . GLN B 1 689 ? 19.469 10.031 28 1 93.88 689 GLN B N 1
ATOM 13073 C CA . GLN B 1 689 ? 19.594 11.273 28.75 1 93.88 689 GLN B CA 1
ATOM 13074 C C . GLN B 1 689 ? 21.031 11.797 28.734 1 93.88 689 GLN B C 1
ATOM 13076 O O . GLN B 1 689 ? 21.25 12.992 28.562 1 93.88 689 GLN B O 1
ATOM 13081 N N . LEU B 1 690 ? 21.969 10.898 28.875 1 93.12 690 LEU B N 1
ATOM 13082 C CA . LEU B 1 690 ? 23.375 11.281 28.844 1 93.12 690 LEU B CA 1
ATOM 13083 C C . LEU B 1 690 ? 23.75 11.812 27.453 1 93.12 690 LEU B C 1
ATOM 13085 O O . LEU B 1 690 ? 24.547 12.75 27.344 1 93.12 690 LEU B O 1
ATOM 13089 N N . TRP B 1 691 ? 23.203 11.156 26.438 1 95.12 691 TRP B N 1
ATOM 13090 C CA . TRP B 1 691 ? 23.453 11.586 25.078 1 95.12 691 TRP B CA 1
ATOM 13091 C C . TRP B 1 691 ? 22.922 12.992 24.844 1 95.12 691 TRP B C 1
ATOM 13093 O O . TRP B 1 691 ? 23.609 13.852 24.297 1 95.12 691 TRP B O 1
ATOM 13103 N N . VAL B 1 692 ? 21.719 13.328 25.312 1 95.88 692 VAL B N 1
ATOM 13104 C CA . VAL B 1 692 ? 21.094 14.641 25.156 1 95.88 692 VAL B CA 1
ATOM 13105 C C . VAL B 1 692 ? 21.891 15.688 25.938 1 95.88 692 VAL B C 1
ATOM 13107 O O . VAL B 1 692 ? 22.109 16.797 25.469 1 95.88 692 VAL B O 1
ATOM 13110 N N . ASP B 1 693 ? 22.344 15.312 27.156 1 93.69 693 ASP B N 1
ATOM 13111 C CA . ASP B 1 693 ? 23.156 16.203 27.969 1 93.69 693 ASP B CA 1
ATOM 13112 C C . ASP B 1 693 ? 24.422 16.625 27.234 1 93.69 693 ASP B C 1
ATOM 13114 O O . ASP B 1 693 ? 24.844 17.781 27.312 1 93.69 693 ASP B O 1
ATOM 13118 N N . THR B 1 694 ? 24.938 15.648 26.562 1 93.69 694 THR B N 1
ATOM 13119 C CA . THR B 1 694 ? 26.156 15.93 25.812 1 93.69 694 THR B CA 1
ATOM 13120 C C . THR B 1 694 ? 25.859 16.891 24.656 1 93.69 694 THR B C 1
ATOM 13122 O O . THR B 1 694 ? 26.656 17.797 24.391 1 93.69 694 THR B O 1
ATOM 13125 N N . LEU B 1 695 ? 24.734 16.719 23.953 1 95.75 695 LEU B N 1
ATOM 13126 C CA . LEU B 1 695 ? 24.391 17.516 22.797 1 95.75 695 LEU B CA 1
ATOM 13127 C C . LEU B 1 695 ? 24.141 18.969 23.188 1 95.75 695 LEU B C 1
ATOM 13129 O O . LEU B 1 695 ? 24.531 19.891 22.469 1 95.75 695 LEU B O 1
ATOM 13133 N N . ILE B 1 696 ? 23.516 19.234 24.406 1 95.25 696 ILE B N 1
ATOM 13134 C CA . ILE B 1 696 ? 23.078 20.594 24.75 1 95.25 696 ILE B CA 1
ATOM 13135 C C . ILE B 1 696 ? 24.156 21.266 25.578 1 95.25 696 ILE B C 1
ATOM 13137 O O . ILE B 1 696 ? 24.109 22.484 25.797 1 95.25 696 ILE B O 1
ATOM 13141 N N . GLY B 1 697 ? 25.141 20.531 26.078 1 91.81 697 GLY B N 1
ATOM 13142 C CA . GLY B 1 697 ? 26.047 20.969 27.125 1 91.81 697 GLY B CA 1
ATOM 13143 C C . GLY B 1 697 ? 26.75 22.266 26.797 1 91.81 697 GLY B C 1
ATOM 13144 O O . GLY B 1 697 ? 26.734 23.219 27.594 1 91.81 697 GLY B O 1
ATOM 13145 N N . ASP B 1 698 ? 27.297 22.391 25.578 1 91.38 698 ASP B N 1
ATOM 13146 C CA . ASP B 1 698 ? 28.109 23.547 25.234 1 91.38 698 ASP B CA 1
ATOM 13147 C C . ASP B 1 698 ? 27.234 24.797 25.047 1 91.38 698 ASP B C 1
ATOM 13149 O O . ASP B 1 698 ? 27.672 25.906 25.359 1 91.38 698 ASP B O 1
ATOM 13153 N N . VAL B 1 699 ? 26.047 24.625 24.594 1 93.12 699 VAL B N 1
ATOM 13154 C CA . VAL B 1 699 ? 25.125 25.75 24.438 1 93.12 699 VAL B CA 1
ATOM 13155 C C . VAL B 1 699 ? 24.594 26.172 25.797 1 93.12 699 VAL B C 1
ATOM 13157 O O . VAL B 1 699 ? 24.453 27.375 26.078 1 93.12 699 VAL B O 1
ATOM 13160 N N . PHE B 1 700 ? 24.375 25.281 26.672 1 92.88 700 PHE B N 1
ATOM 13161 C CA . PHE B 1 700 ? 23.75 25.5 27.984 1 92.88 700 PHE B CA 1
ATOM 13162 C C . PHE B 1 700 ? 24.703 26.25 28.906 1 92.88 700 PHE B C 1
ATOM 13164 O O . PHE B 1 700 ? 24.266 27.125 29.672 1 92.88 700 PHE B O 1
ATOM 13171 N N . VAL B 1 701 ? 25.953 25.984 28.906 1 88.44 701 VAL B N 1
ATOM 13172 C CA . VAL B 1 701 ? 26.938 26.578 29.812 1 88.44 701 VAL B CA 1
ATOM 13173 C C . VAL B 1 701 ? 26.953 28.094 29.641 1 88.44 701 VAL B C 1
ATOM 13175 O O . VAL B 1 701 ? 27.125 28.844 30.609 1 88.44 701 VAL B O 1
ATOM 13178 N N . GLY B 1 702 ? 26.641 28.578 28.453 1 80.5 702 GLY B N 1
ATOM 13179 C CA . GLY B 1 702 ? 26.656 30.016 28.219 1 80.5 702 GLY B CA 1
ATOM 13180 C C . GLY B 1 702 ? 25.281 30.656 28.344 1 80.5 702 GLY B C 1
ATOM 13181 O O . GLY B 1 702 ? 25.125 31.859 28.156 1 80.5 702 GLY B O 1
ATOM 13182 N N . LEU B 1 703 ? 24.297 29.922 28.891 1 87.69 703 LEU B N 1
ATOM 13183 C CA . LEU B 1 703 ? 22.922 30.406 28.859 1 87.69 703 LEU B CA 1
ATOM 13184 C C . LEU B 1 703 ? 22.422 30.75 30.25 1 87.69 703 LEU B C 1
ATOM 13186 O O . LEU B 1 703 ? 22.703 30.016 31.203 1 87.69 703 LEU B O 1
ATOM 13190 N N . ASP B 1 704 ? 21.844 31.844 30.391 1 88.75 704 ASP B N 1
ATOM 13191 C CA . ASP B 1 704 ? 21.094 32.188 31.594 1 88.75 704 ASP B CA 1
ATOM 13192 C C . ASP B 1 704 ? 19.641 31.734 31.484 1 88.75 704 ASP B C 1
ATOM 13194 O O . ASP B 1 704 ? 18.828 32.344 30.797 1 88.75 704 ASP B O 1
ATOM 13198 N N . VAL B 1 705 ? 19.297 30.719 32.219 1 90.69 705 VAL B N 1
ATOM 13199 C CA . VAL B 1 705 ? 18.016 30.047 32.125 1 90.69 705 VAL B CA 1
ATOM 13200 C C . VAL B 1 705 ? 16.891 30.969 32.594 1 90.69 705 VAL B C 1
ATOM 13202 O O . VAL B 1 705 ? 15.758 30.875 32.125 1 90.69 705 VAL B O 1
ATOM 13205 N N . THR B 1 706 ? 17.172 31.859 33.5 1 90.75 706 THR B N 1
ATOM 13206 C CA . THR B 1 706 ? 16.125 32.656 34.125 1 90.75 706 THR B CA 1
ATOM 13207 C C . THR B 1 706 ? 16.281 34.125 33.75 1 90.75 706 THR B C 1
ATOM 13209 O O . THR B 1 706 ? 15.453 34.969 34.125 1 90.75 706 THR B O 1
ATOM 13212 N N . GLY B 1 707 ? 17.391 34.406 33.094 1 87.06 707 GLY B N 1
ATOM 13213 C CA . GLY B 1 707 ? 17.641 35.781 32.719 1 87.06 707 GLY B CA 1
ATOM 13214 C C . GLY B 1 707 ? 17.281 36.125 31.297 1 87.06 707 GLY B C 1
ATOM 13215 O O . GLY B 1 707 ? 17.203 35.219 30.453 1 87.06 707 GLY B O 1
ATOM 13216 N N . VAL B 1 708 ? 16.844 37.375 31.094 1 80.38 708 VAL B N 1
ATOM 13217 C CA . VAL B 1 708 ? 16.609 37.906 29.75 1 80.38 708 VAL B CA 1
ATOM 13218 C C . VAL B 1 708 ? 17.641 38.969 29.422 1 80.38 708 VAL B C 1
ATOM 13220 O O . VAL B 1 708 ? 17.906 39.875 30.25 1 80.38 708 VAL B O 1
ATOM 13223 N N . PRO B 1 709 ? 18.391 38.625 28.375 1 68.62 709 PRO B N 1
ATOM 13224 C CA . PRO B 1 709 ? 19.344 39.688 28.062 1 68.62 709 PRO B CA 1
ATOM 13225 C C . PRO B 1 709 ? 18.672 41.062 27.953 1 68.62 709 PRO B C 1
ATOM 13227 O O . PRO B 1 709 ? 17.469 41.125 27.672 1 68.62 709 PRO B O 1
ATOM 13230 N N . PRO B 1 710 ? 19.406 42.031 28.391 1 59.22 710 PRO B N 1
ATOM 13231 C CA . PRO B 1 710 ? 18.828 43.375 28.312 1 59.22 710 PRO B CA 1
ATOM 13232 C C . PRO B 1 710 ? 18.234 43.688 26.938 1 59.22 710 PRO B C 1
ATOM 13234 O O . PRO B 1 710 ? 18.672 43.094 25.938 1 59.22 710 PRO B O 1
ATOM 13237 N N . SER B 1 711 ? 17.109 44.469 26.953 1 54.47 711 SER B N 1
ATOM 13238 C CA . SER B 1 711 ? 16.297 44.875 25.812 1 54.47 711 SER B CA 1
ATOM 13239 C C . SER B 1 711 ? 17.156 45.344 24.641 1 54.47 711 SER B C 1
ATOM 13241 O O . SER B 1 711 ? 18.094 46.125 24.828 1 54.47 711 SER B O 1
ATOM 13243 N N . GLY B 1 712 ? 17.078 44.812 23.391 1 53.5 712 GLY B N 1
ATOM 13244 C CA . GLY B 1 712 ? 17.797 45.219 22.188 1 53.5 712 GLY B CA 1
ATOM 13245 C C . GLY B 1 712 ? 18.906 44.25 21.812 1 53.5 712 GLY B C 1
ATOM 13246 O O . GLY B 1 712 ? 19.344 44.219 20.656 1 53.5 712 GLY B O 1
ATOM 13247 N N . ASP B 1 713 ? 19.375 43.531 22.812 1 55.03 713 ASP B N 1
ATOM 13248 C CA . ASP B 1 713 ? 20.594 42.781 22.531 1 55.03 713 ASP B CA 1
ATOM 13249 C C . ASP B 1 713 ? 20.25 41.375 22.031 1 55.03 713 ASP B C 1
ATOM 13251 O O . ASP B 1 713 ? 21.016 40.781 21.281 1 55.03 713 ASP B O 1
ATOM 13255 N N . ALA B 1 714 ? 19 40.875 22.375 1 69.75 714 ALA B N 1
ATOM 13256 C CA . ALA B 1 714 ? 18.766 39.5 21.938 1 69.75 714 ALA B CA 1
ATOM 13257 C C . ALA B 1 714 ? 17.766 39.469 20.766 1 69.75 714 ALA B C 1
ATOM 13259 O O . ALA B 1 714 ? 16.719 40.125 20.828 1 69.75 714 ALA B O 1
ATOM 13260 N N . SER B 1 715 ? 18.328 38.906 19.75 1 87.62 715 SER B N 1
ATOM 13261 C CA . SER B 1 715 ? 17.469 38.688 18.594 1 87.62 715 SER B CA 1
ATOM 13262 C C . SER B 1 715 ? 16.328 37.75 18.922 1 87.62 715 SER B C 1
ATOM 13264 O O . SER B 1 715 ? 16.375 37.031 19.953 1 87.62 715 SER B O 1
ATOM 13266 N N . LEU B 1 716 ? 15.211 37.844 18.344 1 93.06 716 LEU B N 1
ATOM 13267 C CA . LEU B 1 716 ? 14.062 36.969 18.516 1 93.06 716 LEU B CA 1
ATOM 13268 C C . LEU B 1 716 ? 14.492 35.5 18.484 1 93.06 716 LEU B C 1
ATOM 13270 O O . LEU B 1 716 ? 14.078 34.688 19.328 1 93.06 716 LEU B O 1
ATOM 13274 N N . LEU B 1 717 ? 15.391 35.094 17.594 1 94.19 717 LEU B N 1
ATOM 13275 C CA . LEU B 1 717 ? 15.82 33.719 17.453 1 94.19 717 LEU B CA 1
ATOM 13276 C C . LEU B 1 717 ? 16.672 33.281 18.641 1 94.19 717 LEU B C 1
ATOM 13278 O O . LEU B 1 717 ? 16.641 32.125 19.031 1 94.19 717 LEU B O 1
ATOM 13282 N N . ASP B 1 718 ? 17.391 34.219 19.219 1 93 718 ASP B N 1
ATOM 13283 C CA . ASP B 1 718 ? 18.156 33.906 20.438 1 93 718 ASP B CA 1
ATOM 13284 C C . ASP B 1 718 ? 17.219 33.531 21.578 1 93 718 ASP B C 1
ATOM 13286 O O . ASP B 1 718 ? 17.516 32.656 22.391 1 93 718 ASP B O 1
ATOM 13290 N N . LYS B 1 719 ? 16.125 34.281 21.703 1 92.69 719 LYS B N 1
ATOM 13291 C CA . LYS B 1 719 ? 15.133 34 22.734 1 92.69 719 LYS B CA 1
ATOM 13292 C C . LYS B 1 719 ? 14.555 32.594 22.547 1 92.69 719 LYS B C 1
ATOM 13294 O O . LYS B 1 719 ? 14.391 31.844 23.516 1 92.69 719 LYS B O 1
ATOM 13299 N N . PHE B 1 720 ? 14.25 32.25 21.281 1 94.19 720 PHE B N 1
ATOM 13300 C CA . PHE B 1 720 ? 13.75 30.922 20.969 1 94.19 720 PHE B CA 1
ATOM 13301 C C . PHE B 1 720 ? 14.758 29.859 21.359 1 94.19 720 PHE B C 1
ATOM 13303 O O . PHE B 1 720 ? 14.398 28.844 21.969 1 94.19 720 PHE B O 1
ATOM 13310 N N . LEU B 1 721 ? 16.016 30.031 21 1 94.5 721 LEU B N 1
ATOM 13311 C CA . LEU B 1 721 ? 17.062 29.062 21.297 1 94.5 721 LEU B CA 1
ATOM 13312 C C . LEU B 1 721 ? 17.234 28.891 22.812 1 94.5 721 LEU B C 1
ATOM 13314 O O . LEU B 1 721 ? 17.359 27.766 23.297 1 94.5 721 LEU B O 1
ATOM 13318 N N . GLN B 1 722 ? 17.25 30.016 23.547 1 93.62 722 GLN B N 1
ATOM 13319 C CA . GLN B 1 722 ? 17.391 29.984 25 1 93.62 722 GLN B CA 1
ATOM 13320 C C . GLN B 1 722 ? 16.281 29.141 25.641 1 93.62 722 GLN B C 1
ATOM 13322 O O . GLN B 1 722 ? 16.562 28.312 26.5 1 93.62 722 GLN B O 1
ATOM 13327 N N . GLN B 1 723 ? 15.094 29.391 25.266 1 92.75 723 GLN B N 1
ATOM 13328 C CA . GLN B 1 723 ? 13.961 28.672 25.828 1 92.75 723 GLN B CA 1
ATOM 13329 C C . GLN B 1 723 ? 14.055 27.172 25.516 1 92.75 723 GLN B C 1
ATOM 13331 O O . GLN B 1 723 ? 13.773 26.328 26.375 1 92.75 723 GLN B O 1
ATOM 13336 N N . LEU B 1 724 ? 14.406 26.859 24.25 1 94.88 724 LEU B N 1
ATOM 13337 C CA . LEU B 1 724 ? 14.484 25.469 23.812 1 94.88 724 LEU B CA 1
ATOM 13338 C C . LEU B 1 724 ? 15.547 24.719 24.609 1 94.88 724 LEU B C 1
ATOM 13340 O O . LEU B 1 724 ? 15.273 23.641 25.141 1 94.88 724 LEU B O 1
ATOM 13344 N N . ILE B 1 725 ? 16.75 25.234 24.688 1 96 725 ILE B N 1
ATOM 13345 C CA . ILE B 1 725 ? 17.875 24.578 25.359 1 96 725 ILE B CA 1
ATOM 13346 C C . ILE B 1 725 ? 17.594 24.5 26.859 1 96 725 ILE B C 1
ATOM 13348 O O . ILE B 1 725 ? 17.875 23.484 27.5 1 96 725 ILE B O 1
ATOM 13352 N N . SER B 1 726 ? 17.047 25.594 27.453 1 95 726 SER B N 1
ATOM 13353 C CA . SER B 1 726 ? 16.688 25.594 28.875 1 95 726 SER B CA 1
ATOM 13354 C C . SER B 1 726 ? 15.672 24.516 29.188 1 95 726 SER B C 1
ATOM 13356 O O . SER B 1 726 ? 15.773 23.828 30.219 1 95 726 SER B O 1
ATOM 13358 N N . SER B 1 727 ? 14.688 24.422 28.328 1 93.94 727 SER B N 1
ATOM 13359 C CA . SER B 1 727 ? 13.664 23.391 28.531 1 93.94 727 SER B CA 1
ATOM 13360 C C . SER B 1 727 ? 14.281 22 28.531 1 93.94 727 SER B C 1
ATOM 13362 O O . SER B 1 727 ? 13.906 21.156 29.344 1 93.94 727 SER B O 1
ATOM 13364 N N . TRP B 1 728 ? 15.234 21.719 27.641 1 95.12 728 TRP B N 1
ATOM 13365 C CA . TRP B 1 728 ? 15.891 20.406 27.578 1 95.12 728 TRP B CA 1
ATOM 13366 C C . TRP B 1 728 ? 16.766 20.188 28.812 1 95.12 728 TRP B C 1
ATOM 13368 O O . TRP B 1 728 ? 16.781 19.094 29.375 1 95.12 728 TRP B O 1
ATOM 13378 N N . ALA B 1 729 ? 17.453 21.219 29.203 1 94.88 729 ALA B N 1
ATOM 13379 C CA . ALA B 1 729 ? 18.328 21.109 30.375 1 94.88 729 ALA B CA 1
ATOM 13380 C C . ALA B 1 729 ? 17.531 20.75 31.625 1 94.88 729 ALA B C 1
ATOM 13382 O O . ALA B 1 729 ? 17.938 19.875 32.406 1 94.88 729 ALA B O 1
ATOM 13383 N N . CYS B 1 730 ? 16.453 21.438 31.828 1 94.19 730 CYS B N 1
ATOM 13384 C CA . CYS B 1 730 ? 15.617 21.188 33 1 94.19 730 CYS B CA 1
ATOM 13385 C C . CYS B 1 730 ? 14.938 19.828 32.906 1 94.19 730 CYS B C 1
ATOM 13387 O O . CYS B 1 730 ? 14.82 19.109 33.875 1 94.19 730 CYS B O 1
ATOM 13389 N N . ARG B 1 731 ? 14.562 19.484 31.719 1 91.38 731 ARG B N 1
ATOM 13390 C CA . ARG B 1 731 ? 13.93 18.188 31.484 1 91.38 731 ARG B CA 1
ATOM 13391 C C . ARG B 1 731 ? 14.891 17.047 31.797 1 91.38 731 ARG B C 1
ATOM 13393 O O . ARG B 1 731 ? 14.484 16 32.281 1 91.38 731 ARG B O 1
ATOM 13400 N N . MET B 1 732 ? 16.141 17.25 31.438 1 91.56 732 MET B N 1
ATOM 13401 C CA . MET B 1 732 ? 17.156 16.25 31.719 1 91.56 732 MET B CA 1
ATOM 13402 C C . MET B 1 732 ? 17.594 16.297 33.188 1 91.56 732 MET B C 1
ATOM 13404 O O . MET B 1 732 ? 18.516 15.586 33.594 1 91.56 732 MET B O 1
ATOM 13408 N N . GLU B 1 733 ? 17.031 17.25 33.938 1 89.75 733 GLU B N 1
ATOM 13409 C CA . GLU B 1 733 ? 17.219 17.375 35.375 1 89.75 733 GLU B CA 1
ATOM 13410 C C . GLU B 1 733 ? 18.656 17.797 35.688 1 89.75 733 GLU B C 1
ATOM 13412 O O . GLU B 1 733 ? 19.25 17.312 36.656 1 89.75 733 GLU B O 1
ATOM 13417 N N . ILE B 1 734 ? 19.109 18.531 34.844 1 91.56 734 ILE B N 1
ATOM 13418 C CA . ILE B 1 734 ? 20.391 19.141 35.188 1 91.56 734 ILE B CA 1
ATOM 13419 C C . ILE B 1 734 ? 20.234 20.016 36.406 1 91.56 734 ILE B C 1
ATOM 13421 O O . ILE B 1 734 ? 19.406 20.922 36.469 1 91.56 734 ILE B O 1
ATOM 13425 N N . GLU B 1 735 ? 21.031 19.859 37.375 1 92 735 GLU B N 1
ATOM 13426 C CA . GLU B 1 735 ? 20.859 20.422 38.719 1 92 735 GLU B CA 1
ATOM 13427 C C . GLU B 1 735 ? 20.859 21.953 38.656 1 92 735 GLU B C 1
ATOM 13429 O O . GLU B 1 735 ? 20.109 22.609 39.375 1 92 735 GLU B O 1
ATOM 13434 N N . SER B 1 736 ? 21.781 22.5 37.906 1 93.31 736 SER B N 1
ATOM 13435 C CA . SER B 1 736 ? 21.859 23.953 37.875 1 93.31 736 SER B CA 1
ATOM 13436 C C . SER B 1 736 ? 20.578 24.562 37.312 1 93.31 736 SER B C 1
ATOM 13438 O O . SER B 1 736 ? 20.125 25.609 37.781 1 93.31 736 SER B O 1
ATOM 13440 N N . CYS B 1 737 ? 19.984 23.922 36.312 1 94.44 737 CYS B N 1
ATOM 13441 C CA . CYS B 1 737 ? 18.734 24.422 35.75 1 94.44 737 CYS B CA 1
ATOM 13442 C C . CYS B 1 737 ? 17.609 24.344 36.75 1 94.44 737 CYS B C 1
ATOM 13444 O O . CYS B 1 737 ? 16.844 25.297 36.938 1 94.44 737 CYS B O 1
ATOM 13446 N N . LEU B 1 738 ? 17.547 23.266 37.469 1 94.62 738 LEU B N 1
ATOM 13447 C CA . LEU B 1 738 ? 16.5 23.062 38.469 1 94.62 738 LEU B CA 1
ATOM 13448 C C . LEU B 1 738 ? 16.672 24.031 39.625 1 94.62 738 LEU B C 1
ATOM 13450 O O . LEU B 1 738 ? 15.68 24.594 40.125 1 94.62 738 LEU B O 1
ATOM 13454 N N . ALA B 1 739 ? 17.875 24.234 40 1 94.88 739 ALA B N 1
ATOM 13455 C CA . ALA B 1 739 ? 18.156 25.172 41.094 1 94.88 739 ALA B CA 1
ATOM 13456 C C . ALA B 1 739 ? 17.797 26.609 40.688 1 94.88 739 ALA B C 1
ATOM 13458 O O . ALA B 1 739 ? 17.141 27.328 41.438 1 94.88 739 ALA B O 1
ATOM 13459 N N . ASP B 1 740 ? 18.219 26.969 39.5 1 95.62 740 ASP B N 1
ATOM 13460 C CA . ASP B 1 740 ? 17.969 28.328 39 1 95.62 740 ASP B CA 1
ATOM 13461 C C . ASP B 1 740 ? 16.469 28.594 38.906 1 95.62 740 ASP B C 1
ATOM 13463 O O . ASP B 1 740 ? 15.992 29.672 39.281 1 95.62 740 ASP B O 1
ATOM 13467 N N . THR B 1 741 ? 15.719 27.672 38.375 1 96.81 741 THR B N 1
ATOM 13468 C CA . THR B 1 741 ? 14.289 27.844 38.188 1 96.81 741 THR B CA 1
ATOM 13469 C C . THR B 1 741 ? 13.562 27.875 39.531 1 96.81 741 THR B C 1
ATOM 13471 O O . THR B 1 741 ? 12.641 28.672 39.719 1 96.81 741 THR B O 1
ATOM 13474 N N . ARG B 1 742 ? 13.977 27.062 40.438 1 95.75 742 ARG B N 1
ATOM 13475 C CA . ARG B 1 742 ? 13.406 27.062 41.781 1 95.75 742 ARG B CA 1
ATOM 13476 C C . ARG B 1 742 ? 13.641 28.391 42.469 1 95.75 742 ARG B C 1
ATOM 13478 O O . ARG B 1 742 ? 12.719 28.969 43.062 1 95.75 742 ARG B O 1
ATOM 13485 N N . GLU B 1 743 ? 14.852 28.844 42.375 1 96.12 743 GLU B N 1
ATOM 13486 C CA . GLU B 1 743 ? 15.211 30.094 43.031 1 96.12 743 GLU B CA 1
ATOM 13487 C C . GLU B 1 743 ? 14.445 31.266 42.406 1 96.12 743 GLU B C 1
ATOM 13489 O O . GLU B 1 743 ? 13.977 32.156 43.156 1 96.12 743 GLU B O 1
ATOM 13494 N N . ALA B 1 744 ? 14.391 31.266 41.156 1 96.81 744 ALA B N 1
ATOM 13495 C CA . ALA B 1 744 ? 13.672 32.344 40.5 1 96.81 744 ALA B CA 1
ATOM 13496 C C . ALA B 1 744 ? 12.195 32.344 40.906 1 96.81 744 ALA B C 1
ATOM 13498 O O . ALA B 1 744 ? 11.617 33.406 41.125 1 96.81 744 ALA B O 1
ATOM 13499 N N . LEU B 1 745 ? 11.547 31.203 40.938 1 97.06 745 LEU B N 1
ATOM 13500 C CA . LEU B 1 745 ? 10.148 31.125 41.344 1 97.06 745 LEU B CA 1
ATOM 13501 C C . LEU B 1 745 ? 9.992 31.547 42.812 1 97.06 745 LEU B C 1
ATOM 13503 O O . LEU B 1 745 ? 9.023 32.219 43.156 1 97.06 745 LEU B O 1
ATOM 13507 N N . GLU B 1 746 ? 10.93 31.188 43.594 1 96.06 746 GLU B N 1
ATOM 13508 C CA . GLU B 1 746 ? 10.898 31.562 45 1 96.06 746 GLU B CA 1
ATOM 13509 C C . GLU B 1 746 ? 11.008 33.062 45.188 1 96.06 746 GLU B C 1
ATOM 13511 O O . GLU B 1 746 ? 10.375 33.656 46.062 1 96.06 746 GLU B O 1
ATOM 13516 N N . ARG B 1 747 ? 11.867 33.656 44.375 1 96.31 747 ARG B N 1
ATOM 13517 C CA . ARG B 1 747 ? 12 35.094 44.438 1 96.31 747 ARG B CA 1
ATOM 13518 C C . ARG B 1 747 ? 10.68 35.781 44.094 1 96.31 747 ARG B C 1
ATOM 13520 O O . ARG B 1 747 ? 10.32 36.812 44.688 1 96.31 747 ARG B O 1
ATOM 13527 N N . GLU B 1 748 ? 10.039 35.25 43.125 1 96 748 GLU B N 1
ATOM 13528 C CA . GLU B 1 748 ? 8.75 35.812 42.781 1 96 748 GLU B CA 1
ATOM 13529 C C . GLU B 1 748 ? 7.715 35.594 43.875 1 96 748 GLU B C 1
ATOM 13531 O O . GLU B 1 748 ? 6.957 36.5 44.25 1 96 748 GLU B O 1
ATOM 13536 N N . LEU B 1 749 ? 7.703 34.438 44.406 1 95.06 749 LEU B N 1
ATOM 13537 C CA . LEU B 1 749 ? 6.773 34.062 45.469 1 95.06 749 LEU B CA 1
ATOM 13538 C C . LEU B 1 749 ? 6.926 34.938 46.688 1 95.06 749 LEU B C 1
ATOM 13540 O O . LEU B 1 749 ? 5.938 35.281 47.344 1 95.06 749 LEU B O 1
ATOM 13544 N N . THR B 1 750 ? 8.133 35.312 46.969 1 94.44 750 THR B N 1
ATOM 13545 C CA . THR B 1 750 ? 8.414 36.094 48.156 1 94.44 750 THR B CA 1
ATOM 13546 C C . THR B 1 750 ? 8.359 37.594 47.844 1 94.44 750 THR B C 1
ATOM 13548 O O . THR B 1 750 ? 8.602 38.406 48.75 1 94.44 750 THR B O 1
ATOM 13551 N N . GLY B 1 751 ? 8.125 37.938 46.625 1 93.12 751 GLY B N 1
ATOM 13552 C CA . GLY B 1 751 ? 7.949 39.344 46.25 1 93.12 751 GLY B CA 1
ATOM 13553 C C . GLY B 1 751 ? 9.258 40.062 45.969 1 93.12 751 GLY B C 1
ATOM 13554 O O . GLY B 1 751 ? 9.297 41.281 45.906 1 93.12 751 GLY B O 1
ATOM 13555 N N . VAL B 1 752 ? 10.289 39.375 45.906 1 94.12 752 VAL B N 1
ATOM 13556 C CA . VAL B 1 752 ? 11.609 39.938 45.688 1 94.12 752 VAL B CA 1
ATOM 13557 C C . VAL B 1 752 ? 11.75 40.406 44.25 1 94.12 752 VAL B C 1
ATOM 13559 O O . VAL B 1 752 ? 12.219 41.531 44 1 94.12 752 VAL B O 1
ATOM 13562 N N . GLU B 1 753 ? 11.438 39.562 43.281 1 93.69 753 GLU B N 1
ATOM 13563 C CA . GLU B 1 753 ? 11.594 39.875 41.875 1 93.69 753 GLU B CA 1
ATOM 13564 C C . GLU B 1 753 ? 10.648 39.031 41.031 1 93.69 753 GLU B C 1
ATOM 13566 O O . GLU B 1 753 ? 10.617 37.781 41.156 1 93.69 753 GLU B O 1
ATOM 13571 N N . PRO B 1 754 ? 9.898 39.656 40.188 1 94 754 PRO B N 1
ATOM 13572 C CA . PRO B 1 754 ? 9.031 38.844 39.312 1 94 754 PRO B CA 1
ATOM 13573 C C . PRO B 1 754 ? 9.805 38.125 38.188 1 94 754 PRO B C 1
ATOM 13575 O O . PRO B 1 754 ? 10.828 38.625 37.719 1 94 754 PRO B O 1
ATOM 13578 N N . VAL B 1 755 ? 9.352 36.969 37.844 1 95.19 755 VAL B N 1
ATOM 13579 C CA . VAL B 1 755 ? 9.906 36.219 36.719 1 95.19 755 VAL B CA 1
ATOM 13580 C C . VAL B 1 755 ? 9.562 36.938 35.406 1 95.19 755 VAL B C 1
ATOM 13582 O O . VAL B 1 755 ? 8.406 37.312 35.188 1 95.19 755 VAL B O 1
ATOM 13585 N N . HIS B 1 756 ? 10.594 37.25 34.625 1 93.31 756 HIS B N 1
ATOM 13586 C CA . HIS B 1 756 ? 10.328 37.875 33.312 1 93.31 756 HIS B CA 1
ATOM 13587 C C . HIS B 1 756 ? 9.453 36.969 32.438 1 93.31 756 HIS B C 1
ATOM 13589 O O . HIS B 1 756 ? 9.672 35.75 32.406 1 93.31 756 HIS B O 1
ATOM 13595 N N . PRO B 1 757 ? 8.461 37.469 31.703 1 92.56 757 PRO B N 1
ATOM 13596 C CA . PRO B 1 757 ? 7.523 36.656 30.922 1 92.56 757 PRO B CA 1
ATOM 13597 C C . PRO B 1 757 ? 8.219 35.781 29.906 1 92.56 757 PRO B C 1
ATOM 13599 O O . PRO B 1 757 ? 7.781 34.656 29.672 1 92.56 757 PRO B O 1
ATOM 13602 N N . ASP B 1 758 ? 9.328 36.156 29.375 1 91.19 758 ASP B N 1
ATOM 13603 C CA . ASP B 1 758 ? 10 35.438 28.297 1 91.19 758 ASP B CA 1
ATOM 13604 C C . ASP B 1 758 ? 10.57 34.094 28.812 1 91.19 758 ASP B C 1
ATOM 13606 O O . ASP B 1 758 ? 10.867 33.219 28.016 1 91.19 758 ASP B O 1
ATOM 13610 N N . VAL B 1 759 ? 10.727 33.938 30.094 1 94.31 759 VAL B N 1
ATOM 13611 C CA . VAL B 1 759 ? 11.289 32.688 30.625 1 94.31 759 VAL B CA 1
ATOM 13612 C C . VAL B 1 759 ? 10.297 32.062 31.594 1 94.31 759 VAL B C 1
ATOM 13614 O O . VAL B 1 759 ? 10.602 31.047 32.219 1 94.31 759 VAL B O 1
ATOM 13617 N N . SER B 1 760 ? 9.141 32.625 31.703 1 94.75 760 SER B N 1
ATOM 13618 C CA . SER B 1 760 ? 8.164 32.219 32.719 1 94.75 760 SER B CA 1
ATOM 13619 C C . SER B 1 760 ? 7.734 30.766 32.5 1 94.75 760 SER B C 1
ATOM 13621 O O . SER B 1 760 ? 7.535 30.031 33.469 1 94.75 760 SER B O 1
ATOM 13623 N N . SER B 1 761 ? 7.547 30.359 31.266 1 93.44 761 SER B N 1
ATOM 13624 C CA . SER B 1 761 ? 7.09 29 31 1 93.44 761 SER B CA 1
ATOM 13625 C C . SER B 1 761 ? 8.031 27.969 31.625 1 93.44 761 SER B C 1
ATOM 13627 O O . SER B 1 761 ? 7.578 27.031 32.281 1 93.44 761 SER B O 1
ATOM 13629 N N . VAL B 1 762 ? 9.352 28.109 31.438 1 94.56 762 VAL B N 1
ATOM 13630 C CA . VAL B 1 762 ? 10.352 27.172 31.953 1 94.56 762 VAL B CA 1
ATOM 13631 C C . VAL B 1 762 ? 10.445 27.297 33.469 1 94.56 762 VAL B C 1
ATOM 13633 O O . VAL B 1 762 ? 10.477 26.297 34.188 1 94.56 762 VAL B O 1
ATOM 13636 N N . VAL B 1 763 ? 10.461 28.531 33.938 1 96.44 763 VAL B N 1
ATOM 13637 C CA . VAL B 1 763 ? 10.633 28.781 35.375 1 96.44 763 VAL B CA 1
ATOM 13638 C C . VAL B 1 763 ? 9.438 28.234 36.156 1 96.44 763 VAL B C 1
ATOM 13640 O O . VAL B 1 763 ? 9.594 27.562 37.156 1 96.44 763 VAL B O 1
ATOM 13643 N N . TYR B 1 764 ? 8.242 28.562 35.688 1 96.69 764 TYR B N 1
ATOM 13644 C CA . TYR B 1 764 ? 7.047 28.125 36.406 1 96.69 764 TYR B CA 1
ATOM 13645 C C . TYR B 1 764 ? 6.922 26.609 36.375 1 96.69 764 TYR B C 1
ATOM 13647 O O . TYR B 1 764 ? 6.551 25.984 37.375 1 96.69 764 TYR B O 1
ATOM 13655 N N . CYS B 1 765 ? 7.156 25.969 35.25 1 95.38 765 CYS B N 1
ATOM 13656 C CA . CYS B 1 765 ? 7.035 24.531 35.125 1 95.38 765 CYS B CA 1
ATOM 13657 C C . CYS B 1 765 ? 8.055 23.812 36.031 1 95.38 765 CYS B C 1
ATOM 13659 O O . CYS B 1 765 ? 7.691 23.078 36.938 1 95.38 765 CYS B O 1
ATOM 13661 N N . TYR B 1 766 ? 9.352 24.109 35.875 1 95 766 TYR B N 1
ATOM 13662 C CA . TYR B 1 766 ? 10.391 23.328 36.531 1 95 766 TYR B CA 1
ATOM 13663 C C . TYR B 1 766 ? 10.688 23.875 37.938 1 95 766 TYR B C 1
ATOM 13665 O O . TYR B 1 766 ? 11.148 23.125 38.812 1 95 766 TYR B O 1
ATOM 13673 N N . GLY B 1 767 ? 10.422 25.141 38.094 1 95.69 767 GLY B N 1
ATOM 13674 C CA . GLY B 1 767 ? 10.438 25.656 39.469 1 95.69 767 GLY B CA 1
ATOM 13675 C C . GLY B 1 767 ? 9.414 25 40.344 1 95.69 767 GLY B C 1
ATOM 13676 O O . GLY B 1 767 ? 9.703 24.688 41.5 1 95.69 767 GLY B O 1
ATOM 13677 N N . LEU B 1 768 ? 8.219 24.875 39.781 1 95.88 768 LEU B N 1
ATOM 13678 C CA . LEU B 1 768 ? 7.156 24.219 40.5 1 95.88 768 LEU B CA 1
ATOM 13679 C C . LEU B 1 768 ? 7.539 22.781 40.844 1 95.88 768 LEU B C 1
ATOM 13681 O O . LEU B 1 768 ? 7.34 22.312 41.969 1 95.88 768 LEU B O 1
ATOM 13685 N N . ARG B 1 769 ? 8.102 22.031 39.938 1 92.5 769 ARG B N 1
ATOM 13686 C CA . ARG B 1 769 ? 8.469 20.625 40.094 1 92.5 769 ARG B CA 1
ATOM 13687 C C . ARG B 1 769 ? 9.492 20.438 41.219 1 92.5 769 ARG B C 1
ATOM 13689 O O . ARG B 1 769 ? 9.539 19.391 41.844 1 92.5 769 ARG B O 1
ATOM 13696 N N . SER B 1 770 ? 10.289 21.438 41.344 1 91.06 770 SER B N 1
ATOM 13697 C CA . SER B 1 770 ? 11.406 21.297 42.281 1 91.06 770 SER B CA 1
ATOM 13698 C C . SER B 1 770 ? 11.133 22.031 43.594 1 91.06 770 SER B C 1
ATOM 13700 O O . SER B 1 770 ? 11.961 22 44.5 1 91.06 770 SER B O 1
ATOM 13702 N N . ALA B 1 771 ? 10.016 22.688 43.625 1 91.25 771 ALA B N 1
ATOM 13703 C CA . ALA B 1 771 ? 9.68 23.438 44.844 1 91.25 771 ALA B CA 1
ATOM 13704 C C . ALA B 1 771 ? 9.242 22.516 45.969 1 91.25 771 ALA B C 1
ATOM 13706 O O . ALA B 1 771 ? 8.555 21.516 45.719 1 91.25 771 ALA B O 1
ATOM 13707 N N . PRO B 1 772 ? 9.727 22.828 47.188 1 87.81 772 PRO B N 1
ATOM 13708 C CA . PRO B 1 772 ? 9.242 22.047 48.344 1 87.81 772 PRO B CA 1
ATOM 13709 C C . PRO B 1 772 ? 7.832 22.453 48.781 1 87.81 772 PRO B C 1
ATOM 13711 O O . PRO B 1 772 ? 7.484 23.641 48.719 1 87.81 772 PRO B O 1
ATOM 13714 N N . GLY B 1 773 ? 7.027 21.625 49.094 1 84.69 773 GLY B N 1
ATOM 13715 C CA . GLY B 1 773 ? 5.695 21.891 49.625 1 84.69 773 GLY B CA 1
ATOM 13716 C C . GLY B 1 773 ? 4.719 22.359 48.562 1 84.69 773 GLY B C 1
ATOM 13717 O O . GLY B 1 773 ? 4.996 22.234 47.375 1 84.69 773 GLY B O 1
ATOM 13718 N N . SER B 1 774 ? 3.588 22.906 48.906 1 92.5 774 SER B N 1
ATOM 13719 C CA . SER B 1 774 ? 2.496 23.219 48 1 92.5 774 SER B CA 1
ATOM 13720 C C . SER B 1 774 ? 2.408 24.719 47.75 1 92.5 774 SER B C 1
ATOM 13722 O O . SER B 1 774 ? 1.558 25.172 46.969 1 92.5 774 SER B O 1
ATOM 13724 N N . ASP B 1 775 ? 3.367 25.531 48.344 1 94.25 775 ASP B N 1
ATOM 13725 C CA . ASP B 1 775 ? 3.275 26.984 48.25 1 94.25 775 ASP B CA 1
ATOM 13726 C C . ASP B 1 775 ? 3.389 27.453 46.812 1 94.25 775 ASP B C 1
ATOM 13728 O O . ASP B 1 775 ? 2.652 28.359 46.375 1 94.25 775 ASP B O 1
ATOM 13732 N N . ALA B 1 776 ? 4.332 26.906 46.156 1 95.88 776 ALA B N 1
ATOM 13733 C CA . ALA B 1 776 ? 4.527 27.312 44.781 1 95.88 776 ALA B CA 1
ATOM 13734 C C . ALA B 1 776 ? 3.291 27 43.938 1 95.88 776 ALA B C 1
ATOM 13736 O O . ALA B 1 776 ? 2.877 27.812 43.094 1 95.88 776 ALA B O 1
ATOM 13737 N N . PHE B 1 777 ? 2.686 25.812 44.156 1 96.31 777 PHE B N 1
ATOM 13738 C CA . PHE B 1 777 ? 1.485 25.406 43.406 1 96.31 777 PHE B CA 1
ATOM 13739 C C . PHE B 1 777 ? 0.329 26.359 43.719 1 96.31 777 PHE B C 1
ATOM 13741 O O . PHE B 1 777 ? -0.364 26.812 42.812 1 96.31 777 PHE B O 1
ATOM 13748 N N . GLN B 1 778 ? 0.153 26.672 44.938 1 95 778 GLN B N 1
ATOM 13749 C CA . GLN B 1 778 ? -0.921 27.578 45.375 1 95 778 GLN B CA 1
ATOM 13750 C C . GLN B 1 778 ? -0.721 28.984 44.812 1 95 778 GLN B C 1
ATOM 13752 O O . GLN B 1 778 ? -1.686 29.641 44.438 1 95 778 GLN B O 1
ATOM 13757 N N . TYR B 1 779 ? 0.494 29.391 44.844 1 96.06 779 TYR B N 1
ATOM 13758 C CA . TYR B 1 779 ? 0.807 30.719 44.312 1 96.06 779 TYR B CA 1
ATOM 13759 C C . TYR B 1 779 ? 0.45 30.812 42.812 1 96.06 779 TYR B C 1
ATOM 13761 O O . TYR B 1 779 ? -0.225 31.75 42.406 1 96.06 779 TYR B O 1
ATOM 13769 N N . LEU B 1 780 ? 0.922 29.828 42 1 96.44 780 LEU B N 1
ATOM 13770 C CA . LEU B 1 780 ? 0.652 29.844 40.562 1 96.44 780 LEU B CA 1
ATOM 13771 C C . LEU B 1 780 ? -0.841 29.688 40.312 1 96.44 780 LEU B C 1
ATOM 13773 O O . LEU B 1 780 ? -1.365 30.266 39.344 1 96.44 780 LEU B O 1
ATOM 13777 N N . TYR B 1 781 ? -1.491 28.859 41.125 1 94.5 781 TYR B N 1
ATOM 13778 C CA . TYR B 1 781 ? -2.938 28.719 41 1 94.5 781 TYR B CA 1
ATOM 13779 C C . TYR B 1 781 ? -3.643 30.031 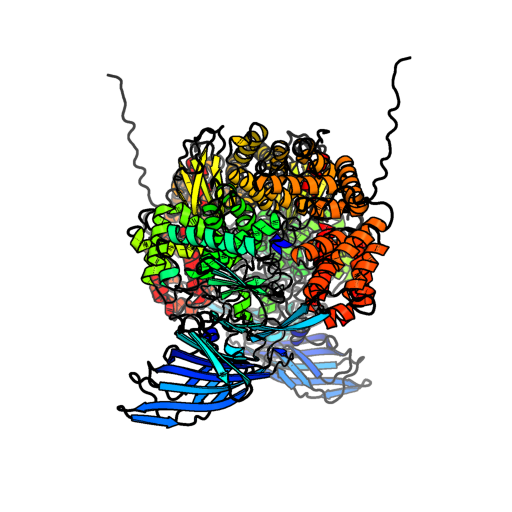41.312 1 94.5 781 TYR B C 1
ATOM 13781 O O . TYR B 1 781 ? -4.605 30.406 40.656 1 94.5 781 TYR B O 1
ATOM 13789 N N . GLY B 1 782 ? -3.229 30.719 42.312 1 93.06 782 GLY B N 1
ATOM 13790 C CA . GLY B 1 782 ? -3.75 32.031 42.625 1 93.06 782 GLY B CA 1
ATOM 13791 C C . GLY B 1 782 ? -3.535 33.031 41.5 1 93.06 782 GLY B C 1
ATOM 13792 O O . GLY B 1 782 ? -4.418 33.844 41.219 1 93.06 782 GLY B O 1
ATOM 13793 N N . LYS B 1 783 ? -2.346 33 40.938 1 93.5 783 LYS B N 1
ATOM 13794 C CA . LYS B 1 783 ? -2.043 33.875 39.812 1 93.5 783 LYS B CA 1
ATOM 13795 C C . LYS B 1 783 ? -2.996 33.594 38.656 1 93.5 783 LYS B C 1
ATOM 13797 O O . LYS B 1 783 ? -3.434 34.5 37.969 1 93.5 783 LYS B O 1
ATOM 13802 N N . LEU B 1 784 ? -3.301 32.281 38.406 1 93.38 784 LEU B N 1
ATOM 13803 C CA . LEU B 1 784 ? -4.238 31.875 37.375 1 93.38 784 LEU B CA 1
ATOM 13804 C C . LEU B 1 784 ? -5.625 32.438 37.625 1 93.38 784 LEU B C 1
ATOM 13806 O O . LEU B 1 784 ? -6.262 33 36.719 1 93.38 784 LEU B O 1
ATOM 13810 N N . GLN B 1 785 ? -6.078 32.375 38.844 1 88.38 785 GLN B N 1
ATOM 13811 C CA . GLN B 1 785 ? -7.402 32.875 39.219 1 88.38 785 GLN B CA 1
ATOM 13812 C C . GLN B 1 785 ? -7.492 34.375 39.062 1 88.38 785 GLN B C 1
ATOM 13814 O O . GLN B 1 785 ? -8.547 34.906 38.688 1 88.38 785 GLN B O 1
ATOM 13819 N N . ALA B 1 786 ? -6.375 35 39.219 1 86.81 786 ALA B N 1
ATOM 13820 C CA . ALA B 1 786 ? -6.355 36.469 39.219 1 86.81 786 ALA B CA 1
ATOM 13821 C C . ALA B 1 786 ? -6.148 37.031 37.812 1 86.81 786 ALA B C 1
ATOM 13823 O O . ALA B 1 786 ? -6.414 38.188 37.531 1 86.81 786 ALA B O 1
ATOM 13824 N N . SER B 1 787 ? -5.691 36.219 36.969 1 87.75 787 SER B N 1
ATOM 13825 C CA . SER B 1 787 ? -5.316 36.688 35.656 1 87.75 787 SER B CA 1
ATOM 13826 C C . SER B 1 787 ? -6.535 36.844 34.75 1 87.75 787 SER B C 1
ATOM 13828 O O . SER B 1 787 ? -7.387 35.969 34.688 1 87.75 787 SER B O 1
ATOM 13830 N N . ALA B 1 788 ? -6.582 37.969 34 1 81.62 788 ALA B N 1
ATOM 13831 C CA . ALA B 1 788 ? -7.625 38.188 33 1 81.62 788 ALA B CA 1
ATOM 13832 C C . ALA B 1 788 ? -7.074 38.062 31.578 1 81.62 788 ALA B C 1
ATOM 13834 O O . ALA B 1 788 ? -7.816 38.156 30.594 1 81.62 788 ALA B O 1
ATOM 13835 N N . ASN B 1 789 ? -5.816 37.844 31.484 1 86.62 789 ASN B N 1
ATOM 13836 C CA . ASN B 1 789 ? -5.156 37.656 30.188 1 86.62 789 ASN B CA 1
ATOM 13837 C C . ASN B 1 789 ? -5.172 36.188 29.766 1 86.62 789 ASN B C 1
ATOM 13839 O O . ASN B 1 789 ? -4.57 35.344 30.422 1 86.62 789 ASN B O 1
ATOM 13843 N N . ARG B 1 790 ? -5.797 35.938 28.609 1 85.94 790 ARG B N 1
ATOM 13844 C CA . ARG B 1 790 ? -6.023 34.562 28.172 1 85.94 790 ARG B CA 1
ATOM 13845 C C . ARG B 1 790 ? -4.703 33.875 27.891 1 85.94 790 ARG B C 1
ATOM 13847 O O . ARG B 1 790 ? -4.574 32.656 28.109 1 85.94 790 ARG B O 1
ATOM 13854 N N . ALA B 1 791 ? -3.73 34.562 27.328 1 87.06 791 ALA B N 1
ATOM 13855 C CA . ALA B 1 791 ? -2.428 33.969 27.047 1 87.06 791 ALA B CA 1
ATOM 13856 C C . ALA B 1 791 ? -1.722 33.562 28.344 1 87.06 791 ALA B C 1
ATOM 13858 O O . ALA B 1 791 ? -1.088 32.5 28.422 1 87.06 791 ALA B O 1
ATOM 13859 N N . GLU B 1 792 ? -1.788 34.469 29.297 1 90.56 792 GLU B N 1
ATOM 13860 C CA . GLU B 1 792 ? -1.191 34.156 30.594 1 90.56 792 GLU B CA 1
ATOM 13861 C C . GLU B 1 792 ? -1.878 32.969 31.25 1 90.56 792 GLU B C 1
ATOM 13863 O O . GLU B 1 792 ? -1.218 32.125 31.859 1 90.56 792 GLU B O 1
ATOM 13868 N N . ARG B 1 793 ? -3.182 32.969 31.172 1 90.81 793 ARG B N 1
ATOM 13869 C CA . ARG B 1 793 ? -3.939 31.875 31.766 1 90.81 793 ARG B CA 1
ATOM 13870 C C . ARG B 1 793 ? -3.518 30.547 31.156 1 90.81 793 ARG B C 1
ATOM 13872 O O . ARG B 1 793 ? -3.318 29.562 31.891 1 90.81 793 ARG B O 1
ATOM 13879 N N . SER B 1 794 ? -3.426 30.5 29.891 1 91.25 794 SER B N 1
ATOM 13880 C CA . SER B 1 794 ? -2.992 29.281 29.234 1 91.25 794 SER B CA 1
ATOM 13881 C C . SER B 1 794 ? -1.612 28.844 29.719 1 91.25 794 SER B C 1
ATOM 13883 O O . SER B 1 794 ? -1.363 27.656 29.906 1 91.25 794 SER B O 1
ATOM 13885 N N . LEU B 1 795 ? -0.684 29.766 29.766 1 93.5 795 LEU B N 1
ATOM 13886 C CA . LEU B 1 795 ? 0.668 29.5 30.25 1 93.5 795 LEU B CA 1
ATOM 13887 C C . LEU B 1 795 ? 0.642 28.938 31.672 1 93.5 795 LEU B C 1
ATOM 13889 O O . LEU B 1 795 ? 1.356 27.984 31.969 1 93.5 795 LEU B O 1
ATOM 13893 N N . LEU B 1 796 ? -0.172 29.531 32.531 1 95.06 796 LEU B N 1
ATOM 13894 C CA . LEU B 1 796 ? -0.255 29.109 33.906 1 95.06 796 LEU B CA 1
ATOM 13895 C C . LEU B 1 796 ? -0.902 27.734 34.031 1 95.06 796 LEU B C 1
ATOM 13897 O O . LEU B 1 796 ? -0.511 26.938 34.906 1 95.06 796 LEU B O 1
ATOM 13901 N N . ILE B 1 797 ? -1.917 27.453 33.219 1 94.94 797 ILE B N 1
ATOM 13902 C CA . ILE B 1 797 ? -2.523 26.125 33.188 1 94.94 797 ILE B CA 1
ATOM 13903 C C . ILE B 1 797 ? -1.466 25.078 32.844 1 94.94 797 ILE B C 1
ATOM 13905 O O . ILE B 1 797 ? -1.36 24.047 33.5 1 94.94 797 ILE B O 1
ATOM 13909 N N . ASP B 1 798 ? -0.704 25.359 31.875 1 94.44 798 ASP B N 1
ATOM 13910 C CA . ASP B 1 798 ? 0.367 24.453 31.484 1 94.44 798 ASP B CA 1
ATOM 13911 C C . ASP B 1 798 ? 1.375 24.25 32.594 1 94.44 798 ASP B C 1
ATOM 13913 O O . ASP B 1 798 ? 1.85 23.141 32.844 1 94.44 798 ASP B O 1
ATOM 13917 N N . ALA B 1 799 ? 1.73 25.359 33.219 1 95.75 799 ALA B N 1
ATOM 13918 C CA . ALA B 1 799 ? 2.691 25.312 34.312 1 95.75 799 ALA B CA 1
ATOM 13919 C C . ALA B 1 799 ? 2.17 24.453 35.469 1 95.75 799 ALA B C 1
ATOM 13921 O O . ALA B 1 799 ? 2.918 23.672 36.062 1 95.75 799 ALA B O 1
ATOM 13922 N N . LEU B 1 800 ? 0.93 24.609 35.781 1 96 800 LEU B N 1
ATOM 13923 C CA . LEU B 1 800 ? 0.328 23.844 36.875 1 96 800 LEU B CA 1
ATOM 13924 C C . LEU B 1 800 ? 0.305 22.359 36.531 1 96 800 LEU B C 1
ATOM 13926 O O . LEU B 1 800 ? 0.49 21.516 37.406 1 96 800 LEU B O 1
ATOM 13930 N N . GLY B 1 801 ? 0.038 22.062 35.281 1 95.69 801 GLY B N 1
ATOM 13931 C CA . GLY B 1 801 ? 0.055 20.672 34.844 1 95.69 801 GLY B CA 1
ATOM 13932 C C . GLY B 1 801 ? 1.423 20.031 34.938 1 95.69 801 GLY B C 1
ATOM 13933 O O . GLY B 1 801 ? 1.54 18.797 34.906 1 95.69 801 GLY B O 1
ATOM 13934 N N . CYS B 1 802 ? 2.426 20.797 35.094 1 94.31 802 CYS B N 1
ATOM 13935 C CA . CYS B 1 802 ? 3.803 20.328 35.188 1 94.31 802 CYS B CA 1
ATOM 13936 C C . CYS B 1 802 ? 4.109 19.781 36.594 1 94.31 802 CYS B C 1
ATOM 13938 O O . CYS B 1 802 ? 5.172 19.219 36.812 1 94.31 802 CYS B O 1
ATOM 13940 N N . ALA B 1 803 ? 3.271 19.891 37.531 1 94.38 803 ALA B N 1
ATOM 13941 C CA . ALA B 1 803 ? 3.484 19.406 38.906 1 94.38 803 ALA B CA 1
ATOM 13942 C C . ALA B 1 803 ? 3.822 17.922 38.906 1 94.38 803 ALA B C 1
ATOM 13944 O O . ALA B 1 803 ? 3.453 17.188 38 1 94.38 803 ALA B O 1
ATOM 13945 N N . ASN B 1 804 ? 4.582 17.422 39.938 1 89.81 804 ASN B N 1
ATOM 13946 C CA . ASN B 1 804 ? 4.906 16.016 40.062 1 89.81 804 ASN B CA 1
ATOM 13947 C C . ASN B 1 804 ? 4.234 15.391 41.281 1 89.81 804 ASN B C 1
ATOM 13949 O O . ASN B 1 804 ? 4.273 14.18 41.469 1 89.81 804 ASN B O 1
ATOM 13953 N N . ASP B 1 805 ? 3.625 16.234 42.031 1 92.75 805 ASP B N 1
ATOM 13954 C CA . ASP B 1 805 ? 2.91 15.734 43.219 1 92.75 805 ASP B CA 1
ATOM 13955 C C . ASP B 1 805 ? 1.531 15.203 42.844 1 92.75 805 ASP B C 1
ATOM 13957 O O . ASP B 1 805 ? 0.708 15.938 42.281 1 92.75 805 ASP B O 1
ATOM 13961 N N . PRO B 1 806 ? 1.289 13.969 43.125 1 93.19 806 PRO B N 1
ATOM 13962 C CA . PRO B 1 806 ? 0.022 13.359 42.719 1 93.19 806 PRO B CA 1
ATOM 13963 C C . PRO B 1 806 ? -1.194 14.086 43.281 1 93.19 806 PRO B C 1
ATOM 13965 O O . PRO B 1 806 ? -2.221 14.203 42.625 1 93.19 806 PRO B O 1
ATOM 13968 N N . ASP B 1 807 ? -1.053 14.594 44.5 1 93.75 807 ASP B N 1
ATOM 13969 C CA . ASP B 1 807 ? -2.186 15.281 45.125 1 93.75 807 ASP B CA 1
ATOM 13970 C C . ASP B 1 807 ? -2.484 16.594 44.406 1 93.75 807 ASP B C 1
ATOM 13972 O O . ASP B 1 807 ? -3.646 16.953 44.219 1 93.75 807 ASP B O 1
ATOM 13976 N N . GLU B 1 808 ? -1.407 17.297 44.094 1 94.88 808 GLU B N 1
ATOM 13977 C CA . GLU B 1 808 ? -1.566 18.547 43.344 1 94.88 808 GLU B CA 1
ATOM 13978 C C . GLU B 1 808 ? -2.186 18.281 41.969 1 94.88 808 GLU B C 1
ATOM 13980 O O . GLU B 1 808 ? -3.064 19.031 41.531 1 94.88 808 GLU B O 1
ATOM 13985 N N . LEU B 1 809 ? -1.736 17.234 41.344 1 96.19 809 LEU B N 1
ATOM 13986 C CA . LEU B 1 809 ? -2.25 16.875 40 1 96.19 809 LEU B CA 1
ATOM 13987 C C . LEU B 1 809 ? -3.719 16.484 40.094 1 96.19 809 LEU B C 1
ATOM 13989 O O . LEU B 1 809 ? -4.523 16.891 39.25 1 96.19 809 LEU B O 1
ATOM 13993 N N . ASP B 1 810 ? -4.062 15.664 41.094 1 94.44 810 ASP B N 1
ATOM 13994 C CA . ASP B 1 810 ? -5.453 15.258 41.25 1 94.44 810 ASP B CA 1
ATOM 13995 C C . ASP B 1 810 ? -6.348 16.469 41.531 1 94.44 810 ASP B C 1
ATOM 13997 O O . ASP B 1 810 ? -7.449 16.562 41 1 94.44 810 ASP B O 1
ATOM 14001 N N . ALA B 1 811 ? -5.809 17.359 42.344 1 91.94 811 ALA B N 1
ATOM 14002 C CA . ALA B 1 811 ? -6.559 18.562 42.688 1 91.94 811 ALA B CA 1
ATOM 14003 C C . ALA B 1 811 ? -6.777 19.422 41.438 1 91.94 811 ALA B C 1
ATOM 14005 O O . ALA B 1 811 ? -7.871 19.953 41.219 1 91.94 811 ALA B O 1
ATOM 14006 N N . LEU B 1 812 ? -5.715 19.609 40.688 1 94.06 812 LEU B N 1
ATOM 14007 C CA . LEU B 1 812 ? -5.812 20.406 39.469 1 94.06 812 LEU B CA 1
ATOM 14008 C C . LEU B 1 812 ? -6.871 19.828 38.531 1 94.06 812 LEU B C 1
ATOM 14010 O O . LEU B 1 812 ? -7.699 20.578 38 1 94.06 812 LEU B O 1
ATOM 14014 N N . LEU B 1 813 ? -6.887 18.5 38.312 1 94.81 813 LEU B N 1
ATOM 14015 C CA . LEU B 1 813 ? -7.805 17.859 37.406 1 94.81 813 LEU B CA 1
ATOM 14016 C C . LEU B 1 813 ? -9.25 18 37.875 1 94.81 813 LEU B C 1
ATOM 14018 O O . LEU B 1 813 ? -10.164 18.141 37.062 1 94.81 813 LEU B O 1
ATOM 14022 N N . LEU B 1 814 ? -9.438 17.953 39.125 1 91.62 814 LEU B N 1
ATOM 14023 C CA . LEU B 1 814 ? -10.781 18.078 39.656 1 91.62 814 LEU B CA 1
ATOM 14024 C C . LEU B 1 814 ? -11.336 19.484 39.438 1 91.62 814 LEU B C 1
ATOM 14026 O O . LEU B 1 814 ? -12.555 19.656 39.312 1 91.62 814 LEU B O 1
ATOM 14030 N N . THR B 1 815 ? -10.445 20.5 39.281 1 90.81 815 THR B N 1
ATOM 14031 C CA . THR B 1 815 ? -10.914 21.859 39.031 1 90.81 815 THR B CA 1
ATOM 14032 C C . THR B 1 815 ? -11.578 21.953 37.656 1 90.81 815 THR B C 1
ATOM 14034 O O . THR B 1 815 ? -12.344 22.891 37.375 1 90.81 815 THR B O 1
ATOM 14037 N N . ALA B 1 816 ? -11.273 21.062 36.781 1 88.56 816 ALA B N 1
ATOM 14038 C CA . ALA B 1 816 ? -11.836 21.078 35.438 1 88.56 816 ALA B CA 1
ATOM 14039 C C . ALA B 1 816 ? -13.344 20.812 35.469 1 88.56 816 ALA B C 1
ATOM 14041 O O . ALA B 1 816 ? -14.07 21.219 34.562 1 88.56 816 ALA B O 1
ATOM 14042 N N . ILE B 1 817 ? -13.938 19.969 36.344 1 84.75 817 ILE B N 1
ATOM 14043 C CA . ILE B 1 817 ? -15.344 19.578 36.438 1 84.75 817 ILE B CA 1
ATOM 14044 C C . ILE B 1 817 ? -16.172 20.766 36.938 1 84.75 817 ILE B C 1
ATOM 14046 O O . ILE B 1 817 ? -17.359 20.875 36.625 1 84.75 817 ILE B O 1
ATOM 14050 N N . GLY B 1 818 ? -15.75 21.625 37.188 1 69.12 818 GLY B N 1
ATOM 14051 C CA . GLY B 1 818 ? -16.562 22.703 37.719 1 69.12 818 GLY B CA 1
ATOM 14052 C C . GLY B 1 818 ? -17.25 22.344 39.031 1 69.12 818 GLY B C 1
ATOM 14053 O O . GLY B 1 818 ? -17.047 21.25 39.562 1 69.12 818 GLY B O 1
ATOM 14054 N N . GLY B 1 819 ? -17.906 23.219 39.938 1 56.06 819 GLY B N 1
ATOM 14055 C CA . GLY B 1 819 ? -18.656 23.078 41.188 1 56.06 819 GLY B CA 1
ATOM 14056 C C . GLY B 1 819 ? -18.344 24.156 42.188 1 56.06 819 GLY B C 1
ATOM 14057 O O . GLY B 1 819 ? -18.109 25.312 41.812 1 56.06 819 GLY B O 1
ATOM 14058 N N . GLU B 1 820 ? -18.359 23.656 43.406 1 49.38 820 GLU B N 1
ATOM 14059 C CA . GLU B 1 820 ? -18.156 24.609 44.469 1 49.38 820 GLU B CA 1
ATOM 14060 C C . GLU B 1 820 ? -16.766 25.266 44.375 1 49.38 820 GLU B C 1
ATOM 14062 O O . GLU B 1 820 ? -16.547 26.328 44.969 1 49.38 820 GLU B O 1
ATOM 14067 N N . LEU B 1 821 ? -15.805 24.578 43.781 1 49.62 821 LEU B N 1
ATOM 14068 C CA . LEU B 1 821 ? -14.461 25.125 43.656 1 49.62 821 LEU B CA 1
ATOM 14069 C C . LEU B 1 821 ? -14.328 25.969 42.406 1 49.62 821 LEU B C 1
ATOM 14071 O O . LEU B 1 821 ? -14.023 25.453 41.312 1 49.62 821 LEU B O 1
ATOM 14075 N N . GLN B 1 822 ? -15.078 26.922 42.125 1 54.41 822 GLN B N 1
ATOM 14076 C CA . GLN B 1 822 ? -15.508 27.5 40.844 1 54.41 822 GLN B CA 1
ATOM 14077 C C . GLN B 1 822 ? -14.352 28.234 40.156 1 54.41 822 GLN B C 1
ATOM 14079 O O . GLN B 1 822 ? -14 29.359 40.562 1 54.41 822 GLN B O 1
ATOM 14084 N N . VAL B 1 823 ? -13.234 27.609 39.75 1 60.31 823 VAL B N 1
ATOM 14085 C CA . VAL B 1 823 ? -12.461 28.359 38.781 1 60.31 823 VAL B CA 1
ATOM 14086 C C . VAL B 1 823 ? -13.305 28.562 37.5 1 60.31 823 VAL B C 1
ATOM 14088 O O . VAL B 1 823 ? -13.984 27.641 37.062 1 60.31 823 VAL B O 1
ATOM 14091 N N . ASN B 1 824 ? -13.438 29.766 37.188 1 73.25 824 ASN B N 1
ATOM 14092 C CA . ASN B 1 824 ? -14.195 30.141 36 1 73.25 824 ASN B CA 1
ATOM 14093 C C . ASN B 1 824 ? -13.445 29.766 34.719 1 73.25 824 ASN B C 1
ATOM 14095 O O . ASN B 1 824 ? -12.836 30.625 34.094 1 73.25 824 ASN B O 1
ATOM 14099 N N . TYR B 1 825 ? -13.438 28.375 34.438 1 84.88 825 TYR B N 1
ATOM 14100 C CA . TYR B 1 825 ? -12.828 27.922 33.188 1 84.88 825 TYR B CA 1
ATOM 14101 C C . TYR B 1 825 ? -13.836 27.953 32.031 1 84.88 825 TYR B C 1
ATOM 14103 O O . TYR B 1 825 ? -15 27.609 32.219 1 84.88 825 TYR B O 1
ATOM 14111 N N . THR B 1 826 ? -13.352 28.438 30.906 1 78.31 826 THR B N 1
ATOM 14112 C CA . THR B 1 826 ? -14.094 28.172 29.688 1 78.31 826 THR B CA 1
ATOM 14113 C C . THR B 1 826 ? -14.016 26.703 29.312 1 78.31 826 THR B C 1
ATOM 14115 O O . THR B 1 826 ? -13.172 25.969 29.828 1 78.31 826 THR B O 1
ATOM 14118 N N . PRO B 1 827 ? -14.875 26.203 28.5 1 76.44 827 PRO B N 1
ATOM 14119 C CA . PRO B 1 827 ? -14.773 24.812 28.047 1 76.44 827 PRO B CA 1
ATOM 14120 C C . PRO B 1 827 ? -13.406 24.484 27.453 1 76.44 827 PRO B C 1
ATOM 14122 O O . PRO B 1 827 ? -12.883 23.391 27.672 1 76.44 827 PRO B O 1
ATOM 14125 N N . GLU B 1 828 ? -12.805 25.422 26.75 1 80.94 828 GLU B N 1
ATOM 14126 C CA . GLU B 1 828 ? -11.477 25.219 26.172 1 80.94 828 GLU B CA 1
ATOM 14127 C C . GLU B 1 828 ? -10.422 25.078 27.266 1 80.94 828 GLU B C 1
ATOM 14129 O O . GLU B 1 828 ? -9.523 24.25 27.156 1 80.94 828 GLU B O 1
ATOM 14134 N N . GLU B 1 829 ? -10.547 25.906 28.203 1 87.81 829 GLU B N 1
ATOM 14135 C CA . GLU B 1 829 ? -9.594 25.859 29.297 1 87.81 829 GLU B CA 1
ATOM 14136 C C . GLU B 1 829 ? -9.711 24.547 30.078 1 87.81 829 GLU B C 1
ATOM 14138 O O . GLU B 1 829 ? -8.719 24.016 30.562 1 87.81 829 GLU B O 1
ATOM 14143 N N . ARG B 1 830 ? -10.969 24.016 30.188 1 89.94 830 ARG B N 1
ATOM 14144 C CA . ARG B 1 830 ? -11.148 22.734 30.844 1 89.94 830 ARG B CA 1
ATOM 14145 C C . ARG B 1 830 ? -10.398 21.625 30.109 1 89.94 830 ARG B C 1
ATOM 14147 O O . ARG B 1 830 ? -9.766 20.781 30.734 1 89.94 830 ARG B O 1
ATOM 14154 N N . TYR B 1 831 ? -10.531 21.609 28.859 1 89.56 831 TYR B N 1
ATOM 14155 C CA . TYR B 1 831 ? -9.789 20.656 28.047 1 89.56 831 TYR B CA 1
ATOM 14156 C C . TYR B 1 831 ? -8.289 20.844 28.219 1 89.56 831 TYR B C 1
ATOM 14158 O O . TYR B 1 831 ? -7.547 19.859 28.328 1 89.56 831 TYR B O 1
ATOM 14166 N N . TYR B 1 832 ? -7.809 22.125 28.312 1 91.19 832 TYR B N 1
ATOM 14167 C CA . TYR B 1 832 ? -6.391 22.406 28.5 1 91.19 832 TYR B CA 1
ATOM 14168 C C . TYR B 1 832 ? -5.891 21.859 29.828 1 91.19 832 TYR B C 1
ATOM 14170 O O . TYR B 1 832 ? -4.773 21.344 29.922 1 91.19 832 TYR B O 1
ATOM 14178 N N . VAL B 1 833 ? -6.703 22 30.797 1 93.88 833 VAL B N 1
ATOM 14179 C CA . VAL B 1 833 ? -6.336 21.484 32.125 1 93.88 833 VAL B CA 1
ATOM 14180 C C . VAL B 1 833 ? -6.121 19.984 32.031 1 93.88 833 VAL B C 1
ATOM 14182 O O . VAL B 1 833 ? -5.121 19.469 32.531 1 93.88 833 VAL B O 1
ATOM 14185 N N . LEU B 1 834 ? -7.035 19.312 31.359 1 95.06 834 LEU B N 1
ATOM 14186 C CA . LEU B 1 834 ? -6.969 17.844 31.281 1 95.06 834 LEU B CA 1
ATOM 14187 C C . LEU B 1 834 ? -5.746 17.406 30.484 1 95.06 834 LEU B C 1
ATOM 14189 O O . LEU B 1 834 ? -5.176 16.344 30.75 1 95.06 834 LEU B O 1
ATOM 14193 N N . THR B 1 835 ? -5.328 18.156 29.516 1 95.5 835 THR B N 1
ATOM 14194 C CA . THR B 1 835 ? -4.219 17.75 28.672 1 95.5 835 THR B CA 1
ATOM 14195 C C . THR B 1 835 ? -2.895 18.281 29.219 1 95.5 835 THR B C 1
ATOM 14197 O O . THR B 1 835 ? -1.825 17.781 28.859 1 95.5 835 THR B O 1
ATOM 14200 N N . SER B 1 836 ? -2.943 19.312 30.062 1 95.25 836 SER B N 1
ATOM 14201 C CA . SER B 1 836 ? -1.735 19.938 30.594 1 95.25 836 SER B CA 1
ATOM 14202 C C . SER B 1 836 ? -0.914 18.953 31.422 1 95.25 836 SER B C 1
ATOM 14204 O O . SER B 1 836 ? 0.308 19.078 31.516 1 95.25 836 SER B O 1
ATOM 14206 N N . VAL B 1 837 ? -1.55 17.938 31.938 1 96.06 837 VAL B N 1
ATOM 14207 C CA . VAL B 1 837 ? -0.873 17.031 32.844 1 96.06 837 VAL B CA 1
ATOM 14208 C C . VAL B 1 837 ? -0.121 15.961 32.062 1 96.06 837 VAL B C 1
ATOM 14210 O O . VAL B 1 837 ? 0.669 15.195 32.625 1 96.06 837 VAL B O 1
ATOM 14213 N N . LEU B 1 838 ? -0.315 15.867 30.75 1 94.44 838 LEU B N 1
ATOM 14214 C CA . LEU B 1 838 ? 0.208 14.797 29.906 1 94.44 838 LEU B CA 1
ATOM 14215 C C . LEU B 1 838 ? 1.716 14.938 29.719 1 94.44 838 LEU B C 1
ATOM 14217 O O . LEU B 1 838 ? 2.357 14.062 29.125 1 94.44 838 LEU B O 1
ATOM 14221 N N . VAL B 1 839 ? 2.334 15.938 30.312 1 90.31 839 VAL B N 1
ATOM 14222 C CA . VAL B 1 839 ? 3.74 16.25 30.094 1 90.31 839 VAL B CA 1
ATOM 14223 C C . VAL B 1 839 ? 4.617 15.312 30.922 1 90.31 839 VAL B C 1
ATOM 14225 O O . VAL B 1 839 ? 5.801 15.133 30.625 1 90.31 839 VAL B O 1
ATOM 14228 N N . SER B 1 840 ? 4.023 14.648 31.938 1 90.81 840 SER B N 1
ATOM 14229 C CA . SER B 1 840 ? 4.777 13.734 32.781 1 90.81 840 SER B CA 1
ATOM 14230 C C . SER B 1 840 ? 4.023 12.43 33 1 90.81 840 SER B C 1
ATOM 14232 O O . SER B 1 840 ? 2.807 12.375 32.812 1 90.81 840 SER B O 1
ATOM 14234 N N . ARG B 1 841 ? 4.777 11.398 33.344 1 92.19 841 ARG B N 1
ATOM 14235 C CA . ARG B 1 841 ? 4.133 10.117 33.594 1 92.19 841 ARG B CA 1
ATOM 14236 C C . ARG B 1 841 ? 3.184 10.219 34.781 1 92.19 841 ARG B C 1
ATOM 14238 O O . ARG B 1 841 ? 2.088 9.656 34.75 1 92.19 841 ARG B O 1
ATOM 14245 N N . ASP B 1 842 ? 3.611 10.984 35.812 1 93.88 842 ASP B N 1
ATOM 14246 C CA . ASP B 1 842 ? 2.744 11.195 36.969 1 93.88 842 ASP B CA 1
ATOM 14247 C C . ASP B 1 842 ? 1.433 11.859 36.562 1 93.88 842 ASP B C 1
ATOM 14249 O O . ASP B 1 842 ? 0.37 11.531 37.094 1 93.88 842 ASP B O 1
ATOM 14253 N N . GLY B 1 843 ? 1.619 12.812 35.688 1 96 843 GLY B N 1
ATOM 14254 C CA . GLY B 1 843 ? 0.43 13.469 35.188 1 96 843 GLY B CA 1
ATOM 14255 C C . GLY B 1 843 ? -0.474 12.531 34.406 1 96 843 GLY B C 1
ATOM 14256 O O . GLY B 1 843 ? -1.699 12.609 34.5 1 96 843 GLY B O 1
ATOM 14257 N N . VAL B 1 844 ? 0.086 11.609 33.594 1 96.31 844 VAL B N 1
ATOM 14258 C CA . VAL B 1 844 ? -0.689 10.633 32.844 1 96.31 844 VAL B CA 1
ATOM 14259 C C . VAL B 1 844 ? -1.44 9.711 33.781 1 96.31 844 VAL B C 1
ATOM 14261 O O . VAL B 1 844 ? -2.623 9.422 33.594 1 96.31 844 VAL B O 1
ATOM 14264 N N . ASP B 1 845 ? -0.755 9.242 34.844 1 96.44 845 ASP B N 1
ATOM 14265 C CA . ASP B 1 845 ? -1.39 8.383 35.812 1 96.44 845 ASP B CA 1
ATOM 14266 C C . ASP B 1 845 ? -2.539 9.102 36.531 1 96.44 845 ASP B C 1
ATOM 14268 O O . ASP B 1 845 ? -3.582 8.508 36.781 1 96.44 845 ASP B O 1
ATOM 14272 N N . ALA B 1 846 ? -2.271 10.398 36.812 1 97.06 846 ALA B N 1
ATOM 14273 C CA . ALA B 1 846 ? -3.324 11.203 37.406 1 97.06 846 ALA B CA 1
ATOM 14274 C C . ALA B 1 846 ? -4.543 11.305 36.5 1 97.06 846 ALA B C 1
ATOM 14276 O O . ALA B 1 846 ? -5.684 11.25 36.969 1 97.06 846 ALA B O 1
ATOM 14277 N N . LEU B 1 847 ? -4.289 11.523 35.219 1 97.5 847 LEU B N 1
ATOM 14278 C CA . LEU B 1 847 ? -5.383 11.617 34.25 1 97.5 847 LEU B CA 1
ATOM 14279 C C . LEU B 1 847 ? -6.152 10.297 34.188 1 97.5 847 LEU B C 1
ATOM 14281 O O . LEU B 1 847 ? -7.379 10.297 34.062 1 97.5 847 LEU B O 1
ATOM 14285 N N . VAL B 1 848 ? -5.395 9.125 34.25 1 97.19 848 VAL B N 1
ATOM 14286 C CA . VAL B 1 848 ? -6.031 7.812 34.25 1 97.19 848 VAL B CA 1
ATOM 14287 C C . VAL B 1 848 ? -6.965 7.691 35.469 1 97.19 848 VAL B C 1
ATOM 14289 O O . VAL B 1 848 ? -8.117 7.27 35.312 1 97.19 848 VAL B O 1
ATOM 14292 N N . ARG B 1 849 ? -6.531 8.062 36.656 1 96.12 849 ARG B N 1
ATOM 14293 C CA . ARG B 1 849 ? -7.352 8.023 37.844 1 96.12 849 ARG B CA 1
ATOM 14294 C C . ARG B 1 849 ? -8.555 8.945 37.719 1 96.12 849 ARG B C 1
ATOM 14296 O O . ARG B 1 849 ? -9.672 8.57 38.062 1 96.12 849 ARG B O 1
ATOM 14303 N N . PHE B 1 850 ? -8.289 10.125 37.25 1 96.56 850 PHE B N 1
ATOM 14304 C CA . PHE B 1 850 ? -9.359 11.102 37.094 1 96.56 850 PHE B CA 1
ATOM 14305 C C . PHE B 1 850 ? -10.461 10.547 36.188 1 96.56 850 PHE B C 1
ATOM 14307 O O . PHE B 1 850 ? -11.648 10.641 36.531 1 96.56 850 PHE B O 1
ATOM 14314 N N . LEU B 1 851 ? -10.07 10 34.969 1 96.31 851 LEU B N 1
ATOM 14315 C CA . LEU B 1 851 ? -11.055 9.5 34.031 1 96.31 851 LEU B CA 1
ATOM 14316 C C . LEU B 1 851 ? -11.781 8.281 34.562 1 96.31 851 LEU B C 1
ATOM 14318 O O . LEU B 1 851 ? -12.945 8.047 34.25 1 96.31 851 LEU B O 1
ATOM 14322 N N . THR B 1 852 ? -11.047 7.453 35.375 1 95 852 THR B N 1
ATOM 14323 C CA . THR B 1 852 ? -11.68 6.293 35.969 1 95 852 THR B CA 1
ATOM 14324 C C . THR B 1 852 ? -12.891 6.711 36.812 1 95 852 THR B C 1
ATOM 14326 O O . THR B 1 852 ? -13.93 6.051 36.781 1 95 852 THR B O 1
ATOM 14329 N N . ASP B 1 853 ? -12.789 7.879 37.406 1 92.56 853 ASP B N 1
ATOM 14330 C CA . ASP B 1 853 ? -13.828 8.297 38.344 1 92.56 853 ASP B CA 1
ATOM 14331 C C . ASP B 1 853 ? -14.766 9.32 37.719 1 92.56 853 ASP B C 1
ATOM 14333 O O . ASP B 1 853 ? -15.93 9.43 38.094 1 92.56 853 ASP B O 1
ATOM 14337 N N . ASN B 1 854 ? -14.289 10.094 36.688 1 93.44 854 ASN B N 1
ATOM 14338 C CA . ASN B 1 854 ? -15.031 11.281 36.281 1 93.44 854 ASN B CA 1
ATOM 14339 C C . ASN B 1 854 ? -15.297 11.281 34.781 1 93.44 854 ASN B C 1
ATOM 14341 O O . ASN B 1 854 ? -15.633 12.312 34.219 1 93.44 854 ASN B O 1
ATOM 14345 N N . HIS B 1 855 ? -15.188 10.141 34 1 94.25 855 HIS B N 1
ATOM 14346 C CA . HIS B 1 855 ? -15.367 10.109 32.562 1 94.25 855 HIS B CA 1
ATOM 14347 C C . HIS B 1 855 ? -16.781 10.539 32.188 1 94.25 855 HIS B C 1
ATOM 14349 O O . HIS B 1 855 ? -16.984 11.125 31.109 1 94.25 855 HIS B O 1
ATOM 14355 N N . PRO B 1 856 ? -17.812 10.344 32.969 1 90.75 856 PRO B N 1
ATOM 14356 C CA . PRO B 1 856 ? -19.141 10.828 32.562 1 90.75 856 PRO B CA 1
ATOM 14357 C C . PRO B 1 856 ? -19.203 12.352 32.438 1 90.75 856 PRO B C 1
ATOM 14359 O O . PRO B 1 856 ? -19.891 12.867 31.547 1 90.75 856 PRO B O 1
ATOM 14362 N N . TYR B 1 857 ? -18.516 13.008 33.312 1 88.38 857 TYR B N 1
ATOM 14363 C CA . TYR B 1 857 ? -18.422 14.461 33.219 1 88.38 857 TYR B CA 1
ATOM 14364 C C . TYR B 1 857 ? -17.828 14.867 31.875 1 88.38 857 TYR B C 1
ATOM 14366 O O . TYR B 1 857 ? -18.328 15.773 31.219 1 88.38 857 TYR B O 1
ATOM 14374 N N . VAL B 1 858 ? -16.688 14.266 31.5 1 91.81 858 VAL B N 1
ATOM 14375 C CA . VAL B 1 858 ? -16 14.602 30.266 1 91.81 858 VAL B CA 1
ATOM 14376 C C . VAL B 1 858 ? -16.922 14.336 29.078 1 91.81 858 VAL B C 1
ATOM 14378 O O . VAL B 1 858 ? -17.016 15.172 28.172 1 91.81 858 VAL B O 1
ATOM 14381 N N . GLU B 1 859 ? -17.562 13.273 29.109 1 89.81 859 GLU B N 1
ATOM 14382 C CA . GLU B 1 859 ? -18.453 12.898 28.016 1 89.81 859 GLU B CA 1
ATOM 14383 C C . GLU B 1 859 ? -19.625 13.867 27.891 1 89.81 859 GLU B C 1
ATOM 14385 O O . GLU B 1 859 ? -19.969 14.297 26.781 1 89.81 859 GLU B O 1
ATOM 14390 N N . THR B 1 860 ? -20.172 14.242 28.953 1 86.38 860 THR B N 1
ATOM 14391 C CA . THR B 1 860 ? -21.391 15.055 28.969 1 86.38 860 THR B CA 1
ATOM 14392 C C . THR B 1 860 ? -21.062 16.516 28.703 1 86.38 860 THR B C 1
ATOM 14394 O O . THR B 1 860 ? -21.766 17.188 27.938 1 86.38 860 THR B O 1
ATOM 14397 N N . ASN B 1 861 ? -20 16.984 29.297 1 82.19 861 ASN B N 1
ATOM 14398 C CA . ASN B 1 861 ? -19.719 18.422 29.266 1 82.19 861 ASN B CA 1
ATOM 14399 C C . ASN B 1 861 ? -18.766 18.781 28.125 1 82.19 861 ASN B C 1
ATOM 14401 O O . ASN B 1 861 ? -18.828 19.891 27.594 1 82.19 861 ASN B O 1
ATOM 14405 N N . LEU B 1 862 ? -17.812 17.938 27.891 1 87.31 862 LEU B N 1
ATOM 14406 C CA . LEU B 1 862 ? -16.812 18.25 26.875 1 87.31 862 LEU B CA 1
ATOM 14407 C C . LEU B 1 862 ? -17.047 17.453 25.594 1 87.31 862 LEU B C 1
ATOM 14409 O O . LEU B 1 862 ? -16.531 17.797 24.531 1 87.31 862 LEU B O 1
ATOM 14413 N N . GLY B 1 863 ? -17.844 16.344 25.719 1 86.38 863 GLY B N 1
ATOM 14414 C CA . GLY B 1 863 ? -18.203 15.57 24.531 1 86.38 863 GLY B CA 1
ATOM 14415 C C . GLY B 1 863 ? -17.422 14.266 24.422 1 86.38 863 GLY B C 1
ATOM 14416 O O . GLY B 1 863 ? -16.312 14.156 24.906 1 86.38 863 GLY B O 1
ATOM 14417 N N . PRO B 1 864 ? -18.016 13.289 23.75 1 88.88 864 PRO B N 1
ATOM 14418 C CA . PRO B 1 864 ? -17.375 11.984 23.594 1 88.88 864 PRO B CA 1
ATOM 14419 C C . PRO B 1 864 ? -16.078 12.055 22.812 1 88.88 864 PRO B C 1
ATOM 14421 O O . PRO B 1 864 ? -15.141 11.297 23.094 1 88.88 864 PRO B O 1
ATOM 14424 N N . GLY B 1 865 ? -16.016 12.906 21.812 1 86.94 865 GLY B N 1
ATOM 14425 C CA . GLY B 1 865 ? -14.805 13.047 21.031 1 86.94 865 GLY B CA 1
ATOM 14426 C C . GLY B 1 865 ? -13.594 13.406 21.875 1 86.94 865 GLY B C 1
ATOM 14427 O O . GLY B 1 865 ? -12.492 12.906 21.625 1 86.94 865 GLY B O 1
ATOM 14428 N N . ILE B 1 866 ? -13.797 14.289 22.797 1 89.81 866 ILE B N 1
ATOM 14429 C CA . ILE B 1 866 ? -12.719 14.711 23.688 1 89.81 866 ILE B CA 1
ATOM 14430 C C . ILE B 1 866 ? -12.289 13.539 24.578 1 89.81 866 ILE B C 1
ATOM 14432 O O . ILE B 1 866 ? -11.102 13.336 24.812 1 89.81 866 ILE B O 1
ATOM 14436 N N . LEU B 1 867 ? -13.281 12.773 25.031 1 93 867 LEU B N 1
ATOM 14437 C CA . LEU B 1 867 ? -12.961 11.594 25.828 1 93 867 LEU B CA 1
ATOM 14438 C C . LEU B 1 867 ? -12.07 10.633 25.031 1 93 867 LEU B C 1
ATOM 14440 O O . LEU B 1 867 ? -11.07 10.141 25.547 1 93 867 LEU B O 1
ATOM 14444 N N . TYR B 1 868 ? -12.477 10.391 23.766 1 92.25 868 TYR B N 1
ATOM 14445 C CA . TYR B 1 868 ? -11.703 9.508 22.906 1 92.25 868 TYR B CA 1
ATOM 14446 C C . TYR B 1 868 ? -10.273 10.023 22.75 1 92.25 868 TYR B C 1
ATOM 14448 O O . TYR B 1 868 ? -9.32 9.25 22.812 1 92.25 868 TYR B O 1
ATOM 14456 N N . SER B 1 869 ? -10.156 11.32 22.547 1 92.75 869 SER B N 1
ATOM 14457 C CA . SER B 1 869 ? -8.859 11.953 22.359 1 92.75 869 SER B CA 1
ATOM 14458 C C . SER B 1 869 ? -7.98 11.805 23.594 1 92.75 869 SER B C 1
ATOM 14460 O O . SER B 1 869 ? -6.773 11.57 23.469 1 92.75 869 SER B O 1
ATOM 14462 N N . LEU B 1 870 ? -8.586 11.938 24.719 1 94.94 870 LEU B N 1
ATOM 14463 C CA . LEU B 1 870 ? -7.836 11.82 25.969 1 94.94 870 LEU B CA 1
ATOM 14464 C C . LEU B 1 870 ? -7.328 10.398 26.156 1 94.94 870 LEU B C 1
ATOM 14466 O O . LEU B 1 870 ? -6.172 10.188 26.547 1 94.94 870 LEU B O 1
ATOM 14470 N N . VAL B 1 871 ? -8.18 9.445 25.891 1 96.06 871 VAL B N 1
ATOM 14471 C CA . VAL B 1 871 ? -7.785 8.047 26.047 1 96.06 871 VAL B CA 1
ATOM 14472 C C . VAL B 1 871 ? -6.668 7.715 25.062 1 96.06 871 VAL B C 1
ATOM 14474 O O . VAL B 1 871 ? -5.711 7.02 25.422 1 96.06 871 VAL B O 1
ATOM 14477 N N . GLN B 1 872 ? -6.773 8.195 23.859 1 94.19 872 GLN B N 1
ATOM 14478 C CA . GLN B 1 872 ? -5.727 7.988 22.875 1 94.19 872 GLN B CA 1
ATOM 14479 C C . GLN B 1 872 ? -4.418 8.641 23.312 1 94.19 872 GLN B C 1
ATOM 14481 O O . GLN B 1 872 ? -3.334 8.117 23.031 1 94.19 872 GLN B O 1
ATOM 14486 N N . SER B 1 873 ? -4.523 9.781 23.906 1 94.94 873 SER B N 1
ATOM 14487 C CA . SER B 1 873 ? -3.34 10.469 24.406 1 94.94 873 SER B CA 1
ATOM 14488 C C . SER B 1 873 ? -2.648 9.656 25.5 1 94.94 873 SER B C 1
ATOM 14490 O O . SER B 1 873 ? -1.417 9.617 25.562 1 94.94 873 SER B O 1
ATOM 14492 N N . ILE B 1 874 ? -3.426 9.023 26.297 1 96.69 874 ILE B N 1
ATOM 14493 C CA . ILE B 1 874 ? -2.883 8.141 27.312 1 96.69 874 ILE B CA 1
ATOM 14494 C C . ILE B 1 874 ? -2.18 6.957 26.656 1 96.69 874 ILE B C 1
ATOM 14496 O O . ILE B 1 874 ? -1.074 6.578 27.062 1 96.69 874 ILE B O 1
ATOM 14500 N N . ALA B 1 875 ? -2.865 6.391 25.641 1 96.44 875 ALA B N 1
ATOM 14501 C CA . ALA B 1 875 ? -2.307 5.246 24.922 1 96.44 875 ALA B CA 1
ATOM 14502 C C . ALA B 1 875 ? -0.946 5.586 24.328 1 96.44 875 ALA B C 1
ATOM 14504 O O . ALA B 1 875 ? -0.005 4.793 24.406 1 96.44 875 ALA B O 1
ATOM 14505 N N . THR B 1 876 ? -0.785 6.773 23.734 1 94.12 876 THR B N 1
ATOM 14506 C CA . THR B 1 876 ? 0.44 7.215 23.078 1 94.12 876 THR B CA 1
ATOM 14507 C C . THR B 1 876 ? 1.583 7.332 24.078 1 94.12 876 THR B C 1
ATOM 14509 O O . THR B 1 876 ? 2.756 7.242 23.703 1 94.12 876 THR B O 1
ATOM 14512 N N . ARG B 1 877 ? 1.217 7.43 25.328 1 95.56 877 ARG B N 1
ATOM 14513 C CA . ARG B 1 877 ? 2.209 7.629 26.375 1 95.56 877 ARG B CA 1
ATOM 14514 C C . ARG B 1 877 ? 2.32 6.398 27.266 1 95.56 877 ARG B C 1
ATOM 14516 O O . ARG B 1 877 ? 2.756 6.496 28.422 1 95.56 877 ARG B O 1
ATOM 14523 N N . THR B 1 878 ? 1.847 5.23 26.844 1 96.31 878 THR B N 1
ATOM 14524 C CA . THR B 1 878 ? 1.958 3.949 27.531 1 96.31 878 THR B CA 1
ATOM 14525 C C . THR B 1 878 ? 3.086 3.109 26.938 1 96.31 878 THR B C 1
ATOM 14527 O O . THR B 1 878 ? 2.971 2.615 25.812 1 96.31 878 THR B O 1
ATOM 14530 N N . ASN B 1 879 ? 4.148 2.861 27.719 1 94.62 879 ASN B N 1
ATOM 14531 C CA . ASN B 1 879 ? 5.355 2.273 27.156 1 94.62 879 ASN B CA 1
ATOM 14532 C C . ASN B 1 879 ? 5.777 1.016 27.906 1 94.62 879 ASN B C 1
ATOM 14534 O O . ASN B 1 879 ? 6.695 0.313 27.484 1 94.62 879 ASN B O 1
ATOM 14538 N N . THR B 1 880 ? 5.156 0.716 29.094 1 94.81 880 THR B N 1
ATOM 14539 C CA . THR B 1 880 ? 5.555 -0.433 29.891 1 94.81 880 THR B CA 1
ATOM 14540 C C . THR B 1 880 ? 4.355 -1.34 30.172 1 94.81 880 THR B C 1
ATOM 14542 O O . THR B 1 880 ? 3.207 -0.901 30.094 1 94.81 880 THR B O 1
ATOM 14545 N N . PRO B 1 881 ? 4.629 -2.602 30.516 1 94.69 881 PRO B N 1
ATOM 14546 C CA . PRO B 1 881 ? 3.533 -3.525 30.828 1 94.69 881 PRO B CA 1
ATOM 14547 C C . PRO B 1 881 ? 2.678 -3.055 32 1 94.69 881 PRO B C 1
ATOM 14549 O O . PRO B 1 881 ? 1.457 -3.236 32 1 94.69 881 PRO B O 1
ATOM 14552 N N . ASP B 1 882 ? 3.318 -2.441 32.969 1 95.62 882 ASP B N 1
ATOM 14553 C CA . ASP B 1 882 ? 2.568 -1.931 34.125 1 95.62 882 ASP B CA 1
ATOM 14554 C C . ASP B 1 882 ? 1.616 -0.814 33.688 1 95.62 882 ASP B C 1
ATOM 14556 O O . ASP B 1 882 ? 0.469 -0.768 34.156 1 95.62 882 ASP B O 1
ATOM 14560 N N . GLU B 1 883 ? 2.113 0.091 32.906 1 96.25 883 GLU B N 1
ATOM 14561 C CA . GLU B 1 883 ? 1.283 1.171 32.375 1 96.25 883 GLU B CA 1
ATOM 14562 C C . GLU B 1 883 ? 0.141 0.624 31.516 1 96.25 883 GLU B C 1
ATOM 14564 O O . GLU B 1 883 ? -0.972 1.153 31.562 1 96.25 883 GLU B O 1
ATOM 14569 N N . GLU B 1 884 ? 0.466 -0.375 30.719 1 96.62 884 GLU B N 1
ATOM 14570 C CA . GLU B 1 884 ? -0.56 -1.022 29.906 1 96.62 884 GLU B CA 1
ATOM 14571 C C . GLU B 1 884 ? -1.669 -1.605 30.766 1 96.62 884 GLU B C 1
ATOM 14573 O O . GLU B 1 884 ? -2.848 -1.52 30.422 1 96.62 884 GLU B O 1
ATOM 14578 N N . GLN B 1 885 ? -1.27 -2.252 31.859 1 96.31 885 GLN B N 1
ATOM 14579 C CA . GLN B 1 885 ? -2.254 -2.826 32.781 1 96.31 885 GLN B CA 1
ATOM 14580 C C . GLN B 1 885 ? -3.188 -1.753 33.312 1 96.31 885 GLN B C 1
ATOM 14582 O O . GLN B 1 885 ? -4.402 -1.952 33.375 1 96.31 885 GLN B O 1
ATOM 14587 N N . MET B 1 886 ? -2.611 -0.616 33.75 1 95.88 886 MET B N 1
ATOM 14588 C CA . MET B 1 886 ? -3.414 0.5 34.219 1 95.88 886 MET B CA 1
ATOM 14589 C C . MET B 1 886 ? -4.398 0.976 33.156 1 95.88 886 MET B C 1
ATOM 14591 O O . MET B 1 886 ? -5.562 1.246 33.469 1 95.88 886 MET B O 1
ATOM 14595 N N . LEU B 1 887 ? -3.908 1.154 31.953 1 96.75 887 LEU B N 1
ATOM 14596 C CA . LEU B 1 887 ? -4.758 1.585 30.844 1 96.75 887 LEU B CA 1
ATOM 14597 C C . LEU B 1 887 ? -5.855 0.561 30.562 1 96.75 887 LEU B C 1
ATOM 14599 O O . LEU B 1 887 ? -6.992 0.928 30.266 1 96.75 887 LEU B O 1
ATOM 14603 N N . ASN B 1 888 ? -5.496 -0.741 30.656 1 95.75 888 ASN B N 1
ATOM 14604 C CA . ASN B 1 888 ? -6.484 -1.791 30.438 1 95.75 888 ASN B CA 1
ATOM 14605 C C . ASN B 1 888 ? -7.609 -1.729 31.469 1 95.75 888 ASN B C 1
ATOM 14607 O O . ASN B 1 888 ? -8.773 -1.958 31.125 1 95.75 888 ASN B O 1
ATOM 14611 N N . GLU B 1 889 ? -7.273 -1.43 32.656 1 95.81 889 GLU B N 1
ATOM 14612 C CA . GLU B 1 889 ? -8.281 -1.26 33.688 1 95.81 889 GLU B CA 1
ATOM 14613 C C . GLU B 1 889 ? -9.195 -0.077 33.406 1 95.81 889 GLU B C 1
ATOM 14615 O O . GLU B 1 889 ? -10.406 -0.154 33.594 1 95.81 889 GLU B O 1
ATOM 14620 N N . LEU B 1 890 ? -8.586 1.018 32.938 1 96.62 890 LEU B N 1
ATOM 14621 C CA . LEU B 1 890 ? -9.383 2.168 32.531 1 96.62 890 LEU B CA 1
ATOM 14622 C C . LEU B 1 890 ? -10.328 1.8 31.406 1 96.62 890 LEU B C 1
ATOM 14624 O O . LEU B 1 890 ? -11.5 2.195 31.406 1 96.62 890 LEU B O 1
ATOM 14628 N N . LEU B 1 891 ? -9.797 1.074 30.406 1 96 891 LEU B N 1
ATOM 14629 C CA . LEU B 1 891 ? -10.602 0.682 29.25 1 96 891 LEU B CA 1
ATOM 14630 C C . LEU B 1 891 ? -11.781 -0.184 29.688 1 96 891 LEU B C 1
ATOM 14632 O O . LEU B 1 891 ? -12.875 -0.079 29.125 1 96 891 LEU B O 1
ATOM 14636 N N . GLU B 1 892 ? -11.547 -1.072 30.641 1 94 892 GLU B N 1
ATOM 14637 C CA . GLU B 1 892 ? -12.633 -1.901 31.156 1 94 892 GLU B CA 1
ATOM 14638 C C . GLU B 1 892 ? -13.727 -1.046 31.781 1 94 892 GLU B C 1
ATOM 14640 O O . GLU B 1 892 ? -14.914 -1.322 31.609 1 94 892 GLU B O 1
ATOM 14645 N N . ARG B 1 893 ? -13.312 0.001 32.469 1 92.94 893 ARG B N 1
ATOM 14646 C CA . ARG B 1 893 ? -14.258 0.916 33.094 1 92.94 893 ARG B CA 1
ATOM 14647 C C . ARG B 1 893 ? -15.016 1.725 32.031 1 92.94 893 ARG B C 1
ATOM 14649 O O . ARG B 1 893 ? -16.141 2.16 32.281 1 92.94 893 ARG B O 1
ATOM 14656 N N . LEU B 1 894 ? -14.383 2.027 30.922 1 94.31 894 LEU B N 1
ATOM 14657 C CA . LEU B 1 894 ? -14.938 2.896 29.891 1 94.31 894 LEU B CA 1
ATOM 14658 C C . LEU B 1 894 ? -15.695 2.082 28.844 1 94.31 894 LEU B C 1
ATOM 14660 O O . LEU B 1 894 ? -16.234 2.643 27.891 1 94.31 894 LEU B O 1
ATOM 14664 N N . GLU B 1 895 ? -15.68 0.722 28.875 1 87.62 895 GLU B N 1
ATOM 14665 C CA . GLU B 1 895 ? -16.219 -0.187 27.859 1 87.62 895 GLU B CA 1
ATOM 14666 C C . GLU B 1 895 ? -17.609 0.253 27.406 1 87.62 895 GLU B C 1
ATOM 14668 O O . GLU B 1 895 ? -17.906 0.238 26.203 1 87.62 895 GLU B O 1
ATOM 14673 N N . PRO B 1 896 ? -18.5 0.748 28.297 1 84.44 896 PRO B N 1
ATOM 14674 C CA . PRO B 1 896 ? -19.812 1.183 27.844 1 84.44 896 PRO B CA 1
ATOM 14675 C C . PRO B 1 896 ? -19.766 2.488 27.062 1 84.44 896 PRO B C 1
ATOM 14677 O O . PRO B 1 896 ? -20.641 2.744 26.234 1 84.44 896 PRO B O 1
ATOM 14680 N N . ALA B 1 897 ? -18.797 3.27 27.297 1 87.31 897 ALA B N 1
ATOM 14681 C CA . ALA B 1 897 ? -18.75 4.625 26.75 1 87.31 897 ALA B CA 1
ATOM 14682 C C . ALA B 1 897 ? -17.844 4.695 25.531 1 87.31 897 ALA B C 1
ATOM 14684 O O . ALA B 1 897 ? -17.938 5.625 24.734 1 87.31 897 ALA B O 1
ATOM 14685 N N . LEU B 1 898 ? -17.016 3.771 25.25 1 90.69 898 LEU B N 1
ATOM 14686 C CA . LEU B 1 898 ? -16.031 3.814 24.188 1 90.69 898 LEU B CA 1
ATOM 14687 C C . LEU B 1 898 ? -16.391 2.842 23.062 1 90.69 898 LEU B C 1
ATOM 14689 O O . LEU B 1 898 ? -16.547 1.644 23.312 1 90.69 898 LEU B O 1
ATOM 14693 N N . PRO B 1 899 ? -16.547 3.352 21.906 1 90.19 899 PRO B N 1
ATOM 14694 C CA . PRO B 1 899 ? -16.75 2.434 20.781 1 90.19 899 PRO B CA 1
ATOM 14695 C C . PRO B 1 899 ? -15.641 1.379 20.688 1 90.19 899 PRO B C 1
ATOM 14697 O O . PRO B 1 899 ? -14.477 1.669 20.969 1 90.19 899 PRO B O 1
ATOM 14700 N N . ALA B 1 900 ? -16 0.243 20.219 1 88.69 900 ALA B N 1
ATOM 14701 C CA . ALA B 1 900 ? -15.078 -0.889 20.109 1 88.69 900 ALA B CA 1
ATOM 14702 C C . ALA B 1 900 ? -13.898 -0.56 19.203 1 88.69 900 ALA B C 1
ATOM 14704 O O . ALA B 1 900 ? -12.773 -1.002 19.453 1 88.69 900 ALA B O 1
ATOM 14705 N N . THR B 1 901 ? -14.102 0.195 18.203 1 88.88 901 THR B N 1
ATOM 14706 C CA . THR B 1 901 ? -13.055 0.567 17.266 1 88.88 901 THR B CA 1
ATOM 14707 C C . THR B 1 901 ? -12 1.433 17.953 1 88.88 901 THR B C 1
ATOM 14709 O O . THR B 1 901 ? -10.805 1.294 17.672 1 88.88 901 THR B O 1
ATOM 14712 N N . VAL B 1 902 ? -12.523 2.342 18.844 1 88.88 902 VAL B N 1
ATOM 14713 C CA . VAL B 1 902 ? -11.602 3.211 19.562 1 88.88 902 VAL B CA 1
ATOM 14714 C C . VAL B 1 902 ? -10.75 2.381 20.531 1 88.88 902 VAL B C 1
ATOM 14716 O O . VAL B 1 902 ? -9.539 2.562 20.609 1 88.88 902 VAL B O 1
ATOM 14719 N N . ALA B 1 903 ? -11.359 1.462 21.203 1 92.25 903 ALA B N 1
ATOM 14720 C CA . ALA B 1 903 ? -10.633 0.59 22.125 1 92.25 903 ALA B CA 1
ATOM 14721 C C . ALA B 1 903 ? -9.586 -0.242 21.391 1 92.25 903 ALA B C 1
ATOM 14723 O O . ALA B 1 903 ? -8.469 -0.418 21.875 1 92.25 903 ALA B O 1
ATOM 14724 N N . ALA B 1 904 ? -9.977 -0.71 20.25 1 90.44 904 ALA B N 1
ATOM 14725 C CA . ALA B 1 904 ? -9.047 -1.504 19.453 1 90.44 904 ALA B CA 1
ATOM 14726 C C . ALA B 1 904 ? -7.844 -0.668 19.016 1 90.44 904 ALA B C 1
ATOM 14728 O O . ALA B 1 904 ? -6.707 -1.148 19.031 1 90.44 904 ALA B O 1
ATOM 14729 N N . ASN B 1 905 ? -8.055 0.507 18.625 1 89.94 905 ASN B N 1
ATOM 14730 C CA . ASN B 1 905 ? -6.984 1.411 18.219 1 89.94 905 ASN B CA 1
ATOM 14731 C C . ASN B 1 905 ? -6.039 1.717 19.375 1 89.94 905 ASN B C 1
ATOM 14733 O O . ASN B 1 905 ? -4.824 1.799 19.188 1 89.94 905 ASN B O 1
ATOM 14737 N N . VAL B 1 906 ? -6.668 1.934 20.469 1 93.94 906 VAL B N 1
ATOM 14738 C CA . VAL B 1 906 ? -5.91 2.199 21.688 1 93.94 906 VAL B CA 1
ATOM 14739 C C . VAL B 1 906 ? -4.992 1.018 22 1 93.94 906 VAL B C 1
ATOM 14741 O O . VAL B 1 906 ? -3.799 1.2 22.266 1 93.94 906 VAL B O 1
ATOM 14744 N N . ARG B 1 907 ? -5.473 -0.123 21.922 1 93.31 907 ARG B N 1
ATOM 14745 C CA . ARG B 1 907 ? -4.684 -1.317 22.203 1 93.31 907 ARG B CA 1
ATOM 14746 C C . ARG B 1 907 ? -3.588 -1.508 21.156 1 93.31 907 ARG B C 1
ATOM 14748 O O . ARG B 1 907 ? -2.475 -1.925 21.484 1 93.31 907 ARG B O 1
ATOM 14755 N N . THR B 1 908 ? -3.902 -1.217 19.938 1 89.5 908 THR B N 1
ATOM 14756 C CA . THR B 1 908 ? -2.922 -1.31 18.859 1 89.5 908 THR B CA 1
ATOM 14757 C C . THR B 1 908 ? -1.772 -0.333 19.094 1 89.5 908 THR B C 1
ATOM 14759 O O . THR B 1 908 ? -0.606 -0.683 18.906 1 89.5 908 THR B O 1
ATOM 14762 N N . THR B 1 909 ? -2.111 0.857 19.5 1 91.5 909 THR B N 1
ATOM 14763 C CA . THR B 1 909 ? -1.105 1.871 19.797 1 91.5 909 THR B CA 1
ATOM 14764 C C . THR B 1 909 ? -0.169 1.398 20.906 1 91.5 909 THR B C 1
ATOM 14766 O O . THR B 1 909 ? 1.052 1.51 20.781 1 91.5 909 THR B O 1
ATOM 14769 N N . VAL B 1 910 ? -0.688 0.81 21.906 1 95 910 VAL B N 1
ATOM 14770 C CA . VAL B 1 910 ? 0.097 0.357 23.047 1 95 910 VAL B CA 1
ATOM 14771 C C . VAL B 1 910 ? 0.98 -0.818 22.641 1 95 910 VAL B C 1
ATOM 14773 O O . VAL B 1 910 ? 2.154 -0.881 23.016 1 95 910 VAL B O 1
ATOM 14776 N N . SER B 1 911 ? 0.384 -1.702 21.891 1 90.75 911 SER B N 1
ATOM 14777 C CA . SER B 1 911 ? 1.144 -2.855 21.422 1 90.75 911 SER B CA 1
ATOM 14778 C C . SER B 1 911 ? 2.354 -2.422 20.594 1 90.75 911 SER B C 1
ATOM 14780 O O . SER B 1 911 ? 3.441 -2.984 20.75 1 90.75 911 SER B O 1
ATOM 14782 N N . ARG B 1 912 ? 2.213 -1.465 19.812 1 87.88 912 ARG B N 1
ATOM 14783 C CA . ARG B 1 912 ? 3.309 -0.932 19.016 1 87.88 912 ARG B CA 1
ATOM 14784 C C . ARG B 1 912 ? 4.375 -0.293 19.891 1 87.88 912 ARG B C 1
ATOM 14786 O O . ARG B 1 912 ? 5.57 -0.451 19.641 1 87.88 912 ARG B O 1
ATOM 14793 N N . ASN B 1 913 ? 3.895 0.423 20.859 1 92.62 913 ASN B N 1
ATOM 14794 C CA . ASN B 1 913 ? 4.832 1.061 21.781 1 92.62 913 ASN B CA 1
ATOM 14795 C C . ASN B 1 913 ? 5.68 0.03 22.516 1 92.62 913 ASN B C 1
ATOM 14797 O O . ASN B 1 913 ? 6.898 0.181 22.625 1 92.62 913 ASN B O 1
ATOM 14801 N N . LEU B 1 914 ? 5.023 -0.967 23.016 1 92.25 914 LEU B N 1
ATOM 14802 C CA . LEU B 1 914 ? 5.707 -1.973 23.812 1 92.25 914 LEU B CA 1
ATOM 14803 C C . LEU B 1 914 ? 6.645 -2.814 22.953 1 92.25 914 LEU B C 1
ATOM 14805 O O . LEU B 1 914 ? 7.668 -3.303 23.438 1 92.25 914 LEU B O 1
ATOM 14809 N N . ALA B 1 915 ? 6.363 -2.932 21.672 1 89.31 915 ALA B N 1
ATOM 14810 C CA . ALA B 1 915 ? 7.152 -3.762 20.766 1 89.31 915 ALA B CA 1
ATOM 14811 C C . ALA B 1 915 ? 8.297 -2.961 20.141 1 89.31 915 ALA B C 1
ATOM 14813 O O . ALA B 1 915 ? 9.156 -3.523 19.469 1 89.31 915 ALA B O 1
ATOM 14814 N N . TRP B 1 916 ? 8.344 -1.665 20.344 1 91.44 916 TRP B N 1
ATOM 14815 C CA . TRP B 1 916 ? 9.258 -0.778 19.641 1 91.44 916 TRP B CA 1
ATOM 14816 C C . TRP B 1 916 ? 10.711 -1.189 19.875 1 91.44 916 TRP B C 1
ATOM 14818 O O . TRP B 1 916 ? 11.523 -1.167 18.938 1 91.44 916 TRP B O 1
ATOM 14828 N N . SER B 1 917 ? 11.109 -1.624 21.078 1 92.25 917 SER B N 1
ATOM 14829 C CA . SER B 1 917 ? 12.492 -1.96 21.406 1 92.25 917 SER B CA 1
ATOM 14830 C C . SER B 1 917 ? 12.969 -3.174 20.625 1 92.25 917 SER B C 1
ATOM 14832 O O . SER B 1 917 ? 14.172 -3.361 20.438 1 92.25 917 SER B O 1
ATOM 14834 N N . SER B 1 918 ? 12.016 -3.951 20.125 1 90.94 918 SER B N 1
ATOM 14835 C CA . SER B 1 918 ? 12.352 -5.145 19.359 1 90.94 918 SER B CA 1
ATOM 14836 C C . SER B 1 918 ? 12.109 -4.938 17.875 1 90.94 918 SER B C 1
ATOM 14838 O O . SER B 1 918 ? 12.039 -5.898 17.109 1 90.94 918 SER B O 1
ATOM 14840 N N . SER B 1 919 ? 11.883 -3.744 17.516 1 91.62 919 SER B N 1
ATOM 14841 C CA . SER B 1 919 ? 11.828 -3.387 16.109 1 91.62 919 SER B CA 1
ATOM 14842 C C . SER B 1 919 ? 13.219 -3.057 15.57 1 91.62 919 SER B C 1
ATOM 14844 O O . SER B 1 919 ? 14.172 -2.908 16.344 1 91.62 919 SER B O 1
ATOM 14846 N N . ARG B 1 920 ? 13.359 -2.988 14.305 1 91.75 920 ARG B N 1
ATOM 14847 C CA . ARG B 1 920 ? 14.625 -2.607 13.68 1 91.75 920 ARG B CA 1
ATOM 14848 C C . ARG B 1 920 ? 15.078 -1.236 14.172 1 91.75 920 ARG B C 1
ATOM 14850 O O . ARG B 1 920 ? 16.25 -1.058 14.523 1 91.75 920 ARG B O 1
ATOM 14857 N N . GLU B 1 921 ? 14.164 -0.253 14.242 1 93.12 921 GLU B N 1
ATOM 14858 C CA . GLU B 1 921 ? 14.477 1.092 14.719 1 93.12 921 GLU B CA 1
ATOM 14859 C C . GLU B 1 921 ? 14.969 1.065 16.156 1 93.12 921 GLU B C 1
ATOM 14861 O O . GLU B 1 921 ? 16 1.657 16.484 1 93.12 921 GLU B O 1
ATOM 14866 N N . GLY B 1 922 ? 14.219 0.334 16.984 1 94.19 922 GLY B N 1
ATOM 14867 C CA . GLY B 1 922 ? 14.57 0.267 18.406 1 94.19 922 GLY B CA 1
ATOM 14868 C C . GLY B 1 922 ? 15.93 -0.359 18.641 1 94.19 922 GLY B C 1
ATOM 14869 O O . GLY B 1 922 ? 16.719 0.157 19.438 1 94.19 922 GLY B O 1
ATOM 14870 N N . VAL B 1 923 ? 16.234 -1.392 17.938 1 94.12 923 VAL B N 1
ATOM 14871 C CA . VAL B 1 923 ? 17.484 -2.119 18.125 1 94.12 923 VAL B CA 1
ATOM 14872 C C . VAL B 1 923 ? 18.656 -1.269 17.641 1 94.12 923 VAL B C 1
ATOM 14874 O O . VAL B 1 923 ? 19.719 -1.251 18.25 1 94.12 923 VAL B O 1
ATOM 14877 N N . LEU B 1 924 ? 18.453 -0.544 16.547 1 94.25 924 LEU B N 1
ATOM 14878 C CA . LEU B 1 924 ? 19.516 0.292 15.992 1 94.25 924 LEU B CA 1
ATOM 14879 C C . LEU B 1 924 ? 19.797 1.49 16.891 1 94.25 924 LEU B C 1
ATOM 14881 O O . LEU B 1 924 ? 20.938 1.884 17.078 1 94.25 924 LEU B O 1
ATOM 14885 N N . VAL B 1 925 ? 18.719 2.074 17.453 1 95.94 925 VAL B N 1
ATOM 14886 C CA . VAL B 1 925 ? 18.875 3.189 18.391 1 95.94 925 VAL B CA 1
ATOM 14887 C C . VAL B 1 925 ? 19.609 2.717 19.641 1 95.94 925 VAL B C 1
ATOM 14889 O O . VAL B 1 925 ? 20.531 3.383 20.125 1 95.94 925 VAL B O 1
ATOM 14892 N N . SER B 1 926 ? 19.203 1.547 20.172 1 94.62 926 SER B N 1
ATOM 14893 C CA . SER B 1 926 ? 19.859 0.962 21.328 1 94.62 926 SER B CA 1
ATOM 14894 C C . SER B 1 926 ? 21.328 0.689 21.047 1 94.62 926 SER B C 1
ATOM 14896 O O . SER B 1 926 ? 22.203 0.986 21.875 1 94.62 926 SER B O 1
ATOM 14898 N N . TYR B 1 927 ? 21.641 0.209 19.938 1 94.12 927 TYR B N 1
ATOM 14899 C CA . TYR B 1 927 ? 23.016 -0.072 19.531 1 94.12 927 TYR B CA 1
ATOM 14900 C C . TYR B 1 927 ? 23.859 1.199 19.531 1 94.12 927 TYR B C 1
ATOM 14902 O O . TYR B 1 927 ? 24.984 1.209 20.031 1 94.12 927 TYR B O 1
ATOM 14910 N N . PHE B 1 928 ? 23.344 2.277 18.938 1 94.94 928 PHE B N 1
ATOM 14911 C CA . PHE B 1 928 ? 24.031 3.559 18.891 1 94.94 928 PHE B CA 1
ATOM 14912 C C . PHE B 1 928 ? 24.297 4.098 20.281 1 94.94 928 PHE B C 1
ATOM 14914 O O . PHE B 1 928 ? 25.422 4.496 20.609 1 94.94 928 PHE B O 1
ATOM 14921 N N . LEU B 1 929 ? 23.266 4.102 21.141 1 95.25 929 LEU B N 1
ATOM 14922 C CA . LEU B 1 929 ? 23.344 4.688 22.484 1 95.25 929 LEU B CA 1
ATOM 14923 C C . LEU B 1 929 ? 24.359 3.928 23.344 1 95.25 929 LEU B C 1
ATOM 14925 O O . LEU B 1 929 ? 25.078 4.531 24.125 1 95.25 929 LEU B O 1
ATOM 14929 N N . GLN B 1 930 ? 24.438 2.65 23.188 1 92.69 930 GLN B N 1
ATOM 14930 C CA . GLN B 1 930 ? 25.344 1.83 23.984 1 92.69 930 GLN B CA 1
ATOM 14931 C C . GLN B 1 930 ? 26.797 2.018 23.547 1 92.69 930 GLN B C 1
ATOM 14933 O O . GLN B 1 930 ? 27.719 1.821 24.344 1 92.69 930 GLN B O 1
ATOM 14938 N N . ARG B 1 931 ? 26.938 2.486 22.359 1 90.38 931 ARG B N 1
ATOM 14939 C CA . ARG B 1 931 ? 28.297 2.672 21.844 1 90.38 931 ARG B CA 1
ATOM 14940 C C . ARG B 1 931 ? 28.719 4.129 21.938 1 90.38 931 ARG B C 1
ATOM 14942 O O . ARG B 1 931 ? 29.906 4.445 21.797 1 90.38 931 ARG B O 1
ATOM 14949 N N . TYR B 1 932 ? 27.719 4.945 22.141 1 88.38 932 TYR B N 1
ATOM 14950 C CA . TYR B 1 932 ? 28.016 6.367 22.219 1 88.38 932 TYR B CA 1
ATOM 14951 C C . TYR B 1 932 ? 28.828 6.68 23.469 1 88.38 932 TYR B C 1
ATOM 14953 O O . TYR B 1 932 ? 28.516 6.18 24.562 1 88.38 932 TYR B O 1
ATOM 14961 N N . ARG B 1 933 ? 29.953 7.285 23.344 1 80 933 ARG B N 1
ATOM 14962 C CA . ARG B 1 933 ? 30.781 7.715 24.453 1 80 933 ARG B CA 1
ATOM 14963 C C . ARG B 1 933 ? 30.516 9.172 24.812 1 80 933 ARG B C 1
ATOM 14965 O O . ARG B 1 933 ? 30.922 10.078 24.078 1 80 933 ARG B O 1
ATOM 14972 N N . PRO B 1 934 ? 29.766 9.328 25.906 1 73.62 934 PRO B N 1
ATOM 14973 C CA . PRO B 1 934 ? 29.422 10.695 26.297 1 73.62 934 PRO B CA 1
ATOM 14974 C C . PRO B 1 934 ? 30.656 11.531 26.641 1 73.62 934 PRO B C 1
ATOM 14976 O O . PRO B 1 934 ? 31.625 11.008 27.203 1 73.62 934 PRO B O 1
ATOM 14979 N N . ILE B 1 935 ? 30.781 12.664 26.109 1 67.25 935 ILE B N 1
ATOM 14980 C CA . ILE B 1 935 ? 31.812 13.617 26.516 1 67.25 935 ILE B CA 1
ATOM 14981 C C . ILE B 1 935 ? 31.297 14.492 27.656 1 67.25 935 ILE B C 1
ATOM 14983 O O . ILE B 1 935 ? 30.312 15.219 27.484 1 67.25 935 ILE B O 1
ATOM 14987 N N . PRO B 1 936 ? 31.828 14.141 28.859 1 59.56 936 PRO B N 1
ATOM 14988 C CA . PRO B 1 936 ? 31.359 14.938 30 1 59.56 936 PRO B CA 1
ATOM 14989 C C . PRO B 1 936 ? 31.453 16.438 29.75 1 59.56 936 PRO B C 1
ATOM 14991 O O . PRO B 1 936 ? 32.375 16.906 29.078 1 59.56 936 PRO B O 1
ATOM 14994 N N . VAL B 1 937 ? 30.375 17.172 30 1 55.34 937 VAL B N 1
ATOM 14995 C CA . VAL B 1 937 ? 30.375 18.625 30 1 55.34 937 VAL B CA 1
ATOM 14996 C C . VAL B 1 937 ? 31.016 19.141 31.281 1 55.34 937 VAL B C 1
ATOM 14998 O O . VAL B 1 937 ? 30.922 18.516 32.344 1 55.34 937 VAL B O 1
#

Nearest PDB structures (foldseek):
  4wz9-assembly1_A  TM=9.689E-01  e=3.316E-83  Anopheles gambiae
  7sh0-assembly1_A  TM=8.718E-01  e=6.078E-61  Homo sapiens
  6u7g-assembly1_A  TM=8.751E-01  e=3.114E-60  Homo sapiens
  5lhd-assembly1_A  TM=9.057E-01  e=7.534E-59  Homo sapiens
  7vpq-assembly3_E  TM=8.739E-01  e=1.804E-59  Homo sapiens

Radius of gyration: 41.59 Å; Cα contacts (8 Å, |Δi|>4): 3618; chains: 2; bounding box: 104×119×98 Å

pLDDT: mean 90.21, std 14.94, range [19.62, 98.75]

Foldseek 3Di:
DDDPDDPPPPPPPPPQQFQFLPDPDCPQCPLQVVPQPPPDLDFFDADDPVQQCVLADDPQKAWAEKEKEKEDAQQVVFFKIKIKIKTKIAGRAKDFKDKWAAAAKAWPFKWKFWQDPNDTDIDGWDWDQDHVSRIIMTGHPDIDHGPTIMIIMTIIMHGADDQQAAWHKDWDQDPVVRDIGIKIKGQQPPHRVNRVDIHNRFFFRWYKYKYKYKYAPLKDKDWQADFPDWDADPVRIIMTTGDIAPTGHSSLTIMMIGNWDWDDDQQEIETEHPVQRVQQVLLRVLLVLLLVLVCVLLVPHLVVHGSHAYEYAGCDHRNQWALRNRYIYHHQLQRGHDPQQDALVSSLSVNLVSQLSSQLSQQPTQERANGLLQLLSRQQSSLLRSQVSSCSSPVLQPSVLCLCLSFQLVVLVVLLAPRFFFLRGFPHNDPVRSVVSSHSCSHRVSNLAVLLVCQLLDVVLVSQLSNQLRVVQGSGYDHPVSSLVSNCVSSVFPVSADPPDGSCNQVCLRRHDGAAKEWEWEDPLPFKTKIFIDGRHLAEDDDPHPRFHFDWKAKDKQPDDDDPRDRGPIDTDRDGMDMDGDPHHSLIAMAMCALVSTNHAYDYPPNNLVSLLVCLQVPVVSGPPSSLLRNLSRQCSCCSRVNHPNLSNLSSLQSLLPPQWQSNVSSVSVNLSVVCLLCSPPPLNVLSLLSLCQNLVNVPVPADLQDDPPPPPDHSRNLNNSQSSLQSCLSSVPPVSLVNLLVQLVCVLVPNDHGRNSNCLSSLLSNQQSHPDCSSLVVLVVVLLPDPRPNSNLSSLLSQLSHQDLVSLLVQLVVLLADPNHSPDDLVSSLSNLCSVLSGPSSLLSSLVCCLVCVVSCCVPVRLSSVLVSLLSSLSNQQDPVSVVSSVVSCVSCVVPDDPVSVVVSVVSNVCSNCVCVDPSNVSVSVSSVPDDRDDD/DDCPPDPPPPPPPPPQQFQFLPDPDCPQCPLQVVPQPPPDLDFFDADDPVQQVVLADDPQKAWAEKEKEKEDAQQVVFFKIKIKIKTKIAGRAKDFKDKWAAAAKAWPFKWKFWQDPNDTDIDGWDWDQDHVSRIIMTGHPDIDHGDTIMIIMTIIMHGADDQQAAWHKDWDQDPVVRDIGIKIKGQQPPHRVNRVDIHNRFFFRWYKYKYKYKYAPLKDKDWQADFPDWDADPVRIIMTTGDIAPTWHSSLTIMMIGNWDWDDDQQEIETEHPVQRVQQVLLRVLLVLLLVLVCVLLVPHLVVHGSHAYEYAGCDHRNQWALRNRYIYHHQLQRGHDPQQDALVSSLSVNLVSQLSSQLSQQPTQERANGLLQLLSRQQRSLLRSQVSSCSSPVLQPSVLCLCLSFQLVVLVVLLASRFFFLRGFPHNDPVRSVVSSHSCSHRVSNLAVLLVCQLLDVVLVSQLSNQLRVVQGSGYDHPVSSLVSNCVSSVFPVSADPPDGSCQQVCLRRHDGAAKEWEWEDPLPFKTKIFIDGRHLAEDDDPHPRFHFDWKAKDKQPDDDDPRDRGPIDTDRDGMDMDGDPHHSLIAMAMCALVSTSHAYDYPPNNLVSLLVCLQVPVVSGPPSSLLRNLSRQCSCCSRVNHPNLSNVSSLQSQLPPQWQSSVSSVSVNLSVVCLLCSPPPLNVLSLLSLCLNLVNVPVPADLQDDPPDPPDHSRNLNNSQSSLQSCLSSVPPVSLVNLLVQLVCVLVPNDHGRNSNCLSSLLSNQQNHPDCSSLVVLVVVLLPDPRPNSNLSSLLSQLSHQDLVSLLVQLVQLLADPNHSPDDLVSSLSNLCSVLSGPSSLLSSLVCCLVCVVSCCVPVRLSSVLVSLLSSLSNAQDPVSVVSSVVSCVSCVVPDDPVSVVVSVVSNVCSNCVCVDPSNVSVSVSSVPDDRDDD

InterPro domains:
  IPR001930 Peptidase M1, alanine aminopeptidase/leukotriene A4 hydrolase [PR00756] (194-209)
  IPR001930 Peptidase M1, alanine aminopeptidase/leukotriene A4 hydrolase [PR00756] (242-257)
  IPR001930 Peptidase M1, alanine aminopeptidase/leukotriene A4 hydrolase [PR00756] (317-327)
  IPR001930 Peptidase M1, alanine aminopeptidase/leukotriene A4 hydrolase [PR00756] (353-368)
  IPR001930 Peptidase M1, alanine aminopeptidase/leukotriene A4 hydrolase [PR00756] (372-384)
  IPR014782 Peptidase M1, membrane alanine aminopeptidase [PF01433] (282-510)
  IPR024571 ERAP1-like C-terminal domain [PF11838] (589-903)
  IPR027268 Peptidase M4/M1, CTD superfamily [G3DSA:1.10.390.10] (263-515)
  IPR034016 Aminopeptidase N-type [cd09601] (64-510)
  IPR042097 Aminopeptidase N-like , N-terminal domain superfamliy [G3DSA:2.60.40.1730] (50-260)
  IPR042097 Aminopeptidase N-like , N-terminal domain superfamliy [SSF63737] (52-259)
  IPR045357 Aminopeptidase N-like , N-terminal domain [PF17900] (62-252)
  IPR050344 Peptidase M1 family aminopeptidases [PTHR11533] (20-916)